Protein 3QP9 (pdb70)

CATH classification: 3.40.50.720

Secondary structure (DSSP, 8-state):
--GGGEEEEEEEEPPP----SEEEEEEEGGG-TTTHHHHHHHHHTT-EEEEEEE-TT--HHHHHHHHHHHHHHTTS--SEEEE-GGG--PBPTTS-TT-BHHHHHHHHHHHHHHHTT--SPEEEEEES----BTTB--S-HHHHHHHHHHHHHHHHSTTTEEEEEEE-SS--HHHHHHHHHHHTT-S--SEEEEETTEEEEEEEEE--------SS-TTSEEEESSTTSHHHHHHHHHHHHHT--EEEEEE-----HHHHHHHHHHT-EEEEEE--TTSHHHHHHHHHTS-TTS-EEEEEE-PPP-----TTT--HHHHHHHHIIIIIHHHHHHHHHHHT--PPEEEEEEEGGGTT--TT-HHHHHHHHHHHHHHTS--SS--EEEEEEEPPBTTSGGGSSHHHHHHHHTTBPPBPHHHHHHHHHHHHHHT-SEEEE--B-HHHHHHHHHSSS---TTTT-HHHHTT---/-TTEEEEEEEEPP----SEEEEEEEGGG-STTHHHHHHHHHTT-EEEEEEE-TT--HHHHHHHHHHHHHHTTS--SEEEE-GGG--SPPTTS-TT--HHHHHHHHHHHHHHHTT--SPEEEEEES---SBTTB--S-TTTHHHHHHHHHHHHHSGGGEEEEEEE-TT--HHHHHHHHHHHHT-S--SEEEEETTEEEEEEEEE-PPPSS-----SS-TTSEEEESSTTSHHHHHHHHHHHHTT--EEEEEE----HHHHHHHHT-EEEEEE--TTSHHHHHHHHHTS-TTS-EEEEEE-PPP---B-TTT--HHHHHHHHIIIIIHHHHHHHHHTT---EEEEEEEGGGTT--TTBHHHHHHHHHHHHHHTS--SS--EEEEEEEPPBTTSGGGSTTTTTHHHHTTBPPBPHHHHHHHHHHHHHTT-SEEEE--B-HHHHHHHHTSSS---TTTT-TTT-/-GGGGEEEEEEEEP----SEEEEEEEGGGTGGGHHHHHHHHTTT-EEEEEEE-TTS-HHHHHHHHHHHHHTTTS--SEEEE-GGG--PPPTTS-TT--HHHHHHHHHHHHHHHHT--SPEEEEEES---SBTTB--S-HHHHHHHHHHHHHHHHSTTTEEEEEEE-SS--HHHHHHHHHHHHTTTS-SEEEEETTEEEEEEEEE---------SS-TTSEEEES-TTSHHHHHHHHHHHHHT--EEEEEEPPP---HHHHHHHHHHT-EEEEEE--TTSHHHHHHHHHTS-SSS-EEEEEE-PPP---B-TTT--HHHHHHHHIIIIIHHHHHHHHHTT----PPEEEEEEEGGGTT--TTBHHHHHHHHHHHHHHTS--SS--EEEEEEEPPBTTSGGGSHHHHHHHHHHTB--B-HHHHHHHHHHHHHTT-SEEEE--B-HHHHHHHHSSSS---TTTT-TT-/--EEEEEEEE-----SEEEEEEETT--STTHHHHHHHHHTS-EEEEEEE-TT--HHHHHHHHHHHHHTT-S---EEEE-GGG--SBPTTS-TT-BHHHHHHHHHHHHHHHTT--SPEEEEEES---SSTTS--S-GGGHHHHHHHHHHHHHSGGGEEEEEEE-TT--HHHHHHHHHHHTT-S--SEEEEETTEEEEEEEEEPP--PPPPSS-TTSEEEESSTTSHHHHHHHHHHHHHT--EEEEEE------HHHHHHHHHHT-EEEEEE--TTSHHHHHHHHHTS-TTS-EEEEEE-PPP-----GGG--HHHHHHHHHHHHHHHHHHHHHHHHH---EEEEEEEGGGTT--TT-HHHHHHHHHHHHHHTS--SS--EEEEEEEPPBTTSSTTSHHHHHHHHHHTBPPBPHHHHHHHHHHHHHTT-SEEEE--B-HHHHHHHHSSSS---SSTT--

B-factor: mean 43.26, std 14.31, range [12.05, 93.63]

Sequence (1852 aa):
VQDSWRYRIDWKRLAVAGLSGRWLVVVPEDRSAEAAPVLAALSGAGADPVQLDVSPLGDRQRLAATLGEALAAAGGAVDGVLSLLAWDESAHPGHPAPFTRGTGATLTLVQALEDAGVAAPLWCVTHGAVSVGRADHVTSPAQAMVWGMGRVAALEHPERWGGLIDLPSDADRAALDRMTTVLAGGTGEDQVAVRASGLLARRLVRASLGTASPWWQADGTVLVTGAEEPAAAEAARRLARDGAGHLLLHTTPSGLAGLVAELADLGATATVVTCDLTDAEAAARLLAGVSDAHPLSAVLHLPPTVDSEPLAATDADALARVVTAKATAALHLDRLLREAARPPVLVLFSSVAAIWGGAGQGAYAAGTAFLDALAGQHRADGPTVTSVAWSPWEGSRVTEGATGERLRRLGLRPLAPATALTALDTALGHGDTAVTIADVDWSSFAPGFTTARPGTLLADLPEARRALDEDSWRYRIDWKRLAVGLSGRWLVVVPEDRSAEAAPVLAALSGAGADPVQLDVSPLGDRQRLAATLGEALAAAGGAVDGVLSLLAWDESAHPGHPAPFTRGTGATLTLVQALEDAGVAAPLWCVTHGAVSVGRADHVTSPAQAMVWGMGRVAALEHPERWGGLIDLPSDADRAALDRMTTVLAGGTGEDQVAVRASGLLARRLVRASLPAHGTASPWWQADGTVLVTGAEEPAAAEAARRLARDGAGHLLLHTTPSGLVAELADLGATATVVTCDLTDAEAAARLLAGVSDAHPLSAVLHLPPTVDSEPLAATDADALARVVTAKATAALHLDRLLREAPPVLVLFSSVAAIWGGAGQGAYAAGTAFLDALAGQHRADGPTVTSVAWSPWEGSRVTEGATGERLRRLGLRPLAPATALTALDTALGHGDTAVTIADVDWSSFAPGFTTARPGTLLADLPEARVQDSWRYRIDWKRLAGLSGRWLVVVPEDRSAEAAPVLAALSGAGADPVQLDVSPLGDRQRLAATLGEALAAAGGAVDGVLSLLAWDESAHPGHPAPFTRGTGATLTLVQALEDAGVAAPLWCVTHGAVSVGRADHVTSPAQAMVWGMGRVAALEHPERWGGLIDLPSDADRAALDRMTTVLAGGTGEDQVAVRASGLLARRLVRASLPGTASPWWQADGTVLVTGAEEPAAAEAARRLARDGAGHLLLHTTPSGGLAGLVAELADLGATATVVTCDLTDAEAAARLLAGVSDAHPLSAVLHLPPTVDSEPLAATDADALARVVTAKATAALHLDRLLREAGGRPPVLVLFSSVAAIWGGAGQGAYAAGTAFLDALAGQHRADGPTVTSVAWSPWEGSRVTEGATGERLRRLGLRPLAPATALTALDTALGHGDTAVTIADVDWSSFAPGFTTARPGTLLADLPEASWRYRIDWKRLAGLSGRWLVVVPEDRSAEAAPVLAALSGAGADPVQLDVSPLGDRQRLAATLGEALAAAGGAVDGVLSLLAWDESAHPGHPAPFTRGTGATLTLVQALEDAGVAAPLWCVTHGAVSVGRADHVTSPAQAMVWGMGRVAALEHPERWGGLIDLPSDADRAALDRMTTVLAGGTGEDQVAVRASGLLARRLVRASLGTASPWWQADGTVLVTGAEEPAAAEAARRLARDGAGHLLLHTTPSSGLAGLVAELADLGATATVVTCDLTDAEAAARLLAGVSDAHPLSAVLHLPPTVDSEPLAATDADALARVVTAKATAALHLDRLLREAAPPVLVLFSSVAAIWGGAGQGAYAAGTAFLDALAGQHRADGPTVTSVAWSPWEGSRVTEGATGERLRRLGLRPLAPATALTALDTALGHGDTAVTIADVDWSSFAPGFTTARPGTLLADLP

InterPro domains:
  IPR001227 Acyl transferase domain superfamily [G3DSA:3.40.366.10] (571-867)
  IPR001227 Acyl transferase domain superfamily [G3DSA:3.40.366.10] (2068-2364)
  IPR002364 Quinone oxidoreductase/zeta-crystallin, conserved site [PS01162] (3089-3110)
  IPR006162 Phosphopantetheine attachment site [PS00012] (1475-1490)
  IPR006162 Phosphopantetheine attachment site [PS00012] (3600-3615)
  IPR009081 Phosphopantetheine binding ACP domain [PF00550] (1450-1516)
  IPR009081 Phosphopantetheine binding ACP domain [PF00550] (3575-3641)
  IPR009081 Phosphopantetheine binding ACP domain [PS50075] (1445-1520)
  IPR009081 Phosphopantetheine binding ACP domain [PS50075] (3570-3645)
  IPR011032 GroES-like superfamily [SSF50129] (2974-3094)
  IPR013154 Alcohol dehydrogenase-like, N-terminal [PF08240] (2980-3059)
  IPR013968 Polyketide synthase-like, ketoreductase domain [PF08659] (1150-1343)
  IPR013968 Polyketide synthase-like, ketoreductase domain [PF08659] (3277-3458)
  IPR014030 Beta-ketoacyl synthase-like, N-terminal domain [PF00109] (36-286)
  IPR014030 Beta-ketoacyl synthase-like, N-terminal domain [PF00109] (1540-1790)
  IPR014031 Beta-ketoacyl synthase, C-terminal domain [PF02801] (294-412)
  IPR014031 Beta-ketoacyl synthase, C-terminal domain [PF02801] (1798-1915)
  IPR014043 Acyl transferase domain [PF00698] (572-881)
  IPR014043 Acyl transferase domain [PF00698] (2069-2376)
  IPR014043 Acyl transferase domain [SM00827] (573-864)

Foldseek 3Di:
DFLQQWKFKAWADADDDADEWEEEEEDAAVGPVPCVLLCVLNVVRYYHYDYDYDHLVDDLVVVLVSVLVVCVVRVNATAEYEYALLVQCDDDVVFDPPQGSSLQSLLSNLQSCVVNVHQHAYEYEAELCDANDDPAFRPRLLSLLVVLLLLQSCQVVVRHHLAYEYAYNVHDNVQSNLVRVSSVVVRQAHYWYGDPSGIIGMAMANDRDDFFADQFDQLAEEEFEQCCDPLRLLLLLVCLQVRRAHYEYEHEPVNDDVSQVVSVVSHYHYDYYYDDLLDLVVVLVSQVPGDPSHHYAEYHYDFDDDFFAASNPDHSVNLSVLLSRQASSVVSVFVVQLVPFCAHEYEHEAACCLVNRDGRCSSSNSNRSSLLSVLRHDRPGDDNYAYEHEYAAPPDDCCVCPVVVVCVQLFWDHHYSVSVSVSVSVCVRHVHSYIYRTRGQLLSNLCVSPVRHDHCRHVHYVSNVVSDDD/DQQWKFKAWAFDPDAAEWEEEEEAAQVCQVVCPLLVVLNVVRYYDYDYHHDHLPDALVVLLVSLLVVCVVSVNATAEYEYPLLVFQDPDVPFDPPAGSSLQSLLSNLQSCVVNVYQHAYEYEEELCDANDLPSFRPNVLSLLVQLLLLQSCAQPVRHHLAYEYEYPPHDSVLSNLVNVSVRPPSVARAWYRDPSGIIGIAMEGPDADPVLFFDAQFDLQAEEEQEQCVDVLSLVLLVVCLQVRRAHYEYEHEPVVSCVSSVVSHYHYDYYYDHLLPLVVVLVSQVPTDPSHHAAEYHYDFDDDFFAASNPDHSVNLSVLLSSQARSVVSNFVSCLVPAHEYEHEAACCLVNNHGRCSSSNSNSSSLLSVLRHDHPHDDLYAYEHEYAAPPDPCCDDPNPVVVVQLFFDHHHSVVVSVVVSVCVRSRHSYIYGTGGDLVRNLCSSPVPHDHCNHVPYVNVD/DLLQQWKDKAWAFDPADEFEEEEEDAQVCVVVCVLLCVLNVVRHYDYDYDHDHLLDALVVLLVVVLVVCVVRVNAGAYYEYALLVFQDCDVVFDPDAGSSLQSVLSNLQSCVSSVHQHAYEYEAEQCDANDLVRFRDRVLSLLVVLLLLQCCVQVVRRHLAYEYEYPVDDNVQSNLVNVSVRVPRLARAWYQDPSGIIGMAMEGDRFPAFFDAQFDQLAEEEFEQCVDPLRLLLLLVCLLVRRAHYEYEHEDPCDDPVSQVSSVVSHHHYDYDYDHLLDLVRVVVVQVPGDPRHHAAEYHYDFDDAFFAASNPDHSVNLSVLLSSQARSVVSNFVVQLPPVPARHEYEHEAACCLVNNDGRCSSNNSSRSSLLSVLRHDHPHDDNYAYEHEYAAPPDPCCDDPNVVVCVQLFWDHHHSVSVSVSVSVCVSGRHRYIYRTRGDCVRNVVVRCPPHHHCNHVPYPSD/DQWKDKAWAAADADEEEEEEEDEPVVVVPVVLLQCLLVVRPYHYDYDHDHLPDAQVVLLVSVLCVCVVRPNPGAAYEYPLLVQQDPDVPFDPPAGSSVQSLLSVLQSCVSNPRQHAYEYEEELCDANDQVRARPRLLSLLCVLLLLQSCVQNVRRHAAYEYEHPVHDNVQSNLVNVSVRVPRQARYWYGDPVGIIGIAMAGDDDADFADQFDQLAEEEFEQCVDVLSLLLLLVCLQVRRAHYEYEHEPVDDCVVSQVVSVVSRHHYYYDYDHLLPLVVLLVVQVPGDPRHHHAEYHYDFDDADFDASNPDHPVNLSVLLSRQASSVVSVFVSVLVVFEHEYEAEAACSLVRNDGRCSSSNSSRSSLLSSLRHDHPRDHNYAYEHEYAAPPRPCCDPPSVVVCVQLFFDHHHSVVQSVVVSVCVSNSHSYMYGTGGPCVRNVVVSCDVHDHDRHVVPD

Structure (mmCIF, N/CA/C/O backbone):
data_3QP9
#
_entry.id   3QP9
#
_cell.length_a   79.636
_cell.length_b   150.088
_cell.length_c   86.868
_cell.angle_alpha   90.00
_cell.angle_beta   105.12
_cell.angle_gamma   90.00
#
_symmetry.space_group_name_H-M   'P 1 21 1'
#
loop_
_entity.id
_entity.type
_entity.pdbx_description
1 polymer 'Type I polyketide synthase PikAII'
2 water water
#
loop_
_atom_site.group_PDB
_atom_site.id
_atom_site.type_symbol
_atom_site.label_atom_id
_atom_site.label_alt_id
_atom_site.label_comp_id
_atom_site.label_asym_id
_atom_site.label_entity_id
_atom_site.label_seq_id
_atom_site.pdbx_PDB_ins_code
_atom_site.Cartn_x
_atom_site.Cartn_y
_atom_site.Cartn_z
_atom_site.occupancy
_atom_site.B_iso_or_equiv
_atom_site.auth_seq_id
_atom_site.auth_comp_id
_atom_site.auth_asym_id
_atom_site.auth_atom_id
_atom_site.pdbx_PDB_model_num
ATOM 1 N N . VAL A 1 24 ? 32.685 -11.304 20.244 1.00 59.40 3 VAL A N 1
ATOM 2 C CA . VAL A 1 24 ? 33.014 -10.374 21.355 1.00 58.51 3 VAL A CA 1
ATOM 3 C C . VAL A 1 24 ? 31.986 -10.707 22.407 1.00 57.50 3 VAL A C 1
ATOM 4 O O . VAL A 1 24 ? 32.252 -11.589 23.259 1.00 57.41 3 VAL A O 1
ATOM 8 N N . GLN A 1 25 ? 30.833 -10.019 22.293 1.00 54.64 4 GLN A N 1
ATOM 9 C CA . GLN A 1 25 ? 29.596 -10.159 23.076 1.00 51.93 4 GLN A CA 1
ATOM 10 C C . GLN A 1 25 ? 28.545 -9.118 22.600 1.00 49.83 4 GLN A C 1
ATOM 11 O O . GLN A 1 25 ? 27.361 -9.269 22.864 1.00 46.31 4 GLN A O 1
ATOM 17 N N . ASP A 1 26 ? 28.974 -8.065 21.905 1.00 47.66 5 ASP A N 1
ATOM 18 C CA . ASP A 1 26 ? 27.951 -7.300 21.223 1.00 47.08 5 ASP A CA 1
ATOM 19 C C . ASP A 1 26 ? 27.416 -8.114 20.034 1.00 43.51 5 ASP A C 1
ATOM 20 O O . ASP A 1 26 ? 26.362 -7.834 19.496 1.00 43.26 5 ASP A O 1
ATOM 25 N N . SER A 1 27 ? 28.121 -9.162 19.647 1.00 39.76 6 SER A N 1
ATOM 26 C CA . SER A 1 27 ? 27.590 -10.018 18.615 1.00 37.03 6 SER A CA 1
ATOM 27 C C . SER A 1 27 ? 26.806 -11.151 19.271 1.00 33.48 6 SER A C 1
ATOM 28 O O . SER A 1 27 ? 26.353 -12.029 18.591 1.00 32.44 6 SER A O 1
ATOM 31 N N . TRP A 1 28 ? 26.592 -11.111 20.587 1.00 31.60 7 TRP A N 1
ATOM 32 C CA . TRP A 1 28 ? 25.697 -12.105 21.234 1.00 29.85 7 TRP A CA 1
ATOM 33 C C . TRP A 1 28 ? 24.240 -11.603 21.395 1.00 27.96 7 TRP A C 1
ATOM 34 O O . TRP A 1 28 ? 23.435 -12.342 21.923 1.00 24.96 7 TRP A O 1
ATOM 45 N N . ARG A 1 29 ? 23.943 -10.337 21.041 1.00 25.55 8 ARG A N 1
ATOM 46 C CA . ARG A 1 29 ? 22.594 -9.808 21.252 1.00 25.14 8 ARG A CA 1
ATOM 47 C C . ARG A 1 29 ? 21.616 -10.074 20.124 1.00 24.81 8 ARG A C 1
ATOM 48 O O . ARG A 1 29 ? 21.897 -9.765 18.977 1.00 24.37 8 ARG A O 1
ATOM 56 N N . TYR A 1 30 ? 20.460 -10.733 20.444 1.00 25.69 9 TYR A N 1
ATOM 57 C CA . TYR A 1 30 ? 19.399 -11.052 19.465 1.00 21.51 9 TYR A CA 1
ATOM 58 C C . TYR A 1 30 ? 18.124 -10.603 20.035 1.00 20.65 9 TYR A C 1
ATOM 59 O O . TYR A 1 30 ? 18.047 -10.370 21.271 1.00 19.56 9 TYR A O 1
ATOM 68 N N . ARG A 1 31 ? 17.094 -10.482 19.205 1.00 20.87 10 ARG A N 1
ATOM 69 C CA . ARG A 1 31 ? 15.773 -10.247 19.825 1.00 21.85 10 ARG A CA 1
ATOM 70 C C . ARG A 1 31 ? 14.760 -10.791 18.922 1.00 21.35 10 ARG A C 1
ATOM 71 O O . ARG A 1 31 ? 15.032 -11.031 17.710 1.00 23.26 10 ARG A O 1
ATOM 79 N N . ILE A 1 32 ? 13.520 -10.839 19.386 1.00 22.76 11 ILE A N 1
ATOM 80 C CA . ILE A 1 32 ? 12.404 -11.317 18.544 1.00 23.97 11 ILE A CA 1
ATOM 81 C C . ILE A 1 32 ? 11.682 -10.187 17.814 1.00 25.63 11 ILE A C 1
ATOM 82 O O . ILE A 1 32 ? 11.308 -9.223 18.411 1.00 26.82 11 ILE A O 1
ATOM 87 N N . ASP A 1 33 ? 11.567 -10.261 16.487 1.00 24.71 12 ASP A N 1
ATOM 88 C CA . ASP A 1 33 ? 10.854 -9.168 15.768 1.00 29.02 12 ASP A CA 1
ATOM 89 C C . ASP A 1 33 ? 9.667 -9.841 15.074 1.00 26.27 12 ASP A C 1
ATOM 90 O O . ASP A 1 33 ? 9.658 -11.064 14.929 1.00 24.25 12 ASP A O 1
ATOM 95 N N . TRP A 1 34 ? 8.652 -9.072 14.716 1.00 24.85 13 TRP A N 1
ATOM 96 C CA . TRP A 1 34 ? 7.443 -9.584 14.059 1.00 26.56 13 TRP A CA 1
ATOM 97 C C . TRP A 1 34 ? 7.333 -8.936 12.712 1.00 27.89 13 TRP A C 1
ATOM 98 O O . TRP A 1 34 ? 7.200 -7.670 12.613 1.00 28.89 13 TRP A O 1
ATOM 109 N N . LYS A 1 35 ? 7.526 -9.714 11.655 1.00 28.92 14 LYS A N 1
ATOM 110 C CA . LYS A 1 35 ? 7.630 -9.156 10.300 1.00 29.44 14 LYS A CA 1
ATOM 111 C C . LYS A 1 35 ? 6.218 -9.070 9.692 1.00 30.01 14 LYS A C 1
ATOM 112 O O . LYS A 1 35 ? 5.535 -10.069 9.540 1.00 27.55 14 LYS A O 1
ATOM 118 N N . ARG A 1 36 ? 5.801 -7.869 9.309 1.00 28.85 15 ARG A N 1
ATOM 119 C CA . ARG A 1 36 ? 4.503 -7.719 8.600 1.00 32.67 15 ARG A CA 1
ATOM 120 C C . ARG A 1 36 ? 4.473 -8.504 7.276 1.00 33.51 15 ARG A C 1
ATOM 121 O O . ARG A 1 36 ? 5.387 -8.327 6.399 1.00 34.21 15 ARG A O 1
ATOM 129 N N . LEU A 1 37 ? 3.459 -9.342 7.061 1.00 34.57 16 LEU A N 1
ATOM 130 C CA . LEU A 1 37 ? 3.398 -10.143 5.834 1.00 35.69 16 LEU A CA 1
ATOM 131 C C . LEU A 1 37 ? 2.541 -9.432 4.744 1.00 39.38 16 LEU A C 1
ATOM 132 O O . LEU A 1 37 ? 1.465 -8.870 5.054 1.00 37.44 16 LEU A O 1
ATOM 137 N N . ALA A 1 38 ? 2.992 -9.518 3.481 1.00 42.65 17 ALA A N 1
ATOM 138 C CA . ALA A 1 38 ? 2.244 -8.965 2.333 1.00 46.58 17 ALA A CA 1
ATOM 139 C C . ALA A 1 38 ? 0.814 -9.521 2.233 1.00 48.97 17 ALA A C 1
ATOM 140 O O . ALA A 1 38 ? 0.594 -10.711 2.472 1.00 47.87 17 ALA A O 1
ATOM 142 N N . VAL A 1 39 ? -0.183 -8.692 1.904 1.00 53.75 18 VAL A N 1
ATOM 143 C CA . VAL A 1 39 ? -1.544 -9.265 1.626 1.00 56.84 18 VAL A CA 1
ATOM 144 C C . VAL A 1 39 ? -1.452 -10.286 0.483 1.00 58.02 18 VAL A C 1
ATOM 145 O O . VAL A 1 39 ? -0.683 -10.050 -0.464 1.00 59.79 18 VAL A O 1
ATOM 149 N N . ALA A 1 40 ? -2.152 -11.429 0.589 1.00 58.85 19 ALA A N 1
ATOM 150 C CA . ALA A 1 40 ? -2.063 -12.518 -0.448 1.00 59.38 19 ALA A CA 1
ATOM 151 C C . ALA A 1 40 ? -2.379 -12.111 -1.912 1.00 59.75 19 ALA A C 1
ATOM 152 O O . ALA A 1 40 ? -3.078 -11.115 -2.173 1.00 58.99 19 ALA A O 1
ATOM 154 N N . GLY A 1 47 ? -7.664 -21.151 -0.127 1.00 54.50 26 GLY A N 1
ATOM 155 C CA . GLY A 1 47 ? -8.820 -21.333 0.750 1.00 52.64 26 GLY A CA 1
ATOM 156 C C . GLY A 1 47 ? -8.701 -22.590 1.587 1.00 52.91 26 GLY A C 1
ATOM 157 O O . GLY A 1 47 ? -7.729 -23.366 1.443 1.00 52.79 26 GLY A O 1
ATOM 158 N N . LEU A 1 48 ? -9.717 -22.840 2.414 1.00 52.00 27 LEU A N 1
ATOM 159 C CA . LEU A 1 48 ? -9.742 -24.009 3.287 1.00 51.27 27 LEU A CA 1
ATOM 160 C C . LEU A 1 48 ? -10.687 -25.052 2.743 1.00 52.11 27 LEU A C 1
ATOM 161 O O . LEU A 1 48 ? -11.700 -24.673 2.154 1.00 51.22 27 LEU A O 1
ATOM 166 N N . SER A 1 49 ? -10.362 -26.348 2.923 1.00 51.34 28 SER A N 1
ATOM 167 C CA . SER A 1 49 ? -11.283 -27.427 2.589 1.00 51.65 28 SER A CA 1
ATOM 168 C C . SER A 1 49 ? -11.199 -28.602 3.544 1.00 52.09 28 SER A C 1
ATOM 169 O O . SER A 1 49 ? -10.259 -28.718 4.355 1.00 53.04 28 SER A O 1
ATOM 172 N N . GLY A 1 50 ? -12.192 -29.481 3.437 1.00 51.32 29 GLY A N 1
ATOM 173 C CA . GLY A 1 50 ? -12.235 -30.732 4.190 1.00 49.31 29 GLY A CA 1
ATOM 174 C C . GLY A 1 50 ? -12.632 -30.622 5.650 1.00 48.14 29 GLY A C 1
ATOM 175 O O . GLY A 1 50 ? -13.081 -29.569 6.120 1.00 48.43 29 GLY A O 1
ATOM 176 N N . ARG A 1 51 ? -12.411 -31.705 6.386 1.00 45.27 30 ARG A N 1
ATOM 177 C CA . ARG A 1 51 ? -12.841 -31.782 7.764 1.00 43.94 30 ARG A CA 1
ATOM 178 C C . ARG A 1 51 ? -11.756 -31.144 8.644 1.00 41.73 30 ARG A C 1
ATOM 179 O O . ARG A 1 51 ? -10.584 -31.590 8.580 1.00 40.97 30 ARG A O 1
ATOM 187 N N . TRP A 1 52 ? -12.172 -30.154 9.468 1.00 39.51 31 TRP A N 1
ATOM 188 C CA . TRP A 1 52 ? -11.336 -29.558 10.537 1.00 36.78 31 TRP A CA 1
ATOM 189 C C . TRP A 1 52 ? -11.894 -29.944 11.911 1.00 36.29 31 TRP A C 1
ATOM 190 O O . TRP A 1 52 ? -13.078 -29.706 12.215 1.00 39.39 31 TRP A O 1
ATOM 201 N N . LEU A 1 53 ? -11.088 -30.544 12.760 1.00 33.72 32 LEU A N 1
ATOM 202 C CA . LEU A 1 53 ? -11.555 -30.770 14.111 1.00 36.20 32 LEU A CA 1
ATOM 203 C C . LEU A 1 53 ? -11.197 -29.546 14.933 1.00 36.61 32 LEU A C 1
ATOM 204 O O . LEU A 1 53 ? -10.035 -29.081 14.889 1.00 36.54 32 LEU A O 1
ATOM 209 N N . VAL A 1 54 ? -12.164 -29.035 15.667 1.00 36.38 33 VAL A N 1
ATOM 210 C CA . VAL A 1 54 ? -11.918 -27.912 16.550 1.00 37.13 33 VAL A CA 1
ATOM 211 C C . VAL A 1 54 ? -12.030 -28.402 17.956 1.00 37.31 33 VAL A C 1
ATOM 212 O O . VAL A 1 54 ? -13.083 -28.833 18.380 1.00 40.45 33 VAL A O 1
ATOM 216 N N . VAL A 1 55 ? -10.906 -28.453 18.638 1.00 35.89 34 VAL A N 1
ATOM 217 C CA . VAL A 1 55 ? -10.892 -28.846 20.008 1.00 37.32 34 VAL A CA 1
ATOM 218 C C . VAL A 1 55 ? -11.069 -27.722 20.985 1.00 39.61 34 VAL A C 1
ATOM 219 O O . VAL A 1 55 ? -10.148 -26.964 21.166 1.00 37.98 34 VAL A O 1
ATOM 223 N N . VAL A 1 56 ? -12.221 -27.689 21.667 1.00 41.08 35 VAL A N 1
ATOM 224 C CA . VAL A 1 56 ? -12.650 -26.632 22.556 1.00 43.63 35 VAL A CA 1
ATOM 225 C C . VAL A 1 56 ? -12.708 -27.164 23.996 1.00 47.27 35 VAL A C 1
ATOM 226 O O . VAL A 1 56 ? -13.125 -28.309 24.232 1.00 48.28 35 VAL A O 1
ATOM 230 N N . PRO A 1 57 ? -12.261 -26.364 24.988 1.00 50.44 36 PRO A N 1
ATOM 231 C CA . PRO A 1 57 ? -12.471 -26.827 26.356 1.00 52.75 36 PRO A CA 1
ATOM 232 C C . PRO A 1 57 ? -13.982 -26.814 26.669 1.00 56.48 36 PRO A C 1
ATOM 233 O O . PRO A 1 57 ? -14.696 -25.902 26.237 1.00 55.38 36 PRO A O 1
ATOM 237 N N . GLU A 1 58 ? -14.438 -27.869 27.356 1.00 60.59 37 GLU A N 1
ATOM 238 C CA . GLU A 1 58 ? -15.869 -28.181 27.618 1.00 66.04 37 GLU A CA 1
ATOM 239 C C . GLU A 1 58 ? -16.821 -27.043 27.975 1.00 67.80 37 GLU A C 1
ATOM 240 O O . GLU A 1 58 ? -17.798 -26.804 27.272 1.00 68.50 37 GLU A O 1
ATOM 246 N N . ASP A 1 59 ? -16.549 -26.364 29.082 1.00 70.74 38 ASP A N 1
ATOM 247 C CA . ASP A 1 59 ? -17.451 -25.319 29.577 1.00 73.01 38 ASP A CA 1
ATOM 248 C C . ASP A 1 59 ? -17.276 -24.008 28.794 1.00 73.17 38 ASP A C 1
ATOM 249 O O . ASP A 1 59 ? -17.812 -22.948 29.178 1.00 74.18 38 ASP A O 1
ATOM 254 N N . ARG A 1 60 ? -16.578 -24.102 27.657 1.00 72.98 39 ARG A N 1
ATOM 255 C CA . ARG A 1 60 ? -16.297 -22.932 26.812 1.00 72.15 39 ARG A CA 1
ATOM 256 C C . ARG A 1 60 ? -16.898 -22.972 25.389 1.00 71.43 39 ARG A C 1
ATOM 257 O O . ARG A 1 60 ? -16.361 -22.337 24.475 1.00 70.74 39 ARG A O 1
ATOM 265 N N . SER A 1 61 ? -18.011 -23.696 25.232 1.00 70.42 40 SER A N 1
ATOM 266 C CA . SER A 1 61 ? -18.688 -23.954 23.947 1.00 69.67 40 SER A CA 1
ATOM 267 C C . SER A 1 61 ? -19.249 -22.734 23.246 1.00 68.66 40 SER A C 1
ATOM 268 O O . SER A 1 61 ? -19.162 -22.624 22.013 1.00 68.23 40 SER A O 1
ATOM 271 N N . ALA A 1 62 ? -19.884 -21.870 24.033 1.00 67.83 41 ALA A N 1
ATOM 272 C CA . ALA A 1 62 ? -20.172 -20.499 23.625 1.00 67.06 41 ALA A CA 1
ATOM 273 C C . ALA A 1 62 ? -19.145 -19.993 22.577 1.00 65.90 41 ALA A C 1
ATOM 274 O O . ALA A 1 62 ? -19.430 -19.952 21.377 1.00 64.69 41 ALA A O 1
ATOM 276 N N . GLU A 1 63 ? -17.955 -19.616 23.048 1.00 65.39 42 GLU A N 1
ATOM 277 C CA . GLU A 1 63 ? -16.862 -19.202 22.134 1.00 64.50 42 GLU A CA 1
ATOM 278 C C . GLU A 1 63 ? -16.403 -20.417 21.375 1.00 63.07 42 GLU A C 1
ATOM 279 O O . GLU A 1 63 ? -16.408 -21.523 21.896 1.00 63.85 42 GLU A O 1
ATOM 285 N N . ALA A 1 64 ? -16.048 -20.218 20.126 1.00 60.57 43 ALA A N 1
ATOM 286 C CA . ALA A 1 64 ? -15.869 -21.322 19.214 1.00 57.01 43 ALA A CA 1
ATOM 287 C C . ALA A 1 64 ? -16.948 -21.175 18.207 1.00 55.16 43 ALA A C 1
ATOM 288 O O . ALA A 1 64 ? -16.679 -21.355 17.036 1.00 54.24 43 ALA A O 1
ATOM 290 N N . ALA A 1 65 ? -18.148 -20.777 18.640 1.00 52.68 44 ALA A N 1
ATOM 291 C CA . ALA A 1 65 ? -19.215 -20.545 17.682 1.00 51.16 44 ALA A CA 1
ATOM 292 C C . ALA A 1 65 ? -18.706 -19.716 16.505 1.00 48.62 44 ALA A C 1
ATOM 293 O O . ALA A 1 65 ? -18.828 -20.153 15.367 1.00 47.13 44 ALA A O 1
ATOM 295 N N . PRO A 1 66 ? -18.112 -18.512 16.781 1.00 46.84 45 PRO A N 1
ATOM 296 C CA . PRO A 1 66 ? -17.638 -17.739 15.663 1.00 45.11 45 PRO A CA 1
ATOM 297 C C . PRO A 1 66 ? -16.320 -18.300 15.021 1.00 43.60 45 PRO A C 1
ATOM 298 O O . PRO A 1 66 ? -16.087 -18.100 13.812 1.00 42.04 45 PRO A O 1
ATOM 302 N N . VAL A 1 67 ? -15.485 -18.999 15.806 1.00 43.29 46 VAL A N 1
ATOM 303 C CA . VAL A 1 67 ? -14.441 -19.874 15.212 1.00 43.17 46 VAL A CA 1
ATOM 304 C C . VAL A 1 67 ? -15.006 -20.855 14.101 1.00 43.33 46 VAL A C 1
ATOM 305 O O . VAL A 1 67 ? -14.537 -20.830 12.960 1.00 42.48 46 VAL A O 1
ATOM 309 N N . LEU A 1 68 ? -16.024 -21.682 14.395 1.00 44.16 47 LEU A N 1
ATOM 310 C CA . LEU A 1 68 ? -16.541 -22.528 13.310 1.00 43.76 47 LEU A CA 1
ATOM 311 C C . LEU A 1 68 ? -17.179 -21.746 12.191 1.00 43.83 47 LEU A C 1
ATOM 312 O O . LEU A 1 68 ? -17.034 -22.119 11.013 1.00 42.20 47 LEU A O 1
ATOM 317 N N . ALA A 1 69 ? -17.844 -20.623 12.505 1.00 43.06 48 ALA A N 1
ATOM 318 C CA . ALA A 1 69 ? -18.399 -19.850 11.401 1.00 43.90 48 ALA A CA 1
ATOM 319 C C . ALA A 1 69 ? -17.278 -19.400 10.461 1.00 42.84 48 ALA A C 1
ATOM 320 O O . ALA A 1 69 ? -17.392 -19.557 9.246 1.00 43.64 48 ALA A O 1
ATOM 322 N N . ALA A 1 70 ? -16.163 -18.887 11.012 1.00 41.22 49 ALA A N 1
ATOM 323 C CA . ALA A 1 70 ? -15.052 -18.462 10.133 1.00 38.60 49 ALA A CA 1
ATOM 324 C C . ALA A 1 70 ? -14.465 -19.578 9.300 1.00 36.21 49 ALA A C 1
ATOM 325 O O . ALA A 1 70 ? -14.191 -19.392 8.104 1.00 34.27 49 ALA A O 1
ATOM 327 N N . LEU A 1 71 ? -14.284 -20.745 9.920 1.00 36.72 50 LEU A N 1
ATOM 328 C CA . LEU A 1 71 ? -13.765 -21.893 9.192 1.00 38.79 50 LEU A CA 1
ATOM 329 C C . LEU A 1 71 ? -14.762 -22.322 8.080 1.00 40.69 50 LEU A C 1
ATOM 330 O O . LEU A 1 71 ? -14.368 -22.577 6.926 1.00 41.15 50 LEU A O 1
ATOM 335 N N . SER A 1 72 ? -16.041 -22.411 8.451 1.00 41.84 51 SER A N 1
ATOM 336 C CA . SER A 1 72 ? -17.097 -22.728 7.490 1.00 44.79 51 SER A CA 1
ATOM 337 C C . SER A 1 72 ? -17.044 -21.712 6.367 1.00 45.36 51 SER A C 1
ATOM 338 O O . SER A 1 72 ? -16.896 -22.091 5.191 1.00 45.70 51 SER A O 1
ATOM 341 N N . GLY A 1 73 ? -17.121 -20.414 6.734 1.00 46.71 52 GLY A N 1
ATOM 342 C CA . GLY A 1 73 ? -17.105 -19.329 5.775 1.00 48.66 52 GLY A CA 1
ATOM 343 C C . GLY A 1 73 ? -15.845 -19.389 4.961 1.00 49.23 52 GLY A C 1
ATOM 344 O O . GLY A 1 73 ? -15.880 -19.060 3.797 1.00 51.19 52 GLY A O 1
ATOM 345 N N . ALA A 1 74 ? -14.732 -19.844 5.559 1.00 49.41 53 ALA A N 1
ATOM 346 C CA . ALA A 1 74 ? -13.491 -20.082 4.797 1.00 49.10 53 ALA A CA 1
ATOM 347 C C . ALA A 1 74 ? -13.535 -21.296 3.865 1.00 49.02 53 ALA A C 1
ATOM 348 O O . ALA A 1 74 ? -12.633 -21.488 3.049 1.00 48.43 53 ALA A O 1
ATOM 350 N N . GLY A 1 75 ? -14.574 -22.120 4.002 1.00 49.06 54 GLY A N 1
ATOM 351 C CA . GLY A 1 75 ? -14.772 -23.265 3.109 1.00 48.67 54 GLY A CA 1
ATOM 352 C C . GLY A 1 75 ? -14.296 -24.594 3.653 1.00 47.59 54 GLY A C 1
ATOM 353 O O . GLY A 1 75 ? -14.133 -25.528 2.884 1.00 47.77 54 GLY A O 1
ATOM 354 N N . ALA A 1 76 ? -14.086 -24.678 4.970 1.00 46.23 55 ALA A N 1
ATOM 355 C CA . ALA A 1 76 ? -13.810 -25.947 5.660 1.00 46.36 55 ALA A CA 1
ATOM 356 C C . ALA A 1 76 ? -15.144 -26.587 6.033 1.00 47.23 55 ALA A C 1
ATOM 357 O O . ALA A 1 76 ? -16.153 -25.919 5.982 1.00 47.34 55 ALA A O 1
ATOM 359 N N . ASP A 1 77 ? -15.132 -27.857 6.450 1.00 48.51 56 ASP A N 1
ATOM 360 C CA . ASP A 1 77 ? -16.279 -28.473 7.171 1.00 49.28 56 ASP A CA 1
ATOM 361 C C . ASP A 1 77 ? -15.866 -28.664 8.646 1.00 48.73 56 ASP A C 1
ATOM 362 O O . ASP A 1 77 ? -15.258 -29.664 8.982 1.00 48.83 56 ASP A O 1
ATOM 367 N N . PRO A 1 78 ? -16.149 -27.679 9.527 1.00 48.64 57 PRO A N 1
ATOM 368 C CA . PRO A 1 78 ? -15.654 -27.773 10.922 1.00 48.31 57 PRO A CA 1
ATOM 369 C C . PRO A 1 78 ? -16.471 -28.672 11.855 1.00 48.10 57 PRO A C 1
ATOM 370 O O . PRO A 1 78 ? -17.702 -28.566 11.936 1.00 47.52 57 PRO A O 1
ATOM 374 N N . VAL A 1 79 ? -15.776 -29.524 12.595 1.00 48.08 58 VAL A N 1
ATOM 375 C CA . VAL A 1 79 ? -16.427 -30.317 13.646 1.00 48.42 58 VAL A CA 1
ATOM 376 C C . VAL A 1 79 ? -15.898 -29.940 15.039 1.00 47.64 58 VAL A C 1
ATOM 377 O O . VAL A 1 79 ? -14.708 -30.137 15.346 1.00 47.23 58 VAL A O 1
ATOM 381 N N . GLN A 1 80 ? -16.768 -29.432 15.891 1.00 47.78 59 GLN A N 1
ATOM 382 C CA . GLN A 1 80 ? -16.381 -29.205 17.286 1.00 47.99 59 GLN A CA 1
ATOM 383 C C . GLN A 1 80 ? -16.293 -30.437 18.149 1.00 48.83 59 GLN A C 1
ATOM 384 O O . GLN A 1 80 ? -17.155 -31.329 18.105 1.00 48.45 59 GLN A O 1
ATOM 390 N N . LEU A 1 81 ? -15.238 -30.478 18.939 1.00 47.33 60 LEU A N 1
ATOM 391 C CA . LEU A 1 81 ? -14.977 -31.592 19.821 1.00 48.10 60 LEU A CA 1
ATOM 392 C C . LEU A 1 81 ? -14.724 -30.999 21.192 1.00 50.23 60 LEU A C 1
ATOM 393 O O . LEU A 1 81 ? -13.600 -30.535 21.491 1.00 48.93 60 LEU A O 1
ATOM 398 N N . ASP A 1 82 ? -15.780 -30.954 21.996 1.00 51.84 61 ASP A N 1
ATOM 399 C CA . ASP A 1 82 ? -15.685 -30.419 23.338 1.00 54.51 61 ASP A CA 1
ATOM 400 C C . ASP A 1 82 ? -14.994 -31.446 24.210 1.00 55.54 61 ASP A C 1
ATOM 401 O O . ASP A 1 82 ? -15.465 -32.567 24.322 1.00 55.94 61 ASP A O 1
ATOM 406 N N . VAL A 1 83 ? -13.899 -31.057 24.856 1.00 56.17 62 VAL A N 1
ATOM 407 C CA . VAL A 1 83 ? -13.245 -31.938 25.833 1.00 57.38 62 VAL A CA 1
ATOM 408 C C . VAL A 1 83 ? -13.163 -31.366 27.291 1.00 58.10 62 VAL A C 1
ATOM 409 O O . VAL A 1 83 ? -13.240 -30.137 27.497 1.00 56.94 62 VAL A O 1
ATOM 413 N N . SER A 1 84 ? -13.032 -32.262 28.280 1.00 59.34 63 SER A N 1
ATOM 414 C CA . SER A 1 84 ? -12.757 -31.892 29.675 1.00 61.59 63 SER A CA 1
ATOM 415 C C . SER A 1 84 ? -11.264 -31.616 29.767 1.00 62.30 63 SER A C 1
ATOM 416 O O . SER A 1 84 ? -10.461 -32.543 29.586 1.00 62.30 63 SER A O 1
ATOM 419 N N . PRO A 1 85 ? -10.868 -30.345 30.022 1.00 63.00 64 PRO A N 1
ATOM 420 C CA . PRO A 1 85 ? -9.415 -30.136 30.111 1.00 62.82 64 PRO A CA 1
ATOM 421 C C . PRO A 1 85 ? -8.705 -30.994 31.176 1.00 64.11 64 PRO A C 1
ATOM 422 O O . PRO A 1 85 ? -7.508 -31.276 31.030 1.00 63.74 64 PRO A O 1
ATOM 426 N N . LEU A 1 86 ? -9.443 -31.447 32.200 1.00 64.92 65 LEU A N 1
ATOM 427 C CA . LEU A 1 86 ? -8.863 -32.281 33.263 1.00 66.07 65 LEU A CA 1
ATOM 428 C C . LEU A 1 86 ? -8.689 -33.731 32.826 1.00 66.98 65 LEU A C 1
ATOM 429 O O . LEU A 1 86 ? -7.909 -34.492 33.430 1.00 67.22 65 LEU A O 1
ATOM 434 N N . GLY A 1 87 ? -9.403 -34.087 31.753 1.00 67.08 66 GLY A N 1
ATOM 435 C CA . GLY A 1 87 ? -9.476 -35.461 31.250 1.00 67.40 66 GLY A CA 1
ATOM 436 C C . GLY A 1 87 ? -8.162 -36.146 30.941 1.00 66.79 66 GLY A C 1
ATOM 437 O O . GLY A 1 87 ? -7.151 -35.499 30.668 1.00 67.40 66 GLY A O 1
ATOM 438 N N . ASP A 1 88 ? -8.208 -37.472 30.980 1.00 66.51 67 ASP A N 1
ATOM 439 C CA . ASP A 1 88 ? -7.093 -38.365 30.657 1.00 65.02 67 ASP A CA 1
ATOM 440 C C . ASP A 1 88 ? -6.702 -38.295 29.158 1.00 62.66 67 ASP A C 1
ATOM 441 O O . ASP A 1 88 ? -7.532 -37.977 28.283 1.00 61.55 67 ASP A O 1
ATOM 446 N N . ARG A 1 89 ? -5.446 -38.625 28.874 1.00 59.78 68 ARG A N 1
ATOM 447 C CA . ARG A 1 89 ? -4.992 -38.739 27.523 1.00 57.85 68 ARG A CA 1
ATOM 448 C C . ARG A 1 89 ? -5.811 -39.823 26.792 1.00 57.59 68 ARG A C 1
ATOM 449 O O . ARG A 1 89 ? -6.436 -39.559 25.755 1.00 55.67 68 ARG A O 1
ATOM 457 N N . GLN A 1 90 ? -5.902 -41.008 27.390 1.00 58.00 69 GLN A N 1
ATOM 458 C CA . GLN A 1 90 ? -6.677 -42.078 26.775 1.00 58.23 69 GLN A CA 1
ATOM 459 C C . GLN A 1 90 ? -8.118 -41.692 26.418 1.00 57.12 69 GLN A C 1
ATOM 460 O O . GLN A 1 90 ? -8.571 -42.023 25.327 1.00 56.50 69 GLN A O 1
ATOM 466 N N . ARG A 1 91 ? -8.810 -40.947 27.285 1.00 56.18 70 ARG A N 1
ATOM 467 C CA . ARG A 1 91 ? -10.152 -40.444 26.944 1.00 55.73 70 ARG A CA 1
ATOM 468 C C . ARG A 1 91 ? -10.143 -39.549 25.709 1.00 54.56 70 ARG A C 1
ATOM 469 O O . ARG A 1 91 ? -11.024 -39.671 24.851 1.00 53.57 70 ARG A O 1
ATOM 477 N N . LEU A 1 92 ? -9.141 -38.649 25.619 1.00 51.48 71 LEU A N 1
ATOM 478 C CA . LEU A 1 92 ? -9.061 -37.725 24.491 1.00 50.10 71 LEU A CA 1
ATOM 479 C C . LEU A 1 92 ? -8.742 -38.483 23.201 1.00 48.80 71 LEU A C 1
ATOM 480 O O . LEU A 1 92 ? -9.294 -38.158 22.171 1.00 47.60 71 LEU A O 1
ATOM 485 N N . ALA A 1 93 ? -7.822 -39.448 23.270 1.00 49.17 72 ALA A N 1
ATOM 486 C CA . ALA A 1 93 ? -7.467 -40.265 22.094 1.00 50.28 72 ALA A CA 1
ATOM 487 C C . ALA A 1 93 ? -8.693 -41.047 21.560 1.00 49.47 72 ALA A C 1
ATOM 488 O O . ALA A 1 93 ? -8.874 -41.179 20.350 1.00 50.03 72 ALA A O 1
ATOM 490 N N . ALA A 1 94 ? -9.536 -41.529 22.468 1.00 50.16 73 ALA A N 1
ATOM 491 C CA . ALA A 1 94 ? -10.784 -42.277 22.091 1.00 50.44 73 ALA A CA 1
ATOM 492 C C . ALA A 1 94 ? -11.678 -41.293 21.368 1.00 50.21 73 ALA A C 1
ATOM 493 O O . ALA A 1 94 ? -12.249 -41.576 20.328 1.00 49.54 73 ALA A O 1
ATOM 495 N N . THR A 1 95 ? -11.735 -40.078 21.914 1.00 49.41 74 THR A N 1
ATOM 496 C CA . THR A 1 95 ? -12.598 -39.051 21.377 1.00 49.21 74 THR A CA 1
ATOM 497 C C . THR A 1 95 ? -12.136 -38.691 19.985 1.00 48.32 74 THR A C 1
ATOM 498 O O . THR A 1 95 ? -12.958 -38.564 19.086 1.00 49.59 74 THR A O 1
ATOM 502 N N . LEU A 1 96 ? -10.829 -38.506 19.822 1.00 47.07 75 LEU A N 1
ATOM 503 C CA . LEU A 1 96 ? -10.225 -38.247 18.507 1.00 45.72 75 LEU A CA 1
ATOM 504 C C . LEU A 1 96 ? -10.380 -39.415 17.480 1.00 45.12 75 LEU A C 1
ATOM 505 O O . LEU A 1 96 ? -10.776 -39.177 16.337 1.00 44.15 75 LEU A O 1
ATOM 510 N N . GLY A 1 97 ? -10.006 -40.632 17.880 1.00 46.75 76 GLY A N 1
ATOM 511 C CA . GLY A 1 97 ? -10.204 -41.850 17.061 1.00 48.07 76 GLY A CA 1
ATOM 512 C C . GLY A 1 97 ? -11.658 -41.986 16.610 1.00 49.24 76 GLY A C 1
ATOM 513 O O . GLY A 1 97 ? -11.941 -42.262 15.417 1.00 50.40 76 GLY A O 1
ATOM 514 N N . GLU A 1 98 ? -12.602 -41.777 17.526 1.00 49.49 77 GLU A N 1
ATOM 515 C CA . GLU A 1 98 ? -14.023 -41.727 17.126 1.00 50.37 77 GLU A CA 1
ATOM 516 C C . GLU A 1 98 ? -14.312 -40.654 16.058 1.00 49.20 77 GLU A C 1
ATOM 517 O O . GLU A 1 98 ? -15.042 -40.888 15.078 1.00 47.93 77 GLU A O 1
ATOM 523 N N . ALA A 1 99 ? -13.712 -39.469 16.216 1.00 46.08 78 ALA A N 1
ATOM 524 C CA . ALA A 1 99 ? -13.967 -38.388 15.285 1.00 44.82 78 ALA A CA 1
ATOM 525 C C . ALA A 1 99 ? -13.314 -38.685 13.962 1.00 44.71 78 ALA A C 1
ATOM 526 O O . ALA A 1 99 ? -13.839 -38.285 12.932 1.00 44.85 78 ALA A O 1
ATOM 528 N N . LEU A 1 100 ? -12.158 -39.370 14.000 1.00 44.77 79 LEU A N 1
ATOM 529 C CA . LEU A 1 100 ? -11.391 -39.681 12.792 1.00 46.04 79 LEU A CA 1
ATOM 530 C C . LEU A 1 100 ? -12.077 -40.833 12.036 1.00 47.79 79 LEU A C 1
ATOM 531 O O . LEU A 1 100 ? -12.192 -40.771 10.796 1.00 47.56 79 LEU A O 1
ATOM 536 N N . ALA A 1 101 ? -12.554 -41.848 12.777 1.00 49.47 80 ALA A N 1
ATOM 537 C CA . ALA A 1 101 ? -13.426 -42.862 12.181 1.00 52.22 80 ALA A CA 1
ATOM 538 C C . ALA A 1 101 ? -14.613 -42.210 11.467 1.00 52.94 80 ALA A C 1
ATOM 539 O O . ALA A 1 101 ? -14.898 -42.567 10.332 1.00 53.66 80 ALA A O 1
ATOM 541 N N . ALA A 1 102 ? -15.244 -41.210 12.085 1.00 53.47 81 ALA A N 1
ATOM 542 C CA . ALA A 1 102 ? -16.422 -40.561 11.474 1.00 52.96 81 ALA A CA 1
ATOM 543 C C . ALA A 1 102 ? -16.135 -39.805 10.165 1.00 52.57 81 ALA A C 1
ATOM 544 O O . ALA A 1 102 ? -17.015 -39.701 9.299 1.00 51.88 81 ALA A O 1
ATOM 546 N N . ALA A 1 103 ? -14.905 -39.300 10.008 1.00 51.03 82 ALA A N 1
ATOM 547 C CA . ALA A 1 103 ? -14.495 -38.615 8.777 1.00 49.57 82 ALA A CA 1
ATOM 548 C C . ALA A 1 103 ? -14.020 -39.544 7.638 1.00 49.84 82 ALA A C 1
ATOM 549 O O . ALA A 1 103 ? -13.714 -39.062 6.534 1.00 49.36 82 ALA A O 1
ATOM 551 N N . GLY A 1 104 ? -13.947 -40.859 7.915 1.00 49.58 83 GLY A N 1
ATOM 552 C CA . GLY A 1 104 ? -13.504 -41.871 6.957 1.00 49.03 83 GLY A CA 1
ATOM 553 C C . GLY A 1 104 ? -12.016 -42.166 7.105 1.00 48.58 83 GLY A C 1
ATOM 554 O O . GLY A 1 104 ? -11.380 -42.697 6.193 1.00 49.15 83 GLY A O 1
ATOM 555 N N . GLY A 1 105 ? -11.434 -41.799 8.240 1.00 47.30 84 GLY A N 1
ATOM 556 C CA . GLY A 1 105 ? -10.015 -42.065 8.449 1.00 45.37 84 GLY A CA 1
ATOM 557 C C . GLY A 1 105 ? -9.016 -40.986 8.141 1.00 44.73 84 GLY A C 1
ATOM 558 O O . GLY A 1 105 ? -7.811 -41.222 8.304 1.00 43.93 84 GLY A O 1
ATOM 559 N N . ALA A 1 106 ? -9.518 -39.809 7.701 1.00 43.48 85 ALA A N 1
ATOM 560 C CA . ALA A 1 106 ? -8.693 -38.666 7.415 1.00 41.27 85 ALA A CA 1
ATOM 561 C C . ALA A 1 106 ? -9.411 -37.343 7.681 1.00 41.76 85 ALA A C 1
ATOM 562 O O . ALA A 1 106 ? -10.638 -37.210 7.593 1.00 39.78 85 ALA A O 1
ATOM 564 N N . VAL A 1 107 ? -8.590 -36.338 7.999 1.00 40.74 86 VAL A N 1
ATOM 565 C CA . VAL A 1 107 ? -9.099 -35.064 8.382 1.00 40.95 86 VAL A CA 1
ATOM 566 C C . VAL A 1 107 ? -8.021 -34.098 7.844 1.00 40.52 86 VAL A C 1
ATOM 567 O O . VAL A 1 107 ? -6.859 -34.521 7.556 1.00 38.83 86 VAL A O 1
ATOM 571 N N . ASP A 1 108 ? -8.409 -32.845 7.617 1.00 39.54 87 ASP A N 1
ATOM 572 C CA . ASP A 1 108 ? -7.513 -31.926 6.976 1.00 40.56 87 ASP A CA 1
ATOM 573 C C . ASP A 1 108 ? -6.720 -31.070 7.936 1.00 38.24 87 ASP A C 1
ATOM 574 O O . ASP A 1 108 ? -5.635 -30.644 7.570 1.00 38.39 87 ASP A O 1
ATOM 579 N N . GLY A 1 109 ? -7.224 -30.863 9.153 1.00 36.33 88 GLY A N 1
ATOM 580 C CA . GLY A 1 109 ? -6.438 -30.142 10.147 1.00 34.02 88 GLY A CA 1
ATOM 581 C C . GLY A 1 109 ? -7.063 -30.259 11.501 1.00 33.38 88 GLY A C 1
ATOM 582 O O . GLY A 1 109 ? -8.222 -30.689 11.642 1.00 34.42 88 GLY A O 1
ATOM 583 N N . VAL A 1 110 ? -6.319 -29.837 12.509 1.00 31.34 89 VAL A N 1
ATOM 584 C CA . VAL A 1 110 ? -6.776 -29.779 13.883 1.00 31.88 89 VAL A CA 1
ATOM 585 C C . VAL A 1 110 ? -6.381 -28.404 14.473 1.00 33.39 89 VAL A C 1
ATOM 586 O O . VAL A 1 110 ? -5.203 -28.021 14.406 1.00 31.95 89 VAL A O 1
ATOM 590 N N . LEU A 1 111 ? -7.388 -27.722 15.030 1.00 32.55 90 LEU A N 1
ATOM 591 C CA . LEU A 1 111 ? -7.334 -26.375 15.560 1.00 32.33 90 LEU A CA 1
ATOM 592 C C . LEU A 1 111 ? -7.641 -26.497 17.011 1.00 31.77 90 LEU A C 1
ATOM 593 O O . LEU A 1 111 ? -8.778 -26.782 17.378 1.00 34.00 90 LEU A O 1
ATOM 598 N N . SER A 1 112 ? -6.647 -26.314 17.844 1.00 29.99 91 SER A N 1
ATOM 599 C CA . SER A 1 112 ? -6.884 -26.383 19.304 1.00 30.08 91 SER A CA 1
ATOM 600 C C . SER A 1 112 ? -7.244 -25.036 19.874 1.00 31.33 91 SER A C 1
ATOM 601 O O . SER A 1 112 ? -6.436 -24.059 19.752 1.00 29.57 91 SER A O 1
ATOM 604 N N . LEU A 1 113 ? -8.429 -24.924 20.494 1.00 32.60 92 LEU A N 1
ATOM 605 C CA . LEU A 1 113 ? -8.686 -23.691 21.296 1.00 32.06 92 LEU A CA 1
ATOM 606 C C . LEU A 1 113 ? -8.367 -23.931 22.788 1.00 32.44 92 LEU A C 1
ATOM 607 O O . LEU A 1 113 ? -8.852 -23.172 23.636 1.00 33.30 92 LEU A O 1
ATOM 612 N N . LEU A 1 114 ? -7.629 -24.990 23.120 1.00 30.77 93 LEU A N 1
ATOM 613 C CA . LEU A 1 114 ? -7.473 -25.402 24.553 1.00 31.75 93 LEU A CA 1
ATOM 614 C C . LEU A 1 114 ? -6.751 -24.368 25.411 1.00 33.92 93 LEU A C 1
ATOM 615 O O . LEU A 1 114 ? -6.989 -24.288 26.605 1.00 34.55 93 LEU A O 1
ATOM 620 N N . ALA A 1 115 ? -5.888 -23.569 24.787 1.00 32.09 94 ALA A N 1
ATOM 621 C CA . ALA A 1 115 ? -5.128 -22.557 25.550 1.00 33.10 94 ALA A CA 1
ATOM 622 C C . ALA A 1 115 ? -6.050 -21.492 26.180 1.00 33.44 94 ALA A C 1
ATOM 623 O O . ALA A 1 115 ? -5.657 -20.846 27.169 1.00 34.33 94 ALA A O 1
ATOM 625 N N . TRP A 1 116 ? -7.275 -21.360 25.641 1.00 33.10 95 TRP A N 1
ATOM 626 C CA . TRP A 1 116 ? -8.203 -20.347 26.123 1.00 34.75 95 TRP A CA 1
ATOM 627 C C . TRP A 1 116 ? -8.687 -20.653 27.511 1.00 35.34 95 TRP A C 1
ATOM 628 O O . TRP A 1 116 ? -9.155 -19.750 28.185 1.00 34.80 95 TRP A O 1
ATOM 639 N N . ASP A 1 117 ? -8.509 -21.897 27.940 1.00 36.01 96 ASP A N 1
ATOM 640 C CA . ASP A 1 117 ? -8.831 -22.251 29.284 1.00 38.67 96 ASP A CA 1
ATOM 641 C C . ASP A 1 117 ? -7.735 -21.779 30.259 1.00 38.38 96 ASP A C 1
ATOM 642 O O . ASP A 1 117 ? -6.789 -22.490 30.565 1.00 37.31 96 ASP A O 1
ATOM 647 N N . GLU A 1 118 ? -7.970 -20.630 30.850 1.00 38.15 97 GLU A N 1
ATOM 648 C CA . GLU A 1 118 ? -7.048 -20.083 31.836 1.00 39.88 97 GLU A CA 1
ATOM 649 C C . GLU A 1 118 ? -7.306 -20.469 33.275 1.00 41.16 97 GLU A C 1
ATOM 650 O O . GLU A 1 118 ? -6.662 -19.941 34.200 1.00 41.49 97 GLU A O 1
ATOM 656 N N . SER A 1 119 ? -8.232 -21.385 33.481 1.00 41.78 98 SER A N 1
ATOM 657 C CA . SER A 1 119 ? -8.613 -21.770 34.834 1.00 42.94 98 SER A CA 1
ATOM 658 C C . SER A 1 119 ? -7.470 -22.439 35.564 1.00 41.57 98 SER A C 1
ATOM 659 O O . SER A 1 119 ? -6.644 -23.087 34.967 1.00 40.45 98 SER A O 1
ATOM 662 N N . ALA A 1 120 ? -7.456 -22.288 36.878 1.00 42.70 99 ALA A N 1
ATOM 663 C CA . ALA A 1 120 ? -6.552 -23.056 37.752 1.00 44.86 99 ALA A CA 1
ATOM 664 C C . ALA A 1 120 ? -6.710 -24.570 37.705 1.00 46.49 99 ALA A C 1
ATOM 665 O O . ALA A 1 120 ? -7.822 -25.122 37.651 1.00 46.82 99 ALA A O 1
ATOM 667 N N . HIS A 1 121 ? -5.582 -25.248 37.736 1.00 47.65 100 HIS A N 1
ATOM 668 C CA . HIS A 1 121 ? -5.601 -26.699 37.826 1.00 49.46 100 HIS A CA 1
ATOM 669 C C . HIS A 1 121 ? -5.450 -27.097 39.292 1.00 50.63 100 HIS A C 1
ATOM 670 O O . HIS A 1 121 ? -4.553 -26.595 39.978 1.00 50.52 100 HIS A O 1
ATOM 677 N N . PRO A 1 122 ? -6.310 -28.044 39.759 1.00 51.05 101 PRO A N 1
ATOM 678 C CA . PRO A 1 122 ? -6.396 -28.484 41.161 1.00 50.89 101 PRO A CA 1
ATOM 679 C C . PRO A 1 122 ? -5.050 -28.918 41.750 1.00 49.84 101 PRO A C 1
ATOM 680 O O . PRO A 1 122 ? -4.777 -28.698 42.926 1.00 50.35 101 PRO A O 1
ATOM 684 N N . GLY A 1 123 ? -4.195 -29.539 40.958 1.00 48.23 102 GLY A N 1
ATOM 685 C CA . GLY A 1 123 ? -2.969 -30.035 41.580 1.00 47.38 102 GLY A CA 1
ATOM 686 C C . GLY A 1 123 ? -1.845 -29.001 41.699 1.00 45.82 102 GLY A C 1
ATOM 687 O O . GLY A 1 123 ? -0.790 -29.334 42.195 1.00 44.91 102 GLY A O 1
ATOM 688 N N . HIS A 1 124 ? -2.057 -27.764 41.224 1.00 44.86 103 HIS A N 1
ATOM 689 C CA . HIS A 1 124 ? -0.893 -26.927 40.846 1.00 43.46 103 HIS A CA 1
ATOM 690 C C . HIS A 1 124 ? -1.122 -25.421 40.953 1.00 41.29 103 HIS A C 1
ATOM 691 O O . HIS A 1 124 ? -2.211 -24.965 40.690 1.00 41.07 103 HIS A O 1
ATOM 698 N N . PRO A 1 125 ? -0.099 -24.657 41.399 1.00 40.52 104 PRO A N 1
ATOM 699 C CA . PRO A 1 125 ? -0.270 -23.190 41.559 1.00 40.02 104 PRO A CA 1
ATOM 700 C C . PRO A 1 125 ? -0.275 -22.467 40.193 1.00 39.27 104 PRO A C 1
ATOM 701 O O . PRO A 1 125 ? 0.066 -23.084 39.184 1.00 39.25 104 PRO A O 1
ATOM 705 N N . ALA A 1 126 ? -0.665 -21.189 40.157 1.00 37.62 105 ALA A N 1
ATOM 706 C CA . ALA A 1 126 ? -0.488 -20.396 38.957 1.00 37.72 105 ALA A CA 1
ATOM 707 C C . ALA A 1 126 ? 1.059 -20.258 38.687 1.00 36.93 105 ALA A C 1
ATOM 708 O O . ALA A 1 126 ? 1.879 -20.249 39.649 1.00 35.80 105 ALA A O 1
ATOM 710 N N . PRO A 1 127 ? 1.472 -20.100 37.403 1.00 36.38 106 PRO A N 1
ATOM 711 C CA . PRO A 1 127 ? 0.633 -19.687 36.242 1.00 35.29 106 PRO A CA 1
ATOM 712 C C . PRO A 1 127 ? 0.197 -20.877 35.418 1.00 34.55 106 PRO A C 1
ATOM 713 O O . PRO A 1 127 ? -0.578 -20.718 34.478 1.00 33.31 106 PRO A O 1
ATOM 717 N N . PHE A 1 128 ? 0.673 -22.074 35.760 1.00 35.00 107 PHE A N 1
ATOM 718 C CA . PHE A 1 128 ? 0.157 -23.283 35.058 1.00 36.28 107 PHE A CA 1
ATOM 719 C C . PHE A 1 128 ? -1.370 -23.229 35.042 1.00 36.17 107 PHE A C 1
ATOM 720 O O . PHE A 1 128 ? -1.986 -22.938 36.085 1.00 36.76 107 PHE A O 1
ATOM 728 N N . THR A 1 129 ? -1.984 -23.409 33.866 1.00 35.57 108 THR A N 1
ATOM 729 C CA . THR A 1 129 ? -3.484 -23.429 33.749 1.00 36.73 108 THR A CA 1
ATOM 730 C C . THR A 1 129 ? -3.970 -24.755 33.188 1.00 35.63 108 THR A C 1
ATOM 731 O O . THR A 1 129 ? -3.154 -25.582 32.751 1.00 35.46 108 THR A O 1
ATOM 735 N N . ARG A 1 130 ? -5.286 -24.983 33.198 1.00 37.01 109 ARG A N 1
ATOM 736 C CA . ARG A 1 130 ? -5.798 -26.278 32.708 1.00 37.66 109 ARG A CA 1
ATOM 737 C C . ARG A 1 130 ? -5.520 -26.395 31.216 1.00 37.33 109 ARG A C 1
ATOM 738 O O . ARG A 1 130 ? -5.179 -27.460 30.706 1.00 36.00 109 ARG A O 1
ATOM 746 N N . GLY A 1 131 ? -5.649 -25.257 30.529 1.00 36.36 110 GLY A N 1
ATOM 747 C CA . GLY A 1 131 ? -5.280 -25.143 29.098 1.00 36.01 110 GLY A CA 1
ATOM 748 C C . GLY A 1 131 ? -3.846 -25.519 28.757 1.00 36.10 110 GLY A C 1
ATOM 749 O O . GLY A 1 131 ? -3.612 -26.068 27.690 1.00 36.02 110 GLY A O 1
ATOM 750 N N . THR A 1 132 ? -2.896 -25.201 29.642 1.00 35.03 111 THR A N 1
ATOM 751 C CA . THR A 1 132 ? -1.503 -25.623 29.490 1.00 35.54 111 THR A CA 1
ATOM 752 C C . THR A 1 132 ? -1.368 -27.181 29.451 1.00 35.81 111 THR A C 1
ATOM 753 O O . THR A 1 132 ? -0.704 -27.747 28.548 1.00 34.59 111 THR A O 1
ATOM 757 N N . GLY A 1 133 ? -1.933 -27.828 30.478 1.00 35.12 112 GLY A N 1
ATOM 758 C CA . GLY A 1 133 ? -1.955 -29.319 30.600 1.00 36.88 112 GLY A CA 1
ATOM 759 C C . GLY A 1 133 ? -2.683 -29.937 29.441 1.00 36.63 112 GLY A C 1
ATOM 760 O O . GLY A 1 133 ? -2.149 -30.806 28.774 1.00 38.98 112 GLY A O 1
ATOM 761 N N . ALA A 1 134 ? -3.911 -29.473 29.202 1.00 36.96 113 ALA A N 1
ATOM 762 C CA . ALA A 1 134 ? -4.788 -29.966 28.119 1.00 34.91 113 ALA A CA 1
ATOM 763 C C . ALA A 1 134 ? -4.124 -29.911 26.738 1.00 34.54 113 ALA A C 1
ATOM 764 O O . ALA A 1 134 ? -4.222 -30.850 25.967 1.00 35.46 113 ALA A O 1
ATOM 766 N N . THR A 1 135 ? -3.411 -28.823 26.435 1.00 32.73 114 THR A N 1
ATOM 767 C CA . THR A 1 135 ? -2.697 -28.726 25.146 1.00 30.96 114 THR A CA 1
ATOM 768 C C . THR A 1 135 ? -1.633 -29.793 25.023 1.00 31.49 114 THR A C 1
ATOM 769 O O . THR A 1 135 ? -1.457 -30.446 23.937 1.00 30.94 114 THR A O 1
ATOM 773 N N . LEU A 1 136 ? -0.896 -29.988 26.109 1.00 32.27 115 LEU A N 1
ATOM 774 C CA . LEU A 1 136 ? 0.113 -31.084 26.096 1.00 34.81 115 LEU A CA 1
ATOM 775 C C . LEU A 1 136 ? -0.574 -32.436 25.843 1.00 36.52 115 LEU A C 1
ATOM 776 O O . LEU A 1 136 ? -0.135 -33.303 25.025 1.00 35.52 115 LEU A O 1
ATOM 781 N N . THR A 1 137 ? -1.705 -32.590 26.512 1.00 37.38 116 THR A N 1
ATOM 782 C CA . THR A 1 137 ? -2.431 -33.868 26.418 1.00 38.18 116 THR A CA 1
ATOM 783 C C . THR A 1 137 ? -2.905 -34.127 25.009 1.00 37.89 116 THR A C 1
ATOM 784 O O . THR A 1 137 ? -2.906 -35.284 24.504 1.00 40.47 116 THR A O 1
ATOM 788 N N . LEU A 1 138 ? -3.288 -33.059 24.344 1.00 34.89 117 LEU A N 1
ATOM 789 C CA . LEU A 1 138 ? -3.774 -33.140 22.975 1.00 36.15 117 LEU A CA 1
ATOM 790 C C . LEU A 1 138 ? -2.681 -33.532 21.987 1.00 35.71 117 LEU A C 1
ATOM 791 O O . LEU A 1 138 ? -2.945 -34.320 21.104 1.00 36.42 117 LEU A O 1
ATOM 796 N N . VAL A 1 139 ? -1.455 -33.039 22.183 1.00 35.18 118 VAL A N 1
ATOM 797 C CA . VAL A 1 139 ? -0.314 -33.327 21.301 1.00 35.88 118 VAL A CA 1
ATOM 798 C C . VAL A 1 139 ? -0.016 -34.843 21.383 1.00 38.37 118 VAL A C 1
ATOM 799 O O . VAL A 1 139 ? 0.442 -35.480 20.404 1.00 38.65 118 VAL A O 1
ATOM 803 N N . GLN A 1 140 ? -0.213 -35.371 22.575 1.00 38.66 119 GLN A N 1
ATOM 804 C CA . GLN A 1 140 ? 0.123 -36.770 22.835 1.00 41.06 119 GLN A CA 1
ATOM 805 C C . GLN A 1 140 ? -0.966 -37.663 22.255 1.00 41.62 119 GLN A C 1
ATOM 806 O O . GLN A 1 140 ? -0.668 -38.640 21.574 1.00 44.69 119 GLN A O 1
ATOM 812 N N . ALA A 1 141 ? -2.217 -37.288 22.531 1.00 41.91 120 ALA A N 1
ATOM 813 C CA . ALA A 1 141 ? -3.419 -38.047 22.202 1.00 41.93 120 ALA A CA 1
ATOM 814 C C . ALA A 1 141 ? -3.701 -38.094 20.691 1.00 42.30 120 ALA A C 1
ATOM 815 O O . ALA A 1 141 ? -4.184 -39.107 20.179 1.00 40.61 120 ALA A O 1
ATOM 817 N N . LEU A 1 142 ? -3.418 -36.991 19.974 1.00 40.71 121 LEU A N 1
ATOM 818 C CA . LEU A 1 142 ? -3.411 -37.030 18.488 1.00 41.00 121 LEU A CA 1
ATOM 819 C C . LEU A 1 142 ? -2.584 -38.206 17.899 1.00 41.76 121 LEU A C 1
ATOM 820 O O . LEU A 1 142 ? -3.023 -38.905 16.983 1.00 42.51 121 LEU A O 1
ATOM 825 N N . GLU A 1 143 ? -1.383 -38.410 18.419 1.00 43.58 122 GLU A N 1
ATOM 826 C CA . GLU A 1 143 ? -0.544 -39.508 17.965 1.00 45.88 122 GLU A CA 1
ATOM 827 C C . GLU A 1 143 ? -1.150 -40.844 18.416 1.00 46.83 122 GLU A C 1
ATOM 828 O O . GLU A 1 143 ? -1.132 -41.773 17.635 1.00 48.32 122 GLU A O 1
ATOM 834 N N . ASP A 1 144 ? -1.734 -40.920 19.618 1.00 47.71 123 ASP A N 1
ATOM 835 C CA . ASP A 1 144 ? -2.380 -42.185 20.087 1.00 48.64 123 ASP A CA 1
ATOM 836 C C . ASP A 1 144 ? -3.572 -42.556 19.215 1.00 48.21 123 ASP A C 1
ATOM 837 O O . ASP A 1 144 ? -3.827 -43.733 19.005 1.00 47.38 123 ASP A O 1
ATOM 842 N N . ALA A 1 145 ? -4.337 -41.555 18.774 1.00 45.22 124 ALA A N 1
ATOM 843 C CA . ALA A 1 145 ? -5.425 -41.788 17.840 1.00 44.06 124 ALA A CA 1
ATOM 844 C C . ALA A 1 145 ? -5.049 -41.923 16.324 1.00 43.36 124 ALA A C 1
ATOM 845 O O . ALA A 1 145 ? -5.934 -42.133 15.476 1.00 42.40 124 ALA A O 1
ATOM 847 N N . GLY A 1 146 ? -3.763 -41.737 15.993 1.00 42.51 125 GLY A N 1
ATOM 848 C CA . GLY A 1 146 ? -3.278 -41.798 14.607 1.00 42.95 125 GLY A CA 1
ATOM 849 C C . GLY A 1 146 ? -3.769 -40.717 13.639 1.00 43.25 125 GLY A C 1
ATOM 850 O O . GLY A 1 146 ? -3.875 -40.971 12.435 1.00 41.94 125 GLY A O 1
ATOM 851 N N . VAL A 1 147 ? -4.060 -39.510 14.182 1.00 41.75 126 VAL A N 1
ATOM 852 C CA . VAL A 1 147 ? -4.438 -38.314 13.401 1.00 41.95 126 VAL A CA 1
ATOM 853 C C . VAL A 1 147 ? -3.163 -37.744 12.869 1.00 40.64 126 VAL A C 1
ATOM 854 O O . VAL A 1 147 ? -2.313 -37.312 13.641 1.00 41.13 126 VAL A O 1
ATOM 858 N N . ALA A 1 148 ? -3.042 -37.756 11.554 1.00 38.70 127 ALA A N 1
ATOM 859 C CA . ALA A 1 148 ? -1.811 -37.393 10.855 1.00 38.37 127 ALA A CA 1
ATOM 860 C C . ALA A 1 148 ? -1.871 -35.939 10.420 1.00 36.91 127 ALA A C 1
ATOM 861 O O . ALA A 1 148 ? -0.849 -35.372 10.102 1.00 36.64 127 ALA A O 1
ATOM 863 N N . ALA A 1 149 ? -3.062 -35.351 10.427 1.00 34.39 128 ALA A N 1
ATOM 864 C CA . ALA A 1 149 ? -3.295 -33.946 10.038 1.00 34.11 128 ALA A CA 1
ATOM 865 C C . ALA A 1 149 ? -2.532 -32.900 10.904 1.00 34.38 128 ALA A C 1
ATOM 866 O O . ALA A 1 149 ? -2.383 -33.109 12.116 1.00 35.17 128 ALA A O 1
ATOM 868 N N . PRO A 1 150 ? -2.146 -31.747 10.315 1.00 33.54 129 PRO A N 1
ATOM 869 C CA . PRO A 1 150 ? -1.409 -30.763 11.132 1.00 32.83 129 PRO A CA 1
ATOM 870 C C . PRO A 1 150 ? -2.239 -30.122 12.255 1.00 30.18 129 PRO A C 1
ATOM 871 O O . PRO A 1 150 ? -3.395 -29.695 12.031 1.00 30.61 129 PRO A O 1
ATOM 875 N N . LEU A 1 151 ? -1.628 -30.039 13.426 1.00 28.34 130 LEU A N 1
ATOM 876 C CA . LEU A 1 151 ? -2.225 -29.401 14.587 1.00 27.14 130 LEU A CA 1
ATOM 877 C C . LEU A 1 151 ? -1.917 -27.888 14.612 1.00 25.41 130 LEU A C 1
ATOM 878 O O . LEU A 1 151 ? -0.731 -27.500 14.665 1.00 26.38 130 LEU A O 1
ATOM 883 N N . TRP A 1 152 ? -2.933 -27.072 14.702 1.00 25.42 131 TRP A N 1
ATOM 884 C CA . TRP A 1 152 ? -2.657 -25.620 14.918 1.00 23.05 131 TRP A CA 1
ATOM 885 C C . TRP A 1 152 ? -3.181 -25.180 16.310 1.00 26.95 131 TRP A C 1
ATOM 886 O O . TRP A 1 152 ? -4.347 -25.476 16.650 1.00 27.55 131 TRP A O 1
ATOM 897 N N . CYS A 1 153 ? -2.365 -24.458 17.104 1.00 28.41 132 CYS A N 1
ATOM 898 C CA . CYS A 1 153 ? -2.816 -24.019 18.453 1.00 28.57 132 CYS A CA 1
ATOM 899 C C . CYS A 1 153 ? -3.029 -22.540 18.438 1.00 28.88 132 CYS A C 1
ATOM 900 O O . CYS A 1 153 ? -2.152 -21.808 18.072 1.00 27.78 132 CYS A O 1
ATOM 903 N N . VAL A 1 154 ? -4.222 -22.104 18.785 1.00 29.02 133 VAL A N 1
ATOM 904 C CA . VAL A 1 154 ? -4.564 -20.697 18.726 1.00 29.73 133 VAL A CA 1
ATOM 905 C C . VAL A 1 154 ? -4.585 -20.103 20.112 1.00 31.51 133 VAL A C 1
ATOM 906 O O . VAL A 1 154 ? -5.159 -20.705 21.041 1.00 33.75 133 VAL A O 1
ATOM 910 N N . THR A 1 155 ? -3.933 -18.921 20.295 1.00 30.24 134 THR A N 1
ATOM 911 C CA . THR A 1 155 ? -3.948 -18.241 21.560 1.00 28.99 134 THR A CA 1
ATOM 912 C C . THR A 1 155 ? -4.535 -16.852 21.323 1.00 29.95 134 THR A C 1
ATOM 913 O O . THR A 1 155 ? -4.793 -16.494 20.201 1.00 28.63 134 THR A O 1
ATOM 917 N N . HIS A 1 156 ? -4.778 -16.075 22.391 1.00 30.83 135 HIS A N 1
ATOM 918 C CA . HIS A 1 156 ? -5.138 -14.623 22.270 1.00 29.99 135 HIS A CA 1
ATOM 919 C C . HIS A 1 156 ? -4.394 -13.908 23.358 1.00 28.45 135 HIS A C 1
ATOM 920 O O . HIS A 1 156 ? -4.363 -14.377 24.487 1.00 28.79 135 HIS A O 1
ATOM 927 N N . GLY A 1 157 ? -3.773 -12.783 23.023 1.00 28.54 136 GLY A N 1
ATOM 928 C CA . GLY A 1 157 ? -3.012 -11.976 24.016 1.00 27.36 136 GLY A CA 1
ATOM 929 C C . GLY A 1 157 ? -1.679 -12.609 24.463 1.00 27.97 136 GLY A C 1
ATOM 930 O O . GLY A 1 157 ? -1.114 -12.185 25.447 1.00 29.34 136 GLY A O 1
ATOM 931 N N . ALA A 1 158 ? -1.211 -13.655 23.791 1.00 26.09 137 ALA A N 1
ATOM 932 C CA . ALA A 1 158 ? -0.002 -14.321 24.205 1.00 26.30 137 ALA A CA 1
ATOM 933 C C . ALA A 1 158 ? 1.372 -13.677 23.816 1.00 24.66 137 ALA A C 1
ATOM 934 O O . ALA A 1 158 ? 2.407 -13.995 24.446 1.00 23.38 137 ALA A O 1
ATOM 936 N N . VAL A 1 159 ? 1.413 -12.884 22.758 1.00 23.89 138 VAL A N 1
ATOM 937 C CA . VAL A 1 159 ? 2.699 -12.323 22.286 1.00 24.85 138 VAL A CA 1
ATOM 938 C C . VAL A 1 159 ? 2.457 -10.829 22.047 1.00 25.34 138 VAL A C 1
ATOM 939 O O . VAL A 1 159 ? 1.336 -10.401 21.817 1.00 28.29 138 VAL A O 1
ATOM 943 N N . SER A 1 160 ? 3.523 -10.090 22.079 1.00 25.23 139 SER A N 1
ATOM 944 C CA . SER A 1 160 ? 3.528 -8.639 21.746 1.00 27.60 139 SER A CA 1
ATOM 945 C C . SER A 1 160 ? 4.264 -8.413 20.408 1.00 26.03 139 SER A C 1
ATOM 946 O O . SER A 1 160 ? 5.421 -8.754 20.310 1.00 26.42 139 SER A O 1
ATOM 949 N N . VAL A 1 161 ? 3.638 -7.811 19.427 1.00 26.76 140 VAL A N 1
ATOM 950 C CA . VAL A 1 161 ? 4.272 -7.620 18.102 1.00 28.21 140 VAL A CA 1
ATOM 951 C C . VAL A 1 161 ? 5.064 -6.322 18.082 1.00 30.04 140 VAL A C 1
ATOM 952 O O . VAL A 1 161 ? 5.848 -6.002 17.137 1.00 31.24 140 VAL A O 1
ATOM 956 N N . GLY A 1 162 ? 4.870 -5.562 19.115 1.00 31.30 141 GLY A N 1
ATOM 957 C CA . GLY A 1 162 ? 5.657 -4.306 19.192 1.00 34.86 141 GLY A CA 1
ATOM 958 C C . GLY A 1 162 ? 5.169 -3.367 20.212 1.00 37.53 141 GLY A C 1
ATOM 959 O O . GLY A 1 162 ? 4.500 -3.769 21.180 1.00 35.95 141 GLY A O 1
ATOM 960 N N . ARG A 1 163 ? 5.506 -2.083 19.952 1.00 40.66 142 ARG A N 1
ATOM 961 C CA . ARG A 1 163 ? 5.360 -0.997 20.857 1.00 44.06 142 ARG A CA 1
ATOM 962 C C . ARG A 1 163 ? 4.013 -1.020 21.581 1.00 43.92 142 ARG A C 1
ATOM 963 O O . ARG A 1 163 ? 3.941 -1.106 22.812 1.00 46.48 142 ARG A O 1
ATOM 971 N N . ALA A 1 164 ? 2.940 -0.897 20.838 1.00 44.14 143 ALA A N 1
ATOM 972 C CA . ALA A 1 164 ? 1.698 -0.579 21.537 1.00 43.18 143 ALA A CA 1
ATOM 973 C C . ALA A 1 164 ? 0.891 -1.849 21.869 1.00 41.23 143 ALA A C 1
ATOM 974 O O . ALA A 1 164 ? -0.270 -1.796 22.308 1.00 41.97 143 ALA A O 1
ATOM 976 N N . ASP A 1 165 ? 1.509 -3.016 21.717 1.00 36.72 144 ASP A N 1
ATOM 977 C CA . ASP A 1 165 ? 0.690 -4.221 21.681 1.00 34.81 144 ASP A CA 1
ATOM 978 C C . ASP A 1 165 ? 1.107 -5.032 22.902 1.00 34.30 144 ASP A C 1
ATOM 979 O O . ASP A 1 165 ? 2.166 -5.661 22.865 1.00 35.53 144 ASP A O 1
ATOM 984 N N . HIS A 1 166 ? 0.371 -4.938 24.007 1.00 32.29 145 HIS A N 1
ATOM 985 C CA . HIS A 1 166 ? 0.764 -5.607 25.269 1.00 31.80 145 HIS A CA 1
ATOM 986 C C . HIS A 1 166 ? 0.326 -7.057 25.347 1.00 29.55 145 HIS A C 1
ATOM 987 O O . HIS A 1 166 ? -0.702 -7.403 24.833 1.00 29.12 145 HIS A O 1
ATOM 994 N N . VAL A 1 167 ? 1.145 -7.909 25.967 1.00 30.14 146 VAL A N 1
ATOM 995 C CA . VAL A 1 167 ? 0.743 -9.231 26.332 1.00 27.71 146 VAL A CA 1
ATOM 996 C C . VAL A 1 167 ? -0.340 -9.101 27.421 1.00 29.97 146 VAL A C 1
ATOM 997 O O . VAL A 1 167 ? -0.112 -8.415 28.386 1.00 28.21 146 VAL A O 1
ATOM 1001 N N . THR A 1 168 ? -1.492 -9.746 27.216 1.00 30.98 147 THR A N 1
ATOM 1002 C CA . THR A 1 168 ? -2.582 -9.767 28.200 1.00 32.64 147 THR A CA 1
ATOM 1003 C C . THR A 1 168 ? -2.696 -11.167 28.790 1.00 32.68 147 THR A C 1
ATOM 1004 O O . THR A 1 168 ? -3.245 -11.292 29.833 1.00 35.04 147 THR A O 1
ATOM 1008 N N . SER A 1 169 ? -2.126 -12.195 28.172 1.00 32.23 148 SER A N 1
ATOM 1009 C CA . SER A 1 169 ? -2.123 -13.575 28.774 1.00 32.79 148 SER A CA 1
ATOM 1010 C C . SER A 1 169 ? -0.775 -14.280 28.746 1.00 32.54 148 SER A C 1
ATOM 1011 O O . SER A 1 169 ? -0.484 -15.040 27.849 1.00 31.64 148 SER A O 1
ATOM 1014 N N . PRO A 1 170 ? 0.087 -13.986 29.726 1.00 32.19 149 PRO A N 1
ATOM 1015 C CA . PRO A 1 170 ? 1.381 -14.516 29.754 1.00 30.84 149 PRO A CA 1
ATOM 1016 C C . PRO A 1 170 ? 1.246 -16.021 29.917 1.00 30.56 149 PRO A C 1
ATOM 1017 O O . PRO A 1 170 ? 2.093 -16.787 29.411 1.00 27.53 149 PRO A O 1
ATOM 1021 N N . ALA A 1 171 ? 0.160 -16.479 30.542 1.00 28.14 150 ALA A N 1
ATOM 1022 C CA . ALA A 1 171 ? 0.030 -17.929 30.602 1.00 29.30 150 ALA A CA 1
ATOM 1023 C C . ALA A 1 171 ? -0.111 -18.602 29.250 1.00 27.49 150 ALA A C 1
ATOM 1024 O O . ALA A 1 171 ? 0.439 -19.701 29.051 1.00 27.29 150 ALA A O 1
ATOM 1026 N N . GLN A 1 172 ? -0.802 -17.969 28.309 1.00 28.44 151 GLN A N 1
ATOM 1027 C CA . GLN A 1 172 ? -0.935 -18.595 26.951 1.00 28.42 151 GLN A CA 1
ATOM 1028 C C . GLN A 1 172 ? 0.406 -18.612 26.194 1.00 28.45 151 GLN A C 1
ATOM 1029 O O . GLN A 1 172 ? 0.592 -19.429 25.312 1.00 26.45 151 GLN A O 1
ATOM 1035 N N . ALA A 1 173 ? 1.314 -17.659 26.473 1.00 27.45 152 ALA A N 1
ATOM 1036 C CA . ALA A 1 173 ? 2.678 -17.745 25.850 1.00 24.18 152 ALA A CA 1
ATOM 1037 C C . ALA A 1 173 ? 3.339 -19.070 26.193 1.00 26.50 152 ALA A C 1
ATOM 1038 O O . ALA A 1 173 ? 4.248 -19.425 25.486 1.00 24.68 152 ALA A O 1
ATOM 1040 N N . MET A 1 174 ? 2.922 -19.783 27.281 1.00 27.13 153 MET A N 1
ATOM 1041 C CA . MET A 1 174 ? 3.577 -21.109 27.626 1.00 28.11 153 MET A CA 1
ATOM 1042 C C . MET A 1 174 ? 3.233 -22.152 26.589 1.00 28.64 153 MET A C 1
ATOM 1043 O O . MET A 1 174 ? 4.023 -23.052 26.315 1.00 28.82 153 MET A O 1
ATOM 1048 N N . VAL A 1 175 ? 2.070 -22.031 25.963 1.00 28.00 154 VAL A N 1
ATOM 1049 C CA . VAL A 1 175 ? 1.789 -22.896 24.840 1.00 27.89 154 VAL A CA 1
ATOM 1050 C C . VAL A 1 175 ? 2.698 -22.635 23.632 1.00 26.40 154 VAL A C 1
ATOM 1051 O O . VAL A 1 175 ? 3.114 -23.565 22.924 1.00 26.08 154 VAL A O 1
ATOM 1055 N N . TRP A 1 176 ? 3.042 -21.387 23.410 1.00 22.70 155 TRP A N 1
ATOM 1056 C CA . TRP A 1 176 ? 4.019 -21.052 22.346 1.00 23.40 155 TRP A CA 1
ATOM 1057 C C . TRP A 1 176 ? 5.342 -21.679 22.684 1.00 23.50 155 TRP A C 1
ATOM 1058 O O . TRP A 1 176 ? 6.045 -22.227 21.801 1.00 24.61 155 TRP A O 1
ATOM 1069 N N . GLY A 1 177 ? 5.761 -21.582 23.934 1.00 24.50 156 GLY A N 1
ATOM 1070 C CA . GLY A 1 177 ? 7.094 -22.134 24.245 1.00 24.61 156 GLY A CA 1
ATOM 1071 C C . GLY A 1 177 ? 7.133 -23.635 23.996 1.00 26.46 156 GLY A C 1
ATOM 1072 O O . GLY A 1 177 ? 8.079 -24.186 23.390 1.00 26.50 156 GLY A O 1
ATOM 1073 N N . MET A 1 178 ? 6.096 -24.323 24.495 1.00 26.65 157 MET A N 1
ATOM 1074 C CA . MET A 1 178 ? 6.070 -25.780 24.333 1.00 27.66 157 MET A CA 1
ATOM 1075 C C . MET A 1 178 ? 5.858 -26.156 22.853 1.00 27.74 157 MET A C 1
ATOM 1076 O O . MET A 1 178 ? 6.468 -27.126 22.373 1.00 29.49 157 MET A O 1
ATOM 1081 N N . GLY A 1 179 ? 5.005 -25.383 22.173 1.00 26.15 158 GLY A N 1
ATOM 1082 C CA . GLY A 1 179 ? 4.679 -25.560 20.718 1.00 25.68 158 GLY A CA 1
ATOM 1083 C C . GLY A 1 179 ? 5.867 -25.534 19.800 1.00 25.93 158 GLY A C 1
ATOM 1084 O O . GLY A 1 179 ? 5.963 -26.351 18.862 1.00 27.67 158 GLY A O 1
ATOM 1085 N N . ARG A 1 180 ? 6.765 -24.572 19.960 1.00 23.39 159 ARG A N 1
ATOM 1086 C CA . ARG A 1 180 ? 8.006 -24.636 19.167 1.00 22.92 159 ARG A CA 1
ATOM 1087 C C . ARG A 1 180 ? 8.747 -25.919 19.363 1.00 24.09 159 ARG A C 1
ATOM 1088 O O . ARG A 1 180 ? 9.388 -26.409 18.432 1.00 24.84 159 ARG A O 1
ATOM 1096 N N . VAL A 1 181 ? 8.700 -26.454 20.568 1.00 26.01 160 VAL A N 1
ATOM 1097 C CA . VAL A 1 181 ? 9.384 -27.733 20.850 1.00 27.21 160 VAL A CA 1
ATOM 1098 C C . VAL A 1 181 ? 8.626 -28.911 20.153 1.00 29.32 160 VAL A C 1
ATOM 1099 O O . VAL A 1 181 ? 9.277 -29.765 19.474 1.00 30.90 160 VAL A O 1
ATOM 1103 N N . ALA A 1 182 ? 7.281 -28.882 20.217 1.00 29.36 161 ALA A N 1
ATOM 1104 C CA . ALA A 1 182 ? 6.459 -29.883 19.506 1.00 31.36 161 ALA A CA 1
ATOM 1105 C C . ALA A 1 182 ? 6.713 -29.883 17.985 1.00 30.98 161 ALA A C 1
ATOM 1106 O O . ALA A 1 182 ? 6.779 -30.957 17.363 1.00 32.73 161 ALA A O 1
ATOM 1108 N N . ALA A 1 183 ? 6.867 -28.707 17.405 1.00 30.02 162 ALA A N 1
ATOM 1109 C CA . ALA A 1 183 ? 7.362 -28.604 16.021 1.00 30.42 162 ALA A CA 1
ATOM 1110 C C . ALA A 1 183 ? 8.643 -29.376 15.706 1.00 30.57 162 ALA A C 1
ATOM 1111 O O . ALA A 1 183 ? 8.797 -29.908 14.565 1.00 30.53 162 ALA A O 1
ATOM 1113 N N . LEU A 1 184 ? 9.603 -29.355 16.628 1.00 30.74 163 LEU A N 1
ATOM 1114 C CA . LEU A 1 184 ? 10.909 -30.003 16.338 1.00 31.62 163 LEU A CA 1
ATOM 1115 C C . LEU A 1 184 ? 10.815 -31.473 16.614 1.00 34.02 163 LEU A C 1
ATOM 1116 O O . LEU A 1 184 ? 11.428 -32.286 15.908 1.00 34.22 163 LEU A O 1
ATOM 1121 N N . GLU A 1 185 ? 9.989 -31.822 17.599 1.00 33.77 164 GLU A N 1
ATOM 1122 C CA . GLU A 1 185 ? 9.803 -33.233 17.976 1.00 34.49 164 GLU A CA 1
ATOM 1123 C C . GLU A 1 185 ? 8.786 -34.017 17.137 1.00 34.69 164 GLU A C 1
ATOM 1124 O O . GLU A 1 185 ? 8.899 -35.248 16.986 1.00 33.92 164 GLU A O 1
ATOM 1130 N N . HIS A 1 186 ? 7.757 -33.352 16.626 1.00 33.25 165 HIS A N 1
ATOM 1131 C CA . HIS A 1 186 ? 6.764 -34.023 15.778 1.00 33.85 165 HIS A CA 1
ATOM 1132 C C . HIS A 1 186 ? 6.570 -33.227 14.481 1.00 33.03 165 HIS A C 1
ATOM 1133 O O . HIS A 1 186 ? 5.501 -32.644 14.214 1.00 32.49 165 HIS A O 1
ATOM 1140 N N . PRO A 1 187 ? 7.630 -33.107 13.708 1.00 32.28 166 PRO A N 1
ATOM 1141 C CA . PRO A 1 187 ? 7.536 -32.124 12.625 1.00 32.00 166 PRO A CA 1
ATOM 1142 C C . PRO A 1 187 ? 6.505 -32.463 11.522 1.00 33.50 166 PRO A C 1
ATOM 1143 O O . PRO A 1 187 ? 6.022 -31.593 10.866 1.00 32.60 166 PRO A O 1
ATOM 1147 N N . GLU A 1 188 ? 6.171 -33.752 11.331 1.00 33.69 167 GLU A N 1
ATOM 1148 C CA . GLU A 1 188 ? 5.249 -34.133 10.289 1.00 35.35 167 GLU A CA 1
ATOM 1149 C C . GLU A 1 188 ? 3.802 -33.788 10.666 1.00 35.30 167 GLU A C 1
ATOM 1150 O O . GLU A 1 188 ? 2.923 -33.749 9.819 1.00 35.14 167 GLU A O 1
ATOM 1156 N N . ARG A 1 189 ? 3.531 -33.589 11.957 1.00 34.51 168 ARG A N 1
ATOM 1157 C CA . ARG A 1 189 ? 2.136 -33.362 12.373 1.00 34.65 168 ARG A CA 1
ATOM 1158 C C . ARG A 1 189 ? 1.866 -32.042 13.110 1.00 31.94 168 ARG A C 1
ATOM 1159 O O . ARG A 1 189 ? 0.780 -31.803 13.563 1.00 30.24 168 ARG A O 1
ATOM 1167 N N . TRP A 1 190 ? 2.871 -31.175 13.172 1.00 33.39 169 TRP A N 1
ATOM 1168 C CA . TRP A 1 190 ? 2.731 -29.810 13.725 1.00 29.79 169 TRP A CA 1
ATOM 1169 C C . TRP A 1 190 ? 2.419 -28.755 12.639 1.00 29.89 169 TRP A C 1
ATOM 1170 O O . TRP A 1 190 ? 3.147 -28.607 11.648 1.00 27.45 169 TRP A O 1
ATOM 1181 N N . GLY A 1 191 ? 1.315 -28.045 12.816 1.00 27.52 170 GLY A N 1
ATOM 1182 C CA . GLY A 1 191 ? 0.915 -27.040 11.856 1.00 26.72 170 GLY A CA 1
ATOM 1183 C C . GLY A 1 191 ? 1.564 -25.760 12.347 1.00 25.24 170 GLY A C 1
ATOM 1184 O O . GLY A 1 191 ? 2.547 -25.274 11.757 1.00 24.39 170 GLY A O 1
ATOM 1185 N N . GLY A 1 192 ? 1.106 -25.255 13.452 1.00 23.12 171 GLY A N 1
ATOM 1186 C CA . GLY A 1 192 ? 1.704 -23.962 13.930 1.00 23.25 171 GLY A CA 1
ATOM 1187 C C . GLY A 1 192 ? 1.043 -23.306 15.078 1.00 24.65 171 GLY A C 1
ATOM 1188 O O . GLY A 1 192 ? 0.193 -23.874 15.686 1.00 25.26 171 GLY A O 1
ATOM 1189 N N . LEU A 1 193 ? 1.337 -21.990 15.254 1.00 24.70 172 LEU A N 1
ATOM 1190 C CA . LEU A 1 193 ? 0.855 -21.283 16.397 1.00 24.78 172 LEU A CA 1
ATOM 1191 C C . LEU A 1 193 ? 0.332 -20.016 15.857 1.00 23.77 172 LEU A C 1
ATOM 1192 O O . LEU A 1 193 ? 0.927 -19.458 14.952 1.00 24.94 172 LEU A O 1
ATOM 1197 N N . ILE A 1 194 ? -0.832 -19.593 16.328 1.00 23.47 173 ILE A N 1
ATOM 1198 C CA . ILE A 1 194 ? -1.436 -18.363 15.842 1.00 25.09 173 ILE A CA 1
ATOM 1199 C C . ILE A 1 194 ? -1.945 -17.604 17.014 1.00 26.62 173 ILE A C 1
ATOM 1200 O O . ILE A 1 194 ? -2.721 -18.151 17.762 1.00 25.12 173 ILE A O 1
ATOM 1205 N N . ASP A 1 195 ? -1.613 -16.299 17.141 1.00 26.52 174 ASP A N 1
ATOM 1206 C CA . ASP A 1 195 ? -2.142 -15.543 18.283 1.00 27.98 174 ASP A CA 1
ATOM 1207 C C . ASP A 1 195 ? -3.122 -14.476 17.792 1.00 29.68 174 ASP A C 1
ATOM 1208 O O . ASP A 1 195 ? -2.749 -13.655 16.969 1.00 28.92 174 ASP A O 1
ATOM 1213 N N . LEU A 1 196 ? -4.338 -14.492 18.329 1.00 29.76 175 LEU A N 1
ATOM 1214 C CA . LEU A 1 196 ? -5.427 -13.606 17.951 1.00 33.22 175 LEU A CA 1
ATOM 1215 C C . LEU A 1 196 ? -5.291 -12.429 18.843 1.00 34.47 175 LEU A C 1
ATOM 1216 O O . LEU A 1 196 ? -4.564 -12.510 19.812 1.00 33.74 175 LEU A O 1
ATOM 1221 N N . PRO A 1 197 ? -5.872 -11.291 18.448 1.00 38.73 176 PRO A N 1
ATOM 1222 C CA . PRO A 1 197 ? -5.753 -10.087 19.287 1.00 42.57 176 PRO A CA 1
ATOM 1223 C C . PRO A 1 197 ? -6.357 -10.383 20.676 1.00 47.09 176 PRO A C 1
ATOM 1224 O O . PRO A 1 197 ? -7.405 -11.077 20.731 1.00 48.30 176 PRO A O 1
ATOM 1228 N N . SER A 1 198 ? -5.781 -9.844 21.766 1.00 49.61 177 SER A N 1
ATOM 1229 C CA . SER A 1 198 ? -6.289 -10.169 23.145 1.00 52.39 177 SER A CA 1
ATOM 1230 C C . SER A 1 198 ? -7.804 -10.417 23.225 1.00 53.83 177 SER A C 1
ATOM 1231 O O . SER A 1 198 ? -8.229 -11.293 23.954 1.00 54.50 177 SER A O 1
ATOM 1234 N N . ASP A 1 199 ? -8.597 -9.649 22.475 1.00 55.95 178 ASP A N 1
ATOM 1235 C CA . ASP A 1 199 ? -10.057 -9.831 22.428 1.00 57.88 178 ASP A CA 1
ATOM 1236 C C . ASP A 1 199 ? -10.531 -10.579 21.207 1.00 57.34 178 ASP A C 1
ATOM 1237 O O . ASP A 1 199 ? -11.102 -11.676 21.326 1.00 58.90 178 ASP A O 1
ATOM 1242 N N . ALA A 1 200 ? -10.275 -10.016 20.033 1.00 56.84 179 ALA A N 1
ATOM 1243 C CA . ALA A 1 200 ? -10.287 -10.830 18.764 1.00 55.72 179 ALA A CA 1
ATOM 1244 C C . ALA A 1 200 ? -11.662 -10.947 18.096 1.00 54.71 179 ALA A C 1
ATOM 1245 O O . ALA A 1 200 ? -12.563 -11.586 18.641 1.00 54.69 179 ALA A O 1
ATOM 1247 N N . ASP A 1 201 ? -11.794 -10.309 16.929 1.00 52.95 180 ASP A N 1
ATOM 1248 C CA . ASP A 1 201 ? -13.070 -10.092 16.232 1.00 52.06 180 ASP A CA 1
ATOM 1249 C C . ASP A 1 201 ? -13.176 -10.869 14.943 1.00 50.95 180 ASP A C 1
ATOM 1250 O O . ASP A 1 201 ? -12.267 -11.617 14.632 1.00 52.05 180 ASP A O 1
ATOM 1255 N N . ARG A 1 202 ? -14.252 -10.697 14.158 1.00 49.73 181 ARG A N 1
ATOM 1256 C CA . ARG A 1 202 ? -14.456 -11.553 12.971 1.00 47.18 181 ARG A CA 1
ATOM 1257 C C . ARG A 1 202 ? -13.428 -11.403 11.848 1.00 45.91 181 ARG A C 1
ATOM 1258 O O . ARG A 1 202 ? -13.010 -12.407 11.267 1.00 44.37 181 ARG A O 1
ATOM 1266 N N . ALA A 1 203 ? -13.053 -10.166 11.514 1.00 43.27 182 ALA A N 1
ATOM 1267 C CA . ALA A 1 203 ? -11.924 -9.910 10.603 1.00 40.82 182 ALA A CA 1
ATOM 1268 C C . ALA A 1 203 ? -10.625 -10.607 11.057 1.00 37.24 182 ALA A C 1
ATOM 1269 O O . ALA A 1 203 ? -9.908 -11.115 10.231 1.00 37.28 182 ALA A O 1
ATOM 1271 N N . ALA A 1 204 ? -10.352 -10.682 12.353 1.00 35.71 183 ALA A N 1
ATOM 1272 C CA . ALA A 1 204 ? -9.189 -11.417 12.847 1.00 35.22 183 ALA A CA 1
ATOM 1273 C C . ALA A 1 204 ? -9.343 -12.979 12.605 1.00 36.76 183 ALA A C 1
ATOM 1274 O O . ALA A 1 204 ? -8.353 -13.670 12.281 1.00 36.33 183 ALA A O 1
ATOM 1276 N N . LEU A 1 205 ? -10.559 -13.531 12.743 1.00 35.92 184 LEU A N 1
ATOM 1277 C CA . LEU A 1 205 ? -10.712 -14.997 12.625 1.00 38.31 184 LEU A CA 1
ATOM 1278 C C . LEU A 1 205 ? -10.656 -15.389 11.140 1.00 38.26 184 LEU A C 1
ATOM 1279 O O . LEU A 1 205 ? -10.188 -16.443 10.798 1.00 39.61 184 LEU A O 1
ATOM 1284 N N . ASP A 1 206 ? -11.106 -14.477 10.272 1.00 38.19 185 ASP A N 1
ATOM 1285 C CA . ASP A 1 206 ? -10.907 -14.578 8.844 1.00 38.65 185 ASP A CA 1
ATOM 1286 C C . ASP A 1 206 ? -9.425 -14.629 8.447 1.00 37.36 185 ASP A C 1
ATOM 1287 O O . ASP A 1 206 ? -9.053 -15.451 7.612 1.00 36.35 185 ASP A O 1
ATOM 1292 N N . ARG A 1 207 ? -8.581 -13.755 9.014 1.00 35.28 186 ARG A N 1
ATOM 1293 C CA . ARG A 1 207 ? -7.163 -13.880 8.733 1.00 34.06 186 ARG A CA 1
ATOM 1294 C C . ARG A 1 207 ? -6.573 -15.143 9.297 1.00 32.83 186 ARG A C 1
ATOM 1295 O O . ARG A 1 207 ? -5.665 -15.718 8.676 1.00 32.66 186 ARG A O 1
ATOM 1303 N N . MET A 1 208 ? -6.988 -15.531 10.502 1.00 32.12 187 MET A N 1
ATOM 1304 C CA . MET A 1 208 ? -6.624 -16.897 10.995 1.00 33.72 187 MET A CA 1
ATOM 1305 C C . MET A 1 208 ? -6.767 -17.992 9.946 1.00 35.20 187 MET A C 1
ATOM 1306 O O . MET A 1 208 ? -5.801 -18.784 9.684 1.00 35.29 187 MET A O 1
ATOM 1311 N N . THR A 1 209 ? -7.931 -18.029 9.280 1.00 35.49 188 THR A N 1
ATOM 1312 C CA . THR A 1 209 ? -8.168 -19.053 8.239 1.00 35.36 188 THR A CA 1
ATOM 1313 C C . THR A 1 209 ? -7.221 -18.952 7.040 1.00 35.01 188 THR A C 1
ATOM 1314 O O . THR A 1 209 ? -6.841 -19.960 6.533 1.00 33.96 188 THR A O 1
ATOM 1318 N N . THR A 1 210 ? -6.739 -17.744 6.657 1.00 34.93 189 THR A N 1
ATOM 1319 C CA . THR A 1 210 ? -5.704 -17.664 5.618 1.00 34.07 189 THR A CA 1
ATOM 1320 C C . THR A 1 210 ? -4.426 -18.355 6.081 1.00 31.80 189 THR A C 1
ATOM 1321 O O . THR A 1 210 ? -3.712 -18.998 5.257 1.00 31.51 189 THR A O 1
ATOM 1325 N N . VAL A 1 211 ? -4.131 -18.261 7.379 1.00 28.92 190 VAL A N 1
ATOM 1326 C CA . VAL A 1 211 ? -2.930 -18.983 7.911 1.00 29.39 190 VAL A CA 1
ATOM 1327 C C . VAL A 1 211 ? -3.129 -20.512 7.896 1.00 28.53 190 VAL A C 1
ATOM 1328 O O . VAL A 1 211 ? -2.245 -21.275 7.425 1.00 29.45 190 VAL A O 1
ATOM 1332 N N . LEU A 1 212 ? -4.284 -20.970 8.344 1.00 28.94 191 LEU A N 1
ATOM 1333 C CA . LEU A 1 212 ? -4.552 -22.419 8.344 1.00 30.65 191 LEU A CA 1
ATOM 1334 C C . LEU A 1 212 ? -4.491 -23.019 6.957 1.00 33.15 191 LEU A C 1
ATOM 1335 O O . LEU A 1 212 ? -4.212 -24.230 6.795 1.00 30.28 191 LEU A O 1
ATOM 1340 N N . ALA A 1 213 ? -4.786 -22.208 5.942 1.00 35.63 192 ALA A N 1
ATOM 1341 C CA . ALA A 1 213 ? -4.772 -22.732 4.587 1.00 38.09 192 ALA A CA 1
ATOM 1342 C C . ALA A 1 213 ? -3.366 -23.124 4.082 1.00 40.48 192 ALA A C 1
ATOM 1343 O O . ALA A 1 213 ? -3.248 -23.765 3.055 1.00 39.89 192 ALA A O 1
ATOM 1345 N N . GLY A 1 214 ? -2.308 -22.725 4.809 1.00 40.14 193 GLY A N 1
ATOM 1346 C CA . GLY A 1 214 ? -0.955 -23.142 4.483 1.00 40.12 193 GLY A CA 1
ATOM 1347 C C . GLY A 1 214 ? -0.295 -22.354 3.383 1.00 41.51 193 GLY A C 1
ATOM 1348 O O . GLY A 1 214 ? 0.788 -22.700 2.977 1.00 45.59 193 GLY A O 1
ATOM 1349 N N . GLY A 1 215 ? -0.907 -21.263 2.942 1.00 41.63 194 GLY A N 1
ATOM 1350 C CA . GLY A 1 215 ? -0.369 -20.394 1.911 1.00 39.58 194 GLY A CA 1
ATOM 1351 C C . GLY A 1 215 ? 0.733 -19.428 2.435 1.00 40.24 194 GLY A C 1
ATOM 1352 O O . GLY A 1 215 ? 1.499 -18.865 1.609 1.00 38.05 194 GLY A O 1
ATOM 1353 N N . THR A 1 216 ? 0.847 -19.209 3.762 1.00 37.53 195 THR A N 1
ATOM 1354 C CA . THR A 1 216 ? 1.748 -18.111 4.175 1.00 37.09 195 THR A CA 1
ATOM 1355 C C . THR A 1 216 ? 3.202 -18.567 4.235 1.00 36.42 195 THR A C 1
ATOM 1356 O O . THR A 1 216 ? 4.102 -17.746 4.144 1.00 36.14 195 THR A O 1
ATOM 1360 N N . GLY A 1 217 ? 3.409 -19.867 4.332 1.00 34.93 196 GLY A N 1
ATOM 1361 C CA . GLY A 1 217 ? 4.749 -20.445 4.513 1.00 33.50 196 GLY A CA 1
ATOM 1362 C C . GLY A 1 217 ? 5.193 -20.186 5.954 1.00 33.34 196 GLY A C 1
ATOM 1363 O O . GLY A 1 217 ? 6.354 -20.412 6.288 1.00 34.79 196 GLY A O 1
ATOM 1364 N N . GLU A 1 218 ? 4.317 -19.686 6.821 1.00 29.44 197 GLU A N 1
ATOM 1365 C CA . GLU A 1 218 ? 4.782 -19.349 8.171 1.00 27.80 197 GLU A CA 1
ATOM 1366 C C . GLU A 1 218 ? 4.151 -20.302 9.206 1.00 27.96 197 GLU A C 1
ATOM 1367 O O . GLU A 1 218 ? 3.116 -20.915 8.962 1.00 30.26 197 GLU A O 1
ATOM 1373 N N . ASP A 1 219 ? 4.797 -20.521 10.333 1.00 26.61 198 ASP A N 1
ATOM 1374 C CA . ASP A 1 219 ? 4.179 -21.355 11.428 1.00 26.87 198 ASP A CA 1
ATOM 1375 C C . ASP A 1 219 ? 4.170 -20.681 12.788 1.00 22.70 198 ASP A C 1
ATOM 1376 O O . ASP A 1 219 ? 3.768 -21.258 13.740 1.00 23.83 198 ASP A O 1
ATOM 1381 N N . GLN A 1 220 ? 4.453 -19.345 12.873 1.00 24.58 199 GLN A N 1
ATOM 1382 C CA . GLN A 1 220 ? 4.443 -18.660 14.143 1.00 22.04 199 GLN A CA 1
ATOM 1383 C C . GLN A 1 220 ? 3.951 -17.311 13.765 1.00 23.27 199 GLN A C 1
ATOM 1384 O O . GLN A 1 220 ? 4.715 -16.428 13.394 1.00 20.98 199 GLN A O 1
ATOM 1390 N N . VAL A 1 221 ? 2.660 -17.147 13.891 1.00 23.24 200 VAL A N 1
ATOM 1391 C CA . VAL A 1 221 ? 1.947 -16.009 13.299 1.00 23.56 200 VAL A CA 1
ATOM 1392 C C . VAL A 1 221 ? 1.126 -15.287 14.323 1.00 22.17 200 VAL A C 1
ATOM 1393 O O . VAL A 1 221 ? 0.436 -15.890 15.129 1.00 23.79 200 VAL A O 1
ATOM 1397 N N . ALA A 1 222 ? 1.228 -13.929 14.302 1.00 23.26 201 ALA A N 1
ATOM 1398 C CA . ALA A 1 222 ? 0.322 -13.096 15.008 1.00 24.80 201 ALA A CA 1
ATOM 1399 C C . ALA A 1 222 ? -0.701 -12.412 14.044 1.00 24.68 201 ALA A C 1
ATOM 1400 O O . ALA A 1 222 ? -0.343 -12.040 12.942 1.00 23.81 201 ALA A O 1
ATOM 1402 N N . VAL A 1 223 ? -1.970 -12.282 14.479 1.00 24.09 202 VAL A N 1
ATOM 1403 C CA . VAL A 1 223 ? -3.092 -11.728 13.711 1.00 26.57 202 VAL A CA 1
ATOM 1404 C C . VAL A 1 223 ? -3.452 -10.433 14.412 1.00 27.74 202 VAL A C 1
ATOM 1405 O O . VAL A 1 223 ? -3.810 -10.430 15.637 1.00 28.88 202 VAL A O 1
ATOM 1409 N N . ARG A 1 224 ? -3.312 -9.318 13.697 1.00 29.37 203 ARG A N 1
ATOM 1410 C CA . ARG A 1 224 ? -3.525 -8.028 14.310 1.00 32.12 203 ARG A CA 1
ATOM 1411 C C . ARG A 1 224 ? -4.450 -7.230 13.416 1.00 35.50 203 ARG A C 1
ATOM 1412 O O . ARG A 1 224 ? -4.796 -7.635 12.290 1.00 35.49 203 ARG A O 1
ATOM 1420 N N . ALA A 1 225 ? -4.912 -6.111 13.946 1.00 38.64 204 ALA A N 1
ATOM 1421 C CA . ALA A 1 225 ? -5.758 -5.210 13.152 1.00 40.61 204 ALA A CA 1
ATOM 1422 C C . ALA A 1 225 ? -5.066 -4.845 11.825 1.00 40.04 204 ALA A C 1
ATOM 1423 O O . ALA A 1 225 ? -5.708 -4.668 10.815 1.00 41.53 204 ALA A O 1
ATOM 1425 N N . SER A 1 226 ? -3.749 -4.774 11.837 1.00 39.49 205 SER A N 1
ATOM 1426 C CA . SER A 1 226 ? -2.984 -4.464 10.604 1.00 39.67 205 SER A CA 1
ATOM 1427 C C . SER A 1 226 ? -2.908 -5.537 9.536 1.00 39.48 205 SER A C 1
ATOM 1428 O O . SER A 1 226 ? -2.744 -5.192 8.348 1.00 40.68 205 SER A O 1
ATOM 1431 N N . GLY A 1 227 ? -3.043 -6.827 9.919 1.00 35.22 206 GLY A N 1
ATOM 1432 C CA . GLY A 1 227 ? -2.852 -7.929 9.000 1.00 33.33 206 GLY A CA 1
ATOM 1433 C C . GLY A 1 227 ? -2.101 -9.064 9.727 1.00 31.37 206 GLY A C 1
ATOM 1434 O O . GLY A 1 227 ? -2.216 -9.207 10.949 1.00 32.07 206 GLY A O 1
ATOM 1435 N N . LEU A 1 228 ? -1.355 -9.867 8.975 1.00 30.55 207 LEU A N 1
ATOM 1436 C CA . LEU A 1 228 ? -0.546 -10.955 9.567 1.00 27.96 207 LEU A CA 1
ATOM 1437 C C . LEU A 1 228 ? 0.906 -10.536 9.806 1.00 26.56 207 LEU A C 1
ATOM 1438 O O . LEU A 1 228 ? 1.502 -9.748 8.972 1.00 28.22 207 LEU A O 1
ATOM 1443 N N . LEU A 1 229 ? 1.451 -10.973 10.941 1.00 26.03 208 LEU A N 1
ATOM 1444 C CA . LEU A 1 229 ? 2.869 -10.823 11.316 1.00 24.19 208 LEU A CA 1
ATOM 1445 C C . LEU A 1 229 ? 3.544 -12.178 11.646 1.00 23.43 208 LEU A C 1
ATOM 1446 O O . LEU A 1 229 ? 2.929 -13.030 12.237 1.00 23.59 208 LEU A O 1
ATOM 1451 N N . ALA A 1 230 ? 4.814 -12.359 11.268 1.00 22.97 209 ALA A N 1
ATOM 1452 C CA . ALA A 1 230 ? 5.479 -13.601 11.469 1.00 21.11 209 ALA A CA 1
ATOM 1453 C C . ALA A 1 230 ? 6.746 -13.409 12.286 1.00 22.72 209 ALA A C 1
ATOM 1454 O O . ALA A 1 230 ? 7.498 -12.406 12.151 1.00 26.12 209 ALA A O 1
ATOM 1456 N N . ARG A 1 231 ? 6.989 -14.379 13.133 1.00 22.76 210 ARG A N 1
ATOM 1457 C CA . ARG A 1 231 ? 8.068 -14.338 14.130 1.00 21.04 210 ARG A CA 1
ATOM 1458 C C . ARG A 1 231 ? 9.474 -14.569 13.565 1.00 19.91 210 ARG A C 1
ATOM 1459 O O . ARG A 1 231 ? 9.734 -15.546 12.773 1.00 24.33 210 ARG A O 1
ATOM 1467 N N . ARG A 1 232 ? 10.384 -13.717 13.969 1.00 20.65 211 ARG A N 1
ATOM 1468 C CA . ARG A 1 232 ? 11.770 -13.748 13.428 1.00 22.24 211 ARG A CA 1
ATOM 1469 C C . ARG A 1 232 ? 12.744 -13.508 14.568 1.00 23.90 211 ARG A C 1
ATOM 1470 O O . ARG A 1 232 ? 12.515 -12.594 15.363 1.00 24.35 211 ARG A O 1
ATOM 1478 N N . LEU A 1 233 ? 13.825 -14.267 14.656 1.00 23.53 212 LEU A N 1
ATOM 1479 C CA . LEU A 1 233 ? 14.983 -13.900 15.492 1.00 23.59 212 LEU A CA 1
ATOM 1480 C C . LEU A 1 233 ? 15.966 -13.084 14.691 1.00 24.44 212 LEU A C 1
ATOM 1481 O O . LEU A 1 233 ? 16.415 -13.512 13.642 1.00 25.11 212 LEU A O 1
ATOM 1486 N N . VAL A 1 234 ? 16.222 -11.846 15.106 1.00 24.17 213 VAL A N 1
ATOM 1487 C CA . VAL A 1 234 ? 17.141 -11.004 14.404 1.00 24.82 213 VAL A CA 1
ATOM 1488 C C . VAL A 1 234 ? 18.255 -10.483 15.327 1.00 25.19 213 VAL A C 1
ATOM 1489 O O . VAL A 1 234 ? 18.141 -10.474 16.568 1.00 24.52 213 VAL A O 1
ATOM 1493 N N . ARG A 1 235 ? 19.328 -9.955 14.743 1.00 27.10 214 ARG A N 1
ATOM 1494 C CA . ARG A 1 235 ? 20.349 -9.303 15.592 1.00 30.34 214 ARG A CA 1
ATOM 1495 C C . ARG A 1 235 ? 19.811 -8.042 16.196 1.00 30.47 214 ARG A C 1
ATOM 1496 O O . ARG A 1 235 ? 19.078 -7.265 15.555 1.00 29.37 214 ARG A O 1
ATOM 1504 N N . ALA A 1 236 ? 20.134 -7.851 17.446 1.00 32.47 215 ALA A N 1
ATOM 1505 C CA . ALA A 1 236 ? 19.788 -6.642 18.158 1.00 36.09 215 ALA A CA 1
ATOM 1506 C C . ALA A 1 236 ? 21.056 -5.858 18.488 1.00 38.34 215 ALA A C 1
ATOM 1507 O O . ALA A 1 236 ? 21.352 -5.619 19.645 1.00 37.58 215 ALA A O 1
ATOM 1509 N N . SER A 1 237 ? 21.852 -5.507 17.493 1.00 41.27 216 SER A N 1
ATOM 1510 C CA . SER A 1 237 ? 23.117 -4.841 17.812 1.00 47.48 216 SER A CA 1
ATOM 1511 C C . SER A 1 237 ? 22.932 -3.377 18.441 1.00 47.71 216 SER A C 1
ATOM 1512 O O . SER A 1 237 ? 21.821 -2.833 18.437 1.00 46.64 216 SER A O 1
ATOM 1515 N N . LEU A 1 238 ? 23.964 -2.827 19.097 1.00 50.47 217 LEU A N 1
ATOM 1516 C CA . LEU A 1 238 ? 23.880 -1.406 19.570 1.00 51.56 217 LEU A CA 1
ATOM 1517 C C . LEU A 1 238 ? 24.412 -0.432 18.531 1.00 53.01 217 LEU A C 1
ATOM 1518 O O . LEU A 1 238 ? 23.745 0.572 18.192 1.00 54.62 217 LEU A O 1
ATOM 1523 N N . GLY A 1 242 ? 24.916 4.813 22.400 1.00 67.25 221 GLY A N 1
ATOM 1524 C CA . GLY A 1 242 ? 25.952 4.735 23.435 1.00 67.29 221 GLY A CA 1
ATOM 1525 C C . GLY A 1 242 ? 25.593 5.521 24.699 1.00 67.22 221 GLY A C 1
ATOM 1526 O O . GLY A 1 242 ? 26.486 6.010 25.426 1.00 67.73 221 GLY A O 1
ATOM 1527 N N . THR A 1 243 ? 24.289 5.673 24.950 1.00 66.07 222 THR A N 1
ATOM 1528 C CA . THR A 1 243 ? 23.820 6.297 26.193 1.00 65.09 222 THR A CA 1
ATOM 1529 C C . THR A 1 243 ? 23.179 5.270 27.091 1.00 62.83 222 THR A C 1
ATOM 1530 O O . THR A 1 243 ? 22.029 4.858 26.865 1.00 63.91 222 THR A O 1
ATOM 1534 N N . ALA A 1 244 ? 23.927 4.866 28.111 1.00 59.78 223 ALA A N 1
ATOM 1535 C CA . ALA A 1 244 ? 23.393 3.941 29.105 1.00 56.57 223 ALA A CA 1
ATOM 1536 C C . ALA A 1 244 ? 22.613 4.741 30.164 1.00 54.64 223 ALA A C 1
ATOM 1537 O O . ALA A 1 244 ? 22.609 5.994 30.151 1.00 53.09 223 ALA A O 1
ATOM 1539 N N . SER A 1 245 ? 21.881 4.044 31.024 1.00 51.19 224 SER A N 1
ATOM 1540 C CA . SER A 1 245 ? 21.564 4.630 32.308 1.00 48.51 224 SER A CA 1
ATOM 1541 C C . SER A 1 245 ? 21.625 3.604 33.445 1.00 46.25 224 SER A C 1
ATOM 1542 O O . SER A 1 245 ? 21.545 2.365 33.192 1.00 42.88 224 SER A O 1
ATOM 1545 N N . PRO A 1 246 ? 21.833 4.110 34.680 1.00 42.73 225 PRO A N 1
ATOM 1546 C CA . PRO A 1 246 ? 21.932 3.217 35.830 1.00 39.80 225 PRO A CA 1
ATOM 1547 C C . PRO A 1 246 ? 20.653 2.437 36.032 1.00 36.80 225 PRO A C 1
ATOM 1548 O O . PRO A 1 246 ? 19.546 2.980 35.855 1.00 35.54 225 PRO A O 1
ATOM 1552 N N . TRP A 1 247 ? 20.808 1.161 36.384 1.00 32.20 226 TRP A N 1
ATOM 1553 C CA . TRP A 1 247 ? 19.705 0.322 36.607 1.00 31.14 226 TRP A CA 1
ATOM 1554 C C . TRP A 1 247 ? 19.626 -0.160 38.086 1.00 31.11 226 TRP A C 1
ATOM 1555 O O . TRP A 1 247 ? 18.773 -0.936 38.382 1.00 28.82 226 TRP A O 1
ATOM 1566 N N . TRP A 1 248 ? 20.559 0.279 38.947 1.00 29.97 227 TRP A N 1
ATOM 1567 C CA . TRP A 1 248 ? 20.538 0.000 40.388 1.00 29.68 227 TRP A CA 1
ATOM 1568 C C . TRP A 1 248 ? 21.109 1.270 41.054 1.00 31.43 227 TRP A C 1
ATOM 1569 O O . TRP A 1 248 ? 21.776 2.126 40.366 1.00 29.79 227 TRP A O 1
ATOM 1580 N N . GLN A 1 249 ? 20.715 1.483 42.323 1.00 29.55 228 GLN A N 1
ATOM 1581 C CA . GLN A 1 249 ? 21.275 2.637 43.060 1.00 32.65 228 GLN A CA 1
ATOM 1582 C C . GLN A 1 249 ? 22.243 2.124 44.158 1.00 29.27 228 GLN A C 1
ATOM 1583 O O . GLN A 1 249 ? 21.957 1.167 44.757 1.00 32.25 228 GLN A O 1
ATOM 1589 N N . ALA A 1 250 ? 23.417 2.712 44.335 1.00 31.09 229 ALA A N 1
ATOM 1590 C CA . ALA A 1 250 ? 24.398 2.265 45.378 1.00 29.73 229 ALA A CA 1
ATOM 1591 C C . ALA A 1 250 ? 23.791 2.219 46.814 1.00 30.67 229 ALA A C 1
ATOM 1592 O O . ALA A 1 250 ? 24.158 1.312 47.632 1.00 30.69 229 ALA A O 1
ATOM 1594 N N . ASP A 1 251 ? 22.887 3.150 47.113 1.00 29.54 230 ASP A N 1
ATOM 1595 C CA . ASP A 1 251 ? 22.206 3.157 48.444 1.00 30.34 230 ASP A CA 1
ATOM 1596 C C . ASP A 1 251 ? 21.053 2.193 48.523 1.00 31.29 230 ASP A C 1
ATOM 1597 O O . ASP A 1 251 ? 20.393 2.155 49.590 1.00 31.98 230 ASP A O 1
ATOM 1602 N N . GLY A 1 252 ? 20.717 1.476 47.420 1.00 28.39 231 GLY A N 1
ATOM 1603 C CA . GLY A 1 252 ? 19.478 0.666 47.451 1.00 28.64 231 GLY A CA 1
ATOM 1604 C C . GLY A 1 252 ? 19.982 -0.767 47.720 1.00 30.01 231 GLY A C 1
ATOM 1605 O O . GLY A 1 252 ? 21.232 -0.974 47.754 1.00 30.70 231 GLY A O 1
ATOM 1606 N N . THR A 1 253 ? 19.076 -1.695 47.990 1.00 26.58 232 THR A N 1
ATOM 1607 C CA . THR A 1 253 ? 19.442 -3.124 48.114 1.00 29.29 232 THR A CA 1
ATOM 1608 C C . THR A 1 253 ? 19.131 -3.798 46.811 1.00 28.08 232 THR A C 1
ATOM 1609 O O . THR A 1 253 ? 18.080 -3.546 46.252 1.00 30.21 232 THR A O 1
ATOM 1613 N N . VAL A 1 254 ? 19.964 -4.715 46.387 1.00 28.91 233 VAL A N 1
ATOM 1614 C CA . VAL A 1 254 ? 19.681 -5.436 45.171 1.00 27.31 233 VAL A CA 1
ATOM 1615 C C . VAL A 1 254 ? 19.544 -6.873 45.633 1.00 27.32 233 VAL A C 1
ATOM 1616 O O . VAL A 1 254 ? 20.396 -7.380 46.390 1.00 27.93 233 VAL A O 1
ATOM 1620 N N . LEU A 1 255 ? 18.430 -7.458 45.283 1.00 25.02 234 LEU A N 1
ATOM 1621 C CA . LEU A 1 255 ? 18.129 -8.858 45.606 1.00 25.11 234 LEU A CA 1
ATOM 1622 C C . LEU A 1 255 ? 18.634 -9.749 44.524 1.00 26.08 234 LEU A C 1
ATOM 1623 O O . LEU A 1 255 ? 18.357 -9.481 43.384 1.00 27.01 234 LEU A O 1
ATOM 1628 N N . VAL A 1 256 ? 19.341 -10.848 44.898 1.00 25.21 235 VAL A N 1
ATOM 1629 C CA . VAL A 1 256 ? 19.728 -11.846 43.991 1.00 26.49 235 VAL A CA 1
ATOM 1630 C C . VAL A 1 256 ? 19.185 -13.156 44.510 1.00 26.82 235 VAL A C 1
ATOM 1631 O O . VAL A 1 256 ? 19.471 -13.545 45.627 1.00 26.21 235 VAL A O 1
ATOM 1635 N N . THR A 1 257 ? 18.457 -13.860 43.652 1.00 28.84 236 THR A N 1
ATOM 1636 C CA . THR A 1 257 ? 17.886 -15.094 44.041 1.00 29.25 236 THR A CA 1
ATOM 1637 C C . THR A 1 257 ? 18.684 -16.231 43.480 1.00 30.41 236 THR A C 1
ATOM 1638 O O . THR A 1 257 ? 19.482 -16.087 42.514 1.00 31.62 236 THR A O 1
ATOM 1642 N N . GLY A 1 258 ? 18.433 -17.375 44.111 1.00 30.96 237 GLY A N 1
ATOM 1643 C CA . GLY A 1 258 ? 19.122 -18.626 43.897 1.00 34.25 237 GLY A CA 1
ATOM 1644 C C . GLY A 1 258 ? 20.598 -18.518 44.054 1.00 34.62 237 GLY A C 1
ATOM 1645 O O . GLY A 1 258 ? 21.349 -19.146 43.286 1.00 36.86 237 GLY A O 1
ATOM 1646 N N . ALA A 1 259 ? 21.013 -17.739 45.053 1.00 36.74 238 ALA A N 1
ATOM 1647 C CA . ALA A 1 259 ? 22.418 -17.426 45.368 1.00 37.16 238 ALA A CA 1
ATOM 1648 C C . ALA A 1 259 ? 23.319 -18.581 45.754 1.00 39.26 238 ALA A C 1
ATOM 1649 O O . ALA A 1 259 ? 24.554 -18.399 45.820 1.00 39.19 238 ALA A O 1
ATOM 1651 N N . GLU A 1 260 ? 22.747 -19.749 46.040 1.00 40.96 239 GLU A N 1
ATOM 1652 C CA . GLU A 1 260 ? 23.611 -20.919 46.226 1.00 43.21 239 GLU A CA 1
ATOM 1653 C C . GLU A 1 260 ? 24.253 -21.370 44.893 1.00 44.11 239 GLU A C 1
ATOM 1654 O O . GLU A 1 260 ? 25.179 -22.171 44.916 1.00 45.20 239 GLU A O 1
ATOM 1660 N N . GLU A 1 261 ? 23.734 -20.889 43.743 1.00 43.33 240 GLU A N 1
ATOM 1661 C CA . GLU A 1 261 ? 24.250 -21.283 42.394 1.00 43.24 240 GLU A CA 1
ATOM 1662 C C . GLU A 1 261 ? 25.364 -20.375 41.856 1.00 42.63 240 GLU A C 1
ATOM 1663 O O . GLU A 1 261 ? 25.394 -19.175 42.150 1.00 39.35 240 GLU A O 1
ATOM 1669 N N . PRO A 1 262 ? 26.278 -20.939 41.047 1.00 42.86 241 PRO A N 1
ATOM 1670 C CA . PRO A 1 262 ? 27.440 -20.117 40.597 1.00 41.61 241 PRO A CA 1
ATOM 1671 C C . PRO A 1 262 ? 27.089 -18.862 39.808 1.00 39.96 241 PRO A C 1
ATOM 1672 O O . PRO A 1 262 ? 27.759 -17.830 39.968 1.00 37.73 241 PRO A O 1
ATOM 1676 N N . ALA A 1 263 ? 26.068 -18.943 38.958 1.00 37.50 242 ALA A N 1
ATOM 1677 C CA . ALA A 1 263 ? 25.668 -17.747 38.182 1.00 36.40 242 ALA A CA 1
ATOM 1678 C C . ALA A 1 263 ? 25.310 -16.596 39.079 1.00 33.46 242 ALA A C 1
ATOM 1679 O O . ALA A 1 263 ? 25.655 -15.472 38.805 1.00 32.48 242 ALA A O 1
ATOM 1681 N N . ALA A 1 264 ? 24.649 -16.901 40.176 1.00 32.06 243 ALA A N 1
ATOM 1682 C CA . ALA A 1 264 ? 24.021 -15.932 41.017 1.00 30.40 243 ALA A CA 1
ATOM 1683 C C . ALA A 1 264 ? 25.055 -15.341 41.960 1.00 29.58 243 ALA A C 1
ATOM 1684 O O . ALA A 1 264 ? 25.091 -14.116 42.165 1.00 28.95 243 ALA A O 1
ATOM 1686 N N . ALA A 1 265 ? 25.925 -16.205 42.473 1.00 31.25 244 ALA A N 1
ATOM 1687 C CA . ALA A 1 265 ? 27.180 -15.734 43.124 1.00 31.66 244 ALA A CA 1
ATOM 1688 C C . ALA A 1 265 ? 28.060 -14.755 42.323 1.00 30.41 244 ALA A C 1
ATOM 1689 O O . ALA A 1 265 ? 28.502 -13.695 42.868 1.00 32.92 244 ALA A O 1
ATOM 1691 N N . GLU A 1 266 ? 28.381 -15.092 41.074 1.00 29.67 245 GLU A N 1
ATOM 1692 C CA . GLU A 1 266 ? 29.101 -14.163 40.206 1.00 29.20 245 GLU A CA 1
ATOM 1693 C C . GLU A 1 266 ? 28.397 -12.867 40.004 1.00 28.19 245 GLU A C 1
ATOM 1694 O O . GLU A 1 266 ? 29.052 -11.785 39.982 1.00 27.52 245 GLU A O 1
ATOM 1700 N N . ALA A 1 267 ? 27.064 -12.929 39.823 1.00 27.78 246 ALA A N 1
ATOM 1701 C CA . ALA A 1 267 ? 26.276 -11.676 39.663 1.00 28.04 246 ALA A CA 1
ATOM 1702 C C . ALA A 1 267 ? 26.382 -10.775 40.870 1.00 28.74 246 ALA A C 1
ATOM 1703 O O . ALA A 1 267 ? 26.569 -9.552 40.787 1.00 27.04 246 ALA A O 1
ATOM 1705 N N . ALA A 1 268 ? 26.251 -11.357 42.041 1.00 28.39 247 ALA A N 1
ATOM 1706 C CA . ALA A 1 268 ? 26.437 -10.594 43.268 1.00 28.25 247 ALA A CA 1
ATOM 1707 C C . ALA A 1 268 ? 27.870 -10.089 43.455 1.00 27.02 247 ALA A C 1
ATOM 1708 O O . ALA A 1 268 ? 28.043 -8.939 43.872 1.00 28.11 247 ALA A O 1
ATOM 1710 N N . ARG A 1 269 ? 28.891 -10.881 43.092 1.00 27.95 248 ARG A N 1
ATOM 1711 C CA . ARG A 1 269 ? 30.279 -10.394 43.104 1.00 29.87 248 ARG A CA 1
ATOM 1712 C C . ARG A 1 269 ? 30.414 -9.205 42.171 1.00 27.46 248 ARG A C 1
ATOM 1713 O O . ARG A 1 269 ? 31.035 -8.205 42.510 1.00 27.06 248 ARG A O 1
ATOM 1721 N N . ARG A 1 270 ? 29.829 -9.331 40.992 1.00 28.60 249 ARG A N 1
ATOM 1722 C CA . ARG A 1 270 ? 29.897 -8.226 40.037 1.00 28.97 249 ARG A CA 1
ATOM 1723 C C . ARG A 1 270 ? 29.220 -7.005 40.559 1.00 26.66 249 ARG A C 1
ATOM 1724 O O . ARG A 1 270 ? 29.718 -5.869 40.348 1.00 26.91 249 ARG A O 1
ATOM 1732 N N . LEU A 1 271 ? 28.032 -7.146 41.163 1.00 26.57 250 LEU A N 1
ATOM 1733 C CA . LEU A 1 271 ? 27.348 -5.934 41.691 1.00 25.96 250 LEU A CA 1
ATOM 1734 C C . LEU A 1 271 ? 28.193 -5.253 42.765 1.00 25.82 250 LEU A C 1
ATOM 1735 O O . LEU A 1 271 ? 28.410 -4.028 42.784 1.00 25.96 250 LEU A O 1
ATOM 1740 N N . ALA A 1 272 ? 28.792 -6.044 43.611 1.00 25.21 251 ALA A N 1
ATOM 1741 C CA . ALA A 1 272 ? 29.681 -5.434 44.642 1.00 26.83 251 ALA A CA 1
ATOM 1742 C C . ALA A 1 272 ? 30.855 -4.721 43.998 1.00 26.35 251 ALA A C 1
ATOM 1743 O O . ALA A 1 272 ? 31.162 -3.547 44.341 1.00 27.50 251 ALA A O 1
ATOM 1745 N N . ARG A 1 273 ? 31.493 -5.401 43.063 1.00 27.59 252 ARG A N 1
ATOM 1746 C CA . ARG A 1 273 ? 32.605 -4.777 42.381 1.00 29.52 252 ARG A CA 1
ATOM 1747 C C . ARG A 1 273 ? 32.210 -3.448 41.732 1.00 29.22 252 ARG A C 1
ATOM 1748 O O . ARG A 1 273 ? 32.964 -2.499 41.761 1.00 30.60 252 ARG A O 1
ATOM 1756 N N . ASP A 1 274 ? 31.028 -3.390 41.142 1.00 29.65 253 ASP A N 1
ATOM 1757 C CA . ASP A 1 274 ? 30.605 -2.251 40.377 1.00 31.13 253 ASP A CA 1
ATOM 1758 C C . ASP A 1 274 ? 30.138 -1.109 41.272 1.00 29.89 253 ASP A C 1
ATOM 1759 O O . ASP A 1 274 ? 29.912 0.010 40.834 1.00 29.20 253 ASP A O 1
ATOM 1764 N N . GLY A 1 275 ? 29.950 -1.384 42.555 1.00 32.14 254 GLY A N 1
ATOM 1765 C CA . GLY A 1 275 ? 29.675 -0.262 43.497 1.00 31.66 254 GLY A CA 1
ATOM 1766 C C . GLY A 1 275 ? 28.392 -0.461 44.293 1.00 32.32 254 GLY A C 1
ATOM 1767 O O . GLY A 1 275 ? 28.021 0.423 44.993 1.00 29.81 254 GLY A O 1
ATOM 1768 N N . ALA A 1 276 ? 27.705 -1.625 44.192 1.00 31.35 255 ALA A N 1
ATOM 1769 C CA . ALA A 1 276 ? 26.439 -1.768 44.934 1.00 31.48 255 ALA A CA 1
ATOM 1770 C C . ALA A 1 276 ? 26.775 -1.889 46.440 1.00 31.71 255 ALA A C 1
ATOM 1771 O O . ALA A 1 276 ? 27.570 -2.703 46.830 1.00 32.15 255 ALA A O 1
ATOM 1773 N N . GLY A 1 277 ? 26.166 -1.064 47.254 1.00 30.86 256 GLY A N 1
ATOM 1774 C CA . GLY A 1 277 ? 26.426 -1.073 48.695 1.00 30.57 256 GLY A CA 1
ATOM 1775 C C . GLY A 1 277 ? 25.649 -2.123 49.530 1.00 30.27 256 GLY A C 1
ATOM 1776 O O . GLY A 1 277 ? 26.012 -2.361 50.652 1.00 30.10 256 GLY A O 1
ATOM 1777 N N . HIS A 1 278 ? 24.559 -2.694 49.023 1.00 29.29 257 HIS A N 1
ATOM 1778 C CA . HIS A 1 278 ? 23.652 -3.517 49.852 1.00 30.14 257 HIS A CA 1
ATOM 1779 C C . HIS A 1 278 ? 23.039 -4.669 49.060 1.00 28.24 257 HIS A C 1
ATOM 1780 O O . HIS A 1 278 ? 22.340 -4.448 48.069 1.00 28.43 257 HIS A O 1
ATOM 1787 N N . LEU A 1 279 ? 23.294 -5.887 49.489 1.00 28.88 258 LEU A N 1
ATOM 1788 C CA . LEU A 1 279 ? 22.867 -7.039 48.749 1.00 28.69 258 LEU A CA 1
ATOM 1789 C C . LEU A 1 279 ? 22.001 -7.949 49.636 1.00 29.99 258 LEU A C 1
ATOM 1790 O O . LEU A 1 279 ? 22.293 -8.179 50.803 1.00 28.72 258 LEU A O 1
ATOM 1795 N N . LEU A 1 280 ? 20.926 -8.467 49.052 1.00 27.76 259 LEU A N 1
ATOM 1796 C CA . LEU A 1 280 ? 20.097 -9.390 49.766 1.00 28.63 259 LEU A CA 1
ATOM 1797 C C . LEU A 1 280 ? 20.174 -10.661 48.941 1.00 28.68 259 LEU A C 1
ATOM 1798 O O . LEU A 1 280 ? 19.872 -10.634 47.779 1.00 29.53 259 LEU A O 1
ATOM 1803 N N . LEU A 1 281 ? 20.601 -11.751 49.539 1.00 30.31 260 LEU A N 1
ATOM 1804 C CA . LEU A 1 281 ? 20.899 -12.958 48.793 1.00 30.26 260 LEU A CA 1
ATOM 1805 C C . LEU A 1 281 ? 19.894 -14.004 49.247 1.00 31.83 260 LEU A C 1
ATOM 1806 O O . LEU A 1 281 ? 19.874 -14.347 50.427 1.00 33.16 260 LEU A O 1
ATOM 1811 N N . HIS A 1 282 ? 19.088 -14.530 48.315 1.00 32.33 261 HIS A N 1
ATOM 1812 C CA . HIS A 1 282 ? 18.101 -15.584 48.648 1.00 33.53 261 HIS A CA 1
ATOM 1813 C C . HIS A 1 282 ? 18.678 -16.904 48.180 1.00 34.42 261 HIS A C 1
ATOM 1814 O O . HIS A 1 282 ? 19.352 -16.951 47.104 1.00 34.28 261 HIS A O 1
ATOM 1821 N N . THR A 1 283 ? 18.511 -17.940 49.007 1.00 36.01 262 THR A N 1
ATOM 1822 C CA . THR A 1 283 ? 18.829 -19.308 48.607 1.00 39.80 262 THR A CA 1
ATOM 1823 C C . THR A 1 283 ? 17.649 -20.233 48.718 1.00 42.00 262 THR A C 1
ATOM 1824 O O . THR A 1 283 ? 16.811 -20.107 49.601 1.00 40.87 262 THR A O 1
ATOM 1828 N N . THR A 1 284 ? 17.618 -21.169 47.792 1.00 45.34 263 THR A N 1
ATOM 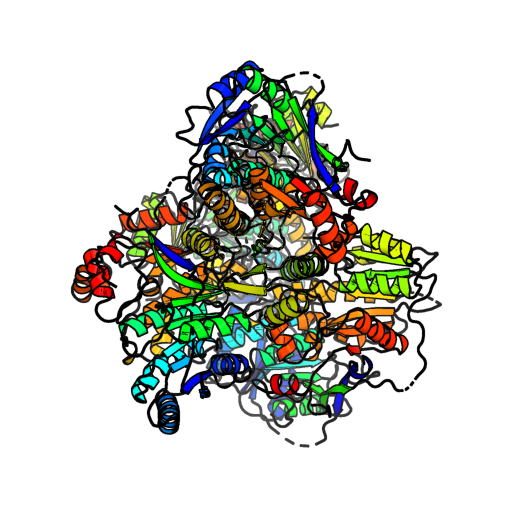1829 C CA . THR A 1 284 ? 16.514 -22.097 47.667 1.00 49.80 263 THR A CA 1
ATOM 1830 C C . THR A 1 284 ? 16.698 -23.132 48.741 1.00 52.31 263 THR A C 1
ATOM 1831 O O . THR A 1 284 ? 17.815 -23.632 48.923 1.00 52.86 263 THR A O 1
ATOM 1835 N N . PRO A 1 285 ? 15.623 -23.434 49.481 1.00 54.93 264 PRO A N 1
ATOM 1836 C CA . PRO A 1 285 ? 15.680 -24.348 50.648 1.00 57.51 264 PRO A CA 1
ATOM 1837 C C . PRO A 1 285 ? 16.374 -25.689 50.344 1.00 59.13 264 PRO A C 1
ATOM 1838 O O . PRO A 1 285 ? 16.108 -26.270 49.306 1.00 59.72 264 PRO A O 1
ATOM 1842 N N . SER A 1 286 ? 17.277 -26.136 51.222 1.00 60.87 265 SER A N 1
ATOM 1843 C CA . SER A 1 286 ? 18.085 -27.358 50.990 1.00 62.99 265 SER A CA 1
ATOM 1844 C C . SER A 1 286 ? 17.270 -28.654 50.919 1.00 63.27 265 SER A C 1
ATOM 1845 O O . SER A 1 286 ? 17.185 -29.251 49.849 1.00 63.85 265 SER A O 1
ATOM 1848 N N . GLY A 1 302 ? 25.961 -18.355 48.044 1.00 61.70 281 GLY A N 1
ATOM 1849 C CA . GLY A 1 302 ? 25.927 -19.452 49.018 1.00 60.64 281 GLY A CA 1
ATOM 1850 C C . GLY A 1 302 ? 25.757 -18.821 50.366 1.00 59.76 281 GLY A C 1
ATOM 1851 O O . GLY A 1 302 ? 24.791 -18.079 50.558 1.00 60.75 281 GLY A O 1
ATOM 1852 N N . LEU A 1 303 ? 26.751 -19.023 51.249 1.00 58.10 282 LEU A N 1
ATOM 1853 C CA . LEU A 1 303 ? 26.611 -18.708 52.665 1.00 55.55 282 LEU A CA 1
ATOM 1854 C C . LEU A 1 303 ? 27.777 -17.812 53.253 1.00 53.22 282 LEU A C 1
ATOM 1855 O O . LEU A 1 303 ? 28.177 -16.804 52.630 1.00 51.47 282 LEU A O 1
ATOM 1860 N N . ALA A 1 304 ? 28.282 -18.155 54.443 1.00 50.33 283 ALA A N 1
ATOM 1861 C CA . ALA A 1 304 ? 29.219 -17.292 55.196 1.00 48.02 283 ALA A CA 1
ATOM 1862 C C . ALA A 1 304 ? 30.426 -16.817 54.402 1.00 45.79 283 ALA A C 1
ATOM 1863 O O . ALA A 1 304 ? 30.732 -15.627 54.459 1.00 42.83 283 ALA A O 1
ATOM 1865 N N . GLY A 1 305 ? 31.108 -17.749 53.708 1.00 43.41 284 GLY A N 1
ATOM 1866 C CA . GLY A 1 305 ? 32.247 -17.412 52.818 1.00 41.49 284 GLY A CA 1
ATOM 1867 C C . GLY A 1 305 ? 31.925 -16.230 51.893 1.00 37.82 284 GLY A C 1
ATOM 1868 O O . GLY A 1 305 ? 32.631 -15.242 51.850 1.00 37.89 284 GLY A O 1
ATOM 1869 N N . LEU A 1 306 ? 30.805 -16.336 51.204 1.00 37.49 285 LEU A N 1
ATOM 1870 C CA . LEU A 1 306 ? 30.414 -15.396 50.173 1.00 34.70 285 LEU A CA 1
ATOM 1871 C C . LEU A 1 306 ? 30.130 -14.018 50.782 1.00 32.71 285 LEU A C 1
ATOM 1872 O O . LEU A 1 306 ? 30.584 -12.998 50.256 1.00 30.43 285 LEU A O 1
ATOM 1877 N N . VAL A 1 307 ? 29.410 -13.996 51.884 1.00 31.74 286 VAL A N 1
ATOM 1878 C CA . VAL A 1 307 ? 29.140 -12.741 52.632 1.00 32.32 286 VAL A CA 1
ATOM 1879 C C . VAL A 1 307 ? 30.407 -11.999 53.095 1.00 32.81 286 VAL A C 1
ATOM 1880 O O . VAL A 1 307 ? 30.507 -10.709 52.982 1.00 34.26 286 VAL A O 1
ATOM 1884 N N . ALA A 1 308 ? 31.358 -12.773 53.594 1.00 31.42 287 ALA A N 1
ATOM 1885 C CA . ALA A 1 308 ? 32.630 -12.182 54.037 1.00 32.68 287 ALA A CA 1
ATOM 1886 C C . ALA A 1 308 ? 33.363 -11.597 52.802 1.00 32.01 287 ALA A C 1
ATOM 1887 O O . ALA A 1 308 ? 33.828 -10.450 52.854 1.00 33.13 287 ALA A O 1
ATOM 1889 N N . GLU A 1 309 ? 33.322 -12.325 51.705 1.00 31.91 288 GLU A N 1
ATOM 1890 C CA . GLU A 1 309 ? 33.926 -11.942 50.399 1.00 31.15 288 GLU A CA 1
ATOM 1891 C C . GLU A 1 309 ? 33.290 -10.642 49.847 1.00 30.43 288 GLU A C 1
ATOM 1892 O O . GLU A 1 309 ? 33.997 -9.676 49.491 1.00 27.07 288 GLU A O 1
ATOM 1898 N N . LEU A 1 310 ? 31.960 -10.576 49.862 1.00 30.13 289 LEU A N 1
ATOM 1899 C CA . LEU A 1 310 ? 31.295 -9.429 49.321 1.00 29.54 289 LEU A CA 1
ATOM 1900 C C . LEU A 1 310 ? 31.556 -8.169 50.166 1.00 30.88 289 LEU A C 1
ATOM 1901 O O . LEU A 1 310 ? 31.565 -7.061 49.630 1.00 31.28 289 LEU A O 1
ATOM 1906 N N . ALA A 1 311 ? 31.727 -8.341 51.489 1.00 29.63 290 ALA A N 1
ATOM 1907 C CA . ALA A 1 311 ? 32.109 -7.239 52.383 1.00 30.51 290 ALA A CA 1
ATOM 1908 C C . ALA A 1 311 ? 33.485 -6.690 51.924 1.00 30.12 290 ALA A C 1
ATOM 1909 O O . ALA A 1 311 ? 33.613 -5.479 51.746 1.00 31.77 290 ALA A O 1
ATOM 1911 N N . ASP A 1 312 ? 34.473 -7.566 51.695 1.00 31.50 291 ASP A N 1
ATOM 1912 C CA . ASP A 1 312 ? 35.771 -7.112 51.106 1.00 33.03 291 ASP A CA 1
ATOM 1913 C C . ASP A 1 312 ? 35.640 -6.346 49.783 1.00 33.40 291 ASP A C 1
ATOM 1914 O O . ASP A 1 312 ? 36.459 -5.429 49.468 1.00 32.85 291 ASP A O 1
ATOM 1919 N N . LEU A 1 313 ? 34.626 -6.759 48.996 1.00 33.00 292 LEU A N 1
ATOM 1920 C CA . LEU A 1 313 ? 34.394 -6.166 47.659 1.00 31.17 292 LEU A CA 1
ATOM 1921 C C . LEU A 1 313 ? 33.596 -4.896 47.774 1.00 30.95 292 LEU A C 1
ATOM 1922 O O . LEU A 1 313 ? 33.419 -4.151 46.781 1.00 32.06 292 LEU A O 1
ATOM 1927 N N . GLY A 1 314 ? 33.043 -4.653 48.966 1.00 27.92 293 GLY A N 1
ATOM 1928 C CA . GLY A 1 314 ? 32.414 -3.364 49.216 1.00 26.90 293 GLY A CA 1
ATOM 1929 C C . GLY A 1 314 ? 30.921 -3.392 49.590 1.00 27.98 293 GLY A C 1
ATOM 1930 O O . GLY A 1 314 ? 30.279 -2.334 49.695 1.00 27.28 293 GLY A O 1
ATOM 1931 N N . ALA A 1 315 ? 30.310 -4.556 49.629 1.00 26.59 294 ALA A N 1
ATOM 1932 C CA . ALA A 1 315 ? 28.837 -4.554 49.906 1.00 27.13 294 ALA A CA 1
ATOM 1933 C C . ALA A 1 315 ? 28.508 -5.211 51.215 1.00 28.08 294 ALA A C 1
ATOM 1934 O O . ALA A 1 315 ? 29.120 -6.198 51.545 1.00 29.69 294 ALA A O 1
ATOM 1936 N N . THR A 1 316 ? 27.462 -4.768 51.891 1.00 29.31 295 THR A N 1
ATOM 1937 C CA . THR A 1 316 ? 27.020 -5.571 53.016 1.00 30.84 295 THR A CA 1
ATOM 1938 C C . THR A 1 316 ? 25.881 -6.398 52.495 1.00 30.89 295 THR A C 1
ATOM 1939 O O . THR A 1 316 ? 24.992 -5.877 51.841 1.00 31.36 295 THR A O 1
ATOM 1943 N N . ALA A 1 317 ? 26.059 -7.696 52.647 1.00 28.76 296 ALA A N 1
ATOM 1944 C CA . ALA A 1 317 ? 25.131 -8.693 52.135 1.00 31.20 296 ALA A CA 1
ATOM 1945 C C . ALA A 1 317 ? 24.585 -9.485 53.338 1.00 32.47 296 ALA A C 1
ATOM 1946 O O . ALA A 1 317 ? 25.284 -9.775 54.311 1.00 33.04 296 ALA A O 1
ATOM 1948 N N . THR A 1 318 ? 23.326 -9.820 53.224 1.00 32.62 297 THR A N 1
ATOM 1949 C CA . THR A 1 318 ? 22.698 -10.687 54.162 1.00 35.59 297 THR A CA 1
ATOM 1950 C C . THR A 1 318 ? 22.066 -11.844 53.383 1.00 35.61 297 THR A C 1
ATOM 1951 O O . THR A 1 318 ? 21.822 -11.729 52.180 1.00 33.09 297 THR A O 1
ATOM 1955 N N . VAL A 1 319 ? 21.858 -12.982 54.048 1.00 36.95 298 VAL A N 1
ATOM 1956 C CA . VAL A 1 319 ? 21.408 -14.185 53.335 1.00 38.33 298 VAL A CA 1
ATOM 1957 C C . VAL A 1 319 ? 20.095 -14.621 53.948 1.00 38.64 298 VAL A C 1
ATOM 1958 O O . VAL A 1 319 ? 20.026 -14.693 55.165 1.00 37.35 298 VAL A O 1
ATOM 1962 N N . VAL A 1 320 ? 19.072 -14.885 53.111 1.00 37.91 299 VAL A N 1
ATOM 1963 C CA . VAL A 1 320 ? 17.770 -15.352 53.583 1.00 38.68 299 VAL A CA 1
ATOM 1964 C C . VAL A 1 320 ? 17.356 -16.648 52.816 1.00 39.91 299 VAL A C 1
ATOM 1965 O O . VAL A 1 320 ? 17.749 -16.868 51.666 1.00 37.77 299 VAL A O 1
ATOM 1969 N N . THR A 1 321 ? 16.590 -17.514 53.464 1.00 40.70 300 THR A N 1
ATOM 1970 C CA . THR A 1 321 ? 16.213 -18.771 52.847 1.00 41.41 300 THR A CA 1
ATOM 1971 C C . THR A 1 321 ? 14.725 -19.014 52.978 1.00 41.87 300 THR A C 1
ATOM 1972 O O . THR A 1 321 ? 14.195 -19.057 54.073 1.00 41.95 300 THR A O 1
ATOM 1976 N N . CYS A 1 322 ? 14.056 -19.221 51.851 1.00 42.08 301 CYS A N 1
ATOM 1977 C CA . CYS A 1 322 ? 12.609 -19.539 51.825 1.00 41.85 301 CYS A CA 1
ATOM 1978 C C . CYS A 1 322 ? 12.175 -19.873 50.401 1.00 41.35 301 CYS A C 1
ATOM 1979 O O . CYS A 1 322 ? 12.943 -19.663 49.440 1.00 39.19 301 CYS A O 1
ATOM 1982 N N . ASP A 1 323 ? 10.979 -20.478 50.315 1.00 40.64 302 ASP A N 1
ATOM 1983 C CA . ASP A 1 323 ? 10.400 -20.965 49.093 1.00 39.68 302 ASP A CA 1
ATOM 1984 C C . ASP 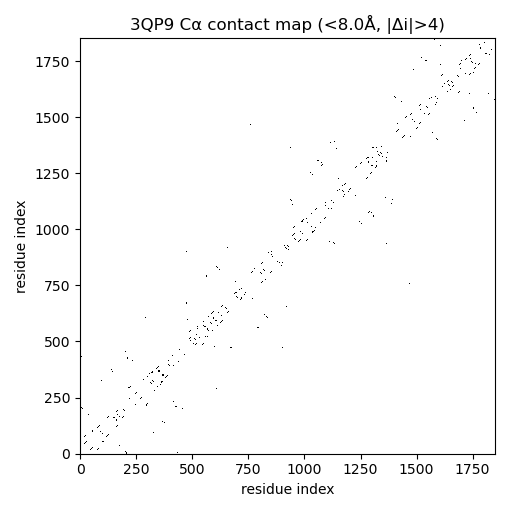A 1 323 ? 9.696 -19.791 48.423 1.00 38.61 302 ASP A C 1
ATOM 1985 O O . ASP A 1 323 ? 8.635 -19.357 48.843 1.00 37.73 302 ASP A O 1
ATOM 1990 N N . LEU A 1 324 ? 10.321 -19.246 47.382 1.00 36.82 303 LEU A N 1
ATOM 1991 C CA . LEU A 1 324 ? 9.726 -18.097 46.685 1.00 36.18 303 LEU A CA 1
ATOM 1992 C C . LEU A 1 324 ? 8.469 -18.509 45.861 1.00 36.02 303 LEU A C 1
ATOM 1993 O O . LEU A 1 324 ? 7.781 -17.650 45.387 1.00 34.13 303 LEU A O 1
ATOM 1998 N N . THR A 1 325 ? 8.174 -19.813 45.696 1.00 35.27 304 THR A N 1
ATOM 1999 C CA . THR A 1 325 ? 6.929 -20.237 45.029 1.00 35.63 304 THR A CA 1
ATOM 2000 C C . THR A 1 325 ? 5.754 -20.087 46.036 1.00 37.13 304 THR A C 1
ATOM 2001 O O . THR A 1 325 ? 4.585 -20.189 45.660 1.00 34.87 304 THR A O 1
ATOM 2005 N N . ASP A 1 326 ? 6.077 -19.747 47.288 1.00 36.60 305 ASP A N 1
ATOM 2006 C CA . ASP A 1 326 ? 5.054 -19.469 48.294 1.00 37.40 305 ASP A CA 1
ATOM 2007 C C . ASP A 1 326 ? 4.928 -17.947 48.423 1.00 35.76 305 ASP A C 1
ATOM 2008 O O . ASP A 1 326 ? 5.831 -17.268 48.972 1.00 37.10 305 ASP A O 1
ATOM 2013 N N . ALA A 1 327 ? 3.834 -17.390 47.936 1.00 34.42 306 ALA A N 1
ATOM 2014 C CA . ALA A 1 327 ? 3.673 -15.922 47.944 1.00 35.97 306 ALA A CA 1
ATOM 2015 C C . ALA A 1 327 ? 3.884 -15.211 49.322 1.00 36.04 306 ALA A C 1
ATOM 2016 O O . ALA A 1 327 ? 4.441 -14.129 49.374 1.00 36.30 306 ALA A O 1
ATOM 2018 N N . GLU A 1 328 ? 3.375 -15.793 50.408 1.00 37.04 307 GLU A N 1
ATOM 2019 C CA . GLU A 1 328 ? 3.600 -15.388 51.787 1.00 37.43 307 GLU A CA 1
ATOM 2020 C C . GLU A 1 328 ? 5.123 -15.237 52.092 1.00 37.52 307 GLU A C 1
ATOM 2021 O O . GLU A 1 328 ? 5.544 -14.235 52.682 1.00 37.33 307 GLU A O 1
ATOM 2027 N N . ALA A 1 329 ? 5.945 -16.183 51.641 1.00 36.31 308 ALA A N 1
ATOM 2028 C CA . ALA A 1 329 ? 7.366 -16.105 51.956 1.00 36.16 308 ALA A CA 1
ATOM 2029 C C . ALA A 1 329 ? 8.004 -15.008 51.099 1.00 35.45 308 ALA A C 1
ATOM 2030 O O . ALA A 1 329 ? 8.823 -14.229 51.602 1.00 35.16 308 ALA A O 1
ATOM 2032 N N . ALA A 1 330 ? 7.593 -14.921 49.825 1.00 33.83 309 ALA A N 1
ATOM 2033 C CA . ALA A 1 330 ? 8.105 -13.850 48.931 1.00 34.70 309 ALA A CA 1
ATOM 2034 C C . ALA A 1 330 ? 7.731 -12.483 49.498 1.00 33.69 309 ALA A C 1
ATOM 2035 O O . ALA A 1 330 ? 8.525 -11.575 49.517 1.00 33.27 309 ALA A O 1
ATOM 2037 N N . ALA A 1 331 ? 6.509 -12.374 50.026 1.00 34.86 310 ALA A N 1
ATOM 2038 C CA . ALA A 1 331 ? 6.050 -11.137 50.659 1.00 36.25 310 ALA A CA 1
ATOM 2039 C C . ALA A 1 331 ? 6.903 -10.766 51.896 1.00 37.13 310 ALA A C 1
ATOM 2040 O O . ALA A 1 331 ? 7.251 -9.600 52.071 1.00 36.25 310 ALA A O 1
ATOM 2042 N N . ARG A 1 332 ? 7.262 -11.784 52.682 1.00 38.23 311 ARG A N 1
ATOM 2043 C CA . ARG A 1 332 ? 8.141 -11.669 53.872 1.00 40.28 311 ARG A CA 1
ATOM 2044 C C . ARG A 1 332 ? 9.499 -11.154 53.465 1.00 39.26 311 ARG A C 1
ATOM 2045 O O . ARG A 1 332 ? 10.050 -10.257 54.122 1.00 39.75 311 ARG A O 1
ATOM 2053 N N . LEU A 1 333 ? 10.047 -11.770 52.416 1.00 38.63 312 LEU A N 1
ATOM 2054 C CA . LEU A 1 333 ? 11.364 -11.419 51.915 1.00 36.89 312 LEU A CA 1
ATOM 2055 C C . LEU A 1 333 ? 11.365 -9.947 51.640 1.00 38.34 312 LEU A C 1
ATOM 2056 O O . LEU A 1 333 ? 12.248 -9.226 52.173 1.00 36.19 312 LEU A O 1
ATOM 2061 N N . LEU A 1 334 ? 10.396 -9.494 50.836 1.00 36.84 313 LEU A N 1
ATOM 2062 C CA . LEU A 1 334 ? 10.382 -8.069 50.411 1.00 37.39 313 LEU A CA 1
ATOM 2063 C C . LEU A 1 334 ? 10.189 -7.109 51.540 1.00 37.91 313 LEU A C 1
ATOM 2064 O O . LEU A 1 334 ? 10.764 -6.007 51.526 1.00 37.48 313 LEU A O 1
ATOM 2069 N N . ALA A 1 335 ? 9.337 -7.485 52.498 1.00 39.14 314 ALA A N 1
ATOM 2070 C CA . ALA A 1 335 ? 9.026 -6.614 53.637 1.00 39.74 314 ALA A CA 1
ATOM 2071 C C . ALA A 1 335 ? 10.260 -6.447 54.538 1.00 39.62 314 ALA A C 1
ATOM 2072 O O . ALA A 1 335 ? 10.380 -5.447 55.227 1.00 38.27 314 ALA A O 1
ATOM 2074 N N . GLY A 1 336 ? 11.162 -7.438 54.497 1.00 37.99 315 GLY A N 1
ATOM 2075 C CA . GLY A 1 336 ? 12.406 -7.425 55.272 1.00 38.53 315 GLY A CA 1
ATOM 2076 C C . GLY A 1 336 ? 13.472 -6.428 54.792 1.00 38.65 315 GLY A C 1
ATOM 2077 O O . GLY A 1 336 ? 14.467 -6.191 55.503 1.00 38.22 315 GLY A O 1
ATOM 2078 N N . VAL A 1 337 ? 13.316 -5.883 53.581 1.00 35.91 316 VAL A N 1
ATOM 2079 C CA . VAL A 1 337 ? 14.295 -4.924 53.040 1.00 36.50 316 VAL A CA 1
ATOM 2080 C C . VAL A 1 337 ? 14.180 -3.626 53.892 1.00 35.85 316 VAL A C 1
ATOM 2081 O O . VAL A 1 337 ? 13.098 -3.123 54.211 1.00 35.47 316 VAL A O 1
ATOM 2085 N N . SER A 1 338 ? 15.340 -3.123 54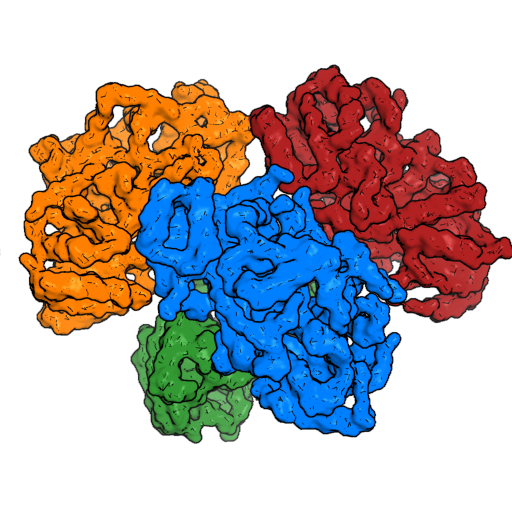.276 1.00 37.07 317 SER A N 1
ATOM 2086 C CA . SER A 1 338 ? 15.425 -1.970 55.108 1.00 36.82 317 SER A CA 1
ATOM 2087 C C . SER A 1 338 ? 14.874 -0.715 54.409 1.00 37.09 317 SER A C 1
ATOM 2088 O O . SER A 1 338 ? 15.140 -0.443 53.208 1.00 35.20 317 SER A O 1
ATOM 2091 N N . ASP A 1 339 ? 14.134 0.098 55.128 1.00 36.59 318 ASP A N 1
ATOM 2092 C CA . ASP A 1 339 ? 13.708 1.381 54.500 1.00 37.23 318 ASP A CA 1
ATOM 2093 C C . ASP A 1 339 ? 14.784 2.449 54.257 1.00 36.28 318 ASP A C 1
ATOM 2094 O O . ASP A 1 339 ? 14.573 3.382 53.484 1.00 35.53 318 ASP A O 1
ATOM 2099 N N . ALA A 1 340 ? 15.920 2.317 54.938 1.00 35.87 319 ALA A N 1
ATOM 2100 C CA . ALA A 1 340 ? 17.082 3.176 54.673 1.00 33.46 319 ALA A CA 1
ATOM 2101 C C . ALA A 1 340 ? 17.715 2.796 53.321 1.00 31.93 319 ALA A C 1
ATOM 2102 O O . ALA A 1 340 ? 18.407 3.613 52.744 1.00 31.31 319 ALA A O 1
ATOM 2104 N N . HIS A 1 341 ? 17.564 1.538 52.912 1.00 28.04 320 HIS A N 1
ATOM 2105 C CA . HIS A 1 341 ? 18.075 1.044 51.645 1.00 29.11 320 HIS A CA 1
ATOM 2106 C C . HIS A 1 341 ? 16.968 0.332 50.785 1.00 28.75 320 HIS A C 1
ATOM 2107 O O . HIS A 1 341 ? 16.974 -0.891 50.658 1.00 28.24 320 HIS A O 1
ATOM 2114 N N . PRO A 1 342 ? 16.051 1.108 50.218 1.00 29.75 321 PRO A N 1
ATOM 2115 C CA . PRO A 1 342 ? 14.900 0.332 49.640 1.00 30.75 321 PRO A CA 1
ATOM 2116 C C . PRO A 1 342 ? 15.308 -0.539 48.457 1.00 30.08 321 PRO A C 1
ATOM 2117 O O . PRO A 1 342 ? 16.340 -0.298 47.821 1.00 28.55 321 PRO A O 1
ATOM 2121 N N . LEU A 1 343 ? 14.462 -1.510 48.148 1.00 28.69 322 LEU A N 1
ATOM 2122 C CA . LEU A 1 343 ? 14.680 -2.338 46.986 1.00 32.61 322 LEU A CA 1
ATOM 2123 C C . LEU A 1 343 ? 14.914 -1.506 45.655 1.00 31.24 322 LEU A C 1
ATOM 2124 O O . LEU A 1 343 ? 14.082 -0.710 45.261 1.00 31.43 322 LEU A O 1
ATOM 2129 N N . SER A 1 344 ? 16.067 -1.714 45.016 1.00 31.24 323 SER A N 1
ATOM 2130 C CA . SER A 1 344 ? 16.509 -1.022 43.802 1.00 30.47 323 SER A CA 1
ATOM 2131 C C . SER A 1 344 ? 16.405 -1.975 42.572 1.00 29.42 323 SER A C 1
ATOM 2132 O O . SER A 1 344 ? 16.094 -1.539 41.459 1.00 29.72 323 SER A O 1
ATOM 2135 N N . ALA A 1 345 ? 16.723 -3.253 42.750 1.00 29.51 324 ALA A N 1
ATOM 2136 C CA . ALA A 1 345 ? 16.703 -4.163 41.637 1.00 26.30 324 ALA A CA 1
ATOM 2137 C C . ALA A 1 345 ? 16.629 -5.582 42.122 1.00 25.95 324 ALA A C 1
ATOM 2138 O O . ALA A 1 345 ? 17.125 -5.908 43.197 1.00 24.36 324 ALA A O 1
ATOM 2140 N N . VAL A 1 346 ? 16.033 -6.435 41.312 1.00 25.76 325 VAL A N 1
ATOM 2141 C CA . VAL A 1 346 ? 15.961 -7.859 41.609 1.00 27.33 325 VAL A CA 1
ATOM 2142 C C . VAL A 1 346 ? 16.572 -8.688 40.441 1.00 28.76 325 VAL A C 1
ATOM 2143 O O . VAL A 1 346 ? 16.194 -8.439 39.256 1.00 30.81 325 VAL A O 1
ATOM 2147 N N . LEU A 1 347 ? 17.517 -9.609 40.738 1.00 27.46 326 LEU A N 1
ATOM 2148 C CA . LEU A 1 347 ? 18.063 -10.509 39.783 1.00 28.72 326 LEU A CA 1
ATOM 2149 C C . LEU A 1 347 ? 17.504 -11.860 40.123 1.00 28.12 326 LEU A C 1
ATOM 2150 O O . LEU A 1 347 ? 17.879 -12.449 41.120 1.00 28.56 326 LEU A O 1
ATOM 2155 N N . HIS A 1 348 ? 16.547 -12.297 39.316 1.00 27.66 327 HIS A N 1
ATOM 2156 C CA . HIS A 1 348 ? 15.871 -13.556 39.600 1.00 29.43 327 HIS A CA 1
ATOM 2157 C C . HIS A 1 348 ? 16.389 -14.741 38.805 1.00 30.22 327 HIS A C 1
ATOM 2158 O O . HIS A 1 348 ? 16.192 -14.767 37.606 1.00 31.32 327 HIS A O 1
ATOM 2165 N N . LEU A 1 349 ? 17.009 -15.723 39.477 1.00 30.07 328 LEU A N 1
ATOM 2166 C CA . LEU A 1 349 ? 17.668 -16.851 38.806 1.00 32.82 328 LEU A CA 1
ATOM 2167 C C . LEU A 1 349 ? 16.998 -18.124 39.284 1.00 33.33 328 LEU A C 1
ATOM 2168 O O . LEU A 1 349 ? 17.436 -18.706 40.274 1.00 33.09 328 LEU A O 1
ATOM 2173 N N . PRO A 1 350 ? 15.883 -18.509 38.633 1.00 35.40 329 PRO A N 1
ATOM 2174 C CA . PRO A 1 350 ? 15.181 -19.706 39.066 1.00 36.29 329 PRO A CA 1
ATOM 2175 C C . PRO A 1 350 ? 15.978 -20.951 38.829 1.00 38.06 329 PRO A C 1
ATOM 2176 O O . PRO A 1 350 ? 16.848 -20.975 37.953 1.00 36.37 329 PRO A O 1
ATOM 2180 N N . PRO A 1 351 ? 15.682 -21.986 39.617 1.00 40.11 330 PRO A N 1
ATOM 2181 C CA . PRO A 1 351 ? 16.491 -23.205 39.551 1.00 40.92 330 PRO A CA 1
ATOM 2182 C C . PRO A 1 351 ? 16.438 -23.882 38.198 1.00 41.08 330 PRO A C 1
ATOM 2183 O O . PRO A 1 351 ? 15.476 -23.747 37.406 1.00 39.30 330 PRO A O 1
ATOM 2187 N N . THR A 1 352 ? 17.494 -24.602 37.905 1.00 43.11 331 THR A N 1
ATOM 2188 C CA . THR A 1 352 ? 17.497 -25.389 36.707 1.00 46.88 331 THR A CA 1
ATOM 2189 C C . THR A 1 352 ? 16.505 -26.562 36.901 1.00 47.43 331 THR A C 1
ATOM 2190 O O . THR A 1 352 ? 16.152 -26.926 38.012 1.00 47.82 331 THR A O 1
ATOM 2194 N N . VAL A 1 353 ? 15.962 -27.074 35.813 1.00 49.02 332 VAL A N 1
ATOM 2195 C CA . VAL A 1 353 ? 14.960 -28.140 35.875 1.00 50.49 332 VAL A CA 1
ATOM 2196 C C . VAL A 1 353 ? 15.401 -29.215 34.874 1.00 51.23 332 VAL A C 1
ATOM 2197 O O . VAL A 1 353 ? 16.137 -28.909 33.952 1.00 50.36 332 VAL A O 1
ATOM 2201 N N . ASP A 1 354 ? 14.963 -30.456 35.032 1.00 52.81 333 ASP A N 1
ATOM 2202 C CA . ASP A 1 354 ? 15.213 -31.463 33.982 1.00 54.73 333 ASP A CA 1
ATOM 2203 C C . ASP A 1 354 ? 14.125 -31.513 32.941 1.00 54.13 333 ASP A C 1
ATOM 2204 O O . ASP A 1 354 ? 12.953 -31.335 33.230 1.00 54.66 333 ASP A O 1
ATOM 2209 N N . SER A 1 355 ? 14.548 -31.779 31.723 1.00 54.47 334 SER A N 1
ATOM 2210 C CA . SER A 1 355 ? 13.655 -31.880 30.579 1.00 55.56 334 SER A CA 1
ATOM 2211 C C . SER A 1 355 ? 13.327 -33.351 30.174 1.00 54.57 334 SER A C 1
ATOM 2212 O O . SER A 1 355 ? 14.022 -34.287 30.580 1.00 56.75 334 SER A O 1
ATOM 2215 N N . GLU A 1 356 ? 12.243 -33.546 29.427 1.00 53.02 335 GLU A N 1
ATOM 2216 C CA . GLU A 1 356 ? 11.838 -34.849 28.879 1.00 51.30 335 GLU A CA 1
ATOM 2217 C C . GLU A 1 356 ? 11.242 -34.592 27.486 1.00 49.00 335 GLU A C 1
ATOM 2218 O O . GLU A 1 356 ? 10.658 -33.549 27.269 1.00 44.21 335 GLU A O 1
ATOM 2224 N N . PRO A 1 357 ? 11.317 -35.569 26.550 1.00 47.16 336 PRO A N 1
ATOM 2225 C CA . PRO A 1 357 ? 10.507 -35.356 25.338 1.00 45.60 336 PRO A CA 1
ATOM 2226 C C . PRO A 1 357 ? 9.005 -35.201 25.642 1.00 43.98 336 PRO A C 1
ATOM 2227 O O . PRO A 1 357 ? 8.504 -35.753 26.634 1.00 42.42 336 PRO A O 1
ATOM 2231 N N . LEU A 1 358 ? 8.269 -34.492 24.790 1.00 41.78 337 LEU A N 1
ATOM 2232 C CA . LEU A 1 358 ? 6.839 -34.289 25.085 1.00 41.72 337 LEU A CA 1
ATOM 2233 C C . LEU A 1 358 ? 6.070 -35.612 25.167 1.00 42.36 337 LEU A C 1
ATOM 2234 O O . LEU A 1 358 ? 5.211 -35.747 26.041 1.00 43.32 337 LEU A O 1
ATOM 2239 N N . ALA A 1 359 ? 6.382 -36.554 24.275 1.00 43.24 338 ALA A N 1
ATOM 2240 C CA . ALA A 1 359 ? 5.690 -37.874 24.236 1.00 45.32 338 ALA A CA 1
ATOM 2241 C C . ALA A 1 359 ? 5.819 -38.589 25.565 1.00 47.10 338 ALA A C 1
ATOM 2242 O O . ALA A 1 359 ? 4.914 -39.336 25.957 1.00 47.66 338 ALA A O 1
ATOM 2244 N N . ALA A 1 360 ? 6.922 -38.326 26.263 1.00 48.71 339 ALA A N 1
ATOM 2245 C CA . ALA A 1 360 ? 7.273 -39.093 27.467 1.00 51.11 339 ALA A CA 1
ATOM 2246 C C . ALA A 1 360 ? 6.866 -38.430 28.777 1.00 51.71 339 ALA A C 1
ATOM 2247 O O . ALA A 1 360 ? 6.787 -39.095 29.791 1.00 52.25 339 ALA A O 1
ATOM 2249 N N . THR A 1 361 ? 6.590 -37.120 28.757 1.00 52.14 340 THR A N 1
ATOM 2250 C CA . THR A 1 361 ? 6.131 -36.439 29.955 1.00 52.12 340 THR A CA 1
ATOM 2251 C C . THR A 1 361 ? 4.622 -36.541 30.124 1.00 52.22 340 THR A C 1
ATOM 2252 O O . THR A 1 361 ? 3.957 -37.269 29.400 1.00 52.58 340 THR A O 1
ATOM 2256 N N . ASP A 1 362 ? 4.104 -35.814 31.105 1.00 51.34 341 ASP A N 1
ATOM 2257 C CA . ASP A 1 362 ? 2.684 -35.771 31.398 1.00 51.94 341 ASP A CA 1
ATOM 2258 C C . ASP A 1 362 ? 2.371 -34.431 32.064 1.00 50.59 341 ASP A C 1
ATOM 2259 O O . ASP A 1 362 ? 3.299 -33.737 32.475 1.00 49.81 341 ASP A O 1
ATOM 2264 N N . ALA A 1 363 ? 1.083 -34.095 32.166 1.00 50.37 342 ALA A N 1
ATOM 2265 C CA . ALA A 1 363 ? 0.608 -32.797 32.614 1.00 51.11 342 ALA A CA 1
ATOM 2266 C C . ALA A 1 363 ? 1.084 -32.383 33.990 1.00 51.48 342 ALA A C 1
ATOM 2267 O O . ALA A 1 363 ? 1.263 -31.187 34.211 1.00 51.14 342 ALA A O 1
ATOM 2269 N N . ASP A 1 364 ? 1.318 -33.342 34.900 1.00 51.71 343 ASP A N 1
ATOM 2270 C CA . ASP A 1 364 ? 1.793 -32.984 36.247 1.00 51.72 343 ASP A CA 1
ATOM 2271 C C . ASP A 1 364 ? 3.306 -32.618 36.267 1.00 50.50 343 ASP A C 1
ATOM 2272 O O . ASP A 1 364 ? 3.731 -31.634 36.904 1.00 48.91 343 ASP A O 1
ATOM 2277 N N . ALA A 1 365 ? 4.106 -33.412 35.557 1.00 48.76 344 ALA A N 1
ATOM 2278 C CA . ALA A 1 365 ? 5.517 -33.125 35.341 1.00 46.65 344 ALA A CA 1
ATOM 2279 C C . ALA A 1 365 ? 5.741 -31.728 34.655 1.00 45.74 344 ALA A C 1
ATOM 2280 O O . ALA A 1 365 ? 6.583 -30.911 35.132 1.00 43.88 344 ALA A O 1
ATOM 2282 N N . LEU A 1 366 ? 4.969 -31.453 33.587 1.00 43.13 345 LEU A N 1
ATOM 2283 C CA . LEU A 1 366 ? 5.025 -30.159 32.899 1.00 42.95 345 LEU A CA 1
ATOM 2284 C C . LEU A 1 366 ? 4.752 -29.034 33.909 1.00 41.33 345 LEU A C 1
ATOM 2285 O O . LEU A 1 366 ? 5.527 -28.073 33.985 1.00 39.76 345 LEU A O 1
ATOM 2290 N N . ALA A 1 367 ? 3.646 -29.196 34.658 1.00 40.86 346 ALA A N 1
ATOM 2291 C CA . ALA A 1 367 ? 3.162 -28.250 35.659 1.00 40.57 346 ALA A CA 1
ATOM 2292 C C . ALA A 1 367 ? 4.193 -27.939 36.728 1.00 40.40 346 ALA A C 1
ATOM 2293 O O . ALA A 1 367 ? 4.413 -26.761 37.084 1.00 39.09 346 ALA A O 1
ATOM 2295 N N . ARG A 1 368 ? 4.861 -28.990 37.191 1.00 39.50 347 ARG A N 1
ATOM 2296 C CA . ARG A 1 368 ? 5.995 -28.844 38.124 1.00 39.83 347 ARG A CA 1
ATOM 2297 C C . ARG A 1 368 ? 7.132 -28.028 37.546 1.00 37.95 347 ARG A C 1
ATOM 2298 O O . ARG A 1 368 ? 7.804 -27.305 38.286 1.00 37.70 347 ARG A O 1
ATOM 2306 N N . VAL A 1 369 ? 7.411 -28.166 36.249 1.00 36.92 348 VAL A N 1
ATOM 2307 C CA . VAL A 1 369 ? 8.575 -27.497 35.703 1.00 36.50 348 VAL A CA 1
ATOM 2308 C C . VAL A 1 369 ? 8.182 -26.038 35.526 1.00 35.53 348 VAL A C 1
ATOM 2309 O O . VAL A 1 369 ? 9.016 -25.143 35.744 1.00 35.45 348 VAL A O 1
ATOM 2313 N N . VAL A 1 370 ? 6.916 -25.786 35.157 1.00 35.39 349 VAL A N 1
ATOM 2314 C CA . VAL A 1 370 ? 6.428 -24.398 35.028 1.00 34.42 349 VAL A CA 1
ATOM 2315 C C . VAL A 1 370 ? 6.536 -23.677 36.397 1.00 35.37 349 VAL A C 1
ATOM 2316 O O . VAL A 1 370 ? 6.939 -22.496 36.520 1.00 34.06 349 VAL A O 1
ATOM 2320 N N . THR A 1 371 ? 6.207 -24.430 37.457 1.00 36.66 350 THR A N 1
ATOM 2321 C CA . THR A 1 371 ? 6.210 -23.876 38.818 1.00 36.29 350 THR A CA 1
ATOM 2322 C C . THR A 1 371 ? 7.641 -23.477 39.191 1.00 36.20 350 THR A C 1
ATOM 2323 O O . THR A 1 371 ? 7.874 -22.344 39.591 1.00 34.09 350 THR A O 1
ATOM 2327 N N . ALA A 1 372 ? 8.600 -24.379 38.991 1.00 35.96 351 ALA A N 1
ATOM 2328 C CA . ALA A 1 372 ? 9.987 -24.069 39.323 1.00 35.15 351 ALA A CA 1
ATOM 2329 C C . ALA A 1 372 ? 10.561 -22.868 38.569 1.00 34.33 351 ALA A C 1
ATOM 2330 O O . ALA A 1 372 ? 11.478 -22.204 39.096 1.00 33.84 351 ALA A O 1
ATOM 2332 N N . LYS A 1 373 ? 10.087 -22.618 37.337 1.00 33.47 352 LYS A N 1
ATOM 2333 C CA . LYS A 1 373 ? 10.684 -21.562 36.513 1.00 31.48 352 LYS A CA 1
ATOM 2334 C C . LYS A 1 373 ? 9.922 -20.245 36.602 1.00 30.95 352 LYS A C 1
ATOM 2335 O O . LYS A 1 373 ? 10.498 -19.139 36.543 1.00 29.75 352 LYS A O 1
ATOM 2341 N N . ALA A 1 374 ? 8.638 -20.350 36.808 1.00 30.09 353 ALA A N 1
ATOM 2342 C CA . ALA A 1 374 ? 7.761 -19.170 36.693 1.00 30.89 353 ALA A CA 1
ATOM 2343 C C . ALA A 1 374 ? 6.953 -18.692 37.898 1.00 29.07 353 ALA A C 1
ATOM 2344 O O . ALA A 1 374 ? 6.558 -17.524 37.929 1.00 28.84 353 ALA A O 1
ATOM 2346 N N . THR A 1 375 ? 6.624 -19.542 38.845 1.00 28.99 354 THR A N 1
ATOM 2347 C CA . THR A 1 375 ? 5.705 -19.118 39.956 1.00 29.90 354 THR A CA 1
ATOM 2348 C C . THR A 1 375 ? 6.290 -18.025 40.876 1.00 30.12 354 THR A C 1
ATOM 2349 O O . THR A 1 375 ? 5.559 -17.045 41.311 1.00 29.53 354 THR A O 1
ATOM 2353 N N . ALA A 1 376 ? 7.556 -18.192 41.227 1.00 29.00 355 ALA A N 1
ATOM 2354 C CA . ALA A 1 376 ? 8.184 -17.118 42.022 1.00 30.34 355 ALA A CA 1
ATOM 2355 C C . ALA A 1 376 ? 8.203 -15.755 41.299 1.00 29.27 355 ALA A C 1
ATOM 2356 O O . ALA A 1 376 ? 8.025 -14.681 41.894 1.00 30.24 355 ALA A O 1
ATOM 2358 N N . ALA A 1 377 ? 8.427 -15.784 39.977 1.00 30.01 356 ALA A N 1
ATOM 2359 C CA . ALA A 1 377 ? 8.483 -14.587 39.189 1.00 28.37 356 ALA A CA 1
ATOM 2360 C C . ALA A 1 377 ? 7.108 -14.007 39.129 1.00 29.03 356 ALA A C 1
ATOM 2361 O O . ALA A 1 377 ? 6.970 -12.794 39.217 1.00 28.64 356 ALA A O 1
ATOM 2363 N N . LEU A 1 378 ? 6.102 -14.885 39.071 1.00 28.42 357 LEU A N 1
ATOM 2364 C CA . LEU A 1 378 ? 4.698 -14.433 39.130 1.00 30.60 357 LEU A CA 1
ATOM 2365 C C . LEU A 1 378 ? 4.436 -13.646 40.388 1.00 30.47 357 LEU A C 1
ATOM 2366 O O . LEU A 1 378 ? 3.916 -12.523 40.297 1.00 31.56 357 LEU A O 1
ATOM 2371 N N . HIS A 1 379 ? 4.871 -14.176 41.537 1.00 30.09 358 HIS A N 1
ATOM 2372 C CA . HIS A 1 379 ? 4.641 -13.505 42.796 1.00 29.90 358 HIS A CA 1
ATOM 2373 C C . HIS A 1 379 ? 5.452 -12.251 42.947 1.00 31.32 358 HIS A C 1
ATOM 2374 O O . HIS A 1 379 ? 4.942 -11.247 43.446 1.00 28.59 358 HIS A O 1
ATOM 2381 N N . LEU A 1 380 ? 6.721 -12.299 42.515 1.00 30.90 359 LEU A N 1
ATOM 2382 C CA . LEU A 1 380 ? 7.538 -11.103 42.646 1.00 32.36 359 LEU A CA 1
ATOM 2383 C C . LEU A 1 380 ? 6.931 -9.910 41.843 1.00 32.31 359 LEU A C 1
ATOM 2384 O O . LEU A 1 380 ? 6.938 -8.735 42.275 1.00 32.32 359 LEU A O 1
ATOM 2389 N N . ASP A 1 381 ? 6.502 -10.222 40.634 1.00 32.00 360 ASP A N 1
ATOM 2390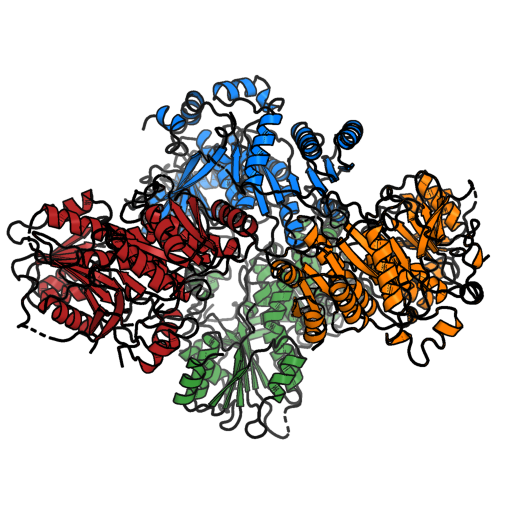 C CA . ASP A 1 381 ? 5.894 -9.220 39.755 1.00 33.14 360 ASP A CA 1
ATOM 2391 C C . ASP A 1 381 ? 4.616 -8.685 40.418 1.00 33.07 360 ASP A C 1
ATOM 2392 O O . ASP A 1 381 ? 4.418 -7.431 40.540 1.00 31.52 360 ASP A O 1
ATOM 2397 N N . ARG A 1 382 ? 3.744 -9.584 40.876 1.00 33.90 361 ARG A N 1
ATOM 2398 C CA . ARG A 1 382 ? 2.539 -9.121 41.616 1.00 36.01 361 ARG A CA 1
ATOM 2399 C C . ARG A 1 382 ? 2.803 -8.295 42.896 1.00 37.78 361 ARG A C 1
ATOM 2400 O O . ARG A 1 382 ? 2.311 -7.153 43.018 1.00 37.13 361 ARG A O 1
ATOM 2408 N N . LEU A 1 383 ? 3.572 -8.824 43.839 1.00 38.20 362 LEU A N 1
ATOM 2409 C CA . LEU A 1 383 ? 3.842 -8.044 45.087 1.00 39.40 362 LEU A CA 1
ATOM 2410 C C . LEU A 1 383 ? 4.569 -6.716 44.878 1.00 40.81 362 LEU A C 1
ATOM 2411 O O . LEU A 1 383 ? 4.317 -5.729 45.616 1.00 42.20 362 LEU A O 1
ATOM 2416 N N . LEU A 1 384 ? 5.478 -6.677 43.896 1.00 39.63 363 LEU A N 1
ATOM 2417 C CA . LEU A 1 384 ? 6.184 -5.435 43.541 1.00 40.33 363 LEU A CA 1
ATOM 2418 C C . LEU A 1 384 ? 5.269 -4.442 42.855 1.00 41.59 363 LEU A C 1
ATOM 2419 O O . LEU A 1 384 ? 5.466 -3.224 42.979 1.00 42.14 363 LEU A O 1
ATOM 2424 N N . ARG A 1 385 ? 4.319 -4.966 42.085 1.00 43.64 364 ARG A N 1
ATOM 2425 C CA . ARG A 1 385 ? 3.288 -4.165 41.425 1.00 46.08 364 ARG A CA 1
ATOM 2426 C C . ARG A 1 385 ? 2.457 -3.553 42.552 1.00 46.56 364 ARG A C 1
ATOM 2427 O O . ARG A 1 385 ? 2.249 -2.338 42.590 1.00 46.22 364 ARG A O 1
ATOM 2435 N N . GLU A 1 386 ? 2.029 -4.401 43.491 1.00 47.93 365 GLU A N 1
ATOM 2436 C CA . GLU A 1 386 ? 1.132 -4.027 44.592 1.00 50.66 365 GLU A CA 1
ATOM 2437 C C . GLU A 1 386 ? 1.778 -3.014 45.583 1.00 53.01 365 GLU A C 1
ATOM 2438 O O . GLU A 1 386 ? 1.079 -2.247 46.251 1.00 53.89 365 GLU A O 1
ATOM 2444 N N . ALA A 1 387 ? 3.113 -2.980 45.632 1.00 54.49 366 ALA A N 1
ATOM 2445 C CA . ALA A 1 387 ? 3.828 -2.007 46.425 1.00 56.52 366 ALA A CA 1
ATOM 2446 C C . ALA A 1 387 ? 4.030 -0.683 45.659 1.00 58.10 366 ALA A C 1
ATOM 2447 O O . ALA A 1 387 ? 4.765 0.167 46.109 1.00 58.07 366 ALA A O 1
ATOM 2449 N N . ALA A 1 388 ? 3.353 -0.486 44.529 1.00 59.95 367 ALA A N 1
ATOM 2450 C CA . ALA A 1 388 ? 3.608 0.752 43.761 1.00 61.37 367 ALA A CA 1
ATOM 2451 C C . ALA A 1 388 ? 2.478 1.765 43.895 1.00 61.97 367 ALA A C 1
ATOM 2452 O O . ALA A 1 388 ? 1.353 1.468 43.521 1.00 63.36 367 ALA A O 1
ATOM 2454 N N . ARG A 1 393 ? 10.389 5.098 43.259 1.00 50.10 372 ARG A N 1
ATOM 2455 C CA . ARG A 1 393 ? 11.040 4.594 42.024 1.00 49.13 372 ARG A CA 1
ATOM 2456 C C . ARG A 1 393 ? 10.735 3.112 41.782 1.00 47.01 372 ARG A C 1
ATOM 2457 O O . ARG A 1 393 ? 10.876 2.333 42.705 1.00 47.72 372 ARG A O 1
ATOM 2465 N N . PRO A 1 394 ? 10.335 2.719 40.533 1.00 45.79 373 PRO A N 1
ATOM 2466 C CA . PRO A 1 394 ? 10.143 1.267 40.316 1.00 43.88 373 PRO A CA 1
ATOM 2467 C C . PRO A 1 394 ? 11.454 0.497 40.438 1.00 40.87 373 PRO A C 1
ATOM 2468 O O . PRO A 1 394 ? 12.440 0.820 39.779 1.00 41.15 373 PRO A O 1
ATOM 2472 N N . PRO A 1 395 ? 11.474 -0.535 41.256 1.00 38.95 374 PRO A N 1
ATOM 2473 C CA . PRO A 1 395 ? 12.628 -1.412 41.190 1.00 36.69 374 PRO A CA 1
ATOM 2474 C C . PRO A 1 395 ? 12.653 -2.082 39.791 1.00 35.36 374 PRO A C 1
ATOM 2475 O O . PRO A 1 395 ? 11.601 -2.219 39.164 1.00 36.48 374 PRO A O 1
ATOM 2479 N N . VAL A 1 396 ? 13.836 -2.450 39.293 1.00 32.92 375 VAL A N 1
ATOM 2480 C CA . VAL A 1 396 ? 13.983 -3.267 38.107 1.00 31.92 375 VAL A CA 1
ATOM 2481 C C . VAL A 1 396 ? 13.898 -4.785 38.477 1.00 31.60 375 VAL A C 1
ATOM 2482 O O . VAL A 1 396 ? 14.634 -5.276 39.374 1.00 32.26 375 VAL A O 1
ATOM 2486 N N . LEU A 1 397 ? 13.080 -5.533 37.759 1.00 27.57 376 LEU A N 1
ATOM 2487 C CA . LEU A 1 397 ? 12.952 -6.941 37.962 1.00 28.46 376 LEU A CA 1
ATOM 2488 C C . LEU A 1 397 ? 13.490 -7.647 36.713 1.00 28.67 376 LEU A C 1
ATOM 2489 O O . LEU A 1 397 ? 12.915 -7.484 35.587 1.00 30.91 376 LEU A O 1
ATOM 2494 N N . VAL A 1 398 ? 14.610 -8.350 36.889 1.00 26.58 377 VAL A N 1
ATOM 2495 C CA . VAL A 1 398 ? 15.303 -8.963 35.862 1.00 25.87 377 VAL A CA 1
ATOM 2496 C C . VAL A 1 398 ? 15.125 -10.450 35.989 1.00 26.12 377 VAL A C 1
ATOM 2497 O O . VAL A 1 398 ? 15.549 -11.081 36.970 1.00 27.91 377 VAL A O 1
ATOM 2501 N N . LEU A 1 399 ? 14.447 -11.033 34.994 1.00 25.44 378 LEU A N 1
ATOM 2502 C CA . LEU A 1 399 ? 14.239 -12.509 34.887 1.00 26.24 378 LEU A CA 1
ATOM 2503 C C . LEU A 1 399 ? 15.243 -13.206 34.000 1.00 27.81 378 LEU A C 1
ATOM 2504 O O . LEU A 1 399 ? 15.516 -12.796 32.815 1.00 27.17 378 LEU A O 1
ATOM 2509 N N . PHE A 1 400 ? 15.814 -14.276 34.526 1.00 30.69 379 PHE A N 1
ATOM 2510 C CA . PHE A 1 400 ? 16.720 -15.125 33.745 1.00 30.14 379 PHE A CA 1
ATOM 2511 C C . PHE A 1 400 ? 15.898 -16.211 33.056 1.00 30.91 379 PHE A C 1
ATOM 2512 O O . PHE A 1 400 ? 15.441 -17.134 33.697 1.00 30.44 379 PHE A O 1
ATOM 2520 N N . SER A 1 401 ? 15.754 -16.066 31.722 1.00 30.45 380 SER A N 1
ATOM 2521 C CA . SER A 1 401 ? 15.063 -17.010 30.904 1.00 30.51 380 SER A CA 1
ATOM 2522 C C . SER A 1 401 ? 16.117 -17.750 30.066 1.00 28.69 380 SER A C 1
ATOM 2523 O O . SER A 1 401 ? 17.324 -17.758 30.393 1.00 27.70 380 SER A O 1
ATOM 2526 N N . SER A 1 402 ? 15.699 -18.334 28.958 1.00 29.20 381 SER A N 1
ATOM 2527 C CA . SER A 1 402 ? 16.556 -19.308 28.256 1.00 26.61 381 SER A CA 1
ATOM 2528 C C . SER A 1 402 ? 16.229 -19.293 26.777 1.00 26.76 381 SER A C 1
ATOM 2529 O O . SER A 1 402 ? 15.078 -19.126 26.411 1.00 25.35 381 SER A O 1
ATOM 2532 N N . VAL A 1 403 ? 17.236 -19.520 25.951 1.00 26.60 382 VAL A N 1
ATOM 2533 C CA . VAL A 1 403 ? 17.019 -19.726 24.541 1.00 29.01 382 VAL A CA 1
ATOM 2534 C C . VAL A 1 403 ? 15.982 -20.885 24.245 1.00 30.41 382 VAL A C 1
ATOM 2535 O O . VAL A 1 403 ? 15.506 -20.969 23.115 1.00 29.73 382 VAL A O 1
ATOM 2539 N N . ALA A 1 404 ? 15.629 -21.714 25.244 1.00 28.17 383 ALA A N 1
ATOM 2540 C CA . ALA A 1 404 ? 14.615 -22.825 25.044 1.00 28.38 383 ALA A CA 1
ATOM 2541 C C . ALA A 1 404 ? 13.253 -22.157 24.797 1.00 28.01 383 ALA A C 1
ATOM 2542 O O . ALA A 1 404 ? 12.455 -22.634 23.991 1.00 26.86 383 ALA A O 1
ATOM 2544 N N . ALA A 1 405 ? 13.075 -20.971 25.355 1.00 26.66 384 ALA A N 1
ATOM 2545 C CA . ALA A 1 405 ? 11.852 -20.257 25.155 1.00 27.47 384 ALA A CA 1
ATOM 2546 C C . ALA A 1 405 ? 11.830 -19.401 23.880 1.00 27.70 384 ALA A C 1
ATOM 2547 O O . ALA A 1 405 ? 10.768 -18.849 23.502 1.00 27.94 384 ALA A O 1
ATOM 2549 N N . ILE A 1 406 ? 12.992 -19.207 23.279 1.00 27.01 385 ILE A N 1
ATOM 2550 C CA . ILE A 1 406 ? 13.136 -18.322 22.109 1.00 27.51 385 ILE A CA 1
ATOM 2551 C C . ILE A 1 406 ? 12.987 -19.137 20.815 1.00 28.96 385 ILE A C 1
ATOM 2552 O O . ILE A 1 406 ? 12.074 -18.904 20.030 1.00 28.51 385 ILE A O 1
ATOM 2557 N N . TRP A 1 407 ? 13.806 -20.170 20.674 1.00 28.32 386 TRP A N 1
ATOM 2558 C CA . TRP A 1 407 ? 13.753 -20.981 19.499 1.00 31.59 386 TRP A CA 1
ATOM 2559 C C . TRP A 1 407 ? 13.347 -22.422 19.830 1.00 31.68 386 TRP A C 1
ATOM 2560 O O . TRP A 1 407 ? 12.789 -23.105 18.975 1.00 32.55 386 TRP A O 1
ATOM 2571 N N . GLY A 1 408 ? 13.572 -22.896 21.053 1.00 34.02 387 GLY A N 1
ATOM 2572 C CA . GLY A 1 408 ? 13.137 -24.311 21.367 1.00 34.23 387 GLY A CA 1
ATOM 2573 C C . GLY A 1 408 ? 14.247 -25.315 21.058 1.00 37.65 387 GLY A C 1
ATOM 2574 O O . GLY A 1 408 ? 15.177 -25.047 20.244 1.00 40.02 387 GLY A O 1
ATOM 2575 N N . GLY A 1 409 ? 14.130 -26.508 21.593 1.00 37.56 388 GLY A N 1
ATOM 2576 C CA . GLY A 1 409 ? 15.162 -27.522 21.422 1.00 37.49 388 GLY A CA 1
ATOM 2577 C C . GLY A 1 409 ? 14.456 -28.822 21.727 1.00 37.35 388 GLY A C 1
ATOM 2578 O O . GLY A 1 409 ? 13.530 -28.850 22.494 1.00 37.51 388 GLY A O 1
ATOM 2579 N N . ALA A 1 410 ? 14.857 -29.907 21.088 1.00 38.39 389 ALA A N 1
ATOM 2580 C CA . ALA A 1 410 ? 14.211 -31.183 21.393 1.00 37.14 389 ALA A CA 1
ATOM 2581 C C . ALA A 1 410 ? 14.521 -31.544 22.851 1.00 38.72 389 ALA A C 1
ATOM 2582 O O . ALA A 1 410 ? 15.664 -31.339 23.357 1.00 38.28 389 ALA A O 1
ATOM 2584 N N . GLY A 1 411 ? 13.505 -32.013 23.550 1.00 37.42 390 GLY A N 1
ATOM 2585 C CA . GLY A 1 411 ? 13.690 -32.389 24.925 1.00 40.10 390 GLY A CA 1
ATOM 2586 C C . GLY A 1 411 ? 13.454 -31.260 25.888 1.00 39.58 390 GLY A C 1
ATOM 2587 O O . GLY A 1 411 ? 13.422 -31.479 27.073 1.00 40.18 390 GLY A O 1
ATOM 2588 N N . GLN A 1 412 ? 13.209 -30.057 25.396 1.00 40.19 391 GLN A N 1
ATOM 2589 C CA . GLN A 1 412 ? 13.100 -28.917 26.327 1.00 39.34 391 GLN A CA 1
ATOM 2590 C C . GLN A 1 412 ? 11.712 -28.359 26.518 1.00 37.47 391 GLN A C 1
ATOM 2591 O O . GLN A 1 412 ? 11.553 -27.195 26.932 1.00 37.24 391 GLN A O 1
ATOM 2597 N N . GLY A 1 413 ? 10.702 -29.183 26.208 1.00 34.58 392 GLY A N 1
ATOM 2598 C CA . GLY A 1 413 ? 9.305 -28.736 26.118 1.00 34.09 392 GLY A CA 1
ATOM 2599 C C . GLY A 1 413 ? 8.819 -27.965 27.364 1.00 33.19 392 GLY A C 1
ATOM 2600 O O . GLY A 1 413 ? 8.281 -26.885 27.295 1.00 30.55 392 GLY A O 1
ATOM 2601 N N . ALA A 1 414 ? 8.920 -28.637 28.495 1.00 33.63 393 ALA A N 1
ATOM 2602 C CA . ALA A 1 414 ? 8.551 -28.085 29.784 1.00 33.22 393 ALA A CA 1
ATOM 2603 C C . ALA A 1 414 ? 9.380 -26.861 30.135 1.00 32.76 393 ALA A C 1
ATOM 2604 O O . ALA A 1 414 ? 8.873 -25.899 30.680 1.00 30.74 393 ALA A O 1
ATOM 2606 N N . TYR A 1 415 ? 10.692 -26.955 29.927 1.00 32.85 394 TYR A N 1
ATOM 2607 C CA . TYR A 1 415 ? 11.632 -25.823 30.220 1.00 33.05 394 TYR A CA 1
ATOM 2608 C C . TYR A 1 415 ? 11.232 -24.589 29.409 1.00 30.66 394 TYR A C 1
ATOM 2609 O O . TYR A 1 415 ? 11.123 -23.509 29.950 1.00 30.32 394 TYR A O 1
ATOM 2618 N N . ALA A 1 416 ? 10.879 -24.776 28.125 1.00 30.98 395 ALA A N 1
ATOM 2619 C CA . ALA A 1 416 ? 10.392 -23.705 27.261 1.00 28.38 395 ALA A CA 1
ATOM 2620 C C . ALA A 1 416 ? 9.035 -23.098 27.661 1.00 28.70 395 ALA A C 1
ATOM 2621 O O . ALA A 1 416 ? 8.860 -21.867 27.665 1.00 28.09 395 ALA A O 1
ATOM 2623 N N . ALA A 1 417 ? 8.064 -23.942 28.010 1.00 28.79 396 ALA A N 1
ATOM 2624 C CA . ALA A 1 417 ? 6.826 -23.434 28.588 1.00 28.64 396 ALA A CA 1
ATOM 2625 C C . ALA A 1 417 ? 7.065 -22.453 29.754 1.00 27.98 396 ALA A C 1
ATOM 2626 O O . ALA A 1 417 ? 6.517 -21.344 29.759 1.00 27.50 396 ALA A O 1
ATOM 2628 N N . GLY A 1 418 ? 7.857 -22.875 30.764 1.00 29.06 397 GLY A N 1
ATOM 2629 C CA . GLY A 1 418 ? 7.981 -22.075 31.999 1.00 24.45 397 GLY A CA 1
ATOM 2630 C C . GLY A 1 418 ? 8.734 -20.764 31.727 1.00 24.99 397 GLY A C 1
ATOM 2631 O O . GLY A 1 418 ? 8.401 -19.724 32.223 1.00 23.69 397 GLY A O 1
ATOM 2632 N N . THR A 1 419 ? 9.773 -20.866 30.903 1.00 25.38 398 THR A N 1
ATOM 2633 C CA . THR A 1 419 ? 10.686 -19.792 30.633 1.00 29.23 398 THR A CA 1
ATOM 2634 C C . THR A 1 419 ? 9.972 -18.847 29.649 1.00 28.97 398 THR A C 1
ATOM 2635 O O . THR A 1 419 ? 10.148 -17.598 29.718 1.00 26.96 398 THR A O 1
ATOM 2639 N N . ALA A 1 420 ? 9.111 -19.399 28.778 1.00 26.61 399 ALA A N 1
ATOM 2640 C CA . ALA A 1 420 ? 8.313 -18.440 27.933 1.00 25.68 399 ALA A CA 1
ATOM 2641 C C . ALA A 1 420 ? 7.387 -17.595 28.745 1.00 25.27 399 ALA A C 1
ATOM 2642 O O . ALA A 1 420 ? 6.976 -16.504 28.309 1.00 23.26 399 ALA A O 1
ATOM 2644 N N . PHE A 1 421 ? 7.071 -18.044 29.967 1.00 26.47 400 PHE A N 1
ATOM 2645 C CA . PHE A 1 421 ? 6.173 -17.216 30.787 1.00 23.79 400 PHE A CA 1
ATOM 2646 C C . PHE A 1 421 ? 6.925 -15.999 31.235 1.00 24.40 400 PHE A C 1
ATOM 2647 O O . PHE A 1 421 ? 6.306 -14.845 31.312 1.00 24.41 400 PHE A O 1
ATOM 2655 N N . LEU A 1 422 ? 8.239 -16.182 31.535 1.00 22.67 401 LEU A N 1
ATOM 2656 C CA . LEU A 1 422 ? 9.134 -15.000 31.903 1.00 25.68 401 LEU A CA 1
ATOM 2657 C C . LEU A 1 422 ? 9.221 -13.959 30.829 1.00 25.88 401 LEU A C 1
ATOM 2658 O O . LEU A 1 422 ? 9.122 -12.687 31.084 1.00 26.96 401 LEU A O 1
ATOM 2663 N N . ASP A 1 423 ? 9.453 -14.425 29.587 1.00 26.58 402 ASP A N 1
ATOM 2664 C CA . ASP A 1 423 ? 9.582 -13.534 28.438 1.00 26.36 402 ASP A CA 1
ATOM 2665 C C . ASP A 1 423 ? 8.242 -12.821 28.216 1.00 27.44 402 ASP A C 1
ATOM 2666 O O . ASP A 1 423 ? 8.191 -11.627 27.951 1.00 28.19 402 ASP A O 1
ATOM 2671 N N . ALA A 1 424 ? 7.136 -13.500 28.442 1.00 27.12 403 ALA A N 1
ATOM 2672 C CA . ALA A 1 424 ? 5.843 -12.792 28.331 1.00 28.02 403 ALA A CA 1
ATOM 2673 C C . ALA A 1 424 ? 5.533 -11.767 29.378 1.00 28.17 403 ALA A C 1
ATOM 2674 O O . ALA A 1 424 ? 4.808 -10.822 29.085 1.00 28.53 403 ALA A O 1
ATOM 2676 N N . LEU A 1 425 ? 5.895 -12.033 30.642 1.00 28.24 404 LEU A N 1
ATOM 2677 C CA . LEU A 1 425 ? 5.796 -11.005 31.720 1.00 29.50 404 LEU A CA 1
ATOM 2678 C C . LEU A 1 425 ? 6.459 -9.750 31.241 1.00 29.95 404 LEU A C 1
ATOM 2679 O O . LEU A 1 425 ? 5.940 -8.661 31.452 1.00 31.49 404 LEU A O 1
ATOM 2684 N N . ALA A 1 426 ? 7.617 -9.860 30.570 1.00 29.31 405 ALA A N 1
ATOM 2685 C CA . ALA A 1 426 ? 8.302 -8.669 30.096 1.00 28.30 405 ALA A CA 1
ATOM 2686 C C . ALA A 1 426 ? 7.539 -7.856 29.035 1.00 29.17 405 ALA A C 1
ATOM 2687 O O . ALA A 1 426 ? 7.790 -6.650 28.838 1.00 30.97 405 ALA A O 1
ATOM 2689 N N . GLY A 1 427 ? 6.623 -8.492 28.336 1.00 27.87 406 GLY A N 1
ATOM 2690 C CA . GLY A 1 427 ? 5.854 -7.826 27.329 1.00 29.66 406 GLY A CA 1
ATOM 2691 C C . GLY A 1 427 ? 4.495 -7.244 27.764 1.00 29.32 406 GLY A C 1
ATOM 2692 O O . GLY A 1 427 ? 3.773 -6.748 26.904 1.00 29.97 406 GLY A O 1
ATOM 2693 N N . GLN A 1 428 ? 4.144 -7.357 29.047 1.00 30.99 407 GLN A N 1
ATOM 2694 C CA . GLN A 1 428 ? 2.896 -6.875 29.670 1.00 34.74 407 GLN A CA 1
ATOM 2695 C C . GLN A 1 428 ? 3.046 -5.384 29.998 1.00 37.07 407 GLN A C 1
ATOM 2696 O O . GLN A 1 428 ? 4.161 -4.952 30.301 1.00 38.70 407 GLN A O 1
ATOM 2702 N N . HIS A 1 429 ? 1.976 -4.598 29.946 1.00 39.09 408 HIS A N 1
ATOM 2703 C CA . HIS A 1 429 ? 2.083 -3.186 30.316 1.00 43.04 408 HIS A CA 1
ATOM 2704 C C . HIS A 1 429 ? 2.172 -3.064 31.851 1.00 44.71 408 HIS A C 1
ATOM 2705 O O . HIS A 1 429 ? 1.432 -3.733 32.608 1.00 44.51 408 HIS A O 1
ATOM 2712 N N . ARG A 1 430 ? 3.031 -2.193 32.340 1.00 46.47 409 ARG A N 1
ATOM 2713 C CA . ARG A 1 430 ? 2.975 -1.917 33.786 1.00 47.87 409 ARG A CA 1
ATOM 2714 C C . ARG A 1 430 ? 2.952 -0.469 34.030 1.00 49.87 409 ARG A C 1
ATOM 2715 O O . ARG A 1 430 ? 4.004 0.175 33.907 1.00 48.99 409 ARG A O 1
ATOM 2723 N N . ALA A 1 431 ? 1.763 0.009 34.438 1.00 51.15 410 ALA A N 1
ATOM 2724 C CA . ALA A 1 431 ? 1.474 1.421 34.667 1.00 52.49 410 ALA A CA 1
ATOM 2725 C C . ALA A 1 431 ? 2.439 2.047 35.653 1.00 52.83 410 ALA A C 1
ATOM 2726 O O . ALA A 1 431 ? 2.834 3.211 35.493 1.00 53.01 410 ALA A O 1
ATOM 2728 N N . ASP A 1 432 ? 2.825 1.305 36.683 1.00 52.72 411 ASP A N 1
ATOM 2729 C CA . ASP A 1 432 ? 3.674 1.951 37.706 1.00 52.74 411 ASP A CA 1
ATOM 2730 C C . ASP A 1 432 ? 5.007 1.256 37.991 1.00 51.52 411 ASP A C 1
ATOM 2731 O O . ASP A 1 432 ? 5.773 1.705 38.850 1.00 51.71 411 ASP A O 1
ATOM 2736 N N . GLY A 1 433 ? 5.305 0.191 37.257 1.00 49.75 412 GLY A N 1
ATOM 2737 C CA . GLY A 1 433 ? 6.475 -0.637 37.588 1.00 47.60 412 GLY A CA 1
ATOM 2738 C C . GLY A 1 433 ? 5.949 -1.934 38.170 1.00 46.18 412 GLY A C 1
ATOM 2739 O O . GLY A 1 433 ? 4.733 -2.121 38.183 1.00 48.26 412 GLY A O 1
ATOM 2740 N N . PRO A 1 434 ? 6.837 -2.871 38.560 1.00 43.24 413 PRO A N 1
ATOM 2741 C CA . PRO A 1 434 ? 8.283 -2.786 38.324 1.00 40.59 413 PRO A CA 1
ATOM 2742 C C . PRO A 1 434 ? 8.567 -2.816 36.810 1.00 39.91 413 PRO A C 1
ATOM 2743 O O . PRO A 1 434 ? 7.749 -3.319 36.008 1.00 39.09 413 PRO A O 1
ATOM 2747 N N . THR A 1 435 ? 9.737 -2.360 36.399 1.00 37.94 414 THR A N 1
ATOM 2748 C CA . THR A 1 435 ? 10.092 -2.451 35.012 1.00 36.39 414 THR A CA 1
ATOM 2749 C C . THR A 1 435 ? 10.708 -3.835 34.861 1.00 33.79 414 THR A C 1
ATOM 2750 O O . THR A 1 435 ? 11.780 -4.107 35.424 1.00 33.24 414 THR A O 1
ATOM 2754 N N . VAL A 1 436 ? 10.066 -4.708 34.106 1.00 31.87 415 VAL A N 1
ATOM 2755 C CA . VAL A 1 436 ? 10.558 -6.117 33.969 1.00 30.31 415 VAL A CA 1
ATOM 2756 C C . VAL A 1 436 ? 11.422 -6.291 32.731 1.00 30.12 415 VAL A C 1
ATOM 2757 O O . VAL A 1 436 ? 11.038 -5.812 31.637 1.00 30.65 415 VAL A O 1
ATOM 2761 N N . THR A 1 437 ? 12.596 -6.928 32.862 1.00 28.20 416 THR A N 1
ATOM 2762 C CA . THR A 1 437 ? 13.402 -7.271 31.688 1.00 26.61 416 THR A CA 1
ATOM 2763 C C . THR A 1 437 ? 13.483 -8.768 31.756 1.00 27.72 416 THR A C 1
ATOM 2764 O O . THR A 1 437 ? 13.689 -9.285 32.864 1.00 28.85 416 THR A O 1
ATOM 2768 N N . SER A 1 438 ? 13.253 -9.477 30.629 1.00 25.47 417 SER A N 1
ATOM 2769 C CA . SER A 1 438 ? 13.576 -10.882 30.584 1.00 25.35 417 SER A CA 1
ATOM 2770 C C . SER A 1 438 ? 14.815 -11.072 29.678 1.00 24.92 417 SER A C 1
ATOM 2771 O O . SER A 1 438 ? 14.834 -10.701 28.453 1.00 25.75 417 SER A O 1
ATOM 2774 N N . VAL A 1 439 ? 15.847 -11.671 30.222 1.00 24.40 418 VAL A N 1
ATOM 2775 C CA . VAL A 1 439 ? 16.974 -12.002 29.344 1.00 25.82 418 VAL A CA 1
ATOM 2776 C C . VAL A 1 439 ? 17.031 -13.519 29.039 1.00 25.51 418 VAL A C 1
ATOM 2777 O O . VAL A 1 439 ? 17.144 -14.368 29.949 1.00 27.25 418 VAL A O 1
ATOM 2781 N N . ALA A 1 440 ? 16.970 -13.891 27.755 1.00 24.44 419 ALA A N 1
ATOM 2782 C CA . ALA A 1 440 ? 16.954 -15.338 27.415 1.00 25.57 419 ALA A CA 1
ATOM 2783 C C . ALA A 1 440 ? 18.381 -15.742 27.112 1.00 26.36 419 ALA A C 1
ATOM 2784 O O . ALA A 1 440 ? 18.912 -15.381 26.118 1.00 27.49 419 ALA A O 1
ATOM 2786 N N . TRP A 1 441 ? 18.977 -16.588 27.929 1.00 27.63 420 TRP A N 1
ATOM 2787 C CA . TRP A 1 441 ? 20.386 -16.931 27.833 1.00 27.11 420 TRP A CA 1
ATOM 2788 C C . TRP A 1 441 ? 20.612 -18.275 27.210 1.00 29.47 420 TRP A C 1
ATOM 2789 O O . TRP A 1 441 ? 19.797 -19.214 27.335 1.00 28.36 420 TRP A O 1
ATOM 2800 N N . SER A 1 442 ? 21.732 -18.384 26.510 1.00 27.77 421 SER A N 1
ATOM 2801 C CA . SER A 1 442 ? 22.219 -19.676 26.183 1.00 29.02 421 SER A CA 1
ATOM 2802 C C . SER A 1 442 ? 23.006 -20.152 27.383 1.00 28.79 421 SER A C 1
ATOM 2803 O O . SER A 1 442 ? 23.356 -19.350 28.225 1.00 28.88 421 SER A O 1
ATOM 2806 N N . PRO A 1 443 ? 23.291 -21.474 27.485 1.00 30.28 422 PRO A N 1
ATOM 2807 C CA . PRO A 1 443 ? 23.950 -21.916 28.734 1.00 30.08 422 PRO A CA 1
ATOM 2808 C C . PRO A 1 443 ? 25.303 -21.311 29.048 1.00 30.88 422 PRO A C 1
ATOM 2809 O O . PRO A 1 443 ? 26.150 -21.164 28.176 1.00 32.37 422 PRO A O 1
ATOM 2813 N N . TRP A 1 444 ? 25.539 -21.076 30.335 1.00 31.78 423 TRP A N 1
ATOM 2814 C CA . TRP A 1 444 ? 26.809 -20.548 30.852 1.00 32.68 423 TRP A CA 1
ATOM 2815 C C . TRP A 1 444 ? 27.798 -21.674 31.138 1.00 34.28 423 TRP A C 1
ATOM 2816 O O . TRP A 1 444 ? 27.399 -22.761 31.563 1.00 32.48 423 TRP A O 1
ATOM 2827 N N . GLU A 1 445 ? 29.070 -21.380 30.924 1.00 37.01 424 GLU A N 1
ATOM 2828 C CA . GLU A 1 445 ? 30.157 -22.278 31.357 1.00 39.86 424 GLU A CA 1
ATOM 2829 C C 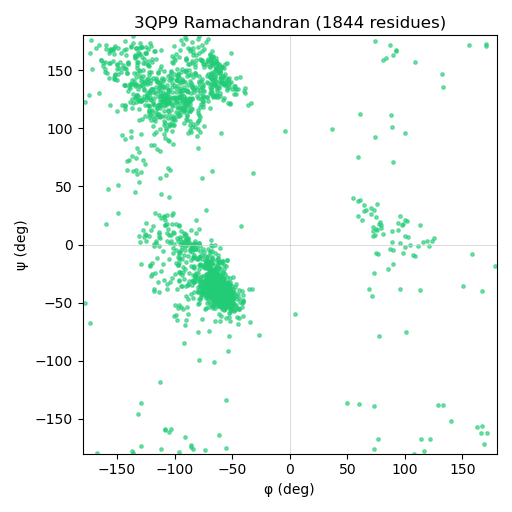. GLU A 1 445 ? 29.920 -22.814 32.746 1.00 42.00 424 GLU A C 1
ATOM 2830 O O . GLU A 1 445 ? 29.402 -22.111 33.635 1.00 42.54 424 GLU A O 1
ATOM 2836 N N . GLY A 1 446 ? 30.326 -24.065 32.926 1.00 44.66 425 GLY A N 1
ATOM 2837 C CA . GLY A 1 446 ? 30.234 -24.704 34.206 1.00 48.18 425 GLY A CA 1
ATOM 2838 C C . GLY A 1 446 ? 28.860 -25.313 34.427 1.00 49.46 425 GLY A C 1
ATOM 2839 O O . GLY A 1 446 ? 28.729 -26.200 35.269 1.00 50.05 425 GLY A O 1
ATOM 2840 N N . SER A 1 447 ? 27.827 -24.856 33.705 1.00 48.42 426 SER A N 1
ATOM 2841 C CA . SER A 1 447 ? 26.488 -25.332 34.024 1.00 49.22 426 SER A CA 1
ATOM 2842 C C . SER A 1 447 ? 26.269 -26.749 33.497 1.00 49.90 426 SER A C 1
ATOM 2843 O O . SER A 1 447 ? 26.968 -27.194 32.561 1.00 49.78 426 SER A O 1
ATOM 2846 N N . ARG A 1 448 ? 25.298 -27.451 34.096 1.00 50.95 427 ARG A N 1
ATOM 2847 C CA . ARG A 1 448 ? 25.098 -28.904 33.887 1.00 52.33 427 ARG A CA 1
ATOM 2848 C C . ARG A 1 448 ? 25.039 -29.318 32.404 1.00 52.14 427 ARG A C 1
ATOM 2849 O O . ARG A 1 448 ? 25.764 -30.218 32.000 1.00 52.75 427 ARG A O 1
ATOM 2857 N N . VAL A 1 449 ? 24.202 -28.652 31.596 1.00 50.54 428 VAL A N 1
ATOM 2858 C CA . VAL A 1 449 ? 24.071 -28.974 30.165 1.00 50.47 428 VAL A CA 1
ATOM 2859 C C . VAL A 1 449 ? 25.348 -28.792 29.367 1.00 49.44 428 VAL A C 1
ATOM 2860 O O . VAL A 1 449 ? 25.427 -29.234 28.243 1.00 49.73 428 VAL A O 1
ATOM 2864 N N . THR A 1 450 ? 26.328 -28.101 29.908 1.00 48.72 429 THR A N 1
ATOM 2865 C CA . THR A 1 450 ? 27.543 -27.943 29.162 1.00 49.75 429 THR A CA 1
ATOM 2866 C C . THR A 1 450 ? 28.451 -29.170 29.406 1.00 51.97 429 THR A C 1
ATOM 2867 O O . THR A 1 450 ? 29.505 -29.245 28.820 1.00 52.46 429 THR A O 1
ATOM 2871 N N . GLU A 1 451 ? 27.981 -30.101 30.249 1.00 54.58 430 GLU A N 1
ATOM 2872 C CA . GLU A 1 451 ? 28.624 -31.414 30.675 1.00 58.40 430 GLU A CA 1
ATOM 2873 C C . GLU A 1 451 ? 29.326 -32.321 29.667 1.00 59.35 430 GLU A C 1
ATOM 2874 O O . GLU A 1 451 ? 29.512 -33.539 29.936 1.00 60.27 430 GLU A O 1
ATOM 2880 N N . GLY A 1 452 ? 29.648 -31.806 28.490 1.00 59.81 431 GLY A N 1
ATOM 2881 C CA . GLY A 1 452 ? 30.221 -32.675 27.484 1.00 60.60 431 GLY A CA 1
ATOM 2882 C C . GLY A 1 452 ? 29.315 -33.746 26.874 1.00 60.63 431 GLY A C 1
ATOM 2883 O O . GLY A 1 452 ? 29.470 -34.003 25.700 1.00 61.89 431 GLY A O 1
ATOM 2884 N N . ALA A 1 453 ? 28.420 -34.423 27.601 1.00 60.77 432 ALA A N 1
ATOM 2885 C CA . ALA A 1 453 ? 27.518 -35.382 26.884 1.00 60.89 432 ALA A CA 1
ATOM 2886 C C . ALA A 1 453 ? 26.479 -34.631 25.989 1.00 60.33 432 ALA A C 1
ATOM 2887 O O . ALA A 1 453 ? 26.574 -34.590 24.730 1.00 59.43 432 ALA A O 1
ATOM 2889 N N . THR A 1 454 ? 25.488 -34.052 26.672 1.00 59.06 433 THR A N 1
ATOM 2890 C CA . THR A 1 454 ? 24.579 -33.060 26.092 1.00 57.55 433 THR A CA 1
ATOM 2891 C C . THR A 1 454 ? 25.397 -31.788 25.749 1.00 55.66 433 THR A C 1
ATOM 2892 O O . THR A 1 454 ? 25.087 -31.087 24.793 1.00 56.21 433 THR A O 1
ATOM 2896 N N . GLY A 1 455 ? 26.450 -31.522 26.520 1.00 53.87 434 GLY A N 1
ATOM 2897 C CA . GLY A 1 455 ? 27.380 -30.432 26.261 1.00 52.66 434 GLY A CA 1
ATOM 2898 C C . GLY A 1 455 ? 28.037 -30.512 24.907 1.00 52.53 434 GLY A C 1
ATOM 2899 O O . GLY A 1 455 ? 28.071 -29.529 24.176 1.00 51.18 434 GLY A O 1
ATOM 2900 N N . GLU A 1 456 ? 28.547 -31.693 24.554 1.00 52.29 435 GLU A N 1
ATOM 2901 C CA . GLU A 1 456 ? 29.173 -31.887 23.240 1.00 52.94 435 GLU A CA 1
ATOM 2902 C C . GLU A 1 456 ? 28.151 -31.694 22.115 1.00 50.95 435 GLU A C 1
ATOM 2903 O O . GLU A 1 456 ? 28.496 -31.107 21.071 1.00 49.69 435 GLU A O 1
ATOM 2909 N N . ARG A 1 457 ? 26.913 -32.166 22.347 1.00 49.10 436 ARG A N 1
ATOM 2910 C CA . ARG A 1 457 ? 25.820 -31.963 21.410 1.00 48.90 436 ARG A CA 1
ATOM 2911 C C . ARG A 1 457 ? 25.590 -30.434 21.143 1.00 46.25 436 ARG A C 1
ATOM 2912 O O . ARG A 1 457 ? 25.542 -30.004 19.984 1.00 44.83 436 ARG A O 1
ATOM 2920 N N . LEU A 1 458 ? 25.527 -29.661 22.216 1.00 44.63 437 LEU A N 1
ATOM 2921 C CA . LEU A 1 458 ? 25.310 -28.186 22.135 1.00 43.74 437 LEU A CA 1
ATOM 2922 C C . LEU A 1 458 ? 26.438 -27.553 21.361 1.00 43.28 437 LEU A C 1
ATOM 2923 O O . LEU A 1 458 ? 26.254 -26.709 20.481 1.00 40.62 437 LEU A O 1
ATOM 2928 N N . ARG A 1 459 ? 27.646 -27.981 21.685 1.00 44.29 438 ARG A N 1
ATOM 2929 C CA . ARG A 1 459 ? 28.807 -27.406 21.023 1.00 46.16 438 ARG A CA 1
ATOM 2930 C C . ARG A 1 459 ? 28.805 -27.704 19.540 1.00 46.78 438 ARG A C 1
ATOM 2931 O O . ARG A 1 459 ? 29.134 -26.831 18.739 1.00 46.16 438 ARG A O 1
ATOM 2939 N N . ARG A 1 460 ? 28.375 -28.910 19.179 1.00 46.12 439 ARG A N 1
ATOM 2940 C CA . ARG A 1 460 ? 28.358 -29.305 17.800 1.00 48.46 439 ARG A CA 1
ATOM 2941 C C . ARG A 1 460 ? 27.253 -28.595 17.021 1.00 46.78 439 ARG A C 1
ATOM 2942 O O . ARG A 1 460 ? 27.387 -28.412 15.816 1.00 47.49 439 ARG A O 1
ATOM 2950 N N . LEU A 1 461 ? 26.135 -28.294 17.689 1.00 45.76 440 LEU A N 1
ATOM 2951 C CA . LEU A 1 461 ? 25.134 -27.334 17.205 1.00 44.91 440 LEU A CA 1
ATOM 2952 C C . LEU A 1 461 ? 25.622 -25.870 17.182 1.00 42.84 440 LEU A C 1
ATOM 2953 O O . LEU A 1 461 ? 24.874 -24.974 16.866 1.00 41.72 440 LEU A O 1
ATOM 2958 N N . GLY A 1 462 ? 26.881 -25.647 17.509 1.00 41.21 441 GLY A N 1
ATOM 2959 C CA . GLY A 1 462 ? 27.442 -24.304 17.478 1.00 39.12 441 GLY A CA 1
ATOM 2960 C C . GLY A 1 462 ? 27.101 -23.387 18.657 1.00 37.29 441 GLY A C 1
ATOM 2961 O O . GLY A 1 462 ? 27.257 -22.199 18.532 1.00 38.01 441 GLY A O 1
ATOM 2962 N N . LEU A 1 463 ? 26.679 -23.933 19.787 1.00 34.82 442 LEU A N 1
ATOM 2963 C CA . LEU A 1 463 ? 26.417 -23.141 21.002 1.00 35.26 442 LEU A CA 1
ATOM 2964 C C . LEU A 1 463 ? 27.638 -23.239 21.929 1.00 36.25 442 LEU A C 1
ATOM 2965 O O . LEU A 1 463 ? 27.942 -24.367 22.428 1.00 38.93 442 LEU A O 1
ATOM 2970 N N . ARG A 1 464 ? 28.359 -22.128 22.080 1.00 34.73 443 ARG A N 1
ATOM 2971 C CA . ARG A 1 464 ? 29.591 -22.064 22.889 1.00 36.01 443 ARG A CA 1
ATOM 2972 C C . ARG A 1 464 ? 29.226 -21.552 24.286 1.00 33.97 443 ARG A C 1
ATOM 2973 O O . ARG A 1 464 ? 28.737 -20.422 24.390 1.00 32.70 443 ARG A O 1
ATOM 2981 N N . PRO A 1 465 ? 29.460 -22.351 25.364 1.00 33.94 444 PRO A N 1
ATOM 2982 C CA . PRO A 1 465 ? 29.084 -21.853 26.699 1.00 31.43 444 PRO A CA 1
ATOM 2983 C C . PRO A 1 465 ? 29.657 -20.491 27.007 1.00 32.05 444 PRO A C 1
ATOM 2984 O O . PRO A 1 465 ? 30.807 -20.183 26.610 1.00 31.54 444 PRO A O 1
ATOM 2988 N N . LEU A 1 466 ? 28.809 -19.677 27.649 1.00 30.63 445 LEU A N 1
ATOM 2989 C CA . LEU A 1 466 ? 29.138 -18.274 27.951 1.00 30.61 445 LEU A CA 1
ATOM 2990 C C . LEU A 1 466 ? 30.101 -18.175 29.112 1.00 29.80 445 LEU A C 1
ATOM 2991 O O . LEU A 1 466 ? 29.787 -18.631 30.216 1.00 31.09 445 LEU A O 1
ATOM 2996 N N . ALA A 1 467 ? 31.219 -17.471 28.917 1.00 31.50 446 ALA A N 1
ATOM 2997 C CA . ALA A 1 467 ? 32.014 -17.127 30.149 1.00 32.78 446 ALA A CA 1
ATOM 2998 C C . ALA A 1 467 ? 31.181 -16.168 31.044 1.00 31.76 446 ALA A C 1
ATOM 2999 O O . ALA A 1 467 ? 30.501 -15.277 30.545 1.00 30.87 446 ALA A O 1
ATOM 3001 N N . PRO A 1 468 ? 31.201 -16.424 32.360 1.00 33.49 447 PRO A N 1
ATOM 3002 C CA . PRO A 1 468 ? 30.368 -15.751 33.348 1.00 32.25 447 PRO A CA 1
ATOM 3003 C C . PRO A 1 468 ? 30.652 -14.255 33.335 1.00 31.58 447 PRO A C 1
ATOM 3004 O O . PRO A 1 468 ? 29.717 -13.461 33.263 1.00 31.00 447 PRO A O 1
ATOM 3008 N N . ALA A 1 469 ? 31.919 -13.893 33.304 1.00 30.09 448 ALA A N 1
ATOM 3009 C CA . ALA A 1 469 ? 32.314 -12.494 33.242 1.00 31.28 448 ALA A CA 1
ATOM 3010 C C . ALA A 1 469 ? 31.754 -11.726 32.029 1.00 31.12 448 ALA A C 1
ATOM 3011 O O . ALA A 1 469 ? 31.268 -10.572 32.167 1.00 31.44 448 ALA A O 1
ATOM 3013 N N . THR A 1 470 ? 31.973 -12.297 30.834 1.00 30.38 449 THR A N 1
ATOM 3014 C CA . THR A 1 470 ? 31.435 -11.781 29.594 1.00 30.03 449 THR A CA 1
ATOM 3015 C C . THR A 1 470 ? 29.902 -11.704 29.591 1.00 29.85 449 THR A C 1
ATOM 3016 O O . THR A 1 470 ? 29.358 -10.662 29.207 1.00 28.99 449 THR A O 1
ATOM 3020 N N . ALA A 1 471 ? 29.246 -12.759 30.064 1.00 28.31 450 ALA A N 1
ATOM 3021 C CA . ALA A 1 471 ? 27.785 -12.809 30.140 1.00 29.10 450 ALA A CA 1
ATOM 3022 C C . ALA A 1 471 ? 27.300 -11.676 31.046 1.00 28.51 450 ALA A C 1
ATOM 3023 O O . ALA A 1 471 ? 26.309 -10.995 30.751 1.00 28.56 450 ALA A O 1
ATOM 3025 N N . LEU A 1 472 ? 27.968 -11.465 32.180 1.00 27.46 451 LEU A N 1
ATOM 3026 C CA . LEU A 1 472 ? 27.442 -10.459 33.105 1.00 26.26 451 LEU A CA 1
ATOM 3027 C C . LEU A 1 472 ? 27.670 -9.080 32.517 1.00 26.06 451 LEU A C 1
ATOM 3028 O O . LEU A 1 472 ? 26.893 -8.195 32.757 1.00 25.38 451 LEU A O 1
ATOM 3033 N N . THR A 1 473 ? 28.742 -8.881 31.750 1.00 24.84 452 THR A N 1
ATOM 3034 C CA . THR A 1 473 ? 28.926 -7.592 31.081 1.00 26.67 452 THR A CA 1
ATOM 3035 C C . THR A 1 473 ? 27.807 -7.409 30.035 1.00 25.82 452 THR A C 1
ATOM 3036 O O . THR A 1 473 ? 27.277 -6.334 29.899 1.00 24.25 452 THR A O 1
ATOM 3040 N N . ALA A 1 474 ? 27.431 -8.484 29.333 1.00 25.85 453 ALA A N 1
ATOM 3041 C CA . ALA A 1 474 ? 26.356 -8.385 28.345 1.00 25.75 453 ALA A CA 1
ATOM 3042 C C . ALA A 1 474 ? 25.051 -8.036 29.052 1.00 26.10 453 ALA A C 1
ATOM 3043 O O . ALA A 1 474 ? 24.271 -7.225 28.571 1.00 26.30 453 ALA A O 1
ATOM 3045 N N . LEU A 1 475 ? 24.859 -8.587 30.252 1.00 25.66 454 LEU A N 1
ATOM 3046 C CA . LEU A 1 475 ? 23.636 -8.306 31.042 1.00 25.26 454 LEU A CA 1
ATOM 3047 C C . LEU A 1 475 ? 23.595 -6.827 31.399 1.00 26.81 454 LEU A C 1
ATOM 3048 O O . LEU A 1 475 ? 22.585 -6.143 31.213 1.00 25.16 454 LEU A O 1
ATOM 3053 N N . ASP A 1 476 ? 24.718 -6.318 31.933 1.00 26.64 455 ASP A N 1
ATOM 3054 C CA . ASP A 1 476 ? 24.789 -4.906 32.291 1.00 27.69 455 ASP A CA 1
ATOM 3055 C C . ASP A 1 476 ? 24.512 -3.956 31.073 1.00 26.71 455 ASP A C 1
ATOM 3056 O O . ASP A 1 476 ? 23.826 -2.911 31.246 1.00 27.27 455 ASP A O 1
ATOM 3061 N N . THR A 1 477 ? 25.150 -4.228 29.917 1.00 27.16 456 THR A N 1
ATOM 3062 C CA . THR A 1 477 ? 24.905 -3.425 28.708 1.00 29.37 456 THR A CA 1
ATOM 3063 C C . THR A 1 477 ? 23.393 -3.399 28.395 1.00 28.22 456 THR A C 1
ATOM 3064 O O . THR A 1 477 ? 22.816 -2.294 28.199 1.00 26.29 456 THR A O 1
ATOM 3068 N N . ALA A 1 478 ? 22.730 -4.568 28.428 1.00 25.90 457 ALA A N 1
ATOM 3069 C CA . ALA A 1 478 ? 21.313 -4.619 28.125 1.00 26.98 457 ALA A CA 1
ATOM 3070 C C . ALA A 1 478 ? 20.486 -3.846 29.094 1.00 26.97 457 ALA A C 1
ATOM 3071 O O . ALA A 1 478 ? 19.564 -3.140 28.650 1.00 28.43 457 ALA A O 1
ATOM 3073 N N . LEU A 1 479 ? 20.749 -3.982 30.415 1.00 25.93 458 LEU A N 1
ATOM 3074 C CA . LEU A 1 479 ? 19.837 -3.359 31.429 1.00 26.82 458 LEU A CA 1
ATOM 3075 C C . LEU A 1 479 ? 20.112 -1.880 31.283 1.00 28.87 458 LEU A C 1
ATOM 3076 O O . LEU A 1 479 ? 19.243 -1.043 31.409 1.00 27.57 458 LEU A O 1
ATOM 3081 N N . GLY A 1 480 ? 21.379 -1.578 31.001 1.00 28.77 459 GLY A N 1
ATOM 3082 C CA . GLY A 1 480 ? 21.814 -0.171 30.969 1.00 32.34 459 GLY A CA 1
ATOM 3083 C C . GLY A 1 480 ? 21.228 0.527 29.733 1.00 35.40 459 GLY A C 1
ATOM 3084 O O . GLY A 1 480 ? 21.003 1.766 29.721 1.00 34.02 459 GLY A O 1
ATOM 3085 N N . HIS A 1 481 ? 20.991 -0.254 28.682 1.00 34.59 460 HIS A N 1
ATOM 3086 C CA . HIS A 1 481 ? 20.439 0.303 27.495 1.00 37.28 460 HIS A CA 1
ATOM 3087 C C . HIS A 1 481 ? 18.912 0.335 27.400 1.00 36.50 460 HIS A C 1
ATOM 3088 O O . HIS A 1 481 ? 18.378 0.911 26.486 1.00 38.23 460 HIS A O 1
ATOM 3095 N N . GLY A 1 482 ? 18.239 -0.134 28.454 1.00 34.94 461 GLY A N 1
ATOM 3096 C CA . GLY A 1 482 ? 16.802 -0.073 28.582 1.00 32.41 461 GLY A CA 1
ATOM 3097 C C . GLY A 1 482 ? 16.119 -1.298 27.981 1.00 33.00 461 GLY A C 1
ATOM 3098 O O . GLY A 1 482 ? 14.938 -1.278 27.804 1.00 32.64 461 GLY A O 1
ATOM 3099 N N . ASP A 1 483 ? 16.858 -2.357 27.634 1.00 31.72 462 ASP A N 1
ATOM 3100 C CA . ASP A 1 483 ? 16.239 -3.579 27.105 1.00 30.76 462 ASP A CA 1
ATOM 3101 C C . ASP A 1 483 ? 15.235 -4.171 28.073 1.00 30.45 462 ASP A C 1
ATOM 3102 O O . ASP A 1 483 ? 15.509 -4.271 29.313 1.00 29.33 462 ASP A O 1
ATOM 3107 N N . THR A 1 484 ? 14.124 -4.620 27.501 1.00 30.06 463 THR A N 1
ATOM 3108 C CA . THR A 1 484 ? 13.023 -5.276 28.182 1.00 31.80 463 THR A CA 1
ATOM 3109 C C . THR A 1 484 ? 12.974 -6.769 27.810 1.00 29.59 463 THR A C 1
ATOM 3110 O O . THR A 1 484 ? 12.641 -7.585 28.640 1.00 29.20 463 THR A O 1
ATOM 3114 N N . ALA A 1 485 ? 13.400 -7.157 26.605 1.00 28.73 464 ALA A N 1
ATOM 3115 C CA . ALA A 1 485 ? 13.383 -8.568 26.213 1.00 31.19 464 ALA A CA 1
ATOM 3116 C C . ALA A 1 485 ? 14.567 -8.632 25.242 1.00 31.84 464 ALA A C 1
ATOM 3117 O O . ALA A 1 485 ? 14.575 -7.906 24.233 1.00 33.94 464 ALA A O 1
ATOM 3119 N N . VAL A 1 486 ? 15.615 -9.378 25.583 1.00 29.03 465 VAL A N 1
ATOM 3120 C CA . VAL A 1 486 ? 16.757 -9.536 24.681 1.00 25.44 465 VAL A CA 1
ATOM 3121 C C . VAL A 1 486 ? 17.242 -11.008 24.817 1.00 25.72 465 VAL A C 1
ATOM 3122 O O . VAL A 1 486 ? 17.045 -11.611 25.839 1.00 25.41 465 VAL A O 1
ATOM 3126 N N . THR A 1 487 ? 17.827 -11.580 23.783 1.00 25.32 466 THR A N 1
ATOM 3127 C CA . THR A 1 487 ? 18.469 -12.924 23.866 1.00 24.53 466 THR A CA 1
ATOM 3128 C C . THR A 1 487 ? 20.011 -12.717 23.858 1.00 25.51 466 THR A C 1
ATOM 3129 O O . THR A 1 487 ? 20.533 -12.067 22.985 1.00 25.16 466 THR A O 1
ATOM 3133 N N . ILE A 1 488 ? 20.729 -13.376 24.775 1.00 25.16 467 ILE A N 1
ATOM 3134 C CA . ILE A 1 488 ? 22.170 -13.257 24.779 1.00 24.31 467 ILE A CA 1
ATOM 3135 C C . ILE A 1 488 ? 22.671 -14.688 24.562 1.00 25.05 467 ILE A C 1
ATOM 3136 O O . ILE A 1 488 ? 22.519 -15.519 25.419 1.00 25.01 467 ILE A O 1
ATOM 3141 N N . ALA A 1 489 ? 23.342 -14.914 23.453 1.00 25.06 468 ALA A N 1
ATOM 3142 C CA . ALA A 1 489 ? 23.788 -16.250 23.126 1.00 26.39 468 ALA A CA 1
ATOM 3143 C C . ALA A 1 489 ? 24.998 -16.190 22.155 1.00 26.68 468 ALA A C 1
ATOM 3144 O O . ALA A 1 489 ? 25.107 -15.257 21.348 1.00 26.43 468 ALA A O 1
ATOM 3146 N N . ASP A 1 490 ? 25.954 -17.110 22.312 1.00 26.99 469 ASP A N 1
ATOM 3147 C CA . ASP A 1 490 ? 27.139 -17.159 21.478 1.00 28.62 469 ASP A CA 1
ATOM 3148 C C . ASP A 1 490 ? 26.865 -18.326 20.547 1.00 29.69 469 ASP A C 1
ATOM 3149 O O . ASP A 1 490 ? 26.973 -19.485 20.973 1.00 28.37 469 ASP A O 1
ATOM 3154 N N . VAL A 1 491 ? 26.494 -18.015 19.296 1.00 29.57 470 VAL A N 1
ATOM 3155 C CA . VAL A 1 491 ? 25.990 -18.975 18.345 1.00 31.24 470 VAL A CA 1
ATOM 3156 C C . VAL A 1 491 ? 26.865 -18.903 17.066 1.00 32.95 470 VAL A C 1
ATOM 3157 O O . VAL A 1 491 ? 27.100 -17.809 16.526 1.00 32.82 470 VAL A O 1
ATOM 3161 N N . ASP A 1 492 ? 27.430 -20.037 16.647 1.00 32.83 471 ASP A N 1
ATOM 3162 C CA . ASP A 1 492 ? 27.961 -20.192 15.286 1.00 34.38 471 ASP A CA 1
ATOM 3163 C C . ASP A 1 492 ? 26.774 -20.652 14.425 1.00 33.19 471 ASP A C 1
ATOM 3164 O O . ASP A 1 492 ? 26.454 -21.828 14.386 1.00 31.64 471 ASP A O 1
ATOM 3169 N N . TRP A 1 493 ? 26.165 -19.699 13.722 1.00 31.95 472 TRP A N 1
ATOM 3170 C CA . TRP A 1 493 ? 24.998 -19.959 12.888 1.00 33.41 472 TRP A CA 1
ATOM 3171 C C . TRP A 1 493 ? 25.233 -20.946 11.736 1.00 35.62 472 TRP A C 1
ATOM 3172 O O . TRP A 1 493 ? 24.317 -21.611 11.322 1.00 35.22 472 TRP A O 1
ATOM 3183 N N . SER A 1 494 ? 26.475 -21.017 11.231 1.00 37.34 473 SER A N 1
ATOM 3184 C CA . SER A 1 494 ? 26.803 -21.954 10.175 1.00 38.78 473 SER A CA 1
ATOM 3185 C C . SER A 1 494 ? 26.607 -23.439 10.668 1.00 38.14 473 SER A C 1
ATOM 3186 O O . SER A 1 494 ? 26.331 -24.330 9.845 1.00 38.79 473 SER A O 1
ATOM 3189 N N . SER A 1 495 ? 26.691 -23.689 11.991 1.00 35.56 474 SER A N 1
ATOM 3190 C CA . SER A 1 495 ? 26.401 -25.023 12.559 1.00 36.01 474 SER A CA 1
ATOM 3191 C C . SER A 1 495 ? 25.002 -25.083 13.082 1.00 34.16 474 SER A C 1
ATOM 3192 O O . SER A 1 495 ? 24.310 -26.067 12.899 1.00 31.90 474 SER A O 1
ATOM 3195 N N . PHE A 1 496 ? 24.557 -23.985 13.691 1.00 33.32 475 PHE A N 1
ATOM 3196 C CA . PHE A 1 496 ? 23.248 -23.999 14.296 1.00 31.57 475 PHE A CA 1
ATOM 3197 C C . PHE A 1 496 ? 22.072 -24.092 13.330 1.00 31.24 475 PHE A C 1
ATOM 3198 O O . PHE A 1 496 ? 21.154 -24.846 13.578 1.00 31.48 475 PHE A O 1
ATOM 3206 N N . ALA A 1 497 ? 22.036 -23.227 12.316 1.00 31.80 476 ALA A N 1
ATOM 3207 C CA . ALA A 1 497 ? 20.892 -23.148 11.414 1.00 30.86 476 ALA A CA 1
ATOM 3208 C C . ALA A 1 497 ? 20.676 -24.466 10.646 1.00 32.65 476 ALA A C 1
ATOM 3209 O O . ALA A 1 497 ? 19.549 -24.913 10.575 1.00 31.12 476 ALA A O 1
ATOM 3211 N N . PRO A 1 498 ? 21.738 -25.122 10.133 1.00 32.10 477 PRO A N 1
ATOM 3212 C CA . PRO A 1 498 ? 21.425 -26.480 9.540 1.00 34.43 477 PRO A CA 1
ATOM 3213 C C . PRO A 1 498 ? 20.932 -27.484 10.612 1.00 35.27 477 PRO A C 1
ATOM 3214 O O . PRO A 1 498 ? 19.953 -28.221 10.343 1.00 33.72 477 PRO A O 1
ATOM 3218 N N . GLY A 1 499 ? 21.570 -27.493 11.797 1.00 35.64 478 GLY A N 1
ATOM 3219 C CA . GLY A 1 499 ? 21.177 -28.446 12.868 1.00 37.64 478 GLY A CA 1
ATOM 3220 C C . GLY A 1 499 ? 19.723 -28.196 13.332 1.00 37.03 478 GLY A C 1
ATOM 3221 O O . GLY A 1 499 ? 18.975 -29.139 13.596 1.00 36.16 478 GLY A O 1
ATOM 3222 N N . PHE A 1 500 ? 19.326 -26.926 13.394 1.00 34.29 479 PHE A N 1
ATOM 3223 C CA . PHE A 1 500 ? 17.954 -26.540 13.809 1.00 33.96 479 PHE A CA 1
ATOM 3224 C C . PHE A 1 500 ? 16.882 -26.935 12.756 1.00 32.49 479 PHE A C 1
ATOM 3225 O O . PHE A 1 500 ? 15.726 -27.085 13.063 1.00 32.26 479 PHE A O 1
ATOM 3233 N N . THR A 1 501 ? 17.249 -26.950 11.488 1.00 32.95 480 THR A N 1
ATOM 3234 C CA . THR A 1 501 ? 16.231 -27.185 10.444 1.00 34.44 480 THR A CA 1
ATOM 3235 C C . THR A 1 501 ? 16.319 -28.558 9.823 1.00 36.70 480 THR A C 1
ATOM 3236 O O . THR A 1 501 ? 15.613 -28.816 8.839 1.00 37.86 480 THR A O 1
ATOM 3240 N N . THR A 1 502 ? 17.137 -29.422 10.427 1.00 38.42 481 THR A N 1
ATOM 3241 C CA . THR A 1 502 ? 17.381 -30.761 9.862 1.00 41.97 481 THR A CA 1
ATOM 3242 C C . THR A 1 502 ? 16.076 -31.567 9.828 1.00 40.48 481 THR A C 1
ATOM 3243 O O . THR A 1 502 ? 15.803 -32.221 8.833 1.00 41.89 481 THR A O 1
ATOM 3247 N N . ALA A 1 503 ? 15.270 -31.497 10.878 1.00 38.91 482 ALA A N 1
ATOM 3248 C CA . ALA A 1 503 ? 13.995 -32.224 10.910 1.00 39.80 482 ALA A CA 1
ATOM 3249 C C . ALA A 1 503 ? 12.774 -31.411 10.504 1.00 38.52 482 ALA A C 1
ATOM 3250 O O . ALA A 1 503 ? 11.811 -31.934 9.932 1.00 36.38 482 ALA A O 1
ATOM 3252 N N . ARG A 1 504 ? 12.819 -30.117 10.793 1.00 34.88 483 ARG A N 1
ATOM 3253 C CA . ARG A 1 504 ? 11.653 -29.306 10.612 1.00 33.93 483 ARG A CA 1
ATOM 3254 C C . ARG A 1 504 ? 12.076 -28.060 9.828 1.00 33.48 483 ARG A C 1
ATOM 3255 O O . ARG A 1 504 ? 12.861 -27.307 10.326 1.00 31.34 483 ARG A O 1
ATOM 3263 N N . PRO A 1 505 ? 11.552 -27.858 8.596 1.00 34.03 484 PRO A N 1
ATOM 3264 C CA . PRO A 1 505 ? 11.785 -26.506 7.958 1.00 33.55 484 PRO A CA 1
ATOM 3265 C C . PRO A 1 505 ? 11.124 -25.383 8.753 1.00 31.07 484 PRO A C 1
ATOM 3266 O O . PRO A 1 505 ? 10.115 -25.598 9.409 1.00 30.76 484 PRO A O 1
ATOM 3270 N N . GLY A 1 506 ? 11.681 -24.177 8.694 1.00 28.64 485 GLY A N 1
ATOM 3271 C CA . GLY A 1 506 ? 10.988 -23.061 9.294 1.00 27.15 485 GLY A CA 1
ATOM 3272 C C . GLY A 1 506 ? 11.614 -21.793 8.861 1.00 26.51 485 GLY A C 1
ATOM 3273 O O . GLY A 1 506 ? 12.609 -21.771 8.092 1.00 27.32 485 GLY A O 1
ATOM 3274 N N . THR A 1 507 ? 11.062 -20.722 9.370 1.00 26.17 486 THR A N 1
ATOM 3275 C CA . THR A 1 507 ? 11.436 -19.401 8.834 1.00 25.34 486 THR A CA 1
ATOM 3276 C C . THR A 1 507 ? 11.884 -18.462 9.941 1.00 23.82 486 THR A C 1
ATOM 3277 O O . THR A 1 507 ? 12.161 -17.239 9.720 1.00 23.92 486 THR A O 1
ATOM 3281 N N . LEU A 1 508 ? 12.003 -18.961 11.163 1.00 25.62 487 LEU A N 1
ATOM 3282 C CA . LEU A 1 508 ? 12.431 -18.140 12.294 1.00 24.64 487 LEU A CA 1
ATOM 3283 C C . LEU A 1 508 ? 13.785 -17.436 12.074 1.00 26.47 487 LEU A C 1
ATOM 3284 O O . LEU A 1 508 ? 14.023 -16.313 12.540 1.00 24.81 487 LEU A O 1
ATOM 3289 N N . LEU A 1 509 ? 14.691 -18.087 11.363 1.00 25.99 488 LEU A N 1
ATOM 3290 C CA . LEU A 1 509 ? 16.024 -17.506 11.146 1.00 25.17 488 LEU A CA 1
ATOM 3291 C C . LEU A 1 509 ? 16.160 -16.887 9.725 1.00 24.32 488 LEU A C 1
ATOM 3292 O O . LEU A 1 509 ? 17.263 -16.633 9.293 1.00 24.83 488 LEU A O 1
ATOM 3297 N N . ALA A 1 510 ? 15.060 -16.621 9.026 1.00 25.52 489 ALA A N 1
ATOM 3298 C CA . ALA A 1 510 ? 15.086 -16.168 7.623 1.00 24.83 489 ALA A CA 1
ATOM 3299 C C . ALA A 1 510 ? 15.712 -14.810 7.491 1.00 24.17 489 ALA A C 1
ATOM 3300 O O . ALA A 1 510 ? 16.230 -14.479 6.438 1.00 21.95 489 ALA A O 1
ATOM 3302 N N . ASP A 1 511 ? 15.641 -14.033 8.561 1.00 23.41 490 ASP A N 1
ATOM 3303 C CA . ASP A 1 511 ? 16.046 -12.635 8.484 1.00 25.92 490 ASP A CA 1
ATOM 3304 C C . ASP A 1 511 ? 17.349 -12.388 9.334 1.00 24.94 490 ASP A C 1
ATOM 3305 O O . ASP A 1 511 ? 17.664 -11.303 9.811 1.00 25.15 490 ASP A O 1
ATOM 3310 N N . LEU A 1 512 ? 18.098 -13.443 9.565 1.00 24.88 491 LEU A N 1
ATOM 3311 C CA . LEU A 1 512 ? 19.337 -13.327 10.261 1.00 24.76 491 LEU A CA 1
ATOM 3312 C C . LEU A 1 512 ? 20.469 -13.798 9.330 1.00 24.43 491 LEU A C 1
ATOM 3313 O O . LEU A 1 512 ? 20.653 -14.999 9.132 1.00 26.33 491 LEU A O 1
ATOM 3318 N N . PRO A 1 513 ? 21.226 -12.855 8.725 1.00 26.21 492 PRO A N 1
ATOM 3319 C CA . PRO A 1 513 ? 22.224 -13.222 7.662 1.00 27.18 492 PRO A CA 1
ATOM 3320 C C . PRO A 1 513 ? 23.106 -14.476 7.829 1.00 29.56 492 PRO A C 1
ATOM 3321 O O . PRO A 1 513 ? 23.119 -15.306 6.931 1.00 27.68 492 PRO A O 1
ATOM 3325 N N . GLU A 1 514 ? 23.824 -14.610 8.947 1.00 29.39 493 GLU A N 1
ATOM 3326 C CA . GLU A 1 514 ? 24.717 -15.762 9.134 1.00 33.32 493 GLU A CA 1
ATOM 3327 C C . GLU A 1 514 ? 23.901 -17.060 9.153 1.00 32.21 493 GLU A C 1
ATOM 3328 O O . GLU A 1 514 ? 24.398 -18.146 8.815 1.00 34.82 493 GLU A O 1
ATOM 3334 N N . ALA A 1 515 ? 22.641 -16.993 9.599 1.00 29.41 494 ALA A N 1
ATOM 3335 C CA . ALA A 1 515 ? 21.876 -18.217 9.614 1.00 26.37 494 ALA A CA 1
ATOM 3336 C C . ALA A 1 515 ? 21.247 -18.496 8.257 1.00 28.65 494 ALA A C 1
ATOM 3337 O O . ALA A 1 515 ? 21.369 -19.602 7.729 1.00 27.14 494 ALA A O 1
ATOM 3339 N N . ARG A 1 516 ? 20.638 -17.477 7.635 1.00 27.50 495 ARG A N 1
ATOM 3340 C CA . ARG A 1 516 ? 19.959 -17.659 6.321 1.00 28.63 495 ARG A CA 1
ATOM 3341 C C . ARG A 1 516 ? 20.976 -18.086 5.251 1.00 29.56 495 ARG A C 1
ATOM 3342 O O . ARG A 1 516 ? 20.664 -18.906 4.374 1.00 29.95 495 ARG A O 1
ATOM 3350 N N . ARG A 1 517 ? 22.208 -17.618 5.367 1.00 30.30 496 ARG A N 1
ATOM 3351 C CA . ARG A 1 517 ? 23.184 -17.990 4.300 1.00 32.41 496 ARG A CA 1
ATOM 3352 C C . ARG A 1 517 ? 23.613 -19.458 4.414 1.00 33.79 496 ARG A C 1
ATOM 3353 O O . ARG A 1 517 ? 24.230 -20.029 3.489 1.00 33.04 496 ARG A O 1
ATOM 3361 N N . ALA A 1 518 ? 23.330 -20.051 5.575 1.00 33.27 497 ALA A N 1
ATOM 3362 C CA . ALA A 1 518 ? 23.631 -21.494 5.821 1.00 34.14 497 ALA A CA 1
ATOM 3363 C C . ALA A 1 518 ? 22.444 -22.355 5.454 1.00 34.86 497 ALA A C 1
ATOM 3364 O O . ALA A 1 518 ? 22.450 -23.624 5.584 1.00 35.23 497 ALA A O 1
ATOM 3366 N N . LEU A 1 519 ? 21.418 -21.684 4.980 1.00 34.84 498 LEU A N 1
ATOM 3367 C CA . LEU A 1 519 ? 20.182 -22.354 4.550 1.00 36.22 498 LEU A CA 1
ATOM 3368 C C . LEU A 1 519 ? 19.818 -22.199 3.030 1.00 37.55 498 LEU A C 1
ATOM 3369 O O . LEU A 1 519 ? 20.412 -21.351 2.277 1.00 35.80 498 LEU A O 1
ATOM 3374 N N . ASP A 1 520 ? 18.856 -23.036 2.610 1.00 39.00 499 ASP A N 1
ATOM 3375 C CA . ASP A 1 520 ? 18.208 -23.068 1.279 1.00 42.29 499 ASP A CA 1
ATOM 3376 C C . ASP A 1 520 ? 16.658 -22.902 1.474 1.00 42.45 499 ASP A C 1
ATOM 3377 O O . ASP A 1 520 ? 16.104 -23.277 2.520 1.00 41.78 499 ASP A O 1
ATOM 3382 N N . GLU A 1 521 ? 15.964 -22.391 0.459 1.00 43.81 500 GLU A N 1
ATOM 3383 C CA . GLU A 1 521 ? 14.500 -22.543 0.365 1.00 45.72 500 GLU A CA 1
ATOM 3384 C C . GLU A 1 521 ? 14.071 -23.904 -0.229 1.00 46.80 500 GLU A C 1
ATOM 3385 O O . GLU A 1 521 ? 14.926 -24.665 -0.718 1.00 46.20 500 GLU A O 1
ATOM 3391 N N . ASP B 1 26 ? 28.902 29.417 70.533 1.00 50.70 5 ASP B N 1
ATOM 3392 C CA . ASP B 1 26 ? 29.375 28.003 70.530 1.00 51.07 5 ASP B CA 1
ATOM 3393 C C . ASP B 1 26 ? 29.049 27.230 71.838 1.00 49.25 5 ASP B C 1
ATOM 3394 O O . ASP B 1 26 ? 29.180 25.983 71.914 1.00 47.71 5 ASP B O 1
ATOM 3399 N N . SER B 1 27 ? 28.579 27.975 72.836 1.00 45.41 6 SER B N 1
ATOM 3400 C CA . SER B 1 27 ? 28.049 27.379 74.062 1.00 43.82 6 SER B CA 1
ATOM 3401 C C . SER B 1 27 ? 26.605 26.836 73.873 1.00 39.82 6 SER B C 1
ATOM 3402 O O . SER B 1 27 ? 26.024 26.340 74.817 1.00 41.54 6 SER B O 1
ATOM 3405 N N . TRP B 1 28 ? 26.068 26.963 72.656 1.00 36.91 7 TRP B N 1
ATOM 3406 C CA . TRP B 1 28 ? 24.740 26.514 72.278 1.00 34.68 7 TRP B CA 1
ATOM 3407 C C . TRP B 1 28 ? 24.753 25.081 71.604 1.00 31.90 7 TRP B C 1
ATOM 3408 O O . TRP B 1 28 ? 23.732 24.566 71.274 1.00 29.74 7 TRP B O 1
ATOM 3419 N N . ARG B 1 29 ? 25.923 24.528 71.354 1.00 30.78 8 ARG B N 1
ATOM 3420 C CA . ARG B 1 29 ? 26.025 23.222 70.631 1.00 28.19 8 ARG B CA 1
ATOM 3421 C C . ARG B 1 29 ? 26.018 22.019 71.575 1.00 26.58 8 ARG B C 1
ATOM 3422 O O . ARG B 1 29 ? 26.894 21.874 72.442 1.00 26.26 8 ARG B O 1
ATOM 3430 N N . TYR B 1 30 ? 25.119 21.066 71.338 1.00 26.70 9 TYR B N 1
ATOM 3431 C CA . TYR B 1 30 ? 25.101 19.855 72.121 1.00 25.52 9 TYR B CA 1
ATOM 3432 C C . TYR B 1 30 ? 24.951 18.714 71.157 1.00 24.94 9 TYR B C 1
ATOM 3433 O O . TYR B 1 30 ? 24.579 18.910 69.993 1.00 24.88 9 TYR B O 1
ATOM 3442 N N . ARG B 1 31 ? 25.245 17.516 71.613 1.00 24.95 10 ARG B N 1
ATOM 3443 C CA . ARG B 1 31 ? 25.024 16.386 70.736 1.00 24.60 10 ARG B CA 1
ATOM 3444 C C . ARG B 1 31 ? 24.622 15.209 71.592 1.00 25.10 10 ARG B C 1
ATOM 3445 O O . ARG B 1 31 ? 24.820 15.211 72.800 1.00 26.36 10 ARG B O 1
ATOM 3453 N N . ILE B 1 32 ? 24.087 14.183 70.958 1.00 25.81 11 ILE B N 1
ATOM 3454 C CA . ILE B 1 32 ? 23.806 12.926 71.664 1.00 25.00 11 ILE B CA 1
ATOM 3455 C C . ILE B 1 32 ? 25.032 12.014 71.537 1.00 27.31 11 ILE B C 1
ATOM 3456 O O . ILE B 1 32 ? 25.442 11.722 70.427 1.00 27.25 11 ILE B O 1
ATOM 3461 N N . ASP B 1 33 ? 25.643 11.591 72.655 1.00 26.86 12 ASP B N 1
ATOM 3462 C CA . ASP B 1 33 ? 26.620 10.485 72.672 1.00 28.68 12 ASP B CA 1
ATOM 3463 C C . ASP B 1 33 ? 26.082 9.282 73.399 1.00 28.10 12 ASP B C 1
ATOM 3464 O O . ASP B 1 33 ? 25.141 9.365 74.180 1.00 29.46 12 ASP B O 1
ATOM 3469 N N . TRP B 1 34 ? 26.756 8.162 73.245 1.00 26.35 13 TRP B N 1
ATOM 3470 C CA . TRP B 1 34 ? 26.287 6.931 73.865 1.00 25.88 13 TRP B CA 1
ATOM 3471 C C . TRP B 1 34 ? 27.352 6.454 74.821 1.00 27.08 13 TRP B C 1
ATOM 3472 O O . TRP B 1 34 ? 28.521 6.210 74.432 1.00 29.44 13 TRP B O 1
ATOM 3483 N N . LYS B 1 35 ? 26.972 6.332 76.087 1.00 27.18 14 LYS B N 1
ATOM 3484 C CA . LYS B 1 35 ? 27.940 5.996 77.120 1.00 26.93 14 LYS B CA 1
ATOM 3485 C C . LYS B 1 35 ? 27.920 4.438 77.292 1.00 26.74 14 LYS B C 1
ATOM 3486 O O . LYS B 1 35 ? 26.911 3.846 77.668 1.00 25.87 14 LYS B O 1
ATOM 3492 N N . ARG B 1 36 ? 29.018 3.783 77.023 1.00 27.95 15 ARG B N 1
ATOM 3493 C CA . ARG B 1 36 ? 29.069 2.314 77.170 1.00 30.59 15 ARG B CA 1
ATOM 3494 C C . ARG B 1 36 ? 29.120 2.006 78.669 1.00 31.97 15 ARG B C 1
ATOM 3495 O O . ARG B 1 36 ? 29.909 2.623 79.416 1.00 32.88 15 ARG B O 1
ATOM 3503 N N . LEU B 1 37 ? 28.205 1.153 79.120 1.00 31.85 16 LEU B N 1
ATOM 3504 C CA . LEU B 1 37 ? 28.046 0.848 80.522 1.00 34.49 16 LEU B CA 1
ATOM 3505 C C . LEU B 1 37 ? 29.043 -0.211 81.008 1.00 37.71 16 LEU B C 1
ATOM 3506 O O . LEU B 1 37 ? 29.414 -1.108 80.261 1.00 37.52 16 LEU B O 1
ATOM 3511 N N . ALA B 1 38 ? 29.470 -0.117 82.261 1.00 42.06 17 ALA B N 1
ATOM 3512 C CA . ALA B 1 38 ? 30.431 -1.127 82.782 1.00 46.68 17 ALA B CA 1
ATOM 3513 C C . ALA B 1 38 ? 29.677 -2.451 82.894 1.00 48.12 17 ALA B C 1
ATOM 3514 O O . ALA B 1 38 ? 28.494 -2.430 83.234 1.00 48.85 17 ALA B O 1
ATOM 3516 N N . VAL B 1 39 ? 30.375 -3.561 82.611 1.00 50.84 18 VAL B N 1
ATOM 3517 C CA . VAL B 1 39 ? 29.860 -4.949 82.512 1.00 52.56 18 VAL B CA 1
ATOM 3518 C C . VAL B 1 39 ? 29.599 -5.654 83.880 1.00 53.65 18 VAL B C 1
ATOM 3519 O O . VAL B 1 39 ? 28.662 -5.297 84.614 1.00 53.06 18 VAL B O 1
ATOM 3523 N N . GLY B 1 47 ? 18.321 -10.027 88.411 1.00 51.68 26 GLY B N 1
ATOM 3524 C CA . GLY B 1 47 ? 17.723 -10.824 87.306 1.00 49.77 26 GLY B CA 1
ATOM 3525 C C . GLY B 1 47 ? 16.229 -10.590 87.089 1.00 48.94 26 GLY B C 1
ATOM 3526 O O . GLY B 1 47 ? 15.588 -9.805 87.790 1.00 49.77 26 GLY B O 1
ATOM 3527 N N . LEU B 1 48 ? 15.656 -11.324 86.148 1.00 47.15 27 LEU B N 1
ATOM 3528 C CA . LEU B 1 48 ? 14.276 -11.148 85.774 1.00 45.12 27 LEU B CA 1
ATOM 3529 C C . LEU B 1 48 ? 13.318 -12.144 86.466 1.00 45.81 27 LEU B C 1
ATOM 3530 O O . LEU B 1 48 ? 13.713 -13.274 86.710 1.00 47.52 27 LEU B O 1
ATOM 3535 N N . SER B 1 49 ? 12.088 -11.732 86.803 1.00 45.01 28 SER B N 1
ATOM 3536 C CA . SER B 1 49 ? 11.053 -12.606 87.392 1.00 45.87 28 SER B CA 1
ATOM 3537 C C . SER B 1 49 ? 9.595 -12.134 87.165 1.00 44.22 28 SER B C 1
ATOM 3538 O O . SER B 1 49 ? 9.339 -11.004 86.768 1.00 44.47 28 SER B O 1
ATOM 3541 N N . GLY B 1 50 ? 8.651 -13.009 87.460 1.00 43.36 29 GLY B N 1
ATOM 3542 C CA . GLY B 1 50 ? 7.228 -12.703 87.306 1.00 40.97 29 GLY B CA 1
ATOM 3543 C C . GLY B 1 50 ? 6.748 -12.671 85.832 1.00 38.16 29 GLY B C 1
ATOM 3544 O O . GLY B 1 50 ? 7.534 -12.936 84.891 1.00 37.38 29 GLY B O 1
ATOM 3545 N N . ARG B 1 51 ? 5.483 -12.321 85.667 1.00 34.42 30 ARG B N 1
ATOM 3546 C CA . ARG B 1 51 ? 4.772 -12.338 84.394 1.00 32.14 30 ARG B CA 1
ATOM 3547 C C . ARG B 1 51 ? 5.178 -11.190 83.503 1.00 28.73 30 ARG B C 1
ATOM 3548 O O . ARG B 1 51 ? 5.003 -10.045 83.871 1.00 29.79 30 ARG B O 1
ATOM 3556 N N . TRP B 1 52 ? 5.729 -11.488 82.338 1.00 28.74 31 TRP B N 1
ATOM 3557 C CA . TRP B 1 52 ? 6.059 -10.456 81.371 1.00 26.49 31 TRP B CA 1
ATOM 3558 C C . TRP B 1 52 ? 5.049 -10.631 80.274 1.00 26.23 31 TRP B C 1
ATOM 3559 O O . TRP B 1 52 ? 4.832 -11.751 79.806 1.00 28.22 31 TRP B O 1
ATOM 3570 N N . LEU B 1 53 ? 4.397 -9.542 79.885 1.00 23.86 32 LEU B N 1
ATOM 3571 C CA . LEU B 1 53 ? 3.499 -9.601 78.686 1.00 24.67 32 LEU B CA 1
ATOM 3572 C C . LEU B 1 53 ? 4.309 -9.102 77.483 1.00 24.28 32 LEU B C 1
ATOM 3573 O O . LEU B 1 53 ? 4.839 -7.984 77.503 1.00 25.65 32 LEU B O 1
ATOM 3578 N N . VAL B 1 54 ? 4.355 -9.878 76.416 1.00 24.47 33 VAL B N 1
ATOM 3579 C CA . VAL B 1 54 ? 5.216 -9.478 75.261 1.00 23.83 33 VAL B CA 1
ATOM 3580 C C . VAL B 1 54 ? 4.241 -9.228 74.129 1.00 23.02 33 VAL B C 1
ATOM 3581 O O . VAL B 1 54 ? 3.586 -10.186 73.710 1.00 25.84 33 VAL B O 1
ATOM 3585 N N . VAL B 1 55 ? 4.086 -7.977 73.680 1.00 21.27 34 VAL B N 1
ATOM 3586 C CA . VAL B 1 55 ? 2.991 -7.633 72.742 1.00 22.60 34 VAL B CA 1
ATOM 3587 C C . VAL B 1 55 ? 3.674 -7.611 71.381 1.00 23.68 34 VAL B C 1
ATOM 3588 O O . VAL B 1 55 ? 4.658 -6.876 71.222 1.00 24.99 34 VAL B O 1
ATOM 3592 N N . VAL B 1 56 ? 3.147 -8.363 70.423 1.00 25.26 35 VAL B N 1
ATOM 3593 C CA . VAL B 1 56 ? 3.814 -8.645 69.133 1.00 28.15 35 VAL B CA 1
ATOM 3594 C C . VAL B 1 56 ? 2.824 -8.486 68.016 1.00 29.30 35 VAL B C 1
ATOM 3595 O O . VAL B 1 56 ? 1.599 -8.878 68.162 1.00 30.64 35 VAL B O 1
ATOM 3599 N N . PRO B 1 57 ? 3.279 -7.915 66.898 1.00 29.40 36 PRO B N 1
ATOM 3600 C CA . PRO B 1 57 ? 2.397 -7.946 65.727 1.00 30.50 36 PRO B CA 1
ATOM 3601 C C . PRO B 1 57 ? 2.097 -9.392 65.327 1.00 33.36 36 PRO B C 1
ATOM 3602 O O . PRO B 1 57 ? 2.973 -10.240 65.240 1.00 34.34 36 PRO B O 1
ATOM 3606 N N . GLU B 1 58 ? 0.819 -9.701 65.128 1.00 37.15 37 GLU B N 1
ATOM 3607 C CA . GLU B 1 58 ? 0.455 -11.100 64.950 1.00 38.99 37 GLU B CA 1
ATOM 3608 C C . GLU B 1 58 ? 1.201 -11.790 63.805 1.00 40.87 37 GLU B C 1
ATOM 3609 O O . GLU B 1 58 ? 1.517 -12.999 63.930 1.00 41.82 37 GLU B O 1
ATOM 3615 N N . ASP B 1 59 ? 1.478 -11.089 62.706 1.00 42.50 38 ASP B N 1
ATOM 3616 C CA . ASP B 1 59 ? 2.112 -11.776 61.571 1.00 44.31 38 ASP B CA 1
ATOM 3617 C C . ASP B 1 59 ? 3.630 -11.937 61.716 1.00 43.62 38 ASP B C 1
ATOM 3618 O O . ASP B 1 59 ? 4.313 -12.552 60.852 1.00 43.24 38 ASP B O 1
ATOM 3623 N N . ARG B 1 60 ? 4.148 -11.443 62.844 1.00 40.37 39 ARG B N 1
ATOM 3624 C CA . ARG B 1 60 ? 5.535 -11.651 63.195 1.00 38.87 39 ARG B CA 1
ATOM 3625 C C . ARG B 1 60 ? 5.661 -12.514 64.412 1.00 37.87 39 ARG B C 1
ATOM 3626 O O . ARG B 1 60 ? 6.667 -12.442 65.129 1.00 36.63 39 ARG B O 1
ATOM 3634 N N . SER B 1 61 ? 4.657 -13.336 64.658 1.00 38.60 40 SER B N 1
ATOM 3635 C CA . SER B 1 61 ? 4.571 -14.061 65.906 1.00 39.03 40 SER B CA 1
ATOM 3636 C C . SER B 1 61 ? 5.823 -14.882 66.097 1.00 40.13 40 SER B C 1
ATOM 3637 O O . SER B 1 61 ? 6.379 -14.932 67.205 1.00 38.65 40 SER B O 1
ATOM 3640 N N . ALA B 1 62 ? 6.285 -15.513 65.022 1.00 41.88 41 ALA B N 1
ATOM 3641 C CA . ALA B 1 62 ? 7.334 -16.501 65.177 1.00 43.16 41 ALA B CA 1
ATOM 3642 C C . ALA B 1 62 ? 8.728 -15.861 65.415 1.00 43.26 41 ALA B C 1
ATOM 3643 O O . ALA B 1 62 ? 9.519 -16.429 66.155 1.00 42.31 41 ALA B O 1
ATOM 3645 N N . GLU B 1 63 ? 9.028 -14.676 64.849 1.00 43.60 42 GLU B N 1
ATOM 3646 C CA . GLU B 1 63 ? 10.211 -13.927 65.287 1.00 45.18 42 GLU B CA 1
ATOM 3647 C C . GLU B 1 63 ? 9.777 -13.470 66.664 1.00 43.35 42 GLU B C 1
ATOM 3648 O O . GLU B 1 63 ? 8.648 -13.500 66.972 1.00 45.55 42 GLU B O 1
ATOM 3654 N N . ALA B 1 64 ? 10.611 -13.131 67.588 1.00 42.66 43 ALA B N 1
ATOM 3655 C CA . ALA B 1 64 ? 9.929 -13.094 68.956 1.00 39.97 43 ALA B CA 1
ATOM 3656 C C . ALA B 1 64 ? 10.101 -14.326 69.703 1.00 37.57 43 ALA B C 1
ATOM 3657 O O . ALA B 1 64 ? 10.219 -14.210 70.894 1.00 37.97 43 ALA B O 1
ATOM 3659 N N . ALA B 1 65 ? 10.062 -15.524 69.069 1.00 37.70 44 ALA B N 1
ATOM 3660 C CA . ALA B 1 65 ? 10.282 -16.742 69.890 1.00 36.32 44 ALA B CA 1
ATOM 3661 C C . ALA B 1 65 ? 11.620 -16.621 70.575 1.00 35.78 44 ALA B C 1
ATOM 3662 O O . ALA B 1 65 ? 11.696 -16.995 71.765 1.00 34.74 44 ALA B O 1
ATOM 3664 N N . PRO B 1 66 ? 12.666 -16.099 69.852 1.00 35.81 45 PRO B N 1
ATOM 3665 C CA . PRO B 1 66 ? 14.032 -15.983 70.540 1.00 35.25 45 PRO B CA 1
ATOM 3666 C C . PRO B 1 66 ? 13.972 -14.959 71.695 1.00 35.51 45 PRO B C 1
ATOM 3667 O O . PRO B 1 66 ? 14.661 -15.113 72.722 1.00 33.27 45 PRO B O 1
ATOM 3671 N N . VAL B 1 67 ? 13.130 -13.922 71.529 1.00 35.18 46 VAL B N 1
ATOM 3672 C CA . VAL B 1 67 ? 12.876 -12.946 72.619 1.00 33.28 46 VAL B CA 1
ATOM 3673 C C . VAL B 1 67 ? 12.249 -13.612 73.820 1.00 33.47 46 VAL B C 1
ATOM 3674 O O . VAL B 1 67 ? 12.694 -13.409 74.956 1.00 32.48 46 VAL B O 1
ATOM 3678 N N . LEU B 1 68 ? 11.194 -14.403 73.593 1.00 32.77 47 LEU B N 1
ATOM 3679 C CA . LEU B 1 68 ? 10.566 -15.140 74.681 1.00 33.76 47 LEU B CA 1
ATOM 3680 C C . LEU B 1 68 ? 11.549 -16.089 75.354 1.00 33.67 47 LEU B C 1
ATOM 3681 O O . LEU B 1 68 ? 11.635 -16.125 76.598 1.00 33.11 47 LEU B O 1
ATOM 3686 N N . ALA B 1 69 ? 12.313 -16.820 74.547 1.00 34.05 48 ALA B N 1
ATOM 3687 C CA . ALA B 1 69 ? 13.289 -17.772 75.114 1.00 35.93 48 ALA B CA 1
ATOM 3688 C C . ALA B 1 69 ? 14.331 -17.058 75.992 1.00 36.44 48 ALA B C 1
ATOM 3689 O O . ALA B 1 69 ? 14.727 -17.586 77.025 1.00 38.74 48 ALA B O 1
ATOM 3691 N N . ALA B 1 70 ? 14.693 -15.823 75.644 1.00 33.61 49 ALA B N 1
ATOM 3692 C CA . ALA B 1 70 ? 15.669 -15.109 76.452 1.00 34.34 49 ALA B CA 1
ATOM 3693 C C . ALA B 1 70 ? 15.082 -14.574 77.734 1.00 33.09 49 ALA B C 1
ATOM 3694 O O . ALA B 1 70 ? 15.766 -14.634 78.770 1.00 32.54 49 ALA B O 1
ATOM 3696 N N . LEU B 1 71 ? 13.814 -14.099 77.699 1.00 31.75 50 LEU B N 1
ATOM 3697 C CA . LEU B 1 71 ? 13.130 -13.671 78.930 1.00 31.71 50 LEU B CA 1
ATOM 3698 C C . LEU B 1 71 ? 13.011 -14.842 79.889 1.00 33.27 50 LEU B C 1
ATOM 3699 O O . LEU B 1 71 ? 13.367 -14.719 81.090 1.00 34.04 50 LEU B O 1
ATOM 3704 N N . SER B 1 72 ? 12.569 -15.985 79.365 1.00 33.77 51 SER B N 1
ATOM 3705 C CA . SER B 1 72 ? 12.532 -17.216 80.200 1.00 37.27 51 SER B CA 1
ATOM 3706 C C . SER B 1 72 ? 13.903 -17.639 80.678 1.00 39.00 51 SER B C 1
ATOM 3707 O O . SER B 1 72 ? 14.046 -18.031 81.845 1.00 40.30 51 SER B O 1
ATOM 3710 N N . GLY B 1 73 ? 14.904 -17.578 79.790 1.00 39.65 52 GLY B N 1
ATOM 3711 C CA . GLY B 1 73 ? 16.284 -17.857 80.212 1.00 42.08 52 GLY B CA 1
ATOM 3712 C C . GLY B 1 73 ? 16.766 -16.976 81.373 1.00 42.12 52 GLY B C 1
ATOM 3713 O O . GLY B 1 73 ? 17.467 -17.431 82.251 1.00 42.95 52 GLY B O 1
ATOM 3714 N N . ALA B 1 74 ? 16.376 -15.715 81.390 1.00 41.19 53 ALA B N 1
ATOM 3715 C CA . ALA B 1 74 ? 16.689 -14.789 82.488 1.00 40.96 53 ALA B CA 1
ATOM 3716 C C . ALA B 1 74 ? 15.841 -15.039 83.758 1.00 42.00 53 ALA B C 1
ATOM 3717 O O . ALA B 1 74 ? 16.024 -14.377 84.767 1.00 44.60 53 ALA B O 1
ATOM 3719 N N . GLY B 1 75 ? 14.902 -15.964 83.717 1.00 42.00 54 GLY B N 1
ATOM 3720 C CA . GLY B 1 75 ? 14.048 -16.185 84.878 1.00 40.50 54 GLY B CA 1
ATOM 3721 C C . GLY B 1 75 ? 12.601 -15.743 84.793 1.00 40.67 54 GLY B C 1
ATOM 3722 O O . GLY B 1 75 ? 11.800 -16.027 85.721 1.00 40.86 54 GLY B O 1
ATOM 3723 N N . ALA B 1 76 ? 12.228 -14.989 83.750 1.00 38.13 55 ALA B N 1
ATOM 3724 C CA . ALA B 1 76 ? 10.815 -14.567 83.693 1.00 37.41 55 ALA B CA 1
ATOM 3725 C C . ALA B 1 76 ? 9.843 -15.674 83.257 1.00 36.55 55 ALA B C 1
ATOM 3726 O O . ALA B 1 76 ? 10.236 -16.766 82.816 1.00 34.62 55 ALA B O 1
ATOM 3728 N N . ASP B 1 77 ? 8.556 -15.395 83.469 1.00 36.26 56 ASP B N 1
ATOM 3729 C CA . ASP B 1 77 ? 7.436 -16.231 83.014 1.00 35.82 56 ASP B CA 1
ATOM 3730 C C . ASP B 1 77 ? 6.664 -15.422 81.912 1.00 34.17 56 ASP B C 1
ATOM 3731 O O . ASP B 1 77 ? 5.658 -14.737 82.200 1.00 33.99 56 ASP B O 1
ATOM 3736 N N . PRO B 1 78 ? 7.165 -15.422 80.652 1.00 32.24 57 PRO B N 1
ATOM 3737 C CA . PRO B 1 78 ? 6.553 -14.541 79.647 1.00 31.12 57 PRO B CA 1
ATOM 3738 C C . PRO B 1 78 ? 5.300 -15.140 79.033 1.00 30.62 57 PRO B C 1
ATOM 3739 O O . PRO B 1 78 ? 5.084 -16.337 79.074 1.00 31.56 57 PRO B O 1
ATOM 3743 N N . VAL B 1 79 ? 4.427 -14.262 78.593 1.00 30.30 58 VAL B N 1
ATOM 3744 C CA . VAL B 1 79 ? 3.235 -14.600 77.799 1.00 30.05 58 VAL B CA 1
ATOM 3745 C C . VAL B 1 79 ? 3.261 -13.754 76.552 1.00 28.74 58 VAL B C 1
ATOM 3746 O O . VAL B 1 79 ? 3.535 -12.510 76.615 1.00 25.34 58 VAL B O 1
ATOM 3750 N N . GLN B 1 80 ? 3.129 -14.419 75.414 1.00 27.36 59 GLN B N 1
ATOM 3751 C CA . GLN B 1 80 ? 3.104 -13.711 74.154 1.00 29.39 59 GLN B CA 1
ATOM 3752 C C . GLN B 1 80 ? 1.693 -13.354 73.781 1.00 30.66 59 GLN B C 1
ATOM 3753 O O . GLN B 1 80 ? 0.803 -14.251 73.755 1.00 30.08 59 GLN B O 1
ATOM 3759 N N . LEU B 1 81 ? 1.457 -12.051 73.583 1.00 26.98 60 LEU B N 1
ATOM 3760 C CA . LEU B 1 81 ? 0.133 -11.613 73.116 1.00 29.91 60 LEU B CA 1
ATOM 3761 C C . LEU B 1 81 ? 0.297 -11.142 71.659 1.00 29.96 60 LEU B C 1
ATOM 3762 O O . LEU B 1 81 ? 0.859 -10.059 71.415 1.00 26.60 60 LEU B O 1
ATOM 3767 N N . ASP B 1 82 ? -0.204 -11.966 70.700 1.00 31.11 61 ASP B N 1
ATOM 3768 C CA . ASP B 1 82 ? -0.126 -11.622 69.260 1.00 31.89 61 ASP B CA 1
ATOM 3769 C C . ASP B 1 82 ? -1.349 -10.811 68.896 1.00 33.03 61 ASP B C 1
ATOM 3770 O O . ASP B 1 82 ? -2.489 -11.242 69.037 1.00 30.83 61 ASP B O 1
ATOM 3775 N N . VAL B 1 83 ? -1.087 -9.632 68.380 1.00 33.02 62 VAL B N 1
ATOM 3776 C CA . VAL B 1 83 ? -2.051 -8.570 68.231 1.00 33.93 62 VAL B CA 1
ATOM 3777 C C . VAL B 1 83 ? -1.943 -8.003 66.797 1.00 34.82 62 VAL B C 1
ATOM 3778 O O . VAL B 1 83 ? -0.870 -8.082 66.128 1.00 35.28 62 VAL B O 1
ATOM 3782 N N . SER B 1 84 ? -3.066 -7.472 66.307 1.00 34.87 63 SER B N 1
ATOM 3783 C CA . SER B 1 84 ? -3.148 -6.925 64.973 1.00 35.07 63 SER B CA 1
ATOM 3784 C C . SER B 1 84 ? -2.677 -5.467 65.118 1.00 33.94 63 SER B C 1
ATOM 3785 O O . SER B 1 84 ? -3.169 -4.727 65.993 1.00 35.04 63 SER B O 1
ATOM 3788 N N . PRO B 1 85 ? -1.683 -5.065 64.340 1.00 32.27 64 PRO B N 1
ATOM 3789 C CA . PRO B 1 85 ? -1.308 -3.640 64.542 1.00 32.35 64 PRO B CA 1
ATOM 3790 C C . PRO B 1 85 ? -2.401 -2.634 64.057 1.00 32.44 64 PRO B C 1
ATOM 3791 O O . PRO B 1 85 ? -2.411 -1.508 64.491 1.00 33.03 64 PRO B O 1
ATOM 3795 N N . LEU B 1 86 ? -3.285 -3.036 63.167 1.00 36.14 65 LEU B N 1
ATOM 3796 C CA . LEU B 1 86 ? -4.478 -2.233 62.777 1.00 37.14 65 LEU B CA 1
ATOM 3797 C C . LEU B 1 86 ? -5.679 -2.372 63.774 1.00 39.72 65 LEU B C 1
ATOM 3798 O O . LEU B 1 86 ? -6.707 -1.693 63.591 1.00 40.50 65 LEU B O 1
ATOM 3803 N N . GLY B 1 87 ? -5.549 -3.236 64.793 1.00 39.44 66 GLY B N 1
ATOM 3804 C CA . GLY B 1 87 ? -6.647 -3.497 65.779 1.00 39.74 66 GLY B CA 1
ATOM 3805 C C . GLY B 1 87 ? -7.021 -2.224 66.534 1.00 40.88 66 GLY B C 1
ATOM 3806 O O . GLY B 1 87 ? -6.189 -1.343 66.747 1.00 40.77 66 GLY B O 1
ATOM 3807 N N . ASP B 1 88 ? -8.274 -2.102 66.964 1.00 41.79 67 ASP B N 1
ATOM 3808 C CA . ASP B 1 88 ? -8.688 -0.885 67.648 1.00 41.81 67 ASP B CA 1
ATOM 3809 C C . ASP B 1 88 ? -8.214 -0.918 69.096 1.00 39.32 67 ASP B C 1
ATOM 3810 O O . ASP B 1 88 ? -7.896 -1.966 69.626 1.00 38.46 67 ASP B O 1
ATOM 3815 N N . ARG B 1 89 ? -8.240 0.235 69.730 1.00 35.71 68 ARG B N 1
ATOM 3816 C CA . ARG B 1 89 ? -7.853 0.341 71.112 1.00 35.81 68 ARG B CA 1
ATOM 3817 C C . ARG B 1 89 ? -8.760 -0.447 72.151 1.00 35.47 68 ARG B C 1
ATOM 3818 O O . ARG B 1 89 ? -8.258 -0.847 73.201 1.00 33.65 68 ARG B O 1
ATOM 3826 N N . GLN B 1 90 ? -10.065 -0.624 71.866 1.00 34.79 69 GLN B N 1
ATOM 3827 C CA . GLN B 1 90 ? -10.948 -1.299 72.820 1.00 35.85 69 GLN B CA 1
ATOM 3828 C C . GLN B 1 90 ? -10.691 -2.810 72.806 1.00 35.87 69 GLN B C 1
ATOM 3829 O O . GLN B 1 90 ? -10.764 -3.515 73.837 1.00 33.67 69 GLN B O 1
ATOM 3835 N N . ARG B 1 91 ? -10.394 -3.311 71.608 1.00 35.56 70 ARG B N 1
ATOM 3836 C CA . ARG B 1 91 ? -10.015 -4.710 71.427 1.00 35.18 70 ARG B CA 1
ATOM 3837 C C . ARG B 1 91 ? -8.714 -4.932 72.186 1.00 33.96 70 ARG B C 1
ATOM 3838 O O . ARG B 1 91 ? -8.554 -5.985 72.839 1.00 31.96 70 ARG B O 1
ATOM 3846 N N . LEU B 1 92 ? -7.735 -4.049 71.978 1.00 33.87 71 LEU B N 1
ATOM 3847 C CA . LEU B 1 92 ? -6.389 -4.197 72.650 1.00 33.33 71 LEU B CA 1
ATOM 3848 C C . LEU B 1 92 ? -6.510 -4.179 74.205 1.00 32.70 71 LEU B C 1
ATOM 3849 O O . LEU B 1 92 ? -5.939 -5.012 74.877 1.00 29.19 71 LEU B O 1
ATOM 3854 N N . ALA B 1 93 ? -7.237 -3.203 74.732 1.00 30.95 72 ALA B N 1
ATOM 3855 C CA . ALA B 1 93 ? -7.554 -3.089 76.138 1.00 32.25 72 ALA B CA 1
ATOM 3856 C C . ALA B 1 93 ? -8.151 -4.423 76.643 1.00 32.06 72 ALA B C 1
ATOM 3857 O O . ALA B 1 93 ? -7.818 -4.872 77.753 1.00 31.35 72 ALA B O 1
ATOM 3859 N N . ALA B 1 94 ? -9.066 -5.023 75.867 1.00 31.91 73 ALA B N 1
ATOM 3860 C CA . ALA B 1 94 ? -9.698 -6.282 76.309 1.00 33.16 73 ALA B CA 1
ATOM 3861 C C . ALA B 1 94 ? -8.707 -7.427 76.371 1.00 32.53 73 ALA B C 1
ATOM 3862 O O . ALA B 1 94 ? -8.729 -8.230 77.314 1.00 29.74 73 ALA B O 1
ATOM 3864 N N . THR B 1 95 ? -7.805 -7.514 75.353 1.00 32.47 74 THR B N 1
ATOM 3865 C CA . THR B 1 95 ? -6.812 -8.545 75.413 1.00 32.68 74 THR B CA 1
ATOM 3866 C C . THR B 1 95 ? -5.851 -8.355 76.598 1.00 28.78 74 THR B C 1
ATOM 3867 O O . THR B 1 95 ? -5.451 -9.333 77.231 1.00 29.45 74 THR B O 1
ATOM 3871 N N . LEU B 1 96 ? -5.443 -7.125 76.852 1.00 28.66 75 LEU B N 1
ATOM 3872 C CA . LEU B 1 96 ? -4.572 -6.786 77.994 1.00 28.15 75 LEU B CA 1
ATOM 3873 C C . LEU B 1 96 ? -5.284 -7.065 79.349 1.00 30.13 75 LEU B C 1
ATOM 3874 O O . LEU B 1 96 ? -4.660 -7.642 80.230 1.00 29.98 75 LEU B O 1
ATOM 3879 N N . GLY B 1 97 ? -6.576 -6.717 79.448 1.00 29.62 76 GLY B N 1
ATOM 3880 C CA . GLY B 1 97 ? -7.390 -6.940 80.668 1.00 30.01 76 GLY B CA 1
ATOM 3881 C C . GLY B 1 97 ? -7.469 -8.422 80.951 1.00 30.32 76 GLY B C 1
ATOM 3882 O O . GLY B 1 97 ? -7.379 -8.914 82.093 1.00 31.79 76 GLY B O 1
ATOM 3883 N N . GLU B 1 98 ? -7.594 -9.180 79.888 1.00 31.22 77 GLU B N 1
ATOM 3884 C CA . GLU B 1 98 ? -7.740 -10.590 80.063 1.00 32.47 77 GLU B CA 1
ATOM 3885 C C . GLU B 1 98 ? -6.387 -11.165 80.531 1.00 30.33 77 GLU B C 1
ATOM 3886 O O . GLU B 1 98 ? -6.346 -12.038 81.419 1.00 27.86 77 GLU B O 1
ATOM 3892 N N . ALA B 1 99 ? -5.267 -10.688 79.942 1.00 28.71 78 ALA B N 1
ATOM 3893 C CA . ALA B 1 99 ? -3.973 -11.194 80.419 1.00 27.40 78 ALA B CA 1
ATOM 3894 C C . ALA B 1 99 ? -3.636 -10.800 81.883 1.00 27.09 78 ALA B C 1
ATOM 3895 O O . ALA B 1 99 ? -3.070 -11.597 82.695 1.00 25.15 78 ALA B O 1
ATOM 3897 N N . LEU B 1 100 ? -3.983 -9.585 82.228 1.00 26.75 79 LEU B N 1
ATOM 3898 C CA . LEU B 1 100 ? -3.784 -9.073 83.542 1.00 28.75 79 LEU B CA 1
ATOM 3899 C C . LEU B 1 100 ? -4.613 -9.896 84.524 1.00 29.52 79 LEU B C 1
ATOM 3900 O O . LEU B 1 100 ? -4.071 -10.349 85.531 1.00 30.35 79 LEU B O 1
ATOM 3905 N N . ALA B 1 101 ? -5.894 -10.129 84.230 1.00 26.77 80 ALA B N 1
ATOM 3906 C CA . ALA B 1 101 ? -6.719 -10.935 85.183 1.00 30.14 80 ALA B CA 1
ATOM 3907 C C . ALA B 1 101 ? -6.118 -12.355 85.302 1.00 29.33 80 ALA B C 1
ATOM 3908 O O . ALA B 1 101 ? -6.077 -12.923 86.374 1.00 31.62 80 ALA B O 1
ATOM 3910 N N . ALA B 1 102 ? -5.629 -12.918 84.206 1.00 29.40 81 ALA B N 1
ATOM 3911 C CA . ALA B 1 102 ? -5.047 -14.292 84.203 1.00 29.98 81 ALA B CA 1
ATOM 3912 C C . ALA B 1 102 ? -3.720 -14.409 84.932 1.00 29.62 81 ALA B C 1
ATOM 3913 O O . ALA B 1 102 ? -3.363 -15.520 85.344 1.00 29.36 81 ALA B O 1
ATOM 3915 N N . ALA B 1 103 ? -3.011 -13.293 85.118 1.00 27.51 82 ALA B N 1
ATOM 3916 C CA . ALA B 1 103 ? -1.766 -13.260 85.869 1.00 27.44 82 ALA B CA 1
ATOM 3917 C C . ALA B 1 103 ? -2.055 -13.001 87.348 1.00 27.35 82 ALA B C 1
ATOM 3918 O O . ALA B 1 103 ? -1.138 -12.920 88.156 1.00 27.34 82 ALA B O 1
ATOM 3920 N N . GLY B 1 104 ? -3.338 -12.895 87.702 1.00 28.65 83 GLY B N 1
ATOM 3921 C CA . GLY B 1 104 ? -3.739 -12.613 89.098 1.00 27.90 83 GLY B CA 1
ATOM 3922 C C . GLY B 1 104 ? -3.962 -11.146 89.440 1.00 28.32 83 GLY B C 1
ATOM 3923 O O . GLY B 1 104 ? -4.053 -10.778 90.605 1.00 27.98 83 GLY B O 1
ATOM 3924 N N . GLY B 1 105 ? -4.033 -10.292 88.430 1.00 28.75 84 GLY B N 1
ATOM 3925 C CA . GLY B 1 105 ? -4.326 -8.914 88.714 1.00 30.34 84 GLY B CA 1
ATOM 3926 C C . GLY B 1 105 ? -3.184 -7.927 88.581 1.00 29.52 84 GLY B C 1
ATOM 3927 O O . GLY B 1 105 ? -3.409 -6.700 88.686 1.00 30.10 84 GLY B O 1
ATOM 3928 N N . ALA B 1 106 ? -1.965 -8.430 88.395 1.00 30.37 85 ALA B N 1
ATOM 3929 C CA . ALA B 1 106 ? -0.808 -7.551 88.234 1.00 29.58 85 ALA B CA 1
ATOM 3930 C C . ALA B 1 106 ? 0.140 -8.327 87.341 1.00 29.22 85 ALA B C 1
ATOM 3931 O O . ALA B 1 106 ? 0.162 -9.597 87.339 1.00 27.38 85 ALA B O 1
ATOM 3933 N N . VAL B 1 107 ? 0.981 -7.612 86.639 1.00 26.04 86 VAL B N 1
ATOM 3934 C CA . VAL B 1 107 ? 2.087 -8.260 85.989 1.00 26.80 86 VAL B CA 1
ATOM 3935 C C . VAL B 1 107 ? 3.371 -7.530 86.309 1.00 27.18 86 VAL B C 1
ATOM 3936 O O . VAL B 1 107 ? 3.360 -6.432 86.908 1.00 29.06 86 VAL B O 1
ATOM 3940 N N . ASP B 1 108 ? 4.491 -8.074 85.889 1.00 28.22 87 ASP B N 1
ATOM 3941 C CA . ASP B 1 108 ? 5.784 -7.481 86.289 1.00 29.79 87 ASP B CA 1
ATOM 3942 C C . ASP B 1 108 ? 6.360 -6.500 85.243 1.00 29.05 87 ASP B C 1
ATOM 3943 O O . ASP B 1 108 ? 7.157 -5.595 85.577 1.00 29.79 87 ASP B O 1
ATOM 3948 N N . GLY B 1 109 ? 5.945 -6.664 83.985 1.00 29.41 88 GLY B N 1
ATOM 3949 C CA . GLY B 1 109 ? 6.527 -5.895 82.862 1.00 27.91 88 GLY B CA 1
ATOM 3950 C C . GLY B 1 109 ? 5.767 -6.092 81.574 1.00 26.41 88 GLY B C 1
ATOM 3951 O O . GLY B 1 109 ? 5.118 -7.120 81.376 1.00 25.99 88 GLY B O 1
ATOM 3952 N N . VAL B 1 110 ? 5.784 -5.072 80.698 1.00 22.98 89 VAL B N 1
ATOM 3953 C CA . VAL B 1 110 ? 5.236 -5.278 79.363 1.00 22.23 89 VAL B CA 1
ATOM 3954 C C . VAL B 1 110 ? 6.413 -4.982 78.423 1.00 19.67 89 VAL B C 1
ATOM 3955 O O . VAL B 1 110 ? 7.109 -3.959 78.625 1.00 22.97 89 VAL B O 1
ATOM 3959 N N . LEU B 1 111 ? 6.628 -5.856 77.443 1.00 19.92 90 LEU B N 1
ATOM 3960 C CA . LEU B 1 111 ? 7.625 -5.606 76.423 1.00 21.26 90 LEU B CA 1
ATOM 3961 C C . LEU B 1 111 ? 6.888 -5.577 75.101 1.00 23.02 90 LEU B C 1
ATOM 3962 O O . LEU B 1 111 ? 6.304 -6.608 74.621 1.00 23.36 90 LEU B O 1
ATOM 3967 N N . SER B 1 112 ? 6.882 -4.391 74.474 1.00 20.24 91 SER B N 1
ATOM 3968 C CA . SER B 1 112 ? 6.353 -4.242 73.087 1.00 21.50 91 SER B CA 1
ATOM 3969 C C . SER B 1 112 ? 7.411 -4.433 72.020 1.00 22.99 91 SER B C 1
ATOM 3970 O O . SER B 1 112 ? 8.436 -3.727 71.987 1.00 22.81 91 SER B O 1
ATOM 3973 N N . LEU B 1 113 ? 7.131 -5.350 71.092 1.00 21.84 92 LEU B N 1
ATOM 3974 C CA . LEU B 1 113 ? 7.792 -5.432 69.815 1.00 21.63 92 LEU B CA 1
ATOM 3975 C C . LEU B 1 113 ? 6.970 -4.768 68.677 1.00 22.80 92 LEU B C 1
ATOM 3976 O O . LEU B 1 113 ? 7.274 -5.043 67.448 1.00 23.07 92 LEU B O 1
ATOM 3981 N N . LEU B 1 114 ? 5.977 -3.912 68.999 1.00 21.52 93 LEU B N 1
ATOM 3982 C CA . LEU B 1 114 ? 5.090 -3.393 67.930 1.00 21.83 93 LEU B CA 1
ATOM 3983 C C . LEU B 1 114 ? 5.877 -2.588 66.850 1.00 25.29 93 LEU B C 1
ATOM 3984 O O . LEU B 1 114 ? 5.523 -2.599 65.646 1.00 24.74 93 LEU B O 1
ATOM 3989 N N . ALA B 1 115 ? 6.974 -1.969 67.280 1.00 23.14 94 ALA B N 1
ATOM 3990 C CA . ALA B 1 115 ? 7.794 -1.110 66.381 1.00 24.78 94 ALA B CA 1
ATOM 3991 C C . ALA B 1 115 ? 8.331 -1.912 65.255 1.00 22.38 94 ALA B C 1
ATOM 3992 O O . ALA B 1 115 ? 8.695 -1.340 64.232 1.00 24.03 94 ALA B O 1
ATOM 3994 N N . TRP B 1 116 ? 8.404 -3.247 65.383 1.00 22.76 95 TRP B N 1
ATOM 3995 C CA . TRP B 1 116 ? 9.029 -3.996 64.355 1.00 23.58 95 TRP B CA 1
ATOM 3996 C C . TRP B 1 116 ? 8.190 -4.012 63.118 1.00 25.77 95 TRP B C 1
ATOM 3997 O O . TRP B 1 116 ? 8.698 -4.371 62.047 1.00 23.48 95 TRP B O 1
ATOM 4008 N N . ASP B 1 117 ? 6.888 -3.750 63.267 1.00 25.68 96 ASP B N 1
ATOM 4009 C CA . ASP B 1 117 ? 6.016 -3.586 62.085 1.00 27.37 96 ASP B CA 1
ATOM 4010 C C . ASP B 1 117 ? 6.256 -2.272 61.422 1.00 26.86 96 ASP B C 1
ATOM 4011 O O . ASP B 1 117 ? 5.763 -1.276 61.831 1.00 27.21 96 ASP B O 1
ATOM 4016 N N . GLU B 1 118 ? 7.000 -2.310 60.316 1.00 27.09 97 GLU B N 1
ATOM 4017 C CA . GLU B 1 118 ? 7.328 -1.134 59.586 1.00 26.82 97 GLU B CA 1
ATOM 4018 C C . GLU B 1 118 ? 6.527 -1.011 58.308 1.00 28.73 97 GLU B C 1
ATOM 4019 O O . GLU B 1 118 ? 6.801 -0.175 57.535 1.00 30.32 97 GLU B O 1
ATOM 4025 N N . SER B 1 119 ? 5.537 -1.868 58.079 1.00 28.63 98 SER B N 1
ATOM 4026 C CA . SER B 1 119 ? 4.657 -1.769 56.908 1.00 29.38 98 SER B CA 1
ATOM 4027 C C . SER B 1 119 ? 3.785 -0.501 56.920 1.00 28.09 98 SER B C 1
ATOM 4028 O O . SER B 1 119 ? 3.535 0.091 57.980 1.00 27.33 98 SER B O 1
ATOM 4031 N N . ALA B 1 120 ? 3.355 -0.096 55.719 1.00 29.68 99 ALA B N 1
ATOM 4032 C CA . ALA B 1 120 ? 2.546 1.106 55.515 1.00 31.01 99 ALA B CA 1
ATOM 4033 C C . ALA B 1 120 ? 1.175 0.921 56.156 1.00 31.61 99 ALA B C 1
ATOM 4034 O O . ALA B 1 120 ? 0.630 -0.177 56.168 1.00 28.49 99 ALA B O 1
ATOM 4036 N N . HIS B 1 121 ? 0.649 2.004 56.730 1.00 31.15 100 HIS B N 1
ATOM 4037 C CA . HIS B 1 121 ? -0.681 2.018 57.225 1.00 34.67 100 HIS B CA 1
ATOM 4038 C C . HIS B 1 121 ? -1.624 2.462 56.089 1.00 35.38 100 HIS B C 1
ATOM 4039 O O . HIS B 1 121 ? -1.380 3.487 55.441 1.00 34.11 100 HIS B O 1
ATOM 4046 N N . PRO B 1 122 ? -2.721 1.726 55.885 1.00 36.06 101 PRO B N 1
ATOM 4047 C CA . PRO B 1 122 ? -3.586 2.101 54.738 1.00 36.62 101 PRO B CA 1
ATOM 4048 C C . PRO B 1 122 ? -4.065 3.531 54.695 1.00 35.64 101 PRO B C 1
ATOM 4049 O O . PRO B 1 122 ? -4.287 3.992 53.613 1.00 38.35 101 PRO B O 1
ATOM 4053 N N . GLY B 1 123 ? -4.218 4.237 55.813 1.00 34.51 102 GLY B N 1
ATOM 4054 C CA . GLY B 1 123 ? -4.715 5.637 55.800 1.00 33.75 102 GLY B CA 1
ATOM 4055 C C . GLY B 1 123 ? -3.707 6.788 55.722 1.00 35.56 102 GLY B C 1
ATOM 4056 O O . GLY B 1 123 ? -4.101 7.975 55.850 1.00 35.82 102 GLY B O 1
ATOM 4057 N N . HIS B 1 124 ? -2.419 6.483 55.463 1.00 34.29 103 HIS B N 1
ATOM 4058 C CA . HIS B 1 124 ? -1.354 7.521 55.573 1.00 33.31 103 HIS B CA 1
ATOM 4059 C C . HIS B 1 124 ? -0.084 7.200 54.783 1.00 31.25 103 HIS B C 1
ATOM 4060 O O . HIS B 1 124 ? 0.262 6.046 54.636 1.00 29.40 103 HIS B O 1
ATOM 4067 N N . PRO B 1 125 ? 0.570 8.229 54.289 1.00 31.72 104 PRO B N 1
ATOM 4068 C CA . PRO B 1 125 ? 1.806 7.988 53.540 1.00 32.09 104 PRO B CA 1
ATOM 4069 C C . PRO B 1 125 ? 3.000 7.568 54.497 1.00 31.56 104 PRO B C 1
ATOM 4070 O O . PRO B 1 125 ? 2.898 7.631 55.698 1.00 30.30 104 PRO B O 1
ATOM 4074 N N . ALA B 1 126 ? 4.122 7.209 53.915 1.00 31.69 105 ALA B N 1
ATOM 4075 C CA . ALA B 1 126 ? 5.340 6.944 54.668 1.00 31.10 105 ALA B CA 1
ATOM 4076 C C . ALA B 1 126 ? 5.844 8.336 55.143 1.00 29.53 105 ALA B C 1
ATOM 4077 O O . ALA B 1 126 ? 5.522 9.328 54.533 1.00 30.99 105 ALA B O 1
ATOM 4079 N N . PRO B 1 127 ? 6.630 8.420 56.247 1.00 26.73 106 PRO B N 1
ATOM 4080 C CA . PRO B 1 127 ? 7.223 7.261 56.940 1.00 26.50 106 PRO B CA 1
ATOM 4081 C C . PRO B 1 127 ? 6.410 6.639 58.091 1.00 26.50 106 PRO B C 1
ATOM 4082 O O . PRO B 1 127 ? 6.873 5.663 58.735 1.00 26.87 106 PRO B O 1
ATOM 4086 N N . PHE B 1 128 ? 5.214 7.148 58.345 1.00 26.56 107 PHE B N 1
ATOM 4087 C CA . PHE B 1 128 ? 4.366 6.575 59.416 1.00 25.33 107 PHE B CA 1
ATOM 4088 C C . PHE B 1 128 ? 4.214 5.143 59.122 1.00 24.38 107 PHE B C 1
ATOM 4089 O O . PHE B 1 128 ? 4.076 4.803 57.961 1.00 24.58 107 PHE B O 1
ATOM 4097 N N . THR B 1 129 ? 4.288 4.273 60.139 1.00 23.42 108 THR B N 1
ATOM 4098 C CA . THR B 1 129 ? 4.081 2.849 59.912 1.00 21.81 108 THR B CA 1
ATOM 4099 C C . THR B 1 129 ? 2.943 2.319 60.804 1.00 23.09 108 THR B C 1
ATOM 4100 O O . THR B 1 129 ? 2.636 2.945 61.837 1.00 23.79 108 THR B O 1
ATOM 4104 N N . ARG B 1 130 ? 2.485 1.104 60.523 1.00 24.15 109 ARG B N 1
ATOM 4105 C CA . ARG B 1 130 ? 1.457 0.453 61.385 1.00 25.07 109 ARG B CA 1
ATOM 4106 C C . ARG B 1 130 ? 1.998 0.384 62.842 1.00 24.64 109 ARG B C 1
ATOM 4107 O O . ARG B 1 130 ? 1.291 0.622 63.834 1.00 25.40 109 ARG B O 1
ATOM 4115 N N . GLY B 1 131 ? 3.283 0.090 62.953 1.00 26.81 110 GLY B N 1
ATOM 4116 C CA . GLY B 1 131 ? 3.925 0.000 64.249 1.00 25.11 110 GLY B CA 1
ATOM 4117 C C . GLY B 1 131 ? 3.960 1.260 65.040 1.00 25.69 110 GLY B C 1
ATOM 4118 O O . GLY B 1 131 ? 3.811 1.174 66.303 1.00 27.87 110 GLY B O 1
ATOM 4119 N N . THR B 1 132 ? 4.077 2.388 64.347 1.00 25.28 111 THR B N 1
ATOM 4120 C CA . THR B 1 132 ? 4.115 3.730 64.943 1.00 25.05 111 THR B CA 1
ATOM 4121 C C . THR B 1 132 ? 2.756 4.014 65.682 1.00 26.47 111 THR B C 1
ATOM 4122 O O . THR B 1 132 ? 2.722 4.344 66.895 1.00 25.03 111 THR B O 1
ATOM 4126 N N . GLY B 1 133 ? 1.657 3.831 64.931 1.00 27.35 112 GLY B N 1
ATOM 4127 C CA . GLY B 1 133 ? 0.272 3.881 65.487 1.00 27.05 112 GLY B CA 1
ATOM 4128 C C . GLY B 1 133 ? -0.019 2.875 66.570 1.00 25.36 112 GLY B C 1
ATOM 4129 O O . GLY B 1 133 ? -0.513 3.255 67.593 1.00 28.07 112 GLY B O 1
ATOM 4130 N N . ALA B 1 134 ? 0.303 1.612 66.371 1.00 25.58 113 ALA B N 1
ATOM 4131 C CA . ALA B 1 134 ? -0.040 0.591 67.314 1.00 25.30 113 ALA B CA 1
ATOM 4132 C C . ALA B 1 134 ? 0.650 0.885 68.650 1.00 27.02 113 ALA B C 1
ATOM 4133 O O . ALA B 1 134 ? 0.162 0.477 69.702 1.00 25.26 113 ALA B O 1
ATOM 4135 N N . THR B 1 135 ? 1.860 1.460 68.622 1.00 24.19 114 THR B N 1
ATOM 4136 C CA . THR B 1 135 ? 2.579 1.703 69.887 1.00 24.64 114 THR B CA 1
ATOM 4137 C C . THR B 1 135 ? 1.826 2.744 70.715 1.00 25.44 114 THR B C 1
ATOM 4138 O O . THR B 1 135 ? 1.676 2.628 71.948 1.00 26.11 114 THR B O 1
ATOM 4142 N N . LEU B 1 136 ? 1.378 3.818 70.056 1.00 26.88 115 LEU B N 1
ATOM 4143 C CA . LEU B 1 136 ? 0.511 4.759 70.769 1.00 26.89 115 LEU B CA 1
ATOM 4144 C C . LEU B 1 136 ? -0.783 4.080 71.281 1.00 28.87 115 LEU B C 1
ATOM 4145 O O . LEU B 1 136 ? -1.168 4.215 72.472 1.00 28.08 115 LEU B O 1
ATOM 4150 N N . THR B 1 137 ? -1.417 3.284 70.434 1.00 29.45 116 THR B N 1
ATOM 4151 C CA . THR B 1 137 ? -2.555 2.538 70.890 1.00 30.03 116 THR B CA 1
ATOM 4152 C C . THR B 1 137 ? -2.302 1.704 72.177 1.00 29.81 116 THR B C 1
ATOM 4153 O O . THR B 1 137 ? -3.162 1.623 73.052 1.00 27.14 116 THR B O 1
ATOM 4157 N N . LEU B 1 138 ? -1.109 1.104 72.266 1.00 28.57 117 LEU B N 1
ATOM 4158 C CA . LEU B 1 138 ? -0.765 0.238 73.354 1.00 25.81 117 LEU B CA 1
ATOM 4159 C C . LEU B 1 138 ? -0.517 1.113 74.552 1.00 26.98 117 LEU B C 1
ATOM 4160 O O . LEU B 1 138 ? -0.997 0.786 75.658 1.00 28.09 117 LEU B O 1
ATOM 4165 N N . VAL B 1 139 ? 0.143 2.257 74.394 1.00 27.27 118 VAL B N 1
ATOM 4166 C CA . VAL B 1 139 ? 0.356 3.117 75.553 1.00 28.17 118 VAL B CA 1
ATOM 4167 C C . VAL B 1 139 ? -1.055 3.504 76.133 1.00 29.95 118 VAL B C 1
ATOM 4168 O O . VAL B 1 139 ? -1.215 3.499 77.343 1.00 30.04 118 VAL B O 1
ATOM 4172 N N . GLN B 1 140 ? -2.037 3.827 75.288 1.00 29.52 119 GLN B N 1
ATOM 4173 C CA . GLN B 1 140 ? -3.417 4.152 75.740 1.00 30.87 119 GLN B CA 1
ATOM 4174 C C . GLN B 1 140 ? -4.189 2.944 76.348 1.00 31.44 119 GLN B C 1
ATOM 4175 O O . GLN B 1 140 ? -4.855 3.056 77.407 1.00 31.30 119 GLN B O 1
ATOM 4181 N N . ALA B 1 141 ? -4.106 1.816 75.665 1.00 30.04 120 ALA B N 1
ATOM 4182 C CA . ALA B 1 141 ? -4.833 0.607 76.099 1.00 28.76 120 ALA B CA 1
ATOM 4183 C C . ALA B 1 141 ? -4.380 0.035 77.436 1.00 28.50 120 ALA B C 1
ATOM 4184 O O . ALA B 1 141 ? -5.194 -0.572 78.140 1.00 27.96 120 ALA B O 1
ATOM 4186 N N . LEU B 1 142 ? -3.103 0.206 77.776 1.00 27.29 121 LEU B N 1
ATOM 4187 C CA . LEU B 1 142 ? -2.560 -0.314 78.999 1.00 26.95 121 LEU B CA 1
ATOM 4188 C C . LEU B 1 142 ? -3.205 0.375 80.165 1.00 30.46 121 LEU B C 1
ATOM 4189 O O . LEU B 1 142 ? -3.515 -0.237 81.208 1.00 30.32 121 LEU B O 1
ATOM 4194 N N . GLU B 1 143 ? -3.438 1.675 79.988 1.00 29.55 122 GLU B N 1
ATOM 4195 C CA . GLU B 1 143 ? -4.141 2.404 81.009 1.00 33.87 122 GLU B CA 1
ATOM 4196 C C . GLU B 1 143 ? -5.635 2.059 80.994 1.00 32.42 122 GLU B C 1
ATOM 4197 O O . GLU B 1 143 ? -6.216 1.876 82.064 1.00 32.39 122 GLU B O 1
ATOM 4203 N N . ASP B 1 144 ? -6.251 1.934 79.813 1.00 32.72 123 ASP B N 1
ATOM 4204 C CA . ASP B 1 144 ? -7.666 1.448 79.771 1.00 35.44 123 ASP B CA 1
ATOM 4205 C C . ASP B 1 144 ? -7.829 0.143 80.544 1.00 35.90 123 ASP B C 1
ATOM 4206 O O . ASP B 1 144 ? -8.872 -0.084 81.176 1.00 35.84 123 ASP B O 1
ATOM 4211 N N . ALA B 1 145 ? -6.802 -0.723 80.506 1.00 33.15 124 ALA B N 1
ATOM 4212 C CA . ALA B 1 145 ? -6.918 -2.036 81.146 1.00 33.03 124 ALA B CA 1
ATOM 4213 C C . ALA B 1 145 ? -6.447 -2.087 82.605 1.00 32.71 124 ALA B C 1
ATOM 4214 O O . ALA B 1 145 ? -6.535 -3.115 83.262 1.00 30.94 124 ALA B O 1
ATOM 4216 N N . GLY B 1 146 ? -5.966 -0.964 83.112 1.00 33.21 125 GLY B N 1
ATOM 4217 C CA . GLY B 1 146 ? -5.438 -0.917 84.465 1.00 32.66 125 GLY B CA 1
ATOM 4218 C C . GLY B 1 146 ? -4.114 -1.663 84.642 1.00 32.38 125 GLY B C 1
ATOM 4219 O O . GLY B 1 146 ? -3.832 -2.215 85.727 1.00 29.90 125 GLY B O 1
ATOM 4220 N N . VAL B 1 147 ? -3.280 -1.698 83.605 1.00 29.92 126 VAL B N 1
ATOM 4221 C CA . VAL B 1 147 ? -2.000 -2.392 83.811 1.00 31.47 126 VAL B CA 1
ATOM 4222 C C . VAL B 1 147 ? -0.986 -1.351 84.363 1.00 32.63 126 VAL B C 1
ATOM 4223 O O . VAL B 1 147 ? -0.633 -0.374 83.662 1.00 33.61 126 VAL B O 1
ATOM 4227 N N . ALA B 1 148 ? -0.483 -1.609 85.561 1.00 31.05 127 ALA B N 1
ATOM 4228 C CA . ALA B 1 148 ? 0.461 -0.751 86.243 1.00 32.38 127 ALA B CA 1
ATOM 4229 C C . ALA B 1 148 ? 1.908 -0.984 85.825 1.00 31.52 127 ALA B C 1
ATOM 4230 O O . ALA B 1 148 ? 2.773 -0.105 86.006 1.00 30.38 127 ALA B O 1
ATOM 4232 N N . ALA B 1 149 ? 2.231 -2.187 85.367 1.00 29.18 128 ALA B N 1
ATOM 4233 C CA . ALA B 1 149 ? 3.685 -2.551 85.195 1.00 28.94 128 ALA B CA 1
ATOM 4234 C C . ALA B 1 149 ? 4.396 -1.658 84.134 1.00 28.15 128 ALA B C 1
ATOM 4235 O O . ALA B 1 149 ? 3.732 -1.131 83.247 1.00 29.07 128 ALA B O 1
ATOM 4237 N N . PRO B 1 150 ? 5.716 -1.528 84.209 1.00 27.19 129 PRO B N 1
ATOM 4238 C CA . PRO B 1 150 ? 6.452 -0.671 83.284 1.00 27.97 129 PRO B CA 1
ATOM 4239 C C . PRO B 1 150 ? 6.419 -1.149 81.843 1.00 25.60 129 PRO B C 1
ATOM 4240 O O . PRO B 1 150 ? 6.521 -2.345 81.615 1.00 27.51 129 PRO B O 1
ATOM 4244 N N . LEU B 1 151 ? 6.266 -0.229 80.893 1.00 25.56 130 LEU B N 1
ATOM 4245 C CA . LEU B 1 151 ? 6.273 -0.519 79.498 1.00 24.42 130 LEU B CA 1
ATOM 4246 C C . LEU B 1 151 ? 7.644 -0.297 78.931 1.00 23.01 130 LEU B C 1
ATOM 4247 O O . LEU B 1 151 ? 8.154 0.775 79.037 1.00 27.55 130 LEU B O 1
ATOM 4252 N N . TRP B 1 152 ? 8.179 -1.311 78.264 1.00 22.69 131 TRP B N 1
ATOM 4253 C CA . TRP B 1 152 ? 9.438 -1.233 77.531 1.00 21.93 131 TRP B CA 1
ATOM 4254 C C . TRP B 1 152 ? 9.186 -1.466 76.053 1.00 22.53 131 TRP B C 1
ATOM 4255 O O . TRP B 1 152 ? 8.615 -2.526 75.658 1.00 21.92 131 TRP B O 1
ATOM 4266 N N . CYS B 1 153 ? 9.733 -0.571 75.224 1.00 22.65 132 CYS B N 1
ATOM 4267 C CA . CYS B 1 153 ? 9.542 -0.616 73.754 1.00 23.00 132 CYS B CA 1
ATOM 4268 C C . CYS B 1 153 ? 10.869 -0.938 73.136 1.00 23.76 132 CYS B C 1
ATOM 4269 O O . CYS B 1 153 ? 11.874 -0.252 73.425 1.00 23.98 132 CYS B O 1
ATOM 4272 N N . VAL B 1 154 ? 10.922 -2.088 72.405 1.00 23.49 133 VAL B N 1
ATOM 4273 C CA . VAL B 1 154 ? 12.164 -2.580 71.750 1.00 23.91 133 VAL B CA 1
ATOM 4274 C C . VAL B 1 154 ? 12.166 -2.210 70.289 1.00 23.92 133 VAL B C 1
ATOM 4275 O O . VAL B 1 154 ? 11.156 -2.359 69.565 1.00 22.27 133 VAL B O 1
ATOM 4279 N N . THR B 1 155 ? 13.307 -1.699 69.811 1.00 21.79 134 THR B N 1
ATOM 4280 C CA . THR B 1 155 ? 13.430 -1.399 68.418 1.00 20.00 134 THR B CA 1
ATOM 4281 C C . THR B 1 155 ? 14.687 -2.058 67.906 1.00 20.92 134 THR B C 1
ATOM 4282 O O . THR B 1 155 ? 15.489 -2.696 68.685 1.00 20.57 134 THR B O 1
ATOM 4286 N N . HIS B 1 156 ? 14.797 -2.031 66.584 1.00 20.89 135 HIS B N 1
ATOM 4287 C CA . HIS B 1 156 ? 16.107 -2.317 65.900 1.00 22.87 135 HIS B CA 1
ATOM 4288 C C . HIS B 1 156 ? 16.394 -1.262 64.817 1.00 24.58 135 HIS B C 1
ATOM 4289 O O . HIS B 1 156 ? 15.450 -0.724 64.150 1.00 25.91 135 HIS B O 1
ATOM 4296 N N . GLY B 1 157 ? 17.687 -0.899 64.661 1.00 22.94 136 GLY B N 1
ATOM 4297 C CA . GLY B 1 157 ? 18.173 -0.056 63.607 1.00 21.34 136 GLY B CA 1
ATOM 4298 C C . GLY B 1 157 ? 17.738 1.352 63.839 1.00 21.12 136 GLY B C 1
ATOM 4299 O O . GLY B 1 157 ? 17.786 2.125 62.901 1.00 21.64 136 GLY B O 1
ATOM 4300 N N . ALA B 1 158 ? 17.268 1.742 65.060 1.00 19.71 137 ALA B N 1
ATOM 4301 C CA . ALA B 1 158 ? 16.614 3.046 65.194 1.00 17.23 137 ALA B CA 1
ATOM 4302 C C . ALA B 1 158 ? 17.515 4.138 65.589 1.00 19.05 137 ALA B C 1
ATOM 4303 O O . ALA B 1 158 ? 17.150 5.321 65.385 1.00 19.69 137 ALA B O 1
ATOM 4305 N N . VAL B 1 159 ? 18.680 3.802 66.150 1.00 19.97 138 VAL B N 1
ATOM 4306 C CA . VAL B 1 159 ? 19.614 4.839 66.640 1.00 18.57 138 VAL B CA 1
ATOM 4307 C C . VAL B 1 159 ? 20.985 4.521 66.135 1.00 18.50 138 VAL B C 1
ATOM 4308 O O . VAL B 1 159 ? 21.305 3.336 65.874 1.00 18.50 138 VAL B O 1
ATOM 4312 N N . SER B 1 160 ? 21.793 5.548 66.023 1.00 18.20 139 SER B N 1
ATOM 4313 C CA . SER B 1 160 ? 23.273 5.396 65.757 1.00 19.99 139 SER B CA 1
ATOM 4314 C C . SER B 1 160 ? 24.116 5.720 66.995 1.00 20.36 139 SER B C 1
ATOM 4315 O O . SER B 1 160 ? 23.970 6.771 67.584 1.00 19.27 139 SER B O 1
ATOM 4318 N N . VAL B 1 161 ? 24.964 4.795 67.391 1.00 21.66 140 VAL B N 1
ATOM 4319 C CA . VAL B 1 161 ? 25.864 5.031 68.539 1.00 25.45 140 VAL B CA 1
ATOM 4320 C C . VAL B 1 161 ? 27.189 5.643 68.164 1.00 25.51 140 VAL B C 1
ATOM 4321 O O . VAL B 1 161 ? 28.040 5.907 69.057 1.00 27.81 140 VAL B O 1
ATOM 4325 N N . GLY B 1 162 ? 27.364 5.965 66.882 1.00 28.25 141 GLY B N 1
ATOM 4326 C CA . GLY B 1 162 ? 28.633 6.651 66.361 1.00 26.53 141 GLY B CA 1
ATOM 4327 C C . GLY B 1 162 ? 28.635 6.684 64.825 1.00 28.56 141 GLY B C 1
ATOM 4328 O O . GLY B 1 162 ? 27.795 6.023 64.188 1.00 27.95 141 GLY B O 1
ATOM 4329 N N . ARG B 1 163 ? 29.564 7.404 64.175 1.00 26.97 142 ARG B N 1
ATOM 4330 C CA . ARG B 1 163 ? 29.383 7.641 62.757 1.00 28.06 142 ARG B CA 1
ATOM 4331 C C . ARG B 1 163 ? 29.334 6.372 61.963 1.00 26.33 142 ARG B C 1
ATOM 4332 O O . ARG B 1 163 ? 28.846 6.407 60.841 1.00 25.97 142 ARG B O 1
ATOM 4340 N N . ALA B 1 164 ? 29.921 5.277 62.484 1.00 27.26 143 ALA B N 1
ATOM 4341 C CA . ALA B 1 164 ? 30.029 4.014 61.733 1.00 26.95 143 ALA B CA 1
ATOM 4342 C C . ALA B 1 164 ? 28.860 3.082 62.039 1.00 27.15 143 ALA B C 1
ATOM 4343 O O . ALA B 1 164 ? 28.791 1.959 61.488 1.00 25.30 143 ALA B O 1
ATOM 4345 N N . ASP B 1 165 ? 27.928 3.495 62.901 1.00 25.04 144 ASP B N 1
ATOM 4346 C CA . ASP B 1 165 ? 26.841 2.527 63.306 1.00 25.99 144 ASP B CA 1
ATOM 4347 C C . ASP B 1 165 ? 25.643 3.182 62.682 1.00 24.78 144 ASP B C 1
ATOM 4348 O O . ASP B 1 165 ? 25.142 4.166 63.198 1.00 27.55 144 ASP B O 1
ATOM 4353 N N . HIS B 1 166 ? 25.232 2.696 61.522 1.00 26.75 145 HIS B N 1
ATOM 4354 C CA . HIS B 1 166 ? 24.290 3.485 60.702 1.00 26.77 145 HIS B CA 1
ATOM 4355 C C . HIS B 1 166 ? 22.796 3.194 61.045 1.00 24.70 145 HIS B C 1
ATOM 4356 O O . HIS B 1 166 ? 22.460 2.121 61.389 1.00 21.83 145 HIS B O 1
ATOM 4363 N N . VAL B 1 167 ? 21.945 4.228 61.124 1.00 22.77 146 VAL B N 1
ATOM 4364 C CA . VAL B 1 167 ? 20.498 4.003 61.212 1.00 23.26 146 VAL B CA 1
ATOM 4365 C C . VAL B 1 167 ? 19.953 3.199 60.021 1.00 25.27 146 VAL B C 1
ATOM 4366 O O . VAL B 1 167 ? 20.287 3.477 58.834 1.00 22.46 146 VAL B O 1
ATOM 4370 N N . THR B 1 168 ? 19.277 2.078 60.303 1.00 24.74 147 THR B N 1
ATOM 4371 C CA . THR B 1 168 ? 18.748 1.337 59.151 1.00 27.06 147 THR B CA 1
ATOM 4372 C C . THR B 1 168 ? 17.188 1.299 59.257 1.00 28.08 147 THR B C 1
ATOM 4373 O O . THR B 1 168 ? 16.520 0.779 58.362 1.00 29.94 147 THR B O 1
ATOM 4377 N N . SER B 1 169 ? 16.613 1.888 60.338 1.00 28.82 148 SER B N 1
ATOM 4378 C CA . SER B 1 169 ? 15.129 1.874 60.557 1.00 28.27 148 SER B CA 1
ATOM 4379 C C . SER B 1 169 ? 14.754 3.216 61.116 1.00 26.73 148 SER B C 1
ATOM 4380 O O . SER B 1 169 ? 14.383 3.352 62.291 1.00 27.30 148 SER B O 1
ATOM 4383 N N . PRO B 1 170 ? 14.805 4.230 60.286 1.00 26.87 149 PRO B N 1
ATOM 4384 C CA . PRO B 1 170 ? 14.561 5.530 60.824 1.00 26.63 149 PRO B CA 1
ATOM 4385 C C . PRO B 1 170 ? 13.110 5.659 61.271 1.00 24.06 149 PRO B C 1
ATOM 4386 O O . PRO B 1 170 ? 12.796 6.434 62.167 1.00 24.94 149 PRO B O 1
ATOM 4390 N N . ALA B 1 171 ? 12.194 4.848 60.737 1.00 22.67 150 ALA B N 1
ATOM 4391 C CA . ALA B 1 171 ? 10.802 4.915 61.249 1.00 22.40 150 ALA B CA 1
ATOM 4392 C C . ALA B 1 171 ? 10.732 4.490 62.680 1.00 19.01 150 ALA B C 1
ATOM 4393 O O . ALA B 1 171 ? 9.909 4.990 63.414 1.00 20.66 150 ALA B O 1
ATOM 4395 N N . GLN B 1 172 ? 11.528 3.483 63.106 1.00 22.75 151 GLN B N 1
ATOM 4396 C CA . GLN B 1 172 ? 11.459 3.059 64.542 1.00 21.75 151 GLN B CA 1
ATOM 4397 C C . GLN B 1 172 ? 11.999 4.103 65.486 1.00 22.31 151 GLN B C 1
ATOM 4398 O O . GLN B 1 172 ? 11.614 4.149 66.665 1.00 21.68 151 GLN B O 1
ATOM 4404 N N . ALA B 1 173 ? 12.882 4.953 64.996 1.00 21.72 152 ALA B N 1
ATOM 4405 C CA . ALA B 1 173 ? 13.257 6.159 65.779 1.00 24.24 152 ALA B CA 1
ATOM 4406 C C . ALA B 1 173 ? 12.053 6.987 66.251 1.00 23.29 152 ALA B C 1
ATOM 4407 O O . ALA B 1 173 ? 12.148 7.776 67.266 1.00 20.82 152 ALA B O 1
ATOM 4409 N N . MET B 1 174 ? 10.978 6.945 65.500 1.00 23.19 153 MET B N 1
ATOM 4410 C CA . MET B 1 174 ? 9.776 7.700 65.925 1.00 22.19 153 MET B CA 1
ATOM 4411 C C . MET B 1 174 ? 9.175 7.201 67.227 1.00 23.59 153 MET B C 1
ATOM 4412 O O . MET B 1 174 ? 8.664 7.984 68.004 1.00 23.86 153 MET B O 1
ATOM 4417 N N . VAL B 1 175 ? 9.320 5.918 67.508 1.00 19.93 154 VAL B N 1
ATOM 4418 C CA . VAL B 1 175 ? 8.878 5.350 68.804 1.00 21.82 154 VAL B CA 1
ATOM 4419 C C . VAL B 1 175 ? 9.773 5.889 69.953 1.00 22.07 154 VAL B C 1
ATOM 4420 O O . VAL B 1 175 ? 9.316 6.069 71.101 1.00 20.91 154 VAL B O 1
ATOM 4424 N N . TRP B 1 176 ? 11.046 6.145 69.658 1.00 19.45 155 TRP B N 1
ATOM 4425 C CA . TRP B 1 176 ? 11.994 6.707 70.660 1.00 20.09 155 TRP B CA 1
ATOM 4426 C C . TRP B 1 176 ? 11.502 8.131 70.912 1.00 21.43 155 TRP B C 1
ATOM 4427 O O . TRP B 1 176 ? 11.505 8.651 72.101 1.00 23.40 155 TRP B O 1
ATOM 4438 N N . GLY B 1 177 ? 11.112 8.828 69.851 1.00 24.16 156 GLY B N 1
ATOM 4439 C CA . GLY B 1 177 ? 10.678 10.299 70.014 1.00 23.12 156 GLY B CA 1
ATOM 4440 C C . GLY B 1 177 ? 9.412 10.393 70.921 1.00 26.05 156 GLY B C 1
ATOM 4441 O O . GLY B 1 177 ? 9.371 11.210 71.878 1.00 26.20 156 GLY B O 1
ATOM 4442 N N . MET B 1 178 ? 8.384 9.590 70.617 1.00 25.24 157 MET B N 1
ATOM 4443 C CA . MET B 1 178 ? 7.129 9.544 71.398 1.00 28.70 157 MET B CA 1
ATOM 4444 C C . MET B 1 178 ? 7.428 8.970 72.793 1.00 27.31 157 MET B C 1
ATOM 4445 O O . MET B 1 178 ? 6.978 9.436 73.814 1.00 30.49 157 MET B O 1
ATOM 4450 N N . GLY B 1 179 ? 8.070 7.823 72.840 1.00 27.14 158 GLY B N 1
ATOM 4451 C CA . GLY B 1 179 ? 8.560 7.271 74.074 1.00 25.61 158 GLY B CA 1
ATOM 4452 C C . GLY B 1 179 ? 9.210 8.202 75.115 1.00 26.86 158 GLY B C 1
ATOM 4453 O O . GLY B 1 179 ? 8.857 8.086 76.297 1.00 25.91 158 GLY B O 1
ATOM 4454 N N . ARG B 1 180 ? 10.174 9.058 74.718 1.00 25.13 159 ARG B N 1
ATOM 4455 C CA . ARG B 1 180 ? 10.679 10.060 75.679 1.00 26.78 159 ARG B CA 1
ATOM 4456 C C . ARG B 1 180 ? 9.545 10.891 76.269 1.00 27.98 159 ARG B C 1
ATOM 4457 O O . ARG B 1 180 ? 9.541 11.201 77.517 1.00 28.67 159 ARG B O 1
ATOM 4465 N N . VAL B 1 181 ? 8.529 11.160 75.443 1.00 29.29 160 VAL B N 1
ATOM 4466 C CA . VAL B 1 181 ? 7.393 12.003 75.904 1.00 30.59 160 VAL B CA 1
ATOM 4467 C C . VAL B 1 181 ? 6.428 11.189 76.874 1.00 31.32 160 VAL B C 1
ATOM 4468 O O . VAL B 1 181 ? 5.839 11.711 77.859 1.00 32.78 160 VAL B O 1
ATOM 4472 N N . ALA B 1 182 ? 6.229 9.918 76.546 1.00 28.83 161 ALA B N 1
ATOM 4473 C CA . ALA B 1 182 ? 5.527 8.957 77.379 1.00 29.74 161 ALA B CA 1
ATOM 4474 C C . ALA B 1 182 ? 6.099 8.887 78.757 1.00 30.02 161 ALA B C 1
ATOM 4475 O O . ALA B 1 182 ? 5.306 8.849 79.657 1.00 31.55 161 ALA B O 1
ATOM 4477 N N . ALA B 1 183 ? 7.425 8.955 78.894 1.00 29.87 162 ALA B N 1
ATOM 4478 C CA . ALA B 1 183 ? 8.089 8.900 80.172 1.00 31.25 162 ALA B CA 1
ATOM 4479 C C . ALA B 1 183 ? 7.773 10.124 80.981 1.00 34.02 162 ALA B C 1
ATOM 4480 O O . ALA B 1 183 ? 7.738 10.033 82.202 1.00 34.38 162 ALA B O 1
ATOM 4482 N N . LEU B 1 184 ? 7.590 11.268 80.312 1.00 33.64 163 LEU B N 1
ATOM 4483 C CA . LEU B 1 184 ? 7.249 12.462 81.011 1.00 34.89 163 LEU B CA 1
ATOM 4484 C C . LEU B 1 184 ? 5.782 12.521 81.462 1.00 37.23 163 LEU B C 1
ATOM 4485 O O . LEU B 1 184 ? 5.509 12.970 82.595 1.00 37.44 163 LEU B O 1
ATOM 4490 N N . GLU B 1 185 ? 4.871 12.065 80.586 1.00 36.00 164 GLU B N 1
ATOM 4491 C CA . GLU B 1 185 ? 3.437 12.096 80.790 1.00 36.64 164 GLU B CA 1
ATOM 4492 C C . GLU B 1 185 ? 2.927 10.949 81.635 1.00 37.22 164 GLU B C 1
ATOM 4493 O O . GLU B 1 185 ? 1.847 11.036 82.232 1.00 37.46 164 GLU B O 1
ATOM 4499 N N . HIS B 1 186 ? 3.646 9.828 81.615 1.00 34.19 165 HIS B N 1
ATOM 4500 C CA . HIS B 1 186 ? 3.222 8.662 82.350 1.00 34.44 165 HIS B CA 1
ATOM 4501 C C . HIS B 1 186 ? 4.360 8.107 83.118 1.00 33.72 165 HIS B C 1
ATOM 4502 O O . HIS B 1 186 ? 4.653 6.982 82.935 1.00 32.22 165 HIS B O 1
ATOM 4509 N N . PRO B 1 187 ? 4.965 8.874 84.053 1.00 36.24 166 PRO B N 1
ATOM 4510 C CA . PRO B 1 187 ? 6.251 8.339 84.588 1.00 36.93 166 PRO B CA 1
ATOM 4511 C C . PRO B 1 187 ? 6.198 7.010 85.387 1.00 38.29 166 PRO B C 1
ATOM 4512 O O . PRO B 1 187 ? 7.163 6.181 85.347 1.00 38.36 166 PRO B O 1
ATOM 4516 N N . GLU B 1 188 ? 5.099 6.782 86.077 1.00 37.86 167 GLU B N 1
ATOM 4517 C CA . GLU B 1 188 ? 4.924 5.603 86.874 1.00 38.68 167 GLU B CA 1
ATOM 4518 C C . GLU B 1 188 ? 4.802 4.299 86.076 1.00 37.54 167 GLU B C 1
ATOM 4519 O O . GLU B 1 188 ? 4.956 3.227 86.660 1.00 36.90 167 GLU B O 1
ATOM 4525 N N . ARG B 1 189 ? 4.425 4.348 84.788 1.00 34.75 168 ARG B N 1
ATOM 4526 C CA . ARG B 1 189 ? 4.199 3.057 84.076 1.00 33.55 168 ARG B CA 1
ATOM 4527 C C . ARG B 1 189 ? 5.047 2.947 82.767 1.00 31.56 168 ARG B C 1
ATOM 4528 O O . ARG B 1 189 ? 4.758 2.141 81.934 1.00 31.20 168 ARG B O 1
ATOM 4536 N N . TRP B 1 190 ? 6.102 3.759 82.625 1.00 31.24 169 TRP B N 1
ATOM 4537 C CA . TRP B 1 190 ? 6.971 3.730 81.397 1.00 29.63 169 TRP B CA 1
ATOM 4538 C C . TRP B 1 190 ? 8.308 3.140 81.837 1.00 28.96 169 TRP B C 1
ATOM 4539 O O . TRP B 1 190 ? 8.819 3.538 82.855 1.00 30.26 169 TRP B O 1
ATOM 4550 N N . GLY B 1 191 ? 8.771 2.082 81.175 1.00 30.43 170 GLY B N 1
ATOM 4551 C CA . GLY B 1 191 ? 10.009 1.368 81.579 1.00 26.65 170 GLY B CA 1
ATOM 4552 C C . GLY B 1 191 ? 11.095 2.085 80.800 1.00 27.70 170 GLY B C 1
ATOM 4553 O O . GLY B 1 191 ? 11.985 2.735 81.383 1.00 27.60 170 GLY B O 1
ATOM 4554 N N . GLY B 1 192 ? 11.037 1.977 79.473 1.00 25.23 171 GLY B N 1
ATOM 4555 C CA . GLY B 1 192 ? 12.030 2.666 78.658 1.00 24.54 171 GLY B CA 1
ATOM 4556 C C . GLY B 1 192 ? 12.111 2.134 77.242 1.00 23.55 171 GLY B C 1
ATOM 4557 O O . GLY B 1 192 ? 11.204 1.435 76.730 1.00 23.40 171 GLY B O 1
ATOM 4558 N N . LEU B 1 193 ? 13.279 2.381 76.635 1.00 22.75 172 LEU B N 1
ATOM 4559 C CA . LEU B 1 193 ? 13.513 2.159 75.228 1.00 21.06 172 LEU B CA 1
ATOM 4560 C C . LEU B 1 193 ? 14.838 1.386 75.119 1.00 23.13 172 LEU B C 1
ATOM 4561 O O . LEU B 1 193 ? 15.850 1.680 75.829 1.00 20.81 172 LEU B O 1
ATOM 4566 N N . ILE B 1 194 ? 14.810 0.336 74.289 1.00 21.18 173 ILE B N 1
ATOM 4567 C CA . ILE B 1 194 ? 15.977 -0.430 73.994 1.00 22.64 173 ILE B CA 1
ATOM 4568 C C . ILE B 1 194 ? 16.132 -0.733 72.495 1.00 22.17 173 ILE B C 1
ATOM 4569 O O . ILE B 1 194 ? 15.228 -1.328 71.853 1.00 24.66 173 ILE B O 1
ATOM 4574 N N . ASP B 1 195 ? 17.277 -0.404 71.921 1.00 20.54 174 ASP B N 1
ATOM 4575 C CA . ASP B 1 195 ? 17.471 -0.732 70.516 1.00 21.23 174 ASP B CA 1
ATOM 4576 C C . ASP B 1 195 ? 18.393 -1.880 70.400 1.00 21.21 174 ASP B C 1
ATOM 4577 O O . ASP B 1 195 ? 19.607 -1.821 70.833 1.00 24.34 174 ASP B O 1
ATOM 4582 N N . LEU B 1 196 ? 17.942 -2.906 69.722 1.00 23.38 175 LEU B N 1
ATOM 4583 C CA . LEU B 1 196 ? 18.792 -4.073 69.465 1.00 25.18 175 LEU B CA 1
ATOM 4584 C C . LEU B 1 196 ? 19.490 -3.989 68.094 1.00 28.69 175 LEU B C 1
ATOM 4585 O O . LEU B 1 196 ? 19.115 -3.151 67.272 1.00 29.70 175 LEU B O 1
ATOM 4590 N N . PRO B 1 197 ? 20.491 -4.852 67.845 1.00 29.11 176 PRO B N 1
ATOM 4591 C CA . PRO B 1 197 ? 21.003 -5.083 66.460 1.00 32.39 176 PRO B CA 1
ATOM 4592 C C . PRO B 1 197 ? 19.873 -5.723 65.605 1.00 34.35 176 PRO B C 1
ATOM 4593 O O . PRO B 1 197 ? 19.092 -6.477 66.113 1.00 31.76 176 PRO B O 1
ATOM 4597 N N . SER B 1 198 ? 19.805 -5.387 64.307 1.00 37.70 177 SER B N 1
ATOM 4598 C CA . SER B 1 198 ? 18.866 -6.043 63.386 1.00 40.52 177 SER B CA 1
ATOM 4599 C C . SER B 1 198 ? 18.906 -7.552 63.526 1.00 43.00 177 SER B C 1
ATOM 4600 O O . SER B 1 198 ? 17.865 -8.204 63.718 1.00 42.24 177 SER B O 1
ATOM 4603 N N . ASP B 1 199 ? 20.097 -8.125 63.436 1.00 42.83 178 ASP B N 1
ATOM 4604 C CA . ASP B 1 199 ? 20.108 -9.547 63.677 1.00 45.59 178 ASP B CA 1
ATOM 4605 C C . ASP B 1 199 ? 20.658 -9.939 65.056 1.00 44.57 178 ASP B C 1
ATOM 4606 O O . ASP B 1 199 ? 21.699 -10.609 65.160 1.00 45.07 178 ASP B O 1
ATOM 4611 N N . ALA B 1 200 ? 19.934 -9.513 66.103 1.00 40.86 179 ALA B N 1
ATOM 4612 C CA . ALA B 1 200 ? 20.369 -9.737 67.506 1.00 39.36 179 ALA B CA 1
ATOM 4613 C C . ALA B 1 200 ? 20.632 -11.207 67.722 1.00 40.04 179 ALA B C 1
ATOM 4614 O O . ALA B 1 200 ? 19.775 -12.010 67.347 1.00 37.85 179 ALA B O 1
ATOM 4616 N N . ASP B 1 201 ? 21.773 -11.537 68.344 1.00 38.18 180 ASP B N 1
ATOM 4617 C CA . ASP B 1 201 ? 22.096 -12.932 68.698 1.00 39.22 180 ASP B CA 1
ATOM 4618 C C . ASP B 1 201 ? 21.656 -13.162 70.131 1.00 39.04 180 ASP B C 1
ATOM 4619 O O . ASP B 1 201 ? 21.170 -12.218 70.772 1.00 37.21 180 ASP B O 1
ATOM 4624 N N . ARG B 1 202 ? 21.769 -14.401 70.648 1.00 38.23 181 ARG B N 1
ATOM 4625 C CA . ARG B 1 202 ? 21.325 -14.576 72.020 1.00 38.65 181 ARG B CA 1
ATOM 4626 C C . ARG B 1 202 ? 22.139 -13.709 73.023 1.00 37.23 181 ARG B C 1
ATOM 4627 O O . ARG B 1 202 ? 21.615 -13.360 74.043 1.00 36.74 181 ARG B O 1
ATOM 4635 N N . ALA B 1 203 ? 23.411 -13.442 72.791 1.00 34.59 182 ALA B N 1
ATOM 4636 C CA . ALA B 1 203 ? 24.074 -12.569 73.733 1.00 33.77 182 ALA B CA 1
ATOM 4637 C C . ALA B 1 203 ? 23.487 -11.127 73.761 1.00 32.97 182 ALA B C 1
ATOM 4638 O O . ALA B 1 203 ? 23.440 -10.523 74.862 1.00 32.76 182 ALA B O 1
ATOM 4640 N N . ALA B 1 204 ? 23.040 -10.580 72.615 1.00 29.04 183 ALA B N 1
ATOM 4641 C CA . ALA B 1 204 ? 22.453 -9.211 72.645 1.00 28.48 183 ALA B CA 1
ATOM 4642 C C . ALA B 1 204 ? 21.097 -9.284 73.395 1.00 27.75 183 ALA B C 1
ATOM 4643 O O . ALA B 1 204 ? 20.759 -8.412 74.213 1.00 26.28 183 ALA B O 1
ATOM 4645 N N . LEU B 1 205 ? 20.321 -10.334 73.137 1.00 28.40 184 LEU B N 1
ATOM 4646 C CA . LEU B 1 205 ? 19.049 -10.521 73.913 1.00 31.16 184 LEU B CA 1
ATOM 4647 C C . LEU B 1 205 ? 19.272 -10.641 75.418 1.00 31.84 184 LEU B C 1
ATOM 4648 O O . LEU B 1 205 ? 18.516 -10.073 76.193 1.00 32.54 184 LEU B O 1
ATOM 4653 N N . ASP B 1 206 ? 20.318 -11.357 75.843 1.00 33.55 185 ASP B N 1
ATOM 4654 C CA . ASP B 1 206 ? 20.613 -11.444 77.303 1.00 34.03 185 ASP B CA 1
ATOM 4655 C C . ASP B 1 206 ? 20.920 -10.040 77.855 1.00 33.01 185 ASP B C 1
ATOM 4656 O O . ASP B 1 206 ? 20.510 -9.696 78.944 1.00 34.49 185 ASP B O 1
ATOM 4661 N N . ARG B 1 207 ? 21.701 -9.227 77.136 1.00 30.97 186 ARG B N 1
ATOM 4662 C CA . ARG B 1 207 ? 21.946 -7.822 77.585 1.00 30.83 186 ARG B CA 1
ATOM 4663 C C . ARG B 1 207 ? 20.624 -7.033 77.677 1.00 29.36 186 ARG B C 1
ATOM 4664 O O . ARG B 1 207 ? 20.426 -6.303 78.596 1.00 29.21 186 ARG B O 1
ATOM 4672 N N . MET B 1 208 ? 19.710 -7.229 76.730 1.00 29.50 187 MET B N 1
ATOM 4673 C CA . MET B 1 208 ? 18.372 -6.598 76.846 1.00 27.79 187 MET B CA 1
ATOM 4674 C C . MET B 1 208 ? 17.703 -7.018 78.164 1.00 28.48 187 MET B C 1
ATOM 4675 O O . MET B 1 208 ? 17.131 -6.174 78.878 1.00 28.65 187 MET B O 1
ATOM 4680 N N . THR B 1 209 ? 17.706 -8.327 78.510 1.00 28.09 188 THR B N 1
ATOM 4681 C CA . THR B 1 209 ? 17.104 -8.703 79.766 1.00 30.02 188 THR B CA 1
ATOM 4682 C C . THR B 1 209 ? 17.770 -8.103 80.980 1.00 31.58 188 THR B C 1
ATOM 4683 O O . THR B 1 209 ? 17.081 -7.903 81.954 1.00 32.13 188 THR B O 1
ATOM 4687 N N . THR B 1 210 ? 19.091 -7.831 80.945 1.00 30.25 189 THR B N 1
ATOM 4688 C CA . THR B 1 210 ? 19.713 -7.096 82.030 1.00 32.52 189 THR B CA 1
ATOM 4689 C C . THR B 1 210 ? 19.075 -5.686 82.207 1.00 30.81 189 THR B C 1
ATOM 4690 O O . THR B 1 210 ? 18.797 -5.210 83.324 1.00 33.23 189 THR B O 1
ATOM 4694 N N . VAL B 1 211 ? 18.737 -5.047 81.098 1.00 29.83 190 VAL B N 1
ATOM 4695 C CA . VAL B 1 211 ? 18.151 -3.683 81.197 1.00 28.97 190 VAL B CA 1
ATOM 4696 C C . VAL B 1 211 ? 16.683 -3.853 81.773 1.00 30.19 190 VAL B C 1
ATOM 4697 O O . VAL B 1 211 ? 16.197 -3.050 82.591 1.00 29.62 190 VAL B O 1
ATOM 4701 N N . LEU B 1 212 ? 16.008 -4.919 81.344 1.00 30.00 191 LEU B N 1
ATOM 4702 C CA . LEU B 1 212 ? 14.589 -5.152 81.761 1.00 30.52 191 LEU B CA 1
ATOM 4703 C C . LEU B 1 212 ? 14.510 -5.463 83.265 1.00 32.76 191 LEU B C 1
ATOM 4704 O O . LEU B 1 212 ? 13.530 -5.171 83.891 1.00 32.47 191 LEU B O 1
ATOM 4709 N N . ALA B 1 213 ? 15.602 -5.987 83.834 1.00 34.15 192 ALA B N 1
ATOM 4710 C CA . ALA B 1 213 ? 15.699 -6.321 85.241 1.00 37.43 192 ALA B CA 1
ATOM 4711 C C . ALA B 1 213 ? 15.642 -5.083 86.101 1.00 39.74 192 ALA B C 1
ATOM 4712 O O . ALA B 1 213 ? 15.143 -5.128 87.236 1.00 42.29 192 ALA B O 1
ATOM 4714 N N . GLY B 1 214 ? 16.115 -3.962 85.581 1.00 41.00 193 GLY B N 1
ATOM 4715 C CA . GLY B 1 214 ? 15.737 -2.676 86.169 1.00 41.88 193 GLY B CA 1
ATOM 4716 C C . GLY B 1 214 ? 16.859 -2.127 87.006 1.00 42.84 193 GLY B C 1
ATOM 4717 O O . GLY B 1 214 ? 16.678 -1.104 87.613 1.00 46.47 193 GLY B O 1
ATOM 4718 N N . GLY B 1 215 ? 18.017 -2.767 86.988 1.00 42.32 194 GLY B N 1
ATOM 4719 C CA . GLY B 1 215 ? 19.128 -2.415 87.850 1.00 43.26 194 GLY B CA 1
ATOM 4720 C C . GLY B 1 215 ? 20.209 -1.503 87.285 1.00 43.55 194 GLY B C 1
ATOM 4721 O O . GLY B 1 215 ? 21.108 -1.079 88.011 1.00 44.58 194 GLY B O 1
ATOM 4722 N N . THR B 1 216 ? 20.141 -1.226 85.987 1.00 41.85 195 THR B N 1
ATOM 4723 C CA . THR B 1 216 ? 21.125 -0.352 85.325 1.00 39.91 195 THR B CA 1
ATOM 4724 C C . THR B 1 216 ? 20.815 1.093 85.638 1.00 39.29 195 THR B C 1
ATOM 4725 O O . THR B 1 216 ? 21.697 1.929 85.644 1.00 40.58 195 THR B O 1
ATOM 4729 N N . GLY B 1 217 ? 19.546 1.384 85.893 1.00 39.01 196 GLY B N 1
ATOM 4730 C CA . GLY B 1 217 ? 19.071 2.744 86.124 1.00 37.86 196 GLY B CA 1
ATOM 4731 C C . GLY B 1 217 ? 18.986 3.559 84.854 1.00 36.46 196 GLY B C 1
ATOM 4732 O O . GLY B 1 217 ? 18.847 4.795 84.905 1.00 38.75 196 GLY B O 1
ATOM 4733 N N . GLU B 1 218 ? 19.078 2.900 83.700 1.00 33.99 197 GLU B N 1
ATOM 4734 C CA . GLU B 1 218 ? 18.965 3.629 82.418 1.00 31.10 197 GLU B CA 1
ATOM 4735 C C . GLU B 1 218 ? 17.652 3.273 81.757 1.00 29.70 197 GLU B C 1
ATOM 4736 O O . GLU B 1 218 ? 17.193 2.169 81.916 1.00 28.62 197 GLU B O 1
ATOM 4742 N N . ASP B 1 219 ? 17.073 4.191 81.000 1.00 28.25 198 ASP B N 1
ATOM 4743 C CA . ASP B 1 219 ? 15.800 3.939 80.282 1.00 26.63 198 ASP B CA 1
ATOM 4744 C C . ASP B 1 219 ? 15.929 4.209 78.792 1.00 24.78 198 ASP B C 1
ATOM 4745 O O . ASP B 1 219 ? 14.928 4.185 78.103 1.00 22.71 198 ASP B O 1
ATOM 4750 N N . GLN B 1 220 ? 17.151 4.462 78.268 1.00 24.86 199 GLN B N 1
ATOM 4751 C CA . GLN B 1 220 ? 17.318 4.771 76.809 1.00 23.71 199 GLN B CA 1
ATOM 4752 C C . GLN B 1 220 ? 18.602 4.130 76.388 1.00 24.60 199 GLN B C 1
ATOM 4753 O O . GLN B 1 220 ? 19.702 4.733 76.556 1.00 25.53 199 GLN B O 1
ATOM 4759 N N . VAL B 1 221 ? 18.519 2.873 75.919 1.00 23.71 200 VAL B N 1
ATOM 4760 C CA . VAL B 1 221 ? 19.672 2.007 75.831 1.00 24.70 200 VAL B CA 1
ATOM 4761 C C . VAL B 1 221 ? 19.808 1.395 74.461 1.00 24.91 200 VAL B C 1
ATOM 4762 O O . VAL B 1 221 ? 18.812 0.937 73.857 1.00 22.90 200 VAL B O 1
ATOM 4766 N N . ALA B 1 222 ? 21.049 1.359 73.961 1.00 23.75 201 ALA B N 1
ATOM 4767 C CA . ALA B 1 222 ? 21.332 0.520 72.771 1.00 22.18 201 ALA B CA 1
ATOM 4768 C C . ALA B 1 222 ? 22.178 -0.660 73.108 1.00 23.63 201 ALA B C 1
ATOM 4769 O O . ALA B 1 222 ? 23.180 -0.538 73.892 1.00 25.36 201 ALA B O 1
ATOM 4771 N N . VAL B 1 223 ? 21.859 -1.768 72.496 1.00 22.68 202 VAL B N 1
ATOM 4772 C CA . VAL B 1 223 ? 22.581 -2.994 72.645 1.00 21.85 202 VAL B CA 1
ATOM 4773 C C . VAL B 1 223 ? 23.381 -3.212 71.339 1.00 23.14 202 VAL B C 1
ATOM 4774 O O . VAL B 1 223 ? 22.796 -3.228 70.226 1.00 25.30 202 VAL B O 1
ATOM 4778 N N . ARG B 1 224 ? 24.687 -3.310 71.491 1.00 22.74 203 ARG B N 1
ATOM 4779 C CA . ARG B 1 224 ? 25.629 -3.440 70.326 1.00 24.18 203 ARG B CA 1
ATOM 4780 C C . ARG B 1 224 ? 26.693 -4.490 70.571 1.00 26.63 203 ARG B C 1
ATOM 4781 O O . ARG B 1 224 ? 26.781 -5.117 71.663 1.00 26.69 203 ARG B O 1
ATOM 4789 N N . ALA B 1 225 ? 27.572 -4.711 69.606 1.00 26.60 204 ALA B N 1
ATOM 4790 C CA . ALA B 1 225 ? 28.600 -5.719 69.895 1.00 30.00 204 ALA B CA 1
ATOM 4791 C C . ALA B 1 225 ? 29.543 -5.222 71.035 1.00 29.82 204 ALA B C 1
ATOM 4792 O O . ALA B 1 225 ? 30.068 -6.022 71.850 1.00 27.95 204 ALA B O 1
ATOM 4794 N N . SER B 1 226 ? 29.683 -3.899 71.169 1.00 27.92 205 SER B N 1
ATOM 4795 C CA . SER B 1 226 ? 30.491 -3.419 72.270 1.00 27.92 205 SER B CA 1
ATOM 4796 C C . SER B 1 226 ? 29.889 -3.634 73.659 1.00 29.55 205 SER B C 1
ATOM 4797 O O . SER B 1 226 ? 30.579 -3.416 74.660 1.00 29.34 205 SER B O 1
ATOM 4800 N N . GLY B 1 227 ? 28.584 -3.914 73.757 1.00 29.38 206 GLY B N 1
ATOM 4801 C CA . GLY B 1 227 ? 27.982 -4.021 75.098 1.00 29.93 206 GLY B CA 1
ATOM 4802 C C . GLY B 1 227 ? 26.703 -3.262 75.171 1.00 28.91 206 GLY B C 1
ATOM 4803 O O . GLY B 1 227 ? 25.870 -3.347 74.237 1.00 30.06 206 GLY B O 1
ATOM 4804 N N . LEU B 1 228 ? 26.501 -2.554 76.263 1.00 27.61 207 LEU B N 1
ATOM 4805 C CA . LEU B 1 228 ? 25.227 -1.826 76.447 1.00 28.47 207 LEU B CA 1
ATOM 4806 C C . LEU B 1 228 ? 25.677 -0.387 76.445 1.00 26.72 207 LEU B C 1
ATOM 4807 O O . LEU B 1 228 ? 26.679 -0.077 77.052 1.00 25.79 207 LEU B O 1
ATOM 4812 N N . LEU B 1 229 ? 24.916 0.480 75.807 1.00 23.32 208 LEU B N 1
ATOM 4813 C CA . LEU B 1 229 ? 25.244 1.886 75.863 1.00 22.45 208 LEU B CA 1
ATOM 4814 C C . LEU B 1 229 ? 24.045 2.680 76.172 1.00 24.00 208 LEU B C 1
ATOM 4815 O O . LEU B 1 229 ? 22.923 2.338 75.737 1.00 24.56 208 LEU B O 1
ATOM 4820 N N . ALA B 1 230 ? 24.225 3.806 76.898 1.00 23.91 209 ALA B N 1
ATOM 4821 C CA . ALA B 1 230 ? 23.061 4.613 77.286 1.00 24.72 209 ALA B CA 1
ATOM 4822 C C . ALA B 1 230 ? 23.195 6.006 76.776 1.00 25.57 209 ALA B C 1
ATOM 4823 O O . ALA B 1 230 ? 24.330 6.499 76.678 1.00 24.63 209 ALA B O 1
ATOM 4825 N N . ARG B 1 231 ? 22.035 6.615 76.469 1.00 23.85 210 ARG B N 1
ATOM 4826 C CA . ARG B 1 231 ? 21.985 7.860 75.709 1.00 25.57 210 ARG B CA 1
ATOM 4827 C C . ARG B 1 231 ? 22.312 9.056 76.631 1.00 25.65 210 ARG B C 1
ATOM 4828 O O . ARG B 1 231 ? 21.856 9.106 77.798 1.00 24.24 210 ARG B O 1
ATOM 4836 N N . ARG B 1 232 ? 23.147 9.978 76.150 1.00 26.18 211 ARG B N 1
ATOM 4837 C CA . ARG B 1 232 ? 23.636 11.118 76.957 1.00 26.66 211 ARG B CA 1
ATOM 4838 C C . ARG B 1 232 ? 23.635 12.368 76.099 1.00 26.25 211 ARG B C 1
ATOM 4839 O O . ARG B 1 232 ? 24.003 12.306 74.886 1.00 26.55 211 ARG B O 1
ATOM 4847 N N . LEU B 1 233 ? 23.192 13.501 76.677 1.00 26.00 212 LEU B N 1
ATOM 4848 C CA . LEU B 1 233 ? 23.308 14.799 76.020 1.00 26.96 212 LEU B CA 1
ATOM 4849 C C . LEU B 1 233 ? 24.640 15.435 76.481 1.00 26.16 212 LEU B C 1
ATOM 4850 O O . LEU B 1 233 ? 24.867 15.586 77.695 1.00 28.29 212 LEU B O 1
ATOM 4855 N N . VAL B 1 234 ? 25.517 15.783 75.565 1.00 28.06 213 VAL B N 1
ATOM 4856 C CA . VAL B 1 234 ? 26.886 16.271 75.955 1.00 27.61 213 VAL B CA 1
ATOM 4857 C C . VAL B 1 234 ? 27.202 17.499 75.167 1.00 29.57 213 VAL B C 1
ATOM 4858 O O . VAL B 1 234 ? 26.513 17.776 74.158 1.00 27.01 213 VAL B O 1
ATOM 4862 N N . ARG B 1 235 ? 28.286 18.227 75.529 1.00 29.59 214 ARG B N 1
ATOM 4863 C CA . ARG B 1 235 ? 28.680 19.381 74.666 1.00 31.67 214 ARG B CA 1
ATOM 4864 C C . ARG B 1 235 ? 29.202 18.929 73.326 1.00 30.18 214 ARG B C 1
ATOM 4865 O O . ARG B 1 235 ? 29.838 17.896 73.246 1.00 31.59 214 ARG B O 1
ATOM 4873 N N . ALA B 1 236 ? 28.897 19.679 72.279 1.00 30.26 215 ALA B N 1
ATOM 4874 C CA . ALA B 1 236 ? 29.369 19.319 70.926 1.00 32.52 215 ALA B CA 1
ATOM 4875 C C . ALA B 1 236 ? 30.490 20.234 70.493 1.00 32.69 215 ALA B C 1
ATOM 4876 O O . ALA B 1 236 ? 30.335 21.037 69.564 1.00 32.51 215 ALA B O 1
ATOM 4878 N N . SER B 1 237 ? 31.633 20.139 71.206 1.00 37.17 216 SER B N 1
ATOM 4879 C CA . SER B 1 237 ? 32.772 21.103 71.030 1.00 40.45 216 SER B CA 1
ATOM 4880 C C . SER B 1 237 ? 33.409 20.874 69.641 1.00 41.32 216 SER B C 1
ATOM 4881 O O . SER B 1 237 ? 33.394 19.790 69.128 1.00 41.00 216 SER B O 1
ATOM 4884 N N . LEU B 1 238 ? 33.853 21.921 68.984 1.00 43.55 217 LEU B N 1
ATOM 4885 C CA . LEU B 1 238 ? 34.439 21.760 67.640 1.00 45.83 217 LEU B CA 1
ATOM 4886 C C . LEU B 1 238 ? 35.997 21.617 67.774 1.00 45.43 217 LEU B C 1
ATOM 4887 O O . LEU B 1 238 ? 36.579 22.417 68.490 1.00 45.45 217 LEU B O 1
ATOM 4892 N N . PRO B 1 239 ? 36.629 20.577 67.153 1.00 45.06 218 PRO B N 1
ATOM 4893 C CA . PRO B 1 239 ? 38.085 20.321 67.084 1.00 47.01 218 PRO B CA 1
ATOM 4894 C C . PRO B 1 239 ? 38.777 21.593 66.694 1.00 47.37 218 PRO B C 1
ATOM 4895 O O . PRO B 1 239 ? 38.291 22.279 65.799 1.00 43.84 218 PRO B O 1
ATOM 4899 N N . ALA B 1 240 ? 39.863 21.951 67.375 1.00 50.01 219 ALA B N 1
ATOM 4900 C CA . ALA B 1 240 ? 40.266 23.400 67.323 1.00 52.92 219 ALA B CA 1
ATOM 4901 C C . ALA B 1 240 ? 40.666 23.814 65.901 1.00 55.25 219 ALA B C 1
ATOM 4902 O O . ALA B 1 240 ? 40.301 24.903 65.425 1.00 56.12 219 ALA B O 1
ATOM 4904 N N . HIS B 1 241 ? 41.361 22.922 65.199 1.00 58.21 220 HIS B N 1
ATOM 4905 C CA . HIS B 1 241 ? 41.578 23.091 63.769 1.00 61.21 220 HIS B CA 1
ATOM 4906 C C . HIS B 1 241 ? 40.260 23.307 63.003 1.00 61.46 220 HIS B C 1
ATOM 4907 O O . HIS B 1 241 ? 39.794 24.453 62.846 1.00 63.84 220 HIS B O 1
ATOM 4914 N N . GLY B 1 242 ? 39.670 22.218 62.525 1.00 61.09 221 GLY B N 1
ATOM 4915 C CA . GLY B 1 242 ? 38.370 22.219 61.893 1.00 60.41 221 GLY B CA 1
ATOM 4916 C C . GLY B 1 242 ? 38.524 22.737 60.492 1.00 60.08 221 GLY B C 1
ATOM 4917 O O . GLY B 1 242 ? 38.597 21.965 59.527 1.00 60.90 221 GLY B O 1
ATOM 4918 N N . THR B 1 243 ? 38.621 24.060 60.419 1.00 58.78 222 THR B N 1
ATOM 4919 C CA . THR B 1 243 ? 38.515 24.847 59.179 1.00 57.93 222 THR B CA 1
ATOM 4920 C C . THR B 1 243 ? 37.141 24.652 58.527 1.00 56.18 222 THR B C 1
ATOM 4921 O O . THR B 1 243 ? 36.769 23.549 58.095 1.00 55.83 222 THR B O 1
ATOM 4925 N N . ALA B 1 244 ? 36.370 25.731 58.535 1.00 55.49 223 ALA B N 1
ATOM 4926 C CA . ALA B 1 244 ? 35.103 25.790 57.854 1.00 54.00 223 ALA B CA 1
ATOM 4927 C C . ALA B 1 244 ? 35.324 25.452 56.379 1.00 54.07 223 ALA B C 1
ATOM 4928 O O . ALA B 1 244 ? 36.444 25.565 55.847 1.00 55.17 223 ALA B O 1
ATOM 4930 N N . SER B 1 245 ? 34.281 24.964 55.734 1.00 51.96 224 SER B N 1
ATOM 4931 C CA . SER B 1 245 ? 34.253 24.971 54.305 1.00 51.12 224 SER B CA 1
ATOM 4932 C C . SER B 1 245 ? 32.841 25.322 53.846 1.00 49.78 224 SER B C 1
ATOM 4933 O O . SER B 1 245 ? 31.904 25.156 54.605 1.00 48.84 224 SER B O 1
ATOM 4936 N N . PRO B 1 246 ? 32.697 25.833 52.613 1.00 48.65 225 PRO B N 1
ATOM 4937 C CA . PRO B 1 246 ? 31.395 26.365 52.164 1.00 47.38 225 PRO B CA 1
ATOM 4938 C C . PRO B 1 246 ? 30.320 25.261 52.027 1.00 45.16 225 PRO B C 1
ATOM 4939 O O . PRO B 1 246 ? 30.639 24.162 51.601 1.00 45.12 225 PRO B O 1
ATOM 4943 N N . TRP B 1 247 ? 29.078 25.541 52.376 1.00 43.33 226 TRP B N 1
ATOM 4944 C CA . TRP B 1 247 ? 28.012 24.531 52.190 1.00 42.87 226 TRP B CA 1
ATOM 4945 C C . TRP B 1 247 ? 26.998 25.003 51.136 1.00 42.83 226 TRP B C 1
ATOM 4946 O O . TRP B 1 247 ? 25.922 24.418 50.936 1.00 41.93 226 TRP B O 1
ATOM 4957 N N . TRP B 1 248 ? 27.339 26.100 50.459 1.00 42.69 227 TRP B N 1
ATOM 4958 C CA . TRP B 1 248 ? 26.593 26.502 49.274 1.00 44.75 227 TRP B CA 1
ATOM 4959 C C . TRP B 1 248 ? 27.576 27.241 48.350 1.00 45.97 227 TRP B C 1
ATOM 4960 O O . TRP B 1 248 ? 28.605 27.741 48.815 1.00 44.48 227 TRP B O 1
ATOM 4971 N N . GLN B 1 249 ? 27.272 27.238 47.062 1.00 48.72 228 GLN B N 1
ATOM 4972 C CA . GLN B 1 249 ? 28.029 28.040 46.079 1.00 52.00 228 GLN B CA 1
ATOM 4973 C C . GLN B 1 249 ? 27.182 29.196 45.578 1.00 52.66 228 GLN B C 1
ATOM 4974 O O . GLN B 1 249 ? 25.992 29.036 45.260 1.00 52.00 228 GLN B O 1
ATOM 4980 N N . ALA B 1 250 ? 27.793 30.384 45.509 1.00 54.27 229 ALA B N 1
ATOM 4981 C CA . ALA B 1 250 ? 27.038 31.595 45.148 1.00 55.00 229 ALA B CA 1
ATOM 4982 C C . ALA B 1 250 ? 26.383 31.454 43.770 1.00 56.01 229 ALA B C 1
ATOM 4983 O O . ALA B 1 250 ? 25.276 31.981 43.541 1.00 56.08 229 ALA B O 1
ATOM 4985 N N . ASP B 1 251 ? 27.027 30.684 42.886 1.00 56.10 230 ASP B N 1
ATOM 4986 C CA . ASP B 1 251 ? 26.467 30.473 41.546 1.00 57.44 230 ASP B CA 1
ATOM 4987 C C . ASP B 1 251 ? 25.187 29.654 41.538 1.00 56.27 230 ASP B C 1
ATOM 4988 O O . ASP B 1 251 ? 24.358 29.794 40.624 1.00 57.41 230 ASP B O 1
ATOM 4993 N N . GLY B 1 252 ? 25.024 28.804 42.554 1.00 54.78 231 GLY B N 1
ATOM 4994 C CA . GLY B 1 252 ? 23.942 27.803 42.570 1.00 51.78 231 GLY B CA 1
ATOM 4995 C C . GLY B 1 252 ? 22.626 28.297 43.114 1.00 50.54 231 GLY B C 1
ATOM 4996 O O . GLY B 1 252 ? 22.488 29.480 43.417 1.00 50.02 231 GLY B O 1
ATOM 4997 N N . THR B 1 253 ? 21.660 27.377 43.252 1.00 48.13 232 THR B N 1
ATOM 4998 C CA . THR B 1 253 ? 20.404 27.705 43.873 1.00 46.91 232 THR B CA 1
ATOM 4999 C C . THR B 1 253 ? 20.351 27.101 45.271 1.00 45.05 232 THR B C 1
ATOM 5000 O O . THR B 1 253 ? 20.747 25.954 45.492 1.00 43.66 232 THR B O 1
ATOM 5004 N N . VAL B 1 254 ? 19.922 27.929 46.211 1.00 43.87 233 VAL B N 1
ATOM 5005 C CA . VAL B 1 254 ? 19.517 27.451 47.518 1.00 42.05 233 VAL B CA 1
ATOM 5006 C C . VAL B 1 254 ? 17.992 27.471 47.577 1.00 41.47 233 VAL B C 1
ATOM 5007 O O . VAL B 1 254 ? 17.356 28.486 47.350 1.00 40.20 233 VAL B O 1
ATOM 5011 N N . LEU B 1 255 ? 17.427 26.320 47.937 1.00 40.26 234 LEU B N 1
ATOM 5012 C CA . LEU B 1 255 ? 16.008 26.186 48.246 1.00 39.27 234 LEU B CA 1
ATOM 5013 C C . LEU B 1 255 ? 15.759 26.279 49.769 1.00 39.35 234 LEU B C 1
ATOM 5014 O O . LEU B 1 255 ? 16.415 25.584 50.526 1.00 38.63 234 LEU B O 1
ATOM 5019 N N . VAL B 1 256 ? 14.854 27.163 50.185 1.00 38.95 235 VAL B N 1
ATOM 5020 C CA . VAL B 1 256 ? 14.344 27.289 51.527 1.00 38.31 235 VAL B CA 1
ATOM 5021 C C . VAL B 1 256 ? 12.827 26.959 51.506 1.00 40.37 235 VAL B C 1
ATOM 5022 O O . VAL B 1 256 ? 11.991 27.742 50.957 1.00 40.63 235 VAL B O 1
ATOM 5026 N N . THR B 1 257 ? 12.434 25.857 52.161 1.00 38.54 236 THR B N 1
ATOM 5027 C CA . THR B 1 257 ? 11.009 25.532 52.253 1.00 38.73 236 THR B CA 1
ATOM 5028 C C . THR B 1 257 ? 10.321 26.194 53.430 1.00 39.08 236 THR B C 1
ATOM 5029 O O . THR B 1 257 ? 10.990 26.688 54.354 1.00 39.01 236 THR B O 1
ATOM 5033 N N . GLY B 1 258 ? 8.978 26.178 53.414 1.00 39.73 237 GLY B N 1
ATOM 5034 C CA . GLY B 1 258 ? 8.166 26.749 54.484 1.00 40.63 237 GLY B CA 1
ATOM 5035 C C . GLY B 1 258 ? 8.480 28.248 54.634 1.00 43.08 237 GLY B C 1
ATOM 5036 O O . GLY B 1 258 ? 8.507 28.791 55.725 1.00 43.18 237 GLY B O 1
ATOM 5037 N N . ALA B 1 259 ? 8.714 28.911 53.526 1.00 44.95 238 ALA B N 1
ATOM 5038 C CA . ALA B 1 259 ? 9.175 30.313 53.558 1.00 47.14 238 ALA B CA 1
ATOM 5039 C C . ALA B 1 259 ? 8.124 31.354 54.013 1.00 48.28 238 ALA B C 1
ATOM 5040 O O . ALA B 1 259 ? 8.462 32.530 54.123 1.00 49.15 238 ALA B O 1
ATOM 5042 N N . GLU B 1 260 ? 6.881 30.922 54.256 1.00 49.19 239 GLU B N 1
ATOM 5043 C CA . GLU B 1 260 ? 5.834 31.765 54.885 1.00 51.39 239 GLU B CA 1
ATOM 5044 C C . GLU B 1 260 ? 6.012 32.003 56.399 1.00 51.54 239 GLU B C 1
ATOM 5045 O O . GLU B 1 260 ? 5.439 32.929 56.947 1.00 53.07 239 GLU B O 1
ATOM 5051 N N . GLU B 1 261 ? 6.806 31.155 57.069 1.00 52.00 240 GLU B N 1
ATOM 5052 C CA . GLU B 1 261 ? 7.130 31.312 58.508 1.00 51.85 240 GLU B CA 1
ATOM 5053 C C . GLU B 1 261 ? 8.353 32.201 58.723 1.00 51.06 240 GLU B C 1
ATOM 5054 O O . GLU B 1 261 ? 9.272 32.192 57.893 1.00 50.44 240 GLU B O 1
ATOM 5060 N N . PRO B 1 262 ? 8.418 32.917 59.863 1.00 51.15 241 PRO B N 1
ATOM 5061 C CA . PRO B 1 262 ? 9.493 33.904 59.951 1.00 50.99 241 PRO B CA 1
ATOM 5062 C C . PRO B 1 262 ? 10.882 33.265 59.903 1.00 49.56 241 PRO B C 1
ATOM 5063 O O . PRO B 1 262 ? 11.795 33.848 59.318 1.00 49.16 241 PRO B O 1
ATOM 5067 N N . ALA B 1 263 ? 11.027 32.054 60.470 1.00 47.72 242 ALA B N 1
ATOM 5068 C CA . ALA B 1 263 ? 12.344 31.407 60.529 1.00 45.84 242 ALA B CA 1
ATOM 5069 C C . ALA B 1 263 ? 12.923 31.169 59.144 1.00 43.79 242 ALA B C 1
ATOM 5070 O O . ALA B 1 263 ? 14.091 31.420 58.896 1.00 43.93 242 ALA B O 1
ATOM 5072 N N . ALA B 1 264 ? 12.075 30.781 58.220 1.00 42.68 243 ALA B N 1
ATOM 5073 C CA . ALA B 1 264 ? 12.498 30.522 56.865 1.00 42.08 243 ALA B CA 1
ATOM 5074 C C . ALA B 1 264 ? 12.799 31.874 56.153 1.00 43.04 243 ALA B C 1
ATOM 5075 O O . ALA B 1 264 ? 13.802 31.999 55.407 1.00 41.33 243 ALA B O 1
ATOM 5077 N N . ALA B 1 265 ? 11.918 32.850 56.380 1.00 42.95 244 ALA B N 1
ATOM 5078 C CA . ALA B 1 265 ? 12.166 34.223 55.908 1.00 45.32 244 ALA B CA 1
ATOM 5079 C C . ALA B 1 265 ? 13.588 34.658 56.296 1.00 45.62 244 ALA B C 1
ATOM 5080 O O . ALA B 1 265 ? 14.410 34.930 55.423 1.00 46.38 244 ALA B O 1
ATOM 5082 N N . GLU B 1 266 ? 13.920 34.617 57.585 1.00 45.86 245 GLU B N 1
ATOM 5083 C CA . GLU B 1 266 ? 15.250 35.042 58.012 1.00 45.12 245 GLU B CA 1
ATOM 5084 C C . GLU B 1 266 ? 16.388 34.215 57.409 1.00 43.44 245 GLU B C 1
ATOM 5085 O O . GLU B 1 266 ? 17.412 34.771 57.033 1.00 44.88 245 GLU B O 1
ATOM 5091 N N . ALA B 1 267 ? 16.209 32.911 57.208 1.00 41.46 246 ALA B N 1
ATOM 5092 C CA . ALA B 1 267 ? 17.306 32.112 56.689 1.00 39.56 246 ALA B CA 1
ATOM 5093 C C . ALA B 1 267 ? 17.631 32.561 55.279 1.00 39.86 246 ALA B C 1
ATOM 5094 O O . ALA B 1 267 ? 18.821 32.640 54.907 1.00 38.27 246 ALA B O 1
ATOM 5096 N N . ALA B 1 268 ? 16.567 32.772 54.510 1.00 39.87 247 ALA B N 1
ATOM 5097 C CA . ALA B 1 268 ? 16.595 33.295 53.168 1.00 42.30 247 ALA B CA 1
ATOM 5098 C C . ALA B 1 268 ? 17.333 34.659 53.161 1.00 43.75 247 ALA B C 1
ATOM 5099 O O . ALA B 1 268 ? 18.265 34.841 52.362 1.00 43.95 247 ALA B O 1
ATOM 5101 N N . ARG B 1 269 ? 16.935 35.567 54.058 1.00 45.30 248 ARG B N 1
ATOM 5102 C CA . ARG B 1 269 ? 17.673 36.844 54.283 1.00 46.52 248 ARG B CA 1
ATOM 5103 C C . ARG B 1 269 ? 19.144 36.672 54.560 1.00 45.95 248 ARG B C 1
ATOM 5104 O O . ARG B 1 269 ? 19.990 37.329 53.926 1.00 47.67 248 ARG B O 1
ATOM 5112 N N . ARG B 1 270 ? 19.476 35.823 55.520 1.00 44.54 249 ARG B N 1
ATOM 5113 C CA . ARG B 1 270 ? 20.886 35.643 55.863 1.00 42.17 249 ARG B CA 1
ATOM 5114 C C . ARG B 1 270 ? 21.646 35.145 54.647 1.00 41.73 249 ARG B C 1
ATOM 5115 O O . ARG B 1 270 ? 22.739 35.637 54.367 1.00 39.21 249 ARG B O 1
ATOM 5123 N N . LEU B 1 271 ? 21.076 34.163 53.924 1.00 41.06 250 LEU B N 1
ATOM 5124 C CA . LEU B 1 271 ? 21.704 33.657 52.697 1.00 40.82 250 LEU B CA 1
ATOM 5125 C C . LEU B 1 271 ? 21.994 34.834 51.725 1.00 43.35 250 LEU B C 1
ATOM 5126 O O . LEU B 1 271 ? 23.111 34.947 51.198 1.00 42.48 250 LEU B O 1
ATOM 5131 N N . ALA B 1 272 ? 20.987 35.677 51.507 1.00 43.61 251 ALA B N 1
ATOM 5132 C CA . ALA B 1 272 ? 21.125 36.833 50.616 1.00 46.73 251 ALA B CA 1
ATOM 5133 C C . ALA B 1 272 ? 22.276 37.732 51.147 1.00 47.57 251 ALA B C 1
ATOM 5134 O O . ALA B 1 272 ? 23.282 38.000 50.440 1.00 46.60 251 ALA B O 1
ATOM 5136 N N . ARG B 1 273 ? 22.161 38.098 52.416 1.00 48.96 252 ARG B N 1
ATOM 5137 C CA . ARG B 1 273 ? 23.221 38.859 53.111 1.00 50.94 252 ARG B CA 1
ATOM 5138 C C . ARG B 1 273 ? 24.625 38.311 52.834 1.00 50.70 252 ARG B C 1
ATOM 5139 O O . ARG B 1 273 ? 25.556 39.069 52.570 1.00 51.13 252 ARG B O 1
ATOM 5147 N N . ASP B 1 274 ? 24.770 36.986 52.850 1.00 49.72 253 ASP B N 1
ATOM 5148 C CA . ASP B 1 274 ? 26.069 36.364 52.734 1.00 48.68 253 ASP B CA 1
ATOM 5149 C C . ASP B 1 274 ? 26.540 36.213 51.285 1.00 47.87 253 ASP B C 1
ATOM 5150 O O . ASP B 1 274 ? 27.581 35.619 51.033 1.00 46.68 253 ASP B O 1
ATOM 5155 N N . GLY B 1 275 ? 25.747 36.683 50.332 1.00 47.77 254 GLY B N 1
ATOM 5156 C CA . GLY B 1 275 ? 26.167 36.660 48.928 1.00 48.52 254 GLY B CA 1
ATOM 5157 C C . GLY B 1 275 ? 25.692 35.476 48.107 1.00 48.71 254 GLY B C 1
ATOM 5158 O O . GLY B 1 275 ? 26.318 35.117 47.115 1.00 48.91 254 GLY B O 1
ATOM 5159 N N . ALA B 1 276 ? 24.582 34.858 48.516 1.00 47.70 255 ALA B N 1
ATOM 5160 C CA . ALA B 1 276 ? 23.952 33.845 47.683 1.00 49.11 255 ALA B CA 1
ATOM 5161 C C . ALA B 1 276 ? 23.235 34.526 46.519 1.00 49.53 255 ALA B C 1
ATOM 5162 O O . ALA B 1 276 ? 22.495 35.476 46.731 1.00 50.06 255 ALA B O 1
ATOM 5164 N N . GLY B 1 277 ? 23.434 34.042 45.297 1.00 50.40 256 GLY B N 1
ATOM 5165 C CA . GLY B 1 277 ? 22.783 34.678 44.143 1.00 51.81 256 GLY B CA 1
ATOM 5166 C C . GLY B 1 277 ? 21.326 34.320 43.814 1.00 53.29 256 GLY B C 1
ATOM 5167 O O . GLY B 1 277 ? 20.570 35.149 43.229 1.00 54.79 256 GLY B O 1
ATOM 5168 N N . HIS B 1 278 ? 20.950 33.082 44.137 1.00 52.09 257 HIS B N 1
ATOM 5169 C CA . HIS B 1 278 ? 19.738 32.430 43.619 1.00 52.31 257 HIS B CA 1
ATOM 5170 C C . HIS B 1 278 ? 19.067 31.546 44.678 1.00 50.90 257 HIS B C 1
ATOM 5171 O O . HIS B 1 278 ? 19.671 30.586 45.155 1.00 48.67 257 HIS B O 1
ATOM 5178 N N . LEU B 1 279 ? 17.824 31.910 44.988 1.00 50.59 258 LEU B N 1
ATOM 5179 C CA . LEU B 1 279 ? 17.040 31.397 46.109 1.00 50.46 258 LEU B CA 1
ATOM 5180 C C . LEU B 1 279 ? 15.680 30.960 45.623 1.00 50.80 258 LEU B C 1
ATOM 5181 O O . LEU B 1 279 ? 14.923 31.715 44.981 1.00 52.36 258 LEU B O 1
ATOM 5186 N N . LEU B 1 280 ? 15.372 29.720 45.908 1.00 48.91 259 LEU B N 1
ATOM 5187 C CA . LEU B 1 280 ? 14.096 29.192 45.576 1.00 47.36 259 LEU B CA 1
ATOM 5188 C C . LEU B 1 280 ? 13.362 29.062 46.880 1.00 46.53 259 LEU B C 1
ATOM 5189 O O . LEU B 1 280 ? 13.857 28.422 47.782 1.00 45.01 259 LEU B O 1
ATOM 5194 N N . LEU B 1 281 ? 12.216 29.728 46.972 1.00 46.53 260 LEU B N 1
ATOM 5195 C CA . LEU B 1 281 ? 11.401 29.824 48.168 1.00 45.86 260 LEU B CA 1
ATOM 5196 C C . LEU B 1 281 ? 10.114 29.089 47.906 1.00 46.06 260 LEU B C 1
ATOM 5197 O O . LEU B 1 281 ? 9.291 29.533 47.096 1.00 44.85 260 LEU B O 1
ATOM 5202 N N . HIS B 1 282 ? 9.975 27.949 48.595 1.00 46.56 261 HIS B N 1
ATOM 5203 C CA . HIS B 1 282 ? 8.753 27.178 48.622 1.00 46.84 261 HIS B CA 1
ATOM 5204 C C . HIS B 1 282 ? 7.918 27.628 49.821 1.00 47.65 261 HIS B C 1
ATOM 5205 O O . HIS B 1 282 ? 8.481 27.941 50.868 1.00 45.99 261 HIS B O 1
ATOM 5212 N N . THR B 1 283 ? 6.584 27.712 49.642 1.00 49.42 262 THR B N 1
ATOM 5213 C CA . THR B 1 283 ? 5.633 27.982 50.732 1.00 51.86 262 THR B CA 1
ATOM 5214 C C . THR B 1 283 ? 4.601 26.845 50.790 1.00 52.95 262 THR B C 1
ATOM 5215 O O . THR B 1 283 ? 4.105 26.371 49.750 1.00 51.64 262 THR B O 1
ATOM 5219 N N . THR B 1 284 ? 4.255 26.436 52.001 1.00 55.15 263 THR B N 1
ATOM 5220 C CA . THR B 1 284 ? 3.257 25.387 52.138 1.00 58.51 263 THR B CA 1
ATOM 5221 C C . THR B 1 284 ? 1.829 25.968 51.882 1.00 60.52 263 THR B C 1
ATOM 5222 O O . THR B 1 284 ? 1.567 27.119 52.192 1.00 61.14 263 THR B O 1
ATOM 5226 N N . PRO B 1 285 ? 0.945 25.199 51.232 1.00 62.49 264 PRO B N 1
ATOM 5227 C CA . PRO B 1 285 ? -0.473 25.549 51.060 1.00 64.94 264 PRO B CA 1
ATOM 5228 C C . PRO B 1 285 ? -1.226 25.839 52.365 1.00 66.92 264 PRO B C 1
ATOM 5229 O O . PRO B 1 285 ? -0.621 25.881 53.445 1.00 67.35 264 PRO B O 1
ATOM 5233 N N . SER B 1 286 ? -2.538 26.056 52.229 1.00 69.27 265 SER B N 1
ATOM 5234 C CA . SER B 1 286 ? -3.493 26.302 53.331 1.00 70.97 265 SER B CA 1
ATOM 5235 C C . SER B 1 286 ? -4.883 26.336 52.731 1.00 71.70 265 SER B C 1
ATOM 5236 O O . SER B 1 286 ? -5.073 26.929 51.665 1.00 72.12 265 SER B O 1
ATOM 5239 N N . GLY B 1 305 ? 7.591 40.906 47.900 1.00 62.71 284 GLY B N 1
ATOM 5240 C CA . GLY B 1 305 ? 7.724 41.650 49.141 1.00 63.89 284 GLY B CA 1
ATOM 5241 C C . GLY B 1 305 ? 9.018 41.280 49.832 1.00 63.75 284 GLY B C 1
ATOM 5242 O O . GLY B 1 305 ? 10.006 42.042 49.820 1.00 63.61 284 GLY B O 1
ATOM 5243 N N . LEU B 1 306 ? 9.010 40.091 50.440 1.00 63.08 285 LEU B N 1
ATOM 5244 C CA . LEU B 1 306 ? 10.237 39.465 50.926 1.00 62.42 285 LEU B CA 1
ATOM 5245 C C . LEU B 1 306 ? 11.233 39.308 49.743 1.00 61.36 285 LEU B C 1
ATOM 5246 O O . LEU B 1 306 ? 12.450 39.518 49.890 1.00 60.29 285 LEU B O 1
ATOM 5251 N N . VAL B 1 307 ? 10.686 38.974 48.575 1.00 61.43 286 VAL B N 1
ATOM 5252 C CA . VAL B 1 307 ? 11.416 38.998 47.303 1.00 62.38 286 VAL B CA 1
ATOM 5253 C C . VAL B 1 307 ? 12.171 40.341 47.025 1.00 63.17 286 VAL B C 1
ATOM 5254 O O . VAL B 1 307 ? 13.302 40.330 46.481 1.00 62.64 286 VAL B O 1
ATOM 5258 N N . ALA B 1 308 ? 11.529 41.463 47.395 1.00 63.96 287 ALA B N 1
ATOM 5259 C CA . ALA B 1 308 ? 12.132 42.812 47.368 1.00 64.73 287 ALA B CA 1
ATOM 5260 C C . ALA B 1 308 ? 13.324 43.016 48.324 1.00 64.49 287 ALA B C 1
ATOM 5261 O O . ALA B 1 308 ? 14.332 43.615 47.929 1.00 64.23 287 ALA B O 1
ATOM 5263 N N . GLU B 1 309 ? 13.212 42.541 49.570 1.00 64.00 288 GLU B N 1
ATOM 5264 C CA . GLU B 1 309 ? 14.364 42.574 50.499 1.00 63.84 288 GLU B CA 1
ATOM 5265 C C . GLU B 1 309 ? 15.586 41.826 49.935 1.00 62.14 288 GLU B C 1
ATOM 5266 O O . GLU B 1 309 ? 16.711 42.312 50.029 1.00 62.12 288 GLU B O 1
ATOM 5272 N N . LEU B 1 310 ? 15.339 40.639 49.368 1.00 60.16 289 LEU B N 1
ATOM 5273 C CA . LEU B 1 310 ? 16.390 39.753 48.884 1.00 57.97 289 LEU B CA 1
ATOM 5274 C C . LEU B 1 310 ? 17.110 40.290 47.641 1.00 57.55 289 LEU B C 1
ATOM 5275 O O . LEU B 1 310 ? 18.341 40.191 47.553 1.00 55.63 289 LEU B O 1
ATOM 5280 N N . ALA B 1 311 ? 16.335 40.808 46.674 1.00 58.38 290 ALA B N 1
ATOM 5281 C CA . ALA B 1 311 ? 16.906 41.511 45.493 1.00 58.70 290 ALA B CA 1
ATOM 5282 C C . ALA B 1 311 ? 17.839 42.662 45.932 1.00 58.65 290 ALA B C 1
ATOM 5283 O O . ALA B 1 311 ? 18.985 42.734 45.480 1.00 57.91 290 ALA B O 1
ATOM 5285 N N . ASP B 1 312 ? 17.364 43.488 46.872 1.00 59.65 291 ASP B N 1
ATOM 5286 C CA . ASP B 1 312 ? 18.176 44.567 47.465 1.00 60.58 291 ASP B CA 1
ATOM 5287 C C . ASP B 1 312 ? 19.434 44.041 48.136 1.00 59.38 291 ASP B C 1
ATOM 5288 O O . ASP B 1 312 ? 20.423 44.750 48.207 1.00 58.46 291 ASP B O 1
ATOM 5293 N N . LEU B 1 313 ? 19.394 42.796 48.628 1.00 58.03 292 LEU B N 1
ATOM 5294 C CA . LEU B 1 313 ? 20.581 42.185 49.247 1.00 56.62 292 LEU B CA 1
ATOM 5295 C C . LEU B 1 313 ? 21.530 41.554 48.253 1.00 55.81 292 LEU B C 1
ATOM 5296 O O . LEU B 1 313 ? 22.710 41.338 48.569 1.00 54.40 292 LEU B O 1
ATOM 5301 N N . GLY B 1 314 ? 21.014 41.283 47.059 1.00 55.32 293 GLY B N 1
ATOM 5302 C CA . GLY B 1 314 ? 21.840 40.789 45.973 1.00 56.51 293 GLY B CA 1
ATOM 5303 C C . GLY B 1 314 ? 21.359 39.467 45.391 1.00 57.00 293 GLY B C 1
ATOM 5304 O O . GLY B 1 314 ? 22.005 38.890 44.521 1.00 56.80 293 GLY B O 1
ATOM 5305 N N . ALA B 1 315 ? 20.237 38.968 45.889 1.00 57.38 294 ALA B N 1
ATOM 5306 C CA . ALA B 1 315 ? 19.807 37.643 45.512 1.00 58.46 294 ALA B CA 1
ATOM 5307 C C . ALA B 1 315 ? 18.517 37.653 44.697 1.00 58.96 294 ALA B C 1
ATOM 5308 O O . ALA B 1 315 ? 17.554 38.331 45.047 1.00 59.65 294 ALA B O 1
ATOM 5310 N N . THR B 1 316 ? 18.483 36.891 43.615 1.00 59.47 295 THR B N 1
ATOM 5311 C CA . THR B 1 316 ? 17.237 36.807 42.864 1.00 60.84 295 THR B CA 1
ATOM 5312 C C . THR B 1 316 ? 16.433 35.553 43.310 1.00 60.55 295 THR B C 1
ATOM 5313 O O . THR B 1 316 ? 16.852 34.408 43.084 1.00 60.11 295 THR B O 1
ATOM 5317 N N . ALA B 1 317 ? 15.307 35.795 43.978 1.00 60.85 296 ALA B N 1
ATOM 5318 C CA . ALA B 1 317 ? 14.452 34.736 44.504 1.00 61.04 296 ALA B CA 1
ATOM 5319 C C . ALA B 1 317 ? 13.232 34.482 43.604 1.00 62.42 296 ALA B C 1
ATOM 5320 O O . ALA B 1 317 ? 12.716 35.409 42.979 1.00 63.04 296 ALA B O 1
ATOM 5322 N N . THR B 1 318 ? 12.799 33.217 43.553 1.00 62.13 297 THR B N 1
ATOM 5323 C CA . THR B 1 318 ? 11.584 32.776 42.900 1.00 62.83 297 THR B CA 1
ATOM 5324 C C . THR B 1 318 ? 10.704 32.109 43.980 1.00 62.45 297 THR B C 1
ATOM 5325 O O . THR B 1 318 ? 11.225 31.517 44.932 1.00 61.73 297 THR B O 1
ATOM 5329 N N . VAL B 1 319 ? 9.381 32.200 43.835 1.00 61.81 298 VAL B N 1
ATOM 5330 C CA . VAL B 1 319 ? 8.466 31.723 44.851 1.00 61.01 298 VAL B CA 1
ATOM 5331 C C . VAL B 1 319 ? 7.544 30.668 44.246 1.00 61.21 298 VAL B C 1
ATOM 5332 O O . VAL B 1 319 ? 6.876 30.913 43.233 1.00 61.49 298 VAL B O 1
ATOM 5336 N N . VAL B 1 320 ? 7.511 29.487 44.869 1.00 60.33 299 VAL B N 1
ATOM 5337 C CA . VAL B 1 320 ? 6.669 28.379 44.398 1.00 60.07 299 VAL B CA 1
ATOM 5338 C C . VAL B 1 320 ? 5.807 27.854 45.545 1.00 59.49 299 VAL B C 1
ATOM 5339 O O . VAL B 1 320 ? 6.119 28.067 46.705 1.00 58.95 299 VAL B O 1
ATOM 5343 N N . THR B 1 321 ? 4.694 27.220 45.195 1.00 59.39 300 THR B N 1
ATOM 5344 C CA . THR B 1 321 ? 3.722 26.713 46.150 1.00 59.72 300 THR B CA 1
ATOM 5345 C C . THR B 1 321 ? 3.286 25.321 45.705 1.00 59.25 300 THR B C 1
ATOM 5346 O O . THR B 1 321 ? 2.843 25.117 44.563 1.00 59.68 300 THR B O 1
ATOM 5350 N N . CYS B 1 322 ? 3.431 24.376 46.629 1.00 58.22 301 CYS B N 1
ATOM 5351 C CA . CYS B 1 322 ? 2.930 23.018 46.485 1.00 57.08 301 CYS B CA 1
ATOM 5352 C C . CYS B 1 322 ? 3.112 22.231 47.812 1.00 55.01 301 CYS B C 1
ATOM 5353 O O . CYS B 1 322 ? 3.685 22.738 48.811 1.00 52.62 301 CYS B O 1
ATOM 5356 N N . ASP B 1 323 ? 2.605 20.999 47.791 1.00 53.24 302 ASP B N 1
ATOM 5357 C CA . ASP B 1 323 ? 2.585 20.145 48.940 1.00 51.64 302 ASP B CA 1
ATOM 5358 C C . ASP B 1 323 ? 3.727 19.165 48.793 1.00 49.42 302 ASP B C 1
ATOM 5359 O O . ASP B 1 323 ? 3.641 18.201 48.034 1.00 49.16 302 ASP B O 1
ATOM 5364 N N . LEU B 1 324 ? 4.804 19.430 49.529 1.00 46.36 303 LEU B N 1
ATOM 5365 C CA . LEU B 1 324 ? 6.015 18.616 49.462 1.00 43.02 303 LEU B CA 1
ATOM 5366 C C . LEU B 1 324 ? 5.857 17.182 49.951 1.00 42.08 303 LEU B C 1
ATOM 5367 O O . LEU B 1 324 ? 6.754 16.377 49.776 1.00 41.05 303 LEU B O 1
ATOM 5372 N N . THR B 1 325 ? 4.705 16.856 50.517 1.00 41.01 304 THR B N 1
ATOM 5373 C CA . THR B 1 325 ? 4.417 15.481 51.015 1.00 41.05 304 THR B CA 1
ATOM 5374 C C . THR B 1 325 ? 3.940 14.591 49.883 1.00 40.76 304 THR B C 1
ATOM 5375 O O . THR B 1 325 ? 3.879 13.379 50.010 1.00 40.88 304 THR B O 1
ATOM 5379 N N . ASP B 1 326 ? 3.656 15.240 48.763 1.00 42.48 305 ASP B N 1
ATOM 5380 C CA . ASP B 1 326 ? 3.320 14.603 47.503 1.00 44.10 305 ASP B CA 1
ATOM 5381 C C . ASP B 1 326 ? 4.631 14.453 46.776 1.00 42.84 305 ASP B C 1
ATOM 5382 O O . ASP B 1 326 ? 5.254 15.438 46.395 1.00 43.03 305 ASP B O 1
ATOM 5387 N N . ALA B 1 327 ? 5.055 13.218 46.579 1.00 43.57 306 ALA B N 1
ATOM 5388 C CA . ALA B 1 327 ? 6.365 12.987 46.014 1.00 45.17 306 ALA B CA 1
ATOM 5389 C C . ALA B 1 327 ? 6.434 13.467 44.550 1.00 46.54 306 ALA B C 1
ATOM 5390 O O . ALA B 1 327 ? 7.534 13.833 44.048 1.00 45.34 306 ALA B O 1
ATOM 5392 N N . GLU B 1 328 ? 5.268 13.483 43.881 1.00 47.39 307 GLU B N 1
ATOM 5393 C CA . GLU B 1 328 ? 5.186 14.012 42.496 1.00 49.82 307 GLU B CA 1
ATOM 5394 C C . GLU B 1 328 ? 5.464 15.537 42.425 1.00 49.09 307 GLU B C 1
ATOM 5395 O O . GLU B 1 328 ? 6.156 15.980 41.522 1.00 50.89 307 GLU B O 1
ATOM 5401 N N . ALA B 1 329 ? 4.841 16.318 43.317 1.00 47.77 308 ALA B N 1
ATOM 5402 C CA . ALA B 1 329 ? 5.135 17.740 43.512 1.00 47.27 308 ALA B CA 1
ATOM 5403 C C . ALA B 1 329 ? 6.621 17.984 43.823 1.00 45.32 308 ALA B C 1
ATOM 5404 O O . ALA B 1 329 ? 7.241 18.905 43.273 1.00 44.89 308 ALA B O 1
ATOM 5406 N N . ALA B 1 330 ? 7.174 17.169 44.717 1.00 44.01 309 ALA B N 1
ATOM 5407 C CA . ALA B 1 330 ? 8.554 17.381 45.209 1.00 44.14 309 ALA B CA 1
ATOM 5408 C C . ALA B 1 330 ? 9.516 17.246 44.050 1.00 43.98 309 ALA B C 1
ATOM 5409 O O . ALA B 1 330 ? 10.418 18.082 43.886 1.00 43.33 309 ALA B O 1
ATOM 5411 N N . ALA B 1 331 ? 9.275 16.219 43.231 1.00 44.69 310 ALA B N 1
ATOM 5412 C CA . ALA B 1 331 ? 9.993 16.004 41.968 1.00 46.24 310 ALA B CA 1
ATOM 5413 C C . ALA B 1 331 ? 9.922 17.188 40.977 1.00 47.29 310 ALA B C 1
ATOM 5414 O O . ALA B 1 331 ? 10.942 17.565 40.395 1.00 47.44 310 ALA B O 1
ATOM 5416 N N . ARG B 1 332 ? 8.725 17.759 40.805 1.00 48.71 311 ARG B N 1
ATOM 5417 C CA . ARG B 1 332 ? 8.530 18.940 39.958 1.00 50.24 311 ARG B CA 1
ATOM 5418 C C . ARG B 1 332 ? 9.286 20.184 40.482 1.00 50.32 311 ARG B C 1
ATOM 5419 O O . ARG B 1 332 ? 9.970 20.859 39.703 1.00 50.51 311 ARG B O 1
ATOM 5427 N N . LEU B 1 333 ? 9.179 20.474 41.788 1.00 49.68 312 LEU B N 1
ATOM 5428 C CA . LEU B 1 333 ? 9.911 21.599 42.401 1.00 49.68 312 LEU B CA 1
ATOM 5429 C C . LEU B 1 333 ? 11.405 21.480 42.101 1.00 49.54 312 LEU B C 1
ATOM 5430 O O . LEU B 1 333 ? 12.033 22.432 41.642 1.00 50.09 312 LEU B O 1
ATOM 5435 N N . LEU B 1 334 ? 11.980 20.297 42.315 1.00 49.76 313 LEU B N 1
ATOM 5436 C CA . LEU B 1 334 ? 13.397 20.131 42.056 1.00 50.19 313 LEU B CA 1
ATOM 5437 C C . LEU B 1 334 ? 13.722 20.269 40.557 1.00 51.77 313 LEU B C 1
ATOM 5438 O O . LEU B 1 334 ? 14.766 20.809 40.212 1.00 51.15 313 LEU B O 1
ATOM 5443 N N . ALA B 1 335 ? 12.824 19.786 39.683 1.00 53.16 314 ALA B N 1
ATOM 5444 C CA . ALA B 1 335 ? 13.000 19.865 38.208 1.00 53.87 314 ALA B CA 1
ATOM 5445 C C . ALA B 1 335 ? 12.878 21.303 37.725 1.00 54.37 314 ALA B C 1
ATOM 5446 O O . ALA B 1 335 ? 13.434 21.661 36.677 1.00 54.65 314 ALA B O 1
ATOM 5448 N N . GLY B 1 336 ? 12.153 22.116 38.498 1.00 54.94 315 GLY B N 1
ATOM 5449 C CA . GLY B 1 336 ? 11.989 23.556 38.241 1.00 56.21 315 GLY B CA 1
ATOM 5450 C C . GLY B 1 336 ? 13.201 24.410 38.556 1.00 57.11 315 GLY B C 1
ATOM 5451 O O . GLY B 1 336 ? 13.243 25.590 38.192 1.00 57.75 315 GLY B O 1
ATOM 5452 N N . VAL B 1 337 ? 14.208 23.830 39.221 1.00 56.67 316 VAL B N 1
ATOM 5453 C CA . VAL B 1 337 ? 15.451 24.562 39.493 1.00 57.02 316 VAL B CA 1
ATOM 5454 C C . VAL B 1 337 ? 16.196 24.769 38.171 1.00 57.89 316 VAL B C 1
ATOM 5455 O O . VAL B 1 337 ? 16.403 23.830 37.373 1.00 56.95 316 VAL B O 1
ATOM 5459 N N . SER B 1 338 ? 16.596 26.014 37.955 1.00 59.42 317 SER B N 1
ATOM 5460 C CA . SER B 1 338 ? 17.323 26.420 36.733 1.00 61.48 317 SER B CA 1
ATOM 5461 C C . SER B 1 338 ? 18.585 25.590 36.492 1.00 61.40 317 SER B C 1
ATOM 5462 O O . SER B 1 338 ? 19.332 25.331 37.415 1.00 61.69 317 SER B O 1
ATOM 5465 N N . ASP B 1 339 ? 18.829 25.187 35.248 1.00 62.72 318 ASP B N 1
ATOM 5466 C CA . ASP B 1 339 ? 20.036 24.427 34.916 1.00 62.69 318 ASP B CA 1
ATOM 5467 C C . ASP B 1 339 ? 21.306 25.262 34.988 1.00 61.77 318 ASP B C 1
ATOM 5468 O O . ASP B 1 339 ? 22.381 24.723 35.206 1.00 61.02 318 ASP B O 1
ATOM 5473 N N . ALA B 1 340 ? 21.165 26.572 34.791 1.00 61.00 319 ALA B N 1
ATOM 5474 C CA . ALA B 1 340 ? 22.295 27.510 34.861 1.00 60.61 319 ALA B CA 1
ATOM 5475 C C . ALA B 1 340 ? 22.736 27.734 36.315 1.00 59.66 319 ALA B C 1
ATOM 5476 O O . ALA B 1 340 ? 23.861 28.174 36.573 1.00 58.84 319 ALA B O 1
ATOM 5478 N N . HIS B 1 341 ? 21.834 27.404 37.245 1.00 58.16 320 HIS B N 1
ATOM 5479 C CA . HIS B 1 341 ? 22.069 27.509 38.687 1.00 57.07 320 HIS B CA 1
ATOM 5480 C C . HIS B 1 341 ? 21.537 26.271 39.443 1.00 56.12 320 HIS B C 1
ATOM 5481 O O . HIS B 1 341 ? 20.495 26.355 40.118 1.00 54.52 320 HIS B O 1
ATOM 5488 N N . PRO B 1 342 ? 22.273 25.144 39.368 1.00 55.41 321 PRO B N 1
ATOM 5489 C CA . PRO B 1 342 ? 21.826 23.884 39.956 1.00 55.29 321 PRO B CA 1
ATOM 5490 C C . PRO B 1 342 ? 21.773 23.908 41.499 1.00 53.57 321 PRO B C 1
ATOM 5491 O O . PRO B 1 342 ? 22.608 24.536 42.157 1.00 53.30 321 PRO B O 1
ATOM 5495 N N . LEU B 1 343 ? 20.767 23.254 42.057 1.00 50.97 322 LEU B N 1
ATOM 5496 C CA . LEU B 1 343 ? 20.722 23.067 43.503 1.00 48.97 322 LEU B CA 1
ATOM 5497 C C . LEU B 1 343 ? 22.067 22.899 44.209 1.00 46.52 322 LEU B C 1
ATOM 5498 O O . LEU B 1 343 ? 22.819 21.931 43.984 1.00 45.42 322 LEU B O 1
ATOM 5503 N N . SER B 1 344 ? 22.307 23.801 45.147 1.00 44.35 323 SER B N 1
ATOM 5504 C CA . SER B 1 344 ? 23.508 23.755 45.940 1.00 43.10 323 SER B CA 1
ATOM 5505 C C . SER B 1 344 ? 23.223 23.288 47.381 1.00 42.14 323 SER B C 1
ATOM 5506 O O . SER B 1 344 ? 24.069 22.655 48.012 1.00 43.12 323 SER B O 1
ATOM 5509 N N . ALA B 1 345 ? 22.060 23.649 47.908 1.00 40.66 324 ALA B N 1
ATOM 5510 C CA . ALA B 1 345 ? 21.682 23.290 49.283 1.00 38.23 324 ALA B CA 1
ATOM 5511 C C . ALA B 1 345 ? 20.203 23.468 49.476 1.00 38.08 324 ALA B C 1
ATOM 5512 O O . ALA B 1 345 ? 19.553 24.221 48.752 1.00 36.80 324 ALA B O 1
ATOM 5514 N N . VAL B 1 346 ? 19.664 22.777 50.491 1.00 36.98 325 VAL B N 1
ATOM 5515 C CA . VAL B 1 346 ? 18.237 22.852 50.798 1.00 35.51 325 VAL B CA 1
ATOM 5516 C C . VAL B 1 346 ? 18.126 23.111 52.303 1.00 36.62 325 VAL B C 1
ATOM 5517 O O . VAL B 1 346 ? 18.661 22.316 53.129 1.00 36.48 325 VAL B O 1
ATOM 5521 N N . LEU B 1 347 ? 17.449 24.193 52.677 1.00 35.04 326 LEU B N 1
ATOM 5522 C CA . LEU B 1 347 ? 17.089 24.393 54.093 1.00 35.49 326 LEU B CA 1
ATOM 5523 C C . LEU B 1 347 ? 15.609 24.035 54.236 1.00 36.11 326 LEU B C 1
ATOM 5524 O O . LEU B 1 347 ? 14.749 24.783 53.784 1.00 35.42 326 LEU B O 1
ATOM 5529 N N . HIS B 1 348 ? 15.343 22.862 54.831 1.00 35.37 327 HIS B N 1
ATOM 5530 C CA . HIS B 1 348 ? 13.975 22.389 54.976 1.00 35.83 327 HIS B CA 1
ATOM 5531 C C . HIS B 1 348 ? 13.399 22.713 56.369 1.00 37.53 327 HIS B C 1
ATOM 5532 O O . HIS B 1 348 ? 13.899 22.203 57.365 1.00 35.24 327 HIS B O 1
ATOM 5539 N N . LEU B 1 349 ? 12.389 23.598 56.396 1.00 37.75 328 LEU B N 1
ATOM 5540 C CA . LEU B 1 349 ? 11.716 24.037 57.616 1.00 40.57 328 LEU B CA 1
ATOM 5541 C C . LEU B 1 349 ? 10.267 23.573 57.563 1.00 40.95 328 LEU B C 1
ATOM 5542 O O . LEU B 1 349 ? 9.408 24.361 57.199 1.00 41.22 328 LEU B O 1
ATOM 5547 N N . PRO B 1 350 ? 9.994 22.300 57.920 1.00 41.77 329 PRO B N 1
ATOM 5548 C CA . PRO B 1 350 ? 8.613 21.859 57.905 1.00 43.96 329 PRO B CA 1
ATOM 5549 C C . PRO B 1 350 ? 7.70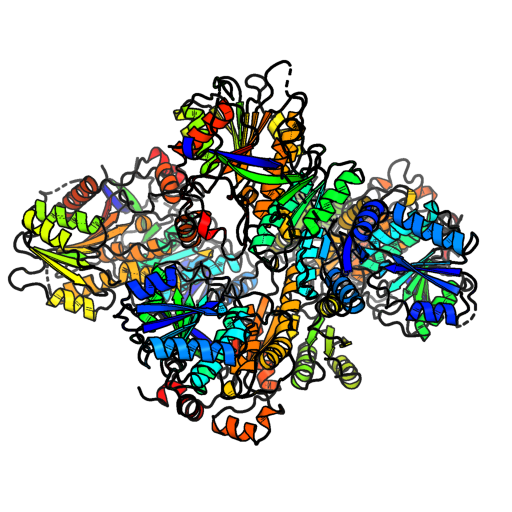8 22.668 58.847 1.00 45.71 329 PRO B C 1
ATOM 5550 O O . PRO B 1 350 ? 8.148 23.161 59.880 1.00 45.39 329 PRO B O 1
ATOM 5554 N N . PRO B 1 351 ? 6.426 22.742 58.515 1.00 47.86 330 PRO B N 1
ATOM 5555 C CA . PRO B 1 351 ? 5.549 23.644 59.237 1.00 50.01 330 PRO B CA 1
ATOM 5556 C C . PRO B 1 351 ? 5.305 23.215 60.694 1.00 51.12 330 PRO B C 1
ATOM 5557 O O . PRO B 1 351 ? 5.563 22.072 61.100 1.00 51.39 330 PRO B O 1
ATOM 5561 N N . THR B 1 352 ? 4.864 24.187 61.466 1.00 52.24 331 THR B N 1
ATOM 5562 C CA . THR B 1 352 ? 4.524 24.050 62.864 1.00 52.49 331 THR B CA 1
ATOM 5563 C C . THR B 1 352 ? 3.287 23.135 63.029 1.00 52.01 331 THR B C 1
ATOM 5564 O O . THR B 1 352 ? 2.435 23.082 62.155 1.00 52.64 331 THR B O 1
ATOM 5568 N N . VAL B 1 353 ? 3.227 22.366 64.110 1.00 50.65 332 VAL B N 1
ATOM 5569 C CA . VAL B 1 353 ? 2.084 21.474 64.360 1.00 50.69 332 VAL B CA 1
ATOM 5570 C C . VAL B 1 353 ? 1.609 21.636 65.778 1.00 50.79 332 VAL B C 1
ATOM 5571 O O . VAL B 1 353 ? 2.355 22.115 66.628 1.00 48.39 332 VAL B O 1
ATOM 5575 N N . ASP B 1 354 ? 0.391 21.179 66.048 1.00 51.99 333 ASP B N 1
ATOM 5576 C CA . ASP B 1 354 ? -0.148 21.305 67.404 1.00 54.32 333 ASP B CA 1
ATOM 5577 C C . ASP B 1 354 ? 0.227 20.217 68.410 1.00 54.25 333 ASP B C 1
ATOM 5578 O O . ASP B 1 354 ? 0.195 19.034 68.069 1.00 54.90 333 ASP B O 1
ATOM 5583 N N . SER B 1 355 ? 0.580 20.645 69.632 1.00 53.99 334 SER B N 1
ATOM 5584 C CA . SER B 1 355 ? 0.787 19.761 70.831 1.00 53.43 334 SER B CA 1
ATOM 5585 C C . SER B 1 355 ? -0.485 19.084 71.349 1.00 52.46 334 SER B C 1
ATOM 5586 O O . SER B 1 355 ? -1.578 19.637 71.255 1.00 53.48 334 SER B O 1
ATOM 5589 N N . GLU B 1 356 ? -0.351 17.886 71.914 1.00 50.89 335 GLU B N 1
ATOM 5590 C CA . GLU B 1 356 ? -1.464 17.193 72.530 1.00 49.18 335 GLU B CA 1
ATOM 5591 C C . GLU B 1 356 ? -0.951 16.041 73.398 1.00 46.33 335 GLU B C 1
ATOM 5592 O O . GLU B 1 356 ? -0.086 15.249 72.937 1.00 42.26 335 GLU B O 1
ATOM 5598 N N . PRO B 1 357 ? -1.441 15.961 74.658 1.00 44.01 336 PRO B N 1
ATOM 5599 C CA . PRO B 1 357 ? -1.007 14.804 75.499 1.00 41.96 336 PRO B CA 1
ATOM 5600 C C . PRO B 1 357 ? -1.312 13.509 74.774 1.00 39.32 336 PRO B C 1
ATOM 5601 O O . PRO B 1 357 ? -2.323 13.435 74.056 1.00 37.98 336 PRO B O 1
ATOM 5605 N N . LEU B 1 358 ? -0.411 12.521 74.920 1.00 37.36 337 LEU B N 1
ATOM 5606 C CA . LEU B 1 358 ? -0.603 11.179 74.366 1.00 34.82 337 LEU B CA 1
ATOM 5607 C C . LEU B 1 358 ? -2.002 10.546 74.718 1.00 35.10 337 LEU B C 1
ATOM 5608 O O . LEU B 1 358 ? -2.661 9.926 73.897 1.00 35.00 337 LEU B O 1
ATOM 5613 N N . ALA B 1 359 ? -2.408 10.675 75.961 1.00 34.80 338 ALA B N 1
ATOM 5614 C CA . ALA B 1 359 ? -3.692 10.123 76.432 1.00 37.65 338 ALA B CA 1
ATOM 5615 C C . ALA B 1 359 ? -4.912 10.705 75.676 1.00 39.30 338 ALA B C 1
ATOM 5616 O O . ALA B 1 359 ? -5.918 10.040 75.527 1.00 39.40 338 ALA B O 1
ATOM 5618 N N . ALA B 1 360 ? -4.792 11.942 75.179 1.00 41.96 339 ALA B N 1
ATOM 5619 C CA . ALA B 1 360 ? -5.917 12.598 74.486 1.00 42.80 339 ALA B CA 1
ATOM 5620 C C . ALA B 1 360 ? -5.858 12.492 72.963 1.00 44.01 339 ALA B C 1
ATOM 5621 O O . ALA B 1 360 ? -6.895 12.656 72.300 1.00 45.07 339 ALA B O 1
ATOM 5623 N N . THR B 1 361 ? -4.691 12.178 72.383 1.00 43.86 340 THR B N 1
ATOM 5624 C CA . THR B 1 361 ? -4.629 12.060 70.914 1.00 43.95 340 THR B CA 1
ATOM 5625 C C . THR B 1 361 ? -5.067 10.692 70.452 1.00 43.06 340 THR B C 1
ATOM 5626 O O . THR B 1 361 ? -5.528 9.888 71.233 1.00 42.55 340 THR B O 1
ATOM 5630 N N . ASP B 1 362 ? -4.974 10.459 69.156 1.00 42.66 341 ASP B N 1
ATOM 5631 C CA . ASP B 1 362 ? -5.250 9.161 68.549 1.00 43.02 341 ASP B CA 1
ATOM 5632 C C . ASP B 1 362 ? -4.248 8.929 67.380 1.00 41.11 341 ASP B C 1
ATOM 5633 O O . ASP B 1 362 ? -3.468 9.837 67.024 1.00 39.92 341 ASP B O 1
ATOM 5638 N N . ALA B 1 363 ? -4.293 7.741 66.788 1.00 39.25 342 ALA B N 1
ATOM 5639 C CA . ALA B 1 363 ? -3.233 7.290 65.889 1.00 39.51 342 ALA B CA 1
ATOM 5640 C C . ALA B 1 363 ? -3.247 8.133 64.635 1.00 40.31 342 ALA B C 1
ATOM 5641 O O . ALA B 1 363 ? -2.176 8.381 63.967 1.00 38.41 342 ALA B O 1
ATOM 5643 N N . ASP B 1 364 ? -4.458 8.599 64.303 1.00 40.24 343 ASP B N 1
ATOM 5644 C CA . ASP B 1 364 ? -4.618 9.297 63.072 1.00 41.33 343 ASP B CA 1
ATOM 5645 C C . ASP B 1 364 ? -4.058 10.681 63.277 1.00 40.66 343 ASP B C 1
ATOM 5646 O O . ASP B 1 364 ? -3.293 11.137 62.449 1.00 41.76 343 ASP B O 1
ATOM 5651 N N . ALA B 1 365 ? -4.388 11.334 64.387 1.00 39.49 344 ALA B N 1
ATOM 5652 C CA . ALA B 1 365 ? -3.813 12.643 64.675 1.00 38.65 344 ALA B CA 1
ATOM 5653 C C . ALA B 1 365 ? -2.275 12.566 64.701 1.00 37.40 344 ALA B C 1
ATOM 5654 O O . ALA B 1 365 ? -1.632 13.394 64.089 1.00 35.60 344 ALA B O 1
ATOM 5656 N N . LEU B 1 366 ? -1.699 11.508 65.301 1.00 35.01 345 LEU B N 1
ATOM 5657 C CA . LEU B 1 366 ? -0.222 11.364 65.362 1.00 33.78 345 LEU B CA 1
ATOM 5658 C C . LEU B 1 366 ? 0.413 11.208 63.974 1.00 33.22 345 LEU B C 1
ATOM 5659 O O . LEU B 1 366 ? 1.399 11.873 63.640 1.00 32.22 345 LEU B O 1
ATOM 5664 N N . ALA B 1 367 ? -0.165 10.307 63.177 1.00 32.61 346 ALA B N 1
ATOM 5665 C CA . ALA B 1 367 ? 0.173 10.082 61.761 1.00 32.25 346 ALA B CA 1
ATOM 5666 C C . ALA B 1 367 ? 0.228 11.355 60.933 1.00 32.68 346 ALA B C 1
ATOM 5667 O O . ALA B 1 367 ? 1.145 11.576 60.153 1.00 31.40 346 ALA B O 1
ATOM 5669 N N . ARG B 1 368 ? -0.789 12.192 61.110 1.00 34.61 347 ARG B N 1
ATOM 5670 C CA . ARG B 1 368 ? -0.817 13.468 60.443 1.00 35.92 347 ARG B CA 1
ATOM 5671 C C . ARG B 1 368 ? 0.314 14.340 60.818 1.00 35.70 347 ARG B C 1
ATOM 5672 O O . ARG B 1 368 ? 0.837 15.035 59.908 1.00 37.01 347 ARG B O 1
ATOM 5680 N N . VAL B 1 369 ? 0.665 14.392 62.107 1.00 33.58 348 VAL B N 1
ATOM 5681 C CA . VAL B 1 369 ? 1.795 15.246 62.517 1.00 34.42 348 VAL B CA 1
ATOM 5682 C C . VAL B 1 369 ? 3.084 14.679 61.949 1.00 32.49 348 VAL B C 1
ATOM 5683 O O . VAL B 1 369 ? 3.993 15.436 61.543 1.00 31.28 348 VAL B O 1
ATOM 5687 N N . VAL B 1 370 ? 3.194 13.343 61.947 1.00 30.58 349 VAL B N 1
ATOM 5688 C CA . VAL B 1 370 ? 4.403 12.799 61.413 1.00 30.35 349 VAL B CA 1
ATOM 5689 C C . VAL B 1 370 ? 4.578 13.209 59.952 1.00 29.03 349 VAL B C 1
ATOM 5690 O O . VAL B 1 370 ? 5.664 13.521 59.501 1.00 29.77 349 VAL B O 1
ATOM 5694 N N . THR B 1 371 ? 3.475 13.153 59.206 1.00 29.85 350 THR B N 1
ATOM 5695 C CA . THR B 1 371 ? 3.472 13.428 57.805 1.00 30.16 350 THR B CA 1
ATOM 5696 C C . THR B 1 371 ? 3.890 14.893 57.624 1.00 31.11 350 THR B C 1
ATOM 5697 O O . THR B 1 371 ? 4.754 15.198 56.794 1.00 28.76 350 THR B O 1
ATOM 5701 N N . ALA B 1 372 ? 3.310 15.781 58.434 1.00 31.23 351 ALA B N 1
ATOM 5702 C CA . ALA B 1 372 ? 3.611 17.202 58.324 1.00 32.25 351 ALA B CA 1
ATOM 5703 C C . ALA B 1 372 ? 5.075 17.534 58.618 1.00 31.76 351 ALA B C 1
ATOM 5704 O O . ALA B 1 372 ? 5.583 18.500 58.063 1.00 34.29 351 ALA B O 1
ATOM 5706 N N . LYS B 1 373 ? 5.711 16.781 59.518 1.00 31.27 352 LYS B N 1
ATOM 5707 C CA . LYS B 1 373 ? 7.137 16.930 59.854 1.00 30.89 352 LYS B CA 1
ATOM 5708 C C . LYS B 1 373 ? 8.165 16.148 59.028 1.00 31.23 352 LYS B C 1
ATOM 5709 O O . LYS B 1 373 ? 9.260 16.621 58.851 1.00 29.83 352 LYS B O 1
ATOM 5715 N N . ALA B 1 374 ? 7.820 14.924 58.584 1.00 29.47 353 ALA B N 1
ATOM 5716 C CA . ALA B 1 374 ? 8.790 13.957 58.086 1.00 30.74 353 ALA B CA 1
ATOM 5717 C C . ALA B 1 374 ? 8.643 13.613 56.575 1.00 31.08 353 ALA B C 1
ATOM 5718 O O . ALA B 1 374 ? 9.649 13.289 55.946 1.00 29.81 353 ALA B O 1
ATOM 5720 N N . THR B 1 375 ? 7.437 13.626 56.007 1.00 29.25 354 THR B N 1
ATOM 5721 C CA . THR B 1 375 ? 7.278 13.025 54.649 1.00 31.64 354 THR B CA 1
ATOM 5722 C C . THR B 1 375 ? 7.999 13.779 53.503 1.00 31.38 354 THR B C 1
ATOM 5723 O O . THR B 1 375 ? 8.611 13.173 52.640 1.00 31.00 354 THR B O 1
ATOM 5727 N N . ALA B 1 376 ? 7.942 15.110 53.511 1.00 31.14 355 ALA B N 1
ATOM 5728 C CA . ALA B 1 376 ? 8.692 15.871 52.526 1.00 30.64 355 ALA B CA 1
ATOM 5729 C C . ALA B 1 376 ? 10.228 15.645 52.674 1.00 31.35 355 ALA B C 1
ATOM 5730 O O . ALA B 1 376 ? 10.933 15.520 51.680 1.00 32.36 355 ALA B O 1
ATOM 5732 N N . ALA B 1 377 ? 10.731 15.583 53.902 1.00 31.03 356 ALA B N 1
ATOM 5733 C CA . ALA B 1 377 ? 12.156 15.289 54.120 1.00 31.23 356 ALA B CA 1
ATOM 5734 C C . ALA B 1 377 ? 12.542 13.986 53.547 1.00 31.55 356 ALA B C 1
ATOM 5735 O O . ALA B 1 377 ? 13.618 13.863 52.917 1.00 32.50 356 ALA B O 1
ATOM 5737 N N . LEU B 1 378 ? 11.637 13.014 53.698 1.00 33.11 357 LEU B N 1
ATOM 5738 C CA . LEU B 1 378 ? 11.860 11.708 53.117 1.00 32.64 357 LEU B CA 1
ATOM 5739 C C . LEU B 1 378 ? 11.958 11.796 51.621 1.00 33.75 357 LEU B C 1
ATOM 5740 O O . LEU B 1 378 ? 12.877 11.201 51.017 1.00 32.36 357 LEU B O 1
ATOM 5745 N N . HIS B 1 379 ? 11.022 12.547 51.023 1.00 33.53 358 HIS B N 1
ATOM 5746 C CA . HIS B 1 379 ? 11.010 12.697 49.572 1.00 35.46 358 HIS B CA 1
ATOM 5747 C C . HIS B 1 379 ? 12.265 13.422 49.057 1.00 34.97 358 HIS B C 1
ATOM 5748 O O . HIS B 1 379 ? 12.858 12.981 48.058 1.00 34.87 358 HIS B O 1
ATOM 5755 N N . LEU B 1 380 ? 12.611 14.553 49.695 1.00 33.95 359 LEU B N 1
ATOM 5756 C CA . LEU B 1 380 ? 13.755 15.341 49.227 1.00 35.31 359 LEU B CA 1
ATOM 5757 C C . LEU B 1 380 ? 15.010 14.503 49.220 1.00 36.01 359 LEU B C 1
ATOM 5758 O O . LEU B 1 380 ? 15.782 14.540 48.272 1.00 35.71 359 LEU B O 1
ATOM 5763 N N . ASP B 1 381 ? 15.199 13.752 50.305 1.00 36.10 360 ASP B N 1
ATOM 5764 C CA . ASP B 1 381 ? 16.369 12.923 50.534 1.00 35.87 360 ASP B CA 1
ATOM 5765 C C . ASP B 1 381 ? 16.419 11.919 49.410 1.00 37.06 360 ASP B C 1
ATOM 5766 O O . ASP B 1 381 ? 17.443 11.801 48.771 1.00 36.71 360 ASP B O 1
ATOM 5771 N N . ARG B 1 382 ? 15.309 11.248 49.119 1.00 35.75 361 ARG B N 1
ATOM 5772 C CA . ARG B 1 382 ? 15.375 10.227 48.057 1.00 37.90 361 ARG B CA 1
ATOM 5773 C C . ARG B 1 382 ? 15.602 10.826 46.671 1.00 37.84 361 ARG B C 1
ATOM 5774 O O . ARG B 1 382 ? 16.365 10.268 45.842 1.00 37.27 361 ARG B O 1
ATOM 5782 N N . LEU B 1 383 ? 14.967 11.974 46.440 1.00 36.96 362 LEU B N 1
ATOM 5783 C CA . LEU B 1 383 ? 15.127 12.637 45.150 1.00 39.23 362 LEU B CA 1
ATOM 5784 C C . LEU B 1 383 ? 16.532 13.146 44.885 1.00 38.43 362 LEU B C 1
ATOM 5785 O O . LEU B 1 383 ? 16.890 13.343 43.767 1.00 36.68 362 LEU B O 1
ATOM 5790 N N . LEU B 1 384 ? 17.302 13.381 45.938 1.00 39.45 363 LEU B N 1
ATOM 5791 C CA . LEU B 1 384 ? 18.627 13.957 45.797 1.00 39.73 363 LEU B CA 1
ATOM 5792 C C . LEU B 1 384 ? 19.733 12.918 45.755 1.00 39.77 363 LEU B C 1
ATOM 5793 O O . LEU B 1 384 ? 20.912 13.249 45.560 1.00 37.41 363 LEU B O 1
ATOM 5798 N N . ARG B 1 385 ? 19.407 11.649 45.974 1.00 41.40 364 ARG B N 1
ATOM 5799 C CA . ARG B 1 385 ? 20.511 10.623 45.925 1.00 45.18 364 ARG B CA 1
ATOM 5800 C C . ARG B 1 385 ? 21.403 10.551 44.613 1.00 49.21 364 ARG B C 1
ATOM 5801 O O . ARG B 1 385 ? 22.521 10.017 44.622 1.00 50.28 364 ARG B O 1
ATOM 5809 N N . GLU B 1 386 ? 20.934 11.101 43.506 1.00 52.89 365 GLU B N 1
ATOM 5810 C CA . GLU B 1 386 ? 21.672 10.942 42.228 1.00 55.67 365 GLU B CA 1
ATOM 5811 C C . GLU B 1 386 ? 22.456 12.181 41.798 1.00 56.20 365 GLU B C 1
ATOM 5812 O O . GLU B 1 386 ? 23.151 12.146 40.780 1.00 57.29 365 GLU B O 1
ATOM 5818 N N . ALA B 1 387 ? 22.423 13.244 42.616 1.00 56.74 366 ALA B N 1
ATOM 5819 C CA . ALA B 1 387 ? 22.882 14.605 42.192 1.00 57.13 366 ALA B CA 1
ATOM 5820 C C . ALA B 1 387 ? 24.393 14.848 41.864 1.00 58.43 366 ALA B C 1
ATOM 5821 O O . ALA B 1 387 ? 25.334 14.336 42.526 1.00 57.94 366 ALA B O 1
ATOM 5823 N N . PRO B 1 394 ? 27.598 17.234 45.540 1.00 45.77 373 PRO B N 1
ATOM 5824 C CA . PRO B 1 394 ? 26.395 16.778 46.307 1.00 44.61 373 PRO B CA 1
ATOM 5825 C C . PRO B 1 394 ? 25.761 17.943 47.083 1.00 41.24 373 PRO B C 1
ATOM 5826 O O . PRO B 1 394 ? 26.397 18.487 47.925 1.00 39.48 373 PRO B O 1
ATOM 5830 N N . PRO B 1 395 ? 24.514 18.273 46.826 1.00 39.45 374 PRO B N 1
ATOM 5831 C CA . PRO B 1 395 ? 23.953 19.353 47.606 1.00 39.45 374 PRO B CA 1
ATOM 5832 C C . PRO B 1 395 ? 23.769 18.990 49.106 1.00 39.38 374 PRO B C 1
ATOM 5833 O O . PRO B 1 395 ? 23.760 17.810 49.498 1.00 40.99 374 PRO B O 1
ATOM 5837 N N . VAL B 1 396 ? 23.659 20.005 49.937 1.00 38.09 375 VAL B N 1
ATOM 5838 C CA . VAL B 1 396 ? 23.495 19.833 51.354 1.00 37.05 375 VAL B CA 1
ATOM 5839 C C . VAL B 1 396 ? 21.969 19.801 51.663 1.00 36.54 375 VAL B C 1
ATOM 5840 O O . VAL B 1 396 ? 21.223 20.657 51.211 1.00 38.85 375 VAL B O 1
ATOM 5844 N N . LEU B 1 397 ? 21.501 18.851 52.462 1.00 33.59 376 LEU B N 1
ATOM 5845 C CA . LEU B 1 397 ? 20.087 18.807 52.823 1.00 31.61 376 LEU B CA 1
ATOM 5846 C C . LEU B 1 397 ? 20.016 19.064 54.342 1.00 31.15 376 LEU B C 1
ATOM 5847 O O . LEU B 1 397 ? 20.513 18.241 55.102 1.00 31.13 376 LEU B O 1
ATOM 5852 N N . VAL B 1 398 ? 19.475 20.214 54.760 1.00 29.43 377 VAL B N 1
ATOM 5853 C CA . VAL B 1 398 ? 19.517 20.616 56.167 1.00 28.53 377 VAL B CA 1
ATOM 5854 C C . VAL B 1 398 ? 18.097 20.420 56.720 1.00 29.09 377 VAL B C 1
ATOM 5855 O O . VAL B 1 398 ? 17.155 20.982 56.203 1.00 31.02 377 VAL B O 1
ATOM 5859 N N . LEU B 1 399 ? 17.926 19.645 57.775 1.00 29.76 378 LEU B N 1
ATOM 5860 C CA . LEU B 1 399 ? 16.592 19.401 58.293 1.00 30.26 378 LEU B CA 1
ATOM 5861 C C . LEU B 1 399 ? 16.491 20.170 59.573 1.00 31.51 378 LEU B C 1
ATOM 5862 O O . LEU B 1 399 ? 17.321 19.923 60.451 1.00 31.85 378 LEU B O 1
ATOM 5867 N N . PHE B 1 400 ? 15.516 21.081 59.680 1.00 31.45 379 PHE B N 1
ATOM 5868 C CA . PHE B 1 400 ? 15.185 21.721 60.932 1.00 34.59 379 PHE B CA 1
ATOM 5869 C C . PHE B 1 400 ? 14.317 20.852 61.847 1.00 33.41 379 PHE B C 1
ATOM 5870 O O . PHE B 1 400 ? 13.101 20.687 61.629 1.00 34.34 379 PHE B O 1
ATOM 5878 N N . SER B 1 401 ? 14.940 20.323 62.893 1.00 33.61 380 SER B N 1
ATOM 5879 C CA . SER B 1 401 ? 14.282 19.407 63.821 1.00 33.04 380 SER B CA 1
ATOM 5880 C C . SER B 1 401 ? 14.094 20.202 65.079 1.00 33.40 380 SER B C 1
ATOM 5881 O O . SER B 1 401 ? 14.095 21.478 65.047 1.00 34.19 380 SER B O 1
ATOM 5884 N N . SER B 1 402 ? 13.902 19.520 66.194 1.00 31.52 381 SER B N 1
ATOM 5885 C CA . SER B 1 402 ? 13.506 20.294 67.373 1.00 31.45 381 SER B CA 1
ATOM 5886 C C . SER B 1 402 ? 14.034 19.578 68.570 1.00 31.42 381 SER B C 1
ATOM 5887 O O . SER B 1 402 ? 14.152 18.375 68.540 1.00 29.36 381 SER B O 1
ATOM 5890 N N . VAL B 1 403 ? 14.343 20.299 69.647 1.00 31.12 382 VAL B N 1
ATOM 5891 C CA . VAL B 1 403 ? 14.731 19.632 70.869 1.00 30.67 382 VAL B CA 1
ATOM 5892 C C . VAL B 1 403 ? 13.628 18.708 71.456 1.00 31.73 382 VAL B C 1
ATOM 5893 O O . VAL B 1 403 ? 13.935 17.918 72.359 1.00 32.15 382 VAL B O 1
ATOM 5897 N N . ALA B 1 404 ? 12.376 18.850 71.012 1.00 30.02 383 ALA B N 1
ATOM 5898 C CA . ALA B 1 404 ? 11.275 17.853 71.309 1.00 31.04 383 ALA B CA 1
ATOM 5899 C C . ALA B 1 404 ? 11.690 16.403 71.028 1.00 30.97 383 ALA B C 1
ATOM 5900 O O . ALA B 1 404 ? 11.369 15.523 71.775 1.00 30.21 383 ALA B O 1
ATOM 5902 N N . ALA B 1 405 ? 12.448 16.192 69.967 1.00 30.97 384 ALA B N 1
ATOM 5903 C CA . ALA B 1 405 ? 12.956 14.876 69.576 1.00 31.28 384 ALA B CA 1
ATOM 5904 C C . ALA B 1 405 ? 14.270 14.514 70.299 1.00 29.59 384 ALA B C 1
ATOM 5905 O O . ALA B 1 405 ? 14.775 13.317 70.196 1.00 28.54 384 ALA B O 1
ATOM 5907 N N . ILE B 1 406 ? 14.807 15.489 71.049 1.00 28.36 385 ILE B N 1
ATOM 5908 C CA . ILE B 1 406 ? 16.038 15.255 71.816 1.00 30.28 385 ILE B CA 1
ATOM 5909 C C . ILE B 1 406 ? 15.777 14.887 73.267 1.00 32.13 385 ILE B C 1
ATOM 5910 O O . ILE B 1 406 ? 16.240 13.835 73.726 1.00 33.40 385 ILE B O 1
ATOM 5915 N N . TRP B 1 407 ? 14.982 15.704 73.964 1.00 33.86 386 TRP B N 1
ATOM 5916 C CA . TRP B 1 407 ? 14.635 15.372 75.377 1.00 36.73 386 TRP B CA 1
ATOM 5917 C C . TRP B 1 407 ? 13.171 15.249 75.609 1.00 39.11 386 TRP B C 1
ATOM 5918 O O . TRP B 1 407 ? 12.746 14.617 76.594 1.00 42.55 386 TRP B O 1
ATOM 5929 N N . GLY B 1 408 ? 12.372 15.796 74.702 1.00 39.02 387 GLY B N 1
ATOM 5930 C CA . GLY B 1 408 ? 10.916 15.621 74.753 1.00 39.41 387 GLY B CA 1
ATOM 5931 C C . GLY B 1 408 ? 10.296 16.626 75.699 1.00 40.93 387 GLY B C 1
ATOM 5932 O O . GLY B 1 408 ? 10.977 17.124 76.561 1.00 41.75 387 GLY B O 1
ATOM 5933 N N . GLY B 1 409 ? 9.001 16.877 75.580 1.00 41.12 388 GLY B N 1
ATOM 5934 C CA . GLY B 1 409 ? 8.324 17.608 76.645 1.00 38.92 388 GLY B CA 1
ATOM 5935 C C . GLY B 1 409 ? 6.866 17.284 76.655 1.00 38.22 388 GLY B C 1
ATOM 5936 O O . GLY B 1 409 ? 6.337 16.727 75.666 1.00 34.21 388 GLY B O 1
ATOM 5937 N N . ALA B 1 410 ? 6.182 17.680 77.752 1.00 38.22 389 ALA B N 1
ATOM 5938 C CA . ALA B 1 410 ? 4.771 17.391 77.915 1.00 38.63 389 ALA B CA 1
ATOM 5939 C C . ALA B 1 410 ? 3.975 17.866 76.691 1.00 38.86 389 ALA B C 1
ATOM 5940 O O . ALA B 1 410 ? 4.199 18.947 76.199 1.00 40.30 389 ALA B O 1
ATOM 5942 N N . GLY B 1 411 ? 3.056 17.058 76.195 1.00 38.60 390 GLY B N 1
ATOM 5943 C CA . GLY B 1 411 ? 2.219 17.434 75.053 1.00 39.31 390 GLY B CA 1
ATOM 5944 C C . GLY B 1 411 ? 2.871 17.370 73.659 1.00 38.16 390 GLY B C 1
ATOM 5945 O O . GLY B 1 411 ? 2.199 17.584 72.686 1.00 39.47 390 GLY B O 1
ATOM 5946 N N . GLN B 1 412 ? 4.180 17.142 73.537 1.00 36.18 391 GLN B N 1
ATOM 5947 C CA . GLN B 1 412 ? 4.816 17.205 72.232 1.00 33.78 391 GLN B CA 1
ATOM 5948 C C . GLN B 1 412 ? 5.049 15.795 71.647 1.00 32.28 391 GLN B C 1
ATOM 5949 O O . GLN B 1 412 ? 6.006 15.594 70.870 1.00 29.72 391 GLN B O 1
ATOM 5955 N N . GLY B 1 413 ? 4.212 14.846 72.048 1.00 29.65 392 GLY B N 1
ATOM 5956 C CA . GLY B 1 413 ? 4.351 13.420 71.636 1.00 29.93 392 GLY B CA 1
ATOM 5957 C C . GLY B 1 413 ? 4.490 13.208 70.150 1.00 29.74 392 GLY B C 1
ATOM 5958 O O . GLY B 1 413 ? 5.477 12.552 69.641 1.00 29.11 392 GLY B O 1
ATOM 5959 N N . ALA B 1 414 ? 3.519 13.705 69.404 1.00 26.37 393 ALA B N 1
ATOM 5960 C CA . ALA B 1 414 ? 3.568 13.542 67.940 1.00 28.30 393 ALA B CA 1
ATOM 5961 C C . ALA B 1 414 ? 4.674 14.388 67.312 1.00 29.62 393 ALA B C 1
ATOM 5962 O O . ALA B 1 414 ? 5.254 14.025 66.262 1.00 31.00 393 ALA B O 1
ATOM 5964 N N . TYR B 1 415 ? 4.851 15.581 67.883 1.00 30.09 394 TYR B N 1
ATOM 5965 C CA . TYR B 1 415 ? 5.887 16.513 67.434 1.00 31.52 394 TYR B CA 1
ATOM 5966 C C . TYR B 1 415 ? 7.240 15.769 67.551 1.00 28.76 394 TYR B C 1
ATOM 5967 O O . TYR B 1 415 ? 8.003 15.702 66.559 1.00 27.85 394 TYR B O 1
ATOM 5976 N N . ALA B 1 416 ? 7.556 15.277 68.754 1.00 28.98 395 ALA B N 1
ATOM 5977 C CA . ALA B 1 416 ? 8.762 14.448 68.980 1.00 28.84 395 ALA B CA 1
ATOM 5978 C C . ALA B 1 416 ? 8.909 13.277 67.984 1.00 28.26 395 ALA B C 1
ATOM 5979 O O . ALA B 1 416 ? 10.012 13.012 67.498 1.00 27.58 395 ALA B O 1
ATOM 5981 N N . ALA B 1 417 ? 7.809 12.549 67.716 1.00 28.39 396 ALA B N 1
ATOM 5982 C CA . ALA B 1 417 ? 7.831 11.359 66.895 1.00 28.39 396 ALA B CA 1
ATOM 5983 C C . ALA B 1 417 ? 8.271 11.790 65.480 1.00 30.68 396 ALA B C 1
ATOM 5984 O O . ALA B 1 417 ? 9.232 11.223 64.898 1.00 29.41 396 ALA B O 1
ATOM 5986 N N . GLY B 1 418 ? 7.643 12.845 64.921 1.00 27.25 397 GLY B N 1
ATOM 5987 C CA . GLY B 1 418 ? 8.000 13.141 63.559 1.00 27.84 397 GLY B CA 1
ATOM 5988 C C . GLY B 1 418 ? 9.388 13.800 63.468 1.00 27.96 397 GLY B C 1
ATOM 5989 O O . GLY B 1 418 ? 10.105 13.575 62.553 1.00 26.53 397 GLY B O 1
ATOM 5990 N N . THR B 1 419 ? 9.785 14.565 64.482 1.00 25.83 398 THR B N 1
ATOM 5991 C CA . THR B 1 419 ? 11.028 15.283 64.415 1.00 28.55 398 THR B CA 1
ATOM 5992 C C . THR B 1 419 ? 12.192 14.295 64.705 1.00 27.58 398 THR B C 1
ATOM 5993 O O . THR B 1 419 ? 13.301 14.556 64.264 1.00 25.67 398 THR B O 1
ATOM 5997 N N . ALA B 1 420 ? 11.901 13.145 65.381 1.00 25.68 399 ALA B N 1
ATOM 5998 C CA . ALA B 1 420 ? 12.921 12.139 65.678 1.00 24.55 399 ALA B CA 1
ATOM 5999 C C . ALA B 1 420 ? 13.253 11.448 64.328 1.00 23.26 399 ALA B C 1
ATOM 6000 O O . ALA B 1 420 ? 14.391 11.043 64.068 1.00 22.85 399 ALA B O 1
ATOM 6002 N N . PHE B 1 421 ? 12.296 11.449 63.406 1.00 22.53 400 PHE B N 1
ATOM 6003 C CA . PHE B 1 421 ? 12.536 10.916 62.068 1.00 23.00 400 PHE B CA 1
ATOM 6004 C C . PHE B 1 421 ? 13.563 11.692 61.334 1.00 23.72 400 PHE B C 1
ATOM 6005 O O . PHE B 1 421 ? 14.376 11.126 60.659 1.00 23.18 400 PHE B O 1
ATOM 6013 N N . LEU B 1 422 ? 13.554 13.019 61.450 1.00 21.39 401 LEU B N 1
ATOM 6014 C CA . LEU B 1 422 ? 14.604 13.822 60.814 1.00 22.65 401 LEU B CA 1
ATOM 6015 C C . LEU B 1 422 ? 16.023 13.496 61.318 1.00 23.71 401 LEU B C 1
ATOM 6016 O O . LEU B 1 422 ? 16.982 13.394 60.572 1.00 21.76 401 LEU B O 1
ATOM 6021 N N . ASP B 1 423 ? 16.169 13.369 62.637 1.00 26.36 402 ASP B N 1
ATOM 6022 C CA . ASP B 1 423 ? 17.452 13.099 63.236 1.00 25.41 402 ASP B CA 1
ATOM 6023 C C . ASP B 1 423 ? 17.887 11.742 62.846 1.00 26.34 402 ASP B C 1
ATOM 6024 O O . ASP B 1 423 ? 19.069 11.552 62.615 1.00 26.75 402 ASP B O 1
ATOM 6029 N N . ALA B 1 424 ? 16.939 10.815 62.689 1.00 23.51 403 ALA B N 1
ATOM 6030 C CA . ALA B 1 424 ? 17.338 9.466 62.292 1.00 26.38 403 ALA B CA 1
ATOM 6031 C C . ALA B 1 424 ? 17.748 9.417 60.789 1.00 27.05 403 ALA B C 1
ATOM 6032 O O . ALA B 1 424 ? 18.702 8.720 60.412 1.00 27.59 403 ALA B O 1
ATOM 6034 N N . LEU B 1 425 ? 17.080 10.176 59.946 1.00 27.57 404 LEU B N 1
ATOM 6035 C CA . LEU B 1 425 ? 17.520 10.316 58.545 1.00 28.18 404 LEU B CA 1
ATOM 6036 C C . LEU B 1 425 ? 18.984 10.757 58.395 1.00 27.40 404 LEU B C 1
ATOM 6037 O O . LEU B 1 425 ? 19.689 10.311 57.494 1.00 27.87 404 LEU B O 1
ATOM 6042 N N . ALA B 1 426 ? 19.429 11.658 59.286 1.00 26.39 405 ALA B N 1
ATOM 6043 C CA . ALA B 1 426 ? 20.811 12.085 59.407 1.00 28.54 405 ALA B CA 1
ATOM 6044 C C . ALA B 1 426 ? 21.809 11.046 59.788 1.00 28.30 405 ALA B C 1
ATOM 6045 O O . ALA B 1 426 ? 22.918 11.110 59.282 1.00 25.00 405 ALA B O 1
ATOM 6047 N N . GLY B 1 427 ? 21.372 9.998 60.495 1.00 26.41 406 GLY B N 1
ATOM 6048 C CA . GLY B 1 427 ? 22.219 8.819 60.798 1.00 26.18 406 GLY B CA 1
ATOM 6049 C C . GLY B 1 427 ? 22.261 7.672 59.779 1.00 26.51 406 GLY B C 1
ATOM 6050 O O . GLY B 1 427 ? 22.918 6.634 60.039 1.00 26.43 406 GLY B O 1
ATOM 6051 N N . GLN B 1 428 ? 21.578 7.776 58.621 1.00 24.86 407 GLN B N 1
ATOM 6052 C CA . GLN B 1 428 ? 21.601 6.638 57.650 1.00 23.06 407 GLN B CA 1
ATOM 6053 C C . GLN B 1 428 ? 22.860 6.815 56.796 1.00 23.90 407 GLN B C 1
ATOM 6054 O O . GLN B 1 428 ? 23.409 7.929 56.744 1.00 24.03 407 GLN B O 1
ATOM 6060 N N . HIS B 1 429 ? 23.336 5.705 56.236 1.00 24.45 408 HIS B N 1
ATOM 6061 C CA . HIS B 1 429 ? 24.571 5.695 55.379 1.00 26.81 408 HIS B CA 1
ATOM 6062 C C . HIS B 1 429 ? 24.160 6.103 53.972 1.00 26.11 408 HIS B C 1
ATOM 6063 O O . HIS B 1 429 ? 23.114 5.646 53.488 1.00 27.27 408 HIS B O 1
ATOM 6070 N N . ARG B 1 430 ? 24.922 7.013 53.361 1.00 28.24 409 ARG B N 1
ATOM 6071 C CA . ARG B 1 430 ? 24.650 7.471 51.973 1.00 29.00 409 ARG B CA 1
ATOM 6072 C C . ARG B 1 430 ? 25.947 7.328 51.189 1.00 31.31 409 ARG B C 1
ATOM 6073 O O . ARG B 1 430 ? 26.986 7.778 51.662 1.00 32.57 409 ARG B O 1
ATOM 6081 N N . ALA B 1 431 ? 25.944 6.613 50.075 1.00 32.29 410 ALA B N 1
ATOM 6082 C CA . ALA B 1 431 ? 27.228 6.509 49.324 1.00 37.33 410 ALA B CA 1
ATOM 6083 C C . ALA B 1 431 ? 27.695 7.829 48.767 1.00 38.73 410 ALA B C 1
ATOM 6084 O O . ALA B 1 431 ? 28.896 8.065 48.721 1.00 39.74 410 ALA B O 1
ATOM 6086 N N . ASP B 1 432 ? 26.788 8.655 48.254 1.00 39.10 411 ASP B N 1
ATOM 6087 C CA . ASP B 1 432 ? 27.229 9.848 47.497 1.00 41.83 411 ASP B CA 1
ATOM 6088 C C . ASP B 1 432 ? 26.246 10.999 47.623 1.00 41.04 411 ASP B C 1
ATOM 6089 O O . ASP B 1 432 ? 25.781 11.502 46.611 1.00 42.02 411 ASP B O 1
ATOM 6094 N N . GLY B 1 433 ? 25.866 11.361 48.841 1.00 39.32 412 GLY B N 1
ATOM 6095 C CA . GLY B 1 433 ? 25.005 12.526 49.040 1.00 38.91 412 GLY B CA 1
ATOM 6096 C C . GLY B 1 433 ? 23.514 12.172 48.944 1.00 37.97 412 GLY B C 1
ATOM 6097 O O . GLY B 1 433 ? 23.183 11.039 48.565 1.00 37.43 412 GLY B O 1
ATOM 6098 N N . PRO B 1 434 ? 22.634 13.123 49.278 1.00 36.75 413 PRO B N 1
ATOM 6099 C CA . PRO B 1 434 ? 23.073 14.475 49.762 1.00 37.96 413 PRO B CA 1
ATOM 6100 C C . PRO B 1 434 ? 23.759 14.443 51.140 1.00 37.49 413 PRO B C 1
ATOM 6101 O O . PRO B 1 434 ? 23.696 13.454 51.857 1.00 35.25 413 PRO B O 1
ATOM 6105 N N . THR B 1 435 ? 24.419 15.539 51.513 1.00 38.36 414 THR B N 1
ATOM 6106 C CA . THR B 1 435 ? 25.019 15.584 52.801 1.00 37.96 414 THR B CA 1
ATOM 6107 C C . THR B 1 435 ? 23.939 16.066 53.765 1.00 37.38 414 THR B C 1
ATOM 6108 O O . THR B 1 435 ? 23.625 17.279 53.844 1.00 38.54 414 THR B O 1
ATOM 6112 N N . VAL B 1 436 ? 23.388 15.122 54.512 1.00 33.57 415 VAL B N 1
ATOM 6113 C CA . VAL B 1 436 ? 22.255 15.426 55.434 1.00 32.31 415 VAL B CA 1
ATOM 6114 C C . VAL B 1 436 ? 22.726 15.868 56.782 1.00 31.82 415 VAL B C 1
ATOM 6115 O O . VAL B 1 436 ? 23.506 15.162 57.400 1.00 32.87 415 VAL B O 1
ATOM 6119 N N . THR B 1 437 ? 22.269 17.040 57.210 1.00 30.98 416 THR B N 1
ATOM 6120 C CA . THR B 1 437 ? 22.405 17.506 58.588 1.00 30.85 416 THR B CA 1
ATOM 6121 C C . THR B 1 437 ? 21.045 17.709 59.203 1.00 30.33 416 THR B C 1
ATOM 6122 O O . THR B 1 437 ? 20.201 18.379 58.614 1.00 29.36 416 THR B O 1
ATOM 6126 N N . SER B 1 438 ? 20.852 17.175 60.402 1.00 26.88 417 SER B N 1
ATOM 6127 C CA . SER B 1 438 ? 19.654 17.462 61.190 1.00 29.73 417 SER B CA 1
ATOM 6128 C C . SER B 1 438 ? 20.054 18.332 62.354 1.00 29.82 417 SER B C 1
ATOM 6129 O O . SER B 1 438 ? 20.915 17.938 63.175 1.00 30.03 417 SER B O 1
ATOM 6132 N N . VAL B 1 439 ? 19.470 19.520 62.375 1.00 28.50 418 VAL B N 1
ATOM 6133 C CA . VAL B 1 439 ? 19.683 20.426 63.486 1.00 27.50 418 VAL B CA 1
ATOM 6134 C C . VAL B 1 439 ? 18.399 20.509 64.360 1.00 25.35 418 VAL B C 1
ATOM 6135 O O . VAL B 1 439 ? 17.302 20.919 63.924 1.00 27.09 418 VAL B O 1
ATOM 6139 N N . ALA B 1 440 ? 18.562 20.137 65.638 1.00 27.35 419 ALA B N 1
ATOM 6140 C CA . ALA B 1 440 ? 17.467 20.113 66.597 1.00 29.31 419 ALA B CA 1
ATOM 6141 C C . ALA B 1 440 ? 17.521 21.447 67.375 1.00 30.43 419 ALA B C 1
ATOM 6142 O O . ALA B 1 440 ? 18.409 21.662 68.184 1.00 32.01 419 ALA B O 1
ATOM 6144 N N . TRP B 1 441 ? 16.535 22.304 67.132 1.00 31.10 420 TRP B N 1
ATOM 6145 C CA . TRP B 1 441 ? 16.515 23.673 67.638 1.00 32.16 420 TRP B CA 1
ATOM 6146 C C . TRP B 1 441 ? 15.697 23.805 68.895 1.00 34.95 420 TRP B C 1
ATOM 6147 O O . TRP B 1 441 ? 14.702 23.092 69.049 1.00 34.12 420 TRP B O 1
ATOM 6158 N N . SER B 1 442 ? 16.102 24.711 69.791 1.00 35.89 421 SER B N 1
ATOM 6159 C CA . SER B 1 442 ? 15.142 25.267 70.730 1.00 37.27 421 SER B CA 1
ATOM 6160 C C . SER B 1 442 ? 14.432 26.382 69.991 1.00 37.56 421 SER B C 1
ATOM 6161 O O . SER B 1 442 ? 14.965 26.885 69.007 1.00 37.64 421 SER B O 1
ATOM 6164 N N . PRO B 1 443 ? 13.212 26.709 70.415 1.00 37.93 422 PRO B N 1
ATOM 6165 C CA . PRO B 1 443 ? 12.385 27.712 69.728 1.00 39.11 422 PRO B CA 1
ATOM 6166 C C . PRO B 1 443 ? 13.081 29.063 69.621 1.00 38.71 422 PRO B C 1
ATOM 6167 O O . PRO B 1 443 ? 13.763 29.485 70.543 1.00 38.35 422 PRO B O 1
ATOM 6171 N N . TRP B 1 444 ? 12.937 29.678 68.470 1.00 39.13 423 TRP B N 1
ATOM 6172 C CA . TRP B 1 444 ? 13.563 30.954 68.224 1.00 41.42 423 TRP B CA 1
ATOM 6173 C C . TRP B 1 444 ? 12.615 32.065 68.696 1.00 43.61 423 TRP B C 1
ATOM 6174 O O . TRP B 1 444 ? 11.408 31.876 68.701 1.00 43.35 423 TRP B O 1
ATOM 6185 N N . GLU B 1 445 ? 13.191 33.230 69.025 1.00 47.01 424 GLU B N 1
ATOM 6186 C CA . GLU B 1 445 ? 12.450 34.497 69.139 1.00 49.27 424 GLU B CA 1
ATOM 6187 C C . GLU B 1 445 ? 11.479 34.727 67.980 1.00 51.18 424 GLU B C 1
ATOM 6188 O O . GLU B 1 445 ? 11.860 34.568 66.808 1.00 50.51 424 GLU B O 1
ATOM 6194 N N . GLY B 1 446 ? 10.255 35.140 68.294 1.00 54.01 425 GLY B N 1
ATOM 6195 C CA . GLY B 1 446 ? 9.271 35.465 67.260 1.00 57.00 425 GLY B CA 1
ATOM 6196 C C . GLY B 1 446 ? 8.384 34.325 66.777 1.00 58.79 425 GLY B C 1
ATOM 6197 O O . GLY B 1 446 ? 7.364 34.557 66.133 1.00 59.70 425 GLY B O 1
ATOM 6198 N N . SER B 1 447 ? 8.767 33.079 67.060 1.00 59.36 426 SER B N 1
ATOM 6199 C CA . SER B 1 447 ? 7.901 31.936 66.744 1.00 59.66 426 SER B CA 1
ATOM 6200 C C . SER B 1 447 ? 6.726 31.953 67.731 1.00 60.81 426 SER B C 1
ATOM 6201 O O . SER B 1 447 ? 6.844 32.553 68.828 1.00 60.74 426 SER B O 1
ATOM 6204 N N . ARG B 1 448 ? 5.602 31.323 67.378 1.00 61.24 427 ARG B N 1
ATOM 6205 C CA . ARG B 1 448 ? 4.434 31.476 68.249 1.00 63.06 427 ARG B CA 1
ATOM 6206 C C . ARG B 1 448 ? 4.590 30.921 69.665 1.00 62.53 427 ARG B C 1
ATOM 6207 O O . ARG B 1 448 ? 4.003 31.446 70.596 1.00 62.82 427 ARG B O 1
ATOM 6215 N N . VAL B 1 449 ? 5.424 29.894 69.829 1.00 62.05 428 VAL B N 1
ATOM 6216 C CA . VAL B 1 449 ? 5.595 29.231 71.134 1.00 61.63 428 VAL B CA 1
ATOM 6217 C C . VAL B 1 449 ? 6.309 30.121 72.166 1.00 62.08 428 VAL B C 1
ATOM 6218 O O . VAL B 1 449 ? 6.078 29.977 73.355 1.00 61.45 428 VAL B O 1
ATOM 6222 N N . THR B 1 450 ? 7.176 31.027 71.703 1.00 62.95 429 THR B N 1
ATOM 6223 C CA . THR B 1 450 ? 7.952 31.898 72.616 1.00 64.24 429 THR B CA 1
ATOM 6224 C C . THR B 1 450 ? 7.192 33.115 73.091 1.00 65.95 429 THR B C 1
ATOM 6225 O O . THR B 1 450 ? 7.704 33.888 73.911 1.00 66.91 429 THR B O 1
ATOM 6229 N N . GLU B 1 451 ? 5.982 33.279 72.569 1.00 66.96 430 GLU B N 1
ATOM 6230 C CA . GLU B 1 451 ? 5.148 34.440 72.854 1.00 68.66 430 GLU B CA 1
ATOM 6231 C C . GLU B 1 451 ? 4.043 34.092 73.855 1.00 69.13 430 GLU B C 1
ATOM 6232 O O . GLU B 1 451 ? 3.497 32.994 73.839 1.00 67.72 430 GLU B O 1
ATOM 6238 N N . GLY B 1 452 ? 3.754 35.038 74.747 1.00 70.82 431 GLY B N 1
ATOM 6239 C CA . GLY B 1 452 ? 2.672 34.892 75.711 1.00 71.78 431 GLY B CA 1
ATOM 6240 C C . GLY B 1 452 ? 3.010 33.906 76.815 1.00 71.70 431 GLY B C 1
ATOM 6241 O O . GLY B 1 452 ? 4.145 33.885 77.304 1.00 71.27 431 GLY B O 1
ATOM 6242 N N . ALA B 1 453 ? 2.018 33.083 77.174 1.00 71.88 432 ALA B N 1
ATOM 6243 C CA . ALA B 1 453 ? 2.058 32.142 78.312 1.00 72.02 432 ALA B CA 1
ATOM 6244 C C . ALA B 1 453 ? 2.911 30.871 78.120 1.00 71.62 432 ALA B C 1
ATOM 6245 O O . ALA B 1 453 ? 3.491 30.365 79.113 1.00 71.40 432 ALA B O 1
ATOM 6247 N N . THR B 1 454 ? 2.965 30.367 76.867 1.00 71.11 433 THR B N 1
ATOM 6248 C CA . THR B 1 454 ? 3.724 29.153 76.478 1.00 70.62 433 THR B CA 1
ATOM 6249 C C . THR B 1 454 ? 5.238 29.330 76.576 1.00 69.78 433 THR B C 1
ATOM 6250 O O . THR B 1 454 ? 5.956 29.220 75.584 1.00 69.94 433 THR B O 1
ATOM 6254 N N . GLY B 1 455 ? 5.730 29.564 77.780 1.00 69.46 434 GLY B N 1
ATOM 6255 C CA . GLY B 1 455 ? 7.064 30.132 77.943 1.00 68.69 434 GLY B CA 1
ATOM 6256 C C . GLY B 1 455 ? 7.044 31.595 77.581 1.00 67.82 434 GLY B C 1
ATOM 6257 O O . GLY B 1 455 ? 7.206 31.920 76.413 1.00 68.59 434 GLY B O 1
ATOM 6258 N N . GLU B 1 456 ? 6.845 32.505 78.529 1.00 67.63 435 GLU B N 1
ATOM 6259 C CA . GLU B 1 456 ? 6.880 32.334 79.990 1.00 66.87 435 GLU B CA 1
ATOM 6260 C C . GLU B 1 456 ? 7.263 31.025 80.661 1.00 66.16 435 GLU B C 1
ATOM 6261 O O . GLU B 1 456 ? 8.194 30.979 81.474 1.00 65.01 435 GLU B O 1
ATOM 6267 N N . ARG B 1 457 ? 6.499 29.982 80.370 1.00 65.89 436 ARG B N 1
ATOM 6268 C CA . ARG B 1 457 ? 6.783 28.651 80.880 1.00 66.35 436 ARG B CA 1
ATOM 6269 C C . ARG B 1 457 ? 8.161 28.102 80.399 1.00 65.18 436 ARG B C 1
ATOM 6270 O O . ARG B 1 457 ? 8.955 27.612 81.213 1.00 64.63 436 ARG B O 1
ATOM 6278 N N . LEU B 1 458 ? 8.458 28.198 79.102 1.00 64.44 437 LEU B N 1
ATOM 6279 C CA . LEU B 1 458 ? 9.766 27.734 78.666 1.00 64.59 437 LEU B CA 1
ATOM 6280 C C . LEU B 1 458 ? 10.953 28.599 79.145 1.00 64.70 437 LEU B C 1
ATOM 6281 O O . LEU B 1 458 ? 12.023 28.043 79.424 1.00 64.10 437 LEU B O 1
ATOM 6286 N N . ARG B 1 459 ? 10.763 29.915 79.312 1.00 65.50 438 ARG B N 1
ATOM 6287 C CA . ARG B 1 459 ? 11.782 30.763 79.981 1.00 66.26 438 ARG B CA 1
ATOM 6288 C C . ARG B 1 459 ? 11.930 30.338 81.437 1.00 66.26 438 ARG B C 1
ATOM 6289 O O . ARG B 1 459 ? 13.055 30.238 81.940 1.00 66.01 438 ARG B O 1
ATOM 6297 N N . ARG B 1 460 ? 10.804 30.068 82.099 1.00 66.12 439 ARG B N 1
ATOM 6298 C CA . ARG B 1 460 ? 10.817 29.522 83.463 1.00 66.61 439 ARG B CA 1
ATOM 6299 C C . ARG B 1 460 ? 11.699 28.264 83.525 1.00 65.38 439 ARG B C 1
ATOM 6300 O O . ARG B 1 460 ? 12.698 28.232 84.240 1.00 65.59 439 ARG B O 1
ATOM 6308 N N . LEU B 1 461 ? 11.296 27.242 82.768 1.00 64.10 440 LEU B N 1
ATOM 6309 C CA . LEU B 1 461 ? 12.007 25.966 82.627 1.00 62.24 440 LEU B CA 1
ATOM 6310 C C . LEU B 1 461 ? 13.489 26.055 82.197 1.00 59.82 440 LEU B C 1
ATOM 6311 O O . LEU B 1 461 ? 14.197 25.061 82.273 1.00 60.14 440 LEU B O 1
ATOM 6316 N N . GLY B 1 462 ? 13.950 27.216 81.726 1.00 57.30 441 GLY B N 1
ATOM 6317 C CA . GLY B 1 462 ? 15.372 27.432 81.433 1.00 53.73 441 GLY B CA 1
ATOM 6318 C C . GLY B 1 462 ? 15.740 27.594 79.967 1.00 51.11 441 GLY B C 1
ATOM 6319 O O . GLY B 1 462 ? 16.889 27.791 79.639 1.00 51.56 441 GLY B O 1
ATOM 6320 N N . LEU B 1 463 ? 14.777 27.499 79.068 1.00 49.65 442 LEU B N 1
ATOM 6321 C CA . LEU B 1 463 ? 15.066 27.745 77.660 1.00 48.46 442 LEU B CA 1
ATOM 6322 C C . LEU B 1 463 ? 14.894 29.217 77.269 1.00 48.62 442 LEU B C 1
ATOM 6323 O O . LEU B 1 463 ? 13.786 29.725 77.237 1.00 49.67 442 LEU B O 1
ATOM 6328 N N . ARG B 1 464 ? 15.996 29.874 76.963 1.00 47.53 443 ARG B N 1
ATOM 6329 C CA . ARG B 1 464 ? 15.961 31.258 76.502 1.00 48.27 443 ARG B CA 1
ATOM 6330 C C . ARG B 1 464 ? 15.765 31.272 74.987 1.00 46.78 443 ARG B C 1
ATOM 6331 O O . ARG B 1 464 ? 16.549 30.663 74.266 1.00 44.48 443 ARG B O 1
ATOM 6339 N N . PRO B 1 465 ? 14.730 31.979 74.498 1.00 46.69 444 PRO B N 1
ATOM 6340 C CA . PRO B 1 465 ? 14.536 31.970 73.058 1.00 45.90 444 PRO B CA 1
ATOM 6341 C C . PRO B 1 465 ? 15.783 32.440 72.301 1.00 45.46 444 PRO B C 1
ATOM 6342 O O . PRO B 1 465 ? 16.506 33.340 72.779 1.00 44.56 444 PRO B O 1
ATOM 6346 N N . LEU B 1 466 ? 15.996 31.855 71.120 1.00 43.60 445 LEU B N 1
ATOM 6347 C CA . LEU B 1 466 ? 17.177 32.085 70.313 1.00 42.48 445 LEU B CA 1
ATOM 6348 C C . LEU B 1 466 ? 17.032 33.302 69.395 1.00 43.36 445 LEU B C 1
ATOM 6349 O O . LEU B 1 466 ? 16.131 33.322 68.558 1.00 42.48 445 LEU B O 1
ATOM 6354 N N . ALA B 1 467 ? 17.919 34.294 69.533 1.00 43.34 446 ALA B N 1
ATOM 6355 C CA . ALA B 1 467 ? 17.927 35.374 68.558 1.00 44.46 446 ALA B CA 1
ATOM 6356 C C . ALA B 1 467 ? 18.128 34.802 67.135 1.00 43.43 446 ALA B C 1
ATOM 6357 O O . ALA B 1 467 ? 19.064 34.047 66.890 1.00 43.71 446 ALA B O 1
ATOM 6359 N N . PRO B 1 468 ? 17.241 35.132 66.183 1.00 44.03 447 PRO B N 1
ATOM 6360 C CA . PRO B 1 468 ? 17.421 34.474 64.875 1.00 43.23 447 PRO B CA 1
ATOM 6361 C C . PRO B 1 468 ? 18.779 34.720 64.200 1.00 43.16 447 PRO B C 1
ATOM 6362 O O . PRO B 1 468 ? 19.316 33.837 63.488 1.00 41.11 447 PRO B O 1
ATOM 6366 N N . ALA B 1 469 ? 19.312 35.925 64.416 1.00 42.21 448 ALA B N 1
ATOM 6367 C CA . ALA B 1 469 ? 20.610 36.294 63.883 1.00 42.22 448 ALA B CA 1
ATOM 6368 C C . ALA B 1 469 ? 21.693 35.353 64.430 1.00 39.78 448 ALA B C 1
ATOM 6369 O O . ALA B 1 469 ? 22.570 34.874 63.695 1.00 38.71 448 ALA B O 1
ATOM 6371 N N . THR B 1 470 ? 21.642 35.121 65.730 1.00 38.45 449 THR B N 1
ATOM 6372 C CA . THR B 1 470 ? 22.660 34.295 66.351 1.00 39.10 449 THR B CA 1
ATOM 6373 C C . THR B 1 470 ? 22.477 32.799 65.963 1.00 36.79 449 THR B C 1
ATOM 6374 O O . THR B 1 470 ? 23.442 32.102 65.669 1.00 34.72 449 THR B O 1
ATOM 6378 N N . ALA B 1 471 ? 21.222 32.358 65.952 1.00 36.91 450 ALA B N 1
ATOM 6379 C CA . ALA B 1 471 ? 20.844 30.961 65.553 1.00 35.62 450 ALA B CA 1
ATOM 6380 C C . ALA B 1 471 ? 21.437 30.613 64.180 1.00 35.45 450 ALA B C 1
ATOM 6381 O O . ALA B 1 471 ? 22.101 29.563 63.995 1.00 35.73 450 ALA B O 1
ATOM 6383 N N . LEU B 1 472 ? 21.289 31.542 63.236 1.00 36.08 451 LEU B N 1
ATOM 6384 C CA . LEU B 1 472 ? 21.751 31.348 61.848 1.00 36.76 451 LEU B CA 1
ATOM 6385 C C . LEU B 1 472 ? 23.273 31.375 61.719 1.00 35.74 451 LEU B C 1
ATOM 6386 O O . LEU B 1 472 ? 23.815 30.706 60.836 1.00 36.20 451 LEU B O 1
ATOM 6391 N N . THR B 1 473 ? 23.964 32.180 62.556 1.00 35.20 452 THR B N 1
ATOM 6392 C CA . THR B 1 473 ? 25.444 32.093 62.633 1.00 34.90 452 THR B CA 1
ATOM 6393 C C . THR B 1 473 ? 25.789 30.709 63.158 1.00 34.88 452 THR B C 1
ATOM 6394 O O . THR B 1 473 ? 26.761 30.137 62.716 1.00 33.02 452 THR B O 1
ATOM 6398 N N . ALA B 1 474 ? 25.009 30.217 64.126 1.00 33.15 453 ALA B N 1
ATOM 6399 C CA . ALA B 1 474 ? 25.329 28.909 64.720 1.00 33.85 453 ALA B CA 1
ATOM 6400 C C . ALA B 1 474 ? 25.067 27.845 63.668 1.00 32.90 453 ALA B C 1
ATOM 6401 O O . ALA B 1 474 ? 25.819 26.898 63.565 1.00 35.59 453 ALA B O 1
ATOM 6403 N N . LEU B 1 475 ? 24.042 28.007 62.841 1.00 33.67 454 LEU B N 1
ATOM 6404 C CA . LEU B 1 475 ? 23.792 27.048 61.727 1.00 34.15 454 LEU B CA 1
ATOM 6405 C C . LEU B 1 475 ? 24.950 27.047 60.730 1.00 34.64 454 LEU B C 1
ATOM 6406 O O . LEU B 1 475 ? 25.465 25.985 60.234 1.00 34.26 454 LEU B O 1
ATOM 6411 N N . ASP B 1 476 ? 25.436 28.237 60.459 1.00 34.12 455 ASP B N 1
ATOM 6412 C CA . ASP B 1 476 ? 26.455 28.353 59.425 1.00 35.33 455 ASP B CA 1
ATOM 6413 C C . ASP B 1 476 ? 27.703 27.648 59.880 1.00 34.79 455 ASP B C 1
ATOM 6414 O O . ASP B 1 476 ? 28.356 26.989 59.099 1.00 35.56 455 ASP B O 1
ATOM 6419 N N . THR B 1 477 ? 28.015 27.754 61.163 1.00 36.57 456 THR B N 1
ATOM 6420 C CA . THR B 1 477 ? 29.195 27.130 61.774 1.00 37.23 456 THR B CA 1
ATOM 6421 C C . THR B 1 477 ? 29.090 25.565 61.760 1.00 37.46 456 THR B C 1
ATOM 6422 O O . THR B 1 477 ? 29.989 24.859 61.313 1.00 37.94 456 THR B O 1
ATOM 6426 N N . ALA B 1 478 ? 27.954 25.045 62.190 1.00 35.72 457 ALA B N 1
ATOM 6427 C CA . ALA B 1 478 ? 27.647 23.616 62.082 1.00 34.37 457 ALA B CA 1
ATOM 6428 C C . ALA B 1 478 ? 27.770 23.036 60.676 1.00 33.90 457 ALA B C 1
ATOM 6429 O O . ALA B 1 478 ? 28.325 21.908 60.484 1.00 34.62 457 ALA B O 1
ATOM 6431 N N . LEU B 1 479 ? 27.173 23.723 59.708 1.00 31.51 458 LEU B N 1
ATOM 6432 C CA . LEU B 1 479 ? 27.130 23.221 58.351 1.00 33.26 458 LEU B CA 1
ATOM 6433 C C . LEU B 1 479 ? 28.564 23.368 57.821 1.00 35.94 458 LEU B C 1
ATOM 6434 O O . LEU B 1 479 ? 29.053 22.463 57.165 1.00 36.15 458 LEU B O 1
ATOM 6439 N N . GLY B 1 480 ? 29.238 24.461 58.229 1.00 36.34 459 GLY B N 1
ATOM 6440 C CA . GLY B 1 480 ? 30.646 24.712 57.853 1.00 39.20 459 GLY B CA 1
ATOM 6441 C C . GLY B 1 480 ? 31.612 23.614 58.304 1.00 39.58 459 GLY B C 1
ATOM 6442 O O . GLY B 1 480 ? 32.618 23.323 57.628 1.00 41.41 459 GLY B O 1
ATOM 6443 N N . HIS B 1 481 ? 31.347 23.007 59.454 1.00 39.70 460 HIS B N 1
ATOM 6444 C CA . HIS B 1 481 ? 32.226 21.956 59.937 1.00 39.07 460 HIS B CA 1
ATOM 6445 C C . HIS B 1 481 ? 31.653 20.557 59.818 1.00 38.68 460 HIS B C 1
ATOM 6446 O O . HIS B 1 481 ? 32.134 19.645 60.489 1.00 38.76 460 HIS B O 1
ATOM 6453 N N . GLY B 1 482 ? 30.634 20.382 58.992 1.00 36.90 461 GLY B N 1
ATOM 6454 C CA . GLY B 1 482 ? 30.150 19.047 58.671 1.00 36.47 461 GLY B CA 1
ATOM 6455 C C . GLY B 1 482 ? 29.429 18.268 59.766 1.00 35.07 461 GLY B C 1
ATOM 6456 O O . GLY B 1 482 ? 29.404 17.030 59.739 1.00 35.14 461 GLY B O 1
ATOM 6457 N N . ASP B 1 483 ? 28.825 18.968 60.719 1.00 34.23 462 ASP B N 1
ATOM 6458 C CA . ASP B 1 483 ? 27.893 18.305 61.643 1.00 35.05 462 ASP B CA 1
ATOM 6459 C C . ASP B 1 483 ? 26.900 17.394 60.894 1.00 35.20 462 ASP B C 1
ATOM 6460 O O . ASP B 1 483 ? 26.474 17.743 59.801 1.00 37.26 462 ASP B O 1
ATOM 6465 N N . THR B 1 484 ? 26.558 16.265 61.489 1.00 34.63 463 THR B N 1
ATOM 6466 C CA . THR B 1 484 ? 25.591 15.304 60.949 1.00 34.15 463 THR B CA 1
ATOM 6467 C C . THR B 1 484 ? 24.341 15.615 61.705 1.00 32.79 463 THR B C 1
ATOM 6468 O O . THR B 1 484 ? 23.279 15.842 61.137 1.00 29.83 463 THR B O 1
ATOM 6472 N N . ALA B 1 485 ? 24.489 15.630 63.028 1.00 34.06 464 ALA B N 1
ATOM 6473 C CA . ALA B 1 485 ? 23.356 15.748 63.938 1.00 34.09 464 ALA B CA 1
ATOM 6474 C C . ALA B 1 485 ? 23.793 16.609 65.132 1.00 35.82 464 ALA B C 1
ATOM 6475 O O . ALA B 1 485 ? 24.736 16.218 65.916 1.00 38.21 464 ALA B O 1
ATOM 6477 N N . VAL B 1 486 ? 23.161 17.767 65.292 1.00 32.41 465 VAL B N 1
ATOM 6478 C CA . VAL B 1 486 ? 23.581 18.671 66.368 1.00 30.67 465 VAL B CA 1
ATOM 6479 C C . VAL B 1 486 ? 22.348 19.311 66.983 1.00 28.39 465 VAL B C 1
ATOM 6480 O O . VAL B 1 486 ? 21.400 19.531 66.300 1.00 31.70 465 VAL B O 1
ATOM 6484 N N . THR B 1 487 ? 22.396 19.590 68.279 1.00 28.16 466 THR B N 1
ATOM 6485 C CA . THR B 1 487 ? 21.341 20.321 68.980 1.00 29.75 466 THR B CA 1
ATOM 6486 C C . THR B 1 487 ? 21.880 21.754 69.242 1.00 30.25 466 THR B C 1
ATOM 6487 O O . THR B 1 487 ? 23.009 21.932 69.710 1.00 30.50 466 THR B O 1
ATOM 6491 N N . ILE B 1 488 ? 21.070 22.733 68.886 1.00 30.30 467 ILE B N 1
ATOM 6492 C CA . ILE B 1 488 ? 21.435 24.119 69.129 1.00 29.46 467 ILE B CA 1
ATOM 6493 C C . ILE B 1 488 ? 20.373 24.751 69.990 1.00 32.16 467 ILE B C 1
ATOM 6494 O O . ILE B 1 488 ? 19.250 24.920 69.540 1.00 33.16 467 ILE B O 1
ATOM 6499 N N . ALA B 1 489 ? 20.758 25.071 71.238 1.00 32.44 468 ALA B N 1
ATOM 6500 C CA . ALA B 1 489 ? 19.839 25.517 72.296 1.00 34.06 468 ALA B CA 1
ATOM 6501 C C . ALA B 1 489 ? 20.559 26.415 73.289 1.00 35.01 468 ALA B C 1
ATOM 6502 O O . ALA B 1 489 ? 21.753 26.172 73.630 1.00 35.19 468 ALA B O 1
ATOM 6504 N N . ASP B 1 490 ? 19.846 27.433 73.747 1.00 35.43 469 ASP B N 1
ATOM 6505 C CA . ASP B 1 490 ? 20.291 28.294 74.846 1.00 37.94 469 ASP B CA 1
ATOM 6506 C C . ASP B 1 490 ? 19.601 27.913 76.111 1.00 39.46 469 ASP B C 1
ATOM 6507 O O . ASP B 1 490 ? 18.360 28.090 76.262 1.00 40.38 469 ASP B O 1
ATOM 6512 N N . VAL B 1 491 ? 20.382 27.316 77.011 1.00 40.60 470 VAL B N 1
ATOM 6513 C CA . VAL B 1 491 ? 19.794 26.630 78.133 1.00 41.89 470 VAL B CA 1
ATOM 6514 C C . VAL B 1 491 ? 20.395 27.066 79.430 1.00 44.08 470 VAL B C 1
ATOM 6515 O O . VAL B 1 491 ? 21.597 26.903 79.658 1.00 43.61 470 VAL B O 1
ATOM 6519 N N . ASP B 1 492 ? 19.522 27.533 80.308 1.00 45.58 471 ASP B N 1
ATOM 6520 C CA . ASP B 1 492 ? 19.882 27.745 81.693 1.00 47.95 471 ASP B CA 1
ATOM 6521 C C . ASP B 1 492 ? 19.823 26.398 82.464 1.00 46.63 471 ASP B C 1
ATOM 6522 O O . ASP B 1 492 ? 18.744 25.990 82.947 1.00 46.51 471 ASP B O 1
ATOM 6527 N N . TRP B 1 493 ? 20.968 25.709 82.558 1.00 46.77 472 TRP B N 1
ATOM 6528 C CA . TRP B 1 493 ? 20.970 24.351 83.104 1.00 46.45 472 TRP B CA 1
ATOM 6529 C C . TRP B 1 493 ? 20.535 24.349 84.563 1.00 48.39 472 TRP B C 1
ATOM 6530 O O . TRP B 1 493 ? 19.872 23.416 84.990 1.00 47.70 472 TRP B O 1
ATOM 6541 N N . SER B 1 494 ? 20.855 25.421 85.298 1.00 49.36 473 SER B N 1
ATOM 6542 C CA . SER B 1 494 ? 20.529 25.483 86.735 1.00 51.27 473 SER B CA 1
ATOM 6543 C C . SER B 1 494 ? 19.041 25.345 86.975 1.00 50.79 473 SER B C 1
ATOM 6544 O O . SER B 1 494 ? 18.628 24.848 88.024 1.00 51.21 473 SER B O 1
ATOM 6547 N N . SER B 1 495 ? 18.236 25.749 85.997 1.00 50.68 474 SER B N 1
ATOM 6548 C CA . SER B 1 495 ? 16.788 25.558 86.124 1.00 51.97 474 SER B CA 1
ATOM 6549 C C . SER B 1 495 ? 16.172 24.523 85.133 1.00 51.34 474 SER B C 1
ATOM 6550 O O . SER B 1 495 ? 15.091 23.982 85.390 1.00 50.45 474 SER B O 1
ATOM 6553 N N . PHE B 1 496 ? 16.848 24.262 84.006 1.00 50.82 475 PHE B N 1
ATOM 6554 C CA . PHE B 1 496 ? 16.380 23.217 83.084 1.00 50.81 475 PHE B CA 1
ATOM 6555 C C . PHE B 1 496 ? 16.591 21.805 83.690 1.00 49.70 475 PHE B C 1
ATOM 6556 O O . PHE B 1 496 ? 15.676 21.012 83.709 1.00 49.33 475 PHE B O 1
ATOM 6564 N N . ALA B 1 497 ? 17.772 21.543 84.234 1.00 50.47 476 ALA B N 1
ATOM 6565 C CA . ALA B 1 497 ? 18.115 20.211 84.727 1.00 50.78 476 ALA B CA 1
ATOM 6566 C C . ALA B 1 497 ? 17.223 19.665 85.848 1.00 52.93 476 ALA B C 1
ATOM 6567 O O . ALA B 1 497 ? 16.835 18.528 85.746 1.00 51.57 476 ALA B O 1
ATOM 6569 N N . PRO B 1 498 ? 16.955 20.445 86.931 1.00 54.73 477 PRO B N 1
ATOM 6570 C CA . PRO B 1 498 ? 16.085 19.894 87.978 1.00 56.58 477 PRO B CA 1
ATOM 6571 C C . PRO B 1 498 ? 14.672 19.840 87.447 1.00 57.91 477 PRO B C 1
ATOM 6572 O O . PRO B 1 498 ? 14.050 18.780 87.520 1.00 57.90 477 PRO B O 1
ATOM 6576 N N . GLY B 1 499 ? 14.194 20.965 86.890 1.00 59.19 478 GLY B N 1
ATOM 6577 C CA . GLY B 1 499 ? 12.891 21.039 86.226 1.00 60.47 478 GLY B CA 1
ATOM 6578 C C . GLY B 1 499 ? 12.666 19.784 85.396 1.00 61.15 478 GLY B C 1
ATOM 6579 O O . GLY B 1 499 ? 11.582 19.175 85.426 1.00 61.57 478 GLY B O 1
ATOM 6580 N N . PHE B 1 500 ? 13.709 19.378 84.683 1.00 61.06 479 PHE B N 1
ATOM 6581 C CA . PHE B 1 500 ? 13.652 18.199 83.813 1.00 61.33 479 PHE B CA 1
ATOM 6582 C C . PHE B 1 500 ? 13.353 16.869 84.549 1.00 61.14 479 PHE B C 1
ATOM 6583 O O . PHE B 1 500 ? 12.511 16.093 84.107 1.00 61.37 479 PHE B O 1
ATOM 6591 N N . THR B 1 501 ? 14.008 16.641 85.681 1.00 62.26 480 THR B N 1
ATOM 6592 C CA . THR B 1 501 ? 13.868 15.384 86.444 1.00 62.99 480 THR B CA 1
ATOM 6593 C C . THR B 1 501 ? 13.032 15.401 87.757 1.00 63.85 480 THR B C 1
ATOM 6594 O O . THR B 1 501 ? 13.385 14.734 88.768 1.00 63.70 480 THR B O 1
ATOM 6598 N N . THR B 1 502 ? 11.903 16.114 87.706 1.00 64.00 481 THR B N 1
ATOM 6599 C CA . THR B 1 502 ? 11.048 16.298 88.874 1.00 64.92 481 THR B CA 1
ATOM 6600 C C . THR B 1 502 ? 10.347 15.005 89.264 1.00 64.20 481 THR B C 1
ATOM 6601 O O . THR B 1 502 ? 10.433 14.566 90.410 1.00 64.09 481 THR B O 1
ATOM 6605 N N . ALA B 1 503 ? 9.654 14.411 88.301 1.00 63.08 482 ALA B N 1
ATOM 6606 C CA . ALA B 1 503 ? 8.964 13.146 88.508 1.00 62.10 482 ALA B CA 1
ATOM 6607 C C . ALA B 1 503 ? 9.909 12.069 88.157 1.00 60.62 482 ALA B C 1
ATOM 6608 O O . ALA B 1 503 ? 10.053 11.046 88.827 1.00 60.96 482 ALA B O 1
ATOM 6610 N N . ARG B 1 504 ? 10.565 12.312 87.050 1.00 58.63 483 ARG B N 1
ATOM 6611 C CA . ARG B 1 504 ? 11.121 11.242 86.352 1.00 55.67 483 ARG B CA 1
ATOM 6612 C C . ARG B 1 504 ? 12.610 11.283 86.608 1.00 54.51 483 ARG B C 1
ATOM 6613 O O . ARG B 1 504 ? 13.292 12.108 86.027 1.00 55.15 483 ARG B O 1
ATOM 6621 N N . PRO B 1 505 ? 13.123 10.432 87.503 1.00 52.77 484 PRO B N 1
ATOM 6622 C CA . PRO B 1 505 ? 14.577 10.366 87.479 1.00 52.21 484 PRO B CA 1
ATOM 6623 C C . PRO B 1 505 ? 14.966 9.920 86.070 1.00 49.59 484 PRO B C 1
ATOM 6624 O O . PRO B 1 505 ? 14.267 9.077 85.477 1.00 49.90 484 PRO B O 1
ATOM 6628 N N . GLY B 1 506 ? 16.012 10.507 85.531 1.00 46.40 485 GLY B N 1
ATOM 6629 C CA . GLY B 1 506 ? 16.478 10.194 84.180 1.00 42.60 485 GLY B CA 1
ATOM 6630 C C . GLY B 1 506 ? 17.975 10.493 84.167 1.00 40.96 485 GLY B C 1
ATOM 6631 O O . GLY B 1 506 ? 18.560 11.093 85.123 1.00 38.33 485 GLY B O 1
ATOM 6632 N N . THR B 1 507 ? 18.619 10.057 83.107 1.00 38.10 486 THR B N 1
ATOM 6633 C CA . THR B 1 507 ? 20.067 10.120 83.119 1.00 37.50 486 THR B CA 1
ATOM 6634 C C . THR B 1 507 ? 20.590 10.751 81.871 1.00 35.80 486 THR B C 1
ATOM 6635 O O . THR B 1 507 ? 21.811 10.787 81.683 1.00 35.19 486 THR B O 1
ATOM 6639 N N . LEU B 1 508 ? 19.691 11.277 81.031 1.00 33.50 487 LEU B N 1
ATOM 6640 C CA . LEU B 1 508 ? 20.118 11.937 79.803 1.00 32.05 487 LEU B CA 1
ATOM 6641 C C . LEU B 1 508 ? 21.156 13.001 80.112 1.00 34.47 487 LEU B C 1
ATOM 6642 O O . LEU B 1 508 ? 22.143 13.171 79.339 1.00 32.88 487 LEU B O 1
ATOM 6647 N N . LEU B 1 509 ? 20.955 13.705 81.238 1.00 34.27 488 LEU B N 1
ATOM 6648 C CA . LEU B 1 509 ? 21.793 14.827 81.583 1.00 35.26 488 LEU B CA 1
ATOM 6649 C C . LEU B 1 509 ? 22.958 14.496 82.543 1.00 35.47 488 LEU B C 1
ATOM 6650 O O . LEU B 1 509 ? 23.754 15.385 82.923 1.00 35.77 488 LEU B O 1
ATOM 6655 N N . ALA B 1 510 ? 23.097 13.219 82.842 1.00 35.80 489 ALA B N 1
ATOM 6656 C CA . ALA B 1 510 ? 23.938 12.714 83.905 1.00 38.39 489 ALA B CA 1
ATOM 6657 C C . ALA B 1 510 ? 25.407 13.064 83.749 1.00 39.72 489 ALA B C 1
ATOM 6658 O O . ALA B 1 510 ? 26.125 13.099 84.730 1.00 40.33 489 ALA B O 1
ATOM 6660 N N . ASP B 1 511 ? 25.846 13.269 82.507 1.00 39.11 490 ASP B N 1
ATOM 6661 C CA . ASP B 1 511 ? 27.256 13.399 82.171 1.00 40.73 490 ASP B CA 1
ATOM 6662 C C . ASP B 1 511 ? 27.571 14.799 81.719 1.00 40.54 490 ASP B C 1
ATOM 6663 O O . ASP B 1 511 ? 28.683 15.075 81.327 1.00 41.67 490 ASP B O 1
ATOM 6668 N N . LEU B 1 512 ? 26.598 15.692 81.812 1.00 40.85 491 LEU B N 1
ATOM 6669 C CA . LEU B 1 512 ? 26.799 17.056 81.406 1.00 40.77 491 LEU B CA 1
ATOM 6670 C C . LEU B 1 512 ? 27.273 17.900 82.606 1.00 42.57 491 LEU B C 1
ATOM 6671 O O . LEU B 1 512 ? 26.568 18.019 83.602 1.00 42.52 491 LEU B O 1
ATOM 6676 N N . PRO B 1 513 ? 28.511 18.458 82.545 1.00 44.41 492 PRO B N 1
ATOM 6677 C CA . PRO B 1 513 ? 29.020 19.084 83.780 1.00 46.71 492 PRO B CA 1
ATOM 6678 C C . PRO B 1 513 ? 28.088 20.077 84.446 1.00 47.80 492 PRO B C 1
ATOM 6679 O O . PRO B 1 513 ? 27.954 20.012 85.645 1.00 48.78 492 PRO B O 1
ATOM 6683 N N . GLU B 1 514 ? 27.456 20.948 83.673 1.00 49.93 493 GLU B N 1
ATOM 6684 C CA . GLU B 1 514 ? 26.608 22.034 84.211 1.00 52.77 493 GLU B CA 1
ATOM 6685 C C . GLU B 1 514 ? 25.267 21.575 84.792 1.00 53.21 493 GLU B C 1
ATOM 6686 O O . GLU B 1 514 ? 24.711 22.260 85.649 1.00 54.18 493 GLU B O 1
ATOM 6692 N N . ALA B 1 515 ? 24.739 20.432 84.329 1.00 52.16 494 ALA B N 1
ATOM 6693 C CA . ALA B 1 515 ? 23.546 19.816 84.915 1.00 52.90 494 ALA B CA 1
ATOM 6694 C C . ALA B 1 515 ? 23.895 19.043 86.197 1.00 53.79 494 ALA B C 1
ATOM 6695 O O . ALA B 1 515 ? 23.066 18.866 87.106 1.00 54.11 494 ALA B O 1
ATOM 6697 N N . ARG B 1 516 ? 25.125 18.558 86.230 1.00 54.70 495 ARG B N 1
ATOM 6698 C CA . ARG B 1 516 ? 25.709 17.922 87.387 1.00 56.60 495 ARG B CA 1
ATOM 6699 C C . ARG B 1 516 ? 26.462 19.033 88.172 1.00 57.78 495 ARG B C 1
ATOM 6700 O O . ARG B 1 516 ? 25.879 20.029 88.630 1.00 58.25 495 ARG B O 1
ATOM 6708 N N . VAL C 1 24 ? -41.100 1.030 20.569 1.00 55.44 3 VAL C N 1
ATOM 6709 C CA . VAL C 1 24 ? -40.128 -0.110 20.581 1.00 55.70 3 VAL C CA 1
ATOM 6710 C C . VAL C 1 24 ? -39.476 -0.235 21.936 1.00 54.55 3 VAL C C 1
ATOM 6711 O O . VAL C 1 24 ? -39.171 -1.345 22.385 1.00 54.60 3 VAL C O 1
ATOM 6715 N N . GLN C 1 25 ? -39.273 0.915 22.576 1.00 53.44 4 GLN C N 1
ATOM 6716 C CA . GLN C 1 25 ? -38.685 0.991 23.906 1.00 51.75 4 GLN C CA 1
ATOM 6717 C C . GLN C 1 25 ? -39.563 0.442 25.036 1.00 50.32 4 GLN C C 1
ATOM 6718 O O . GLN C 1 25 ? -39.045 0.122 26.088 1.00 48.86 4 GLN C O 1
ATOM 6724 N N . ASP C 1 26 ? -40.876 0.308 24.834 1.00 49.35 5 ASP C N 1
ATOM 6725 C CA . ASP C 1 26 ? -41.714 -0.467 25.808 1.00 48.50 5 ASP C CA 1
ATOM 6726 C C . ASP C 1 26 ? -41.327 -1.944 26.009 1.00 45.41 5 ASP C C 1
ATOM 6727 O O . ASP C 1 26 ? -41.491 -2.498 27.094 1.00 42.90 5 ASP C O 1
ATOM 6732 N N . SER C 1 27 ? -40.762 -2.563 24.980 1.00 42.30 6 SER C N 1
ATOM 6733 C CA . SER C 1 27 ? -40.203 -3.887 25.128 1.00 40.12 6 SER C CA 1
ATOM 6734 C C . SER C 1 27 ? -38.780 -3.806 25.700 1.00 36.73 6 SER C C 1
ATOM 6735 O O . SER C 1 27 ? -38.180 -4.798 25.879 1.00 38.45 6 SER C O 1
ATOM 6738 N N . TRP C 1 28 ? -38.245 -2.635 25.990 1.00 33.49 7 TRP C N 1
ATOM 6739 C CA . TRP C 1 28 ? -36.942 -2.538 26.676 1.00 32.79 7 TRP C CA 1
ATOM 6740 C C . TRP C 1 28 ? -37.019 -2.598 28.206 1.00 30.95 7 TRP C C 1
ATOM 6741 O O . TRP C 1 28 ? -35.964 -2.590 28.892 1.00 30.62 7 TRP C O 1
ATOM 6752 N N . ARG C 1 29 ? -38.239 -2.661 28.735 1.00 30.72 8 ARG C N 1
ATOM 6753 C CA . ARG C 1 29 ? -38.456 -2.523 30.196 1.00 31.51 8 ARG C CA 1
ATOM 6754 C C . ARG C 1 29 ? -38.445 -3.822 30.914 1.00 30.39 8 ARG C C 1
ATOM 6755 O O . ARG C 1 29 ? -39.244 -4.653 30.595 1.00 29.00 8 ARG C O 1
ATOM 6763 N N . TYR C 1 30 ? -37.516 -3.968 31.881 1.00 29.04 9 TYR C N 1
ATOM 6764 C CA . TYR C 1 30 ? -37.393 -5.145 32.745 1.00 29.76 9 TYR C CA 1
ATOM 6765 C C . TYR C 1 30 ? -37.201 -4.734 34.203 1.00 26.70 9 TYR C C 1
ATOM 6766 O O . TYR C 1 30 ? -36.897 -3.587 34.491 1.00 26.13 9 TYR C O 1
ATOM 6775 N N . ARG C 1 31 ? -37.440 -5.663 35.110 1.00 26.39 10 ARG C N 1
ATOM 6776 C CA . ARG C 1 31 ? -37.229 -5.382 36.552 1.00 28.41 10 ARG C CA 1
ATOM 6777 C C . ARG C 1 31 ? -36.967 -6.693 37.210 1.00 28.35 10 ARG C C 1
ATOM 6778 O O . ARG C 1 31 ? -37.139 -7.760 36.647 1.00 28.94 10 ARG C O 1
ATOM 6786 N N . ILE C 1 32 ? -36.520 -6.597 38.440 1.00 28.94 11 ILE C N 1
ATOM 6787 C CA . ILE C 1 32 ? -36.224 -7.747 39.211 1.00 30.78 11 ILE C CA 1
ATOM 6788 C C . ILE C 1 32 ? -37.440 -8.017 40.050 1.00 31.43 11 ILE C C 1
ATOM 6789 O O . ILE C 1 32 ? -37.860 -7.164 40.800 1.00 30.51 11 ILE C O 1
ATOM 6794 N N . ASP C 1 33 ? -37.941 -9.229 39.979 1.00 30.63 12 ASP C N 1
ATOM 6795 C CA . ASP C 1 33 ? -38.971 -9.708 40.877 1.00 33.08 12 ASP C CA 1
ATOM 6796 C C . ASP C 1 33 ? -38.388 -10.855 41.706 1.00 32.72 12 ASP C C 1
ATOM 6797 O O . ASP C 1 33 ? -37.315 -11.404 41.388 1.00 33.27 12 ASP C O 1
ATOM 6802 N N . TRP C 1 34 ? -39.025 -11.136 42.844 1.00 32.21 13 TRP C N 1
ATOM 6803 C CA . TRP C 1 34 ? -38.620 -12.242 43.724 1.00 32.20 13 TRP C CA 1
ATOM 6804 C C . TRP C 1 34 ? -39.761 -13.225 43.647 1.00 33.28 13 TRP C C 1
ATOM 6805 O O . TRP C 1 34 ? -40.901 -12.874 43.932 1.00 35.82 13 TRP C O 1
ATOM 6816 N N . LYS C 1 35 ? -39.452 -14.444 43.201 1.00 34.41 14 LYS C N 1
ATOM 6817 C CA . LYS C 1 35 ? -40.381 -15.568 43.173 1.00 35.85 14 LYS C CA 1
ATOM 6818 C C . LYS C 1 35 ? -40.327 -16.443 44.438 1.00 34.82 14 LYS C C 1
ATOM 6819 O O . LYS C 1 35 ? -39.310 -17.047 44.728 1.00 33.60 14 LYS C O 1
ATOM 6825 N N . ARG C 1 36 ? -41.453 -16.537 45.144 1.00 35.88 15 ARG C N 1
ATOM 6826 C CA . ARG C 1 36 ? -41.523 -17.257 46.401 1.00 40.09 15 ARG C CA 1
ATOM 6827 C C . ARG C 1 36 ? -41.658 -18.745 46.068 1.00 40.88 15 ARG C C 1
ATOM 6828 O O . ARG C 1 36 ? -42.537 -19.121 45.275 1.00 38.97 15 ARG C O 1
ATOM 6836 N N . LEU C 1 37 ? -40.783 -19.550 46.672 1.00 42.60 16 LEU C N 1
ATOM 6837 C CA . LEU C 1 37 ? -40.592 -20.944 46.304 1.00 45.60 16 LEU C CA 1
ATOM 6838 C C . LEU C 1 37 ? -41.641 -21.804 47.067 1.00 47.39 16 LEU C C 1
ATOM 6839 O O . LEU C 1 37 ? -42.013 -21.482 48.182 1.00 46.45 16 LEU C O 1
ATOM 6844 N N . ALA C 1 38 ? -42.123 -22.897 46.454 1.00 50.88 17 ALA C N 1
ATOM 6845 C CA . ALA C 1 38 ? -43.021 -23.859 47.130 1.00 51.79 17 ALA C CA 1
ATOM 6846 C C . ALA C 1 38 ? -42.435 -24.309 48.447 1.00 52.15 17 ALA C C 1
ATOM 6847 O O . ALA C 1 38 ? -41.227 -24.445 48.540 1.00 53.31 17 ALA C O 1
ATOM 6849 N N . GLY C 1 47 ? -30.311 -32.451 53.504 1.00 63.05 26 GLY C N 1
ATOM 6850 C CA . GLY C 1 47 ? -29.668 -31.707 54.586 1.00 63.64 26 GLY C CA 1
ATOM 6851 C C . GLY C 1 47 ? -28.171 -31.571 54.353 1.00 63.67 26 GLY C C 1
ATOM 6852 O O . GLY C 1 47 ? -27.645 -31.948 53.292 1.00 64.40 26 GLY C O 1
ATOM 6853 N N . LEU C 1 48 ? -27.468 -31.034 55.336 1.00 63.67 27 LEU C N 1
ATOM 6854 C CA . LEU C 1 48 ? -26.024 -30.820 55.179 1.00 63.73 27 LEU C CA 1
ATOM 6855 C C . LEU C 1 48 ? -25.217 -31.986 55.786 1.00 65.13 27 LEU C C 1
ATOM 6856 O O . LEU C 1 48 ? -25.736 -32.772 56.588 1.00 65.63 27 LEU C O 1
ATOM 6861 N N . SER C 1 49 ? -23.959 -32.093 55.366 1.00 65.68 28 SER C N 1
ATOM 6862 C CA . SER C 1 49 ? -22.994 -33.026 55.915 1.00 67.24 28 SER C CA 1
ATOM 6863 C C . SER C 1 49 ? -21.613 -32.484 55.548 1.00 67.38 28 SER C C 1
ATOM 6864 O O . SER C 1 49 ? -21.496 -31.518 54.759 1.00 66.79 28 SER C O 1
ATOM 6867 N N . GLY C 1 50 ? -20.579 -33.113 56.107 1.00 67.23 29 GLY C N 1
ATOM 6868 C CA . GLY C 1 50 ? -19.187 -32.716 55.875 1.00 66.46 29 GLY C CA 1
ATOM 6869 C C . GLY C 1 50 ? -18.850 -31.443 56.621 1.00 65.00 29 GLY C C 1
ATOM 6870 O O . GLY C 1 50 ? -19.740 -30.825 57.226 1.00 64.93 29 GLY C O 1
ATOM 6871 N N . ARG C 1 51 ? -17.582 -31.040 56.557 1.00 63.74 30 ARG C N 1
ATOM 6872 C CA . ARG C 1 51 ? -17.143 -29.800 57.193 1.00 62.56 30 ARG C CA 1
ATOM 6873 C C . ARG C 1 51 ? -17.507 -28.557 56.344 1.00 59.97 30 ARG C C 1
ATOM 6874 O O . ARG C 1 51 ? -17.421 -28.578 55.119 1.00 59.02 30 ARG C O 1
ATOM 6882 N N . TRP C 1 52 ? -17.912 -27.497 57.032 1.00 57.44 31 TRP C N 1
ATOM 6883 C CA . TRP C 1 52 ? -18.292 -26.241 56.426 1.00 54.78 31 TRP C CA 1
ATOM 6884 C C . TRP C 1 52 ? -17.408 -25.204 57.024 1.00 53.78 31 TRP C C 1
ATOM 6885 O O . TRP C 1 52 ? -17.453 -24.991 58.235 1.00 54.30 31 TRP C O 1
ATOM 6896 N N . LEU C 1 53 ? -16.553 -24.586 56.218 1.00 52.40 32 LEU C N 1
ATOM 6897 C CA . LEU C 1 53 ? -15.732 -23.504 56.755 1.00 51.82 32 LEU C CA 1
ATOM 6898 C C . LEU C 1 53 ? -16.601 -22.268 56.846 1.00 51.25 32 LEU C C 1
ATOM 6899 O O . LEU C 1 53 ? -17.274 -21.930 55.861 1.00 50.90 32 LEU C O 1
ATOM 6904 N N . VAL C 1 54 ? -16.610 -21.598 58.004 1.00 50.76 33 VAL C N 1
ATOM 6905 C CA . VAL C 1 54 ? -17.464 -20.424 58.191 1.00 48.65 33 VAL C CA 1
ATOM 6906 C C . VAL C 1 54 ? -16.571 -19.256 58.437 1.00 48.84 33 VAL C C 1
ATOM 6907 O O . VAL C 1 54 ? -15.940 -19.160 59.482 1.00 50.23 33 VAL C O 1
ATOM 6911 N N . VAL C 1 55 ? -16.452 -18.389 57.442 1.00 48.42 34 VAL C N 1
ATOM 6912 C CA . VAL C 1 55 ? -15.502 -17.290 57.521 1.00 47.20 34 VAL C CA 1
ATOM 6913 C C . VAL C 1 55 ? -16.198 -16.085 58.110 1.00 47.37 34 VAL C C 1
ATOM 6914 O O . VAL C 1 55 ? -17.121 -15.532 57.531 1.00 46.08 34 VAL C O 1
ATOM 6918 N N . VAL C 1 56 ? -15.741 -15.677 59.270 1.00 48.24 35 VAL C N 1
ATOM 6919 C CA . VAL C 1 56 ? -16.393 -14.658 60.048 1.00 48.63 35 VAL C CA 1
ATOM 6920 C C . VAL C 1 56 ? -15.396 -13.571 60.355 1.00 49.62 35 VAL C C 1
ATOM 6921 O O . VAL C 1 56 ? -14.238 -13.847 60.656 1.00 51.94 35 VAL C O 1
ATOM 6925 N N . PRO C 1 57 ? -15.830 -12.319 60.277 1.00 49.85 36 PRO C N 1
ATOM 6926 C CA . PRO C 1 57 ? -14.944 -11.291 60.726 1.00 51.51 36 PRO C CA 1
ATOM 6927 C C . PRO C 1 57 ? -14.654 -11.529 62.209 1.00 53.52 36 PRO C C 1
ATOM 6928 O O . PRO C 1 57 ? -15.460 -12.123 62.905 1.00 52.81 36 PRO C O 1
ATOM 6932 N N . GLU C 1 58 ? -13.510 -11.034 62.673 1.00 55.54 37 GLU C N 1
ATOM 6933 C CA . GLU C 1 58 ? -12.961 -11.413 63.941 1.00 57.31 37 GLU C CA 1
ATOM 6934 C C . GLU C 1 58 ? -13.738 -10.878 65.123 1.00 57.59 37 GLU C C 1
ATOM 6935 O O . GLU C 1 58 ? -13.907 -11.583 66.126 1.00 57.11 37 GLU C O 1
ATOM 6941 N N . ASP C 1 59 ? -14.206 -9.642 64.986 1.00 57.97 38 ASP C N 1
ATOM 6942 C CA . ASP C 1 59 ? -14.847 -8.938 66.076 1.00 59.71 38 ASP C CA 1
ATOM 6943 C C . ASP C 1 59 ? -16.305 -9.285 66.134 1.00 58.71 38 ASP C C 1
ATOM 6944 O O . ASP C 1 59 ? -17.058 -8.715 66.950 1.00 60.09 38 ASP C O 1
ATOM 6949 N N . ARG C 1 60 ? -16.737 -10.147 65.213 1.00 57.50 39 ARG C N 1
ATOM 6950 C CA . ARG C 1 60 ? -18.153 -10.531 65.130 1.00 55.60 39 ARG C CA 1
ATOM 6951 C C . ARG C 1 60 ? -18.304 -12.051 65.353 1.00 54.77 39 ARG C C 1
ATOM 6952 O O . ARG C 1 60 ? -19.362 -12.666 65.065 1.00 51.94 39 ARG C O 1
ATOM 6960 N N . SER C 1 61 ? -17.213 -12.623 65.893 1.00 53.61 40 SER C N 1
ATOM 6961 C CA . SER C 1 61 ? -17.145 -14.021 66.283 1.00 53.68 40 SER C CA 1
ATOM 6962 C C . SER C 1 61 ? -18.440 -14.486 66.981 1.00 53.13 40 SER C C 1
ATOM 6963 O O . SER C 1 61 ? -19.028 -15.495 66.584 1.00 52.16 40 SER C O 1
ATOM 6966 N N . ALA C 1 62 ? -18.886 -13.729 67.986 1.00 53.26 41 ALA C N 1
ATOM 6967 C CA . ALA C 1 62 ? -19.997 -14.149 68.826 1.00 54.34 41 ALA C CA 1
ATOM 6968 C C . ALA C 1 62 ? -21.297 -14.237 68.029 1.00 54.26 41 ALA C C 1
ATOM 6969 O O . ALA C 1 62 ? -22.026 -15.229 68.135 1.00 53.65 41 ALA C O 1
ATOM 6971 N N . GLU C 1 63 ? -21.569 -13.206 67.230 1.00 54.36 42 GLU C N 1
ATOM 6972 C CA . GLU C 1 63 ? -22.739 -13.193 66.349 1.00 55.06 42 GLU C CA 1
ATOM 6973 C C . GLU C 1 63 ? -22.797 -14.350 65.334 1.00 54.74 42 GLU C C 1
ATOM 6974 O O . GLU C 1 63 ? -23.818 -14.567 64.719 1.00 54.83 42 GLU C O 1
ATOM 6980 N N . ALA C 1 64 ? -21.699 -15.071 65.132 1.00 55.16 43 ALA C N 1
ATOM 6981 C CA . ALA C 1 64 ? -21.738 -16.249 64.261 1.00 54.87 43 ALA C CA 1
ATOM 6982 C C . ALA C 1 64 ? -22.360 -17.453 64.938 1.00 54.58 43 ALA C C 1
ATOM 6983 O O . ALA C 1 64 ? -22.601 -18.467 64.286 1.00 53.85 43 ALA C O 1
ATOM 6985 N N . ALA C 1 65 ? -22.590 -17.335 66.249 1.00 54.47 44 ALA C N 1
ATOM 6986 C CA . ALA C 1 65 ? -23.122 -18.436 67.044 1.00 54.75 44 ALA C CA 1
ATOM 6987 C C . ALA C 1 65 ? -24.405 -19.053 66.505 1.00 53.39 44 ALA C C 1
ATOM 6988 O O . ALA C 1 65 ? -24.392 -20.240 66.223 1.00 54.09 44 ALA C O 1
ATOM 6990 N N . PRO C 1 66 ? -25.511 -18.269 66.355 1.00 52.68 45 PRO C N 1
ATOM 6991 C CA . PRO C 1 66 ? -26.754 -18.906 65.822 1.00 51.77 45 PRO C CA 1
ATOM 6992 C C . PRO C 1 66 ? -26.601 -19.595 64.447 1.00 51.37 45 PRO C C 1
ATOM 6993 O O . PRO C 1 66 ? -27.334 -20.517 64.160 1.00 51.49 45 PRO C O 1
ATOM 6997 N N . VAL C 1 67 ? -25.675 -19.117 63.604 1.00 51.30 46 VAL C N 1
ATOM 6998 C CA . VAL C 1 67 ? -25.470 -19.649 62.260 1.00 49.68 46 VAL C CA 1
ATOM 6999 C C . VAL C 1 67 ? -24.788 -21.028 62.371 1.00 50.69 46 VAL C C 1
ATOM 7000 O O . VAL C 1 67 ? -25.184 -22.002 61.729 1.00 49.04 46 VAL C O 1
ATOM 7004 N N . LEU C 1 68 ? -23.759 -21.096 63.211 1.00 51.19 47 LEU C N 1
ATOM 7005 C CA . LEU C 1 68 ? -23.121 -22.365 63.532 1.00 53.06 47 LEU C CA 1
ATOM 7006 C C . LEU C 1 68 ? -24.169 -23.344 64.043 1.00 52.35 47 LEU C C 1
ATOM 7007 O O . LEU C 1 68 ? -24.246 -24.471 63.558 1.00 52.45 47 LEU C O 1
ATOM 7012 N N . ALA C 1 69 ? -25.019 -22.885 64.965 1.00 53.08 48 ALA C N 1
ATOM 7013 C CA . ALA C 1 69 ? -26.040 -23.759 65.581 1.00 52.52 48 ALA C CA 1
ATOM 7014 C C . ALA C 1 69 ? -26.972 -24.328 64.527 1.00 52.35 48 ALA C C 1
ATOM 7015 O O . ALA C 1 69 ? -27.194 -25.541 64.461 1.00 52.69 48 ALA C O 1
ATOM 7017 N N . ALA C 1 70 ? -27.476 -23.438 63.663 1.00 52.16 49 ALA C N 1
ATOM 7018 C CA . ALA C 1 70 ? -28.266 -23.799 62.471 1.00 51.15 49 ALA C CA 1
ATOM 7019 C C . ALA C 1 70 ? -27.586 -24.830 61.568 1.00 50.93 49 ALA C C 1
ATOM 7020 O O . ALA C 1 70 ? -28.194 -25.800 61.140 1.00 49.46 49 ALA C O 1
ATOM 7022 N N . LEU C 1 71 ? -26.328 -24.555 61.228 1.00 52.02 50 LEU C N 1
ATOM 7023 C CA . LEU C 1 71 ? -25.543 -25.424 60.372 1.00 53.66 50 LEU C CA 1
ATOM 7024 C C . LEU C 1 71 ? -25.406 -26.836 60.979 1.00 55.88 50 LEU C C 1
ATOM 7025 O O . LEU C 1 71 ? -25.656 -27.838 60.319 1.00 57.28 50 LEU C O 1
ATOM 7030 N N . SER C 1 72 ? -24.974 -26.914 62.231 1.00 57.56 51 SER C N 1
ATOM 7031 C CA . SER C 1 72 ? -24.786 -28.216 62.895 1.00 59.82 51 SER C CA 1
ATOM 7032 C C . SER C 1 72 ? -26.144 -28.915 63.064 1.00 59.70 51 SER C C 1
ATOM 7033 O O . SER C 1 72 ? -26.251 -30.121 62.889 1.00 60.56 51 SER C O 1
ATOM 7036 N N . GLY C 1 73 ? -27.176 -28.133 63.341 1.00 59.63 52 GLY C N 1
ATOM 7037 C CA . GLY C 1 73 ? -28.553 -28.654 63.458 1.00 60.25 52 GLY C CA 1
ATOM 7038 C C . GLY C 1 73 ? -29.158 -29.120 62.137 1.00 60.21 52 GLY C C 1
ATOM 7039 O O . GLY C 1 73 ? -30.253 -29.692 62.094 1.00 59.68 52 GLY C O 1
ATOM 7040 N N . ALA C 1 74 ? -28.447 -28.867 61.044 1.00 60.12 53 ALA C N 1
ATOM 7041 C CA . ALA C 1 74 ? -28.888 -29.382 59.750 1.00 60.51 53 ALA C CA 1
ATOM 7042 C C . ALA C 1 74 ? -28.094 -30.635 59.352 1.00 61.12 53 ALA C C 1
ATOM 7043 O O . ALA C 1 74 ? -28.353 -31.229 58.297 1.00 61.37 53 ALA C O 1
ATOM 7045 N N . GLY C 1 75 ? -27.112 -31.007 60.185 1.00 61.38 54 GLY C N 1
ATOM 7046 C CA . GLY C 1 75 ? -26.257 -32.145 59.903 1.00 61.70 54 GLY C CA 1
ATOM 7047 C C . GLY C 1 75 ? -24.863 -31.799 59.423 1.00 62.61 54 GLY C C 1
ATOM 7048 O O . GLY C 1 75 ? -24.069 -32.694 59.138 1.00 63.22 54 GLY C O 1
ATOM 7049 N N . ALA C 1 76 ? -24.546 -30.514 59.300 1.00 61.53 55 ALA C N 1
ATOM 7050 C CA . ALA C 1 76 ? -23.163 -30.128 59.017 1.00 61.80 55 ALA C CA 1
ATOM 7051 C C . ALA C 1 76 ? -22.274 -30.356 60.232 1.00 61.91 55 ALA C C 1
ATOM 7052 O O . ALA C 1 76 ? -22.753 -30.743 61.290 1.00 62.24 55 ALA C O 1
ATOM 7054 N N . ASP C 1 77 ? -20.983 -30.087 60.043 1.00 61.96 56 ASP C N 1
ATOM 7055 C CA . ASP C 1 77 ? -19.944 -30.116 61.050 1.00 61.96 56 ASP C CA 1
ATOM 7056 C C . ASP C 1 77 ? -19.241 -28.760 60.819 1.00 61.33 56 ASP C C 1
ATOM 7057 O O . ASP C 1 77 ? -18.227 -28.671 60.114 1.00 61.57 56 ASP C O 1
ATOM 7062 N N . PRO C 1 78 ? -19.834 -27.666 61.344 1.00 60.50 57 PRO C N 1
ATOM 7063 C CA . PRO C 1 78 ? -19.224 -26.364 61.025 1.00 59.67 57 PRO C CA 1
ATOM 7064 C C . PRO C 1 78 ? -17.944 -26.108 61.793 1.00 59.64 57 PRO C C 1
ATOM 7065 O O . PRO C 1 78 ? -17.738 -26.674 62.853 1.00 58.96 57 PRO C O 1
ATOM 7069 N N . VAL C 1 79 ? -17.092 -25.266 61.230 1.00 59.26 58 VAL C N 1
ATOM 7070 C CA . VAL C 1 79 ? -15.902 -24.776 61.908 1.00 60.02 58 VAL C CA 1
ATOM 7071 C C . VAL C 1 79 ? -15.776 -23.306 61.583 1.00 59.41 58 VAL C C 1
ATOM 7072 O O . VAL C 1 79 ? -15.997 -22.876 60.436 1.00 59.50 58 VAL C O 1
ATOM 7076 N N . GLN C 1 80 ? -15.432 -22.540 62.593 1.00 58.41 59 GLN C N 1
ATOM 7077 C CA . GLN C 1 80 ? -15.351 -21.139 62.426 1.00 58.14 59 GLN C CA 1
ATOM 7078 C C . GLN C 1 80 ? -13.915 -20.794 62.052 1.00 58.22 59 GLN C C 1
ATOM 7079 O O . GLN C 1 80 ? -12.972 -21.412 62.544 1.00 58.61 59 GLN C O 1
ATOM 7085 N N . LEU C 1 81 ? -13.769 -19.849 61.147 1.00 56.01 60 LEU C N 1
ATOM 7086 C CA . LEU C 1 81 ? -12.501 -19.196 60.960 1.00 56.04 60 LEU C CA 1
ATOM 7087 C C . LEU C 1 81 ? -12.750 -17.730 61.227 1.00 56.28 60 LEU C C 1
ATOM 7088 O O . LEU C 1 81 ? -13.427 -17.039 60.438 1.00 55.42 60 LEU C O 1
ATOM 7093 N N . ASP C 1 82 ? -12.269 -17.258 62.367 1.00 56.85 61 ASP C N 1
ATOM 7094 C CA . ASP C 1 82 ? -12.250 -15.838 62.603 1.00 57.31 61 ASP C CA 1
ATOM 7095 C C . ASP C 1 82 ? -11.014 -15.307 61.835 1.00 58.20 61 ASP C C 1
ATOM 7096 O O . ASP C 1 82 ? -9.881 -15.789 62.006 1.00 58.33 61 ASP C O 1
ATOM 7101 N N . VAL C 1 83 ? -11.268 -14.321 60.985 1.00 57.39 62 VAL C N 1
ATOM 7102 C CA . VAL C 1 83 ? -10.315 -13.824 60.011 1.00 57.17 62 VAL C CA 1
ATOM 7103 C C . VAL C 1 83 ? -10.304 -12.319 60.195 1.00 56.55 62 VAL C C 1
ATOM 7104 O O . VAL C 1 83 ? -11.302 -11.759 60.609 1.00 57.75 62 VAL C O 1
ATOM 7108 N N . SER C 1 84 ? -9.194 -11.640 59.949 1.00 57.31 63 SER C N 1
ATOM 7109 C CA . SER C 1 84 ? -9.189 -10.167 59.994 1.00 57.33 63 SER C CA 1
ATOM 7110 C C . SER C 1 84 ? -9.617 -9.558 58.626 1.00 57.16 63 SER C C 1
ATOM 7111 O O . SER C 1 84 ? -9.043 -9.877 57.559 1.00 57.15 63 SER C O 1
ATOM 7114 N N . PRO C 1 85 ? -10.646 -8.709 58.631 1.00 56.62 64 PRO C N 1
ATOM 7115 C CA . PRO C 1 85 ? -11.051 -8.279 57.264 1.00 56.45 64 PRO C CA 1
ATOM 7116 C C . PRO C 1 85 ? -10.090 -7.263 56.603 1.00 55.95 64 PRO C C 1
ATOM 7117 O O . PRO C 1 85 ? -10.303 -6.884 55.461 1.00 55.60 64 PRO C O 1
ATOM 7121 N N . LEU C 1 86 ? -9.101 -6.789 57.357 1.00 56.76 65 LEU C N 1
ATOM 7122 C CA . LEU C 1 86 ? -8.084 -5.892 56.833 1.00 57.22 65 LEU C CA 1
ATOM 7123 C C . LEU C 1 86 ? -6.807 -6.659 56.556 1.00 58.49 65 LEU C C 1
ATOM 7124 O O . LEU C 1 86 ? -5.848 -6.105 55.979 1.00 58.44 65 LEU C O 1
ATOM 7129 N N . GLY C 1 87 ? -6.778 -7.930 56.971 1.00 58.08 66 GLY C N 1
ATOM 7130 C CA . GLY C 1 87 ? -5.618 -8.796 56.709 1.00 58.31 66 GLY C CA 1
ATOM 7131 C C . GLY C 1 87 ? -5.474 -9.117 55.225 1.00 57.32 66 GLY C C 1
ATOM 7132 O O . GLY C 1 87 ? -6.457 -9.088 54.479 1.00 56.06 66 GLY C O 1
ATOM 7133 N N . ASP C 1 88 ? -4.257 -9.449 54.790 1.00 57.09 67 ASP C N 1
ATOM 7134 C CA . ASP C 1 88 ? -3.993 -9.613 53.342 1.00 56.07 67 ASP C CA 1
ATOM 7135 C C . ASP C 1 88 ? -4.349 -11.007 52.824 1.00 54.54 67 ASP C C 1
ATOM 7136 O O . ASP C 1 88 ? -4.652 -11.922 53.576 1.00 54.16 67 ASP C O 1
ATOM 7141 N N . ARG C 1 89 ? -4.242 -11.151 51.523 1.00 53.63 68 ARG C N 1
ATOM 7142 C CA . ARG C 1 89 ? -4.648 -12.326 50.811 1.00 53.42 68 ARG C CA 1
ATOM 7143 C C . ARG C 1 89 ? -3.757 -13.509 51.146 1.00 54.55 68 ARG C C 1
ATOM 7144 O O . ARG C 1 89 ? -4.241 -14.643 51.214 1.00 54.66 68 ARG C O 1
ATOM 7152 N N . GLN C 1 90 ? -2.444 -13.248 51.277 1.00 54.83 69 GLN C N 1
ATOM 7153 C CA . GLN C 1 90 ? -1.476 -14.322 51.531 1.00 55.86 69 GLN C CA 1
ATOM 7154 C C . GLN C 1 90 ? -1.830 -14.986 52.850 1.00 56.33 69 GLN C C 1
ATOM 7155 O O . GLN C 1 90 ? -1.945 -16.204 52.928 1.00 57.37 69 GLN C O 1
ATOM 7161 N N . ARG C 1 91 ? -2.049 -14.184 53.879 1.00 56.73 70 ARG C N 1
ATOM 7162 C CA . ARG C 1 91 ? -2.277 -14.776 55.184 1.00 57.24 70 ARG C CA 1
ATOM 7163 C C . ARG C 1 91 ? -3.639 -15.469 55.248 1.00 55.67 70 ARG C C 1
ATOM 7164 O O . ARG C 1 91 ? -3.764 -16.473 55.951 1.00 54.95 70 ARG C O 1
ATOM 7172 N N . LEU C 1 92 ? -4.638 -14.947 54.510 1.00 54.10 71 LEU C N 1
ATOM 7173 C CA . LEU C 1 92 ? -5.933 -15.667 54.366 1.00 52.16 71 LEU C CA 1
ATOM 7174 C C . LEU C 1 92 ? -5.737 -17.001 53.652 1.00 51.49 71 LEU C C 1
ATOM 7175 O O . LEU C 1 92 ? -6.348 -17.997 54.026 1.00 49.60 71 LEU C O 1
ATOM 7180 N N . ALA C 1 93 ? -4.892 -16.992 52.613 1.00 51.58 72 ALA C N 1
ATOM 7181 C CA . ALA C 1 93 ? -4.562 -18.190 51.817 1.00 52.75 72 ALA C CA 1
ATOM 7182 C C . ALA C 1 93 ? -3.945 -19.255 52.724 1.00 53.25 72 ALA C C 1
ATOM 7183 O O . ALA C 1 93 ? -4.261 -20.449 52.614 1.00 52.95 72 ALA C O 1
ATOM 7185 N N . ALA C 1 94 ? -3.112 -18.786 53.647 1.00 54.14 73 ALA C N 1
ATOM 7186 C CA . ALA C 1 94 ? -2.427 -19.662 54.593 1.00 56.25 73 ALA C CA 1
ATOM 7187 C C . ALA C 1 94 ? -3.434 -20.353 55.520 1.00 56.63 73 ALA C C 1
ATOM 7188 O O . ALA C 1 94 ? -3.379 -21.585 55.662 1.00 56.86 73 ALA C O 1
ATOM 7190 N N . THR C 1 95 ? -4.365 -19.573 56.099 1.00 56.57 74 THR C N 1
ATOM 7191 C CA . THR C 1 95 ? -5.311 -20.120 57.113 1.00 57.05 74 THR C CA 1
ATOM 7192 C C . THR C 1 95 ? -6.411 -21.010 56.538 1.00 55.81 74 THR C C 1
ATOM 7193 O O . THR C 1 95 ? -7.022 -21.801 57.252 1.00 54.71 74 THR C O 1
ATOM 7197 N N . LEU C 1 96 ? -6.633 -20.878 55.238 1.00 55.24 75 LEU C N 1
ATOM 7198 C CA . LEU C 1 96 ? -7.648 -21.644 54.551 1.00 54.59 75 LEU C CA 1
ATOM 7199 C C . LEU C 1 96 ? -7.049 -22.988 54.146 1.00 55.15 75 LEU C C 1
ATOM 7200 O O . LEU C 1 96 ? -7.693 -24.043 54.296 1.00 54.38 75 LEU C O 1
ATOM 7205 N N . GLY C 1 97 ? -5.805 -22.935 53.646 1.00 55.05 76 GLY C N 1
ATOM 7206 C CA . GLY C 1 97 ? -5.037 -24.135 53.356 1.00 56.59 76 GLY C CA 1
ATOM 7207 C C . GLY C 1 97 ? -4.910 -25.032 54.587 1.00 57.54 76 GLY C C 1
ATOM 7208 O O . GLY C 1 97 ? -4.904 -26.257 54.450 1.00 57.63 76 GLY C O 1
ATOM 7209 N N . GLU C 1 98 ? -4.822 -24.404 55.768 1.00 57.86 77 GLU C N 1
ATOM 7210 C CA . GLU C 1 98 ? -4.588 -25.082 57.043 1.00 60.29 77 GLU C CA 1
ATOM 7211 C C . GLU C 1 98 ? -5.852 -25.697 57.587 1.00 59.57 77 GLU C C 1
ATOM 7212 O O . GLU C 1 98 ? -5.845 -26.791 58.133 1.00 59.25 77 GLU C O 1
ATOM 7218 N N . ALA C 1 99 ? -6.946 -24.962 57.418 1.00 59.52 78 ALA C N 1
ATOM 7219 C CA . ALA C 1 99 ? -8.268 -25.444 57.785 1.00 58.86 78 ALA C CA 1
ATOM 7220 C C . ALA C 1 99 ? -8.627 -26.625 56.887 1.00 58.35 78 ALA C C 1
ATOM 7221 O O . ALA C 1 99 ? -9.215 -27.576 57.346 1.00 57.97 78 ALA C O 1
ATOM 7223 N N . LEU C 1 100 ? -8.225 -26.564 55.620 1.00 57.88 79 LEU C N 1
ATOM 7224 C CA . LEU C 1 100 ? -8.466 -27.644 54.669 1.00 58.65 79 LEU C CA 1
ATOM 7225 C C . LEU C 1 100 ? -7.630 -28.896 55.025 1.00 60.33 79 LEU C C 1
ATOM 7226 O O . LEU C 1 100 ? -8.155 -30.035 55.025 1.00 60.06 79 LEU C O 1
ATOM 7231 N N . ALA C 1 101 ? -6.347 -28.681 55.328 1.00 61.08 80 ALA C N 1
ATOM 7232 C CA . ALA C 1 101 ? -5.460 -29.786 55.763 1.00 63.02 80 ALA C CA 1
ATOM 7233 C C . ALA C 1 101 ? -6.122 -30.532 56.923 1.00 63.32 80 ALA C C 1
ATOM 7234 O O . ALA C 1 101 ? -6.309 -31.731 56.850 1.00 63.94 80 ALA C O 1
ATOM 7236 N N . ALA C 1 102 ? -6.532 -29.777 57.944 1.00 64.11 81 ALA C N 1
ATOM 7237 C CA . ALA C 1 102 ? -7.219 -30.281 59.141 1.00 64.49 81 ALA C CA 1
ATOM 7238 C C . ALA C 1 102 ? -8.514 -31.037 58.839 1.00 64.75 81 ALA C C 1
ATOM 7239 O O . ALA C 1 102 ? -9.015 -31.790 59.668 1.00 65.05 81 ALA C O 1
ATOM 7241 N N . ALA C 1 103 ? -9.037 -30.842 57.641 1.00 64.51 82 ALA C N 1
ATOM 7242 C CA . ALA C 1 103 ? -10.285 -31.464 57.202 1.00 65.50 82 ALA C CA 1
ATOM 7243 C C . ALA C 1 103 ? -10.039 -32.731 56.406 1.00 66.17 82 ALA C C 1
ATOM 7244 O O . ALA C 1 103 ? -10.956 -33.505 56.160 1.00 66.59 82 ALA C O 1
ATOM 7246 N N . GLY C 1 104 ? -8.787 -32.939 56.014 1.00 67.36 83 GLY C N 1
ATOM 7247 C CA . GLY C 1 104 ? -8.414 -34.111 55.218 1.00 68.41 83 GLY C CA 1
ATOM 7248 C C . GLY C 1 104 ? -8.318 -33.881 53.718 1.00 68.30 83 GLY C C 1
ATOM 7249 O O . GLY C 1 104 ? -8.334 -34.838 52.933 1.00 68.42 83 GLY C O 1
ATOM 7250 N N . GLY C 1 105 ? -8.235 -32.606 53.329 1.00 67.89 84 GLY C N 1
ATOM 7251 C CA . GLY C 1 105 ? -8.035 -32.211 51.931 1.00 67.22 84 GLY C CA 1
ATOM 7252 C C . GLY C 1 105 ? -9.301 -31.808 51.192 1.00 66.03 84 GLY C C 1
ATOM 7253 O O . GLY C 1 105 ? -9.248 -31.335 50.047 1.00 65.42 84 GLY C O 1
ATOM 7254 N N . ALA C 1 106 ? -10.443 -31.995 51.846 1.00 65.36 85 ALA C N 1
ATOM 7255 C CA . ALA C 1 106 ? -11.728 -31.716 51.228 1.00 64.38 85 ALA C CA 1
ATOM 7256 C C . ALA C 1 106 ? -12.658 -31.168 52.291 1.00 63.57 85 ALA C C 1
ATOM 7257 O O . ALA C 1 106 ? -12.669 -31.643 53.432 1.00 62.60 85 ALA C O 1
ATOM 7259 N N . VAL C 1 107 ? -13.404 -30.135 51.899 1.00 61.98 86 VAL C N 1
ATOM 7260 C CA . VAL C 1 107 ? -14.401 -29.498 52.732 1.00 60.68 86 VAL C CA 1
ATOM 7261 C C . VAL C 1 107 ? -15.675 -29.510 51.884 1.00 60.04 86 VAL C C 1
ATOM 7262 O O . VAL C 1 107 ? -15.597 -29.659 50.657 1.00 60.24 86 VAL C O 1
ATOM 7266 N N . ASP C 1 108 ? -16.832 -29.376 52.526 1.00 58.87 87 ASP C N 1
ATOM 7267 C CA . ASP C 1 108 ? -18.112 -29.513 51.832 1.00 58.24 87 ASP C CA 1
ATOM 7268 C C . ASP C 1 108 ? -18.706 -28.183 51.329 1.00 56.01 87 ASP C C 1
ATOM 7269 O O . ASP C 1 108 ? -19.351 -28.154 50.284 1.00 55.25 87 ASP C O 1
ATOM 7274 N N . GLY C 1 109 ? -18.504 -27.113 52.102 1.00 54.52 88 GLY C N 1
ATOM 7275 C CA . GLY C 1 109 ? -18.991 -25.751 51.765 1.00 52.07 88 GLY C CA 1
ATOM 7276 C C . GLY C 1 109 ? -18.164 -24.675 52.461 1.00 50.51 88 GLY C C 1
ATOM 7277 O O . GLY C 1 109 ? -17.525 -24.964 53.478 1.00 50.65 88 GLY C O 1
ATOM 7278 N N . VAL C 1 110 ? -18.138 -23.461 51.912 1.00 46.39 89 VAL C N 1
ATOM 7279 C CA . VAL C 1 110 ? -17.573 -22.322 52.631 1.00 44.19 89 VAL C CA 1
ATOM 7280 C C . VAL C 1 110 ? -18.659 -21.290 52.667 1.00 43.38 89 VAL C C 1
ATOM 7281 O O . VAL C 1 110 ? -19.196 -20.922 51.615 1.00 42.85 89 VAL C O 1
ATOM 7285 N N . LEU C 1 111 ? -18.958 -20.824 53.871 1.00 42.54 90 LEU C N 1
ATOM 7286 C CA . LEU C 1 111 ? -20.018 -19.879 54.126 1.00 41.93 90 LEU C CA 1
ATOM 7287 C C . LEU C 1 111 ? -19.394 -18.597 54.613 1.00 41.42 90 LEU C C 1
ATOM 7288 O O . LEU C 1 111 ? -18.696 -18.607 55.659 1.00 42.59 90 LEU C O 1
ATOM 7293 N N . SER C 1 112 ? -19.616 -17.503 53.892 1.00 38.35 91 SER C N 1
ATOM 7294 C CA . SER C 1 112 ? -18.977 -16.229 54.260 1.00 39.17 91 SER C CA 1
ATOM 7295 C C . SER C 1 112 ? -19.881 -15.152 54.801 1.00 39.01 91 SER C C 1
ATOM 7296 O O . SER C 1 112 ? -20.875 -14.775 54.127 1.00 39.42 91 SER C O 1
ATOM 7299 N N . LEU C 1 113 ? -19.524 -14.667 56.001 1.00 37.17 92 LEU C N 1
ATOM 7300 C CA . LEU C 1 113 ? -20.269 -13.676 56.744 1.00 37.16 92 LEU C CA 1
ATOM 7301 C C . LEU C 1 113 ? -19.466 -12.394 56.693 1.00 38.21 92 LEU C C 1
ATOM 7302 O O . LEU C 1 113 ? -19.678 -11.460 57.481 1.00 35.92 92 LEU C O 1
ATOM 7307 N N . LEU C 1 114 ? -18.520 -12.350 55.757 1.00 36.30 93 LEU C N 1
ATOM 7308 C CA . LEU C 1 114 ? -17.587 -11.247 55.772 1.00 37.97 93 LEU C CA 1
ATOM 7309 C C . LEU C 1 114 ? -18.346 -10.014 55.388 1.00 35.09 93 LEU C C 1
ATOM 7310 O O . LEU C 1 114 ? -18.003 -8.940 55.830 1.00 35.61 93 LEU C O 1
ATOM 7315 N N . ALA C 1 115 ? -19.382 -10.169 54.580 1.00 35.69 94 ALA C N 1
ATOM 7316 C CA . ALA C 1 115 ? -20.252 -9.024 54.220 1.00 35.39 94 ALA C CA 1
ATOM 7317 C C . ALA C 1 115 ? -20.894 -8.258 55.450 1.00 35.99 94 ALA C C 1
ATOM 7318 O O . ALA C 1 115 ? -21.155 -7.047 55.426 1.00 34.31 94 ALA C O 1
ATOM 7320 N N . TRP C 1 116 ? -21.048 -8.959 56.563 1.00 38.11 95 TRP C N 1
ATOM 7321 C CA . TRP C 1 116 ? -21.621 -8.335 57.781 1.00 37.74 95 TRP C CA 1
ATOM 7322 C C . TRP C 1 116 ? -20.726 -7.262 58.292 1.00 39.60 95 TRP C C 1
ATOM 7323 O O . TRP C 1 116 ? -21.174 -6.416 59.041 1.00 38.41 95 TRP C O 1
ATOM 7334 N N . ASP C 1 117 ? -19.461 -7.255 57.856 1.00 39.79 96 ASP C N 1
ATOM 7335 C CA . ASP C 1 117 ? -18.613 -6.143 58.251 1.00 41.38 96 ASP C CA 1
ATOM 7336 C C . ASP C 1 117 ? -18.692 -4.892 57.384 1.00 40.44 96 ASP C C 1
ATOM 7337 O O . ASP C 1 117 ? -18.051 -4.760 56.336 1.00 37.77 96 ASP C O 1
ATOM 7342 N N . GLU C 1 118 ? -19.439 -3.942 57.938 1.00 39.48 97 GLU C N 1
ATOM 7343 C CA . GLU C 1 118 ? -19.795 -2.689 57.289 1.00 38.16 97 GLU C CA 1
ATOM 7344 C C . GLU C 1 118 ? -18.974 -1.505 57.750 1.00 39.20 97 GLU C C 1
ATOM 7345 O O . GLU C 1 118 ? -19.298 -0.412 57.378 1.00 38.57 97 GLU C O 1
ATOM 7351 N N . SER C 1 119 ? -17.866 -1.705 58.519 1.00 41.18 98 SER C N 1
ATOM 7352 C CA . SER C 1 119 ? -17.067 -0.565 58.973 1.00 41.82 98 SER C CA 1
ATOM 7353 C C . SER C 1 119 ? -16.240 -0.009 57.798 1.00 41.03 98 SER C C 1
ATOM 7354 O O . SER C 1 119 ? -15.980 -0.702 56.860 1.00 38.28 98 SER C O 1
ATOM 7357 N N . ALA C 1 120 ? -15.937 1.282 57.873 1.00 42.57 99 ALA C N 1
ATOM 7358 C CA . ALA C 1 120 ? -15.088 1.987 56.933 1.00 44.46 99 ALA C CA 1
ATOM 7359 C C . ALA C 1 120 ? -13.699 1.358 56.841 1.00 45.24 99 ALA C C 1
ATOM 7360 O O . ALA C 1 120 ? -13.123 0.870 57.834 1.00 46.71 99 ALA C O 1
ATOM 7362 N N . HIS C 1 121 ? -13.160 1.391 55.636 1.00 45.40 100 HIS C N 1
ATOM 7363 C CA . HIS C 1 121 ? -11.813 0.965 55.369 1.00 44.77 100 HIS C CA 1
ATOM 7364 C C . HIS C 1 121 ? -10.966 2.218 55.500 1.00 45.58 100 HIS C C 1
ATOM 7365 O O . HIS C 1 121 ? -11.321 3.322 55.017 1.00 45.09 100 HIS C O 1
ATOM 7372 N N . PRO C 1 122 ? -9.823 2.072 56.191 1.00 46.25 101 PRO C N 1
ATOM 7373 C CA . PRO C 1 122 ? -9.046 3.327 56.382 1.00 47.05 101 PRO C CA 1
ATOM 7374 C C . PRO C 1 122 ? -8.504 3.994 55.069 1.00 45.47 101 PRO C C 1
ATOM 7375 O O . PRO C 1 122 ? -8.435 5.228 54.972 1.00 46.14 101 PRO C O 1
ATOM 7379 N N . GLY C 1 123 ? -8.285 3.229 54.017 1.00 44.45 102 GLY C N 1
ATOM 7380 C CA . GLY C 1 123 ? -7.787 3.823 52.792 1.00 41.83 102 GLY C CA 1
ATOM 7381 C C . GLY C 1 123 ? -8.858 4.336 51.825 1.00 42.21 102 GLY C C 1
ATOM 7382 O O . GLY C 1 123 ? -8.567 4.731 50.749 1.00 38.79 102 GLY C O 1
ATOM 7383 N N . HIS C 1 124 ? -10.130 4.300 52.191 1.00 41.24 103 HIS C N 1
ATOM 7384 C CA . HIS C 1 124 ? -11.147 4.565 51.179 1.00 41.18 103 HIS C CA 1
ATOM 7385 C C . HIS C 1 124 ? -12.386 5.138 51.784 1.00 40.87 103 HIS C C 1
ATOM 7386 O O . HIS C 1 124 ? -12.703 4.717 52.897 1.00 38.88 103 HIS C O 1
ATOM 7393 N N . PRO C 1 125 ? -13.100 6.063 51.047 1.00 40.01 104 PRO C N 1
ATOM 7394 C CA . PRO C 1 125 ? -14.369 6.593 51.597 1.00 39.07 104 PRO C CA 1
ATOM 7395 C C . PRO C 1 125 ? -15.532 5.561 51.465 1.00 37.00 104 PRO C C 1
ATOM 7396 O O . PRO C 1 125 ? -15.354 4.442 50.925 1.00 34.59 104 PRO C O 1
ATOM 7400 N N . ALA C 1 126 ? -16.654 5.909 52.092 1.00 36.85 105 ALA C N 1
ATOM 7401 C CA . ALA C 1 126 ? -17.908 5.153 51.952 1.00 35.78 105 ALA C CA 1
ATOM 7402 C C . ALA C 1 126 ? -18.299 5.261 50.471 1.00 34.85 105 ALA C C 1
ATOM 7403 O O . ALA C 1 126 ? -18.077 6.297 49.854 1.00 35.39 105 ALA C O 1
ATOM 7405 N N . PRO C 1 127 ? -18.967 4.233 49.936 1.00 34.08 106 PRO C N 1
ATOM 7406 C CA . PRO C 1 127 ? -19.626 3.218 50.753 1.00 32.66 106 PRO C CA 1
ATOM 7407 C C . PRO C 1 127 ? -18.894 1.910 50.744 1.00 32.69 106 PRO C C 1
ATOM 7408 O O . PRO C 1 127 ? -19.339 0.935 51.327 1.00 32.08 106 PRO C O 1
ATOM 7412 N N . PHE C 1 128 ? -17.746 1.864 50.073 1.00 31.75 107 PHE C N 1
ATOM 7413 C CA . PHE C 1 128 ? -16.920 0.692 50.213 1.00 32.81 107 PHE C CA 1
ATOM 7414 C C . PHE C 1 128 ? -16.649 0.388 51.695 1.00 32.61 107 PHE C C 1
ATOM 7415 O O . PHE C 1 128 ? -16.525 1.310 52.482 1.00 33.82 107 PHE C O 1
ATOM 7423 N N . THR C 1 129 ? -16.597 -0.887 52.082 1.00 31.82 108 THR C N 1
ATOM 7424 C CA . THR C 1 129 ? -16.482 -1.202 53.484 1.00 34.99 108 THR C CA 1
ATOM 7425 C C . THR C 1 129 ? -15.415 -2.264 53.649 1.00 35.61 108 THR C C 1
ATOM 7426 O O . THR C 1 129 ? -15.165 -3.041 52.737 1.00 35.51 108 THR C O 1
ATOM 7430 N N . ARG C 1 130 ? -14.918 -2.398 54.861 1.00 35.93 109 ARG C N 1
ATOM 7431 C CA . ARG C 1 130 ? -14.018 -3.519 55.064 1.00 39.21 109 ARG C CA 1
ATOM 7432 C C . ARG C 1 130 ? -14.573 -4.854 54.544 1.00 37.53 109 ARG C C 1
ATOM 7433 O O . ARG C 1 130 ? -13.821 -5.586 53.989 1.00 38.54 109 ARG C O 1
ATOM 7441 N N . GLY C 1 131 ? -15.858 -5.197 54.702 1.00 37.65 110 GLY C N 1
ATOM 7442 C CA . GLY C 1 131 ? -16.290 -6.563 54.250 1.00 36.58 110 GLY C CA 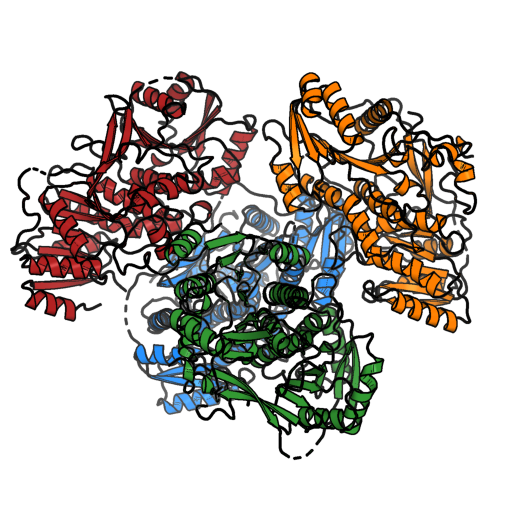1
ATOM 7443 C C . GLY C 1 131 ? -16.438 -6.699 52.710 1.00 37.52 110 GLY C C 1
ATOM 7444 O O . GLY C 1 131 ? -16.457 -7.799 52.165 1.00 36.87 110 GLY C O 1
ATOM 7445 N N . THR C 1 132 ? -16.529 -5.587 52.006 1.00 36.67 111 THR C N 1
ATOM 7446 C CA . THR C 1 132 ? -16.556 -5.622 50.555 1.00 37.17 111 THR C CA 1
ATOM 7447 C C . THR C 1 132 ? -15.214 -6.111 50.071 1.00 38.03 111 THR C C 1
ATOM 7448 O O . THR C 1 132 ? -15.167 -7.077 49.334 1.00 38.67 111 THR C O 1
ATOM 7452 N N . GLY C 1 133 ? -14.151 -5.428 50.507 1.00 39.43 112 GLY C N 1
ATOM 7453 C CA . GLY C 1 133 ? -12.764 -5.786 50.161 1.00 39.88 112 GLY C CA 1
ATOM 7454 C C . GLY C 1 133 ? -12.427 -7.194 50.645 1.00 40.27 112 GLY C C 1
ATOM 7455 O O . GLY C 1 133 ? -11.885 -8.002 49.888 1.00 42.13 112 GLY C O 1
ATOM 7456 N N . ALA C 1 134 ? -12.844 -7.500 51.865 1.00 39.71 113 ALA C N 1
ATOM 7457 C CA . ALA C 1 134 ? -12.568 -8.783 52.492 1.00 41.61 113 ALA C CA 1
ATOM 7458 C C . ALA C 1 134 ? -13.164 -9.889 51.682 1.00 40.25 113 ALA C C 1
ATOM 7459 O O . ALA C 1 134 ? -12.585 -10.939 51.548 1.00 40.95 113 ALA C O 1
ATOM 7461 N N . THR C 1 135 ? -14.328 -9.631 51.100 1.00 40.51 114 THR C N 1
ATOM 7462 C CA . THR C 1 135 ? -15.033 -10.654 50.333 1.00 39.49 114 THR C CA 1
ATOM 7463 C C . THR C 1 135 ? -14.260 -11.047 49.028 1.00 39.27 114 THR C C 1
ATOM 7464 O O . THR C 1 135 ? -14.179 -12.222 48.656 1.00 39.64 114 THR C O 1
ATOM 7468 N N . LEU C 1 136 ? -13.806 -10.050 48.286 1.00 39.72 115 LEU C N 1
ATOM 7469 C CA . LEU C 1 136 ? -12.967 -10.317 47.108 1.00 39.92 115 LEU C CA 1
ATOM 7470 C C . LEU C 1 136 ? -11.669 -11.023 47.539 1.00 40.33 115 LEU C C 1
ATOM 7471 O O . LEU C 1 136 ? -11.205 -11.961 46.875 1.00 41.83 115 LEU C O 1
ATOM 7476 N N . THR C 1 137 ? -11.067 -10.547 48.628 1.00 40.90 116 THR C N 1
ATOM 7477 C CA . THR C 1 137 ? -9.772 -11.118 49.079 1.00 41.03 116 THR C CA 1
ATOM 7478 C C . THR C 1 137 ? -9.962 -12.606 49.403 1.00 42.11 116 THR C C 1
ATOM 7479 O O . THR C 1 137 ? -9.114 -13.430 49.071 1.00 42.42 116 THR C O 1
ATOM 7483 N N . LEU C 1 138 ? -11.119 -12.942 49.995 1.00 41.43 117 LEU C N 1
ATOM 7484 C CA . LEU C 1 138 ? -11.545 -14.350 50.193 1.00 41.52 117 LEU C CA 1
ATOM 7485 C C . LEU C 1 138 ? -11.633 -15.130 48.939 1.00 41.48 117 LEU C C 1
ATOM 7486 O O . LEU C 1 138 ? -11.081 -16.226 48.877 1.00 40.94 117 LEU C O 1
ATOM 7491 N N . VAL C 1 139 ? -12.369 -14.576 47.963 1.00 41.29 118 VAL C N 1
ATOM 7492 C CA . VAL C 1 139 ? -12.541 -15.202 46.692 1.00 42.21 118 VAL C CA 1
ATOM 7493 C C . VAL C 1 139 ? -11.164 -15.623 46.117 1.00 43.85 118 VAL C C 1
ATOM 7494 O O . VAL C 1 139 ? -10.991 -16.732 45.630 1.00 42.87 118 VAL C O 1
ATOM 7498 N N . GLN C 1 140 ? -10.190 -14.719 46.251 1.00 44.96 119 GLN C N 1
ATOM 7499 C CA . GLN C 1 140 ? -8.855 -14.890 45.700 1.00 46.17 119 GLN C CA 1
ATOM 7500 C C . GLN C 1 140 ? -8.074 -15.926 46.488 1.00 47.26 119 GLN C C 1
ATOM 7501 O O . GLN C 1 140 ? -7.427 -16.800 45.887 1.00 48.89 119 GLN C O 1
ATOM 7507 N N . ALA C 1 141 ? -8.152 -15.856 47.827 1.00 47.23 120 ALA C N 1
ATOM 7508 C CA . ALA C 1 141 ? -7.429 -16.795 48.703 1.00 47.52 120 ALA C CA 1
ATOM 7509 C C . ALA C 1 141 ? -7.897 -18.276 48.598 1.00 47.82 120 ALA C C 1
ATOM 7510 O O . ALA C 1 141 ? -7.079 -19.176 48.755 1.00 47.30 120 ALA C O 1
ATOM 7512 N N . LEU C 1 142 ? -9.189 -18.512 48.299 1.00 46.41 121 LEU C N 1
ATOM 7513 C CA . LEU C 1 142 ? -9.730 -19.872 48.145 1.00 47.11 121 LEU C CA 1
ATOM 7514 C C . LEU C 1 142 ? -9.120 -20.546 46.939 1.00 48.86 121 LEU C C 1
ATOM 7515 O O . LEU C 1 142 ? -8.841 -21.735 46.994 1.00 49.53 121 LEU C O 1
ATOM 7520 N N . GLU C 1 143 ? -8.927 -19.776 45.857 1.00 49.03 122 GLU C N 1
ATOM 7521 C CA . GLU C 1 143 ? -8.078 -20.204 44.742 1.00 50.66 122 GLU C CA 1
ATOM 7522 C C . GLU C 1 143 ? -6.620 -20.472 45.141 1.00 50.92 122 GLU C C 1
ATOM 7523 O O . GLU C 1 143 ? -6.118 -21.523 44.841 1.00 52.16 122 GLU C O 1
ATOM 7529 N N . ASP C 1 144 ? -5.963 -19.541 45.827 1.00 51.66 123 ASP C N 1
ATOM 7530 C CA . ASP C 1 144 ? -4.592 -19.777 46.325 1.00 53.37 123 ASP C CA 1
ATOM 7531 C C . ASP C 1 144 ? -4.433 -21.093 47.097 1.00 54.52 123 ASP C C 1
ATOM 7532 O O . ASP C 1 144 ? -3.472 -21.818 46.853 1.00 55.36 123 ASP C O 1
ATOM 7537 N N . ALA C 1 145 ? -5.357 -21.373 48.030 1.00 54.47 124 ALA C N 1
ATOM 7538 C CA . ALA C 1 145 ? -5.318 -22.552 48.917 1.00 55.20 124 ALA C CA 1
ATOM 7539 C C . ALA C 1 145 ? -5.781 -23.855 48.232 1.00 55.51 124 ALA C C 1
ATOM 7540 O O . ALA C 1 145 ? -5.525 -24.977 48.721 1.00 56.39 124 ALA C O 1
ATOM 7542 N N . GLY C 1 146 ? -6.460 -23.697 47.106 1.00 54.35 125 GLY C N 1
ATOM 7543 C CA . GLY C 1 146 ? -6.926 -24.818 46.327 1.00 53.70 125 GLY C CA 1
ATOM 7544 C C . GLY C 1 146 ? -8.121 -25.424 47.017 1.00 53.71 125 GLY C C 1
ATOM 7545 O O . GLY C 1 146 ? -8.303 -26.648 46.984 1.00 53.08 125 GLY C O 1
ATOM 7546 N N . VAL C 1 147 ? -8.934 -24.562 47.643 1.00 51.95 126 VAL C N 1
ATOM 7547 C CA . VAL C 1 147 ? -10.181 -24.998 48.262 1.00 51.94 126 VAL C CA 1
ATOM 7548 C C . VAL C 1 147 ? -11.190 -24.943 47.147 1.00 51.82 126 VAL C C 1
ATOM 7549 O O . VAL C 1 147 ? -11.470 -23.855 46.604 1.00 52.18 126 VAL C O 1
ATOM 7553 N N . ALA C 1 148 ? -11.689 -26.122 46.783 1.00 52.22 127 ALA C N 1
ATOM 7554 C CA . ALA C 1 148 ? -12.618 -26.297 45.646 1.00 52.49 127 ALA C CA 1
ATOM 7555 C C . ALA C 1 148 ? -14.080 -26.202 46.041 1.00 51.25 127 ALA C C 1
ATOM 7556 O O . ALA C 1 148 ? -14.946 -25.966 45.201 1.00 51.26 127 ALA C O 1
ATOM 7558 N N . ALA C 1 149 ? -14.367 -26.410 47.312 1.00 49.76 128 ALA C N 1
ATOM 7559 C CA . ALA C 1 149 ? -15.753 -26.401 47.781 1.00 48.66 128 ALA C CA 1
ATOM 7560 C C . ALA C 1 149 ? -16.519 -25.063 47.457 1.00 47.13 128 ALA C C 1
ATOM 7561 O O . ALA C 1 149 ? -15.869 -24.011 47.362 1.00 45.36 128 ALA C O 1
ATOM 7563 N N . PRO C 1 150 ? -17.887 -25.129 47.286 1.00 46.12 129 PRO C N 1
ATOM 7564 C CA . PRO C 1 150 ? -18.717 -23.950 46.894 1.00 45.88 129 PRO C CA 1
ATOM 7565 C C . PRO C 1 150 ? -18.703 -22.805 47.925 1.00 45.13 129 PRO C C 1
ATOM 7566 O O . PRO C 1 150 ? -18.815 -23.086 49.120 1.00 46.83 129 PRO C O 1
ATOM 7570 N N . LEU C 1 151 ? -18.560 -21.540 47.477 1.00 43.11 130 LEU C N 1
ATOM 7571 C CA . LEU C 1 151 ? -18.570 -20.390 48.399 1.00 41.07 130 LEU C CA 1
ATOM 7572 C C . LEU C 1 151 ? -19.921 -19.729 48.429 1.00 39.09 130 LEU C C 1
ATOM 7573 O O . LEU C 1 151 ? -20.418 -19.295 47.408 1.00 38.78 130 LEU C O 1
ATOM 7578 N N . TRP C 1 152 ? -20.512 -19.602 49.602 1.00 39.42 131 TRP C N 1
ATOM 7579 C CA . TRP C 1 152 ? -21.779 -18.849 49.701 1.00 39.34 131 TRP C CA 1
ATOM 7580 C C . TRP C 1 152 ? -21.482 -17.612 50.491 1.00 38.59 131 TRP C C 1
ATOM 7581 O O . TRP C 1 152 ? -20.882 -17.712 51.564 1.00 40.39 131 TRP C O 1
ATOM 7592 N N . CYS C 1 153 ? -21.900 -16.460 50.003 1.00 37.37 132 CYS C N 1
ATOM 7593 C CA . CYS C 1 153 ? -21.877 -15.260 50.787 1.00 38.59 132 CYS C CA 1
ATOM 7594 C C . CYS C 1 153 ? -23.251 -14.920 51.352 1.00 37.07 132 CYS C C 1
ATOM 7595 O O . CYS C 1 153 ? -24.181 -14.841 50.612 1.00 37.27 132 CYS C O 1
ATOM 7598 N N . VAL C 1 154 ? -23.344 -14.715 52.660 1.00 37.22 133 VAL C N 1
ATOM 7599 C CA . VAL C 1 154 ? -24.603 -14.390 53.357 1.00 37.05 133 VAL C CA 1
ATOM 7600 C C . VAL C 1 154 ? -24.643 -12.944 53.611 1.00 35.56 133 VAL C C 1
ATOM 7601 O O . VAL C 1 154 ? -23.617 -12.370 53.969 1.00 36.04 133 VAL C O 1
ATOM 7605 N N . THR C 1 155 ? -25.822 -12.325 53.379 1.00 34.31 134 THR C N 1
ATOM 7606 C CA . THR C 1 155 ? -25.986 -10.914 53.681 1.00 33.52 134 THR C CA 1
ATOM 7607 C C . THR C 1 155 ? -27.247 -10.742 54.532 1.00 33.08 134 THR C C 1
ATOM 7608 O O . THR C 1 155 ? -28.012 -11.666 54.660 1.00 31.59 134 THR C O 1
ATOM 7612 N N . HIS C 1 156 ? -27.447 -9.536 55.076 1.00 32.37 135 HIS C N 1
ATOM 7613 C CA . HIS C 1 156 ? -28.746 -9.165 55.659 1.00 32.40 135 HIS C CA 1
ATOM 7614 C C . HIS C 1 156 ? -29.057 -7.766 55.174 1.00 31.28 135 HIS C C 1
ATOM 7615 O O . HIS C 1 156 ? -28.168 -6.911 55.084 1.00 34.34 135 HIS C O 1
ATOM 7622 N N . GLY C 1 157 ? -30.301 -7.525 54.803 1.00 30.07 136 GLY C N 1
ATOM 7623 C CA . GLY C 1 157 ? -30.665 -6.187 54.398 1.00 27.32 136 GLY C CA 1
ATOM 7624 C C . GLY C 1 157 ? -30.196 -5.774 53.019 1.00 26.72 136 GLY C C 1
ATOM 7625 O O . GLY C 1 157 ? -30.269 -4.602 52.695 1.00 26.40 136 GLY C O 1
ATOM 7626 N N . ALA C 1 158 ? -29.718 -6.702 52.191 1.00 26.60 137 ALA C N 1
ATOM 7627 C CA . ALA C 1 158 ? -29.003 -6.268 50.966 1.00 27.23 137 ALA C CA 1
ATOM 7628 C C . ALA C 1 158 ? -29.948 -6.042 49.790 1.00 27.83 137 ALA C C 1
ATOM 7629 O O . ALA C 1 158 ? -29.640 -5.268 48.878 1.00 28.99 137 ALA C O 1
ATOM 7631 N N . VAL C 1 159 ? -31.097 -6.682 49.806 1.00 25.07 138 VAL C N 1
ATOM 7632 C CA . VAL C 1 159 ? -31.990 -6.566 48.618 1.00 27.45 138 VAL C CA 1
ATOM 7633 C C . VAL C 1 159 ? -33.389 -6.303 49.113 1.00 26.26 138 VAL C C 1
ATOM 7634 O O . VAL C 1 159 ? -33.712 -6.593 50.297 1.00 27.30 138 VAL C O 1
ATOM 7638 N N . SER C 1 160 ? -34.223 -5.789 48.218 1.00 26.73 139 SER C N 1
ATOM 7639 C CA . SER C 1 160 ? -35.648 -5.552 48.514 1.00 26.34 139 SER C CA 1
ATOM 7640 C C . SER C 1 160 ? -36.513 -6.526 47.728 1.00 26.59 139 SER C C 1
ATOM 7641 O O . SER C 1 160 ? -36.396 -6.624 46.490 1.00 25.35 139 SER C O 1
ATOM 7644 N N . VAL C 1 161 ? -37.365 -7.280 48.423 1.00 25.42 140 VAL C N 1
ATOM 7645 C CA . VAL C 1 161 ? -38.275 -8.194 47.718 1.00 27.52 140 VAL C CA 1
ATOM 7646 C C . VAL C 1 161 ? -39.628 -7.643 47.352 1.00 25.01 140 VAL C C 1
ATOM 7647 O O . VAL C 1 161 ? -40.447 -8.325 46.771 1.00 24.97 140 VAL C O 1
ATOM 7651 N N . GLY C 1 162 ? -39.795 -6.372 47.530 1.00 23.96 141 GLY C N 1
ATOM 7652 C CA . GLY C 1 162 ? -41.015 -5.708 47.132 1.00 26.59 141 GLY C CA 1
ATOM 7653 C C . GLY C 1 162 ? -40.966 -4.326 47.695 1.00 24.71 141 GLY C C 1
ATOM 7654 O O . GLY C 1 162 ? -40.132 -4.076 48.523 1.00 27.03 141 GLY C O 1
ATOM 7655 N N . ARG C 1 163 ? -41.912 -3.440 47.352 1.00 25.89 142 ARG C N 1
ATOM 7656 C CA . ARG C 1 163 ? -41.770 -1.989 47.747 1.00 27.50 142 ARG C CA 1
ATOM 7657 C C . ARG C 1 163 ? -41.843 -1.697 49.251 1.00 28.44 142 ARG C C 1
ATOM 7658 O O . ARG C 1 163 ? -41.373 -0.612 49.704 1.00 27.12 142 ARG C O 1
ATOM 7666 N N . ALA C 1 164 ? -42.426 -2.606 50.014 1.00 24.83 143 ALA C N 1
ATOM 7667 C CA . ALA C 1 164 ? -42.545 -2.430 51.501 1.00 26.46 143 ALA C CA 1
ATOM 7668 C C . ALA C 1 164 ? -41.397 -3.201 52.242 1.00 26.60 143 ALA C C 1
ATOM 7669 O O . ALA C 1 164 ? -41.283 -3.167 53.489 1.00 26.68 143 ALA C O 1
ATOM 7671 N N . ASP C 1 165 ? -40.487 -3.823 51.487 1.00 26.43 144 ASP C N 1
ATOM 7672 C CA . ASP C 1 165 ? -39.381 -4.570 52.100 1.00 26.60 144 ASP C CA 1
ATOM 7673 C C . ASP C 1 165 ? -38.137 -3.795 51.841 1.00 27.44 144 ASP C C 1
ATOM 7674 O O . ASP C 1 165 ? -37.614 -3.833 50.707 1.00 27.69 144 ASP C O 1
ATOM 7679 N N . HIS C 1 166 ? -37.696 -2.945 52.790 1.00 26.12 145 HIS C N 1
ATOM 7680 C CA . HIS C 1 166 ? -36.779 -1.914 52.304 1.00 28.13 145 HIS C CA 1
ATOM 7681 C C . HIS C 1 166 ? -35.323 -2.362 52.459 1.00 25.47 145 HIS C C 1
ATOM 7682 O O . HIS C 1 166 ? -34.985 -3.227 53.314 1.00 25.26 145 HIS C O 1
ATOM 7689 N N . VAL C 1 167 ? -34.470 -1.859 51.563 1.00 25.00 146 VAL C N 1
ATOM 7690 C CA . VAL C 1 167 ? -33.021 -2.129 51.732 1.00 23.90 146 VAL C CA 1
ATOM 7691 C C . VAL C 1 167 ? -32.495 -1.374 52.983 1.00 25.03 146 VAL C C 1
ATOM 7692 O O . VAL C 1 167 ? -32.722 -0.127 53.171 1.00 24.45 146 VAL C O 1
ATOM 7696 N N . THR C 1 168 ? -31.801 -2.103 53.838 1.00 25.50 147 THR C N 1
ATOM 7697 C CA . THR C 1 168 ? -31.201 -1.533 55.015 1.00 27.95 147 THR C CA 1
ATOM 7698 C C . THR C 1 168 ? -29.640 -1.596 54.990 1.00 30.72 147 THR C C 1
ATOM 7699 O O . THR C 1 168 ? -28.949 -0.947 55.802 1.00 32.31 147 THR C O 1
ATOM 7703 N N . SER C 1 169 ? -29.091 -2.364 54.043 1.00 30.62 148 SER C N 1
ATOM 7704 C CA . SER C 1 169 ? -27.668 -2.533 54.002 1.00 32.86 148 SER C CA 1
ATOM 7705 C C . SER C 1 169 ? -27.238 -2.487 52.492 1.00 31.21 148 SER C C 1
ATOM 7706 O O . SER C 1 169 ? -26.895 -3.494 51.873 1.00 31.47 148 SER C O 1
ATOM 7709 N N . PRO C 1 170 ? -27.270 -1.319 51.906 1.00 30.80 149 PRO C N 1
ATOM 7710 C CA . PRO C 1 170 ? -27.007 -1.236 50.509 1.00 30.12 149 PRO C CA 1
ATOM 7711 C C . PRO C 1 170 ? -25.482 -1.541 50.215 1.00 30.17 149 PRO C C 1
ATOM 7712 O O . PRO C 1 170 ? -25.153 -1.965 49.144 1.00 29.48 149 PRO C O 1
ATOM 7716 N N . ALA C 1 171 ? -24.591 -1.338 51.167 1.00 29.30 150 ALA C N 1
ATOM 7717 C CA . ALA C 1 171 ? -23.204 -1.629 50.890 1.00 30.06 150 ALA C CA 1
ATOM 7718 C C . ALA C 1 171 ? -23.123 -3.142 50.747 1.00 30.48 150 ALA C C 1
ATOM 7719 O O . ALA C 1 171 ? -22.322 -3.659 49.963 1.00 31.70 150 ALA C O 1
ATOM 7721 N N . GLN C 1 172 ? -23.938 -3.891 51.495 1.00 29.19 151 GLN C N 1
ATOM 7722 C CA . GLN C 1 172 ? -23.922 -5.356 51.254 1.00 29.77 151 GLN C CA 1
ATOM 7723 C C . GLN C 1 172 ? -24.412 -5.769 49.878 1.00 29.82 151 GLN C C 1
ATOM 7724 O O . GLN C 1 172 ? -24.052 -6.857 49.369 1.00 30.43 151 GLN C O 1
ATOM 7730 N N . ALA C 1 173 ? -25.204 -4.910 49.221 1.00 27.03 152 ALA C N 1
ATOM 7731 C CA . ALA C 1 173 ? -25.677 -5.278 47.907 1.00 29.24 152 ALA C CA 1
ATOM 7732 C C . ALA C 1 173 ? -24.426 -5.295 46.968 1.00 29.29 152 ALA C C 1
ATOM 7733 O O . ALA C 1 173 ? -24.488 -5.885 45.921 1.00 30.11 152 ALA C O 1
ATOM 7735 N N . MET C 1 174 ? -23.353 -4.614 47.341 1.00 30.36 153 MET C N 1
ATOM 7736 C CA . MET C 1 174 ? -22.141 -4.628 46.518 1.00 30.30 153 MET C CA 1
ATOM 7737 C C . MET C 1 174 ? -21.596 -6.045 46.389 1.00 33.05 153 MET C C 1
ATOM 7738 O O . MET C 1 174 ? -21.049 -6.441 45.303 1.00 35.90 153 MET C O 1
ATOM 7743 N N . VAL C 1 175 ? -21.741 -6.815 47.453 1.00 32.52 154 VAL C N 1
ATOM 7744 C CA . VAL C 1 175 ? -21.423 -8.251 47.457 1.00 32.20 154 VAL C CA 1
ATOM 7745 C C . VAL C 1 175 ? -22.219 -9.047 46.464 1.00 32.76 154 VAL C C 1
ATOM 7746 O O . VAL C 1 175 ? -21.656 -10.009 45.862 1.00 33.70 154 VAL C O 1
ATOM 7750 N N . TRP C 1 176 ? -23.518 -8.724 46.293 1.00 31.08 155 TRP C N 1
ATOM 7751 C CA . TRP C 1 176 ? -24.340 -9.374 45.258 1.00 31.45 155 TRP C CA 1
ATOM 7752 C C . TRP C 1 176 ? -23.843 -9.002 43.875 1.00 30.33 155 TRP C C 1
ATOM 7753 O O . TRP C 1 176 ? -23.799 -9.834 43.030 1.00 30.70 155 TRP C O 1
ATOM 7764 N N . GLY C 1 177 ? -23.628 -7.709 43.615 1.00 31.01 156 GLY C N 1
ATOM 7765 C CA . GLY C 1 177 ? -23.096 -7.324 42.308 1.00 33.31 156 GLY C CA 1
ATOM 7766 C C . GLY C 1 177 ? -21.815 -8.115 41.943 1.00 34.31 156 GLY C C 1
ATOM 7767 O O . GLY C 1 177 ? -21.753 -8.698 40.886 1.00 36.68 156 GLY C O 1
ATOM 7768 N N . MET C 1 178 ? -20.858 -8.236 42.846 1.00 35.01 157 MET C N 1
ATOM 7769 C CA . MET C 1 178 ? -19.577 -8.752 42.453 1.00 37.13 157 MET C CA 1
ATOM 7770 C C . MET C 1 178 ? -19.735 -10.256 42.436 1.00 37.19 157 MET C C 1
ATOM 7771 O O . MET C 1 178 ? -19.047 -10.946 41.726 1.00 37.36 157 MET C O 1
ATOM 7776 N N . GLY C 1 179 ? -20.651 -10.736 43.263 1.00 37.11 158 GLY C N 1
ATOM 7777 C CA . GLY C 1 179 ? -20.841 -12.173 43.435 1.00 36.44 158 GLY C CA 1
ATOM 7778 C C . GLY C 1 179 ? -21.429 -12.748 42.192 1.00 37.14 158 GLY C C 1
ATOM 7779 O O . GLY C 1 179 ? -21.100 -13.900 41.795 1.00 37.27 158 GLY C O 1
ATOM 7780 N N . ARG C 1 180 ? -22.363 -12.015 41.578 1.00 36.82 159 ARG C N 1
ATOM 7781 C CA . ARG C 1 180 ? -22.878 -12.515 40.302 1.00 36.04 159 ARG C CA 1
ATOM 7782 C C . ARG C 1 180 ? -21.716 -12.636 39.279 1.00 36.30 159 ARG C C 1
ATOM 7783 O O . ARG C 1 180 ? -21.682 -13.565 38.521 1.00 36.47 159 ARG C O 1
ATOM 7791 N N . VAL C 1 181 ? -20.736 -11.724 39.294 1.00 38.03 160 VAL C N 1
ATOM 7792 C CA . VAL C 1 181 ? -19.532 -11.835 38.421 1.00 38.03 160 VAL C CA 1
ATOM 7793 C C . VAL C 1 181 ? -18.623 -13.019 38.774 1.00 40.85 160 VAL C C 1
ATOM 7794 O O . VAL C 1 181 ? -18.129 -13.751 37.885 1.00 41.19 160 VAL C O 1
ATOM 7798 N N . ALA C 1 182 ? -18.400 -13.207 40.069 1.00 40.88 161 ALA C N 1
ATOM 7799 C CA . ALA C 1 182 ? -17.689 -14.361 40.568 1.00 41.97 161 ALA C CA 1
ATOM 7800 C C . ALA C 1 182 ? -18.345 -15.636 40.103 1.00 42.13 161 ALA C C 1
ATOM 7801 O O . ALA C 1 182 ? -17.629 -16.580 39.785 1.00 41.40 161 ALA C O 1
ATOM 7803 N N . ALA C 1 183 ? -19.680 -15.668 40.005 1.00 42.30 162 ALA C N 1
ATOM 7804 C CA . ALA C 1 183 ? -20.331 -16.916 39.541 1.00 43.56 162 ALA C CA 1
ATOM 7805 C C . ALA C 1 183 ? -20.022 -17.170 38.051 1.00 44.73 162 ALA C C 1
ATOM 7806 O O . ALA C 1 183 ? -19.961 -18.325 37.608 1.00 46.00 162 ALA C O 1
ATOM 7808 N N . LEU C 1 184 ? -19.794 -16.121 37.280 1.00 44.93 163 LEU C N 1
ATOM 7809 C CA . LEU C 1 184 ? -19.448 -16.354 35.860 1.00 46.66 163 LEU C CA 1
ATOM 7810 C C . LEU C 1 184 ? -17.932 -16.660 35.641 1.00 47.58 163 LEU C C 1
ATOM 7811 O O . LEU C 1 184 ? -17.557 -17.442 34.749 1.00 48.21 163 LEU C O 1
ATOM 7816 N N . GLU C 1 185 ? -17.083 -16.057 36.474 1.00 46.93 164 GLU C N 1
ATOM 7817 C CA . GLU C 1 185 ? -15.654 -16.182 36.376 1.00 47.64 164 GLU C CA 1
ATOM 7818 C C . GLU C 1 185 ? -15.127 -17.414 37.074 1.00 49.30 164 GLU C C 1
ATOM 7819 O O . GLU C 1 185 ? -14.109 -17.957 36.661 1.00 49.14 164 GLU C O 1
ATOM 7825 N N . HIS C 1 186 ? -15.789 -17.834 38.155 1.00 49.13 165 HIS C N 1
ATOM 7826 C CA . HIS C 1 186 ? -15.352 -19.022 38.938 1.00 50.51 165 HIS C CA 1
ATOM 7827 C C . HIS C 1 186 ? -16.513 -19.975 39.199 1.00 50.46 165 HIS C C 1
ATOM 7828 O O . HIS C 1 186 ? -16.774 -20.316 40.336 1.00 50.25 165 HIS C O 1
ATOM 7835 N N . PRO C 1 187 ? -17.196 -20.387 38.113 1.00 51.05 166 PRO C N 1
ATOM 7836 C CA . PRO C 1 187 ? -18.454 -21.133 38.135 1.00 52.28 166 PRO C CA 1
ATOM 7837 C C . PRO C 1 187 ? -18.514 -22.432 38.932 1.00 52.95 166 PRO C C 1
ATOM 7838 O O . PRO C 1 187 ? -19.570 -22.757 39.420 1.00 54.14 166 PRO C O 1
ATOM 7842 N N . GLU C 1 188 ? -17.415 -23.179 39.022 1.00 54.67 167 GLU C N 1
ATOM 7843 C CA . GLU C 1 188 ? -17.396 -24.465 39.739 1.00 55.17 167 GLU C CA 1
ATOM 7844 C C . GLU C 1 188 ? -17.279 -24.304 41.256 1.00 54.13 167 GLU C C 1
ATOM 7845 O O . GLU C 1 188 ? -17.821 -25.120 42.009 1.00 54.41 167 GLU C O 1
ATOM 7851 N N . ARG C 1 189 ? -16.595 -23.241 41.692 1.00 52.17 168 ARG C N 1
ATOM 7852 C CA . ARG C 1 189 ? -16.358 -23.008 43.111 1.00 50.05 168 ARG C CA 1
ATOM 7853 C C . ARG C 1 189 ? -17.266 -21.912 43.710 1.00 48.21 168 ARG C C 1
ATOM 7854 O O . ARG C 1 189 ? -17.071 -21.523 44.863 1.00 47.90 168 ARG C O 1
ATOM 7862 N N . TRP C 1 190 ? -18.253 -21.425 42.934 1.00 46.57 169 TRP C N 1
ATOM 7863 C CA . TRP C 1 190 ? -19.232 -20.422 43.470 1.00 44.01 169 TRP C CA 1
ATOM 7864 C C . TRP C 1 190 ? -20.524 -21.085 43.813 1.00 42.18 169 TRP C C 1
ATOM 7865 O O . TRP C 1 190 ? -21.149 -21.636 42.933 1.00 42.50 169 TRP C O 1
ATOM 7876 N N . GLY C 1 191 ? -20.954 -21.031 45.076 1.00 40.95 170 GLY C N 1
ATOM 7877 C CA . GLY C 1 191 ? -22.260 -21.627 45.440 1.00 39.50 170 GLY C CA 1
ATOM 7878 C C . GLY C 1 191 ? -23.420 -20.634 45.264 1.00 39.26 170 GLY C C 1
ATOM 7879 O O . GLY C 1 191 ? -24.349 -20.871 44.471 1.00 39.63 170 GLY C O 1
ATOM 7880 N N . GLY C 1 192 ? -23.356 -19.512 45.977 1.00 36.47 171 GLY C N 1
ATOM 7881 C CA . GLY C 1 192 ? -24.338 -18.422 45.756 1.00 36.88 171 GLY C CA 1
ATOM 7882 C C . GLY C 1 192 ? -24.398 -17.317 46.813 1.00 36.04 171 GLY C C 1
ATOM 7883 O O . GLY C 1 192 ? -23.440 -17.091 47.621 1.00 35.57 171 GLY C O 1
ATOM 7884 N N . LEU C 1 193 ? -25.518 -16.581 46.785 1.00 35.71 172 LEU C N 1
ATOM 7885 C CA . LEU C 1 193 ? -25.760 -15.423 47.634 1.00 34.24 172 LEU C CA 1
ATOM 7886 C C . LEU C 1 193 ? -27.124 -15.637 48.343 1.00 35.14 172 LEU C C 1
ATOM 7887 O O . LEU C 1 193 ? -28.080 -16.042 47.711 1.00 37.72 172 LEU C O 1
ATOM 7892 N N . ILE C 1 194 ? -27.213 -15.351 49.628 1.00 33.92 173 ILE C N 1
ATOM 7893 C CA . ILE C 1 194 ? -28.434 -15.602 50.379 1.00 34.63 173 ILE C CA 1
ATOM 7894 C C . ILE C 1 194 ? -28.644 -14.375 51.306 1.00 34.60 173 ILE C C 1
ATOM 7895 O O . ILE C 1 194 ? -27.744 -14.063 52.115 1.00 37.34 173 ILE C O 1
ATOM 7900 N N . ASP C 1 195 ? -29.789 -13.688 51.208 1.00 35.07 174 ASP C N 1
ATOM 7901 C CA . ASP C 1 195 ? -29.936 -12.472 52.026 1.00 32.44 174 ASP C CA 1
ATOM 7902 C C . ASP C 1 195 ? -30.945 -12.823 53.106 1.00 34.65 174 ASP C C 1
ATOM 7903 O O . ASP C 1 195 ? -32.062 -13.243 52.797 1.00 31.95 174 ASP C O 1
ATOM 7908 N N . LEU C 1 196 ? -30.547 -12.608 54.356 1.00 36.50 175 LEU C N 1
ATOM 7909 C CA . LEU C 1 196 ? -31.403 -12.897 55.528 1.00 39.05 175 LEU C CA 1
ATOM 7910 C C . LEU C 1 196 ? -32.116 -11.650 56.120 1.00 39.62 175 LEU C C 1
ATOM 7911 O O . LEU C 1 196 ? -31.662 -10.544 55.901 1.00 39.10 175 LEU C O 1
ATOM 7916 N N . PRO C 1 197 ? -33.217 -11.836 56.884 1.00 40.80 176 PRO C N 1
ATOM 7917 C CA . PRO C 1 197 ? -33.689 -10.673 57.677 1.00 42.58 176 PRO C CA 1
ATOM 7918 C C . PRO C 1 197 ? -32.644 -10.197 58.681 1.00 45.18 176 PRO C C 1
ATOM 7919 O O . PRO C 1 197 ? -31.839 -10.983 59.161 1.00 43.89 176 PRO C O 1
ATOM 7923 N N . SER C 1 198 ? -32.654 -8.897 58.946 1.00 47.98 177 SER C N 1
ATOM 7924 C CA . SER C 1 198 ? -31.765 -8.258 59.911 1.00 51.58 177 SER C CA 1
ATOM 7925 C C . SER C 1 198 ? -31.685 -9.045 61.204 1.00 53.34 177 SER C C 1
ATOM 7926 O O . SER C 1 198 ? -30.578 -9.399 61.643 1.00 54.02 177 SER C O 1
ATOM 7929 N N . ASP C 1 199 ? -32.838 -9.325 61.820 1.00 54.59 178 ASP C N 1
ATOM 7930 C CA . ASP C 1 199 ? -32.762 -9.994 63.131 1.00 58.36 178 ASP C CA 1
ATOM 7931 C C . ASP C 1 199 ? -32.578 -11.503 63.047 1.00 58.46 178 ASP C C 1
ATOM 7932 O O . ASP C 1 199 ? -31.969 -12.092 63.947 1.00 61.48 178 ASP C O 1
ATOM 7937 N N . ALA C 1 200 ? -33.039 -12.094 61.940 1.00 57.30 179 ALA C N 1
ATOM 7938 C CA . ALA C 1 200 ? -33.050 -13.550 61.672 1.00 55.14 179 ALA C CA 1
ATOM 7939 C C . ALA C 1 200 ? -33.343 -14.399 62.906 1.00 54.29 179 ALA C C 1
ATOM 7940 O O . ALA C 1 200 ? -32.444 -14.648 63.709 1.00 52.61 179 ALA C O 1
ATOM 7942 N N . ASP C 1 201 ? -34.591 -14.851 63.050 1.00 52.16 180 ASP C N 1
ATOM 7943 C CA . ASP C 1 201 ? -34.867 -15.876 64.028 1.00 52.42 180 ASP C CA 1
ATOM 7944 C C . ASP C 1 201 ? -34.431 -17.214 63.448 1.00 52.84 180 ASP C C 1
ATOM 7945 O O . ASP C 1 201 ? -33.928 -17.293 62.292 1.00 50.92 180 ASP C O 1
ATOM 7950 N N . ARG C 1 202 ? -34.612 -18.269 64.240 1.00 52.40 181 ARG C N 1
ATOM 7951 C CA . ARG C 1 202 ? -34.062 -19.572 63.864 1.00 53.28 181 ARG C CA 1
ATOM 7952 C C . ARG C 1 202 ? -34.799 -20.216 62.682 1.00 51.69 181 ARG C C 1
ATOM 7953 O O . ARG C 1 202 ? -34.182 -20.922 61.908 1.00 52.85 181 ARG C O 1
ATOM 7961 N N . ALA C 1 203 ? -36.082 -19.937 62.508 1.00 50.06 182 ALA C N 1
ATOM 7962 C CA . ALA C 1 203 ? -36.782 -20.440 61.318 1.00 49.00 182 ALA C CA 1
ATOM 7963 C C . ALA C 1 203 ? -36.134 -19.897 60.027 1.00 48.01 182 ALA C C 1
ATOM 7964 O O . ALA C 1 203 ? -35.952 -20.648 59.046 1.00 48.29 182 ALA C O 1
ATOM 7966 N N . ALA C 1 204 ? -35.737 -18.619 60.061 1.00 45.35 183 ALA C N 1
ATOM 7967 C CA . ALA C 1 204 ? -35.044 -17.960 58.930 1.00 44.62 183 ALA C CA 1
ATOM 7968 C C . ALA C 1 204 ? -33.669 -18.607 58.624 1.00 45.06 183 ALA C C 1
ATOM 7969 O O . ALA C 1 204 ? -33.270 -18.766 57.474 1.00 45.54 183 ALA C O 1
ATOM 7971 N N . LEU C 1 205 ? -32.950 -18.983 59.655 1.00 45.14 184 LEU C N 1
ATOM 7972 C CA . LEU C 1 205 ? -31.651 -19.627 59.451 1.00 46.57 184 LEU C CA 1
ATOM 7973 C C . LEU C 1 205 ? -31.793 -21.064 58.941 1.00 46.57 184 LEU C C 1
ATOM 7974 O O . LEU C 1 205 ? -30.949 -21.549 58.195 1.00 46.52 184 LEU C O 1
ATOM 7979 N N . ASP C 1 206 ? -32.884 -21.713 59.316 1.00 46.36 185 ASP C N 1
ATOM 7980 C CA . ASP C 1 206 ? -33.146 -23.069 58.833 1.00 48.78 185 ASP C CA 1
ATOM 7981 C C . ASP C 1 206 ? -33.390 -23.008 57.328 1.00 48.46 185 ASP C C 1
ATOM 7982 O O . ASP C 1 206 ? -32.777 -23.765 56.574 1.00 49.08 185 ASP C O 1
ATOM 7987 N N . ARG C 1 207 ? -34.209 -22.041 56.879 1.00 48.03 186 ARG C N 1
ATOM 7988 C CA . ARG C 1 207 ? -34.417 -21.868 55.462 1.00 47.60 186 ARG C CA 1
ATOM 7989 C C . ARG C 1 207 ? -33.060 -21.604 54.759 1.00 47.85 186 ARG C C 1
ATOM 7990 O O . ARG C 1 207 ? -32.805 -22.119 53.674 1.00 48.85 186 ARG C O 1
ATOM 7998 N N . MET C 1 208 ? -32.171 -20.846 55.390 1.00 46.98 187 MET C N 1
ATOM 7999 C CA . MET C 1 208 ? -30.808 -20.690 54.863 1.00 47.18 187 MET C CA 1
ATOM 8000 C C . MET C 1 208 ? -30.154 -22.066 54.615 1.00 48.07 187 MET C C 1
ATOM 8001 O O . MET C 1 208 ? -29.641 -22.360 53.518 1.00 47.27 187 MET C O 1
ATOM 8006 N N . THR C 1 209 ? -30.205 -22.926 55.627 1.00 49.34 188 THR C N 1
ATOM 8007 C CA . THR C 1 209 ? -29.561 -24.247 55.518 1.00 50.02 188 THR C CA 1
ATOM 8008 C C . THR C 1 209 ? -30.032 -25.032 54.278 1.00 51.01 188 THR C C 1
ATOM 8009 O O . THR C 1 209 ? -29.199 -25.625 53.586 1.00 51.61 188 THR C O 1
ATOM 8013 N N . THR C 1 210 ? -31.349 -25.011 54.006 1.00 51.90 189 THR C N 1
ATOM 8014 C CA . THR C 1 210 ? -31.986 -25.577 52.786 1.00 53.51 189 THR C CA 1
ATOM 8015 C C . THR C 1 210 ? -31.381 -25.146 51.430 1.00 52.73 189 THR C C 1
ATOM 8016 O O . THR C 1 210 ? -31.097 -25.960 50.554 1.00 54.64 189 THR C O 1
ATOM 8020 N N . VAL C 1 211 ? -31.202 -23.860 51.247 1.00 50.79 190 VAL C N 1
ATOM 8021 C CA . VAL C 1 211 ? -30.450 -23.391 50.097 1.00 49.29 190 VAL C CA 1
ATOM 8022 C C . VAL C 1 211 ? -29.021 -23.973 50.092 1.00 48.33 190 VAL C C 1
ATOM 8023 O O . VAL C 1 211 ? -28.554 -24.453 49.068 1.00 47.74 190 VAL C O 1
ATOM 8027 N N . LEU C 1 212 ? -28.348 -23.974 51.241 1.00 48.20 191 LEU C N 1
ATOM 8028 C CA . LEU C 1 212 ? -26.954 -24.440 51.291 1.00 48.82 191 LEU C CA 1
ATOM 8029 C C . LEU C 1 212 ? -26.843 -25.924 50.923 1.00 50.14 191 LEU C C 1
ATOM 8030 O O . LEU C 1 212 ? -25.815 -26.383 50.413 1.00 49.19 191 LEU C O 1
ATOM 8035 N N . ALA C 1 213 ? -27.950 -26.641 51.120 1.00 51.18 192 ALA C N 1
ATOM 8036 C CA . ALA C 1 213 ? -28.056 -28.072 50.844 1.00 53.20 192 ALA C CA 1
ATOM 8037 C C . ALA C 1 213 ? -27.891 -28.396 49.371 1.00 54.74 192 ALA C C 1
ATOM 8038 O O . ALA C 1 213 ? -27.436 -29.489 49.006 1.00 55.66 192 ALA C O 1
ATOM 8040 N N . GLY C 1 214 ? -28.309 -27.451 48.536 1.00 55.54 193 GLY C N 1
ATOM 8041 C CA . GLY C 1 214 ? -28.271 -27.596 47.086 1.00 56.32 193 GLY C CA 1
ATOM 8042 C C . GLY C 1 214 ? -29.590 -27.976 46.454 1.00 56.01 193 GLY C C 1
ATOM 8043 O O . GLY C 1 214 ? -29.679 -28.071 45.238 1.00 57.05 193 GLY C O 1
ATOM 8044 N N . GLY C 1 215 ? -30.623 -28.181 47.256 1.00 56.21 194 GLY C N 1
ATOM 8045 C CA . GLY C 1 215 ? -31.862 -28.737 46.732 1.00 55.75 194 GLY C CA 1
ATOM 8046 C C . GLY C 1 215 ? -32.792 -27.782 45.978 1.00 56.21 194 GLY C C 1
ATOM 8047 O O . GLY C 1 215 ? -33.762 -28.242 45.344 1.00 56.35 194 GLY C O 1
ATOM 8048 N N . THR C 1 216 ? -32.526 -26.465 46.042 1.00 54.41 195 THR C N 1
ATOM 8049 C CA . THR C 1 216 ? -33.474 -25.454 45.511 1.00 52.82 195 THR C CA 1
ATOM 8050 C C . THR C 1 216 ? -33.276 -25.062 44.048 1.00 52.16 195 THR C C 1
ATOM 8051 O O . THR C 1 216 ? -34.157 -24.435 43.467 1.00 51.92 195 THR C O 1
ATOM 8055 N N . GLY C 1 217 ? -32.127 -25.411 43.471 1.00 51.03 196 GLY C N 1
ATOM 8056 C CA . GLY C 1 217 ? -31.779 -24.973 42.107 1.00 51.13 196 GLY C CA 1
ATOM 8057 C C . GLY C 1 217 ? -31.349 -23.493 42.029 1.00 49.07 196 GLY C C 1
ATOM 8058 O O . GLY C 1 217 ? -30.801 -23.037 41.014 1.00 49.61 196 GLY C O 1
ATOM 8059 N N . GLU C 1 218 ? -31.494 -22.788 43.158 1.00 47.27 197 GLU C N 1
ATOM 8060 C CA . GLU C 1 218 ? -31.293 -21.336 43.241 1.00 43.10 197 GLU C CA 1
ATOM 8061 C C . GLU C 1 218 ? -29.920 -20.919 43.763 1.00 42.56 197 GLU C C 1
ATOM 8062 O O . GLU C 1 218 ? -29.375 -21.529 44.661 1.00 41.50 197 GLU C O 1
ATOM 8068 N N . ASP C 1 219 ? -29.336 -19.861 43.199 1.00 40.71 198 ASP C N 1
ATOM 8069 C CA . ASP C 1 219 ? -28.047 -19.356 43.755 1.00 39.68 198 ASP C CA 1
ATOM 8070 C C . ASP C 1 219 ? -28.166 -17.866 44.095 1.00 36.69 198 ASP C C 1
ATOM 8071 O O . ASP C 1 219 ? -27.139 -17.233 44.347 1.00 35.82 198 ASP C O 1
ATOM 8076 N N . GLN C 1 220 ? -29.394 -17.317 44.023 1.00 36.47 199 GLN C N 1
ATOM 8077 C CA . GLN C 1 220 ? -29.673 -15.895 44.398 1.00 35.44 199 GLN C CA 1
ATOM 8078 C C . GLN C 1 220 ? -30.973 -15.857 45.179 1.00 35.41 199 GLN C C 1
ATOM 8079 O O . GLN C 1 220 ? -32.046 -15.820 44.563 1.00 37.71 199 GLN C O 1
ATOM 8085 N N . VAL C 1 221 ? -30.892 -15.833 46.521 1.00 35.35 200 VAL C N 1
ATOM 8086 C CA . VAL C 1 221 ? -32.082 -16.113 47.375 1.00 34.26 200 VAL C CA 1
ATOM 8087 C C . VAL C 1 221 ? -32.243 -15.171 48.581 1.00 33.37 200 VAL C C 1
ATOM 8088 O O . VAL C 1 221 ? -31.253 -14.795 49.246 1.00 32.01 200 VAL C O 1
ATOM 8092 N N . ALA C 1 222 ? -33.494 -14.754 48.817 1.00 32.23 201 ALA C N 1
ATOM 8093 C CA . ALA C 1 222 ? -33.809 -13.910 49.976 1.00 32.44 201 ALA C CA 1
ATOM 8094 C C . ALA C 1 222 ? -34.670 -14.753 50.907 1.00 32.79 201 ALA C C 1
ATOM 8095 O O . ALA C 1 222 ? -35.571 -15.418 50.425 1.00 31.64 201 ALA C O 1
ATOM 8097 N N . VAL C 1 223 ? -34.415 -14.677 52.228 1.00 34.43 202 VAL C N 1
ATOM 8098 C CA . VAL C 1 223 ? -35.217 -15.384 53.272 1.00 34.60 202 VAL C CA 1
ATOM 8099 C C . VAL C 1 223 ? -36.036 -14.270 54.002 1.00 34.46 202 VAL C C 1
ATOM 8100 O O . VAL C 1 223 ? -35.461 -13.284 54.491 1.00 33.58 202 VAL C O 1
ATOM 8104 N N . ARG C 1 224 ? -37.361 -14.395 54.021 1.00 34.50 203 ARG C N 1
ATOM 8105 C CA . ARG C 1 224 ? -38.215 -13.359 54.553 1.00 33.87 203 ARG C CA 1
ATOM 8106 C C . ARG C 1 224 ? -39.276 -14.017 55.402 1.00 34.96 203 ARG C C 1
ATOM 8107 O O . ARG C 1 224 ? -39.372 -15.262 55.432 1.00 34.89 203 ARG C O 1
ATOM 8115 N N . ALA C 1 225 ? -40.080 -13.210 56.082 1.00 36.05 204 ALA C N 1
ATOM 8116 C CA . ALA C 1 225 ? -41.199 -13.784 56.846 1.00 38.10 204 ALA C CA 1
ATOM 8117 C C . ALA C 1 225 ? -42.082 -14.692 55.935 1.00 39.71 204 ALA C C 1
ATOM 8118 O O . ALA C 1 225 ? -42.584 -15.723 56.391 1.00 40.68 204 ALA C O 1
ATOM 8120 N N . SER C 1 226 ? -42.222 -14.338 54.648 1.00 38.42 205 SER C N 1
ATOM 8121 C CA . SER C 1 226 ? -43.014 -15.118 53.686 1.00 37.58 205 SER C CA 1
ATOM 8122 C C . SER C 1 226 ? -42.391 -16.484 53.240 1.00 38.78 205 SER C C 1
ATOM 8123 O O . SER C 1 226 ? -43.121 -17.299 52.683 1.00 39.03 205 SER C O 1
ATOM 8126 N N . GLY C 1 227 ? -41.079 -16.703 53.453 1.00 36.77 206 GLY C N 1
ATOM 8127 C CA . GLY C 1 227 ? -40.385 -17.954 53.090 1.00 38.28 206 GLY C CA 1
ATOM 8128 C C . GLY C 1 227 ? -39.115 -17.759 52.263 1.00 39.51 206 GLY C C 1
ATOM 8129 O O . GLY C 1 227 ? -38.297 -16.872 52.525 1.00 40.86 206 GLY C O 1
ATOM 8130 N N . LEU C 1 228 ? -38.908 -18.584 51.257 1.00 39.15 207 LEU C N 1
ATOM 8131 C CA . LEU C 1 228 ? -37.728 -18.357 50.420 1.00 38.08 207 LEU C CA 1
ATOM 8132 C C . LEU C 1 228 ? -38.144 -17.738 49.159 1.00 37.03 207 LEU C C 1
ATOM 8133 O O . LEU C 1 228 ? -39.202 -18.067 48.664 1.00 36.31 207 LEU C O 1
ATOM 8138 N N . LEU C 1 229 ? -37.256 -16.919 48.597 1.00 35.64 208 LEU C N 1
ATOM 8139 C CA . LEU C 1 229 ? -37.557 -16.191 47.373 1.00 34.94 208 LEU C CA 1
ATOM 8140 C C . LEU C 1 229 ? -36.335 -16.101 46.490 1.00 33.49 208 LEU C C 1
ATOM 8141 O O . LEU C 1 229 ? -35.267 -15.799 46.927 1.00 34.18 208 LEU C O 1
ATOM 8146 N N . ALA C 1 230 ? -36.564 -16.322 45.213 1.00 33.03 209 ALA C N 1
ATOM 8147 C CA . ALA C 1 230 ? -35.520 -16.471 44.287 1.00 32.12 209 ALA C CA 1
ATOM 8148 C C . ALA C 1 230 ? -35.596 -15.316 43.262 1.00 31.43 209 ALA C C 1
ATOM 8149 O O . ALA C 1 230 ? -36.649 -14.932 42.801 1.00 33.07 209 ALA C O 1
ATOM 8151 N N . ARG C 1 231 ? -34.453 -14.737 42.965 1.00 32.22 210 ARG C N 1
ATOM 8152 C CA . ARG C 1 231 ? -34.311 -13.583 42.072 1.00 33.73 210 ARG C CA 1
ATOM 8153 C C . ARG C 1 231 ? -34.647 -13.888 40.595 1.00 32.70 210 ARG C C 1
ATOM 8154 O O . ARG C 1 231 ? -34.248 -14.939 40.058 1.00 33.51 210 ARG C O 1
ATOM 8162 N N . ARG C 1 232 ? -35.467 -13.033 40.003 1.00 33.17 211 ARG C N 1
ATOM 8163 C CA . ARG C 1 232 ? -35.968 -13.183 38.615 1.00 34.21 211 ARG C CA 1
ATOM 8164 C C . ARG C 1 232 ? -35.952 -11.894 37.862 1.00 34.18 211 ARG C C 1
ATOM 8165 O O . ARG C 1 232 ? -36.386 -10.817 38.393 1.00 32.50 211 ARG C O 1
ATOM 8173 N N . LEU C 1 233 ? -35.587 -11.988 36.571 1.00 34.10 212 LEU C N 1
ATOM 8174 C CA . LEU C 1 233 ? -35.718 -10.828 35.699 1.00 32.90 212 LEU C CA 1
ATOM 8175 C C . LEU C 1 233 ? -37.034 -10.981 34.915 1.00 32.53 212 LEU C C 1
ATOM 8176 O O . LEU C 1 233 ? -37.274 -12.002 34.320 1.00 34.50 212 LEU C O 1
ATOM 8181 N N . VAL C 1 234 ? -37.889 -9.995 34.951 1.00 32.25 213 VAL C N 1
ATOM 8182 C CA . VAL C 1 234 ? -39.188 -10.122 34.242 1.00 31.93 213 VAL C CA 1
ATOM 8183 C C . VAL C 1 234 ? -39.494 -8.851 33.553 1.00 31.29 213 VAL C C 1
ATOM 8184 O O . VAL C 1 234 ? -38.833 -7.830 33.748 1.00 31.43 213 VAL C O 1
ATOM 8188 N N . ARG C 1 235 ? -40.523 -8.866 32.717 1.00 32.78 214 ARG C N 1
ATOM 8189 C CA . ARG C 1 235 ? -40.870 -7.669 31.992 1.00 34.28 214 ARG C CA 1
ATOM 8190 C C . ARG C 1 235 ? -41.492 -6.634 32.904 1.00 34.90 214 ARG C C 1
ATOM 8191 O O . ARG C 1 235 ? -42.194 -6.979 33.851 1.00 34.22 214 ARG C O 1
ATOM 8199 N N . ALA C 1 236 ? -41.209 -5.375 32.622 1.00 33.05 215 ALA C N 1
ATOM 8200 C CA . ALA C 1 236 ? -41.731 -4.297 33.516 1.00 33.19 215 ALA C CA 1
ATOM 8201 C C . ALA C 1 236 ? -42.872 -3.481 32.887 1.00 31.98 215 ALA C C 1
ATOM 8202 O O . ALA C 1 236 ? -42.778 -2.244 32.688 1.00 30.90 215 ALA C O 1
ATOM 8204 N N . SER C 1 237 ? -43.986 -4.179 32.543 1.00 34.47 216 SER C N 1
ATOM 8205 C CA . SER C 1 237 ? -45.083 -3.503 31.807 1.00 37.80 216 SER C CA 1
ATOM 8206 C C . SER C 1 237 ? -45.677 -2.410 32.703 1.00 36.56 216 SER C C 1
ATOM 8207 O O . SER C 1 237 ? -45.757 -2.570 33.875 1.00 37.02 216 SER C O 1
ATOM 8210 N N . LEU C 1 238 ? -46.012 -1.277 32.141 1.00 38.35 217 LEU C N 1
ATOM 8211 C CA . LEU C 1 238 ? -46.553 -0.196 32.941 1.00 38.84 217 LEU C CA 1
ATOM 8212 C C . LEU C 1 238 ? -48.067 -0.376 32.986 1.00 39.35 217 LEU C C 1
ATOM 8213 O O . LEU C 1 238 ? -48.656 -0.585 31.970 1.00 37.93 217 LEU C O 1
ATOM 8218 N N . PRO C 1 239 ? -48.677 -0.286 34.179 1.00 39.29 218 PRO C N 1
ATOM 8219 C CA . PRO C 1 239 ? -50.098 -0.568 34.287 1.00 41.56 218 PRO C CA 1
ATOM 8220 C C . PRO C 1 239 ? -51.035 0.542 33.765 1.00 40.81 218 PRO C C 1
ATOM 8221 O O . PRO C 1 239 ? -52.053 0.158 33.170 1.00 40.58 218 PRO C O 1
ATOM 8225 N N . GLY C 1 242 ? -52.086 4.321 34.473 1.00 56.83 221 GLY C N 1
ATOM 8226 C CA . GLY C 1 242 ? -51.265 5.164 35.346 1.00 57.32 221 GLY C CA 1
ATOM 8227 C C . GLY C 1 242 ? -51.059 6.475 34.633 1.00 57.54 221 GLY C C 1
ATOM 8228 O O . GLY C 1 242 ? -50.983 6.487 33.391 1.00 58.39 221 GLY C O 1
ATOM 8229 N N . THR C 1 243 ? -50.977 7.591 35.368 1.00 57.16 222 THR C N 1
ATOM 8230 C CA . THR C 1 243 ? -50.734 8.886 34.693 1.00 56.40 222 THR C CA 1
ATOM 8231 C C . THR C 1 243 ? -49.293 9.266 34.860 1.00 54.97 222 THR C C 1
ATOM 8232 O O . THR C 1 243 ? -48.768 9.250 35.973 1.00 54.18 222 THR C O 1
ATOM 8236 N N . ALA C 1 244 ? -48.691 9.628 33.730 1.00 54.28 223 ALA C N 1
ATOM 8237 C CA . ALA C 1 244 ? -47.392 10.246 33.665 1.00 53.08 223 ALA C CA 1
ATOM 8238 C C . ALA C 1 244 ? -47.448 11.595 34.400 1.00 53.15 223 ALA C C 1
ATOM 8239 O O . ALA C 1 244 ? -48.343 12.413 34.162 1.00 52.70 223 ALA C O 1
ATOM 8241 N N . SER C 1 245 ? -46.521 11.771 35.342 1.00 52.25 224 SER C N 1
ATOM 8242 C CA . SER C 1 245 ? -46.372 13.014 36.091 1.00 51.60 224 SER C CA 1
ATOM 8243 C C . SER C 1 245 ? -45.020 13.629 35.757 1.00 50.11 224 SER C C 1
ATOM 8244 O O . SER C 1 245 ? -44.029 12.903 35.571 1.00 50.01 224 SER C O 1
ATOM 8247 N N . PRO C 1 246 ? -44.971 14.968 35.629 1.00 48.93 225 PRO C N 1
ATOM 8248 C CA . PRO C 1 246 ? -43.668 15.572 35.278 1.00 47.76 225 PRO C CA 1
ATOM 8249 C C . PRO C 1 246 ? -42.629 15.258 36.341 1.00 45.75 225 PRO C C 1
ATOM 8250 O O . PRO C 1 246 ? -42.974 15.129 37.528 1.00 45.37 225 PRO C O 1
ATOM 8254 N N . TRP C 1 247 ? -41.369 15.168 35.936 1.00 43.11 226 TRP C N 1
ATOM 8255 C CA . TRP C 1 247 ? -40.337 14.851 36.889 1.00 42.21 226 TRP C CA 1
ATOM 8256 C C . TRP C 1 247 ? -39.308 15.918 37.049 1.00 43.38 226 TRP C C 1
ATOM 8257 O O . TRP C 1 247 ? -38.394 15.780 37.830 1.00 41.98 226 TRP C O 1
ATOM 8268 N N . TRP C 1 248 ? -39.496 17.008 36.306 1.00 45.10 227 TRP C N 1
ATOM 8269 C CA . TRP C 1 248 ? -38.750 18.254 36.509 1.00 46.96 227 TRP C CA 1
ATOM 8270 C C . TRP C 1 248 ? -39.716 19.430 36.277 1.00 48.62 227 TRP C C 1
ATOM 8271 O O . TRP C 1 248 ? -40.830 19.247 35.785 1.00 48.19 227 TRP C O 1
ATOM 8282 N N . GLN C 1 249 ? -39.291 20.630 36.644 1.00 49.73 228 GLN C N 1
ATOM 8283 C CA . GLN C 1 249 ? -40.174 21.764 36.530 1.00 53.25 228 GLN C CA 1
ATOM 8284 C C . GLN C 1 249 ? -39.477 22.869 35.790 1.00 53.34 228 GLN C C 1
ATOM 8285 O O . GLN C 1 249 ? -38.274 23.084 35.992 1.00 51.89 228 GLN C O 1
ATOM 8291 N N . ALA C 1 250 ? -40.264 23.536 34.943 1.00 55.34 229 ALA C N 1
ATOM 8292 C CA . ALA C 1 250 ? -39.824 24.550 33.938 1.00 57.40 229 ALA C CA 1
ATOM 8293 C C . ALA C 1 250 ? -38.868 25.633 34.442 1.00 58.39 229 ALA C C 1
ATOM 8294 O O . ALA C 1 250 ? -37.865 25.948 33.786 1.00 58.72 229 ALA C O 1
ATOM 8296 N N . ASP C 1 251 ? -39.192 26.167 35.617 1.00 59.16 230 ASP C N 1
ATOM 8297 C CA . ASP C 1 251 ? -38.464 27.274 36.231 1.00 60.73 230 ASP C CA 1
ATOM 8298 C C . ASP C 1 251 ? -37.467 26.750 37.282 1.00 59.69 230 ASP C C 1
ATOM 8299 O O . ASP C 1 251 ? -36.822 27.531 37.965 1.00 59.85 230 ASP C O 1
ATOM 8304 N N . GLY C 1 252 ? -37.325 25.429 37.395 1.00 56.98 231 GLY C N 1
ATOM 8305 C CA . GLY C 1 252 ? -36.377 24.877 38.337 1.00 55.55 231 GLY C CA 1
ATOM 8306 C C . GLY C 1 252 ? -35.068 24.639 37.640 1.00 54.79 231 GLY C C 1
ATOM 8307 O O . GLY C 1 252 ? -34.970 24.821 36.420 1.00 56.54 231 GLY C O 1
ATOM 8308 N N . THR C 1 253 ? -34.037 24.269 38.398 1.00 52.92 232 THR C N 1
ATOM 8309 C CA . THR C 1 253 ? -32.766 23.861 37.789 1.00 51.28 232 THR C CA 1
ATOM 8310 C C . THR C 1 253 ? -32.670 22.332 37.723 1.00 48.74 232 THR C C 1
ATOM 8311 O O . THR C 1 253 ? -33.122 21.646 38.620 1.00 49.33 232 THR C O 1
ATOM 8315 N N . VAL C 1 254 ? -32.124 21.796 36.652 1.00 46.94 233 VAL C N 1
ATOM 8316 C CA . VAL C 1 254 ? -31.858 20.365 36.582 1.00 45.29 233 VAL C CA 1
ATOM 8317 C C . VAL C 1 254 ? -30.369 20.225 36.517 1.00 45.11 233 VAL C C 1
ATOM 8318 O O . VAL C 1 254 ? -29.735 20.858 35.682 1.00 43.94 233 VAL C O 1
ATOM 8322 N N . LEU C 1 255 ? -29.821 19.398 37.410 1.00 44.75 234 LEU C N 1
ATOM 8323 C CA . LEU C 1 255 ? -28.393 19.109 37.455 1.00 44.53 234 LEU C CA 1
ATOM 8324 C C . LEU C 1 255 ? -28.027 17.863 36.645 1.00 44.39 234 LEU C C 1
ATOM 8325 O O . LEU C 1 255 ? -28.675 16.816 36.720 1.00 42.88 234 LEU C O 1
ATOM 8330 N N . VAL C 1 256 ? -26.991 17.964 35.828 1.00 44.53 235 VAL C N 1
ATOM 8331 C CA . VAL C 1 256 ? -26.556 16.785 35.078 1.00 44.03 235 VAL C CA 1
ATOM 8332 C C . VAL C 1 256 ? -25.083 16.627 35.345 1.00 45.17 235 VAL C C 1
ATOM 8333 O O . VAL C 1 256 ? -24.347 17.580 35.100 1.00 47.63 235 VAL C O 1
ATOM 8337 N N . THR C 1 257 ? -24.639 15.459 35.826 1.00 45.19 236 THR C N 1
ATOM 8338 C CA . THR C 1 257 ? -23.219 15.227 36.22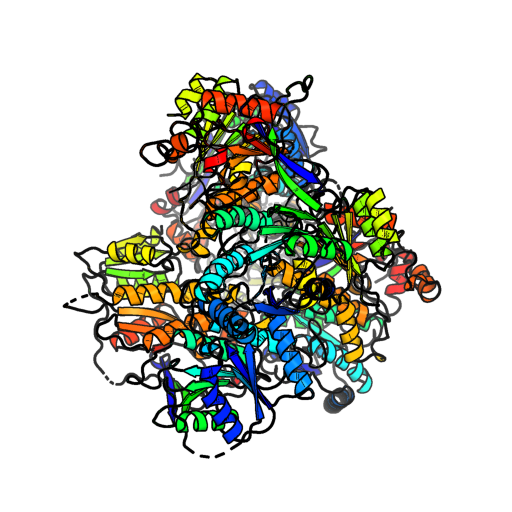3 1.00 45.43 236 THR C CA 1
ATOM 8339 C C . THR C 1 257 ? -22.454 14.434 35.152 1.00 46.67 236 THR C C 1
ATOM 8340 O O . THR C 1 257 ? -23.055 13.689 34.373 1.00 46.30 236 THR C O 1
ATOM 8344 N N . GLY C 1 258 ? -21.132 14.554 35.142 1.00 47.33 237 GLY C N 1
ATOM 8345 C CA . GLY C 1 258 ? -20.304 13.867 34.124 1.00 47.42 237 GLY C CA 1
ATOM 8346 C C . GLY C 1 258 ? -20.693 14.350 32.749 1.00 47.39 237 GLY C C 1
ATOM 8347 O O . GLY C 1 258 ? -20.741 13.582 31.822 1.00 47.87 237 GLY C O 1
ATOM 8348 N N . ALA C 1 259 ? -20.981 15.645 32.641 1.00 48.57 238 ALA C N 1
ATOM 8349 C CA . ALA C 1 259 ? -21.429 16.257 31.423 1.00 48.82 238 ALA C CA 1
ATOM 8350 C C . ALA C 1 259 ? -20.375 16.300 30.283 1.00 50.81 238 ALA C C 1
ATOM 8351 O O . ALA C 1 259 ? -20.691 16.773 29.181 1.00 50.94 238 ALA C O 1
ATOM 8353 N N . GLU C 1 260 ? -19.153 15.803 30.541 1.00 51.92 239 GLU C N 1
ATOM 8354 C CA . GLU C 1 260 ? -18.108 15.656 29.503 1.00 52.47 239 GLU C CA 1
ATOM 8355 C C . GLU C 1 260 ? -18.302 14.355 28.733 1.00 53.01 239 GLU C C 1
ATOM 8356 O O . GLU C 1 260 ? -17.659 14.143 27.692 1.00 53.39 239 GLU C O 1
ATOM 8362 N N . GLU C 1 261 ? -19.187 13.486 29.230 1.00 51.60 240 GLU C N 1
ATOM 8363 C CA . GLU C 1 261 ? -19.477 12.265 28.505 1.00 51.89 240 GLU C CA 1
ATOM 8364 C C . GLU C 1 261 ? -20.635 12.450 27.525 1.00 50.74 240 GLU C C 1
ATOM 8365 O O . GLU C 1 261 ? -21.531 13.237 27.780 1.00 51.24 240 GLU C O 1
ATOM 8371 N N . PRO C 1 262 ? -20.622 11.712 26.384 1.00 49.66 241 PRO C N 1
ATOM 8372 C CA . PRO C 1 262 ? -21.694 11.768 25.368 1.00 47.91 241 PRO C CA 1
ATOM 8373 C C . PRO C 1 262 ? -23.119 11.519 25.887 1.00 45.08 241 PRO C C 1
ATOM 8374 O O . PRO C 1 262 ? -24.040 12.252 25.518 1.00 43.79 241 PRO C O 1
ATOM 8378 N N . ALA C 1 263 ? -23.303 10.453 26.661 1.00 43.54 242 ALA C N 1
ATOM 8379 C CA . ALA C 1 263 ? -24.644 10.163 27.280 1.00 42.74 242 ALA C CA 1
ATOM 8380 C C . ALA C 1 263 ? -25.168 11.372 28.036 1.00 41.35 242 ALA C C 1
ATOM 8381 O O . ALA C 1 263 ? -26.302 11.768 27.841 1.00 42.23 242 ALA C O 1
ATOM 8383 N N . ALA C 1 264 ? -24.331 11.968 28.879 1.00 40.64 243 ALA C N 1
ATOM 8384 C CA . ALA C 1 264 ? -24.714 13.120 29.713 1.00 39.91 243 ALA C CA 1
ATOM 8385 C C . ALA C 1 264 ? -25.043 14.404 28.939 1.00 41.35 243 ALA C C 1
ATOM 8386 O O . ALA C 1 264 ? -26.043 15.070 29.188 1.00 40.99 243 ALA C O 1
ATOM 8388 N N . ALA C 1 265 ? -24.186 14.750 27.977 1.00 41.91 244 ALA C N 1
ATOM 8389 C CA . ALA C 1 265 ? -24.495 15.768 26.988 1.00 42.87 244 ALA C CA 1
ATOM 8390 C C . ALA C 1 265 ? -25.849 15.583 26.283 1.00 41.74 244 ALA C C 1
ATOM 8391 O O . ALA C 1 265 ? -26.609 16.522 26.123 1.00 43.40 244 ALA C O 1
ATOM 8393 N N . GLU C 1 266 ? -26.147 14.380 25.851 1.00 43.29 245 GLU C N 1
ATOM 8394 C CA . GLU C 1 266 ? -27.374 14.127 25.133 1.00 43.64 245 GLU C CA 1
ATOM 8395 C C . GLU C 1 266 ? -28.597 14.234 26.068 1.00 42.58 245 GLU C C 1
ATOM 8396 O O . GLU C 1 266 ? -29.662 14.642 25.630 1.00 40.60 245 GLU C O 1
ATOM 8402 N N . ALA C 1 267 ? -28.431 13.836 27.340 1.00 41.07 246 ALA C N 1
ATOM 8403 C CA . ALA C 1 267 ? -29.491 14.019 28.347 1.00 39.63 246 ALA C CA 1
ATOM 8404 C C . ALA C 1 267 ? -29.798 15.495 28.426 1.00 39.31 246 ALA C C 1
ATOM 8405 O O . ALA C 1 267 ? -30.934 15.893 28.328 1.00 39.36 246 ALA C O 1
ATOM 8407 N N . ALA C 1 268 ? -28.759 16.317 28.587 1.00 40.18 247 ALA C N 1
ATOM 8408 C CA . ALA C 1 268 ? -28.969 17.788 28.712 1.00 41.38 247 ALA C CA 1
ATOM 8409 C C . ALA C 1 268 ? -29.623 18.403 27.467 1.00 42.06 247 ALA C C 1
ATOM 8410 O O . ALA C 1 268 ? -30.527 19.247 27.599 1.00 42.05 247 ALA C O 1
ATOM 8412 N N . ARG C 1 269 ? -29.152 17.976 26.278 1.00 43.47 248 ARG C N 1
ATOM 8413 C CA . ARG C 1 269 ? -29.731 18.427 25.001 1.00 44.36 248 ARG C CA 1
ATOM 8414 C C . ARG C 1 269 ? -31.199 18.073 25.005 1.00 43.79 248 ARG C C 1
ATOM 8415 O O . ARG C 1 269 ? -32.007 18.883 24.611 1.00 42.99 248 ARG C O 1
ATOM 8423 N N . ARG C 1 270 ? -31.542 16.861 25.478 1.00 43.20 249 ARG C N 1
ATOM 8424 C CA . ARG C 1 270 ? -32.944 16.423 25.428 1.00 42.30 249 ARG C CA 1
ATOM 8425 C C . ARG C 1 270 ? -33.735 17.265 26.406 1.00 42.56 249 ARG C C 1
ATOM 8426 O O . ARG C 1 270 ? -34.785 17.777 26.059 1.00 43.46 249 ARG C O 1
ATOM 8434 N N . LEU C 1 271 ? -33.179 17.494 27.597 1.00 43.46 250 LEU C N 1
ATOM 8435 C CA . LEU C 1 271 ? -33.803 18.375 28.603 1.00 44.15 250 LEU C CA 1
ATOM 8436 C C . LEU C 1 271 ? -34.086 19.762 28.013 1.00 45.18 250 LEU C C 1
ATOM 8437 O O . LEU C 1 271 ? -35.187 20.311 28.153 1.00 45.93 250 LEU C O 1
ATOM 8442 N N . ALA C 1 272 ? -33.096 20.310 27.325 1.00 46.12 251 ALA C N 1
ATOM 8443 C CA . ALA C 1 272 ? -33.306 21.601 26.667 1.00 48.23 251 ALA C CA 1
ATOM 8444 C C . ALA C 1 272 ? -34.464 21.512 25.658 1.00 49.47 251 ALA C C 1
ATOM 8445 O O . ALA C 1 272 ? -35.378 22.333 25.698 1.00 49.79 251 ALA C O 1
ATOM 8447 N N . ARG C 1 273 ? -34.436 20.505 24.779 1.00 50.80 252 ARG C N 1
ATOM 8448 C CA . ARG C 1 273 ? -35.462 20.339 23.741 1.00 52.34 252 ARG C CA 1
ATOM 8449 C C . ARG C 1 273 ? -36.838 20.291 24.393 1.00 51.88 252 ARG C C 1
ATOM 8450 O O . ARG C 1 273 ? -37.722 21.040 24.038 1.00 51.75 252 ARG C O 1
ATOM 8458 N N . ASP C 1 274 ? -36.971 19.451 25.410 1.00 51.48 253 ASP C N 1
ATOM 8459 C CA . ASP C 1 274 ? -38.207 19.250 26.192 1.00 52.10 253 ASP C CA 1
ATOM 8460 C C . ASP C 1 274 ? -38.744 20.483 26.900 1.00 52.17 253 ASP C C 1
ATOM 8461 O O . ASP C 1 274 ? -39.879 20.474 27.391 1.00 51.82 253 ASP C O 1
ATOM 8466 N N . GLY C 1 275 ? -37.892 21.499 27.002 1.00 53.70 254 GLY C N 1
ATOM 8467 C CA . GLY C 1 275 ? -38.247 22.813 27.565 1.00 56.19 254 GLY C CA 1
ATOM 8468 C C . GLY C 1 275 ? -37.831 23.073 29.008 1.00 56.34 254 GLY C C 1
ATOM 8469 O O . GLY C 1 275 ? -38.409 23.912 29.677 1.00 56.90 254 GLY C O 1
ATOM 8470 N N . ALA C 1 276 ? -36.847 22.338 29.509 1.00 57.39 255 ALA C N 1
ATOM 8471 C CA . ALA C 1 276 ? -36.249 22.694 30.797 1.00 58.14 255 ALA C CA 1
ATOM 8472 C C . ALA C 1 276 ? -35.471 23.981 30.622 1.00 58.81 255 ALA C C 1
ATOM 8473 O O . ALA C 1 276 ? -34.753 24.149 29.646 1.00 60.40 255 ALA C O 1
ATOM 8475 N N . GLY C 1 277 ? -35.624 24.895 31.565 1.00 59.30 256 GLY C N 1
ATOM 8476 C CA . GLY C 1 277 ? -35.083 26.231 31.400 1.00 58.55 256 GLY C CA 1
ATOM 8477 C C . GLY C 1 277 ? -33.676 26.326 31.917 1.00 58.23 256 GLY C C 1
ATOM 8478 O O . GLY C 1 277 ? -32.770 26.761 31.215 1.00 59.03 256 GLY C O 1
ATOM 8479 N N . HIS C 1 278 ? -33.502 25.928 33.164 1.00 57.03 257 HIS C N 1
ATOM 8480 C CA . HIS C 1 278 ? -32.244 26.148 33.861 1.00 56.18 257 HIS C CA 1
ATOM 8481 C C . HIS C 1 278 ? -31.518 24.814 34.087 1.00 54.02 257 HIS C C 1
ATOM 8482 O O . HIS C 1 278 ? -32.107 23.866 34.612 1.00 52.66 257 HIS C O 1
ATOM 8489 N N . LEU C 1 279 ? -30.257 24.768 33.668 1.00 52.83 258 LEU C N 1
ATOM 8490 C CA . LEU C 1 279 ? -29.440 23.549 33.656 1.00 51.02 258 LEU C CA 1
ATOM 8491 C C . LEU C 1 279 ? -28.052 23.755 34.253 1.00 51.74 258 LEU C C 1
ATOM 8492 O O . LEU C 1 279 ? -27.353 24.707 33.863 1.00 52.36 258 LEU C O 1
ATOM 8497 N N . LEU C 1 280 ? -27.656 22.896 35.207 1.00 50.31 259 LEU C N 1
ATOM 8498 C CA . LEU C 1 280 ? -26.337 22.955 35.843 1.00 50.35 259 LEU C CA 1
ATOM 8499 C C . LEU C 1 280 ? -25.573 21.740 35.425 1.00 50.68 259 LEU C C 1
ATOM 8500 O O . LEU C 1 280 ? -26.073 20.613 35.595 1.00 49.43 259 LEU C O 1
ATOM 8505 N N . LEU C 1 281 ? -24.363 21.955 34.911 1.00 49.66 260 LEU C N 1
ATOM 8506 C CA . LEU C 1 281 ? -23.611 20.867 34.326 1.00 49.55 260 LEU C CA 1
ATOM 8507 C C . LEU C 1 281 ? -22.317 20.732 35.090 1.00 49.34 260 LEU C C 1
ATOM 8508 O O . LEU C 1 281 ? -21.571 21.697 35.263 1.00 50.51 260 LEU C O 1
ATOM 8513 N N . HIS C 1 282 ? -22.078 19.540 35.598 1.00 48.42 261 HIS C N 1
ATOM 8514 C CA . HIS C 1 282 ? -20.883 19.272 36.353 1.00 48.61 261 HIS C CA 1
ATOM 8515 C C . HIS C 1 282 ? -20.072 18.442 35.417 1.00 50.46 261 HIS C C 1
ATOM 8516 O O . HIS C 1 282 ? -20.601 17.563 34.743 1.00 50.01 261 HIS C O 1
ATOM 8523 N N . THR C 1 283 ? -18.781 18.733 35.362 1.00 52.95 262 THR C N 1
ATOM 8524 C CA . THR C 1 283 ? -17.845 17.848 34.716 1.00 55.21 262 THR C CA 1
ATOM 8525 C C . THR C 1 283 ? -16.915 17.249 35.750 1.00 57.57 262 THR C C 1
ATOM 8526 O O . THR C 1 283 ? -16.625 17.874 36.787 1.00 58.19 262 THR C O 1
ATOM 8530 N N . THR C 1 284 ? -16.430 16.042 35.470 1.00 59.90 263 THR C N 1
ATOM 8531 C CA . THR C 1 284 ? -15.505 15.380 36.368 1.00 62.98 263 THR C CA 1
ATOM 8532 C C . THR C 1 284 ? -14.159 16.106 36.292 1.00 65.86 263 THR C C 1
ATOM 8533 O O . THR C 1 284 ? -13.752 16.525 35.211 1.00 66.70 263 THR C O 1
ATOM 8537 N N . PRO C 1 285 ? -13.479 16.311 37.441 1.00 68.40 264 PRO C N 1
ATOM 8538 C CA . PRO C 1 285 ? -12.133 16.859 37.240 1.00 70.25 264 PRO C CA 1
ATOM 8539 C C . PRO C 1 285 ? -11.250 15.813 36.546 1.00 72.08 264 PRO C C 1
ATOM 8540 O O . PRO C 1 285 ? -11.388 14.595 36.806 1.00 71.87 264 PRO C O 1
ATOM 8544 N N . SER C 1 286 ? -10.395 16.278 35.632 1.00 74.37 265 SER C N 1
ATOM 8545 C CA . SER C 1 286 ? -9.498 15.389 34.889 1.00 76.40 265 SER C CA 1
ATOM 8546 C C . SER C 1 286 ? -8.228 15.026 35.695 1.00 77.82 265 SER C C 1
ATOM 8547 O O . SER C 1 286 ? -7.721 15.836 36.482 1.00 78.12 265 SER C O 1
ATOM 8550 N N . GLY C 1 287 ? -7.745 13.795 35.504 1.00 78.78 266 GLY C N 1
ATOM 8551 C CA . GLY C 1 287 ? -6.600 13.282 36.256 1.00 79.98 266 GLY C CA 1
ATOM 8552 C C . GLY C 1 287 ? -5.308 13.779 35.633 1.00 81.14 266 GLY C C 1
ATOM 8553 O O . GLY C 1 287 ? -5.293 14.168 34.458 1.00 81.29 266 GLY C O 1
ATOM 8554 N N . GLY C 1 302 ? -14.834 23.020 30.995 1.00 75.58 281 GLY C N 1
ATOM 8555 C CA . GLY C 1 302 ? -15.433 24.223 30.419 1.00 75.71 281 GLY C CA 1
ATOM 8556 C C . GLY C 1 302 ? -15.799 23.924 28.987 1.00 75.52 281 GLY C C 1
ATOM 8557 O O . GLY C 1 302 ? -14.924 24.000 28.091 1.00 76.44 281 GLY C O 1
ATOM 8558 N N . LEU C 1 303 ? -17.074 23.553 28.776 1.00 74.24 282 LEU C N 1
ATOM 8559 C CA . LEU C 1 303 ? -17.599 23.142 27.452 1.00 72.95 282 LEU C CA 1
ATOM 8560 C C . LEU C 1 303 ? -18.463 24.209 26.810 1.00 72.38 282 LEU C C 1
ATOM 8561 O O . LEU C 1 303 ? -19.698 24.217 26.981 1.00 71.62 282 LEU C O 1
ATOM 8566 N N . ALA C 1 304 ? -17.803 25.090 26.054 1.00 71.49 283 ALA C N 1
ATOM 8567 C CA . ALA C 1 304 ? -18.444 26.232 25.394 1.00 70.25 283 ALA C CA 1
ATOM 8568 C C . ALA C 1 304 ? -19.520 25.811 24.393 1.00 68.62 283 ALA C C 1
ATOM 8569 O O . ALA C 1 304 ? -20.643 26.334 24.420 1.00 67.92 283 ALA C O 1
ATOM 8571 N N . GLY C 1 305 ? -19.163 24.865 23.518 1.00 67.35 284 GLY C N 1
ATOM 8572 C CA . GLY C 1 305 ? -20.051 24.402 22.439 1.00 66.14 284 GLY C CA 1
ATOM 8573 C C . GLY C 1 305 ? -21.382 23.881 22.964 1.00 64.42 284 GLY C C 1
ATOM 8574 O O . GLY C 1 305 ? -22.444 24.166 22.407 1.00 63.66 284 GLY C O 1
ATOM 8575 N N . LEU C 1 306 ? -21.304 23.144 24.071 1.00 63.41 285 LEU C N 1
ATOM 8576 C CA . LEU C 1 306 ? -22.468 22.565 24.729 1.00 61.18 285 LEU C CA 1
ATOM 8577 C C . LEU C 1 306 ? -23.369 23.680 25.274 1.00 60.99 285 LEU C C 1
ATOM 8578 O O . LEU C 1 306 ? -24.554 23.726 24.925 1.00 60.40 285 LEU C O 1
ATOM 8583 N N . VAL C 1 307 ? -22.815 24.585 26.087 1.00 60.95 286 VAL C N 1
ATOM 8584 C CA . VAL C 1 307 ? -23.596 25.722 26.620 1.00 61.86 286 VAL C CA 1
ATOM 8585 C C . VAL C 1 307 ? -24.299 26.493 25.507 1.00 63.05 286 VAL C C 1
ATOM 8586 O O . VAL C 1 307 ? -25.533 26.643 25.540 1.00 62.79 286 VAL C O 1
ATOM 8590 N N . ALA C 1 308 ? -23.513 26.953 24.516 1.00 64.34 287 ALA C N 1
ATOM 8591 C CA . ALA C 1 308 ? -24.027 27.567 23.284 1.00 64.81 287 ALA C CA 1
ATOM 8592 C C . ALA C 1 308 ? -25.096 26.719 22.585 1.00 65.07 287 ALA C C 1
ATOM 8593 O O . ALA C 1 308 ? -26.211 27.217 22.295 1.00 64.76 287 ALA C O 1
ATOM 8595 N N . GLU C 1 309 ? -24.773 25.448 22.330 1.00 64.96 288 GLU C N 1
ATOM 8596 C CA . GLU C 1 309 ? -25.783 24.490 21.851 1.00 65.56 288 GLU C CA 1
ATOM 8597 C C . GLU C 1 309 ? -27.057 24.551 22.696 1.00 65.16 288 GLU C C 1
ATOM 8598 O O . GLU C 1 309 ? -28.160 24.697 22.158 1.00 64.63 288 GLU C O 1
ATOM 8604 N N . LEU C 1 310 ? -26.894 24.457 24.017 1.00 65.34 289 LEU C N 1
ATOM 8605 C CA . LEU C 1 310 ? -28.048 24.423 24.916 1.00 65.87 289 LEU C CA 1
ATOM 8606 C C . LEU C 1 310 ? -28.776 25.742 24.907 1.00 67.10 289 LEU C C 1
ATOM 8607 O O . LEU C 1 310 ? -30.008 25.750 24.951 1.00 67.86 289 LEU C O 1
ATOM 8612 N N . ALA C 1 311 ? -28.026 26.848 24.834 1.00 68.11 290 ALA C N 1
ATOM 8613 C CA . ALA C 1 311 ? -28.605 28.195 24.699 1.00 68.73 290 ALA C CA 1
ATOM 8614 C C . ALA C 1 311 ? -29.567 28.302 23.523 1.00 68.81 290 ALA C C 1
ATOM 8615 O O . ALA C 1 311 ? -30.664 28.812 23.678 1.00 68.59 290 ALA C O 1
ATOM 8617 N N . ASP C 1 312 ? -29.130 27.825 22.357 1.00 69.67 291 ASP C N 1
ATOM 8618 C CA . ASP C 1 312 ? -29.931 27.817 21.108 1.00 70.15 291 ASP C CA 1
ATOM 8619 C C . ASP C 1 312 ? -31.226 27.024 21.222 1.00 69.46 291 ASP C C 1
ATOM 8620 O O . ASP C 1 312 ? -32.249 27.423 20.656 1.00 69.06 291 ASP C O 1
ATOM 8625 N N . LEU C 1 313 ? -31.167 25.898 21.942 1.00 68.52 292 LEU C N 1
ATOM 8626 C CA . LEU C 1 313 ? -32.349 25.070 22.203 1.00 67.68 292 LEU C CA 1
ATOM 8627 C C . LEU C 1 313 ? -33.290 25.733 23.220 1.00 67.82 292 LEU C C 1
ATOM 8628 O O . LEU C 1 313 ? -34.436 25.348 23.338 1.00 67.78 292 LEU C O 1
ATOM 8633 N N . GLY C 1 314 ? -32.809 26.747 23.937 1.00 68.69 293 GLY C N 1
ATOM 8634 C CA . GLY C 1 314 ? -33.683 27.600 24.754 1.00 68.87 293 GLY C CA 1
ATOM 8635 C C . GLY C 1 314 ? -33.353 27.573 26.232 1.00 68.74 293 GLY C C 1
ATOM 8636 O O . GLY C 1 314 ? -34.041 28.203 27.037 1.00 69.05 293 GLY C O 1
ATOM 8637 N N . ALA C 1 315 ? -32.294 26.853 26.588 1.00 68.21 294 ALA C N 1
ATOM 8638 C CA . ALA C 1 315 ? -31.964 26.602 27.990 1.00 67.86 294 ALA C CA 1
ATOM 8639 C C . ALA C 1 315 ? -30.706 27.329 28.413 1.00 67.74 294 ALA C C 1
ATOM 8640 O O . ALA C 1 315 ? -29.775 27.438 27.633 1.00 67.54 294 ALA C O 1
ATOM 8642 N N . THR C 1 316 ? -30.690 27.825 29.649 1.00 67.75 295 THR C N 1
ATOM 8643 C CA . THR C 1 316 ? -29.530 28.534 30.185 1.00 68.28 295 THR C CA 1
ATOM 8644 C C . THR C 1 316 ? -28.721 27.562 31.022 1.00 67.23 295 THR C C 1
ATOM 8645 O O . THR C 1 316 ? -29.225 26.975 31.983 1.00 66.73 295 THR C O 1
ATOM 8649 N N . ALA C 1 317 ? -27.465 27.396 30.648 1.00 66.86 296 ALA C N 1
ATOM 8650 C CA . ALA C 1 317 ? -26.642 26.378 31.259 1.00 66.21 296 ALA C CA 1
ATOM 8651 C C . ALA C 1 317 ? -25.332 26.931 31.776 1.00 66.65 296 ALA C C 1
ATOM 8652 O O . ALA C 1 317 ? -24.733 27.830 31.184 1.00 66.63 296 ALA C O 1
ATOM 8654 N N . THR C 1 318 ? -24.893 26.353 32.884 1.00 66.29 297 THR C N 1
ATOM 8655 C CA . THR C 1 318 ? -23.743 26.812 33.633 1.00 65.98 297 THR C CA 1
ATOM 8656 C C . THR C 1 318 ? -22.872 25.579 33.873 1.00 65.15 297 THR C C 1
ATOM 8657 O O . THR C 1 318 ? -23.406 24.487 34.027 1.00 64.32 297 THR C O 1
ATOM 8661 N N . VAL C 1 319 ? -21.544 25.756 33.871 1.00 64.91 298 VAL C N 1
ATOM 8662 C CA . VAL C 1 319 ? -20.581 24.648 34.064 1.00 63.71 298 VAL C CA 1
ATOM 8663 C C . VAL C 1 319 ? -19.752 24.813 35.343 1.00 64.02 298 VAL C C 1
ATOM 8664 O O . VAL C 1 319 ? -19.369 25.929 35.711 1.00 64.67 298 VAL C O 1
ATOM 8668 N N . VAL C 1 320 ? -19.509 23.694 36.022 1.00 63.19 299 VAL C N 1
ATOM 8669 C CA . VAL C 1 320 ? -18.788 23.653 37.299 1.00 63.36 299 VAL C CA 1
ATOM 8670 C C . VAL C 1 320 ? -17.981 22.344 37.365 1.00 62.85 299 VAL C C 1
ATOM 8671 O O . VAL C 1 320 ? -18.389 21.335 36.797 1.00 62.68 299 VAL C O 1
ATOM 8675 N N . THR C 1 321 ? -16.841 22.364 38.037 1.00 62.54 300 THR C N 1
ATOM 8676 C CA . THR C 1 321 ? -15.943 21.215 38.095 1.00 62.62 300 THR C CA 1
ATOM 8677 C C . THR C 1 321 ? -15.475 21.068 39.536 1.00 62.59 300 THR C C 1
ATOM 8678 O O . THR C 1 321 ? -14.894 21.996 40.118 1.00 64.09 300 THR C O 1
ATOM 8682 N N . CYS C 1 322 ? -15.750 19.907 40.113 1.00 61.49 301 CYS C N 1
ATOM 8683 C CA . CYS C 1 322 ? -15.324 19.556 41.469 1.00 60.26 301 CYS C CA 1
ATOM 8684 C C . CYS C 1 322 ? -15.476 18.064 41.619 1.00 57.77 301 CYS C C 1
ATOM 8685 O O . CYS C 1 322 ? -16.191 17.413 40.847 1.00 56.70 301 CYS C O 1
ATOM 8688 N N . ASP C 1 323 ? -14.760 17.524 42.582 1.00 56.63 302 ASP C N 1
ATOM 8689 C CA . ASP C 1 323 ? -14.798 16.117 42.900 1.00 55.18 302 ASP C CA 1
ATOM 8690 C C . ASP C 1 323 ? -16.052 15.834 43.754 1.00 53.59 302 ASP C C 1
ATOM 8691 O O . ASP C 1 323 ? -16.036 16.088 44.968 1.00 54.13 302 ASP C O 1
ATOM 8696 N N . LEU C 1 324 ? -17.134 15.335 43.140 1.00 51.12 303 LEU C N 1
ATOM 8697 C CA . LEU C 1 324 ? -18.390 15.050 43.899 1.00 48.13 303 LEU C CA 1
ATOM 8698 C C . LEU C 1 324 ? -18.244 13.916 44.886 1.00 47.32 303 LEU C C 1
ATOM 8699 O O . LEU C 1 324 ? -19.159 13.694 45.696 1.00 47.43 303 LEU C O 1
ATOM 8704 N N . THR C 1 325 ? -17.142 13.172 44.816 1.00 46.51 304 THR C N 1
ATOM 8705 C CA . THR C 1 325 ? -16.904 12.115 45.784 1.00 47.48 304 THR C CA 1
ATOM 8706 C C . THR C 1 325 ? -16.378 12.733 47.096 1.00 49.49 304 THR C C 1
ATOM 8707 O O . THR C 1 325 ? -16.045 12.013 48.049 1.00 49.32 304 THR C O 1
ATOM 8711 N N . ASP C 1 326 ? -16.288 14.070 47.079 1.00 50.04 305 ASP C N 1
ATOM 8712 C CA . ASP C 1 326 ? -15.944 14.898 48.198 1.00 51.52 305 ASP C CA 1
ATOM 8713 C C . ASP C 1 326 ? -17.245 15.553 48.670 1.00 49.36 305 ASP C C 1
ATOM 8714 O O . ASP C 1 326 ? -17.846 16.399 47.958 1.00 48.88 305 ASP C O 1
ATOM 8719 N N . ALA C 1 327 ? -17.672 15.148 49.862 1.00 48.87 306 ALA C N 1
ATOM 8720 C CA . ALA C 1 327 ? -18.968 15.543 50.393 1.00 47.86 306 ALA C CA 1
ATOM 8721 C C . ALA C 1 327 ? -19.073 17.033 50.538 1.00 48.35 306 ALA C C 1
ATOM 8722 O O . ALA C 1 327 ? -20.102 17.595 50.252 1.00 47.29 306 ALA C O 1
ATOM 8724 N N . GLU C 1 328 ? -18.005 17.723 50.939 1.00 49.74 307 GLU C N 1
ATOM 8725 C CA . GLU C 1 328 ? -18.208 19.149 51.090 1.00 50.76 307 GLU C CA 1
ATOM 8726 C C . GLU C 1 328 ? -18.268 19.763 49.687 1.00 49.92 307 GLU C C 1
ATOM 8727 O O . GLU C 1 328 ? -19.015 20.718 49.457 1.00 49.94 307 GLU C O 1
ATOM 8733 N N . ALA C 1 329 ? -17.517 19.198 48.737 1.00 49.23 308 ALA C N 1
ATOM 8734 C CA . ALA C 1 329 ? -17.548 19.725 47.352 1.00 49.35 308 ALA C CA 1
ATOM 8735 C C . ALA C 1 329 ? -18.958 19.502 46.763 1.00 48.13 308 ALA C C 1
ATOM 8736 O O . ALA C 1 329 ? -19.577 20.387 46.160 1.00 47.39 308 ALA C O 1
ATOM 8738 N N . ALA C 1 330 ? -19.499 18.343 47.047 1.00 48.76 309 ALA C N 1
ATOM 8739 C CA . ALA C 1 330 ? -20.891 18.086 46.704 1.00 48.29 309 ALA C CA 1
ATOM 8740 C C . ALA C 1 330 ? -21.835 19.124 47.326 1.00 49.83 309 ALA C C 1
ATOM 8741 O O . ALA C 1 330 ? -22.790 19.555 46.683 1.00 48.98 309 ALA C O 1
ATOM 8743 N N . ALA C 1 331 ? -21.543 19.583 48.548 1.00 50.48 310 ALA C N 1
ATOM 8744 C CA . ALA C 1 331 ? -22.461 20.510 49.200 1.00 52.15 310 ALA C CA 1
ATOM 8745 C C . ALA C 1 331 ? -22.341 21.861 48.557 1.00 52.85 310 ALA C C 1
ATOM 8746 O O . ALA C 1 331 ? -23.334 22.571 48.372 1.00 53.74 310 ALA C O 1
ATOM 8748 N N . ARG C 1 332 ? -21.111 22.209 48.210 1.00 53.48 311 ARG C N 1
ATOM 8749 C CA . ARG C 1 332 ? -20.835 23.484 47.577 1.00 54.62 311 ARG C CA 1
ATOM 8750 C C . ARG C 1 332 ? -21.586 23.657 46.249 1.00 53.96 311 ARG C C 1
ATOM 8751 O O . ARG C 1 332 ? -22.203 24.702 46.046 1.00 55.33 311 ARG C O 1
ATOM 8759 N N . LEU C 1 333 ? -21.569 22.625 45.393 1.00 52.06 312 LEU C N 1
ATOM 8760 C CA . LEU C 1 333 ? -22.364 22.563 44.174 1.00 50.40 312 LEU C CA 1
ATOM 8761 C C . LEU C 1 333 ? -23.868 22.806 44.441 1.00 50.06 312 LEU C C 1
ATOM 8762 O O . LEU C 1 333 ? -24.515 23.655 43.823 1.00 48.32 312 LEU C O 1
ATOM 8767 N N . LEU C 1 334 ? -24.433 22.063 45.377 1.00 50.12 313 LEU C N 1
ATOM 8768 C CA . LEU C 1 334 ? -25.854 22.251 45.653 1.00 50.63 313 LEU C CA 1
ATOM 8769 C C . LEU C 1 334 ? -26.167 23.641 46.192 1.00 52.14 313 LEU C C 1
ATOM 8770 O O . LEU C 1 334 ? -27.216 24.180 45.852 1.00 52.24 313 LEU C O 1
ATOM 8775 N N . ALA C 1 335 ? -25.262 24.222 46.993 1.00 54.02 314 ALA C N 1
ATOM 8776 C CA . ALA C 1 335 ? -25.466 25.581 47.514 1.00 56.00 314 ALA C CA 1
ATOM 8777 C C . ALA C 1 335 ? -25.445 26.612 46.365 1.00 57.44 314 ALA C C 1
ATOM 8778 O O . ALA C 1 335 ? -26.200 27.597 46.383 1.00 57.65 314 ALA C O 1
ATOM 8780 N N . GLY C 1 336 ? -24.611 26.340 45.355 1.00 58.09 315 GLY C N 1
ATOM 8781 C CA . GLY C 1 336 ? -24.474 27.184 44.164 1.00 59.70 315 GLY C CA 1
ATOM 8782 C C . GLY C 1 336 ? -25.695 27.375 43.269 1.00 59.97 315 GLY C C 1
ATOM 8783 O O . GLY C 1 336 ? -25.671 28.202 42.368 1.00 61.11 315 GLY C O 1
ATOM 8784 N N . VAL C 1 337 ? -26.754 26.614 43.518 1.00 59.80 316 VAL C N 1
ATOM 8785 C CA . VAL C 1 337 ? -28.002 26.690 42.770 1.00 59.84 316 VAL C CA 1
ATOM 8786 C C . VAL C 1 337 ? -28.746 27.925 43.270 1.00 61.55 316 VAL C C 1
ATOM 8787 O O . VAL C 1 337 ? -28.738 28.204 44.466 1.00 62.18 316 VAL C O 1
ATOM 8791 N N . SER C 1 338 ? -29.383 28.654 42.358 1.00 62.82 317 SER C N 1
ATOM 8792 C CA . SER C 1 338 ? -30.094 29.893 42.682 1.00 64.34 317 SER C CA 1
ATOM 8793 C C . SER C 1 338 ? -31.322 29.625 43.534 1.00 64.54 317 SER C C 1
ATOM 8794 O O . SER C 1 338 ? -31.862 28.520 43.509 1.00 63.80 317 SER C O 1
ATOM 8797 N N . ASP C 1 339 ? -31.760 30.644 44.275 1.00 65.65 318 ASP C N 1
ATOM 8798 C CA . ASP C 1 339 ? -33.030 30.586 45.029 1.00 66.20 318 ASP C CA 1
ATOM 8799 C C . ASP C 1 339 ? -34.220 30.767 44.073 1.00 65.99 318 ASP C C 1
ATOM 8800 O O . ASP C 1 339 ? -35.328 30.273 44.344 1.00 65.62 318 ASP C O 1
ATOM 8805 N N . ALA C 1 340 ? -33.973 31.469 42.958 1.00 65.95 319 ALA C N 1
ATOM 8806 C CA . ALA C 1 340 ? -34.999 31.752 41.937 1.00 65.89 319 ALA C CA 1
ATOM 8807 C C . ALA C 1 340 ? -35.416 30.491 41.150 1.00 64.60 319 ALA C C 1
ATOM 8808 O O . ALA C 1 340 ? -36.560 30.356 40.700 1.00 64.36 319 ALA C O 1
ATOM 8810 N N . HIS C 1 341 ? -34.464 29.580 41.008 1.00 63.54 320 HIS C N 1
ATOM 8811 C CA . HIS C 1 341 ? -34.623 28.369 40.223 1.00 62.45 320 HIS C CA 1
ATOM 8812 C C . HIS C 1 341 ? -34.097 27.176 41.047 1.00 60.63 320 HIS C C 1
ATOM 8813 O O . HIS C 1 341 ? -32.992 26.670 40.789 1.00 60.41 320 HIS C O 1
ATOM 8820 N N . PRO C 1 342 ? -34.874 26.747 42.064 1.00 59.48 321 PRO C N 1
ATOM 8821 C CA . PRO C 1 342 ? -34.390 25.699 42.972 1.00 57.99 321 PRO C CA 1
ATOM 8822 C C . PRO C 1 342 ? -34.331 24.297 42.304 1.00 56.22 321 PRO C C 1
ATOM 8823 O O . PRO C 1 342 ? -35.173 23.996 41.447 1.00 55.27 321 PRO C O 1
ATOM 8827 N N . LEU C 1 343 ? -33.343 23.475 42.705 1.00 54.96 322 LEU C N 1
ATOM 8828 C CA . LEU C 1 343 ? -33.184 22.086 42.248 1.00 52.02 322 LEU C CA 1
ATOM 8829 C C . LEU C 1 343 ? -34.493 21.316 42.097 1.00 50.33 322 LEU C C 1
ATOM 8830 O O . LEU C 1 343 ? -35.335 21.261 43.010 1.00 49.70 322 LEU C O 1
ATOM 8835 N N . SER C 1 344 ? -34.629 20.689 40.934 1.00 46.97 323 SER C N 1
ATOM 8836 C CA . SER C 1 344 ? -35.815 20.011 40.563 1.00 44.28 323 SER C CA 1
ATOM 8837 C C . SER C 1 344 ? -35.518 18.500 40.367 1.00 42.31 323 SER C C 1
ATOM 8838 O O . SER C 1 344 ? -36.345 17.655 40.734 1.00 40.60 323 SER C O 1
ATOM 8841 N N . ALA C 1 345 ? -34.350 18.191 39.789 1.00 38.56 324 ALA C N 1
ATOM 8842 C CA . ALA C 1 345 ? -33.950 16.843 39.455 1.00 38.35 324 ALA C CA 1
ATOM 8843 C C . ALA C 1 345 ? -32.480 16.824 39.244 1.00 37.71 324 ALA C C 1
ATOM 8844 O O . ALA C 1 345 ? -31.861 17.858 38.901 1.00 38.60 324 ALA C O 1
ATOM 8846 N N . VAL C 1 346 ? -31.918 15.642 39.417 1.00 36.48 325 VAL C N 1
ATOM 8847 C CA . VAL C 1 346 ? -30.514 15.414 39.198 1.00 36.94 325 VAL C CA 1
ATOM 8848 C C . VAL C 1 346 ? -30.402 14.197 38.332 1.00 36.97 325 VAL C C 1
ATOM 8849 O O . VAL C 1 346 ? -30.969 13.151 38.662 1.00 35.11 325 VAL C O 1
ATOM 8853 N N . LEU C 1 347 ? -29.685 14.304 37.218 1.00 36.83 326 LEU C N 1
ATOM 8854 C CA . LEU C 1 347 ? -29.323 13.127 36.466 1.00 37.69 326 LEU C CA 1
ATOM 8855 C C . LEU C 1 347 ? -27.844 12.886 36.727 1.00 38.19 326 LEU C C 1
ATOM 8856 O O . LEU C 1 347 ? -26.974 13.686 36.356 1.00 37.64 326 LEU C O 1
ATOM 8861 N N . HIS C 1 348 ? -27.569 11.769 37.361 1.00 38.23 327 HIS C N 1
ATOM 8862 C CA . HIS C 1 348 ? -26.217 11.470 37.804 1.00 37.84 327 HIS C CA 1
ATOM 8863 C C . HIS C 1 348 ? -25.605 10.362 36.973 1.00 37.87 327 HIS C C 1
ATOM 8864 O O . HIS C 1 348 ? -26.053 9.232 37.014 1.00 35.95 327 HIS C O 1
ATOM 8871 N N . LEU C 1 349 ? -24.604 10.705 36.162 1.00 39.17 328 LEU C N 1
ATOM 8872 C CA . LEU C 1 349 ? -23.941 9.717 35.293 1.00 40.87 328 LEU C CA 1
ATOM 8873 C C . LEU C 1 349 ? -22.492 9.639 35.701 1.00 42.29 328 LEU C C 1
ATOM 8874 O O . LEU C 1 349 ? -21.666 10.464 35.247 1.00 42.49 328 LEU C O 1
ATOM 8879 N N . PRO C 1 350 ? -22.182 8.654 36.567 1.00 43.40 329 PRO C N 1
ATOM 8880 C CA . PRO C 1 350 ? -20.863 8.567 37.134 1.00 44.09 329 PRO C CA 1
ATOM 8881 C C . PRO C 1 350 ? -19.911 8.048 36.046 1.00 45.82 329 PRO C C 1
ATOM 8882 O O . PRO C 1 350 ? -20.343 7.352 35.116 1.00 45.33 329 PRO C O 1
ATOM 8886 N N . PRO C 1 351 ? -18.620 8.363 36.172 1.00 47.56 330 PRO C N 1
ATOM 8887 C CA . PRO C 1 351 ? -17.634 8.034 35.111 1.00 49.44 330 PRO C CA 1
ATOM 8888 C C . PRO C 1 351 ? -17.563 6.522 34.839 1.00 50.76 330 PRO C C 1
ATOM 8889 O O . PRO C 1 351 ? -17.737 5.713 35.731 1.00 50.63 330 PRO C O 1
ATOM 8893 N N . THR C 1 352 ? -17.339 6.152 33.592 1.00 53.68 331 THR C N 1
ATOM 8894 C CA . THR C 1 352 ? -17.106 4.775 33.196 1.00 55.25 331 THR C CA 1
ATOM 8895 C C . THR C 1 352 ? -15.808 4.288 33.872 1.00 56.16 331 THR C C 1
ATOM 8896 O O . THR C 1 352 ? -14.925 5.105 34.174 1.00 56.64 331 THR C O 1
ATOM 8900 N N . VAL C 1 353 ? -15.693 2.984 34.138 1.00 55.89 332 VAL C N 1
ATOM 8901 C CA . VAL C 1 353 ? -14.577 2.471 34.921 1.00 56.26 332 VAL C CA 1
ATOM 8902 C C . VAL C 1 353 ? -13.950 1.296 34.213 1.00 57.85 332 VAL C C 1
ATOM 8903 O O . VAL C 1 353 ? -14.559 0.722 33.313 1.00 57.67 332 VAL C O 1
ATOM 8907 N N . ASP C 1 354 ? -12.738 0.923 34.619 1.00 59.54 333 ASP C N 1
ATOM 8908 C CA . ASP C 1 354 ? -12.063 -0.194 33.957 1.00 61.15 333 ASP C CA 1
ATOM 8909 C C . ASP C 1 354 ? -12.419 -1.594 34.489 1.00 61.15 333 ASP C C 1
ATOM 8910 O O . ASP C 1 354 ? -12.560 -1.820 35.685 1.00 61.51 333 ASP C O 1
ATOM 8915 N N . SER C 1 355 ? -12.602 -2.509 33.537 1.00 61.67 334 SER C N 1
ATOM 8916 C CA . SER C 1 355 ? -12.793 -3.948 33.807 1.00 61.44 334 SER C CA 1
ATOM 8917 C C . SER C 1 355 ? -11.476 -4.679 34.181 1.00 61.33 334 SER C C 1
ATOM 8918 O O . SER C 1 355 ? -10.432 -4.467 33.541 1.00 62.05 334 SER C O 1
ATOM 8921 N N . GLU C 1 356 ? -11.522 -5.528 35.210 1.00 59.79 335 GLU C N 1
ATOM 8922 C CA . GLU C 1 356 ? -10.465 -6.510 35.464 1.00 58.08 335 GLU C CA 1
ATOM 8923 C C . GLU C 1 356 ? -11.137 -7.793 35.975 1.00 56.68 335 GLU C C 1
ATOM 8924 O O . GLU C 1 356 ? -12.055 -7.710 36.824 1.00 54.22 335 GLU C O 1
ATOM 8930 N N . PRO C 1 357 ? -10.701 -8.987 35.486 1.00 55.14 336 PRO C N 1
ATOM 8931 C CA . PRO C 1 357 ? -11.219 -10.202 36.151 1.00 54.20 336 PRO C CA 1
ATOM 8932 C C . PRO C 1 357 ? -10.840 -10.196 37.634 1.00 52.56 336 PRO C C 1
ATOM 8933 O O . PRO C 1 357 ? -9.853 -9.546 38.029 1.00 52.09 336 PRO C O 1
ATOM 8937 N N . LEU C 1 358 ? -11.640 -10.877 38.450 1.00 51.91 337 LEU C N 1
ATOM 8938 C CA . LEU C 1 358 ? -11.508 -10.825 39.930 1.00 49.74 337 LEU C CA 1
ATOM 8939 C C . LEU C 1 358 ? -10.154 -11.373 40.364 1.00 49.60 337 LEU C C 1
ATOM 8940 O O . LEU C 1 358 ? -9.520 -10.874 41.307 1.00 48.75 337 LEU C O 1
ATOM 8945 N N . ALA C 1 359 ? -9.683 -12.375 39.636 1.00 49.38 338 ALA C N 1
ATOM 8946 C CA . ALA C 1 359 ? -8.407 -12.982 40.000 1.00 50.20 338 ALA C CA 1
ATOM 8947 C C . ALA C 1 359 ? -7.251 -11.989 39.751 1.00 50.03 338 ALA C C 1
ATOM 8948 O O . ALA C 1 359 ? -6.261 -12.082 40.437 1.00 50.18 338 ALA C O 1
ATOM 8950 N N . ALA C 1 360 ? -7.426 -11.023 38.830 1.00 49.88 339 ALA C N 1
ATOM 8951 C CA . ALA C 1 360 ? -6.385 -9.986 38.507 1.00 51.26 339 ALA C CA 1
ATOM 8952 C C . ALA C 1 360 ? -6.353 -8.747 39.388 1.00 51.03 339 ALA C C 1
ATOM 8953 O O . ALA C 1 360 ? -5.282 -8.234 39.624 1.00 51.29 339 ALA C O 1
ATOM 8955 N N . THR C 1 361 ? -7.505 -8.261 39.859 1.00 51.48 340 THR C N 1
ATOM 8956 C CA . THR C 1 361 ? -7.514 -7.060 40.713 1.00 51.77 340 THR C CA 1
ATOM 8957 C C . THR C 1 361 ? -7.026 -7.228 42.149 1.00 51.58 340 THR C C 1
ATOM 8958 O O . THR C 1 361 ? -6.543 -8.295 42.572 1.00 51.27 340 THR C O 1
ATOM 8962 N N . ASP C 1 362 ? -7.113 -6.136 42.893 1.00 50.36 341 ASP C N 1
ATOM 8963 C CA . ASP C 1 362 ? -6.985 -6.241 44.334 1.00 50.21 341 ASP C CA 1
ATOM 8964 C C . ASP C 1 362 ? -8.100 -5.423 44.956 1.00 49.22 341 ASP C C 1
ATOM 8965 O O . ASP C 1 362 ? -8.824 -4.687 44.250 1.00 47.79 341 ASP C O 1
ATOM 8970 N N . ALA C 1 363 ? -8.254 -5.602 46.266 1.00 48.23 342 ALA C N 1
ATOM 8971 C CA . ALA C 1 363 ? -9.290 -4.929 47.005 1.00 46.71 342 ALA C CA 1
ATOM 8972 C C . ALA C 1 363 ? -9.164 -3.402 46.829 1.00 46.49 342 ALA C C 1
ATOM 8973 O O . ALA C 1 363 ? -10.161 -2.717 46.800 1.00 44.72 342 ALA C O 1
ATOM 8975 N N . ASP C 1 364 ? -7.962 -2.855 46.681 1.00 46.35 343 ASP C N 1
ATOM 8976 C CA . ASP C 1 364 ? -7.885 -1.404 46.520 1.00 46.84 343 ASP C CA 1
ATOM 8977 C C . ASP C 1 364 ? -8.372 -0.935 45.121 1.00 46.66 343 ASP C C 1
ATOM 8978 O O . ASP C 1 364 ? -8.938 0.162 44.979 1.00 45.34 343 ASP C O 1
ATOM 8983 N N . ALA C 1 365 ? -8.120 -1.735 44.080 1.00 45.85 344 ALA C N 1
ATOM 8984 C CA . ALA C 1 365 ? -8.586 -1.335 42.739 1.00 45.93 344 ALA C CA 1
ATOM 8985 C C . ALA C 1 365 ? -10.137 -1.397 42.725 1.00 44.91 344 ALA C C 1
ATOM 8986 O O . ALA C 1 365 ? -10.775 -0.468 42.263 1.00 44.08 344 ALA C O 1
ATOM 8988 N N . LEU C 1 366 ? -10.700 -2.467 43.276 1.00 42.86 345 LEU C N 1
ATOM 8989 C CA . LEU C 1 366 ? -12.176 -2.576 43.465 1.00 42.12 345 LEU C CA 1
ATOM 8990 C C . LEU C 1 366 ? -12.769 -1.372 44.193 1.00 40.37 345 LEU C C 1
ATOM 8991 O O . LEU C 1 366 ? -13.872 -0.940 43.875 1.00 38.95 345 LEU C O 1
ATOM 8996 N N . ALA C 1 367 ? -12.048 -0.834 45.178 1.00 40.09 346 ALA C N 1
ATOM 8997 C CA . ALA C 1 367 ? -12.618 0.204 46.081 1.00 38.45 346 ALA C CA 1
ATOM 8998 C C . ALA C 1 367 ? -12.657 1.525 45.312 1.00 38.98 346 ALA C C 1
ATOM 8999 O O . ALA C 1 367 ? -13.589 2.303 45.380 1.00 36.55 346 ALA C O 1
ATOM 9001 N N . ARG C 1 368 ? -11.585 1.763 44.530 1.00 39.56 347 ARG C N 1
ATOM 9002 C CA . ARG C 1 368 ? -11.529 2.902 43.613 1.00 39.42 347 ARG C CA 1
ATOM 9003 C C . ARG C 1 368 ? -12.705 2.884 42.622 1.00 38.84 347 ARG C C 1
ATOM 9004 O O . ARG C 1 368 ? -13.245 3.944 42.301 1.00 37.71 347 ARG C O 1
ATOM 9012 N N . VAL C 1 369 ? -13.115 1.709 42.119 1.00 35.76 348 VAL C N 1
ATOM 9013 C CA . VAL C 1 369 ? -14.245 1.716 41.148 1.00 37.24 348 VAL C CA 1
ATOM 9014 C C . VAL C 1 369 ? -15.601 1.929 41.886 1.00 36.14 348 VAL C C 1
ATOM 9015 O O . VAL C 1 369 ? -16.448 2.704 41.448 1.00 35.00 348 VAL C O 1
ATOM 9019 N N . VAL C 1 370 ? -15.756 1.239 43.017 1.00 36.51 349 VAL C N 1
ATOM 9020 C CA . VAL C 1 370 ? -16.917 1.431 43.911 1.00 35.12 349 VAL C CA 1
ATOM 9021 C C . VAL C 1 370 ? -16.996 2.918 44.184 1.00 36.27 349 VAL C C 1
ATOM 9022 O O . VAL C 1 370 ? -18.049 3.551 44.006 1.00 34.35 349 VAL C O 1
ATOM 9026 N N . THR C 1 371 ? -15.862 3.530 44.529 1.00 35.63 350 THR C N 1
ATOM 9027 C CA . THR C 1 371 ? -15.882 4.985 44.782 1.00 35.18 350 THR C CA 1
ATOM 9028 C C . THR C 1 371 ? -16.297 5.913 43.574 1.00 35.03 350 THR C C 1
ATOM 9029 O O . THR C 1 371 ? -17.139 6.818 43.728 1.00 34.05 350 THR C O 1
ATOM 9033 N N . ALA C 1 372 ? -15.637 5.762 42.418 1.00 34.42 351 ALA C N 1
ATOM 9034 C CA . ALA C 1 372 ? -16.031 6.442 41.176 1.00 35.30 351 ALA C CA 1
ATOM 9035 C C . ALA C 1 372 ? -17.493 6.270 40.770 1.00 34.39 351 ALA C C 1
ATOM 9036 O O . ALA C 1 372 ? -18.023 7.178 40.167 1.00 31.10 351 ALA C O 1
ATOM 9038 N N . LYS C 1 373 ? -18.073 5.080 41.062 1.00 34.50 352 LYS C N 1
ATOM 9039 C CA . LYS C 1 373 ? -19.415 4.710 40.666 1.00 35.60 352 LYS C CA 1
ATOM 9040 C C . LYS C 1 373 ? -20.461 5.127 41.745 1.00 36.65 352 LYS C C 1
ATOM 9041 O O . LYS C 1 373 ? -21.588 5.503 41.424 1.00 35.88 352 LYS C O 1
ATOM 9047 N N . ALA C 1 374 ? -20.086 5.051 43.013 1.00 35.05 353 ALA C N 1
ATOM 9048 C CA . ALA C 1 374 ? -21.111 5.073 44.094 1.00 36.21 353 ALA C CA 1
ATOM 9049 C C . ALA C 1 374 ? -20.988 6.202 45.096 1.00 37.37 353 ALA C C 1
ATOM 9050 O O . ALA C 1 374 ? -22.006 6.578 45.766 1.00 37.18 353 ALA C O 1
ATOM 9052 N N . THR C 1 375 ? -19.773 6.706 45.288 1.00 35.00 354 THR C N 1
ATOM 9053 C CA . THR C 1 375 ? -19.591 7.689 46.368 1.00 36.11 354 THR C CA 1
ATOM 9054 C C . THR C 1 375 ? -20.358 8.962 46.241 1.00 35.09 354 THR C C 1
ATOM 9055 O O . THR C 1 375 ? -21.036 9.382 47.185 1.00 36.01 354 THR C O 1
ATOM 9059 N N . ALA C 1 376 ? -20.250 9.583 45.084 1.00 34.64 355 ALA C N 1
ATOM 9060 C CA . ALA C 1 376 ? -20.975 10.779 44.800 1.00 33.75 355 ALA C CA 1
ATOM 9061 C C . ALA C 1 376 ? -22.525 10.532 44.931 1.00 33.92 355 ALA C C 1
ATOM 9062 O O . ALA C 1 376 ? -23.242 11.352 45.396 1.00 33.08 355 ALA C O 1
ATOM 9064 N N . ALA C 1 377 ? -23.011 9.384 44.562 1.00 32.84 356 ALA C N 1
ATOM 9065 C CA . ALA C 1 377 ? -24.452 9.144 44.657 1.00 34.26 356 ALA C CA 1
ATOM 9066 C C . ALA C 1 377 ? -24.874 9.141 46.109 1.00 33.55 356 ALA C C 1
ATOM 9067 O O . ALA C 1 377 ? -25.938 9.653 46.415 1.00 32.89 356 ALA C O 1
ATOM 9069 N N . LEU C 1 378 ? -24.057 8.502 46.963 1.00 33.05 357 LEU C N 1
ATOM 9070 C CA . LEU C 1 378 ? -24.302 8.473 48.391 1.00 33.20 357 LEU C CA 1
ATOM 9071 C C . LEU C 1 378 ? -24.400 9.893 48.953 1.00 33.29 357 LEU C C 1
ATOM 9072 O O . LEU C 1 378 ? -25.357 10.217 49.698 1.00 31.91 357 LEU C O 1
ATOM 9077 N N . HIS C 1 379 ? -23.410 10.737 48.629 1.00 35.10 358 HIS C N 1
ATOM 9078 C CA . HIS C 1 379 ? -23.428 12.151 49.050 1.00 35.86 358 HIS C CA 1
ATOM 9079 C C . HIS C 1 379 ? -24.633 12.921 48.533 1.00 36.82 358 HIS C C 1
ATOM 9080 O O . HIS C 1 379 ? -25.232 13.678 49.301 1.00 38.71 358 HIS C O 1
ATOM 9087 N N . LEU C 1 380 ? -24.953 12.757 47.251 1.00 35.08 359 LEU C N 1
ATOM 9088 C CA . LEU C 1 380 ? -26.058 13.484 46.637 1.00 34.89 359 LEU C CA 1
ATOM 9089 C C . LEU C 1 380 ? -27.368 13.105 47.390 1.00 36.34 359 LEU C C 1
ATOM 9090 O O . LEU C 1 380 ? -28.123 14.008 47.794 1.00 35.49 359 LEU C O 1
ATOM 9095 N N . ASP C 1 381 ? -27.630 11.802 47.518 1.00 34.85 360 ASP C N 1
ATOM 9096 C CA . ASP C 1 381 ? -28.768 11.302 48.353 1.00 34.42 360 ASP C CA 1
ATOM 9097 C C . ASP C 1 381 ? -28.836 12.032 49.702 1.00 35.91 360 ASP C C 1
ATOM 9098 O O . ASP C 1 381 ? -29.898 12.546 50.068 1.00 35.78 360 ASP C O 1
ATOM 9103 N N . ARG C 1 382 ? -27.731 12.004 50.447 1.00 35.78 361 ARG C N 1
ATOM 9104 C CA . ARG C 1 382 ? -27.770 12.486 51.868 1.00 38.00 361 ARG C CA 1
ATOM 9105 C C . ARG C 1 382 ? -28.030 13.943 51.901 1.00 37.98 361 ARG C C 1
ATOM 9106 O O . ARG C 1 382 ? -28.842 14.409 52.682 1.00 38.71 361 ARG C O 1
ATOM 9114 N N . LEU C 1 383 ? -27.407 14.673 50.980 1.00 38.93 362 LEU C N 1
ATOM 9115 C CA . LEU C 1 383 ? -27.626 16.102 50.932 1.00 39.16 362 LEU C CA 1
ATOM 9116 C C . LEU C 1 383 ? -29.030 16.419 50.454 1.00 39.88 362 LEU C C 1
ATOM 9117 O O . LEU C 1 383 ? -29.553 17.457 50.756 1.00 41.51 362 LEU C O 1
ATOM 9122 N N . LEU C 1 384 ? -29.697 15.514 49.747 1.00 39.37 363 LEU C N 1
ATOM 9123 C CA . LEU C 1 384 ? -30.995 15.913 49.260 1.00 39.90 363 LEU C CA 1
ATOM 9124 C C . LEU C 1 384 ? -32.100 15.653 50.297 1.00 41.31 363 LEU C C 1
ATOM 9125 O O . LEU C 1 384 ? -33.236 16.068 50.090 1.00 40.91 363 LEU C O 1
ATOM 9130 N N . ARG C 1 385 ? -31.766 15.010 51.417 1.00 43.19 364 ARG C N 1
ATOM 9131 C CA . ARG C 1 385 ? -32.821 14.588 52.389 1.00 45.32 364 ARG C CA 1
ATOM 9132 C C . ARG C 1 385 ? -33.717 15.677 53.003 1.00 48.20 364 ARG C C 1
ATOM 9133 O O . ARG C 1 385 ? -34.798 15.357 53.498 1.00 48.94 364 ARG C O 1
ATOM 9141 N N . GLU C 1 386 ? -33.318 16.950 52.907 1.00 51.29 365 GLU C N 1
ATOM 9142 C CA . GLU C 1 386 ? -34.065 18.104 53.509 1.00 53.89 365 GLU C CA 1
ATOM 9143 C C . GLU C 1 386 ? -34.767 19.055 52.532 1.00 54.96 365 GLU C C 1
ATOM 9144 O O . GLU C 1 386 ? -35.514 19.951 52.956 1.00 55.49 365 GLU C O 1
ATOM 9150 N N . ALA C 1 387 ? -34.558 18.830 51.232 1.00 56.50 366 ALA C N 1
ATOM 9151 C CA . ALA C 1 387 ? -35.177 19.630 50.156 1.00 58.08 366 ALA C CA 1
ATOM 9152 C C . ALA C 1 387 ? -36.727 19.605 50.165 1.00 59.10 366 ALA C C 1
ATOM 9153 O O . ALA C 1 387 ? -37.364 20.672 50.026 1.00 61.07 366 ALA C O 1
ATOM 9155 N N . GLY C 1 391 ? -41.671 23.265 52.447 1.00 71.34 370 GLY C N 1
ATOM 9156 C CA . GLY C 1 391 ? -42.580 22.328 51.782 1.00 71.20 370 GLY C CA 1
ATOM 9157 C C . GLY C 1 391 ? -42.701 22.516 50.271 1.00 71.26 370 GLY C C 1
ATOM 9158 O O . GLY C 1 391 ? -42.423 23.602 49.733 1.00 72.12 370 GLY C O 1
ATOM 9159 N N . GLY C 1 392 ? -43.138 21.471 49.574 1.00 69.80 371 GLY C N 1
ATOM 9160 C CA . GLY C 1 392 ? -43.061 21.492 48.123 1.00 68.92 371 GLY C CA 1
ATOM 9161 C C . GLY C 1 392 ? -41.995 20.543 47.562 1.00 67.47 371 GLY C C 1
ATOM 9162 O O . GLY C 1 392 ? -40.994 20.228 48.229 1.00 67.33 371 GLY C O 1
ATOM 9163 N N . ARG C 1 393 ? -42.209 20.172 46.296 1.00 65.65 372 ARG C N 1
ATOM 9164 C CA . ARG C 1 393 ? -41.696 18.958 45.633 1.00 63.33 372 ARG C CA 1
ATOM 9165 C C . ARG C 1 393 ? -40.288 18.413 45.967 1.00 60.39 372 ARG C C 1
ATOM 9166 O O . ARG C 1 393 ? -39.283 19.103 45.734 1.00 59.48 372 ARG C O 1
ATOM 9174 N N . PRO C 1 394 ? -40.210 17.139 46.471 1.00 57.31 373 PRO C N 1
ATOM 9175 C CA . PRO C 1 394 ? -38.859 16.555 46.626 1.00 54.07 373 PRO C CA 1
ATOM 9176 C C . PRO C 1 394 ? -38.182 16.415 45.236 1.00 50.01 373 PRO C C 1
ATOM 9177 O O . PRO C 1 394 ? -38.827 15.964 44.303 1.00 48.49 373 PRO C O 1
ATOM 9181 N N . PRO C 1 395 ? -36.904 16.827 45.106 1.00 46.53 374 PRO C N 1
ATOM 9182 C CA . PRO C 1 395 ? -36.234 16.659 43.833 1.00 44.22 374 PRO C CA 1
ATOM 9183 C C . PRO C 1 395 ? -36.100 15.164 43.495 1.00 41.95 374 PRO C C 1
ATOM 9184 O O . PRO C 1 395 ? -36.123 14.318 44.391 1.00 39.72 374 PRO C O 1
ATOM 9188 N N . VAL C 1 396 ? -35.931 14.865 42.215 1.00 39.57 375 VAL C N 1
ATOM 9189 C CA . VAL C 1 396 ? -35.860 13.513 41.748 1.00 38.91 375 VAL C CA 1
ATOM 9190 C C . VAL C 1 396 ? -34.359 13.188 41.556 1.00 38.17 375 VAL C C 1
ATOM 9191 O O . VAL C 1 396 ? -33.660 13.898 40.867 1.00 42.09 375 VAL C O 1
ATOM 9195 N N . LEU C 1 397 ? -33.836 12.166 42.194 1.00 36.79 376 LEU C N 1
ATOM 9196 C CA . LEU C 1 397 ? -32.415 11.804 42.004 1.00 33.46 376 LEU C CA 1
ATOM 9197 C C . LEU C 1 397 ? -32.314 10.551 41.072 1.00 33.99 376 LEU C C 1
ATOM 9198 O O . LEU C 1 397 ? -32.816 9.459 41.387 1.00 31.71 376 LEU C O 1
ATOM 9203 N N . VAL C 1 398 ? -31.719 10.700 39.888 1.00 31.60 377 VAL C N 1
ATOM 9204 C CA . VAL C 1 398 ? -31.741 9.606 38.936 1.00 31.18 377 VAL C CA 1
ATOM 9205 C C . VAL C 1 398 ? -30.334 9.057 38.841 1.00 32.34 377 VAL C C 1
ATOM 9206 O O . VAL C 1 398 ? -29.390 9.801 38.468 1.00 32.05 377 VAL C O 1
ATOM 9210 N N . LEU C 1 399 ? -30.199 7.771 39.159 1.00 30.80 378 LEU C N 1
ATOM 9211 C CA . LEU C 1 399 ? -28.899 7.103 39.103 1.00 32.83 378 LEU C CA 1
ATOM 9212 C C . LEU C 1 399 ? -28.770 6.228 37.858 1.00 33.13 378 LEU C C 1
ATOM 9213 O O . LEU C 1 399 ? -29.596 5.328 37.604 1.00 30.92 378 LEU C O 1
ATOM 9218 N N . PHE C 1 400 ? -27.751 6.548 37.062 1.00 33.21 379 PHE C N 1
ATOM 9219 C CA . PHE C 1 400 ? -27.442 5.746 35.889 1.00 34.86 379 PHE C CA 1
ATOM 9220 C C . PHE C 1 400 ? -26.634 4.545 36.281 1.00 34.18 379 PHE C C 1
ATOM 9221 O O . PHE C 1 400 ? -25.419 4.599 36.564 1.00 35.91 379 PHE C O 1
ATOM 9229 N N . SER C 1 401 ? -27.312 3.426 36.365 1.00 33.74 380 SER C N 1
ATOM 9230 C CA . SER C 1 401 ? -26.668 2.207 36.705 1.00 32.57 380 SER C CA 1
ATOM 9231 C C . SER C 1 401 ? -26.498 1.379 35.430 1.00 32.75 380 SER C C 1
ATOM 9232 O O . SER C 1 401 ? -26.539 1.928 34.332 1.00 31.16 380 SER C O 1
ATOM 9235 N N . SER C 1 402 ? -26.319 0.070 35.565 1.00 32.12 381 SER C N 1
ATOM 9236 C CA . SER C 1 402 ? -25.794 -0.679 34.443 1.00 32.81 381 SER C CA 1
ATOM 9237 C C . SER C 1 402 ? -26.324 -2.083 34.587 1.00 30.40 381 SER C C 1
ATOM 9238 O O . SER C 1 402 ? -26.457 -2.574 35.681 1.00 31.98 381 SER C O 1
ATOM 9241 N N . VAL C 1 403 ? -26.636 -2.737 33.498 1.00 30.57 382 VAL C N 1
ATOM 9242 C CA . VAL C 1 403 ? -26.993 -4.168 33.601 1.00 27.86 382 VAL C CA 1
ATOM 9243 C C . VAL C 1 403 ? -25.853 -5.037 34.143 1.00 30.13 382 VAL C C 1
ATOM 9244 O O . VAL C 1 403 ? -26.075 -6.171 34.431 1.00 28.44 382 VAL C O 1
ATOM 9248 N N . ALA C 1 404 ? -24.602 -4.544 34.247 1.00 32.15 383 ALA C N 1
ATOM 9249 C CA . ALA C 1 404 ? -23.561 -5.290 35.001 1.00 32.84 383 ALA C CA 1
ATOM 9250 C C . ALA C 1 404 ? -24.035 -5.649 36.434 1.00 33.65 383 ALA C C 1
ATOM 9251 O O . ALA C 1 404 ? -23.790 -6.755 36.959 1.00 35.23 383 ALA C O 1
ATOM 9253 N N . ALA C 1 405 ? -24.716 -4.698 37.068 1.00 33.66 384 ALA C N 1
ATOM 9254 C CA . ALA C 1 405 ? -25.307 -4.914 38.419 1.00 32.74 384 ALA C CA 1
ATOM 9255 C C . ALA C 1 405 ? -26.525 -5.842 38.395 1.00 31.86 384 ALA C C 1
ATOM 9256 O O . ALA C 1 405 ? -27.062 -6.204 39.444 1.00 30.97 384 ALA C O 1
ATOM 9258 N N . ILE C 1 406 ? -27.062 -6.109 37.201 1.00 33.23 385 ILE C N 1
ATOM 9259 C CA . ILE C 1 406 ? -28.331 -6.832 37.099 1.00 34.38 385 ILE C CA 1
ATOM 9260 C C . ILE C 1 406 ? -28.072 -8.294 36.801 1.00 37.49 385 ILE C C 1
ATOM 9261 O O . ILE C 1 406 ? -28.465 -9.144 37.589 1.00 37.96 385 ILE C O 1
ATOM 9266 N N . TRP C 1 407 ? -27.420 -8.593 35.660 1.00 38.86 386 TRP C N 1
ATOM 9267 C CA . TRP C 1 407 ? -27.033 -9.965 35.386 1.00 40.66 386 TRP C CA 1
ATOM 9268 C C . TRP C 1 407 ? -25.574 -10.205 35.604 1.00 41.54 386 TRP C C 1
ATOM 9269 O O . TRP C 1 407 ? -25.215 -11.288 36.000 1.00 42.73 386 TRP C O 1
ATOM 9280 N N . GLY C 1 408 ? -24.741 -9.190 35.352 1.00 43.54 387 GLY C N 1
ATOM 9281 C CA . GLY C 1 408 ? -23.277 -9.312 35.523 1.00 44.76 387 GLY C CA 1
ATOM 9282 C C . GLY C 1 408 ? -22.565 -9.732 34.235 1.00 45.77 387 GLY C C 1
ATOM 9283 O O . GLY C 1 408 ? -23.206 -10.181 33.292 1.00 44.98 387 GLY C O 1
ATOM 9284 N N . GLY C 1 409 ? -21.229 -9.606 34.208 1.00 46.19 388 GLY C N 1
ATOM 9285 C CA . GLY C 1 409 ? -20.436 -10.135 33.078 1.00 45.04 388 GLY C CA 1
ATOM 9286 C C . GLY C 1 409 ? -18.974 -10.328 33.395 1.00 45.80 388 GLY C C 1
ATOM 9287 O O . GLY C 1 409 ? -18.430 -9.662 34.305 1.00 45.48 388 GLY C O 1
ATOM 9288 N N . ALA C 1 410 ? -18.339 -11.222 32.608 1.00 43.68 389 ALA C N 1
ATOM 9289 C CA . ALA C 1 410 ? -16.947 -11.530 32.740 1.00 43.73 389 ALA C CA 1
ATOM 9290 C C . ALA C 1 410 ? -16.110 -10.272 32.724 1.00 42.66 389 ALA C C 1
ATOM 9291 O O . ALA C 1 410 ? -16.192 -9.453 31.804 1.00 41.32 389 ALA C O 1
ATOM 9293 N N . GLY C 1 411 ? -15.377 -10.076 33.799 1.00 41.35 390 GLY C N 1
ATOM 9294 C CA . GLY C 1 411 ? -14.475 -8.947 33.909 1.00 43.07 390 GLY C CA 1
ATOM 9295 C C . GLY C 1 411 ? -15.080 -7.676 34.475 1.00 42.28 390 GLY C C 1
ATOM 9296 O O . GLY C 1 411 ? -14.398 -6.705 34.605 1.00 44.15 390 GLY C O 1
ATOM 9297 N N . GLN C 1 412 ? -16.341 -7.699 34.860 1.00 42.34 391 GLN C N 1
ATOM 9298 C CA . GLN C 1 412 ? -17.039 -6.485 35.323 1.00 42.52 391 GLN C CA 1
ATOM 9299 C C . GLN C 1 412 ? -17.271 -6.457 36.845 1.00 41.16 391 GLN C C 1
ATOM 9300 O O . GLN C 1 412 ? -18.225 -5.826 37.296 1.00 40.68 391 GLN C O 1
ATOM 9306 N N . GLY C 1 413 ? -16.438 -7.156 37.618 1.00 38.80 392 GLY C N 1
ATOM 9307 C CA . GLY C 1 413 ? -16.616 -7.305 39.070 1.00 38.95 392 GLY C CA 1
ATOM 9308 C C . GLY C 1 413 ? -16.711 -6.010 39.839 1.00 38.47 392 GLY C C 1
ATOM 9309 O O . GLY C 1 413 ? -17.709 -5.740 40.487 1.00 38.50 392 GLY C O 1
ATOM 9310 N N . ALA C 1 414 ? -15.637 -5.228 39.808 1.00 38.03 393 ALA C N 1
ATOM 9311 C CA . ALA C 1 414 ? -15.648 -3.892 40.358 1.00 37.14 393 ALA C CA 1
ATOM 9312 C C . ALA C 1 414 ? -16.866 -3.066 39.854 1.00 36.34 393 ALA C C 1
ATOM 9313 O O . ALA C 1 414 ? -17.599 -2.551 40.678 1.00 34.60 393 ALA C O 1
ATOM 9315 N N . TYR C 1 415 ? -17.103 -3.044 38.542 1.00 34.34 394 TYR C N 1
ATOM 9316 C CA . TYR C 1 415 ? -18.176 -2.282 37.887 1.00 35.15 394 TYR C CA 1
ATOM 9317 C C . TYR C 1 415 ? -19.581 -2.659 38.440 1.00 34.25 394 TYR C C 1
ATOM 9318 O O . TYR C 1 415 ? -20.402 -1.780 38.775 1.00 31.87 394 TYR C O 1
ATOM 9327 N N . ALA C 1 416 ? -19.811 -3.965 38.566 1.00 33.83 395 ALA C N 1
ATOM 9328 C CA . ALA C 1 416 ? -21.053 -4.516 39.049 1.00 33.28 395 ALA C CA 1
ATOM 9329 C C . ALA C 1 416 ? -21.269 -4.180 40.555 1.00 33.18 395 ALA C C 1
ATOM 9330 O O . ALA C 1 416 ? -22.379 -3.816 41.004 1.00 33.40 395 ALA C O 1
ATOM 9332 N N . ALA C 1 417 ? -20.192 -4.225 41.305 1.00 32.16 396 ALA C N 1
ATOM 9333 C CA . ALA C 1 417 ? -20.281 -3.934 42.730 1.00 32.82 396 ALA C CA 1
ATOM 9334 C C . ALA C 1 417 ? -20.705 -2.484 42.982 1.00 33.11 396 ALA C C 1
ATOM 9335 O O . ALA C 1 417 ? -21.657 -2.221 43.782 1.00 32.60 396 ALA C O 1
ATOM 9337 N N . GLY C 1 418 ? -20.054 -1.555 42.307 1.00 32.47 397 GLY C N 1
ATOM 9338 C CA . GLY C 1 418 ? -20.356 -0.114 42.472 1.00 30.25 397 GLY C CA 1
ATOM 9339 C C . GLY C 1 418 ? -21.768 0.211 41.960 1.00 32.10 397 GLY C C 1
ATOM 9340 O O . GLY C 1 418 ? -22.471 1.120 42.452 1.00 32.07 397 GLY C O 1
ATOM 9341 N N . THR C 1 419 ? -22.150 -0.488 40.921 1.00 29.96 398 THR C N 1
ATOM 9342 C CA . THR C 1 419 ? -23.399 -0.204 40.215 1.00 31.77 398 THR C CA 1
ATOM 9343 C C . THR C 1 419 ? -24.525 -0.835 41.034 1.00 30.37 398 THR C C 1
ATOM 9344 O O . THR C 1 419 ? -25.589 -0.223 41.174 1.00 29.71 398 THR C O 1
ATOM 9348 N N . ALA C 1 420 ? -24.270 -2.008 41.633 1.00 29.57 399 ALA C N 1
ATOM 9349 C CA . ALA C 1 420 ? -25.278 -2.622 42.507 1.00 28.61 399 ALA C CA 1
ATOM 9350 C C . ALA C 1 420 ? -25.632 -1.808 43.759 1.00 30.74 399 ALA C C 1
ATOM 9351 O O . ALA C 1 420 ? -26.772 -1.881 44.279 1.00 31.78 399 ALA C O 1
ATOM 9353 N N . PHE C 1 421 ? -24.682 -1.016 44.241 1.00 29.88 400 PHE C N 1
ATOM 9354 C CA . PHE C 1 421 ? -24.967 -0.057 45.268 1.00 29.94 400 PHE C CA 1
ATOM 9355 C C . PHE C 1 421 ? -25.990 0.980 44.878 1.00 29.57 400 PHE C C 1
ATOM 9356 O O . PHE C 1 421 ? -26.881 1.302 45.690 1.00 30.75 400 PHE C O 1
ATOM 9364 N N . LEU C 1 422 ? -25.916 1.481 43.658 1.00 29.82 401 LEU C N 1
ATOM 9365 C CA . LEU C 1 422 ? -26.917 2.409 43.108 1.00 29.79 401 LEU C CA 1
ATOM 9366 C C . LEU C 1 422 ? -28.335 1.832 43.110 1.00 30.53 401 LEU C C 1
ATOM 9367 O O . LEU C 1 422 ? -29.302 2.517 43.529 1.00 27.95 401 LEU C O 1
ATOM 9372 N N . ASP C 1 423 ? -28.483 0.581 42.639 1.00 30.88 402 ASP C N 1
ATOM 9373 C CA . ASP C 1 423 ? -29.780 -0.050 42.632 1.00 32.06 402 ASP C CA 1
ATOM 9374 C C . ASP C 1 423 ? -30.294 -0.205 44.061 1.00 32.05 402 ASP C C 1
ATOM 9375 O O . ASP C 1 423 ? -31.501 -0.143 44.331 1.00 32.18 402 ASP C O 1
ATOM 9380 N N . ALA C 1 424 ? -29.375 -0.486 44.957 1.00 31.41 403 ALA C N 1
ATOM 9381 C CA . ALA C 1 424 ? -29.751 -0.696 46.330 1.00 31.75 403 ALA C CA 1
ATOM 9382 C C . ALA C 1 424 ? -30.165 0.603 46.958 1.00 31.32 403 ALA C C 1
ATOM 9383 O O . ALA C 1 424 ? -31.003 0.582 47.805 1.00 29.66 403 ALA C O 1
ATOM 9385 N N . LEU C 1 425 ? -29.544 1.719 46.591 1.00 30.50 404 LEU C N 1
ATOM 9386 C CA . LEU C 1 425 ? -29.950 2.982 47.157 1.00 31.12 404 LEU C CA 1
ATOM 9387 C C . LEU C 1 425 ? -31.425 3.235 46.931 1.00 31.05 404 LEU C C 1
ATOM 9388 O O . LEU C 1 425 ? -32.124 3.819 47.796 1.00 31.39 404 LEU C O 1
ATOM 9393 N N . ALA C 1 426 ? -31.878 2.854 45.741 1.00 29.15 405 ALA C N 1
ATOM 9394 C CA . ALA C 1 426 ? -33.264 3.072 45.327 1.00 29.76 405 ALA C CA 1
ATOM 9395 C C . ALA C 1 426 ? -34.296 2.267 46.087 1.00 28.63 405 ALA C C 1
ATOM 9396 O O . ALA C 1 426 ? -35.462 2.706 46.199 1.00 31.00 405 ALA C O 1
ATOM 9398 N N . GLY C 1 427 ? -33.892 1.090 46.612 1.00 29.65 406 GLY C N 1
ATOM 9399 C CA . GLY C 1 427 ? -34.672 0.302 47.566 1.00 26.44 406 GLY C CA 1
ATOM 9400 C C . GLY C 1 427 ? -34.741 0.739 49.020 1.00 24.95 406 GLY C C 1
ATOM 9401 O O . GLY C 1 427 ? -35.421 0.059 49.778 1.00 26.29 406 GLY C O 1
ATOM 9402 N N . GLN C 1 428 ? -33.951 1.728 49.483 1.00 25.33 407 GLN C N 1
ATOM 9403 C CA . GLN C 1 428 ? -33.998 2.290 50.891 1.00 24.02 407 GLN C CA 1
ATOM 9404 C C . GLN C 1 428 ? -35.328 3.077 51.108 1.00 23.87 407 GLN C C 1
ATOM 9405 O O . GLN C 1 428 ? -35.895 3.710 50.159 1.00 23.39 407 GLN C O 1
ATOM 9411 N N . HIS C 1 429 ? -35.765 3.127 52.358 1.00 26.19 408 HIS C N 1
ATOM 9412 C CA . HIS C 1 429 ? -36.907 3.977 52.689 1.00 25.53 408 HIS C CA 1
ATOM 9413 C C . HIS C 1 429 ? -36.476 5.411 52.963 1.00 26.13 408 HIS C C 1
ATOM 9414 O O . HIS C 1 429 ? -35.429 5.649 53.643 1.00 24.79 408 HIS C O 1
ATOM 9421 N N . ARG C 1 430 ? -37.247 6.361 52.393 1.00 24.40 409 ARG C N 1
ATOM 9422 C CA . ARG C 1 430 ? -36.992 7.795 52.643 1.00 27.91 409 ARG C CA 1
ATOM 9423 C C . ARG C 1 430 ? -38.336 8.405 52.942 1.00 29.71 409 ARG C C 1
ATOM 9424 O O . ARG C 1 430 ? -39.311 8.151 52.195 1.00 30.33 409 ARG C O 1
ATOM 9432 N N . ALA C 1 431 ? -38.410 9.109 54.073 1.00 33.01 410 ALA C N 1
ATOM 9433 C CA . ALA C 1 431 ? -39.694 9.700 54.555 1.00 33.18 410 ALA C CA 1
ATOM 9434 C C . ALA C 1 431 ? -40.162 10.801 53.673 1.00 34.41 410 ALA C C 1
ATOM 9435 O O . ALA C 1 431 ? -41.349 10.979 53.505 1.00 35.39 410 ALA C O 1
ATOM 9437 N N . ASP C 1 432 ? -39.231 11.527 53.060 1.00 37.40 411 ASP C N 1
ATOM 9438 C CA . ASP C 1 432 ? -39.578 12.753 52.324 1.00 38.96 411 ASP C CA 1
ATOM 9439 C C . ASP C 1 432 ? -38.529 13.137 51.270 1.00 38.94 411 ASP C C 1
ATOM 9440 O O . ASP C 1 432 ? -38.029 14.291 51.196 1.00 39.57 411 ASP C O 1
ATOM 9445 N N . GLY C 1 433 ? -38.123 12.187 50.468 1.00 38.37 412 GLY C N 1
ATOM 9446 C CA . GLY C 1 433 ? -37.185 12.585 49.421 1.00 36.66 412 GLY C CA 1
ATOM 9447 C C . GLY C 1 433 ? -35.707 12.465 49.746 1.00 34.83 412 GLY C C 1
ATOM 9448 O O . GLY C 1 433 ? -35.353 12.200 50.879 1.00 32.96 412 GLY C O 1
ATOM 9449 N N . PRO C 1 434 ? -34.836 12.582 48.713 1.00 35.40 413 PRO C N 1
ATOM 9450 C CA . PRO C 1 434 ? -35.358 12.708 47.357 1.00 35.34 413 PRO C CA 1
ATOM 9451 C C . PRO C 1 434 ? -36.016 11.390 46.857 1.00 34.49 413 PRO C C 1
ATOM 9452 O O . PRO C 1 434 ? -35.810 10.323 47.427 1.00 34.95 413 PRO C O 1
ATOM 9456 N N . THR C 1 435 ? -36.801 11.493 45.791 1.00 36.47 414 THR C N 1
ATOM 9457 C CA . THR C 1 435 ? -37.363 10.361 45.092 1.00 35.77 414 THR C CA 1
ATOM 9458 C C . THR C 1 435 ? -36.268 9.756 44.187 1.00 36.07 414 THR C C 1
ATOM 9459 O O . THR C 1 435 ? -35.911 10.337 43.164 1.00 38.67 414 THR C O 1
ATOM 9463 N N . VAL C 1 436 ? -35.739 8.590 44.550 1.00 34.41 415 VAL C N 1
ATOM 9464 C CA . VAL C 1 436 ? -34.583 7.994 43.853 1.00 33.07 415 VAL C CA 1
ATOM 9465 C C . VAL C 1 436 ? -35.016 6.918 42.819 1.00 32.29 415 VAL C C 1
ATOM 9466 O O . VAL C 1 436 ? -35.962 6.145 43.037 1.00 30.27 415 VAL C O 1
ATOM 9470 N N . THR C 1 437 ? -34.397 6.960 41.645 1.00 30.89 416 THR C N 1
ATOM 9471 C CA . THR C 1 437 ? -34.719 6.025 40.603 1.00 30.82 416 THR C CA 1
ATOM 9472 C C . THR C 1 437 ? -33.361 5.559 40.108 1.00 30.64 416 THR C C 1
ATOM 9473 O O . THR C 1 437 ? -32.524 6.378 39.746 1.00 31.93 416 THR C O 1
ATOM 9477 N N . SER C 1 438 ? -33.124 4.259 40.148 1.00 28.69 417 SER C N 1
ATOM 9478 C CA . SER C 1 438 ? -31.924 3.723 39.533 1.00 30.17 417 SER C CA 1
ATOM 9479 C C . SER C 1 438 ? -32.275 3.004 38.205 1.00 30.74 417 SER C C 1
ATOM 9480 O O . SER C 1 438 ? -33.148 2.110 38.172 1.00 29.39 417 SER C O 1
ATOM 9483 N N . VAL C 1 439 ? -31.599 3.370 37.101 1.00 29.39 418 VAL C N 1
ATOM 9484 C CA . VAL C 1 439 ? -31.950 2.730 35.850 1.00 28.16 418 VAL C CA 1
ATOM 9485 C C . VAL C 1 439 ? -30.727 2.010 35.428 1.00 29.17 418 VAL C C 1
ATOM 9486 O O . VAL C 1 439 ? -29.635 2.627 35.303 1.00 29.10 418 VAL C O 1
ATOM 9490 N N . ALA C 1 440 ? -30.875 0.698 35.299 1.00 28.66 419 ALA C N 1
ATOM 9491 C CA . ALA C 1 440 ? -29.777 -0.113 34.883 1.00 30.70 419 ALA C CA 1
ATOM 9492 C C . ALA C 1 440 ? -29.816 -0.184 33.350 1.00 30.75 419 ALA C C 1
ATOM 9493 O O . ALA C 1 440 ? -30.665 -0.847 32.766 1.00 31.33 419 ALA C O 1
ATOM 9495 N N . TRP C 1 441 ? -28.891 0.506 32.699 1.00 32.47 420 TRP C N 1
ATOM 9496 C CA . TRP C 1 441 ? -28.845 0.531 31.240 1.00 31.72 420 TRP C CA 1
ATOM 9497 C C . TRP C 1 441 ? -27.920 -0.492 30.618 1.00 34.12 420 TRP C C 1
ATOM 9498 O O . TRP C 1 441 ? -26.802 -0.730 31.169 1.00 32.64 420 TRP C O 1
ATOM 9509 N N . SER C 1 442 ? -28.367 -1.124 29.509 1.00 35.13 421 SER C N 1
ATOM 9510 C CA . SER C 1 442 ? -27.371 -1.684 28.550 1.00 35.56 421 SER C CA 1
ATOM 9511 C C . SER C 1 442 ? -26.596 -0.580 27.815 1.00 36.74 421 SER C C 1
ATOM 9512 O O . SER C 1 442 ? -26.991 0.594 27.836 1.00 37.40 421 SER C O 1
ATOM 9515 N N . PRO C 1 443 ? -25.438 -0.914 27.190 1.00 36.96 422 PRO C N 1
ATOM 9516 C CA . PRO C 1 443 ? -24.639 0.223 26.625 1.00 36.76 422 PRO C CA 1
ATOM 9517 C C . PRO C 1 443 ? -25.375 1.000 25.556 1.00 36.76 422 PRO C C 1
ATOM 9518 O O . PRO C 1 443 ? -26.225 0.464 24.829 1.00 34.83 422 PRO C O 1
ATOM 9522 N N . TRP C 1 444 ? -25.091 2.295 25.506 1.00 39.30 423 TRP C N 1
ATOM 9523 C CA . TRP C 1 444 ? -25.677 3.144 24.504 1.00 41.56 423 TRP C CA 1
ATOM 9524 C C . TRP C 1 444 ? -24.736 3.135 23.296 1.00 45.00 423 TRP C C 1
ATOM 9525 O O . TRP C 1 444 ? -23.505 3.044 23.463 1.00 43.16 423 TRP C O 1
ATOM 9536 N N . GLU C 1 445 ? -25.342 3.310 22.116 1.00 47.78 424 GLU C N 1
ATOM 9537 C CA . GLU C 1 445 ? -24.604 3.586 20.891 1.00 51.74 424 GLU C CA 1
ATOM 9538 C C . GLU C 1 445 ? -23.609 4.679 21.127 1.00 53.44 424 GLU C C 1
ATOM 9539 O O . GLU C 1 445 ? -23.926 5.680 21.746 1.00 53.13 424 GLU C O 1
ATOM 9545 N N . GLY C 1 446 ? -22.403 4.480 20.600 1.00 56.77 425 GLY C N 1
ATOM 9546 C CA . GLY C 1 446 ? -21.324 5.448 20.756 1.00 59.39 425 GLY C CA 1
ATOM 9547 C C . GLY C 1 446 ? -20.644 5.417 22.127 1.00 61.21 425 GLY C C 1
ATOM 9548 O O . GLY C 1 446 ? -19.974 6.390 22.497 1.00 62.31 425 GLY C O 1
ATOM 9549 N N . SER C 1 447 ? -20.804 4.334 22.900 1.00 61.44 426 SER C N 1
ATOM 9550 C CA . SER C 1 447 ? -20.023 4.189 24.128 1.00 62.16 426 SER C CA 1
ATOM 9551 C C . SER C 1 447 ? -18.810 3.325 23.835 1.00 63.67 426 SER C C 1
ATOM 9552 O O . SER C 1 447 ? -18.925 2.355 23.075 1.00 63.77 426 SER C O 1
ATOM 9555 N N . ARG C 1 448 ? -17.685 3.648 24.491 1.00 65.32 427 ARG C N 1
ATOM 9556 C CA . ARG C 1 448 ? -16.408 2.905 24.378 1.00 67.14 427 ARG C CA 1
ATOM 9557 C C . ARG C 1 448 ? -16.671 1.423 24.223 1.00 66.95 427 ARG C C 1
ATOM 9558 O O . ARG C 1 448 ? -16.019 0.754 23.439 1.00 67.59 427 ARG C O 1
ATOM 9566 N N . VAL C 1 449 ? -17.675 0.946 24.950 1.00 66.79 428 VAL C N 1
ATOM 9567 C CA . VAL C 1 449 ? -17.995 -0.477 25.085 1.00 66.52 428 VAL C CA 1
ATOM 9568 C C . VAL C 1 449 ? -18.608 -1.107 23.821 1.00 66.96 428 VAL C C 1
ATOM 9569 O O . VAL C 1 449 ? -18.448 -2.339 23.587 1.00 66.93 428 VAL C O 1
ATOM 9573 N N . THR C 1 450 ? -19.342 -0.311 23.032 1.00 66.35 429 THR C N 1
ATOM 9574 C CA . THR C 1 450 ? -19.985 -0.892 21.836 1.00 67.66 429 THR C CA 1
ATOM 9575 C C . THR C 1 450 ? -19.029 -1.105 20.644 1.00 69.40 429 THR C C 1
ATOM 9576 O O . THR C 1 450 ? -19.441 -1.627 19.596 1.00 69.62 429 THR C O 1
ATOM 9580 N N . GLU C 1 451 ? -17.762 -0.718 20.832 1.00 70.39 430 GLU C N 1
ATOM 9581 C CA . GLU C 1 451 ? -16.785 -0.591 19.743 1.00 72.06 430 GLU C CA 1
ATOM 9582 C C . GLU C 1 451 ? -15.853 -1.800 19.594 1.00 72.73 430 GLU C C 1
ATOM 9583 O O . GLU C 1 451 ? -15.567 -2.511 20.571 1.00 72.83 430 GLU C O 1
ATOM 9589 N N . GLY C 1 452 ? -15.403 -2.038 18.357 1.00 73.88 431 GLY C N 1
ATOM 9590 C CA . GLY C 1 452 ? -14.503 -3.156 18.047 1.00 74.05 431 GLY C CA 1
ATOM 9591 C C . GLY C 1 452 ? -14.955 -4.509 18.578 1.00 74.11 431 GLY C C 1
ATOM 9592 O O . GLY C 1 452 ? -16.137 -4.863 18.511 1.00 74.04 431 GLY C O 1
ATOM 9593 N N . ALA C 1 453 ? -14.003 -5.252 19.135 1.00 74.50 432 ALA C N 1
ATOM 9594 C CA . ALA C 1 453 ? -14.215 -6.645 19.524 1.00 74.02 432 ALA C CA 1
ATOM 9595 C C . ALA C 1 453 ? -15.322 -6.820 20.570 1.00 73.33 432 ALA C C 1
ATOM 9596 O O . ALA C 1 453 ? -16.363 -7.413 20.255 1.00 73.60 432 ALA C O 1
ATOM 9598 N N . THR C 1 454 ? -15.118 -6.293 21.785 1.00 72.00 433 THR C N 1
ATOM 9599 C CA . THR C 1 454 ? -16.173 -6.295 22.821 1.00 70.52 433 THR C CA 1
ATOM 9600 C C . THR C 1 454 ? -17.551 -5.885 22.269 1.00 69.14 433 THR C C 1
ATOM 9601 O O . THR C 1 454 ? -18.580 -6.449 22.667 1.00 68.61 433 THR C O 1
ATOM 9605 N N . GLY C 1 455 ? -17.545 -4.899 21.375 1.00 67.53 434 GLY C N 1
ATOM 9606 C CA . GLY C 1 455 ? -18.757 -4.414 20.737 1.00 66.80 434 GLY C CA 1
ATOM 9607 C C . GLY C 1 455 ? -19.373 -5.515 19.917 1.00 66.49 434 GLY C C 1
ATOM 9608 O O . GLY C 1 455 ? -20.534 -5.832 20.059 1.00 65.28 434 GLY C O 1
ATOM 9609 N N . GLU C 1 456 ? -18.559 -6.134 19.076 1.00 67.94 435 GLU C N 1
ATOM 9610 C CA . GLU C 1 456 ? -19.018 -7.215 18.220 1.00 68.35 435 GLU C CA 1
ATOM 9611 C C . GLU C 1 456 ? -19.523 -8.418 19.035 1.00 68.42 435 GLU C C 1
ATOM 9612 O O . GLU C 1 456 ? -20.411 -9.149 18.571 1.00 68.73 435 GLU C O 1
ATOM 9618 N N . ARG C 1 457 ? -18.949 -8.606 20.234 1.00 67.43 436 ARG C N 1
ATOM 9619 C CA . ARG C 1 457 ? -19.305 -9.690 21.168 1.00 67.52 436 ARG C CA 1
ATOM 9620 C C . ARG C 1 457 ? -20.636 -9.466 21.920 1.00 66.69 436 ARG C C 1
ATOM 9621 O O . ARG C 1 457 ? -21.398 -10.419 22.132 1.00 66.68 436 ARG C O 1
ATOM 9629 N N . LEU C 1 458 ? -20.885 -8.224 22.350 1.00 66.09 437 LEU C N 1
ATOM 9630 C CA . LEU C 1 458 ? -22.221 -7.813 22.781 1.00 64.94 437 LEU C CA 1
ATOM 9631 C C . LEU C 1 458 ? -23.295 -8.102 21.707 1.00 65.59 437 LEU C C 1
ATOM 9632 O O . LEU C 1 458 ? -24.280 -8.778 21.999 1.00 64.74 437 LEU C O 1
ATOM 9637 N N . ARG C 1 459 ? -23.094 -7.638 20.465 1.00 66.43 438 ARG C N 1
ATOM 9638 C CA . ARG C 1 459 ? -24.109 -7.826 19.396 1.00 67.48 438 ARG C CA 1
ATOM 9639 C C . ARG C 1 459 ? -24.368 -9.294 19.202 1.00 67.86 438 ARG C C 1
ATOM 9640 O O . ARG C 1 459 ? -25.474 -9.682 18.852 1.00 68.19 438 ARG C O 1
ATOM 9648 N N . ARG C 1 460 ? -23.329 -10.092 19.447 1.00 68.08 439 ARG C N 1
ATOM 9649 C CA . ARG C 1 460 ? -23.355 -11.545 19.328 1.00 68.87 439 ARG C CA 1
ATOM 9650 C C . ARG C 1 460 ? -24.148 -12.168 20.461 1.00 67.81 439 ARG C C 1
ATOM 9651 O O . ARG C 1 460 ? -25.077 -12.953 20.206 1.00 68.01 439 ARG C O 1
ATOM 9659 N N . LEU C 1 461 ? -23.759 -11.838 21.701 1.00 65.79 440 LEU C N 1
ATOM 9660 C CA . LEU C 1 461 ? -24.526 -12.257 22.878 1.00 64.45 440 LEU C CA 1
ATOM 9661 C C . LEU C 1 461 ? -25.933 -11.652 22.954 1.00 62.25 440 LEU C C 1
ATOM 9662 O O . LEU C 1 461 ? -26.658 -11.911 23.901 1.00 62.35 440 LEU C O 1
ATOM 9667 N N . GLY C 1 462 ? -26.291 -10.830 21.968 1.00 59.66 441 GLY C N 1
ATOM 9668 C CA . GLY C 1 462 ? -27.668 -10.415 21.756 1.00 57.50 441 GLY C CA 1
ATOM 9669 C C . GLY C 1 462 ? -28.095 -9.044 22.271 1.00 54.93 441 GLY C C 1
ATOM 9670 O O . GLY C 1 462 ? -29.266 -8.750 22.231 1.00 55.44 441 GLY C O 1
ATOM 9671 N N . LEU C 1 463 ? -27.158 -8.231 22.752 1.00 52.81 442 LEU C N 1
ATOM 9672 C CA . LEU C 1 463 ? -27.436 -6.858 23.227 1.00 51.68 442 LEU C CA 1
ATOM 9673 C C . LEU C 1 463 ? -27.282 -5.770 22.139 1.00 51.38 442 LEU C C 1
ATOM 9674 O O . LEU C 1 463 ? -26.173 -5.540 21.636 1.00 51.83 442 LEU C O 1
ATOM 9679 N N . ARG C 1 464 ? -28.368 -5.089 21.772 1.00 50.53 443 ARG C N 1
ATOM 9680 C CA . ARG C 1 464 ? -28.243 -4.025 20.753 1.00 50.76 443 ARG C CA 1
ATOM 9681 C C . ARG C 1 464 ? -27.994 -2.689 21.389 1.00 47.90 443 ARG C C 1
ATOM 9682 O O . ARG C 1 464 ? -28.852 -2.185 22.068 1.00 46.36 443 ARG C O 1
ATOM 9690 N N . PRO C 1 465 ? -26.830 -2.095 21.126 1.00 47.14 444 PRO C N 1
ATOM 9691 C CA . PRO C 1 465 ? -26.597 -0.723 21.585 1.00 45.03 444 PRO C CA 1
ATOM 9692 C C . PRO C 1 465 ? -27.866 0.151 21.438 1.00 44.08 444 PRO C C 1
ATOM 9693 O O . PRO C 1 465 ? -28.562 0.111 20.387 1.00 42.88 444 PRO C O 1
ATOM 9697 N N . LEU C 1 466 ? -28.176 0.919 22.487 1.00 41.52 445 LEU C N 1
ATOM 9698 C CA . LEU C 1 466 ? -29.395 1.700 22.528 1.00 39.61 445 LEU C CA 1
ATOM 9699 C C . LEU C 1 466 ? -29.121 2.964 21.803 1.00 39.18 445 LEU C C 1
ATOM 9700 O O . LEU C 1 466 ? -28.119 3.589 22.058 1.00 39.57 445 LEU C O 1
ATOM 9705 N N . ALA C 1 467 ? -30.024 3.370 20.923 1.00 39.99 446 ALA C N 1
ATOM 9706 C CA . ALA C 1 467 ? -29.993 4.747 20.357 1.00 40.76 446 ALA C CA 1
ATOM 9707 C C . ALA C 1 467 ? -30.220 5.795 21.478 1.00 41.07 446 ALA C C 1
ATOM 9708 O O . ALA C 1 467 ? -31.162 5.666 22.247 1.00 40.49 446 ALA C O 1
ATOM 9710 N N . PRO C 1 468 ? -29.342 6.819 21.581 1.00 40.65 447 PRO C N 1
ATOM 9711 C CA . PRO C 1 468 ? -29.463 7.807 22.652 1.00 40.39 447 PRO C CA 1
ATOM 9712 C C . PRO C 1 468 ? -30.808 8.505 22.710 1.00 40.45 447 PRO C C 1
ATOM 9713 O O . PRO C 1 468 ? -31.302 8.731 23.816 1.00 38.98 447 PRO C O 1
ATOM 9717 N N . ALA C 1 469 ? -31.442 8.741 21.556 1.00 40.13 448 ALA C N 1
ATOM 9718 C CA . ALA C 1 469 ? -32.789 9.343 21.521 1.00 41.12 448 ALA C CA 1
ATOM 9719 C C . ALA C 1 469 ? -33.889 8.432 22.084 1.00 40.46 448 ALA C C 1
ATOM 9720 O O . ALA C 1 469 ? -34.771 8.868 22.809 1.00 40.99 448 ALA C O 1
ATOM 9722 N N . THR C 1 470 ? -33.839 7.164 21.726 1.00 39.93 449 THR C N 1
ATOM 9723 C CA . THR C 1 470 ? -34.814 6.218 22.194 1.00 38.69 449 THR C CA 1
ATOM 9724 C C . THR C 1 470 ? -34.629 5.903 23.692 1.00 37.66 449 THR C C 1
ATOM 9725 O O . THR C 1 470 ? -35.640 5.745 24.414 1.00 36.40 449 THR C O 1
ATOM 9729 N N . ALA C 1 471 ? -33.366 5.782 24.129 1.00 36.09 450 ALA C N 1
ATOM 9730 C CA . ALA C 1 471 ? -33.043 5.615 25.568 1.00 35.59 450 ALA C CA 1
ATOM 9731 C C . ALA C 1 471 ? -33.546 6.750 26.427 1.00 35.00 450 ALA C C 1
ATOM 9732 O O . ALA C 1 471 ? -34.079 6.495 27.538 1.00 32.28 450 ALA C O 1
ATOM 9734 N N . LEU C 1 472 ? -33.359 7.985 25.945 1.00 34.65 451 LEU C N 1
ATOM 9735 C CA . LEU C 1 472 ? -33.902 9.132 26.680 1.00 35.73 451 LEU C CA 1
ATOM 9736 C C . LEU C 1 472 ? -35.395 9.180 26.747 1.00 35.11 451 LEU C C 1
ATOM 9737 O O . LEU C 1 472 ? -35.951 9.519 27.809 1.00 34.58 451 LEU C O 1
ATOM 9742 N N . THR C 1 473 ? -36.066 8.782 25.679 1.00 33.48 452 THR C N 1
ATOM 9743 C CA . THR C 1 473 ? -37.494 8.676 25.720 1.00 35.05 452 THR C CA 1
ATOM 9744 C C . THR C 1 473 ? -37.964 7.622 26.745 1.00 34.96 452 THR C C 1
ATOM 9745 O O . THR C 1 473 ? -38.951 7.850 27.445 1.00 34.76 452 THR C O 1
ATOM 9749 N N . ALA C 1 474 ? -37.306 6.464 26.743 1.00 34.51 453 ALA C N 1
ATOM 9750 C CA . ALA C 1 474 ? -37.557 5.391 27.727 1.00 33.21 453 ALA C CA 1
ATOM 9751 C C . ALA C 1 474 ? -37.201 5.854 29.156 1.00 32.56 453 ALA C C 1
ATOM 9752 O O . ALA C 1 474 ? -37.949 5.604 30.089 1.00 32.95 453 ALA C O 1
ATOM 9754 N N . LEU C 1 475 ? -36.106 6.597 29.330 1.00 32.64 454 LEU C N 1
ATOM 9755 C CA . LEU C 1 475 ? -35.860 7.228 30.637 1.00 32.20 454 LEU C CA 1
ATOM 9756 C C . LEU C 1 475 ? -37.064 8.086 31.068 1.00 34.92 454 LEU C C 1
ATOM 9757 O O . LEU C 1 475 ? -37.544 7.993 32.231 1.00 32.94 454 LEU C O 1
ATOM 9762 N N . ASP C 1 476 ? -37.524 8.976 30.164 1.00 34.83 455 ASP C N 1
ATOM 9763 C CA . ASP C 1 476 ? -38.608 9.908 30.484 1.00 36.90 455 ASP C CA 1
ATOM 9764 C C . ASP C 1 476 ? -39.893 9.172 30.930 1.00 36.49 455 ASP C C 1
ATOM 9765 O O . ASP C 1 476 ? -40.511 9.548 31.934 1.00 36.93 455 ASP C O 1
ATOM 9770 N N . THR C 1 477 ? -40.274 8.129 30.192 1.00 36.57 456 THR C N 1
ATOM 9771 C CA . THR C 1 477 ? -41.421 7.253 30.542 1.00 36.74 456 THR C CA 1
ATOM 9772 C C . THR C 1 477 ? -41.249 6.610 31.938 1.00 35.77 456 THR C C 1
ATOM 9773 O O . THR C 1 477 ? -42.211 6.611 32.773 1.00 35.95 456 THR C O 1
ATOM 9777 N N . ALA C 1 478 ? -40.032 6.129 32.240 1.00 34.66 457 ALA C N 1
ATOM 9778 C CA . ALA C 1 478 ? -39.759 5.496 33.533 1.00 31.62 457 ALA C CA 1
ATOM 9779 C C . ALA C 1 478 ? -39.927 6.525 34.645 1.00 32.50 457 ALA C C 1
ATOM 9780 O O . ALA C 1 478 ? -40.540 6.248 35.697 1.00 31.89 457 ALA C O 1
ATOM 9782 N N . LEU C 1 479 ? -39.372 7.730 34.471 1.00 32.23 458 LEU C N 1
ATOM 9783 C CA . LEU C 1 479 ? -39.416 8.658 35.559 1.00 32.94 458 LEU C CA 1
ATOM 9784 C C . LEU C 1 479 ? -40.807 9.259 35.706 1.00 33.53 458 LEU C C 1
ATOM 9785 O O . LEU C 1 479 ? -41.192 9.600 36.804 1.00 34.72 458 LEU C O 1
ATOM 9790 N N . GLY C 1 480 ? -41.495 9.402 34.591 1.00 34.61 459 GLY C N 1
ATOM 9791 C CA . GLY C 1 480 ? -42.870 9.921 34.509 1.00 35.83 459 GLY C CA 1
ATOM 9792 C C . GLY C 1 480 ? -43.838 9.026 35.223 1.00 37.35 459 GLY C C 1
ATOM 9793 O O . GLY C 1 480 ? -44.814 9.492 35.791 1.00 37.82 459 GLY C O 1
ATOM 9794 N N . HIS C 1 481 ? -43.561 7.715 35.202 1.00 34.77 460 HIS C N 1
ATOM 9795 C CA . HIS C 1 481 ? -44.406 6.798 35.854 1.00 36.04 460 HIS C CA 1
ATOM 9796 C C . HIS C 1 481 ? -43.956 6.298 37.206 1.00 35.53 460 HIS C C 1
ATOM 9797 O O . HIS C 1 481 ? -44.526 5.350 37.708 1.00 35.02 460 HIS C O 1
ATOM 9804 N N . GLY C 1 482 ? -42.921 6.892 37.759 1.00 34.38 461 GLY C N 1
ATOM 9805 C CA . GLY C 1 482 ? -42.466 6.604 39.140 1.00 33.67 461 GLY C CA 1
ATOM 9806 C C . GLY C 1 482 ? -41.763 5.293 39.408 1.00 34.22 461 GLY C C 1
ATOM 9807 O O . GLY C 1 482 ? -41.776 4.781 40.572 1.00 32.75 461 GLY C O 1
ATOM 9808 N N . ASP C 1 483 ? -41.057 4.776 38.391 1.00 33.46 462 ASP C N 1
ATOM 9809 C CA . ASP C 1 483 ? -40.138 3.681 38.647 1.00 34.72 462 ASP C CA 1
ATOM 9810 C C . ASP C 1 483 ? -39.154 3.979 39.745 1.00 33.69 462 ASP C C 1
ATOM 9811 O O . ASP C 1 483 ? -38.631 5.090 39.886 1.00 32.21 462 ASP C O 1
ATOM 9816 N N . THR C 1 484 ? -38.903 2.927 40.507 1.00 32.33 463 THR C N 1
ATOM 9817 C CA . THR C 1 484 ? -37.903 2.948 41.526 1.00 35.79 463 THR C CA 1
ATOM 9818 C C . THR C 1 484 ? -36.587 2.336 41.030 1.00 34.39 463 THR C C 1
ATOM 9819 O O . THR C 1 484 ? -35.556 2.924 41.259 1.00 33.86 463 THR C O 1
ATOM 9823 N N . ALA C 1 485 ? -36.639 1.097 40.529 1.00 34.77 464 ALA C N 1
ATOM 9824 C CA . ALA C 1 485 ? -35.488 0.347 39.955 1.00 35.11 464 ALA C CA 1
ATOM 9825 C C . ALA C 1 485 ? -36.024 -0.342 38.667 1.00 34.66 464 ALA C C 1
ATOM 9826 O O . ALA C 1 485 ? -37.030 -1.099 38.708 1.00 37.10 464 ALA C O 1
ATOM 9828 N N . VAL C 1 486 ? -35.457 0.033 37.516 1.00 31.27 465 VAL C N 1
ATOM 9829 C CA . VAL C 1 486 ? -35.906 -0.508 36.264 1.00 30.10 465 VAL C CA 1
ATOM 9830 C C . VAL C 1 486 ? -34.653 -0.718 35.435 1.00 28.68 465 VAL C C 1
ATOM 9831 O O . VAL C 1 486 ? -33.622 0.007 35.606 1.00 26.69 465 VAL C O 1
ATOM 9835 N N . THR C 1 487 ? -34.716 -1.745 34.605 1.00 29.22 466 THR C N 1
ATOM 9836 C CA . THR C 1 487 ? -33.585 -2.094 33.721 1.00 27.50 466 THR C CA 1
ATOM 9837 C C . THR C 1 487 ? -34.074 -1.758 32.335 1.00 28.84 466 THR C C 1
ATOM 9838 O O . THR C 1 487 ? -35.184 -2.170 31.946 1.00 27.22 466 THR C O 1
ATOM 9842 N N . ILE C 1 488 ? -33.278 -1.037 31.564 1.00 28.90 467 ILE C N 1
ATOM 9843 C CA . ILE C 1 488 ? -33.659 -0.650 30.189 1.00 30.51 467 ILE C CA 1
ATOM 9844 C C . ILE C 1 488 ? -32.587 -1.197 29.249 1.00 31.36 467 ILE C C 1
ATOM 9845 O O . ILE C 1 488 ? -31.471 -0.727 29.270 1.00 28.87 467 ILE C O 1
ATOM 9850 N N . ALA C 1 489 ? -32.968 -2.215 28.470 1.00 33.25 468 ALA C N 1
ATOM 9851 C CA . ALA C 1 489 ? -32.066 -2.982 27.640 1.00 35.72 468 ALA C CA 1
ATOM 9852 C C . ALA C 1 489 ? -32.772 -3.529 26.375 1.00 37.02 468 ALA C C 1
ATOM 9853 O O . ALA C 1 489 ? -33.935 -3.887 26.403 1.00 37.15 468 ALA C O 1
ATOM 9855 N N . ASP C 1 490 ? -32.061 -3.513 25.260 1.00 37.71 469 ASP C N 1
ATOM 9856 C CA . ASP C 1 490 ? -32.586 -3.997 23.997 1.00 40.00 469 ASP C CA 1
ATOM 9857 C C . ASP C 1 490 ? -31.961 -5.366 23.851 1.00 41.44 469 ASP C C 1
ATOM 9858 O O . ASP C 1 490 ? -30.733 -5.484 23.542 1.00 40.82 469 ASP C O 1
ATOM 9863 N N . VAL C 1 491 ? -32.762 -6.393 24.131 1.00 41.89 470 VAL C N 1
ATOM 9864 C CA . VAL C 1 491 ? -32.207 -7.757 24.274 1.00 42.92 470 VAL C CA 1
ATOM 9865 C C . VAL C 1 491 ? -32.854 -8.725 23.271 1.00 44.37 470 VAL C C 1
ATOM 9866 O O . VAL C 1 491 ? -34.096 -8.747 23.115 1.00 44.32 470 VAL C O 1
ATOM 9870 N N . ASP C 1 492 ? -31.993 -9.459 22.562 1.00 45.18 471 ASP C N 1
ATOM 9871 C CA . ASP C 1 492 ? -32.418 -10.511 21.654 1.00 46.43 471 ASP C CA 1
ATOM 9872 C C . ASP C 1 492 ? -32.147 -11.804 22.433 1.00 45.96 471 ASP C C 1
ATOM 9873 O O . ASP C 1 492 ? -30.991 -12.306 22.539 1.00 44.17 471 ASP C O 1
ATOM 9878 N N . TRP C 1 493 ? -33.245 -12.264 23.020 1.00 46.03 472 TRP C N 1
ATOM 9879 C CA . TRP C 1 493 ? -33.282 -13.302 24.017 1.00 47.97 472 TRP C CA 1
ATOM 9880 C C . TRP C 1 493 ? -32.895 -14.651 23.438 1.00 49.81 472 TRP C C 1
ATOM 9881 O O . TRP C 1 493 ? -32.235 -15.428 24.106 1.00 48.67 472 TRP C O 1
ATOM 9892 N N . SER C 1 494 ? -33.310 -14.895 22.192 1.00 52.47 473 SER C N 1
ATOM 9893 C CA . SER C 1 494 ? -32.920 -16.085 21.427 1.00 56.25 473 SER C CA 1
ATOM 9894 C C . SER C 1 494 ? -31.496 -15.949 20.916 1.00 57.54 473 SER C C 1
ATOM 9895 O O . SER C 1 494 ? -31.266 -16.024 19.672 1.00 60.40 473 SER C O 1
ATOM 9898 N N . SER C 1 495 ? -30.571 -15.746 21.857 1.00 57.50 474 SER C N 1
ATOM 9899 C CA . SER C 1 495 ? -29.120 -15.569 21.687 1.00 56.64 474 SER C CA 1
ATOM 9900 C C . SER C 1 495 ? -28.453 -15.043 22.994 1.00 55.58 474 SER C C 1
ATOM 9901 O O . SER C 1 495 ? -27.373 -15.509 23.361 1.00 55.70 474 SER C O 1
ATOM 9904 N N . PHE C 1 496 ? -29.099 -14.108 23.702 1.00 53.32 475 PHE C N 1
ATOM 9905 C CA . PHE C 1 496 ? -28.627 -13.716 25.042 1.00 51.24 475 PHE C CA 1
ATOM 9906 C C . PHE C 1 496 ? -28.831 -14.836 26.067 1.00 50.15 475 PHE C C 1
ATOM 9907 O O . PHE C 1 496 ? -27.948 -15.083 26.870 1.00 49.63 475 PHE C O 1
ATOM 9915 N N . ALA C 1 497 ? -29.995 -15.486 26.024 1.00 49.31 476 ALA C N 1
ATOM 9916 C CA . ALA C 1 497 ? -30.391 -16.474 27.015 1.00 50.73 476 ALA C CA 1
ATOM 9917 C C . ALA C 1 497 ? -29.583 -17.761 27.009 1.00 53.14 476 ALA C C 1
ATOM 9918 O O . ALA C 1 497 ? -29.157 -18.172 28.068 1.00 52.69 476 ALA C O 1
ATOM 9920 N N . PRO C 1 498 ? -29.446 -18.436 25.828 1.00 55.94 477 PRO C N 1
ATOM 9921 C CA . PRO C 1 498 ? -28.458 -19.508 25.619 1.00 58.33 477 PRO C CA 1
ATOM 9922 C C . PRO C 1 498 ? -27.015 -19.098 25.947 1.00 59.70 477 PRO C C 1
ATOM 9923 O O . PRO C 1 498 ? -26.252 -19.895 26.522 1.00 61.01 477 PRO C O 1
ATOM 9927 N N . GLY C 1 499 ? -26.634 -17.873 25.603 1.00 60.41 478 GLY C N 1
ATOM 9928 C CA . GLY C 1 499 ? -25.268 -17.427 25.877 1.00 62.18 478 GLY C CA 1
ATOM 9929 C C . GLY C 1 499 ? -25.043 -17.319 27.372 1.00 62.48 478 GLY C C 1
ATOM 9930 O O . GLY C 1 499 ? -23.903 -17.359 27.867 1.00 62.19 478 GLY C O 1
ATOM 9931 N N . PHE C 1 500 ? -26.161 -17.187 28.082 1.00 63.06 479 PHE C N 1
ATOM 9932 C CA . PHE C 1 500 ? -26.165 -16.922 29.516 1.00 63.22 479 PHE C CA 1
ATOM 9933 C C . PHE C 1 500 ? -26.247 -18.206 30.364 1.00 64.21 479 PHE C C 1
ATOM 9934 O O . PHE C 1 500 ? -25.727 -18.211 31.454 1.00 64.40 479 PHE C O 1
ATOM 9942 N N . THR C 1 501 ? -26.822 -19.303 29.845 1.00 66.48 480 THR C N 1
ATOM 9943 C CA . THR C 1 501 ? -26.977 -20.550 30.633 1.00 67.79 480 THR C CA 1
ATOM 9944 C C . THR C 1 501 ? -25.954 -21.654 30.306 1.00 69.54 480 THR C C 1
ATOM 9945 O O . THR C 1 501 ? -26.236 -22.850 30.518 1.00 70.04 480 THR C O 1
ATOM 9949 N N . THR C 1 502 ? -24.775 -21.283 29.800 1.00 70.34 481 THR C N 1
ATOM 9950 C CA . THR C 1 502 ? -23.812 -22.306 29.310 1.00 71.30 481 THR C CA 1
ATOM 9951 C C . THR C 1 502 ? -22.806 -22.762 30.381 1.00 70.97 481 THR C C 1
ATOM 9952 O O . THR C 1 502 ? -23.049 -23.758 31.078 1.00 71.14 481 THR C O 1
ATOM 9956 N N . ALA C 1 503 ? -21.711 -22.022 30.541 1.00 70.68 482 ALA C N 1
ATOM 9957 C CA . ALA C 1 503 ? -20.678 -22.386 31.521 1.00 69.82 482 ALA C CA 1
ATOM 9958 C C . ALA C 1 503 ? -21.235 -22.365 32.939 1.00 68.57 482 ALA C C 1
ATOM 9959 O O . ALA C 1 503 ? -20.742 -23.072 33.823 1.00 68.64 482 ALA C O 1
ATOM 9961 N N . ARG C 1 504 ? -22.274 -21.552 33.144 1.00 67.15 483 ARG C N 1
ATOM 9962 C CA . ARG C 1 504 ? -22.928 -21.421 34.455 1.00 65.47 483 ARG C CA 1
ATOM 9963 C C . ARG C 1 504 ? -24.479 -21.611 34.347 1.00 63.93 483 ARG C C 1
ATOM 9964 O O . ARG C 1 504 ? -25.159 -20.756 33.774 1.00 63.45 483 ARG C O 1
ATOM 9972 N N . PRO C 1 505 ? -25.018 -22.768 34.843 1.00 62.64 484 PRO C N 1
ATOM 9973 C CA . PRO C 1 505 ? -26.481 -23.079 34.995 1.00 60.94 484 PRO C CA 1
ATOM 9974 C C . PRO C 1 505 ? -27.228 -22.159 35.981 1.00 58.36 484 PRO C C 1
ATOM 9975 O O . PRO C 1 505 ? -26.806 -22.012 37.121 1.00 58.13 484 PRO C O 1
ATOM 9979 N N . GLY C 1 506 ? -28.339 -21.577 35.562 1.00 55.66 485 GLY C N 1
ATOM 9980 C CA . GLY C 1 506 ? -28.880 -20.428 36.292 1.00 52.04 485 GLY C CA 1
ATOM 9981 C C . GLY C 1 506 ? -30.371 -20.239 36.081 1.00 49.99 485 GLY C C 1
ATOM 9982 O O . GLY C 1 506 ? -30.980 -20.839 35.172 1.00 50.00 485 GLY C O 1
ATOM 9983 N N . THR C 1 507 ? -30.971 -19.403 36.923 1.00 46.47 486 THR C N 1
ATOM 9984 C CA . THR C 1 507 ? -32.446 -19.314 36.953 1.00 42.92 486 THR C CA 1
ATOM 9985 C C . THR C 1 507 ? -32.968 -17.896 36.876 1.00 40.48 486 THR C C 1
ATOM 9986 O O . THR C 1 507 ? -34.167 -17.706 36.890 1.00 41.01 486 THR C O 1
ATOM 9990 N N . LEU C 1 508 ? -32.088 -16.909 36.740 1.00 38.05 487 LEU C N 1
ATOM 9991 C CA . LEU C 1 508 ? -32.547 -15.517 36.678 1.00 36.29 487 LEU C CA 1
ATOM 9992 C C . LEU C 1 508 ? -33.525 -15.266 35.543 1.00 37.64 487 LEU C C 1
ATOM 9993 O O . LEU C 1 508 ? -34.435 -14.404 35.667 1.00 34.91 487 LEU C O 1
ATOM 9998 N N . LEU C 1 509 ? -33.328 -15.988 34.425 1.00 38.33 488 LEU C N 1
ATOM 9999 C CA . LEU C 1 509 ? -34.194 -15.879 33.247 1.00 40.57 488 LEU C CA 1
ATOM 10000 C C . LEU C 1 509 ? -35.288 -16.903 33.176 1.00 40.62 488 LEU C C 1
ATOM 10001 O O . LEU C 1 509 ? -36.053 -16.899 32.222 1.00 40.12 488 LEU C O 1
ATOM 10006 N N . ALA C 1 510 ? -35.361 -17.787 34.177 1.00 41.38 489 ALA C N 1
ATOM 10007 C CA . ALA C 1 510 ? -36.258 -18.935 34.102 1.00 42.46 489 ALA C CA 1
ATOM 10008 C C . ALA C 1 510 ? -37.747 -18.608 33.999 1.00 43.79 489 ALA C C 1
ATOM 10009 O O . ALA C 1 510 ? -38.559 -19.517 33.660 1.00 43.89 489 ALA C O 1
ATOM 10011 N N . ASP C 1 511 ? -38.128 -17.354 34.290 1.00 42.35 490 ASP C N 1
ATOM 10012 C CA . ASP C 1 511 ? -39.547 -16.937 34.178 1.00 45.09 490 ASP C CA 1
ATOM 10013 C C . ASP C 1 511 ? -39.862 -15.918 33.107 1.00 44.60 490 ASP C C 1
ATOM 10014 O O . ASP C 1 511 ? -40.989 -15.481 32.992 1.00 45.39 490 ASP C O 1
ATOM 10019 N N . LEU C 1 512 ? -38.886 -15.584 32.288 1.00 44.24 491 LEU C N 1
ATOM 10020 C CA . LEU C 1 512 ? -39.142 -14.702 31.186 1.00 44.91 491 LEU C CA 1
ATOM 10021 C C . LEU C 1 512 ? -39.668 -15.537 30.001 1.00 46.04 491 LEU C C 1
ATOM 10022 O O . LEU C 1 512 ? -38.951 -16.405 29.485 1.00 44.65 491 LEU C O 1
ATOM 10027 N N . PRO C 1 513 ? -40.935 -15.290 29.563 1.00 47.49 492 PRO C N 1
ATOM 10028 C CA . PRO C 1 513 ? -41.478 -16.079 28.426 1.00 49.01 492 PRO C CA 1
ATOM 10029 C C . PRO C 1 513 ? -40.503 -16.123 27.241 1.00 50.38 492 PRO C C 1
ATOM 10030 O O . PRO C 1 513 ? -40.186 -17.190 26.734 1.00 50.74 492 PRO C O 1
ATOM 10034 N N . GLU C 1 514 ? -39.959 -14.980 26.867 1.00 51.30 493 GLU C N 1
ATOM 10035 C CA . GLU C 1 514 ? -39.014 -14.921 25.751 1.00 53.12 493 GLU C CA 1
ATOM 10036 C C . GLU C 1 514 ? -37.763 -15.815 25.987 1.00 53.07 493 GLU C C 1
ATOM 10037 O O . GLU C 1 514 ? -37.238 -16.394 25.047 1.00 53.97 493 GLU C O 1
ATOM 10043 N N . ALA C 1 515 ? -37.287 -15.909 27.237 1.00 51.97 494 ALA C N 1
ATOM 10044 C CA . ALA C 1 515 ? -36.251 -16.870 27.599 1.00 52.13 494 ALA C CA 1
ATOM 10045 C C . ALA C 1 515 ? -36.935 -18.209 27.815 1.00 52.20 494 ALA C C 1
ATOM 10046 O O . ALA C 1 515 ? -36.426 -19.228 27.407 1.00 54.45 494 ALA C O 1
ATOM 10048 N N . SER D 1 27 ? -17.007 29.970 -3.451 1.00 52.92 6 SER D N 1
ATOM 10049 C CA . SER D 1 27 ? -17.104 30.056 -1.965 1.00 54.25 6 SER D CA 1
ATOM 10050 C C . SER D 1 27 ? -16.230 29.026 -1.200 1.00 53.71 6 SER D C 1
ATOM 10051 O O . SER D 1 27 ? -15.631 29.391 -0.174 1.00 54.73 6 SER D O 1
ATOM 10054 N N . TRP D 1 28 ? -16.171 27.763 -1.667 1.00 51.65 7 TRP D N 1
ATOM 10055 C CA . TRP D 1 28 ? -15.376 26.703 -0.971 1.00 50.10 7 TRP D CA 1
ATOM 10056 C C . TRP D 1 28 ? -13.863 26.731 -1.336 1.00 49.75 7 TRP D C 1
ATOM 10057 O O . TRP D 1 28 ? -13.079 25.855 -0.861 1.00 49.41 7 TRP D O 1
ATOM 10068 N N . ARG D 1 29 ? -13.464 27.716 -2.165 1.00 49.53 8 ARG D N 1
ATOM 10069 C CA . ARG D 1 29 ? -12.130 27.731 -2.822 1.00 48.79 8 ARG D CA 1
ATOM 10070 C C . ARG D 1 29 ? -11.085 28.552 -2.122 1.00 47.64 8 ARG D C 1
ATOM 10071 O O . ARG D 1 29 ? -11.205 29.815 -2.028 1.00 46.11 8 ARG D O 1
ATOM 10079 N N . TYR D 1 30 ? -10.013 27.897 -1.664 1.00 45.84 9 TYR D N 1
ATOM 10080 C CA . TYR D 1 30 ? -8.848 28.687 -1.180 1.00 45.15 9 TYR D CA 1
ATOM 10081 C C . TYR D 1 30 ? -7.504 28.302 -1.755 1.00 45.08 9 TYR D C 1
ATOM 10082 O O . TYR D 1 30 ? -7.364 27.275 -2.411 1.00 42.85 9 TYR D O 1
ATOM 10091 N N . ARG D 1 31 ? -6.491 29.119 -1.495 1.00 45.69 10 ARG D N 1
ATOM 10092 C CA . ARG D 1 31 ? -5.140 28.694 -1.827 1.00 47.32 10 ARG D CA 1
ATOM 10093 C C . ARG D 1 31 ? -4.147 29.298 -0.862 1.00 47.71 10 ARG D C 1
ATOM 10094 O O . ARG D 1 31 ? -4.473 30.232 -0.148 1.00 48.69 10 ARG D O 1
ATOM 10102 N N . ILE D 1 32 ? -2.918 28.796 -0.928 1.00 48.83 11 ILE D N 1
ATOM 10103 C CA . ILE D 1 32 ? -1.791 29.313 -0.191 1.00 48.91 11 ILE D CA 1
ATOM 10104 C C . ILE D 1 32 ? -1.157 30.405 -1.044 1.00 50.67 11 ILE D C 1
ATOM 10105 O O . ILE D 1 32 ? -0.631 30.132 -2.108 1.00 50.97 11 ILE D O 1
ATOM 10110 N N . ASP D 1 33 ? -1.201 31.642 -0.581 1.00 53.74 12 ASP D N 1
ATOM 10111 C CA . ASP D 1 33 ? -0.445 32.709 -1.232 1.00 56.17 12 ASP D CA 1
ATOM 10112 C C . ASP D 1 33 ? 0.812 32.997 -0.406 1.00 56.38 12 ASP D C 1
ATOM 10113 O O . ASP D 1 33 ? 0.766 32.914 0.831 1.00 56.42 12 ASP D O 1
ATOM 10118 N N . TRP D 1 34 ? 1.917 33.303 -1.101 1.00 56.44 13 TRP D N 1
ATOM 10119 C CA . TRP D 1 34 ? 3.155 33.770 -0.486 1.00 57.48 13 TRP D CA 1
ATOM 10120 C C . TRP D 1 34 ? 3.263 35.305 -0.640 1.00 59.57 13 TRP D C 1
ATOM 10121 O O . TRP D 1 34 ? 3.420 35.855 -1.755 1.00 57.97 13 TRP D O 1
ATOM 10132 N N . LYS D 1 35 ? 3.130 35.962 0.508 1.00 61.72 14 LYS D N 1
ATOM 10133 C CA . LYS D 1 35 ? 3.019 37.413 0.614 1.00 64.52 14 LYS D CA 1
ATOM 10134 C C . LYS D 1 35 ? 4.286 38.089 1.126 1.00 65.78 14 LYS D C 1
ATOM 10135 O O . LYS D 1 35 ? 4.786 37.797 2.224 1.00 65.49 14 LYS D O 1
ATOM 10141 N N . ARG D 1 36 ? 4.776 39.008 0.303 1.00 67.52 15 ARG D N 1
ATOM 10142 C CA . ARG D 1 36 ? 5.978 39.783 0.559 1.00 69.36 15 ARG D CA 1
ATOM 10143 C C . ARG D 1 36 ? 5.914 40.416 1.961 1.00 70.12 15 ARG D C 1
ATOM 10144 O O . ARG D 1 36 ? 4.843 40.852 2.387 1.00 70.59 15 ARG D O 1
ATOM 10152 N N . LEU D 1 37 ? 7.031 40.440 2.689 1.00 70.72 16 LEU D N 1
ATOM 10153 C CA . LEU D 1 37 ? 7.053 41.073 4.034 1.00 72.25 16 LEU D CA 1
ATOM 10154 C C . LEU D 1 37 ? 7.412 42.588 4.073 1.00 73.41 16 LEU D C 1
ATOM 10155 O O . LEU D 1 37 ? 7.699 43.191 3.041 1.00 74.11 16 LEU D O 1
ATOM 10160 N N . ALA D 1 38 ? 7.386 43.199 5.254 1.00 73.90 17 ALA D N 1
ATOM 10161 C CA . ALA D 1 38 ? 7.636 44.641 5.363 1.00 74.65 17 ALA D CA 1
ATOM 10162 C C . ALA D 1 38 ? 9.129 44.987 5.324 1.00 74.57 17 ALA D C 1
ATOM 10163 O O . ALA D 1 38 ? 9.890 44.590 6.200 1.00 73.81 17 ALA D O 1
ATOM 10165 N N . GLY D 1 47 ? 17.905 42.723 16.407 1.00 78.02 26 GLY D N 1
ATOM 10166 C CA . GLY D 1 47 ? 18.506 41.480 15.917 1.00 77.33 26 GLY D CA 1
ATOM 10167 C C . GLY D 1 47 ? 18.534 40.364 16.949 1.00 77.17 26 GLY D C 1
ATOM 10168 O O . GLY D 1 47 ? 17.638 40.280 17.790 1.00 77.36 26 GLY D O 1
ATOM 10169 N N . LEU D 1 48 ? 19.582 39.535 16.896 1.00 76.37 27 LEU D N 1
ATOM 10170 C CA . LEU D 1 48 ? 19.659 38.277 17.635 1.00 76.16 27 LEU D CA 1
ATOM 10171 C C . LEU D 1 48 ? 20.411 38.376 18.962 1.00 76.97 27 LEU D C 1
ATOM 10172 O O . LEU D 1 48 ? 20.876 39.469 19.321 1.00 78.55 27 LEU D O 1
ATOM 10177 N N . SER D 1 49 ? 20.537 37.240 19.677 1.00 76.53 28 SER D N 1
ATOM 10178 C CA . SER D 1 49 ? 21.267 37.153 20.969 1.00 76.46 28 SER D CA 1
ATOM 10179 C C . SER D 1 49 ? 21.364 35.757 21.635 1.00 75.49 28 SER D C 1
ATOM 10180 O O . SER D 1 49 ? 20.348 35.124 21.947 1.00 75.23 28 SER D O 1
ATOM 10183 N N . GLY D 1 50 ? 22.587 35.294 21.880 1.00 74.35 29 GLY D N 1
ATOM 10184 C CA . GLY D 1 50 ? 22.787 34.169 22.799 1.00 73.12 29 GLY D CA 1
ATOM 10185 C C . GLY D 1 50 ? 23.309 32.883 22.194 1.00 71.64 29 GLY D C 1
ATOM 10186 O O . GLY D 1 50 ? 23.801 32.863 21.058 1.00 70.86 29 GLY D O 1
ATOM 10187 N N . ARG D 1 51 ? 23.241 31.815 22.984 1.00 70.69 30 ARG D N 1
ATOM 10188 C CA . ARG D 1 51 ? 23.580 30.489 22.501 1.00 70.22 30 ARG D CA 1
ATOM 10189 C C . ARG D 1 51 ? 22.410 30.003 21.611 1.00 68.94 30 ARG D C 1
ATOM 10190 O O . ARG D 1 51 ? 21.242 30.019 22.024 1.00 68.47 30 ARG D O 1
ATOM 10198 N N . TRP D 1 52 ? 22.718 29.657 20.362 1.00 67.77 31 TRP D N 1
ATOM 10199 C CA . TRP D 1 52 ? 21.753 28.922 19.538 1.00 65.98 31 TRP D CA 1
ATOM 10200 C C . TRP D 1 52 ? 22.268 27.513 19.304 1.00 65.86 31 TRP D C 1
ATOM 10201 O O . TRP D 1 52 ? 23.455 27.333 19.040 1.00 66.84 31 TRP D O 1
ATOM 10212 N N . LEU D 1 53 ? 21.409 26.507 19.446 1.00 64.34 32 LEU D N 1
ATOM 10213 C CA . LEU D 1 53 ? 21.847 25.154 19.142 1.00 63.81 32 LEU D CA 1
ATOM 10214 C C . LEU D 1 53 ? 21.504 24.817 17.702 1.00 62.58 32 LEU D C 1
ATOM 10215 O O . LEU D 1 53 ? 20.338 24.799 17.342 1.00 62.29 32 LEU D O 1
ATOM 10220 N N . VAL D 1 54 ? 22.526 24.559 16.894 1.00 61.89 33 VAL D N 1
ATOM 10221 C CA . VAL D 1 54 ? 22.337 24.188 15.510 1.00 60.43 33 VAL D CA 1
ATOM 10222 C C . VAL D 1 54 ? 22.454 22.679 15.379 1.00 60.45 33 VAL D C 1
ATOM 10223 O O . VAL D 1 54 ? 23.542 22.119 15.461 1.00 60.73 33 VAL D O 1
ATOM 10227 N N . VAL D 1 55 ? 21.332 22.009 15.169 1.00 60.47 34 VAL D N 1
ATOM 10228 C CA . VAL D 1 55 ? 21.341 20.535 15.020 1.00 60.44 34 VAL D CA 1
ATOM 10229 C C . VAL D 1 55 ? 21.533 20.073 13.585 1.00 60.50 34 VAL D C 1
ATOM 10230 O O . VAL D 1 55 ? 20.763 20.414 12.682 1.00 60.12 34 VAL D O 1
ATOM 10234 N N . VAL D 1 56 ? 22.565 19.275 13.384 1.00 61.12 35 VAL D N 1
ATOM 10235 C CA . VAL D 1 56 ? 23.007 18.928 12.057 1.00 62.33 35 VAL D CA 1
ATOM 10236 C C . VAL D 1 56 ? 23.250 17.431 11.936 1.00 64.71 35 VAL D C 1
ATOM 10237 O O . VAL D 1 56 ? 23.776 16.810 12.874 1.00 64.49 35 VAL D O 1
ATOM 10241 N N . PRO D 1 57 ? 22.830 16.840 10.801 1.00 66.04 36 PRO D N 1
ATOM 10242 C CA . PRO D 1 57 ? 23.316 15.520 10.425 1.00 68.36 36 PRO D CA 1
ATOM 10243 C C . PRO D 1 57 ? 24.855 15.480 10.308 1.00 71.01 36 PRO D C 1
ATOM 10244 O O . PRO D 1 57 ? 25.473 16.427 9.779 1.00 71.10 36 PRO D O 1
ATOM 10248 N N . GLU D 1 58 ? 25.456 14.406 10.826 1.00 73.20 37 GLU D N 1
ATOM 10249 C CA . GLU D 1 58 ? 26.870 14.117 10.586 1.00 76.17 37 GLU D CA 1
ATOM 10250 C C . GLU D 1 58 ? 26.966 13.901 9.077 1.00 77.61 37 GLU D C 1
ATOM 10251 O O . GLU D 1 58 ? 25.965 13.567 8.451 1.00 77.63 37 GLU D O 1
ATOM 10257 N N . ASP D 1 59 ? 28.148 14.108 8.496 1.00 79.86 38 ASP D N 1
ATOM 10258 C CA . ASP D 1 59 ? 28.357 14.046 7.027 1.00 81.49 38 ASP D CA 1
ATOM 10259 C C . ASP D 1 59 ? 27.754 15.275 6.325 1.00 81.93 38 ASP D C 1
ATOM 10260 O O . ASP D 1 59 ? 28.186 15.668 5.229 1.00 82.34 38 ASP D O 1
ATOM 10265 N N . ARG D 1 60 ? 26.762 15.884 6.973 1.00 82.01 39 ARG D N 1
ATOM 10266 C CA . ARG D 1 60 ? 26.275 17.190 6.546 1.00 81.97 39 ARG D CA 1
ATOM 10267 C C . ARG D 1 60 ? 26.944 18.296 7.376 1.00 81.99 39 ARG D C 1
ATOM 10268 O O . ARG D 1 60 ? 26.483 19.445 7.396 1.00 81.71 39 ARG D O 1
ATOM 10276 N N . SER D 1 61 ? 28.036 17.926 8.048 1.00 81.68 40 SER D N 1
ATOM 10277 C CA . SER D 1 61 ? 28.934 18.870 8.702 1.00 81.99 40 SER D CA 1
ATOM 10278 C C . SER D 1 61 ? 29.468 19.874 7.669 1.00 81.83 40 SER D C 1
ATOM 10279 O O . SER D 1 61 ? 30.017 20.915 8.007 1.00 81.63 40 SER D O 1
ATOM 10282 N N . ALA D 1 62 ? 29.276 19.533 6.396 1.00 81.88 41 ALA D N 1
ATOM 10283 C CA . ALA D 1 62 ? 29.604 20.394 5.242 1.00 81.67 41 ALA D CA 1
ATOM 10284 C C . ALA D 1 62 ? 28.975 21.794 5.356 1.00 80.92 41 ALA D C 1
ATOM 10285 O O . ALA D 1 62 ? 29.671 22.774 5.719 1.00 81.31 41 ALA D O 1
ATOM 10287 N N . GLU D 1 63 ? 27.668 21.866 5.042 1.00 79.30 42 GLU D N 1
ATOM 10288 C CA . GLU D 1 63 ? 26.810 23.031 5.335 1.00 77.38 42 GLU D CA 1
ATOM 10289 C C . GLU D 1 63 ? 26.788 23.198 6.861 1.00 75.33 42 GLU D C 1
ATOM 10290 O O . GLU D 1 63 ? 27.636 22.638 7.549 1.00 76.09 42 GLU D O 1
ATOM 10296 N N . ALA D 1 64 ? 25.848 23.952 7.408 1.00 72.52 43 ALA D N 1
ATOM 10297 C CA . ALA D 1 64 ? 25.969 24.392 8.800 1.00 70.31 43 ALA D CA 1
ATOM 10298 C C . ALA D 1 64 ? 27.069 25.446 8.969 1.00 69.23 43 ALA D C 1
ATOM 10299 O O . ALA D 1 64 ? 26.840 26.456 9.618 1.00 69.26 43 ALA D O 1
ATOM 10301 N N . ALA D 1 65 ? 28.237 25.247 8.359 1.00 67.79 44 ALA D N 1
ATOM 10302 C CA . ALA D 1 65 ? 29.325 26.223 8.462 1.00 66.46 44 ALA D CA 1
ATOM 10303 C C . ALA D 1 65 ? 28.878 27.608 7.974 1.00 65.56 44 ALA D C 1
ATOM 10304 O O . ALA D 1 65 ? 29.046 28.591 8.701 1.00 65.40 44 ALA D O 1
ATOM 10306 N N . PRO D 1 66 ? 28.281 27.696 6.759 1.00 64.29 45 PRO D N 1
ATOM 10307 C CA . PRO D 1 66 ? 27.817 29.036 6.377 1.00 63.74 45 PRO D CA 1
ATOM 10308 C C . PRO D 1 66 ? 26.678 29.536 7.271 1.00 62.68 45 PRO D C 1
ATOM 10309 O O . PRO D 1 66 ? 26.546 30.743 7.488 1.00 62.22 45 PRO D O 1
ATOM 10313 N N . VAL D 1 67 ? 25.854 28.604 7.755 1.00 61.61 46 VAL D N 1
ATOM 10314 C CA . VAL D 1 67 ? 24.802 28.880 8.751 1.00 60.63 46 VAL D CA 1
ATOM 10315 C C . VAL D 1 67 ? 25.323 29.468 10.084 1.00 60.90 46 VAL D C 1
ATOM 10316 O O . VAL D 1 67 ? 24.716 30.376 10.647 1.00 61.10 46 VAL D O 1
ATOM 10320 N N . LEU D 1 68 ? 26.439 28.949 10.579 1.00 61.03 47 LEU D N 1
ATOM 10321 C CA . LEU D 1 68 ? 27.018 29.454 11.826 1.00 62.20 47 LEU D CA 1
ATOM 10322 C C . LEU D 1 68 ? 27.556 30.878 11.646 1.00 62.21 47 LEU D C 1
ATOM 10323 O O . LEU D 1 68 ? 27.336 31.745 12.492 1.00 62.69 47 LEU D O 1
ATOM 10328 N N . ALA D 1 69 ? 28.221 31.120 10.518 1.00 62.22 48 ALA D N 1
ATOM 10329 C CA . ALA D 1 69 ? 28.797 32.434 10.239 1.00 62.04 48 ALA D CA 1
ATOM 10330 C C . ALA D 1 69 ? 27.701 33.480 10.227 1.00 62.03 48 ALA D C 1
ATOM 10331 O O . ALA D 1 69 ? 27.911 34.596 10.701 1.00 61.78 48 ALA D O 1
ATOM 10333 N N . ALA D 1 70 ? 26.518 33.101 9.722 1.00 61.15 49 ALA D N 1
ATOM 10334 C CA . ALA D 1 70 ? 25.391 34.039 9.652 1.00 61.13 49 ALA D CA 1
ATOM 10335 C C . ALA D 1 70 ? 24.707 34.279 10.982 1.00 61.54 49 ALA D C 1
ATOM 10336 O O . ALA D 1 70 ? 24.289 35.396 11.246 1.00 63.03 49 ALA D O 1
ATOM 10338 N N . LEU D 1 71 ? 24.580 33.245 11.809 1.00 62.39 50 LEU D N 1
ATOM 10339 C CA . LEU D 1 71 ? 24.027 33.409 13.163 1.00 63.42 50 LEU D CA 1
ATOM 10340 C C . LEU D 1 71 ? 24.980 34.267 14.023 1.00 65.62 50 LEU D C 1
ATOM 10341 O O . LEU D 1 71 ? 24.566 35.268 14.647 1.00 65.93 50 LEU D O 1
ATOM 10346 N N . SER D 1 72 ? 26.252 33.872 14.051 1.00 66.69 51 SER D N 1
ATOM 10347 C CA . SER D 1 72 ? 27.239 34.620 14.826 1.00 69.20 51 SER D CA 1
ATOM 10348 C C . SER D 1 72 ? 27.470 36.002 14.156 1.00 69.86 51 SER D C 1
ATOM 10349 O O . SER D 1 72 ? 27.658 37.000 14.845 1.00 70.86 51 SER D O 1
ATOM 10352 N N . GLY D 1 73 ? 27.383 36.053 12.821 1.00 70.69 52 GLY D N 1
ATOM 10353 C CA . GLY D 1 73 ? 27.357 37.315 12.062 1.00 72.16 52 GLY D CA 1
ATOM 10354 C C . GLY D 1 73 ? 26.202 38.259 12.374 1.00 72.74 52 GLY D C 1
ATOM 10355 O O . GLY D 1 73 ? 26.276 39.443 12.080 1.00 73.47 52 GLY D O 1
ATOM 10356 N N . ALA D 1 74 ? 25.129 37.739 12.956 1.00 73.03 53 ALA D N 1
ATOM 10357 C CA . ALA D 1 74 ? 23.973 38.546 13.337 1.00 74.16 53 ALA D CA 1
ATOM 10358 C C . ALA D 1 74 ? 23.966 38.814 14.853 1.00 75.22 53 ALA D C 1
ATOM 10359 O O . ALA D 1 74 ? 23.030 39.427 15.393 1.00 75.34 53 ALA D O 1
ATOM 10361 N N . GLY D 1 75 ? 25.014 38.338 15.527 1.00 76.22 54 GLY D N 1
ATOM 10362 C CA . GLY D 1 75 ? 25.174 38.475 16.975 1.00 77.34 54 GLY D CA 1
ATOM 10363 C C . GLY D 1 75 ? 24.572 37.340 17.794 1.00 77.45 54 GLY D C 1
ATOM 10364 O O . GLY D 1 75 ? 23.563 37.534 18.475 1.00 77.81 54 GLY D O 1
ATOM 10365 N N . ALA D 1 76 ? 25.200 36.165 17.726 1.00 77.22 55 ALA D N 1
ATOM 10366 C CA . ALA D 1 76 ? 24.821 34.980 18.510 1.00 76.86 55 ALA D CA 1
ATOM 10367 C C . ALA D 1 76 ? 26.013 34.028 18.651 1.00 76.99 55 ALA D C 1
ATOM 10368 O O . ALA D 1 76 ? 26.928 34.038 17.818 1.00 76.63 55 ALA D O 1
ATOM 10370 N N . ASP D 1 77 ? 25.994 33.202 19.694 1.00 77.14 56 ASP D N 1
ATOM 10371 C CA . ASP D 1 77 ? 27.038 32.196 19.889 1.00 77.72 56 ASP D CA 1
ATOM 10372 C C . ASP D 1 77 ? 26.571 30.757 19.563 1.00 77.24 56 ASP D C 1
ATOM 10373 O O . ASP D 1 77 ? 26.119 30.037 20.453 1.00 76.56 56 ASP D O 1
ATOM 10378 N N . PRO D 1 78 ? 26.733 30.327 18.296 1.00 76.94 57 PRO D N 1
ATOM 10379 C CA . PRO D 1 78 ? 26.207 29.045 17.843 1.00 77.00 57 PRO D CA 1
ATOM 10380 C C . PRO D 1 78 ? 27.140 27.830 18.102 1.00 77.55 57 PRO D C 1
ATOM 10381 O O . PRO D 1 78 ? 28.368 27.941 17.931 1.00 77.78 57 PRO D O 1
ATOM 10385 N N . VAL D 1 79 ? 26.565 26.696 18.522 1.00 77.48 58 VAL D N 1
ATOM 10386 C CA . VAL D 1 79 ? 27.313 25.423 18.581 1.00 78.33 58 VAL D CA 1
ATOM 10387 C C . VAL D 1 79 ? 26.666 24.296 17.736 1.00 77.86 58 VAL D C 1
ATOM 10388 O O . VAL D 1 79 ? 25.557 23.844 18.008 1.00 77.74 58 VAL D O 1
ATOM 10392 N N . GLN D 1 80 ? 27.402 23.863 16.718 1.00 77.70 59 GLN D N 1
ATOM 10393 C CA . GLN D 1 80 ? 27.000 22.796 15.830 1.00 77.66 59 GLN D CA 1
ATOM 10394 C C . GLN D 1 80 ? 27.023 21.468 16.576 1.00 78.18 59 GLN D C 1
ATOM 10395 O O . GLN D 1 80 ? 28.075 21.019 17.066 1.00 78.69 59 GLN D O 1
ATOM 10401 N N . LEU D 1 81 ? 25.849 20.857 16.689 1.00 78.33 60 LEU D N 1
ATOM 10402 C CA . LEU D 1 81 ? 25.727 19.526 17.292 1.00 78.70 60 LEU D CA 1
ATOM 10403 C C . LEU D 1 81 ? 25.508 18.476 16.206 1.00 79.17 60 LEU D C 1
ATOM 10404 O O . LEU D 1 81 ? 24.416 18.365 15.646 1.00 78.91 60 LEU D O 1
ATOM 10409 N N . ASP D 1 82 ? 26.557 17.727 15.900 1.00 80.30 61 ASP D N 1
ATOM 10410 C CA . ASP D 1 82 ? 26.485 16.686 14.894 1.00 81.39 61 ASP D CA 1
ATOM 10411 C C . ASP D 1 82 ? 25.830 15.423 15.440 1.00 82.15 61 ASP D C 1
ATOM 10412 O O . ASP D 1 82 ? 26.397 14.743 16.295 1.00 83.02 61 ASP D O 1
ATOM 10417 N N . VAL D 1 83 ? 24.631 15.119 14.938 1.00 82.46 62 VAL D N 1
ATOM 10418 C CA . VAL D 1 83 ? 23.840 13.971 15.378 1.00 82.97 62 VAL D CA 1
ATOM 10419 C C . VAL D 1 83 ? 23.679 12.951 14.251 1.00 83.02 62 VAL D C 1
ATOM 10420 O O . VAL D 1 83 ? 23.640 13.328 13.089 1.00 82.78 62 VAL D O 1
ATOM 10424 N N . SER D 1 84 ? 23.604 11.662 14.582 1.00 83.82 63 SER D N 1
ATOM 10425 C CA . SER D 1 84 ? 23.155 10.674 13.592 1.00 84.27 63 SER D CA 1
ATOM 10426 C C . SER D 1 84 ? 21.630 10.781 13.407 1.00 83.95 63 SER D C 1
ATOM 10427 O O . SER D 1 84 ? 20.875 10.642 14.392 1.00 84.15 63 SER D O 1
ATOM 10430 N N . PRO D 1 85 ? 21.171 11.052 12.151 1.00 83.51 64 PRO D N 1
ATOM 10431 C CA . PRO D 1 85 ? 19.711 11.121 11.920 1.00 82.56 64 PRO D CA 1
ATOM 10432 C C . PRO D 1 85 ? 18.983 9.860 12.408 1.00 81.81 64 PRO D C 1
ATOM 10433 O O . PRO D 1 85 ? 17.895 9.961 12.978 1.00 81.25 64 PRO D O 1
ATOM 10437 N N . LEU D 1 86 ? 19.624 8.703 12.224 1.00 81.77 65 LEU D N 1
ATOM 10438 C CA . LEU D 1 86 ? 19.152 7.415 12.751 1.00 81.42 65 LEU D CA 1
ATOM 10439 C C . LEU D 1 86 ? 19.224 7.298 14.291 1.00 81.15 65 LEU D C 1
ATOM 10440 O O . LEU D 1 86 ? 18.849 6.259 14.849 1.00 81.49 65 LEU D O 1
ATOM 10445 N N . GLY D 1 87 ? 19.699 8.353 14.970 1.00 80.01 66 GLY D N 1
ATOM 10446 C CA . GLY D 1 87 ? 19.664 8.430 16.432 1.00 78.22 66 GLY D CA 1
ATOM 10447 C C . GLY D 1 87 ? 18.279 8.131 16.987 1.00 76.74 66 GLY D C 1
ATOM 10448 O O . GLY D 1 87 ? 17.297 8.118 16.250 1.00 76.29 66 GLY D O 1
ATOM 10449 N N . ASP D 1 88 ? 18.200 7.862 18.285 1.00 75.76 67 ASP D N 1
ATOM 10450 C CA . ASP D 1 88 ? 16.913 7.655 18.930 1.00 73.98 67 ASP D CA 1
ATOM 10451 C C . ASP D 1 88 ? 16.667 8.717 20.008 1.00 72.93 67 ASP D C 1
ATOM 10452 O O . ASP D 1 88 ? 17.570 9.473 20.358 1.00 72.26 67 ASP D O 1
ATOM 10457 N N . ARG D 1 89 ? 15.430 8.810 20.483 1.00 72.01 68 ARG D N 1
ATOM 10458 C CA . ARG D 1 89 ? 15.038 9.769 21.520 1.00 72.31 68 ARG D CA 1
ATOM 10459 C C . ARG D 1 89 ? 16.137 10.075 22.608 1.00 73.48 68 ARG D C 1
ATOM 10460 O O . ARG D 1 89 ? 16.677 11.204 22.689 1.00 73.14 68 ARG D O 1
ATOM 10468 N N . GLN D 1 90 ? 16.457 9.059 23.420 1.00 74.16 69 GLN D N 1
ATOM 10469 C CA . GLN D 1 90 ? 17.402 9.153 24.533 1.00 75.31 69 GLN D CA 1
ATOM 10470 C C . GLN D 1 90 ? 18.730 9.862 24.237 1.00 75.15 69 GLN D C 1
ATOM 10471 O O . GLN D 1 90 ? 19.019 10.906 24.850 1.00 75.28 69 GLN D O 1
ATOM 10477 N N . ARG D 1 91 ? 19.518 9.294 23.315 1.00 74.48 70 ARG D N 1
ATOM 10478 C CA . ARG D 1 91 ? 20.854 9.796 22.948 1.00 74.50 70 ARG D CA 1
ATOM 10479 C C . ARG D 1 91 ? 20.867 11.267 22.561 1.00 74.39 70 ARG D C 1
ATOM 10480 O O . ARG D 1 91 ? 21.843 11.982 22.837 1.00 73.80 70 ARG D O 1
ATOM 10488 N N . LEU D 1 92 ? 19.787 11.698 21.893 1.00 74.21 71 LEU D N 1
ATOM 10489 C CA . LEU D 1 92 ? 19.636 13.080 21.436 1.00 73.64 71 LEU D CA 1
ATOM 10490 C C . LEU D 1 92 ? 19.193 13.929 22.616 1.00 74.28 71 LEU D C 1
ATOM 10491 O O . LEU D 1 92 ? 19.673 15.054 22.770 1.00 73.81 71 LEU D O 1
ATOM 10496 N N . ALA D 1 93 ? 18.282 13.396 23.440 1.00 75.09 72 ALA D N 1
ATOM 10497 C CA . ALA D 1 93 ? 17.926 14.038 24.716 1.00 76.62 72 ALA D CA 1
ATOM 10498 C C . ALA D 1 93 ? 19.169 14.167 25.626 1.00 78.02 72 ALA D C 1
ATOM 10499 O O . ALA D 1 93 ? 19.261 15.075 26.463 1.00 77.96 72 ALA D O 1
ATOM 10501 N N . ALA D 1 94 ? 20.118 13.251 25.435 1.00 79.05 73 ALA D N 1
ATOM 10502 C CA . ALA D 1 94 ? 21.374 13.265 26.163 1.00 80.62 73 ALA D CA 1
ATOM 10503 C C . ALA D 1 94 ? 22.334 14.292 25.561 1.00 81.23 73 ALA D C 1
ATOM 10504 O O . ALA D 1 94 ? 22.885 15.117 26.294 1.00 81.90 73 ALA D O 1
ATOM 10506 N N . THR D 1 95 ? 22.532 14.262 24.237 1.00 81.30 74 THR D N 1
ATOM 10507 C CA . THR D 1 95 ? 23.456 15.219 23.576 1.00 81.53 74 THR D CA 1
ATOM 10508 C C . THR D 1 95 ? 22.975 16.657 23.739 1.00 81.24 74 THR D C 1
ATOM 10509 O O . THR D 1 95 ? 23.790 17.577 23.841 1.00 81.70 74 THR D O 1
ATOM 10513 N N . LEU D 1 96 ? 21.653 16.828 23.772 1.00 80.87 75 LEU D N 1
ATOM 10514 C CA . LEU D 1 96 ? 21.023 18.094 24.142 1.00 80.81 75 LEU D CA 1
ATOM 10515 C C . LEU D 1 96 ? 21.203 18.392 25.625 1.00 81.69 75 LEU D C 1
ATOM 10516 O O . LEU D 1 96 ? 21.282 19.554 26.003 1.00 81.74 75 LEU D O 1
ATOM 10521 N N . GLY D 1 97 ? 21.250 17.343 26.453 1.00 82.37 76 GLY D N 1
ATOM 10522 C CA . GLY D 1 97 ? 21.573 17.472 27.883 1.00 83.31 76 GLY D CA 1
ATOM 10523 C C . GLY D 1 97 ? 22.952 18.069 28.112 1.00 83.64 76 GLY D C 1
ATOM 10524 O O . GLY D 1 97 ? 23.069 19.131 28.711 1.00 83.71 76 GLY D O 1
ATOM 10525 N N . GLU D 1 98 ? 23.979 17.368 27.625 1.00 84.31 77 GLU D N 1
ATOM 10526 C CA . GLU D 1 98 ? 25.372 17.832 27.602 1.00 85.43 77 GLU D CA 1
ATOM 10527 C C . GLU D 1 98 ? 25.436 19.269 27.118 1.00 85.28 77 GLU D C 1
ATOM 10528 O O . GLU D 1 98 ? 25.725 20.162 27.897 1.00 85.68 77 GLU D O 1
ATOM 10534 N N . ALA D 1 99 ? 25.125 19.478 25.834 1.00 84.85 78 ALA D N 1
ATOM 10535 C CA . ALA D 1 99 ? 25.027 20.812 25.225 1.00 84.26 78 ALA D CA 1
ATOM 10536 C C . ALA D 1 99 ? 24.335 21.879 26.092 1.00 84.45 78 ALA D C 1
ATOM 10537 O O . ALA D 1 99 ? 24.791 23.027 26.126 1.00 84.58 78 ALA D O 1
ATOM 10539 N N . LEU D 1 100 ? 23.260 21.504 26.792 1.00 84.34 79 LEU D N 1
ATOM 10540 C CA . LEU D 1 100 ? 22.506 22.447 27.638 1.00 84.79 79 LEU D CA 1
ATOM 10541 C C . LEU D 1 100 ? 23.245 22.825 28.937 1.00 86.01 79 LEU D C 1
ATOM 10542 O O . LEU D 1 100 ? 23.448 24.015 29.222 1.00 86.24 79 LEU D O 1
ATOM 10547 N N . ALA D 1 101 ? 23.623 21.813 29.720 1.00 86.59 80 ALA D N 1
ATOM 10548 C CA . ALA D 1 101 ? 24.427 22.019 30.934 1.00 87.66 80 ALA D CA 1
ATOM 10549 C C . ALA D 1 101 ? 25.817 22.583 30.598 1.00 87.62 80 ALA D C 1
ATOM 10550 O O . ALA D 1 101 ? 26.249 23.577 31.190 1.00 87.94 80 ALA D O 1
ATOM 10552 N N . ALA D 1 102 ? 26.480 21.956 29.619 1.00 87.17 81 ALA D N 1
ATOM 10553 C CA . ALA D 1 102 ? 27.836 22.313 29.188 1.00 87.29 81 ALA D CA 1
ATOM 10554 C C . ALA D 1 102 ? 27.882 23.623 28.398 1.00 86.82 81 ALA D C 1
ATOM 10555 O O . ALA D 1 102 ? 28.739 23.807 27.532 1.00 86.81 81 ALA D O 1
ATOM 10557 N N . ALA D 1 103 ? 26.943 24.515 28.725 1.00 86.59 82 ALA D N 1
ATOM 10558 C CA . ALA D 1 103 ? 26.825 25.869 28.189 1.00 85.72 82 ALA D CA 1
ATOM 10559 C C . ALA D 1 103 ? 25.970 26.719 29.141 1.00 86.04 82 ALA D C 1
ATOM 10560 O O . ALA D 1 103 ? 25.466 27.771 28.742 1.00 85.60 82 ALA D O 1
ATOM 10562 N N . GLY D 1 104 ? 25.801 26.253 30.386 1.00 86.56 83 GLY D N 1
ATOM 10563 C CA . GLY D 1 104 ? 24.977 26.939 31.409 1.00 86.93 83 GLY D CA 1
ATOM 10564 C C . GLY D 1 104 ? 23.515 27.114 31.005 1.00 86.50 83 GLY D C 1
ATOM 10565 O O . GLY D 1 104 ? 23.090 28.233 30.646 1.00 86.86 83 GLY D O 1
ATOM 10566 N N . GLY D 1 105 ? 22.762 26.007 31.073 1.00 85.63 84 GLY D N 1
ATOM 10567 C CA . GLY D 1 105 ? 21.390 25.860 30.547 1.00 84.13 84 GLY D CA 1
ATOM 10568 C C . GLY D 1 105 ? 20.372 26.997 30.478 1.00 83.68 84 GLY D C 1
ATOM 10569 O O . GLY D 1 105 ? 19.294 26.913 31.082 1.00 83.87 84 GLY D O 1
ATOM 10570 N N . ALA D 1 106 ? 20.692 28.041 29.713 1.00 82.62 85 ALA D N 1
ATOM 10571 C CA . ALA D 1 106 ? 19.736 29.114 29.413 1.00 81.75 85 ALA D CA 1
ATOM 10572 C C . ALA D 1 106 ? 19.752 29.480 27.911 1.00 80.30 85 ALA D C 1
ATOM 10573 O O . ALA D 1 106 ? 19.751 30.668 27.531 1.00 80.81 85 ALA D O 1
ATOM 10575 N N . VAL D 1 107 ? 19.754 28.441 27.075 1.00 78.19 86 VAL D N 1
ATOM 10576 C CA . VAL D 1 107 ? 19.822 28.542 25.607 1.00 75.83 86 VAL D CA 1
ATOM 10577 C C . VAL D 1 107 ? 18.679 29.349 25.022 1.00 74.16 86 VAL D C 1
ATOM 10578 O O . VAL D 1 107 ? 17.562 29.280 25.525 1.00 73.76 86 VAL D O 1
ATOM 10582 N N . ASP D 1 108 ? 18.967 30.113 23.968 1.00 72.65 87 ASP D N 1
ATOM 10583 C CA . ASP D 1 108 ? 17.964 31.008 23.368 1.00 71.81 87 ASP D CA 1
ATOM 10584 C C . ASP D 1 108 ? 17.146 30.466 22.156 1.00 69.69 87 ASP D C 1
ATOM 10585 O O . ASP D 1 108 ? 15.974 30.822 21.997 1.00 69.60 87 ASP D O 1
ATOM 10590 N N . GLY D 1 109 ? 17.757 29.670 21.284 1.00 67.80 88 GLY D N 1
ATOM 10591 C CA . GLY D 1 109 ? 16.960 28.956 20.261 1.00 65.13 88 GLY D CA 1
ATOM 10592 C C . GLY D 1 109 ? 17.595 27.663 19.801 1.00 63.14 88 GLY D C 1
ATOM 10593 O O . GLY D 1 109 ? 18.786 27.433 20.059 1.00 63.38 88 GLY D O 1
ATOM 10594 N N . VAL D 1 110 ? 16.802 26.802 19.140 1.00 61.17 89 VAL D N 1
ATOM 10595 C CA . VAL D 1 110 ? 17.357 25.653 18.377 1.00 58.72 89 VAL D CA 1
ATOM 10596 C C . VAL D 1 110 ? 17.191 25.901 16.845 1.00 56.68 89 VAL D C 1
ATOM 10597 O O . VAL D 1 110 ? 16.213 26.511 16.391 1.00 56.03 89 VAL D O 1
ATOM 10601 N N . LEU D 1 111 ? 18.180 25.489 16.061 1.00 54.69 90 LEU D N 1
ATOM 10602 C CA . LEU D 1 111 ? 18.050 25.572 14.620 1.00 52.39 90 LEU D CA 1
ATOM 10603 C C . LEU D 1 111 ? 18.306 24.200 14.075 1.00 51.27 90 LEU D C 1
ATOM 10604 O O . LEU D 1 111 ? 19.434 23.675 14.192 1.00 50.27 90 LEU D O 1
ATOM 10609 N N . SER D 1 112 ? 17.240 23.586 13.551 1.00 48.81 91 SER D N 1
ATOM 10610 C CA . SER D 1 112 ? 17.370 22.290 12.938 1.00 48.02 91 SER D CA 1
ATOM 10611 C C . SER D 1 112 ? 17.695 22.344 11.455 1.00 47.70 91 SER D C 1
ATOM 10612 O O . SER D 1 112 ? 16.939 22.924 10.676 1.00 47.88 91 SER D O 1
ATOM 10615 N N . LEU D 1 113 ? 18.781 21.687 11.063 1.00 47.05 92 LEU D N 1
ATOM 10616 C CA . LEU D 1 113 ? 19.060 21.425 9.639 1.00 45.97 92 LEU D CA 1
ATOM 10617 C C . LEU D 1 113 ? 18.853 19.933 9.324 1.00 44.45 92 LEU D C 1
ATOM 10618 O O . LEU D 1 113 ? 19.333 19.390 8.313 1.00 44.83 92 LEU D O 1
ATOM 10623 N N . LEU D 1 114 ? 18.154 19.257 10.216 1.00 42.26 93 LEU D N 1
ATOM 10624 C CA . LEU D 1 114 ? 17.922 17.835 10.053 1.00 41.81 93 LEU D CA 1
ATOM 10625 C C . LEU D 1 114 ? 17.173 17.463 8.728 1.00 41.29 93 LEU D C 1
ATOM 10626 O O . LEU D 1 114 ? 17.468 16.400 8.142 1.00 40.68 93 LEU D O 1
ATOM 10631 N N . ALA D 1 115 ? 16.263 18.325 8.241 1.00 41.13 94 ALA D N 1
ATOM 10632 C CA . ALA D 1 115 ? 15.467 18.053 6.965 1.00 41.42 94 ALA D CA 1
ATOM 10633 C C . ALA D 1 115 ? 16.393 17.948 5.737 1.00 41.95 94 ALA D C 1
ATOM 10634 O O . ALA D 1 115 ? 16.016 17.372 4.708 1.00 41.91 94 ALA D O 1
ATOM 10636 N N . TRP D 1 116 ? 17.601 18.484 5.861 1.00 41.42 95 TRP D N 1
ATOM 10637 C CA . TRP D 1 116 ? 18.616 18.424 4.806 1.00 44.40 95 TRP D CA 1
ATOM 10638 C C . TRP D 1 116 ? 19.101 17.025 4.454 1.00 44.55 95 TRP D C 1
ATOM 10639 O O . TRP D 1 116 ? 19.602 16.768 3.347 1.00 46.10 95 TRP D O 1
ATOM 10650 N N . ASP D 1 117 ? 18.998 16.108 5.402 1.00 45.50 96 ASP D N 1
ATOM 10651 C CA . ASP D 1 117 ? 19.350 14.728 5.127 1.00 46.93 96 ASP D CA 1
ATOM 10652 C C . ASP D 1 117 ? 18.193 14.067 4.421 1.00 47.01 96 ASP D C 1
ATOM 10653 O O . ASP D 1 117 ? 17.217 13.714 5.056 1.00 46.52 96 ASP D O 1
ATOM 10658 N N . GLU D 1 118 ? 18.338 13.877 3.119 1.00 48.20 97 GLU D N 1
ATOM 10659 C CA . GLU D 1 118 ? 17.286 13.304 2.300 1.00 49.35 97 GLU D CA 1
ATOM 10660 C C . GLU D 1 118 ? 17.627 11.896 1.839 1.00 50.23 97 GLU D C 1
ATOM 10661 O O . GLU D 1 118 ? 17.123 11.434 0.817 1.00 49.95 97 GLU D O 1
ATOM 10667 N N . SER D 1 119 ? 18.492 11.206 2.582 1.00 51.35 98 SER D N 1
ATOM 10668 C CA . SER D 1 119 ? 18.883 9.839 2.204 1.00 52.36 98 SER D CA 1
ATOM 10669 C C . SER D 1 119 ? 17.843 8.902 2.760 1.00 52.26 98 SER D C 1
ATOM 10670 O O . SER D 1 119 ? 17.130 9.284 3.702 1.00 51.36 98 SER D O 1
ATOM 10673 N N . ALA D 1 120 ? 17.736 7.695 2.179 1.00 52.38 99 ALA D N 1
ATOM 10674 C CA . ALA D 1 120 ? 16.632 6.800 2.540 1.00 52.46 99 ALA D CA 1
ATOM 10675 C C . ALA D 1 120 ? 16.832 6.336 3.971 1.00 52.48 99 ALA D C 1
ATOM 10676 O O . ALA D 1 120 ? 17.980 6.249 4.437 1.00 53.80 99 ALA D O 1
ATOM 10678 N N . HIS D 1 121 ? 15.729 6.126 4.685 1.00 52.13 100 HIS D N 1
ATOM 10679 C CA . HIS D 1 121 ? 15.757 5.442 5.968 1.00 52.63 100 HIS D CA 1
ATOM 10680 C C . HIS D 1 121 ? 15.770 3.915 5.739 1.00 52.53 100 HIS D C 1
ATOM 10681 O O . HIS D 1 121 ? 14.994 3.398 4.919 1.00 53.96 100 HIS D O 1
ATOM 10688 N N . PRO D 1 122 ? 16.620 3.185 6.481 1.00 52.90 101 PRO D N 1
ATOM 10689 C CA . PRO D 1 122 ? 16.732 1.704 6.358 1.00 52.73 101 PRO D CA 1
ATOM 10690 C C . PRO D 1 122 ? 15.446 0.911 6.186 1.00 51.87 101 PRO D C 1
ATOM 10691 O O . PRO D 1 122 ? 15.397 0.056 5.303 1.00 53.76 101 PRO D O 1
ATOM 10695 N N . GLY D 1 123 ? 14.417 1.159 6.993 1.00 50.36 102 GLY D N 1
ATOM 10696 C CA . GLY D 1 123 ? 13.233 0.284 6.961 1.00 49.48 102 GLY D CA 1
ATOM 10697 C C . GLY D 1 123 ? 12.074 0.589 6.009 1.00 47.65 102 GLY D C 1
ATOM 10698 O O . GLY D 1 123 ? 11.118 -0.168 5.948 1.00 49.80 102 GLY D O 1
ATOM 10699 N N . HIS D 1 124 ? 12.165 1.656 5.226 1.00 45.64 103 HIS D N 1
ATOM 10700 C CA . HIS D 1 124 ? 10.968 2.280 4.588 1.00 43.27 103 HIS D CA 1
ATOM 10701 C C . HIS D 1 124 ? 11.259 2.818 3.221 1.00 40.26 103 HIS D C 1
ATOM 10702 O O . HIS D 1 124 ? 12.382 3.204 2.979 1.00 40.68 103 HIS D O 1
ATOM 10709 N N . PRO D 1 125 ? 10.236 2.864 2.350 1.00 37.37 104 PRO D N 1
ATOM 10710 C CA . PRO D 1 125 ? 10.495 3.369 0.999 1.00 35.17 104 PRO D CA 1
ATOM 10711 C C . PRO D 1 125 ? 10.417 4.897 1.005 1.00 33.23 104 PRO D C 1
ATOM 10712 O O . PRO D 1 125 ? 10.015 5.495 2.034 1.00 31.28 104 PRO D O 1
ATOM 10716 N N . ALA D 1 126 ? 10.915 5.511 -0.076 1.00 31.14 105 ALA D N 1
ATOM 10717 C CA . ALA D 1 126 ? 10.735 6.919 -0.313 1.00 30.57 105 ALA D CA 1
ATOM 10718 C C . ALA D 1 126 ? 9.220 7.208 -0.381 1.00 28.24 105 ALA D C 1
ATOM 10719 O O . ALA D 1 126 ? 8.438 6.380 -0.805 1.00 26.62 105 ALA D O 1
ATOM 10721 N N . PRO D 1 127 ? 8.786 8.439 -0.047 1.00 29.23 106 PRO D N 1
ATOM 10722 C CA . PRO D 1 127 ? 9.583 9.602 0.112 1.00 29.37 106 PRO D CA 1
ATOM 10723 C C . PRO D 1 127 ? 10.090 9.847 1.501 1.00 29.83 106 PRO D C 1
ATOM 10724 O O . PRO D 1 127 ? 10.795 10.872 1.666 1.00 30.14 106 PRO D O 1
ATOM 10728 N N . PHE D 1 128 ? 9.703 9.044 2.498 1.00 29.30 107 PHE D N 1
ATOM 10729 C CA . PHE D 1 128 ? 10.218 9.312 3.875 1.00 31.33 107 PHE D CA 1
ATOM 10730 C C . PHE D 1 128 ? 11.748 9.345 3.795 1.00 31.80 107 PHE D C 1
ATOM 10731 O O . PHE D 1 128 ? 12.362 8.531 3.073 1.00 32.27 107 PHE D O 1
ATOM 10739 N N . THR D 1 129 ? 12.387 10.251 4.528 1.00 34.33 108 THR D N 1
ATOM 10740 C CA . THR D 1 129 ? 13.857 10.400 4.521 1.00 34.28 108 THR D CA 1
ATOM 10741 C C . THR D 1 129 ? 14.387 10.278 5.992 1.00 36.19 108 THR D C 1
ATOM 10742 O O . THR D 1 129 ? 13.595 10.339 6.972 1.00 31.74 108 THR D O 1
ATOM 10746 N N . ARG D 1 130 ? 15.715 10.078 6.133 1.00 36.20 109 ARG D N 1
ATOM 10747 C CA . ARG D 1 130 ? 16.271 9.964 7.471 1.00 39.12 109 ARG D CA 1
ATOM 10748 C C . ARG D 1 130 ? 16.000 11.265 8.197 1.00 38.65 109 ARG D C 1
ATOM 10749 O O . ARG D 1 130 ? 15.577 11.261 9.360 1.00 37.82 109 ARG D O 1
ATOM 10757 N N . GLY D 1 131 ? 16.164 12.361 7.452 1.00 39.62 110 GLY D N 1
ATOM 10758 C CA . GLY D 1 131 ? 15.712 13.722 7.843 1.00 39.05 110 GLY D CA 1
ATOM 10759 C C . GLY D 1 131 ? 14.312 13.948 8.461 1.00 39.35 110 GLY D C 1
ATOM 10760 O O . GLY D 1 131 ? 14.165 14.726 9.431 1.00 38.12 110 GLY D O 1
ATOM 10761 N N . THR D 1 132 ? 13.265 13.351 7.865 1.00 39.29 111 THR D N 1
ATOM 10762 C CA . THR D 1 132 ? 11.916 13.428 8.431 1.00 39.35 111 THR D CA 1
ATOM 10763 C C . THR D 1 132 ? 11.884 12.678 9.769 1.00 40.21 111 THR D C 1
ATOM 10764 O O . THR D 1 132 ? 11.232 13.124 10.712 1.00 42.65 111 THR D O 1
ATOM 10768 N N . GLY D 1 133 ? 12.526 11.500 9.829 1.00 41.16 112 GLY D N 1
ATOM 10769 C CA . GLY D 1 133 ? 12.590 10.729 11.092 1.00 39.69 112 GLY D CA 1
ATOM 10770 C C . GLY D 1 133 ? 13.440 11.485 12.110 1.00 42.99 112 GLY D C 1
ATOM 10771 O O . GLY D 1 133 ? 13.039 11.654 13.283 1.00 43.60 112 GLY D O 1
ATOM 10772 N N . ALA D 1 134 ? 14.579 12.019 11.648 1.00 42.31 113 ALA D N 1
ATOM 10773 C CA . ALA D 1 134 ? 15.449 12.802 12.539 1.00 43.80 113 ALA D CA 1
ATOM 10774 C C . ALA D 1 134 ? 14.703 14.010 13.118 1.00 43.12 113 ALA D C 1
ATOM 10775 O O . ALA D 1 134 ? 14.831 14.285 14.281 1.00 43.54 113 ALA D O 1
ATOM 10777 N N . THR D 1 135 ? 13.872 14.680 12.320 1.00 44.03 114 THR D N 1
ATOM 10778 C CA . THR D 1 135 ? 13.109 15.850 12.792 1.00 42.93 114 THR D CA 1
ATOM 10779 C C . THR D 1 135 ? 12.099 15.533 13.917 1.00 43.46 114 THR D C 1
ATOM 10780 O O . THR D 1 135 ? 11.972 16.265 14.915 1.00 42.80 114 THR D O 1
ATOM 10784 N N . LEU D 1 136 ? 11.373 14.439 13.750 1.00 44.26 115 LEU D N 1
ATOM 10785 C CA . LEU D 1 136 ? 10.474 13.992 14.831 1.00 45.33 115 LEU D CA 1
ATOM 10786 C C . LEU D 1 136 ? 11.291 13.647 16.078 1.00 45.39 115 LEU D C 1
ATOM 10787 O O . LEU D 1 136 ? 10.899 13.961 17.166 1.00 44.90 115 LEU D O 1
ATOM 10792 N N . THR D 1 137 ? 12.420 12.962 15.891 1.00 48.29 116 THR D N 1
ATOM 10793 C CA . THR D 1 137 ? 13.245 12.508 17.025 1.00 48.89 116 THR D CA 1
ATOM 10794 C C . THR D 1 137 ? 13.730 13.768 17.752 1.00 49.84 116 THR D C 1
ATOM 10795 O O . THR D 1 137 ? 13.664 13.827 18.975 1.00 50.85 116 THR D O 1
ATOM 10799 N N . LEU D 1 138 ? 14.121 14.805 17.012 1.00 49.29 117 LEU D N 1
ATOM 10800 C CA . LEU D 1 138 ? 14.448 16.109 17.653 1.00 50.00 117 LEU D CA 1
ATOM 10801 C C . LEU D 1 138 ? 13.302 16.777 18.383 1.00 50.13 117 LEU D C 1
ATOM 10802 O O . LEU D 1 138 ? 13.526 17.369 19.436 1.00 51.63 117 LEU D O 1
ATOM 10807 N N . VAL D 1 139 ? 12.092 16.717 17.838 1.00 50.42 118 VAL D N 1
ATOM 10808 C CA . VAL D 1 139 ? 10.919 17.397 18.455 1.00 51.05 118 VAL D CA 1
ATOM 10809 C C . VAL D 1 139 ? 10.585 16.735 19.777 1.00 52.80 118 VAL D C 1
ATOM 10810 O O . VAL D 1 139 ? 10.153 17.401 20.711 1.00 54.42 118 VAL D O 1
ATOM 10814 N N . GLN D 1 140 ? 10.784 15.426 19.859 1.00 53.09 119 GLN D N 1
ATOM 10815 C CA . GLN D 1 140 ? 10.472 14.714 21.107 1.00 54.47 119 GLN D CA 1
ATOM 10816 C C . GLN D 1 140 ? 11.600 14.924 22.152 1.00 55.34 119 GLN D C 1
ATOM 10817 O O . GLN D 1 140 ? 11.342 15.229 23.319 1.00 55.78 119 GLN D O 1
ATOM 10823 N N . ALA D 1 141 ? 12.837 14.754 21.693 1.00 55.39 120 ALA D N 1
ATOM 10824 C CA . ALA D 1 141 ? 14.023 14.814 22.525 1.00 57.40 120 ALA D CA 1
ATOM 10825 C C . ALA D 1 141 ? 14.338 16.206 23.113 1.00 58.62 120 ALA D C 1
ATOM 10826 O O . ALA D 1 141 ? 15.120 16.287 24.072 1.00 59.63 120 ALA D O 1
ATOM 10828 N N . LEU D 1 142 ? 13.725 17.268 22.572 1.00 59.86 121 LEU D N 1
ATOM 10829 C CA . LEU D 1 142 ? 13.870 18.615 23.134 1.00 61.88 121 LEU D CA 1
ATOM 10830 C C . LEU D 1 142 ? 13.126 18.745 24.445 1.00 64.56 121 LEU D C 1
ATOM 10831 O O . LEU D 1 142 ? 13.682 19.287 25.408 1.00 65.60 121 LEU D O 1
ATOM 10836 N N . GLU D 1 143 ? 11.897 18.232 24.491 1.00 66.41 122 GLU D N 1
ATOM 10837 C CA . GLU D 1 143 ? 11.071 18.285 25.704 1.00 69.32 122 GLU D CA 1
ATOM 10838 C C . GLU D 1 143 ? 11.569 17.352 26.812 1.00 70.53 122 GLU D C 1
ATOM 10839 O O . GLU D 1 143 ? 11.448 17.678 27.995 1.00 72.02 122 GLU D O 1
ATOM 10845 N N . ASP D 1 144 ? 12.114 16.198 26.422 1.00 71.07 123 ASP D N 1
ATOM 10846 C CA . ASP D 1 144 ? 12.739 15.235 27.359 1.00 72.13 123 ASP D CA 1
ATOM 10847 C C . ASP D 1 144 ? 14.003 15.768 28.045 1.00 72.26 123 ASP D C 1
ATOM 10848 O O . ASP D 1 144 ? 14.278 15.416 29.192 1.00 73.04 123 ASP D O 1
ATOM 10853 N N . ALA D 1 145 ? 14.786 16.564 27.315 1.00 71.72 124 ALA D N 1
ATOM 10854 C CA . ALA D 1 145 ? 15.927 17.277 27.873 1.00 71.69 124 ALA D CA 1
ATOM 10855 C C . ALA D 1 145 ? 15.528 18.647 28.437 1.00 72.05 124 ALA D C 1
ATOM 10856 O O . ALA D 1 145 ? 16.385 19.419 28.865 1.00 72.22 124 ALA D O 1
ATOM 10858 N N . GLY D 1 146 ? 14.226 18.927 28.445 1.00 71.95 125 GLY D N 1
ATOM 10859 C CA . GLY D 1 146 ? 13.649 20.062 29.164 1.00 72.42 125 GLY D CA 1
ATOM 10860 C C . GLY D 1 146 ? 13.900 21.459 28.609 1.00 72.76 125 GLY D C 1
ATOM 10861 O O . GLY D 1 146 ? 13.548 22.458 29.267 1.00 73.00 125 GLY D O 1
ATOM 10862 N N . VAL D 1 147 ? 14.511 21.529 27.417 1.00 71.56 126 VAL D N 1
ATOM 10863 C CA . VAL D 1 147 ? 14.862 22.786 26.742 1.00 70.78 126 VAL D CA 1
ATOM 10864 C C . VAL D 1 147 ? 13.589 23.525 26.368 1.00 70.35 126 VAL D C 1
ATOM 10865 O O . VAL D 1 147 ? 12.702 22.928 25.759 1.00 70.77 126 VAL D O 1
ATOM 10869 N N . ALA D 1 148 ? 13.495 24.806 26.731 1.00 69.49 127 ALA D N 1
ATOM 10870 C CA . ALA D 1 148 ? 12.270 25.584 26.550 1.00 68.33 127 ALA D CA 1
ATOM 10871 C C . ALA D 1 148 ? 12.373 26.569 25.387 1.00 67.10 127 ALA D C 1
ATOM 10872 O O . ALA D 1 148 ? 11.373 27.158 24.974 1.00 67.18 127 ALA D O 1
ATOM 10874 N N . ALA D 1 149 ? 13.595 26.764 24.894 1.00 65.49 128 ALA D N 1
ATOM 10875 C CA . ALA D 1 149 ? 13.880 27.655 23.784 1.00 63.94 128 ALA D CA 1
ATOM 10876 C C . ALA D 1 149 ? 13.108 27.198 22.515 1.00 62.85 128 ALA D C 1
ATOM 10877 O O . ALA D 1 149 ? 12.868 26.008 22.352 1.00 62.17 128 ALA D O 1
ATOM 10879 N N . PRO D 1 150 ? 12.719 28.152 21.637 1.00 62.26 129 PRO D N 1
ATOM 10880 C CA . PRO D 1 150 ? 12.030 27.906 20.346 1.00 60.91 129 PRO D CA 1
ATOM 10881 C C . PRO D 1 150 ? 12.812 27.057 19.298 1.00 60.28 129 PRO D C 1
ATOM 10882 O O . PRO D 1 150 ? 14.026 27.284 19.062 1.00 60.78 129 PRO D O 1
ATOM 10886 N N . LEU D 1 151 ? 12.108 26.093 18.681 1.00 57.72 130 LEU D N 1
ATOM 10887 C CA . LEU D 1 151 ? 12.657 25.239 17.629 1.00 55.39 130 LEU D CA 1
ATOM 10888 C C . LEU D 1 151 ? 12.381 25.879 16.291 1.00 53.47 130 LEU D C 1
ATOM 10889 O O . LEU D 1 151 ? 11.254 26.234 16.001 1.00 53.62 130 LEU D O 1
ATOM 10894 N N . TRP D 1 152 ? 13.406 26.046 15.474 1.00 51.91 131 TRP D N 1
ATOM 10895 C CA . TRP D 1 152 ? 13.194 26.583 14.141 1.00 50.38 131 TRP D CA 1
ATOM 10896 C C . TRP D 1 152 ? 13.742 25.578 13.133 1.00 48.39 131 TRP D C 1
ATOM 10897 O O . TRP D 1 152 ? 14.945 25.229 13.194 1.00 47.45 131 TRP D O 1
ATOM 10908 N N . CYS D 1 153 ? 12.862 25.088 12.245 1.00 45.46 132 CYS D N 1
ATOM 10909 C CA . CYS D 1 153 ? 13.244 24.048 11.322 1.00 44.00 132 CYS D CA 1
ATOM 10910 C C . CYS D 1 153 ? 13.492 24.696 9.985 1.00 42.62 132 CYS D C 1
ATOM 10911 O O . CYS D 1 153 ? 12.641 25.384 9.515 1.00 41.95 132 CYS D O 1
ATOM 10914 N N . VAL D 1 154 ? 14.664 24.478 9.392 1.00 42.37 133 VAL D N 1
ATOM 10915 C CA . VAL D 1 154 ? 14.992 25.096 8.119 1.00 42.73 133 VAL D CA 1
ATOM 10916 C C . VAL D 1 154 ? 15.036 24.061 7.041 1.00 42.38 133 VAL D C 1
ATOM 10917 O O . VAL D 1 154 ? 15.588 22.998 7.254 1.00 43.31 133 VAL D O 1
ATOM 10921 N N . THR D 1 155 ? 14.468 24.383 5.866 1.00 41.68 134 THR D N 1
ATOM 10922 C CA . THR D 1 155 ? 14.535 23.514 4.696 1.00 39.75 134 THR D CA 1
ATOM 10923 C C . THR D 1 155 ? 15.122 24.277 3.492 1.00 41.56 134 THR D C 1
ATOM 10924 O O . THR D 1 155 ? 15.289 25.511 3.523 1.00 40.26 134 THR D O 1
ATOM 10928 N N . HIS D 1 156 ? 15.441 23.573 2.418 1.00 40.15 135 HIS D N 1
ATOM 10929 C CA . HIS D 1 156 ? 15.677 24.333 1.189 1.00 41.18 135 HIS D CA 1
ATOM 10930 C C . HIS D 1 156 ? 14.943 23.576 0.127 1.00 40.50 135 HIS D C 1
ATOM 10931 O O . HIS D 1 156 ? 14.816 22.386 0.237 1.00 41.51 135 HIS D O 1
ATOM 10938 N N . GLY D 1 157 ? 14.421 24.287 -0.869 1.00 41.56 136 GLY D N 1
ATOM 10939 C CA . GLY D 1 157 ? 13.636 23.739 -1.991 1.00 40.48 136 GLY D CA 1
ATOM 10940 C C . GLY D 1 157 ? 12.334 23.082 -1.582 1.00 40.96 136 GLY D C 1
ATOM 10941 O O . GLY D 1 157 ? 11.850 22.237 -2.315 1.00 42.71 136 GLY D O 1
ATOM 10942 N N . ALA D 1 158 ? 11.795 23.398 -0.397 1.00 39.96 137 ALA D N 1
ATOM 10943 C CA . ALA D 1 158 ? 10.620 22.669 0.141 1.00 38.79 137 ALA D CA 1
ATOM 10944 C C . ALA D 1 158 ? 9.247 23.177 -0.260 1.00 38.16 137 ALA D C 1
ATOM 10945 O O . ALA D 1 158 ? 8.267 22.365 -0.327 1.00 35.32 137 ALA D O 1
ATOM 10947 N N . VAL D 1 159 ? 9.175 24.496 -0.471 1.00 36.67 138 VAL D N 1
ATOM 10948 C CA . VAL D 1 159 ? 7.967 25.147 -0.934 1.00 39.01 138 VAL D CA 1
ATOM 10949 C C . VAL D 1 159 ? 8.160 25.956 -2.242 1.00 39.56 138 VAL D C 1
ATOM 10950 O O . VAL D 1 159 ? 9.277 26.389 -2.612 1.00 39.06 138 VAL D O 1
ATOM 10954 N N . SER D 1 160 ? 7.062 26.112 -2.960 1.00 40.53 139 SER D N 1
ATOM 10955 C CA . SER D 1 160 ? 7.125 26.922 -4.190 1.00 44.29 139 SER D CA 1
ATOM 10956 C C . SER D 1 160 ? 6.327 28.170 -3.875 1.00 44.90 139 SER D C 1
ATOM 10957 O O . SER D 1 160 ? 5.178 28.035 -3.476 1.00 47.02 139 SER D O 1
ATOM 10960 N N . VAL D 1 161 ? 6.917 29.356 -3.986 1.00 47.06 140 VAL D N 1
ATOM 10961 C CA . VAL D 1 161 ? 6.129 30.589 -3.873 1.00 47.71 140 VAL D CA 1
ATOM 10962 C C . VAL D 1 161 ? 5.366 31.010 -5.192 1.00 49.78 140 VAL D C 1
ATOM 10963 O O . VAL D 1 161 ? 4.813 32.110 -5.248 1.00 48.25 140 VAL D O 1
ATOM 10967 N N . GLY D 1 162 ? 5.331 30.132 -6.220 1.00 49.68 141 GLY D N 1
ATOM 10968 C CA . GLY D 1 162 ? 4.726 30.471 -7.513 1.00 51.16 141 GLY D CA 1
ATOM 10969 C C . GLY D 1 162 ? 5.266 29.665 -8.700 1.00 53.25 141 GLY D C 1
ATOM 10970 O O . GLY D 1 162 ? 6.279 28.920 -8.565 1.00 52.22 141 GLY D O 1
ATOM 10971 N N . ARG D 1 163 ? 4.625 29.827 -9.872 1.00 53.96 142 ARG D N 1
ATOM 10972 C CA . ARG D 1 163 ? 4.956 29.027 -11.070 1.00 55.90 142 ARG D CA 1
ATOM 10973 C C . ARG D 1 163 ? 6.446 28.896 -11.409 1.00 55.89 142 ARG D C 1
ATOM 10974 O O . ARG D 1 163 ? 6.906 27.839 -11.901 1.00 56.59 142 ARG D O 1
ATOM 10982 N N . ALA D 1 164 ? 7.211 29.943 -11.137 1.00 55.91 143 ALA D N 1
ATOM 10983 C CA . ALA D 1 164 ? 8.616 29.928 -11.547 1.00 55.90 143 ALA D CA 1
ATOM 10984 C C . ALA D 1 164 ? 9.579 29.430 -10.461 1.00 54.59 143 ALA D C 1
ATOM 10985 O O . ALA D 1 164 ? 10.797 29.313 -10.695 1.00 54.97 143 ALA D O 1
ATOM 10987 N N . ASP D 1 165 ? 9.015 29.131 -9.292 1.00 53.81 144 ASP D N 1
ATOM 10988 C CA . ASP D 1 165 ? 9.760 28.567 -8.154 1.00 52.78 144 ASP D CA 1
ATOM 10989 C C . ASP D 1 165 ? 9.502 27.074 -8.065 1.00 51.99 144 ASP D C 1
ATOM 10990 O O . ASP D 1 165 ? 8.594 26.672 -7.394 1.00 52.07 144 ASP D O 1
ATOM 10995 N N . HIS D 1 166 ? 10.266 26.250 -8.783 1.00 51.98 145 HIS D N 1
ATOM 10996 C CA . HIS D 1 166 ? 10.120 24.800 -8.699 1.00 51.59 145 HIS D CA 1
ATOM 10997 C C . HIS D 1 166 ? 10.489 24.275 -7.276 1.00 50.70 145 HIS D C 1
ATOM 10998 O O . HIS D 1 166 ? 11.401 24.804 -6.620 1.00 50.54 145 HIS D O 1
ATOM 11005 N N . VAL D 1 167 ? 9.774 23.239 -6.803 1.00 47.82 146 VAL D N 1
ATOM 11006 C CA . VAL D 1 167 ? 10.082 22.637 -5.524 1.00 42.98 146 VAL D CA 1
ATOM 11007 C C . VAL D 1 167 ? 11.145 21.664 -5.908 1.00 43.28 146 VAL D C 1
ATOM 11008 O O . VAL D 1 167 ? 10.957 20.876 -6.828 1.00 43.00 146 VAL D O 1
ATOM 11012 N N . THR D 1 168 ? 12.281 21.727 -5.254 1.00 41.55 147 THR D N 1
ATOM 11013 C CA . THR D 1 168 ? 13.311 20.812 -5.647 1.00 44.88 147 THR D CA 1
ATOM 11014 C C . THR D 1 168 ? 13.363 19.629 -4.693 1.00 43.24 147 THR D C 1
ATOM 11015 O O . THR D 1 168 ? 13.800 18.516 -5.085 1.00 43.48 147 THR D O 1
ATOM 11019 N N . SER D 1 169 ? 12.910 19.859 -3.463 1.00 40.97 148 SER D N 1
ATOM 11020 C CA . SER D 1 169 ? 12.990 18.852 -2.410 1.00 40.97 148 SER D CA 1
ATOM 11021 C C . SER D 1 169 ? 11.610 18.596 -1.787 1.00 38.97 148 SER D C 1
ATOM 11022 O O . SER D 1 169 ? 11.415 18.914 -0.633 1.00 38.19 148 SER D O 1
ATOM 11025 N N . PRO D 1 170 ? 10.666 17.977 -2.547 1.00 37.66 149 PRO D N 1
ATOM 11026 C CA . PRO D 1 170 ? 9.344 17.659 -2.030 1.00 36.14 149 PRO D CA 1
ATOM 11027 C C . PRO D 1 170 ? 9.400 16.945 -0.654 1.00 34.90 149 PRO D C 1
ATOM 11028 O O . PRO D 1 170 ? 8.494 17.079 0.154 1.00 32.80 149 PRO D O 1
ATOM 11032 N N . ALA D 1 171 ? 10.474 16.219 -0.357 1.00 35.84 150 ALA D N 1
ATOM 11033 C CA . ALA D 1 171 ? 10.378 15.309 0.798 1.00 34.96 150 ALA D CA 1
ATOM 11034 C C . ALA D 1 171 ? 10.626 16.230 1.994 1.00 34.78 150 ALA D C 1
ATOM 11035 O O . ALA D 1 171 ? 10.080 16.025 3.051 1.00 32.79 150 ALA D O 1
ATOM 11037 N N . GLN D 1 172 ? 11.323 17.351 1.771 1.00 34.76 151 GLN D N 1
ATOM 11038 C CA . GLN D 1 172 ? 11.450 18.319 2.870 1.00 34.32 151 GLN D CA 1
ATOM 11039 C C . GLN D 1 172 ? 10.122 18.991 3.242 1.00 32.99 151 GLN D C 1
ATOM 11040 O O . GLN D 1 172 ? 9.951 19.402 4.344 1.00 34.33 151 GLN D O 1
ATOM 11046 N N . ALA D 1 173 ? 9.163 19.102 2.345 1.00 31.95 152 ALA D N 1
ATOM 11047 C CA . ALA D 1 173 ? 7.893 19.730 2.713 1.00 28.83 152 ALA D CA 1
ATOM 11048 C C . ALA D 1 173 ? 7.202 18.937 3.786 1.00 28.54 152 ALA D C 1
ATOM 11049 O O . ALA D 1 173 ? 6.245 19.410 4.413 1.00 29.54 152 ALA D O 1
ATOM 11051 N N . MET D 1 174 ? 7.559 17.661 4.008 1.00 29.28 153 MET D N 1
ATOM 11052 C CA . MET D 1 174 ? 6.817 16.929 5.037 1.00 30.26 153 MET D CA 1
ATOM 11053 C C . MET D 1 174 ? 7.153 17.442 6.432 1.00 31.45 153 MET D C 1
ATOM 11054 O O . MET D 1 174 ? 6.326 17.360 7.391 1.00 31.74 153 MET D O 1
ATOM 11059 N N . VAL D 1 175 ? 8.341 18.021 6.540 1.00 33.05 154 VAL D N 1
ATOM 11060 C CA . VAL D 1 175 ? 8.729 18.710 7.793 1.00 33.97 154 VAL D CA 1
ATOM 11061 C C . VAL D 1 175 ? 7.826 19.924 7.970 1.00 33.39 154 VAL D C 1
ATOM 11062 O O . VAL D 1 175 ? 7.412 20.174 9.066 1.00 35.03 154 VAL D O 1
ATOM 11066 N N . TRP D 1 176 ? 7.453 20.658 6.925 1.00 34.74 155 TRP D N 1
ATOM 11067 C CA . TRP D 1 176 ? 6.460 21.719 7.153 1.00 32.97 155 TRP D CA 1
ATOM 11068 C C . TRP D 1 176 ? 5.106 21.167 7.620 1.00 33.89 155 TRP D C 1
ATOM 11069 O O . TRP D 1 176 ? 4.445 21.704 8.517 1.00 36.30 155 TRP D O 1
ATOM 11080 N N . GLY D 1 177 ? 4.623 20.100 7.003 1.00 34.70 156 GLY D N 1
ATOM 11081 C CA . GLY D 1 177 ? 3.325 19.542 7.451 1.00 35.09 156 GLY D CA 1
ATOM 11082 C C . GLY D 1 177 ? 3.308 19.060 8.914 1.00 36.65 156 GLY D C 1
ATOM 11083 O O . GLY D 1 177 ? 2.366 19.368 9.666 1.00 35.79 156 GLY D O 1
ATOM 11084 N N . MET D 1 178 ? 4.337 18.294 9.314 1.00 37.74 157 MET D N 1
ATOM 11085 C CA . MET D 1 178 ? 4.450 17.805 10.675 1.00 39.71 157 MET D CA 1
ATOM 11086 C C . MET D 1 178 ? 4.749 18.984 11.591 1.00 40.13 157 MET D C 1
ATOM 11087 O O . MET D 1 178 ? 4.262 19.045 12.718 1.00 39.57 157 MET D O 1
ATOM 11092 N N . GLY D 1 179 ? 5.549 19.912 11.067 1.00 38.98 158 GLY D N 1
ATOM 11093 C CA . GLY D 1 179 ? 5.956 21.117 11.766 1.00 39.27 158 GLY D CA 1
ATOM 11094 C C . GLY D 1 179 ? 4.757 21.950 12.162 1.00 38.74 158 GLY D C 1
ATOM 11095 O O . GLY D 1 179 ? 4.725 22.452 13.278 1.00 40.74 158 GLY D O 1
ATOM 11096 N N . ARG D 1 180 ? 3.789 22.129 11.268 1.00 38.28 159 ARG D N 1
ATOM 11097 C CA . ARG D 1 180 ? 2.562 22.853 11.605 1.00 38.80 159 ARG D CA 1
ATOM 11098 C C . ARG D 1 180 ? 1.846 22.094 12.680 1.00 39.37 159 ARG D C 1
ATOM 11099 O O . ARG D 1 180 ? 1.208 22.695 13.533 1.00 40.55 159 ARG D O 1
ATOM 11107 N N . VAL D 1 181 ? 1.932 20.754 12.693 1.00 39.16 160 VAL D N 1
ATOM 11108 C CA . VAL D 1 181 ? 1.313 20.053 13.813 1.00 39.73 160 VAL D CA 1
ATOM 11109 C C . VAL D 1 181 ? 2.152 20.278 15.125 1.00 42.04 160 VAL D C 1
ATOM 11110 O O . VAL D 1 181 ? 1.570 20.542 16.181 1.00 42.48 160 VAL D O 1
ATOM 11114 N N . ALA D 1 182 ? 3.490 20.279 15.019 1.00 42.70 161 ALA D N 1
ATOM 11115 C CA . ALA D 1 182 ? 4.373 20.479 16.174 1.00 46.37 161 ALA D CA 1
ATOM 11116 C C . ALA D 1 182 ? 3.977 21.796 16.880 1.00 48.36 161 ALA D C 1
ATOM 11117 O O . ALA D 1 182 ? 3.908 21.862 18.103 1.00 50.15 161 ALA D O 1
ATOM 11119 N N . ALA D 1 183 ? 3.690 22.815 16.076 1.00 50.10 162 ALA D N 1
ATOM 11120 C CA . ALA D 1 183 ? 3.191 24.127 16.511 1.00 51.23 162 ALA D CA 1
ATOM 11121 C C . ALA D 1 183 ? 1.893 24.135 17.324 1.00 52.72 162 ALA D C 1
ATOM 11122 O O . ALA D 1 183 ? 1.685 25.018 18.172 1.00 54.17 162 ALA D O 1
ATOM 11124 N N . LEU D 1 184 ? 1.001 23.205 17.067 1.00 52.65 163 LEU D N 1
ATOM 11125 C CA . LEU D 1 184 ? -0.282 23.158 17.794 1.00 53.94 163 LEU D CA 1
ATOM 11126 C C . LEU D 1 184 ? -0.223 22.252 19.028 1.00 54.16 163 LEU D C 1
ATOM 11127 O O . LEU D 1 184 ? -1.034 22.386 19.974 1.00 53.85 163 LEU D O 1
ATOM 11132 N N . GLU D 1 185 ? 0.721 21.309 18.983 1.00 53.33 164 GLU D N 1
ATOM 11133 C CA . GLU D 1 185 ? 0.930 20.343 20.047 1.00 53.27 164 GLU D CA 1
ATOM 11134 C C . GLU D 1 185 ? 1.907 20.835 21.131 1.00 53.85 164 GLU D C 1
ATOM 11135 O O . GLU D 1 185 ? 1.753 20.498 22.286 1.00 52.94 164 GLU D O 1
ATOM 11141 N N . HIS D 1 186 ? 2.920 21.610 20.752 1.00 54.14 165 HIS D N 1
ATOM 11142 C CA . HIS D 1 186 ? 3.856 22.110 21.747 1.00 55.43 165 HIS D CA 1
ATOM 11143 C C . HIS D 1 186 ? 4.146 23.623 21.486 1.00 54.95 165 HIS D C 1
ATOM 11144 O O . HIS D 1 186 ? 5.280 24.033 21.190 1.00 54.78 165 HIS D O 1
ATOM 11151 N N . PRO D 1 187 ? 3.103 24.453 21.594 1.00 54.95 166 PRO D N 1
ATOM 11152 C CA . PRO D 1 187 ? 3.231 25.819 21.093 1.00 56.18 166 PRO D CA 1
ATOM 11153 C C . PRO D 1 187 ? 4.367 26.650 21.749 1.00 58.10 166 PRO D C 1
ATOM 11154 O O . PRO D 1 187 ? 5.046 27.431 21.064 1.00 57.99 166 PRO D O 1
ATOM 11158 N N . GLU D 1 188 ? 4.612 26.433 23.029 1.00 59.59 167 GLU D N 1
ATOM 11159 C CA . GLU D 1 188 ? 5.518 27.317 23.782 1.00 61.84 167 GLU D CA 1
ATOM 11160 C C . GLU D 1 188 ? 7.018 27.109 23.413 1.00 60.95 167 GLU D C 1
ATOM 11161 O O . GLU D 1 188 ? 7.882 27.973 23.688 1.00 60.97 167 GLU D O 1
ATOM 11167 N N . ARG D 1 189 ? 7.320 25.982 22.767 1.00 59.29 168 ARG D N 1
ATOM 11168 C CA . ARG D 1 189 ? 8.711 25.677 22.393 1.00 58.54 168 ARG D CA 1
ATOM 11169 C C . ARG D 1 189 ? 8.927 25.489 20.885 1.00 56.96 168 ARG D C 1
ATOM 11170 O O . ARG D 1 189 ? 9.976 24.980 20.448 1.00 56.81 168 ARG D O 1
ATOM 11178 N N . TRP D 1 190 ? 7.910 25.879 20.118 1.00 55.85 169 TRP D N 1
ATOM 11179 C CA . TRP D 1 190 ? 7.931 25.821 18.674 1.00 54.05 169 TRP D CA 1
ATOM 11180 C C . TRP D 1 190 ? 8.051 27.223 18.122 1.00 53.29 169 TRP D C 1
ATOM 11181 O O . TRP D 1 190 ? 7.253 28.097 18.441 1.00 53.50 169 TRP D O 1
ATOM 11192 N N . GLY D 1 191 ? 9.031 27.414 17.259 1.00 52.75 170 GLY D N 1
ATOM 11193 C CA . GLY D 1 191 ? 9.278 28.745 16.698 1.00 52.61 170 GLY D CA 1
ATOM 11194 C C . GLY D 1 191 ? 8.637 28.880 15.340 1.00 51.19 170 GLY D C 1
ATOM 11195 O O . GLY D 1 191 ? 7.761 29.681 15.139 1.00 51.91 170 GLY D O 1
ATOM 11196 N N . GLY D 1 192 ? 9.104 28.100 14.380 1.00 51.16 171 GLY D N 1
ATOM 11197 C CA . GLY D 1 192 ? 8.599 28.249 13.016 1.00 49.13 171 GLY D CA 1
ATOM 11198 C C . GLY D 1 192 ? 9.432 27.481 12.040 1.00 47.68 171 GLY D C 1
ATOM 11199 O O . GLY D 1 192 ? 10.312 26.685 12.422 1.00 47.74 171 GLY D O 1
ATOM 11200 N N . LEU D 1 193 ? 9.115 27.726 10.777 1.00 46.05 172 LEU D N 1
ATOM 11201 C CA . LEU D 1 193 ? 9.661 27.000 9.678 1.00 42.88 172 LEU D CA 1
ATOM 11202 C C . LEU D 1 193 ? 10.152 28.107 8.751 1.00 42.15 172 LEU D C 1
ATOM 11203 O O . LEU D 1 193 ? 9.504 29.149 8.636 1.00 40.26 172 LEU D O 1
ATOM 11208 N N . ILE D 1 194 ? 11.293 27.862 8.093 1.00 41.58 173 ILE D N 1
ATOM 11209 C CA . ILE D 1 194 ? 11.848 28.781 7.094 1.00 40.39 173 ILE D CA 1
ATOM 11210 C C . ILE D 1 194 ? 12.432 28.000 5.932 1.00 40.25 173 ILE D C 1
ATOM 11211 O O . ILE D 1 194 ? 13.191 27.014 6.110 1.00 40.92 173 ILE D O 1
ATOM 11216 N N . ASP D 1 195 ? 12.067 28.424 4.728 1.00 41.58 174 ASP D N 1
ATOM 11217 C CA . ASP D 1 195 ? 12.545 27.793 3.495 1.00 43.09 174 ASP D CA 1
ATOM 11218 C C . ASP D 1 195 ? 13.581 28.629 2.767 1.00 45.28 174 ASP D C 1
ATOM 11219 O O . ASP D 1 195 ? 13.250 29.642 2.186 1.00 47.31 174 ASP D O 1
ATOM 11224 N N . LEU D 1 196 ? 14.820 28.178 2.790 1.00 47.17 175 LEU D N 1
ATOM 11225 C CA . LEU D 1 196 ? 15.909 28.780 2.020 1.00 49.20 175 LEU D CA 1
ATOM 11226 C C . LEU D 1 196 ? 15.969 28.348 0.511 1.00 51.05 175 LEU D C 1
ATOM 11227 O O . LEU D 1 196 ? 15.471 27.300 0.135 1.00 50.23 175 LEU D O 1
ATOM 11232 N N . PRO D 1 197 ? 16.625 29.150 -0.351 1.00 53.80 176 PRO D N 1
ATOM 11233 C CA . PRO D 1 197 ? 16.859 28.615 -1.699 1.00 55.73 176 PRO D CA 1
ATOM 11234 C C . PRO D 1 197 ? 17.861 27.454 -1.634 1.00 57.41 176 PRO D C 1
ATOM 11235 O O . PRO D 1 197 ? 18.783 27.467 -0.800 1.00 56.96 176 PRO D O 1
ATOM 11239 N N . SER D 1 198 ? 17.695 26.482 -2.530 1.00 59.63 177 SER D N 1
ATOM 11240 C CA . SER D 1 198 ? 18.528 25.299 -2.515 1.00 62.03 177 SER D CA 1
ATOM 11241 C C . SER D 1 198 ? 20.009 25.675 -2.487 1.00 64.28 177 SER D C 1
ATOM 11242 O O . SER D 1 198 ? 20.819 24.998 -1.837 1.00 65.94 177 SER D O 1
ATOM 11245 N N . ASP D 1 199 ? 20.353 26.799 -3.120 1.00 65.47 178 ASP D N 1
ATOM 11246 C CA . ASP D 1 199 ? 21.742 27.252 -3.225 1.00 66.88 178 ASP D CA 1
ATOM 11247 C C . ASP D 1 199 ? 22.183 28.297 -2.119 1.00 66.19 178 ASP D C 1
ATOM 11248 O O . ASP D 1 199 ? 23.301 28.804 -2.151 1.00 66.32 178 ASP D O 1
ATOM 11253 N N . ALA D 1 200 ? 21.306 28.550 -1.140 1.00 64.80 179 ALA D N 1
ATOM 11254 C CA . ALA D 1 200 ? 21.421 29.619 -0.094 1.00 62.89 179 ALA D CA 1
ATOM 11255 C C . ALA D 1 200 ? 22.690 30.476 -0.046 1.00 62.86 179 ALA D C 1
ATOM 11256 O O . ALA D 1 200 ? 23.702 30.078 0.553 1.00 61.86 179 ALA D O 1
ATOM 11258 N N . ASP D 1 201 ? 22.622 31.669 -0.637 1.00 61.29 180 ASP D N 1
ATOM 11259 C CA . ASP D 1 201 ? 23.739 32.618 -0.534 1.00 61.33 180 ASP D CA 1
ATOM 11260 C C . ASP D 1 201 ? 23.748 33.366 0.808 1.00 60.37 180 ASP D C 1
ATOM 11261 O O . ASP D 1 201 ? 22.848 33.148 1.635 1.00 59.03 180 ASP D O 1
ATOM 11266 N N . ARG D 1 202 ? 24.767 34.209 1.018 1.00 60.30 181 ARG D N 1
ATOM 11267 C CA . ARG D 1 202 ? 24.988 34.844 2.331 1.00 60.30 181 ARG D CA 1
ATOM 11268 C C . ARG D 1 202 ? 23.857 35.787 2.803 1.00 59.05 181 ARG D C 1
ATOM 11269 O O . ARG D 1 202 ? 23.508 35.789 3.988 1.00 58.60 181 ARG D O 1
ATOM 11277 N N . ALA D 1 203 ? 23.273 36.534 1.881 1.00 57.75 182 ALA D N 1
ATOM 11278 C CA . ALA D 1 203 ? 22.211 37.495 2.237 1.00 56.94 182 ALA D CA 1
ATOM 11279 C C . ALA D 1 203 ? 20.866 36.789 2.400 1.00 55.20 182 ALA D C 1
ATOM 11280 O O . ALA D 1 203 ? 19.900 37.349 2.919 1.00 54.47 182 ALA D O 1
ATOM 11282 N N . ALA D 1 204 ? 20.805 35.536 1.951 1.00 54.59 183 ALA D N 1
ATOM 11283 C CA . ALA D 1 204 ? 19.604 34.714 2.174 1.00 51.72 183 ALA D CA 1
ATOM 11284 C C . ALA D 1 204 ? 19.654 34.177 3.614 1.00 50.16 183 ALA D C 1
ATOM 11285 O O . ALA D 1 204 ? 18.633 34.185 4.342 1.00 48.69 183 ALA D O 1
ATOM 11287 N N . LEU D 1 205 ? 20.843 33.771 4.040 1.00 48.57 184 LEU D N 1
ATOM 11288 C CA . LEU D 1 205 ? 21.051 33.372 5.414 1.00 48.99 184 LEU D CA 1
ATOM 11289 C C . LEU D 1 205 ? 20.858 34.576 6.348 1.00 49.62 184 LEU D C 1
ATOM 11290 O O . LEU D 1 205 ? 20.339 34.451 7.467 1.00 48.39 184 LEU D O 1
ATOM 11295 N N . ASP D 1 206 ? 21.275 35.748 5.873 1.00 50.88 185 ASP D N 1
ATOM 11296 C CA . ASP D 1 206 ? 21.161 36.961 6.681 1.00 53.30 185 ASP D CA 1
ATOM 11297 C C . ASP D 1 206 ? 19.685 37.322 6.863 1.00 53.77 185 ASP D C 1
ATOM 11298 O O . ASP D 1 206 ? 19.273 37.549 7.999 1.00 54.13 185 ASP D O 1
ATOM 11303 N N . ARG D 1 207 ? 18.899 37.303 5.770 1.00 53.52 186 ARG D N 1
ATOM 11304 C CA . ARG D 1 207 ? 17.405 37.275 5.849 1.00 54.67 186 ARG D CA 1
ATOM 11305 C C . ARG D 1 207 ? 16.820 36.238 6.853 1.00 53.71 186 ARG D C 1
ATOM 11306 O O . ARG D 1 207 ? 15.893 36.542 7.608 1.00 54.11 186 ARG D O 1
ATOM 11314 N N . MET D 1 208 ? 17.357 35.017 6.872 1.00 53.17 187 MET D N 1
ATOM 11315 C CA . MET D 1 208 ? 16.897 34.027 7.845 1.00 51.83 187 MET D CA 1
ATOM 11316 C C . MET D 1 208 ? 17.053 34.496 9.284 1.00 52.45 187 MET D C 1
ATOM 11317 O O . MET D 1 208 ? 16.096 34.466 10.022 1.00 50.14 187 MET D O 1
ATOM 11322 N N . THR D 1 209 ? 18.259 34.933 9.681 1.00 54.82 188 THR D N 1
ATOM 11323 C CA . THR D 1 209 ? 18.477 35.554 11.037 1.00 56.93 188 THR D CA 1
ATOM 11324 C C . THR D 1 209 ? 17.437 36.647 11.392 1.00 57.19 188 THR D C 1
ATOM 11325 O O . THR D 1 209 ? 16.963 36.704 12.526 1.00 57.69 188 THR D O 1
ATOM 11329 N N . THR D 1 210 ? 17.079 37.484 10.416 1.00 58.49 189 THR D N 1
ATOM 11330 C CA . THR D 1 210 ? 15.996 38.482 10.570 1.00 59.74 189 THR D CA 1
ATOM 11331 C C . THR D 1 210 ? 14.748 37.779 11.126 1.00 59.36 189 THR D C 1
ATOM 11332 O O . THR D 1 210 ? 14.208 38.182 12.148 1.00 60.05 189 THR D O 1
ATOM 11336 N N . VAL D 1 211 ? 14.324 36.689 10.480 1.00 57.71 190 VAL D N 1
ATOM 11337 C CA . VAL D 1 211 ? 13.198 35.894 11.021 1.00 56.45 190 VAL D CA 1
ATOM 11338 C C . VAL D 1 211 ? 13.478 35.253 12.399 1.00 55.09 190 VAL D C 1
ATOM 11339 O O . VAL D 1 211 ? 12.643 35.329 13.275 1.00 55.05 190 VAL D O 1
ATOM 11343 N N . LEU D 1 212 ? 14.640 34.644 12.578 1.00 54.88 191 LEU D N 1
ATOM 11344 C CA . LEU D 1 212 ? 14.981 33.962 13.830 1.00 56.27 191 LEU D CA 1
ATOM 11345 C C . LEU D 1 212 ? 15.066 34.916 15.041 1.00 58.37 191 LEU D C 1
ATOM 11346 O O . LEU D 1 212 ? 15.105 34.440 16.187 1.00 58.13 191 LEU D O 1
ATOM 11351 N N . ALA D 1 213 ? 15.108 36.233 14.759 1.00 59.22 192 ALA D N 1
ATOM 11352 C CA . ALA D 1 213 ? 15.064 37.302 15.780 1.00 61.69 192 ALA D CA 1
ATOM 11353 C C . ALA D 1 213 ? 13.779 37.277 16.584 1.00 62.71 192 ALA D C 1
ATOM 11354 O O . ALA D 1 213 ? 13.747 37.778 17.728 1.00 64.52 192 ALA D O 1
ATOM 11356 N N . GLY D 1 214 ? 12.714 36.764 15.968 1.00 61.33 193 GLY D N 1
ATOM 11357 C CA . GLY D 1 214 ? 11.431 36.737 16.608 1.00 61.96 193 GLY D CA 1
ATOM 11358 C C . GLY D 1 214 ? 10.727 38.076 16.554 1.00 63.17 193 GLY D C 1
ATOM 11359 O O . GLY D 1 214 ? 9.742 38.284 17.253 1.00 64.28 193 GLY D O 1
ATOM 11360 N N . GLY D 1 215 ? 11.207 38.984 15.714 1.00 63.84 194 GLY D N 1
ATOM 11361 C CA . GLY D 1 215 ? 10.551 40.291 15.580 1.00 64.22 194 GLY D CA 1
ATOM 11362 C C . GLY D 1 215 ? 9.741 40.505 14.308 1.00 64.27 194 GLY D C 1
ATOM 11363 O O . GLY D 1 215 ? 9.389 41.658 14.000 1.00 64.82 194 GLY D O 1
ATOM 11364 N N . THR D 1 216 ? 9.461 39.433 13.544 1.00 62.41 195 THR D N 1
ATOM 11365 C CA . THR D 1 216 ? 8.650 39.579 12.306 1.00 61.68 195 THR D CA 1
ATOM 11366 C C . THR D 1 216 ? 7.176 39.268 12.543 1.00 60.42 195 THR D C 1
ATOM 11367 O O . THR D 1 216 ? 6.326 39.718 11.804 1.00 59.18 195 THR D O 1
ATOM 11371 N N . GLY D 1 217 ? 6.894 38.479 13.571 1.00 60.64 196 GLY D N 1
ATOM 11372 C CA . GLY D 1 217 ? 5.537 38.029 13.834 1.00 61.38 196 GLY D CA 1
ATOM 11373 C C . GLY D 1 217 ? 5.089 36.932 12.867 1.00 60.65 196 GLY D C 1
ATOM 11374 O O . GLY D 1 217 ? 3.886 36.742 12.670 1.00 61.04 196 GLY D O 1
ATOM 11375 N N . GLU D 1 218 ? 6.051 36.208 12.279 1.00 59.80 197 GLU D N 1
ATOM 11376 C CA . GLU D 1 218 ? 5.756 35.153 11.298 1.00 57.71 197 GLU D CA 1
ATOM 11377 C C . GLU D 1 218 ? 6.437 33.885 11.720 1.00 56.87 197 GLU D C 1
ATOM 11378 O O . GLU D 1 218 ? 7.597 33.907 12.157 1.00 56.81 197 GLU D O 1
ATOM 11384 N N . ASP D 1 219 ? 5.743 32.765 11.565 1.00 54.41 198 ASP D N 1
ATOM 11385 C CA . ASP D 1 219 ? 6.362 31.460 11.802 1.00 52.80 198 ASP D CA 1
ATOM 11386 C C . ASP D 1 219 ? 6.434 30.567 10.528 1.00 50.96 198 ASP D C 1
ATOM 11387 O O . ASP D 1 219 ? 6.888 29.439 10.599 1.00 49.80 198 ASP D O 1
ATOM 11392 N N . GLN D 1 220 ? 5.996 31.079 9.375 1.00 49.64 199 GLN D N 1
ATOM 11393 C CA . GLN D 1 220 ? 6.105 30.304 8.144 1.00 48.28 199 GLN D CA 1
ATOM 11394 C C . GLN D 1 220 ? 6.554 31.176 7.002 1.00 48.43 199 GLN D C 1
ATOM 11395 O O . GLN D 1 220 ? 5.731 31.755 6.278 1.00 48.35 199 GLN D O 1
ATOM 11401 N N . VAL D 1 221 ? 7.881 31.211 6.807 1.00 47.27 200 VAL D N 1
ATOM 11402 C CA . VAL D 1 221 ? 8.504 32.128 5.901 1.00 45.62 200 VAL D CA 1
ATOM 11403 C C . VAL D 1 221 ? 9.328 31.462 4.829 1.00 44.29 200 VAL D C 1
ATOM 11404 O O . VAL D 1 221 ? 10.130 30.625 5.127 1.00 44.51 200 VAL D O 1
ATOM 11408 N N . ALA D 1 222 ? 9.149 31.866 3.573 1.00 45.03 201 ALA D N 1
ATOM 11409 C CA . ALA D 1 222 ? 10.131 31.568 2.519 1.00 45.89 201 ALA D CA 1
ATOM 11410 C C . ALA D 1 222 ? 11.160 32.703 2.317 1.00 47.22 201 ALA D C 1
ATOM 11411 O O . ALA D 1 222 ? 10.800 33.887 2.409 1.00 48.84 201 ALA D O 1
ATOM 11413 N N . VAL D 1 223 ? 12.430 32.350 2.055 1.00 47.04 202 VAL D N 1
ATOM 11414 C CA . VAL D 1 223 ? 13.502 33.347 1.778 1.00 45.87 202 VAL D CA 1
ATOM 11415 C C . VAL D 1 223 ? 13.913 33.194 0.325 1.00 45.95 202 VAL D C 1
ATOM 11416 O O . VAL D 1 223 ? 14.281 32.094 -0.140 1.00 45.56 202 VAL D O 1
ATOM 11420 N N . ARG D 1 224 ? 13.803 34.279 -0.424 1.00 45.63 203 ARG D N 1
ATOM 11421 C CA . ARG D 1 224 ? 14.106 34.242 -1.848 1.00 46.85 203 ARG D CA 1
ATOM 11422 C C . ARG D 1 224 ? 15.042 35.448 -2.197 1.00 49.30 203 ARG D C 1
ATOM 11423 O O . ARG D 1 224 ? 15.208 36.360 -1.382 1.00 48.03 203 ARG D O 1
ATOM 11431 N N . ALA D 1 225 ? 15.650 35.413 -3.385 1.00 51.53 204 ALA D N 1
ATOM 11432 C CA . ALA D 1 225 ? 16.660 36.416 -3.792 1.00 54.91 204 ALA D CA 1
ATOM 11433 C C . ALA D 1 225 ? 16.042 37.813 -3.727 1.00 55.85 204 ALA D C 1
ATOM 11434 O O . ALA D 1 225 ? 16.735 38.808 -3.573 1.00 56.78 204 ALA D O 1
ATOM 11436 N N . SER D 1 226 ? 14.716 37.840 -3.852 1.00 56.55 205 SER D N 1
ATOM 11437 C CA . SER D 1 226 ? 13.914 39.058 -3.849 1.00 57.64 205 SER D CA 1
ATOM 11438 C C . SER D 1 226 ? 13.570 39.591 -2.448 1.00 57.91 205 SER D C 1
ATOM 11439 O O . SER D 1 226 ? 13.034 40.691 -2.338 1.00 59.50 205 SER D O 1
ATOM 11442 N N . GLY D 1 227 ? 13.863 38.835 -1.396 1.00 56.85 206 GLY D N 1
ATOM 11443 C CA . GLY D 1 227 ? 13.500 39.219 -0.013 1.00 56.76 206 GLY D CA 1
ATOM 11444 C C . GLY D 1 227 ? 12.624 38.158 0.664 1.00 56.54 206 GLY D C 1
ATOM 11445 O O . GLY D 1 227 ? 12.455 37.055 0.101 1.00 56.00 206 GLY D O 1
ATOM 11446 N N . LEU D 1 228 ? 12.025 38.516 1.813 1.00 56.20 207 LEU D N 1
ATOM 11447 C CA . LEU D 1 228 ? 11.082 37.667 2.590 1.00 55.70 207 LEU D CA 1
ATOM 11448 C C . LEU D 1 228 ? 9.612 37.535 2.126 1.00 55.90 207 LEU D C 1
ATOM 11449 O O . LEU D 1 228 ? 8.963 38.543 1.737 1.00 56.59 207 LEU D O 1
ATOM 11454 N N . LEU D 1 229 ? 9.091 36.292 2.216 1.00 53.92 208 LEU D N 1
ATOM 11455 C CA . LEU D 1 229 ? 7.697 35.959 1.887 1.00 53.30 208 LEU D CA 1
ATOM 11456 C C . LEU D 1 229 ? 7.025 35.153 3.012 1.00 52.04 208 LEU D C 1
ATOM 11457 O O . LEU D 1 229 ? 7.633 34.222 3.591 1.00 50.37 208 LEU D O 1
ATOM 11462 N N . ALA D 1 230 ? 5.787 35.522 3.328 1.00 51.06 209 ALA D N 1
ATOM 11463 C CA . ALA D 1 230 ? 5.030 34.875 4.412 1.00 49.65 209 ALA D CA 1
ATOM 11464 C C . ALA D 1 230 ? 3.868 34.080 3.837 1.00 48.90 209 ALA D C 1
ATOM 11465 O O . ALA D 1 230 ? 3.219 34.524 2.872 1.00 48.59 209 ALA D O 1
ATOM 11467 N N . ARG D 1 231 ? 3.627 32.915 4.450 1.00 47.33 210 ARG D N 1
ATOM 11468 C CA . ARG D 1 231 ? 2.545 31.996 4.091 1.00 45.86 210 ARG D CA 1
ATOM 11469 C C . ARG D 1 231 ? 1.138 32.497 4.449 1.00 46.04 210 ARG D C 1
ATOM 11470 O O . ARG D 1 231 ? 0.842 32.731 5.599 1.00 46.94 210 ARG D O 1
ATOM 11478 N N . ARG D 1 232 ? 0.263 32.575 3.467 1.00 46.01 211 ARG D N 1
ATOM 11479 C CA . ARG D 1 232 ? -1.095 33.089 3.689 1.00 48.17 211 ARG D CA 1
ATOM 11480 C C . ARG D 1 232 ? -2.157 32.176 3.070 1.00 47.87 211 ARG D C 1
ATOM 11481 O O . ARG D 1 232 ? -1.963 31.728 1.941 1.00 48.22 211 ARG D O 1
ATOM 11489 N N . LEU D 1 233 ? -3.251 31.924 3.788 1.00 49.15 212 LEU D N 1
ATOM 11490 C CA . LEU D 1 233 ? -4.467 31.329 3.167 1.00 51.32 212 LEU D CA 1
ATOM 11491 C C . LEU D 1 233 ? -5.502 32.395 2.714 1.00 53.18 212 LEU D C 1
ATOM 11492 O O . LEU D 1 233 ? -6.085 33.078 3.549 1.00 54.27 212 LEU D O 1
ATOM 11497 N N . VAL D 1 234 ? -5.767 32.480 1.407 1.00 54.98 213 VAL D N 1
ATOM 11498 C CA . VAL D 1 234 ? -6.746 33.430 0.861 1.00 56.59 213 VAL D CA 1
ATOM 11499 C C . VAL D 1 234 ? -7.747 32.731 -0.053 1.00 57.90 213 VAL D C 1
ATOM 11500 O O . VAL D 1 234 ? -7.484 31.604 -0.547 1.00 56.91 213 VAL D O 1
ATOM 11504 N N . ARG D 1 235 ? -8.879 33.406 -0.285 1.00 59.75 214 ARG D N 1
ATOM 11505 C CA . ARG D 1 235 ? -9.935 32.899 -1.156 1.00 61.81 214 ARG D CA 1
ATOM 11506 C C . ARG D 1 235 ? -9.390 32.816 -2.562 1.00 62.50 214 ARG D C 1
ATOM 11507 O O . ARG D 1 235 ? -8.609 33.663 -2.959 1.00 62.84 214 ARG D O 1
ATOM 11515 N N . ALA D 1 236 ? -9.754 31.778 -3.300 1.00 63.37 215 ALA D N 1
ATOM 11516 C CA . ALA D 1 236 ? -9.224 31.599 -4.643 1.00 65.59 215 ALA D CA 1
ATOM 11517 C C . ALA D 1 236 ? -10.153 32.174 -5.727 1.00 67.56 215 ALA D C 1
ATOM 11518 O O . ALA D 1 236 ? -11.306 31.791 -5.837 1.00 67.72 215 ALA D O 1
ATOM 11520 N N . SER D 1 237 ? -9.622 33.101 -6.514 1.00 70.29 216 SER D N 1
ATOM 11521 C CA . SER D 1 237 ? -10.389 33.858 -7.507 1.00 72.84 216 SER D CA 1
ATOM 11522 C C . SER D 1 237 ? -10.614 33.063 -8.776 1.00 73.53 216 SER D C 1
ATOM 11523 O O . SER D 1 237 ? -10.006 31.997 -8.968 1.00 73.29 216 SER D O 1
ATOM 11526 N N . LEU D 1 238 ? -11.472 33.606 -9.640 1.00 74.90 217 LEU D N 1
ATOM 11527 C CA . LEU D 1 238 ? -11.713 33.046 -10.958 1.00 75.99 217 LEU D CA 1
ATOM 11528 C C . LEU D 1 238 ? -11.440 34.069 -12.057 1.00 76.95 217 LEU D C 1
ATOM 11529 O O . LEU D 1 238 ? -12.363 34.719 -12.560 1.00 78.10 217 LEU D O 1
ATOM 11534 N N . GLY D 1 242 ? -9.843 33.752 -19.149 1.00 76.65 221 GLY D N 1
ATOM 11535 C CA . GLY D 1 242 ? -9.850 32.334 -18.755 1.00 75.10 221 GLY D CA 1
ATOM 11536 C C . GLY D 1 242 ? -11.213 31.657 -18.860 1.00 74.48 221 GLY D C 1
ATOM 11537 O O . GLY D 1 242 ? -12.073 31.846 -17.985 1.00 74.49 221 GLY D O 1
ATOM 11538 N N . THR D 1 243 ? -11.420 30.884 -19.936 1.00 73.58 222 THR D N 1
ATOM 11539 C CA . THR D 1 243 ? -12.547 29.934 -20.027 1.00 71.95 222 THR D CA 1
ATOM 11540 C C . THR D 1 243 ? -12.017 28.608 -19.493 1.00 69.98 222 THR D C 1
ATOM 11541 O O . THR D 1 243 ? -10.839 28.239 -19.733 1.00 70.24 222 THR D O 1
ATOM 11545 N N . ALA D 1 244 ? -12.864 27.931 -18.730 1.00 66.98 223 ALA D N 1
ATOM 11546 C CA . ALA D 1 244 ? -12.589 26.577 -18.274 1.00 64.58 223 ALA D CA 1
ATOM 11547 C C . ALA D 1 244 ? -12.260 25.673 -19.456 1.00 62.48 223 ALA D C 1
ATOM 11548 O O . ALA D 1 244 ? -13.098 25.550 -20.363 1.00 63.62 223 ALA D O 1
ATOM 11550 N N . SER D 1 245 ? -11.082 25.047 -19.467 1.00 58.46 224 SER D N 1
ATOM 11551 C CA . SER D 1 245 ? -10.832 23.957 -20.437 1.00 55.72 224 SER D CA 1
ATOM 11552 C C . SER D 1 245 ? -10.956 22.510 -19.851 1.00 53.03 224 SER D C 1
ATOM 11553 O O . SER D 1 245 ? -10.795 22.329 -18.634 1.00 51.54 224 SER D O 1
ATOM 11556 N N . PRO D 1 246 ? -11.239 21.484 -20.721 1.00 50.30 225 PRO D N 1
ATOM 11557 C CA . PRO D 1 246 ? -11.275 20.077 -20.286 1.00 45.55 225 PRO D CA 1
ATOM 11558 C C . PRO D 1 246 ? -9.996 19.553 -19.681 1.00 42.39 225 PRO D C 1
ATOM 11559 O O . PRO D 1 246 ? -8.870 19.820 -20.157 1.00 43.24 225 PRO D O 1
ATOM 11563 N N . TRP D 1 247 ? -10.185 18.735 -18.676 1.00 35.91 226 TRP D N 1
ATOM 11564 C CA . TRP D 1 247 ? -9.104 18.067 -18.026 1.00 31.89 226 TRP D CA 1
ATOM 11565 C C . TRP D 1 247 ? -9.158 16.591 -18.232 1.00 29.14 226 TRP D C 1
ATOM 11566 O O . TRP D 1 247 ? -8.347 15.892 -17.720 1.00 29.80 226 TRP D O 1
ATOM 11577 N N . TRP D 1 248 ? -10.175 16.129 -18.929 1.00 28.86 227 TRP D N 1
ATOM 11578 C CA . TRP D 1 248 ? -10.182 14.743 -19.403 1.00 29.50 227 TRP D CA 1
ATOM 11579 C C . TRP D 1 248 ? -10.804 14.722 -20.781 1.00 30.65 227 TRP D C 1
ATOM 11580 O O . TRP D 1 248 ? -11.419 15.720 -21.230 1.00 32.26 227 TRP D O 1
ATOM 11591 N N . GLN D 1 249 ? -10.578 13.627 -21.505 1.00 32.01 228 GLN D N 1
ATOM 11592 C CA . GLN D 1 249 ? -11.071 13.549 -22.916 1.00 34.13 228 GLN D CA 1
ATOM 11593 C C . GLN D 1 249 ? -12.012 12.302 -22.988 1.00 30.23 228 GLN D C 1
ATOM 11594 O O . GLN D 1 249 ? -11.685 11.281 -22.404 1.00 30.45 228 GLN D O 1
ATOM 11600 N N . ALA D 1 250 ? -13.152 12.374 -23.693 1.00 31.17 229 ALA D N 1
ATOM 11601 C CA . ALA D 1 250 ? -14.114 11.270 -23.749 1.00 31.74 229 ALA D CA 1
ATOM 11602 C C . ALA D 1 250 ? -13.502 9.938 -24.246 1.00 30.59 229 ALA D C 1
ATOM 11603 O O . ALA D 1 250 ? -13.889 8.836 -23.779 1.00 29.80 229 ALA D O 1
ATOM 11605 N N . ASP D 1 251 ? -12.593 10.049 -25.219 1.00 30.49 230 ASP D N 1
ATOM 11606 C CA . ASP D 1 251 ? -11.957 8.877 -25.784 1.00 30.86 230 ASP D CA 1
ATOM 11607 C C . ASP D 1 251 ? -10.760 8.429 -24.998 1.00 29.72 230 ASP D C 1
ATOM 11608 O O . ASP D 1 251 ? -10.205 7.411 -25.304 1.00 28.84 230 ASP D O 1
ATOM 11613 N N . GLY D 1 252 ? -10.391 9.186 -23.957 1.00 29.97 231 GLY D N 1
ATOM 11614 C CA . GLY D 1 252 ? -9.279 8.784 -23.079 1.00 30.42 231 GLY D CA 1
ATOM 11615 C C . GLY D 1 252 ? -9.761 7.903 -21.928 1.00 32.24 231 GLY D C 1
ATOM 11616 O O . GLY D 1 252 ? -11.008 7.700 -21.739 1.00 36.03 231 GLY D O 1
ATOM 11617 N N . THR D 1 253 ? -8.810 7.316 -21.228 1.00 30.25 232 THR D N 1
ATOM 11618 C CA . THR D 1 253 ? -9.068 6.546 -20.036 1.00 28.87 232 THR D CA 1
ATOM 11619 C C . THR D 1 253 ? -8.814 7.393 -18.852 1.00 27.38 232 THR D C 1
ATOM 11620 O O . THR D 1 253 ? -7.743 8.021 -18.757 1.00 27.47 232 THR D O 1
ATOM 11624 N N . VAL D 1 254 ? -9.788 7.397 -17.918 1.00 26.67 233 VAL D N 1
ATOM 11625 C CA . VAL D 1 254 ? -9.484 7.975 -16.629 1.00 25.23 233 VAL D CA 1
ATOM 11626 C C . VAL D 1 254 ? -9.324 6.900 -15.596 1.00 23.99 233 VAL D C 1
ATOM 11627 O O . VAL D 1 254 ? -10.195 6.085 -15.419 1.00 25.97 233 VAL D O 1
ATOM 11631 N N . LEU D 1 255 ? -8.220 7.000 -14.885 1.00 24.05 234 LEU D N 1
ATOM 11632 C CA . LEU D 1 255 ? -7.873 6.140 -13.810 1.00 24.13 234 LEU D CA 1
ATOM 11633 C C . LEU D 1 255 ? -8.311 6.750 -12.499 1.00 22.87 234 LEU D C 1
ATOM 11634 O O . LEU D 1 255 ? -8.027 7.931 -12.217 1.00 26.46 234 LEU D O 1
ATOM 11639 N N . VAL D 1 256 ? -9.063 5.946 -11.720 1.00 23.40 235 VAL D N 1
ATOM 11640 C CA . VAL D 1 256 ? -9.513 6.360 -10.375 1.00 22.95 235 VAL D CA 1
ATOM 11641 C C . VAL D 1 256 ? -8.989 5.309 -9.405 1.00 24.37 235 VAL D C 1
ATOM 11642 O O . VAL D 1 256 ? -9.356 4.139 -9.477 1.00 24.29 235 VAL D O 1
ATOM 11646 N N . THR D 1 257 ? -8.165 5.720 -8.465 1.00 24.99 236 THR D N 1
ATOM 11647 C CA . THR D 1 257 ? -7.656 4.762 -7.495 1.00 24.32 236 THR D CA 1
ATOM 11648 C C . THR D 1 257 ? -8.473 4.834 -6.155 1.00 27.03 236 THR D C 1
ATOM 11649 O O . THR D 1 257 ? -9.195 5.813 -5.904 1.00 26.58 236 THR D O 1
ATOM 11653 N N . GLY D 1 258 ? -8.325 3.779 -5.327 1.00 26.42 237 GLY D N 1
ATOM 11654 C CA . GLY D 1 258 ? -9.047 3.619 -4.067 1.00 29.66 237 GLY D CA 1
ATOM 11655 C C . GLY D 1 258 ? -10.543 3.471 -4.322 1.00 27.52 237 GLY D C 1
ATOM 11656 O O . GLY D 1 258 ? -11.347 3.918 -3.506 1.00 31.02 237 GLY D O 1
ATOM 11657 N N . ALA D 1 259 ? -10.917 2.823 -5.434 1.00 28.54 238 ALA D N 1
ATOM 11658 C CA . ALA D 1 259 ? -12.290 2.804 -5.958 1.00 28.69 238 ALA D CA 1
ATOM 11659 C C . ALA D 1 259 ? -13.263 1.997 -5.072 1.00 30.18 238 ALA D C 1
ATOM 11660 O O . ALA D 1 259 ? -14.497 1.981 -5.311 1.00 30.41 238 ALA D O 1
ATOM 11662 N N . GLU D 1 260 ? -12.703 1.350 -4.053 1.00 33.49 239 GLU D N 1
ATOM 11663 C CA . GLU D 1 260 ? -13.499 0.582 -3.104 1.00 37.16 239 GLU D CA 1
ATOM 11664 C C . GLU D 1 260 ? -14.092 1.525 -2.076 1.00 37.36 239 GLU D C 1
ATOM 11665 O O . GLU D 1 260 ? -14.986 1.135 -1.292 1.00 36.62 239 GLU D O 1
ATOM 11671 N N . GLU D 1 261 ? -13.613 2.762 -2.078 1.00 35.99 240 GLU D N 1
ATOM 11672 C CA . GLU D 1 261 ? -14.161 3.816 -1.201 1.00 37.59 240 GLU D CA 1
ATOM 11673 C C . GLU D 1 261 ? -15.207 4.741 -1.869 1.00 36.10 240 GLU D C 1
ATOM 11674 O O . GLU D 1 261 ? -15.093 5.081 -3.063 1.00 33.35 240 GLU D O 1
ATOM 11680 N N . PRO D 1 262 ? -16.196 5.212 -1.100 1.00 35.86 241 PRO D N 1
ATOM 11681 C CA . PRO D 1 262 ? -17.239 5.847 -1.867 1.00 34.54 241 PRO D CA 1
ATOM 11682 C C . PRO D 1 262 ? -16.895 7.232 -2.461 1.00 33.60 241 PRO D C 1
ATOM 11683 O O . PRO D 1 262 ? -17.617 7.627 -3.375 1.00 32.72 241 PRO D O 1
ATOM 11687 N N . ALA D 1 263 ? -15.893 7.992 -1.973 1.00 30.12 242 ALA D N 1
ATOM 11688 C CA . ALA D 1 263 ? -15.548 9.206 -2.698 1.00 31.02 242 ALA D CA 1
ATOM 11689 C C . ALA D 1 263 ? -15.088 8.842 -4.130 1.00 28.89 242 ALA D C 1
ATOM 11690 O O . ALA D 1 263 ? -15.385 9.557 -5.081 1.00 26.89 242 ALA D O 1
ATOM 11692 N N . ALA D 1 264 ? -14.395 7.719 -4.257 1.00 28.07 243 ALA D N 1
ATOM 11693 C CA . ALA D 1 264 ? -13.781 7.381 -5.564 1.00 28.14 243 ALA D CA 1
ATOM 11694 C C . ALA D 1 264 ? -14.908 6.834 -6.453 1.00 29.30 243 ALA D C 1
ATOM 11695 O O . ALA D 1 264 ? -14.911 7.118 -7.655 1.00 31.21 243 ALA D O 1
ATOM 11697 N N . ALA D 1 265 ? -15.867 6.100 -5.871 1.00 27.92 244 ALA D N 1
ATOM 11698 C CA . ALA D 1 265 ? -17.005 5.578 -6.630 1.00 29.16 244 ALA D CA 1
ATOM 11699 C C . ALA D 1 265 ? -17.914 6.742 -7.090 1.00 27.17 244 ALA D C 1
ATOM 11700 O O . ALA D 1 265 ? -18.380 6.820 -8.253 1.00 27.84 244 ALA D O 1
ATOM 11702 N N . GLU D 1 266 ? -18.074 7.721 -6.244 1.00 27.77 245 GLU D N 1
ATOM 11703 C CA . GLU D 1 266 ? -18.827 8.951 -6.652 1.00 28.86 245 GLU D CA 1
ATOM 11704 C C . GLU D 1 266 ? -18.119 9.790 -7.748 1.00 27.20 245 GLU D C 1
ATOM 11705 O O . GLU D 1 266 ? -18.746 10.280 -8.687 1.00 24.52 245 GLU D O 1
ATOM 11711 N N . ALA D 1 267 ? -16.811 9.902 -7.630 1.00 27.07 246 ALA D N 1
ATOM 11712 C CA . ALA D 1 267 ? -15.984 10.575 -8.657 1.00 25.75 246 ALA D CA 1
ATOM 11713 C C . ALA D 1 267 ? -16.177 9.803 -9.984 1.00 24.03 246 ALA D C 1
ATOM 11714 O O . ALA D 1 267 ? -16.423 10.415 -11.034 1.00 25.21 246 ALA D O 1
ATOM 11716 N N . ALA D 1 268 ? -16.072 8.462 -9.958 1.00 24.54 247 ALA D N 1
ATOM 11717 C CA . ALA D 1 268 ? -16.309 7.644 -11.106 1.00 23.99 247 ALA D CA 1
ATOM 11718 C C . ALA D 1 268 ? -17.655 7.871 -11.777 1.00 24.43 247 ALA D C 1
ATOM 11719 O O . ALA D 1 268 ? -17.703 8.003 -13.007 1.00 22.20 247 ALA D O 1
ATOM 11721 N N . ARG D 1 269 ? -18.741 7.843 -10.991 1.00 25.11 248 ARG D N 1
ATOM 11722 C CA . ARG D 1 269 ? -20.108 8.031 -11.501 1.00 24.79 248 ARG D CA 1
ATOM 11723 C C . ARG D 1 269 ? -20.208 9.335 -12.133 1.00 25.49 248 ARG D C 1
ATOM 11724 O O . ARG D 1 269 ? -20.851 9.486 -13.147 1.00 27.23 248 ARG D O 1
ATOM 11732 N N . ARG D 1 270 ? -19.594 10.340 -11.530 1.00 25.68 249 ARG D N 1
ATOM 11733 C CA . ARG D 1 270 ? -19.708 11.708 -12.103 1.00 26.71 249 ARG D CA 1
ATOM 11734 C C . ARG D 1 270 ? -18.964 11.876 -13.472 1.00 25.41 249 ARG D C 1
ATOM 11735 O O . ARG D 1 270 ? -19.501 12.510 -14.387 1.00 28.05 249 ARG D O 1
ATOM 11743 N N . LEU D 1 271 ? -17.784 11.286 -13.601 1.00 23.75 250 LEU D N 1
ATOM 11744 C CA . LEU D 1 271 ? -17.023 11.223 -14.883 1.00 24.73 250 LEU D CA 1
ATOM 11745 C C . LEU D 1 271 ? -17.863 10.554 -15.921 1.00 25.23 250 LEU D C 1
ATOM 11746 O O . LEU D 1 271 ? -18.018 11.072 -17.065 1.00 26.79 250 LEU D O 1
ATOM 11751 N N . ALA D 1 272 ? -18.494 9.425 -15.556 1.00 23.18 251 ALA D N 1
ATOM 11752 C CA . ALA D 1 272 ? -19.343 8.774 -16.508 1.00 24.36 251 ALA D CA 1
ATOM 11753 C C . ALA D 1 272 ? -20.506 9.686 -16.942 1.00 25.20 251 ALA D C 1
ATOM 11754 O O . ALA D 1 272 ? -20.840 9.766 -18.110 1.00 24.69 251 ALA D O 1
ATOM 11756 N N . ARG D 1 273 ? -21.150 10.313 -15.981 1.00 26.60 252 ARG D N 1
ATOM 11757 C CA . ARG D 1 273 ? -22.268 11.141 -16.314 1.00 28.81 252 ARG D CA 1
ATOM 11758 C C . ARG D 1 273 ? -21.938 12.363 -17.163 1.00 29.71 252 ARG D C 1
ATOM 11759 O O . ARG D 1 273 ? -22.689 12.746 -18.061 1.00 30.31 252 ARG D O 1
ATOM 11767 N N . ASP D 1 274 ? -20.795 12.947 -16.891 1.00 28.73 253 ASP D N 1
ATOM 11768 C CA . ASP D 1 274 ? -20.252 14.085 -17.630 1.00 29.36 253 ASP D CA 1
ATOM 11769 C C . ASP D 1 274 ? -19.811 13.696 -19.033 1.00 28.39 253 ASP D C 1
ATOM 11770 O O . ASP D 1 274 ? -19.578 14.560 -19.830 1.00 28.84 253 ASP D O 1
ATOM 11775 N N . GLY D 1 275 ? -19.678 12.400 -19.347 1.00 29.45 254 GLY D N 1
ATOM 11776 C CA . GLY D 1 275 ? -19.309 11.935 -20.732 1.00 28.24 254 GLY D CA 1
ATOM 11777 C C . GLY D 1 275 ? -17.962 11.260 -20.916 1.00 29.37 254 GLY D C 1
ATOM 11778 O O . GLY D 1 275 ? -17.500 11.136 -22.066 1.00 26.93 254 GLY D O 1
ATOM 11779 N N . ALA D 1 276 ? -17.340 10.799 -19.799 1.00 27.49 255 ALA D N 1
ATOM 11780 C CA . ALA D 1 276 ? -16.123 10.017 -19.939 1.00 29.26 255 ALA D CA 1
ATOM 11781 C C . ALA D 1 276 ? -16.477 8.580 -20.375 1.00 28.42 255 ALA D C 1
ATOM 11782 O O . ALA D 1 276 ? -17.293 7.919 -19.761 1.00 29.28 255 ALA D O 1
ATOM 11784 N N . GLY D 1 277 ? -15.876 8.127 -21.474 1.00 27.97 256 GLY D N 1
ATOM 11785 C CA . GLY D 1 277 ? -16.233 6.824 -22.064 1.00 25.05 256 GLY D CA 1
ATOM 11786 C C . GLY D 1 277 ? -15.492 5.659 -21.465 1.00 26.09 256 GLY D C 1
ATOM 11787 O O . GLY D 1 277 ? -15.869 4.526 -21.678 1.00 25.82 256 GLY D O 1
ATOM 11788 N N . HIS D 1 278 ? -14.385 5.916 -20.783 1.00 23.70 257 HIS D N 1
ATOM 11789 C CA . HIS D 1 278 ? -13.468 4.893 -20.387 1.00 26.10 257 HIS D CA 1
ATOM 11790 C C . HIS D 1 278 ? -12.844 5.123 -18.998 1.00 23.76 257 HIS D C 1
ATOM 11791 O O . HIS D 1 278 ? -12.212 6.197 -18.743 1.00 25.97 257 HIS D O 1
ATOM 11798 N N . LEU D 1 279 ? -13.065 4.172 -18.064 1.00 25.00 258 LEU D N 1
ATOM 11799 C CA . LEU D 1 279 ? -12.608 4.299 -16.677 1.00 21.06 258 LEU D CA 1
ATOM 11800 C C . LEU D 1 279 ? -11.783 3.063 -16.268 1.00 22.36 258 LEU D C 1
ATOM 11801 O O . LEU D 1 279 ? -12.095 1.934 -16.649 1.00 22.71 258 LEU D O 1
ATOM 11806 N N . LEU D 1 280 ? -10.703 3.295 -15.501 1.00 23.28 259 LEU D N 1
ATOM 11807 C CA . LEU D 1 280 ? -9.916 2.158 -15.027 1.00 23.92 259 LEU D CA 1
ATOM 11808 C C . LEU D 1 280 ? -9.980 2.357 -13.523 1.00 22.15 259 LEU D C 1
ATOM 11809 O O . LEU D 1 280 ? -9.677 3.458 -13.020 1.00 22.78 259 LEU D O 1
ATOM 11814 N N . LEU D 1 281 ? -10.546 1.349 -12.846 1.00 23.54 260 LEU D N 1
ATOM 11815 C CA . LEU D 1 281 ? -10.738 1.457 -11.414 1.00 22.20 260 LEU D CA 1
ATOM 11816 C C . LEU D 1 281 ? -9.722 0.596 -10.686 1.00 23.55 260 LEU D C 1
ATOM 11817 O O . LEU D 1 281 ? -9.642 -0.624 -10.911 1.00 23.18 260 LEU D O 1
ATOM 11822 N N . HIS D 1 282 ? -8.930 1.213 -9.835 1.00 25.03 261 HIS D N 1
ATOM 11823 C CA . HIS D 1 282 ? -7.965 0.447 -9.022 1.00 25.99 261 HIS D CA 1
ATOM 11824 C C . HIS D 1 282 ? -8.512 0.305 -7.600 1.00 27.42 261 HIS D C 1
ATOM 11825 O O . HIS D 1 282 ? -9.009 1.269 -7.029 1.00 26.35 261 HIS D O 1
ATOM 11832 N N . THR D 1 283 ? -8.421 -0.913 -7.034 1.00 29.31 262 THR D N 1
ATOM 11833 C CA . THR D 1 283 ? -8.715 -1.103 -5.599 1.00 31.89 262 THR D CA 1
ATOM 11834 C C . THR D 1 283 ? -7.443 -1.560 -4.902 1.00 35.18 262 THR D C 1
ATOM 11835 O O . THR D 1 283 ? -6.605 -2.294 -5.474 1.00 36.69 262 THR D O 1
ATOM 11839 N N . THR D 1 284 ? -7.253 -1.091 -3.687 1.00 40.37 263 THR D N 1
ATOM 11840 C CA . THR D 1 284 ? -6.154 -1.514 -2.828 1.00 45.26 263 THR D CA 1
ATOM 11841 C C . THR D 1 284 ? -6.380 -3.001 -2.417 1.00 46.89 263 THR D C 1
ATOM 11842 O O . THR D 1 284 ? -7.495 -3.336 -2.015 1.00 48.02 263 THR D O 1
ATOM 11846 N N . PRO D 1 285 ? -5.361 -3.900 -2.521 1.00 49.45 264 PRO D N 1
ATOM 11847 C CA . PRO D 1 285 ? -5.703 -5.281 -2.108 1.00 51.38 264 PRO D CA 1
ATOM 11848 C C . PRO D 1 285 ? -6.081 -5.385 -0.619 1.00 53.94 264 PRO D C 1
ATOM 11849 O O . PRO D 1 285 ? -5.571 -4.599 0.244 1.00 53.82 264 PRO D O 1
ATOM 11853 N N . SER D 1 286 ? -6.991 -6.322 -0.380 1.00 55.99 265 SER D N 1
ATOM 11854 C CA . SER D 1 286 ? -7.505 -6.717 0.933 1.00 59.78 265 SER D CA 1
ATOM 11855 C C . SER D 1 286 ? -8.506 -7.888 0.770 1.00 61.03 265 SER D C 1
ATOM 11856 O O . SER D 1 286 ? -9.193 -8.013 -0.276 1.00 61.97 265 SER D O 1
ATOM 11859 N N . SER D 1 301 ? -12.964 -7.433 -3.226 1.00 61.59 280 SER D N 1
ATOM 11860 C CA . SER D 1 301 ? -13.535 -6.470 -4.173 1.00 60.47 280 SER D CA 1
ATOM 11861 C C . SER D 1 301 ? -13.746 -7.195 -5.479 1.00 59.76 280 SER D C 1
ATOM 11862 O O . SER D 1 301 ? -12.924 -8.008 -5.901 1.00 60.89 280 SER D O 1
ATOM 11865 N N . GLY D 1 302 ? -14.912 -6.969 -6.063 1.00 58.00 281 GLY D N 1
ATOM 11866 C CA . GLY D 1 302 ? -15.101 -7.199 -7.488 1.00 53.85 281 GLY D CA 1
ATOM 11867 C C . GLY D 1 302 ? -15.455 -5.840 -8.063 1.00 50.59 281 GLY D C 1
ATOM 11868 O O . GLY D 1 302 ? -14.958 -5.493 -9.179 1.00 50.31 281 GLY D O 1
ATOM 11869 N N . LEU D 1 303 ? -16.289 -5.084 -7.301 1.00 45.63 282 LEU D N 1
ATOM 11870 C CA . LEU D 1 303 ? -16.977 -3.830 -7.789 1.00 41.66 282 LEU D CA 1
ATOM 11871 C C . LEU D 1 303 ? -17.889 -4.112 -9.033 1.00 38.59 282 LEU D C 1
ATOM 11872 O O . LEU D 1 303 ? -18.103 -3.240 -9.866 1.00 35.04 282 LEU D O 1
ATOM 11877 N N . ALA D 1 304 ? -18.349 -5.352 -9.197 1.00 36.14 283 ALA D N 1
ATOM 11878 C CA . ALA D 1 304 ? -19.101 -5.708 -10.387 1.00 33.28 283 ALA D CA 1
ATOM 11879 C C . ALA D 1 304 ? -20.359 -4.802 -10.513 1.00 32.34 283 ALA D C 1
ATOM 11880 O O . ALA D 1 304 ? -20.747 -4.470 -11.633 1.00 30.69 283 ALA D O 1
ATOM 11882 N N . GLY D 1 305 ? -21.073 -4.553 -9.413 1.00 30.87 284 GLY D N 1
ATOM 11883 C CA . GLY D 1 305 ? -22.278 -3.716 -9.498 1.00 31.34 284 GLY D CA 1
ATOM 11884 C C . GLY D 1 305 ? -21.917 -2.298 -9.962 1.00 31.23 284 GLY D C 1
ATOM 11885 O O . GLY D 1 305 ? -22.619 -1.672 -10.762 1.00 29.92 284 GLY D O 1
ATOM 11886 N N . LEU D 1 306 ? -20.783 -1.822 -9.506 1.00 27.95 285 LEU D N 1
ATOM 11887 C CA . LEU D 1 306 ? -20.337 -0.478 -9.879 1.00 26.57 285 LEU D CA 1
ATOM 11888 C C . LEU D 1 306 ? -19.907 -0.474 -11.378 1.00 25.06 285 LEU D C 1
ATOM 11889 O O . LEU D 1 306 ? -20.229 0.463 -12.122 1.00 24.78 285 LEU D O 1
ATOM 11894 N N . VAL D 1 307 ? -19.291 -1.536 -11.846 1.00 22.85 286 VAL D N 1
ATOM 11895 C CA . VAL D 1 307 ? -18.955 -1.634 -13.307 1.00 24.25 286 VAL D CA 1
ATOM 11896 C C . VAL D 1 307 ? -20.234 -1.587 -14.162 1.00 25.03 286 VAL D C 1
ATOM 11897 O O . VAL D 1 307 ? -20.303 -0.882 -15.229 1.00 23.37 286 VAL D O 1
ATOM 11901 N N . ALA D 1 308 ? -21.257 -2.353 -13.714 1.00 26.90 287 ALA D N 1
ATOM 11902 C CA . ALA D 1 308 ? -22.503 -2.489 -14.470 1.00 27.57 287 ALA D CA 1
ATOM 11903 C C . ALA D 1 308 ? -23.155 -1.121 -14.460 1.00 27.58 287 ALA D C 1
ATOM 11904 O O . ALA D 1 308 ? -23.655 -0.646 -15.484 1.00 29.41 287 ALA D O 1
ATOM 11906 N N . GLU D 1 309 ? -23.181 -0.485 -13.308 1.00 27.80 288 GLU D N 1
ATOM 11907 C CA . GLU D 1 309 ? -23.748 0.845 -13.170 1.00 27.64 288 GLU D CA 1
ATOM 11908 C C . GLU D 1 309 ? -23.062 1.879 -14.092 1.00 26.33 288 GLU D C 1
ATOM 11909 O O . GLU D 1 309 ? -23.758 2.674 -14.819 1.00 25.98 288 GLU D O 1
ATOM 11915 N N . LEU D 1 310 ? -21.731 1.951 -14.063 1.00 23.52 289 LEU D N 1
ATOM 11916 C CA . LEU D 1 310 ? -21.025 2.894 -14.933 1.00 22.23 289 LEU D CA 1
ATOM 11917 C C . LEU D 1 310 ? -21.375 2.593 -16.355 1.00 23.01 289 LEU D C 1
ATOM 11918 O O . LEU D 1 310 ? -21.459 3.494 -17.146 1.00 24.89 289 LEU D O 1
ATOM 11923 N N . ALA D 1 311 ? -21.605 1.310 -16.680 1.00 20.93 290 ALA D N 1
ATOM 11924 C CA . ALA D 1 311 ? -22.021 0.977 -18.051 1.00 23.09 290 ALA D CA 1
ATOM 11925 C C . ALA D 1 311 ? -23.326 1.705 -18.460 1.00 24.98 290 ALA D C 1
ATOM 11926 O O . ALA D 1 311 ? -23.410 2.357 -19.538 1.00 26.05 290 ALA D O 1
ATOM 11928 N N . ASP D 1 312 ? -24.335 1.737 -17.545 1.00 23.15 291 ASP D N 1
ATOM 11929 C CA . ASP D 1 312 ? -25.605 2.297 -17.894 1.00 24.47 291 ASP D CA 1
ATOM 11930 C C . ASP D 1 312 ? -25.414 3.810 -17.963 1.00 24.01 291 ASP D C 1
ATOM 11931 O O . ASP D 1 312 ? -26.116 4.543 -18.678 1.00 25.08 291 ASP D O 1
ATOM 11936 N N . LEU D 1 313 ? -24.503 4.288 -17.178 1.00 22.06 292 LEU D N 1
ATOM 11937 C CA . LEU D 1 313 ? -24.183 5.746 -17.197 1.00 23.98 292 LEU D CA 1
ATOM 11938 C C . LEU D 1 313 ? -23.401 6.189 -18.480 1.00 25.47 292 LEU D C 1
ATOM 11939 O O . LEU D 1 313 ? -23.292 7.434 -18.810 1.00 26.48 292 LEU D O 1
ATOM 11944 N N . GLY D 1 314 ? -22.870 5.208 -19.201 1.00 26.46 293 GLY D N 1
ATOM 11945 C CA . GLY D 1 314 ? -22.217 5.480 -20.502 1.00 28.43 293 GLY D CA 1
ATOM 11946 C C . GLY D 1 314 ? -20.700 5.170 -20.549 1.00 27.54 293 GLY D C 1
ATOM 11947 O O . GLY D 1 314 ? -20.076 5.371 -21.575 1.00 30.23 293 GLY D O 1
ATOM 11948 N N . ALA D 1 315 ? -20.114 4.653 -19.480 1.00 26.56 294 ALA D N 1
ATOM 11949 C CA . ALA D 1 315 ? -18.656 4.446 -19.416 1.00 26.84 294 ALA D CA 1
ATOM 11950 C C . ALA D 1 315 ? -18.319 2.955 -19.395 1.00 27.23 294 ALA D C 1
ATOM 11951 O O . ALA D 1 315 ? -18.926 2.243 -18.624 1.00 26.69 294 ALA D O 1
ATOM 11953 N N . THR D 1 316 ? -17.317 2.519 -20.162 1.00 25.80 295 THR D N 1
ATOM 11954 C CA . THR D 1 316 ? -16.739 1.158 -19.973 1.00 28.24 295 THR D CA 1
ATOM 11955 C C . THR D 1 316 ? -15.660 1.182 -18.902 1.00 25.83 295 THR D C 1
ATOM 11956 O O . THR D 1 316 ? -14.681 1.958 -18.989 1.00 26.52 295 THR D O 1
ATOM 11960 N N . ALA D 1 317 ? -15.899 0.439 -17.832 1.00 25.85 296 ALA D N 1
ATOM 11961 C CA . ALA D 1 317 ? -15.010 0.462 -16.704 1.00 21.90 296 ALA D CA 1
ATOM 11962 C C . ALA D 1 317 ? -14.508 -0.960 -16.523 1.00 26.95 296 ALA D C 1
ATOM 11963 O O . ALA D 1 317 ? -15.233 -1.916 -16.767 1.00 23.00 296 ALA D O 1
ATOM 11965 N N . THR D 1 318 ? -13.234 -1.050 -16.181 1.00 25.91 297 THR D N 1
ATOM 11966 C CA . THR D 1 318 ? -12.519 -2.216 -15.765 1.00 30.30 297 THR D CA 1
ATOM 11967 C C . THR D 1 318 ? -11.920 -1.997 -14.391 1.00 27.50 297 THR D C 1
ATOM 11968 O O . THR D 1 318 ? -11.533 -0.918 -14.078 1.00 23.16 297 THR D O 1
ATOM 11972 N N . VAL D 1 319 ? -11.701 -3.093 -13.645 1.00 29.52 298 VAL D N 1
ATOM 11973 C CA . VAL D 1 319 ? -11.142 -3.057 -12.240 1.00 30.11 298 VAL D CA 1
ATOM 11974 C C . VAL D 1 319 ? -9.807 -3.824 -12.180 1.00 30.66 298 VAL D C 1
ATOM 11975 O O . VAL D 1 319 ? -9.711 -4.943 -12.701 1.00 30.16 298 VAL D O 1
ATOM 11979 N N . VAL D 1 320 ? -8.777 -3.240 -11.546 1.00 29.65 299 VAL D N 1
ATOM 11980 C CA . VAL D 1 320 ? -7.509 -3.943 -11.388 1.00 30.91 299 VAL D CA 1
ATOM 11981 C C . VAL D 1 320 ? -7.179 -3.793 -9.916 1.00 30.15 299 VAL D C 1
ATOM 11982 O O . VAL D 1 320 ? -7.568 -2.794 -9.304 1.00 28.31 299 VAL D O 1
ATOM 11986 N N . THR D 1 321 ? -6.476 -4.758 -9.334 1.00 30.01 300 THR D N 1
ATOM 11987 C CA . THR D 1 321 ? -6.199 -4.700 -7.881 1.00 31.16 300 THR D CA 1
ATOM 11988 C C . THR D 1 321 ? -4.666 -4.914 -7.767 1.00 30.82 300 THR D C 1
ATOM 11989 O O . THR D 1 321 ? -4.133 -5.892 -8.318 1.00 30.54 300 THR D O 1
ATOM 11993 N N . CYS D 1 322 ? -3.986 -3.969 -7.135 1.00 27.86 301 CYS D N 1
ATOM 11994 C CA . CYS D 1 322 ? -2.589 -4.144 -6.838 1.00 30.24 301 CYS D CA 1
ATOM 11995 C C . CYS D 1 322 ? -2.122 -3.113 -5.830 1.00 29.59 301 CYS D C 1
ATOM 11996 O O . CYS D 1 322 ? -2.818 -2.131 -5.516 1.00 29.78 301 CYS D O 1
ATOM 11999 N N . ASP D 1 323 ? -0.891 -3.290 -5.353 1.00 29.57 302 ASP D N 1
ATOM 12000 C CA . ASP D 1 323 ? -0.345 -2.382 -4.382 1.00 30.64 302 ASP D CA 1
ATOM 12001 C C . ASP D 1 323 ? 0.398 -1.283 -5.093 1.00 29.74 302 ASP D C 1
ATOM 12002 O O . ASP D 1 323 ? 1.514 -1.543 -5.529 1.00 30.36 302 ASP D O 1
ATOM 12007 N N . LEU D 1 324 ? -0.161 -0.079 -5.177 1.00 28.27 303 LEU D N 1
ATOM 12008 C CA . LEU D 1 324 ? 0.506 1.024 -5.843 1.00 29.55 303 LEU D CA 1
ATOM 12009 C C . LEU D 1 324 ? 1.771 1.550 -5.165 1.00 29.46 303 LEU D C 1
ATOM 12010 O O . LEU D 1 324 ? 2.480 2.364 -5.750 1.00 27.27 303 LEU D O 1
ATOM 12015 N N . THR D 1 325 ? 2.109 1.059 -3.976 1.00 27.64 304 THR D N 1
ATOM 12016 C CA . THR D 1 325 ? 3.313 1.569 -3.349 1.00 27.65 304 THR D CA 1
ATOM 12017 C C . THR D 1 325 ? 4.477 0.752 -3.851 1.00 28.41 304 THR D C 1
ATOM 12018 O O . THR D 1 325 ? 5.613 1.018 -3.520 1.00 28.79 304 THR D O 1
ATOM 12022 N N . ASP D 1 326 ? 4.183 -0.260 -4.658 1.00 27.54 305 ASP D N 1
ATOM 12023 C CA . ASP D 1 326 ? 5.200 -1.085 -5.337 1.00 29.28 305 ASP D CA 1
ATOM 12024 C C . ASP D 1 326 ? 5.260 -0.462 -6.755 1.00 29.40 305 ASP D C 1
ATOM 12025 O O . ASP D 1 326 ? 4.257 -0.450 -7.459 1.00 28.90 305 ASP D O 1
ATOM 12030 N N . ALA D 1 327 ? 6.428 0.072 -7.134 1.00 28.89 306 ALA D N 1
ATOM 12031 C CA . ALA D 1 327 ? 6.571 0.772 -8.392 1.00 30.67 306 ALA D CA 1
ATOM 12032 C C . ALA D 1 327 ? 6.465 -0.184 -9.554 1.00 29.71 306 ALA D C 1
ATOM 12033 O O . ALA D 1 327 ? 5.989 0.223 -10.592 1.00 29.78 306 ALA D O 1
ATOM 12035 N N . GLU D 1 328 ? 6.887 -1.451 -9.399 1.00 30.16 307 GLU D N 1
ATOM 12036 C CA . GLU D 1 328 ? 6.666 -2.416 -10.461 1.00 31.07 307 GLU D CA 1
ATOM 12037 C C . GLU D 1 328 ? 5.173 -2.595 -10.738 1.00 31.42 307 GLU D C 1
ATOM 12038 O O . GLU D 1 328 ? 4.712 -2.706 -11.894 1.00 31.07 307 GLU D O 1
ATOM 12044 N N . ALA D 1 329 ? 4.369 -2.760 -9.693 1.00 29.87 308 ALA D N 1
ATOM 12045 C CA . ALA D 1 329 ? 2.914 -2.875 -9.916 1.00 29.38 308 ALA D CA 1
ATOM 12046 C C . ALA D 1 329 ? 2.233 -1.610 -10.539 1.00 28.97 308 ALA D C 1
ATOM 12047 O O . ALA D 1 329 ? 1.371 -1.737 -11.459 1.00 28.57 308 ALA D O 1
ATOM 12049 N N . ALA D 1 330 ? 2.668 -0.425 -10.080 1.00 25.69 309 ALA D N 1
ATOM 12050 C CA . ALA D 1 330 ? 2.124 0.763 -10.661 1.00 27.47 309 ALA D CA 1
ATOM 12051 C C . ALA D 1 330 ? 2.531 0.886 -12.127 1.00 28.60 309 ALA D C 1
ATOM 12052 O O . ALA D 1 330 ? 1.746 1.284 -12.937 1.00 27.68 309 ALA D O 1
ATOM 12054 N N . ALA D 1 331 ? 3.774 0.566 -12.472 1.00 30.70 310 ALA D N 1
ATOM 12055 C CA . ALA D 1 331 ? 4.137 0.617 -13.870 1.00 31.10 310 ALA D CA 1
ATOM 12056 C C . ALA D 1 331 ? 3.259 -0.407 -14.694 1.00 32.47 310 ALA D C 1
ATOM 12057 O O . ALA D 1 331 ? 2.773 -0.100 -15.823 1.00 31.70 310 ALA D O 1
ATOM 12059 N N . ARG D 1 332 ? 3.012 -1.580 -14.115 1.00 32.29 311 ARG D N 1
ATOM 12060 C CA . ARG D 1 332 ? 2.159 -2.536 -14.778 1.00 35.94 311 ARG D CA 1
ATOM 12061 C C . ARG D 1 332 ? 0.720 -2.035 -14.961 1.00 34.07 311 ARG D C 1
ATOM 12062 O O . ARG D 1 332 ? 0.148 -2.312 -16.005 1.00 35.12 311 ARG D O 1
ATOM 12070 N N . LEU D 1 333 ? 0.153 -1.347 -13.962 1.00 32.94 312 LEU D N 1
ATOM 12071 C CA . LEU D 1 333 ? -1.132 -0.671 -14.170 1.00 33.03 312 LEU D CA 1
ATOM 12072 C C . LEU D 1 333 ? -1.140 0.254 -15.389 1.00 33.39 312 LEU D C 1
ATOM 12073 O O . LEU D 1 333 ? -2.061 0.193 -16.216 1.00 32.18 312 LEU D O 1
ATOM 12078 N N . LEU D 1 334 ? -0.129 1.105 -15.484 1.00 31.85 313 LEU D N 1
ATOM 12079 C CA . LEU D 1 334 ? -0.068 2.079 -16.553 1.00 33.05 313 LEU D CA 1
ATOM 12080 C C . LEU D 1 334 ? 0.183 1.399 -17.925 1.00 33.14 313 LEU D C 1
ATOM 12081 O O . LEU D 1 334 ? -0.336 1.889 -18.942 1.00 32.90 313 LEU D O 1
ATOM 12086 N N . ALA D 1 335 ? 0.953 0.294 -17.963 1.00 34.87 314 ALA D N 1
ATOM 12087 C CA . ALA D 1 335 ? 1.233 -0.393 -19.234 1.00 36.04 314 ALA D CA 1
ATOM 12088 C C . ALA D 1 335 ? -0.037 -1.030 -19.740 1.00 36.43 314 ALA D C 1
ATOM 12089 O O . ALA D 1 335 ? -0.172 -1.205 -20.926 1.00 37.20 314 ALA D O 1
ATOM 12091 N N . GLY D 1 336 ? -0.946 -1.372 -18.829 1.00 35.98 315 GLY D N 1
ATOM 12092 C CA . GLY D 1 336 ? -2.194 -2.068 -19.168 1.00 35.03 315 GLY D CA 1
ATOM 12093 C C . GLY D 1 336 ? -3.278 -1.247 -19.790 1.00 33.74 315 GLY D C 1
ATOM 12094 O O . GLY D 1 336 ? -4.253 -1.811 -20.287 1.00 33.55 315 GLY D O 1
ATOM 12095 N N . VAL D 1 337 ? -3.141 0.085 -19.757 1.00 32.56 316 VAL D N 1
ATOM 12096 C CA . VAL D 1 337 ? -4.201 0.977 -20.307 1.00 32.19 316 VAL D CA 1
ATOM 12097 C C . VAL D 1 337 ? -4.155 0.853 -21.854 1.00 33.36 316 VAL D C 1
ATOM 12098 O O . VAL D 1 337 ? -3.073 0.850 -22.459 1.00 31.08 316 VAL D O 1
ATOM 12102 N N . SER D 1 338 ? -5.315 0.821 -22.462 1.00 32.64 317 SER D N 1
ATOM 12103 C CA . SER D 1 338 ? -5.430 0.704 -23.940 1.00 37.05 317 SER D CA 1
ATOM 12104 C C . SER D 1 338 ? -4.674 1.743 -24.789 1.00 36.23 317 SER D C 1
ATOM 12105 O O . SER D 1 338 ? -4.753 2.948 -24.551 1.00 35.62 317 SER D O 1
ATOM 12108 N N . ASP D 1 339 ? -3.984 1.295 -25.832 1.00 38.29 318 ASP D N 1
ATOM 12109 C CA . ASP D 1 339 ? -3.417 2.250 -26.803 1.00 38.31 318 ASP D CA 1
ATOM 12110 C C . ASP D 1 339 ? -4.475 3.058 -27.558 1.00 35.83 318 ASP D C 1
ATOM 12111 O O . ASP D 1 339 ? -4.193 4.186 -27.937 1.00 36.10 318 ASP D O 1
ATOM 12116 N N . ALA D 1 340 ? -5.654 2.478 -27.864 1.00 33.71 319 ALA D N 1
ATOM 12117 C CA . ALA D 1 340 ? -6.789 3.283 -28.445 1.00 34.62 319 ALA D CA 1
ATOM 12118 C C . ALA D 1 340 ? -7.414 4.330 -27.528 1.00 32.90 319 ALA D C 1
ATOM 12119 O O . ALA D 1 340 ? -8.179 5.244 -27.973 1.00 34.49 319 ALA D O 1
ATOM 12121 N N . HIS D 1 341 ? -7.215 4.119 -26.230 1.00 31.82 320 HIS D N 1
ATOM 12122 C CA . HIS D 1 341 ? -7.836 4.953 -25.202 1.00 30.58 320 HIS D CA 1
ATOM 12123 C C . HIS D 1 341 ? -6.801 5.337 -24.185 1.00 30.89 320 HIS D C 1
ATOM 12124 O O . HIS D 1 341 ? -6.955 5.014 -23.006 1.00 31.35 320 HIS D O 1
ATOM 12131 N N . PRO D 1 342 ? -5.786 6.097 -24.618 1.00 31.22 321 PRO D N 1
ATOM 12132 C CA . PRO D 1 342 ? -4.658 6.402 -23.710 1.00 31.17 321 PRO D CA 1
ATOM 12133 C C . PRO D 1 342 ? -5.027 7.247 -22.464 1.00 29.89 321 PRO D C 1
ATOM 12134 O O . PRO D 1 342 ? -6.037 7.959 -22.444 1.00 28.05 321 PRO D O 1
ATOM 12138 N N . LEU D 1 343 ? -4.197 7.168 -21.424 1.00 30.90 322 LEU D N 1
ATOM 12139 C CA . LEU D 1 343 ? -4.584 7.773 -20.134 1.00 30.74 322 LEU D CA 1
ATOM 12140 C C . LEU D 1 343 ? -4.771 9.306 -20.317 1.00 30.72 322 LEU D C 1
ATOM 12141 O O . LEU D 1 343 ? -3.935 10.008 -20.897 1.00 29.35 322 LEU D O 1
ATOM 12146 N N . SER D 1 344 ? -5.836 9.820 -19.724 1.00 29.97 323 SER D N 1
ATOM 12147 C CA . SER D 1 344 ? -6.191 11.249 -19.894 1.00 30.44 323 SER D CA 1
ATOM 12148 C C . SER D 1 344 ? -6.032 11.984 -18.539 1.00 29.87 323 SER D C 1
ATOM 12149 O O . SER D 1 344 ? -5.538 13.116 -18.460 1.00 31.46 323 SER D O 1
ATOM 12152 N N . ALA D 1 345 ? -6.453 11.301 -17.477 1.00 28.54 324 ALA D N 1
ATOM 12153 C CA . ALA D 1 345 ? -6.392 11.831 -16.108 1.00 26.40 324 ALA D CA 1
ATOM 12154 C C . ALA D 1 345 ? -6.296 10.701 -15.114 1.00 25.55 324 ALA D C 1
ATOM 12155 O O . ALA D 1 345 ? -6.726 9.591 -15.413 1.00 25.04 324 ALA D O 1
ATOM 12157 N N . VAL D 1 346 ? -5.792 11.005 -13.912 1.00 27.01 325 VAL D N 1
ATOM 12158 C CA . VAL D 1 346 ? -5.742 10.068 -12.784 1.00 26.97 325 VAL D CA 1
ATOM 12159 C C . VAL D 1 346 ? -6.259 10.875 -11.640 1.00 26.46 325 VAL D C 1
ATOM 12160 O O . VAL D 1 346 ? -5.786 12.013 -11.417 1.00 30.33 325 VAL D O 1
ATOM 12164 N N . LEU D 1 347 ? -7.255 10.307 -10.933 1.00 26.66 326 LEU D N 1
ATOM 12165 C CA . LEU D 1 347 ? -7.729 10.728 -9.617 1.00 26.30 326 LEU D CA 1
ATOM 12166 C C . LEU D 1 347 ? -7.175 9.745 -8.585 1.00 24.77 326 LEU D C 1
ATOM 12167 O O . LEU D 1 347 ? -7.538 8.563 -8.540 1.00 25.71 326 LEU D O 1
ATOM 12172 N N . HIS D 1 348 ? -6.226 10.235 -7.789 1.00 25.66 327 HIS D N 1
ATOM 12173 C CA . HIS D 1 348 ? -5.534 9.385 -6.838 1.00 26.78 327 HIS D CA 1
ATOM 12174 C C . HIS D 1 348 ? -6.060 9.705 -5.452 1.00 25.59 327 HIS D C 1
ATOM 12175 O O . HIS D 1 348 ? -5.909 10.863 -4.975 1.00 23.79 327 HIS D O 1
ATOM 12182 N N . LEU D 1 349 ? -6.709 8.702 -4.885 1.00 24.35 328 LEU D N 1
ATOM 12183 C CA . LEU D 1 349 ? -7.405 8.842 -3.540 1.00 26.37 328 LEU D CA 1
ATOM 12184 C C . LEU D 1 349 ? -6.694 7.861 -2.617 1.00 26.96 328 LEU D C 1
ATOM 12185 O O . LEU D 1 349 ? -7.051 6.679 -2.569 1.00 25.67 328 LEU D O 1
ATOM 12190 N N . PRO D 1 350 ? -5.592 8.284 -2.015 1.00 28.51 329 PRO D N 1
ATOM 12191 C CA . PRO D 1 350 ? -4.924 7.342 -1.087 1.00 29.11 329 PRO D CA 1
ATOM 12192 C C . PRO D 1 350 ? -5.772 7.078 0.180 1.00 32.02 329 PRO D C 1
ATOM 12193 O O . PRO D 1 350 ? -6.566 7.921 0.578 1.00 29.17 329 PRO D O 1
ATOM 12197 N N . PRO D 1 351 ? -5.486 5.995 0.883 1.00 33.23 330 PRO D N 1
ATOM 12198 C CA . PRO D 1 351 ? -6.367 5.617 1.959 1.00 35.47 330 PRO D CA 1
ATOM 12199 C C . PRO D 1 351 ? -6.263 6.446 3.275 1.00 36.30 330 PRO D C 1
ATOM 12200 O O . PRO D 1 351 ? -5.279 7.138 3.574 1.00 36.12 330 PRO D O 1
ATOM 12204 N N . THR D 1 352 ? -7.343 6.367 4.029 1.00 39.37 331 THR D N 1
ATOM 12205 C CA . THR D 1 352 ? -7.453 6.804 5.409 1.00 42.41 331 THR D CA 1
ATOM 12206 C C . THR D 1 352 ? -6.250 6.290 6.249 1.00 43.02 331 THR D C 1
ATOM 12207 O O . THR D 1 352 ? -5.856 5.118 6.100 1.00 42.96 331 THR D O 1
ATOM 12211 N N . VAL D 1 353 ? -5.663 7.141 7.103 1.00 43.63 332 VAL D N 1
ATOM 12212 C CA . VAL D 1 353 ? -4.536 6.753 8.033 1.00 45.23 332 VAL D CA 1
ATOM 12213 C C . VAL D 1 353 ? -4.979 7.141 9.466 1.00 47.60 332 VAL D C 1
ATOM 12214 O O . VAL D 1 353 ? -5.942 7.911 9.640 1.00 47.39 332 VAL D O 1
ATOM 12218 N N . ASP D 1 354 ? -4.311 6.629 10.489 1.00 50.30 333 ASP D N 1
ATOM 12219 C CA . ASP D 1 354 ? -4.675 7.048 11.854 1.00 53.80 333 ASP D CA 1
ATOM 12220 C C . ASP D 1 354 ? -3.827 8.151 12.530 1.00 55.30 333 ASP D C 1
ATOM 12221 O O . ASP D 1 354 ? -2.623 8.292 12.330 1.00 54.57 333 ASP D O 1
ATOM 12226 N N . SER D 1 355 ? -4.518 8.962 13.317 1.00 57.57 334 SER D N 1
ATOM 12227 C CA . SER D 1 355 ? -3.882 10.037 14.067 1.00 60.09 334 SER D CA 1
ATOM 12228 C C . SER D 1 355 ? -3.152 9.506 15.330 1.00 59.98 334 SER D C 1
ATOM 12229 O O . SER D 1 355 ? -3.452 8.404 15.796 1.00 60.79 334 SER D O 1
ATOM 12232 N N . GLU D 1 356 ? -2.199 10.290 15.853 1.00 60.38 335 GLU D N 1
ATOM 12233 C CA . GLU D 1 356 ? -1.364 9.947 17.038 1.00 60.38 335 GLU D CA 1
ATOM 12234 C C . GLU D 1 356 ? -0.510 11.208 17.348 1.00 59.09 335 GLU D C 1
ATOM 12235 O O . GLU D 1 356 ? 0.157 11.734 16.444 1.00 57.01 335 GLU D O 1
ATOM 12241 N N . PRO D 1 357 ? -0.522 11.692 18.616 1.00 58.61 336 PRO D N 1
ATOM 12242 C CA . PRO D 1 357 ? 0.247 12.883 19.015 1.00 57.56 336 PRO D CA 1
ATOM 12243 C C . PRO D 1 357 ? 1.744 12.728 18.741 1.00 55.83 336 PRO D C 1
ATOM 12244 O O . PRO D 1 357 ? 2.287 11.635 18.840 1.00 56.01 336 PRO D O 1
ATOM 12248 N N . LEU D 1 358 ? 2.424 13.795 18.367 1.00 54.95 337 LEU D N 1
ATOM 12249 C CA . LEU D 1 358 ? 3.850 13.646 18.097 1.00 53.19 337 LEU D CA 1
ATOM 12250 C C . LEU D 1 358 ? 4.633 13.111 19.325 1.00 53.78 337 LEU D C 1
ATOM 12251 O O . LEU D 1 358 ? 5.539 12.285 19.178 1.00 52.53 337 LEU D O 1
ATOM 12256 N N . ALA D 1 359 ? 4.279 13.587 20.529 1.00 54.49 338 ALA D N 1
ATOM 12257 C CA . ALA D 1 359 ? 4.905 13.098 21.782 1.00 54.57 338 ALA D CA 1
ATOM 12258 C C . ALA D 1 359 ? 4.913 11.552 21.905 1.00 54.45 338 ALA D C 1
ATOM 12259 O O . ALA D 1 359 ? 5.870 10.970 22.426 1.00 54.61 338 ALA D O 1
ATOM 12261 N N . ALA D 1 360 ? 3.851 10.914 21.406 1.00 53.46 339 ALA D N 1
ATOM 12262 C CA . ALA D 1 360 ? 3.642 9.476 21.547 1.00 54.04 339 ALA D CA 1
ATOM 12263 C C . ALA D 1 360 ? 4.124 8.617 20.338 1.00 53.79 339 ALA D C 1
ATOM 12264 O O . ALA D 1 360 ? 4.184 7.378 20.430 1.00 53.02 339 ALA D O 1
ATOM 12266 N N . THR D 1 361 ? 4.453 9.244 19.201 1.00 51.70 340 THR D N 1
ATOM 12267 C CA . THR D 1 361 ? 4.745 8.406 18.029 1.00 51.03 340 THR D CA 1
ATOM 12268 C C . THR D 1 361 ? 6.216 8.041 17.896 1.00 50.51 340 THR D C 1
ATOM 12269 O O . THR D 1 361 ? 7.034 8.421 18.722 1.00 49.73 340 THR D O 1
ATOM 12273 N N . ASP D 1 362 ? 6.509 7.255 16.869 1.00 50.30 341 ASP D N 1
ATOM 12274 C CA . ASP D 1 362 ? 7.884 6.921 16.477 1.00 49.48 341 ASP D CA 1
ATOM 12275 C C . ASP D 1 362 ? 8.029 6.974 14.954 1.00 48.33 341 ASP D C 1
ATOM 12276 O O . ASP D 1 362 ? 7.047 7.039 14.218 1.00 46.46 341 ASP D O 1
ATOM 12281 N N . ALA D 1 363 ? 9.268 6.886 14.503 1.00 48.24 342 ALA D N 1
ATOM 12282 C CA . ALA D 1 363 ? 9.570 7.062 13.107 1.00 49.22 342 ALA D CA 1
ATOM 12283 C C . ALA D 1 363 ? 8.896 5.964 12.313 1.00 48.99 342 ALA D C 1
ATOM 12284 O O . ALA D 1 363 ? 8.393 6.219 11.230 1.00 48.99 342 ALA D O 1
ATOM 12286 N N . ASP D 1 364 ? 8.847 4.749 12.853 1.00 48.20 343 ASP D N 1
ATOM 12287 C CA . ASP D 1 364 ? 8.250 3.701 12.100 1.00 47.47 343 ASP D CA 1
ATOM 12288 C C . ASP D 1 364 ? 6.776 3.972 11.777 1.00 45.26 343 ASP D C 1
ATOM 12289 O O . ASP D 1 364 ? 6.371 3.817 10.630 1.00 43.00 343 ASP D O 1
ATOM 12294 N N . ALA D 1 365 ? 6.008 4.414 12.771 1.00 43.34 344 ALA D N 1
ATOM 12295 C CA . ALA D 1 365 ? 4.619 4.687 12.572 1.00 41.51 344 ALA D CA 1
ATOM 12296 C C . ALA D 1 365 ? 4.434 5.888 11.655 1.00 41.37 344 ALA D C 1
ATOM 12297 O O . ALA D 1 365 ? 3.541 5.904 10.807 1.00 39.05 344 ALA D O 1
ATOM 12299 N N . LEU D 1 366 ? 5.279 6.892 11.838 1.00 39.74 345 LEU D N 1
ATOM 12300 C CA . LEU D 1 366 ? 5.154 8.071 11.021 1.00 40.11 345 LEU D CA 1
ATOM 12301 C C . LEU D 1 366 ? 5.492 7.726 9.575 1.00 37.27 345 LEU D C 1
ATOM 12302 O O . LEU D 1 366 ? 4.789 8.166 8.672 1.00 37.18 345 LEU D O 1
ATOM 12307 N N . ALA D 1 367 ? 6.527 6.907 9.372 1.00 36.44 346 ALA D N 1
ATOM 12308 C CA . ALA D 1 367 ? 6.877 6.454 8.021 1.00 36.60 346 ALA D CA 1
ATOM 12309 C C . ALA D 1 367 ? 5.807 5.580 7.357 1.00 35.85 346 ALA D C 1
ATOM 12310 O O . ALA D 1 367 ? 5.569 5.723 6.176 1.00 36.38 346 ALA D O 1
ATOM 12312 N N . ARG D 1 368 ? 5.126 4.718 8.113 1.00 35.30 347 ARG D N 1
ATOM 12313 C CA . ARG D 1 368 ? 4.040 3.934 7.537 1.00 35.46 347 ARG D CA 1
ATOM 12314 C C . ARG D 1 368 ? 2.895 4.807 7.032 1.00 33.11 347 ARG D C 1
ATOM 12315 O O . ARG D 1 368 ? 2.227 4.475 6.068 1.00 32.57 347 ARG D O 1
ATOM 12323 N N . VAL D 1 369 ? 2.673 5.912 7.680 1.00 33.35 348 VAL D N 1
ATOM 12324 C CA . VAL D 1 369 ? 1.617 6.795 7.274 1.00 32.37 348 VAL D CA 1
ATOM 12325 C C . VAL D 1 369 ? 2.065 7.584 6.034 1.00 30.97 348 VAL D C 1
ATOM 12326 O O . VAL D 1 369 ? 1.288 7.724 5.115 1.00 29.24 348 VAL D O 1
ATOM 12330 N N . VAL D 1 370 ? 3.337 8.024 5.989 1.00 31.11 349 VAL D N 1
ATOM 12331 C CA . VAL D 1 370 ? 3.856 8.756 4.820 1.00 28.42 349 VAL D CA 1
ATOM 12332 C C . VAL D 1 370 ? 3.805 7.854 3.595 1.00 28.59 349 VAL D C 1
ATOM 12333 O O . VAL D 1 370 ? 3.437 8.284 2.470 1.00 29.07 349 VAL D O 1
ATOM 12337 N N . THR D 1 371 ? 4.148 6.572 3.802 1.00 26.97 350 THR D N 1
ATOM 12338 C CA . THR D 1 371 ? 4.153 5.603 2.726 1.00 26.63 350 THR D CA 1
ATOM 12339 C C . THR D 1 371 ? 2.707 5.500 2.236 1.00 27.31 350 THR D C 1
ATOM 12340 O O . THR D 1 371 ? 2.444 5.579 1.031 1.00 25.50 350 THR D O 1
ATOM 12344 N N . ALA D 1 372 ? 1.751 5.414 3.155 1.00 27.40 351 ALA D N 1
ATOM 12345 C CA . ALA D 1 372 ? 0.374 5.156 2.786 1.00 29.43 351 ALA D CA 1
ATOM 12346 C C . ALA D 1 372 ? -0.209 6.310 2.067 1.00 29.08 351 ALA D C 1
ATOM 12347 O O . ALA D 1 372 ? -1.039 6.055 1.184 1.00 29.10 351 ALA D O 1
ATOM 12349 N N . LYS D 1 373 ? 0.263 7.538 2.375 1.00 28.31 352 LYS D N 1
ATOM 12350 C CA . LYS D 1 373 ? -0.311 8.779 1.811 1.00 28.40 352 LYS D CA 1
ATOM 12351 C C . LYS D 1 373 ? 0.396 9.226 0.539 1.00 27.90 352 LYS D C 1
ATOM 12352 O O . LYS D 1 373 ? -0.246 9.771 -0.306 1.00 29.38 352 LYS D O 1
ATOM 12358 N N . ALA D 1 374 ? 1.682 8.919 0.397 1.00 27.40 353 ALA D N 1
ATOM 12359 C CA . ALA D 1 374 ? 2.532 9.580 -0.607 1.00 28.18 353 ALA D CA 1
ATOM 12360 C C . ALA D 1 374 ? 3.355 8.710 -1.524 1.00 27.17 353 ALA D C 1
ATOM 12361 O O . ALA D 1 374 ? 3.783 9.265 -2.537 1.00 27.61 353 ALA D O 1
ATOM 12363 N N . THR D 1 375 ? 3.574 7.423 -1.221 1.00 27.35 354 THR D N 1
ATOM 12364 C CA . THR D 1 375 ? 4.525 6.594 -2.015 1.00 28.31 354 THR D CA 1
ATOM 12365 C C . THR D 1 375 ? 3.960 6.299 -3.425 1.00 27.66 354 THR D C 1
ATOM 12366 O O . THR D 1 375 ? 4.669 6.514 -4.429 1.00 27.27 354 THR D O 1
ATOM 12370 N N . ALA D 1 376 ? 2.715 5.836 -3.479 1.00 25.73 355 ALA D N 1
ATOM 12371 C CA . ALA D 1 376 ? 1.983 5.623 -4.718 1.00 25.02 355 ALA D CA 1
ATOM 12372 C C . ALA D 1 376 ? 1.994 6.865 -5.561 1.00 24.92 355 ALA D C 1
ATOM 12373 O O . ALA D 1 376 ? 2.283 6.797 -6.802 1.00 24.21 355 ALA D O 1
ATOM 12375 N N . ALA D 1 377 ? 1.658 8.009 -4.953 1.00 24.12 356 ALA D N 1
ATOM 12376 C CA . ALA D 1 377 ? 1.836 9.311 -5.684 1.00 22.63 356 ALA D CA 1
ATOM 12377 C C . ALA D 1 377 ? 3.209 9.604 -6.288 1.00 25.32 356 ALA D C 1
ATOM 12378 O O . ALA D 1 377 ? 3.328 9.912 -7.479 1.00 26.11 356 ALA D O 1
ATOM 12380 N N . LEU D 1 378 ? 4.250 9.530 -5.472 1.00 26.60 357 LEU D N 1
ATOM 12381 C CA . LEU D 1 378 ? 5.619 9.578 -5.936 1.00 26.83 357 LEU D CA 1
ATOM 12382 C C . LEU D 1 378 ? 5.873 8.666 -7.154 1.00 26.94 357 LEU D C 1
ATOM 12383 O O . LEU D 1 378 ? 6.487 9.135 -8.116 1.00 27.63 357 LEU D O 1
ATOM 12388 N N . HIS D 1 379 ? 5.415 7.394 -7.127 1.00 25.55 358 HIS D N 1
ATOM 12389 C CA . HIS D 1 379 ? 5.604 6.494 -8.235 1.00 27.64 358 HIS D CA 1
ATOM 12390 C C . HIS D 1 379 ? 4.832 6.916 -9.512 1.00 29.36 358 HIS D C 1
ATOM 12391 O O . HIS D 1 379 ? 5.390 6.804 -10.662 1.00 28.89 358 HIS D O 1
ATOM 12398 N N . LEU D 1 380 ? 3.578 7.321 -9.304 1.00 28.01 359 LEU D N 1
ATOM 12399 C CA . LEU D 1 380 ? 2.749 7.854 -10.352 1.00 28.40 359 LEU D CA 1
ATOM 12400 C C . LEU D 1 380 ? 3.376 9.046 -11.027 1.00 29.40 359 LEU D C 1
ATOM 12401 O O . LEU D 1 380 ? 3.421 9.086 -12.248 1.00 28.01 359 LEU D O 1
ATOM 12406 N N . ASP D 1 381 ? 3.802 9.999 -10.221 1.00 28.78 360 ASP D N 1
ATOM 12407 C CA . ASP D 1 381 ? 4.408 11.227 -10.761 1.00 31.47 360 ASP D CA 1
ATOM 12408 C C . ASP D 1 381 ? 5.618 10.814 -11.636 1.00 31.77 360 ASP D C 1
ATOM 12409 O O . ASP D 1 381 ? 5.714 11.164 -12.839 1.00 33.02 360 ASP D O 1
ATOM 12414 N N . ARG D 1 382 ? 6.550 10.046 -11.062 1.00 31.59 361 ARG D N 1
ATOM 12415 C CA . ARG D 1 382 ? 7.695 9.586 -11.852 1.00 29.16 361 ARG D CA 1
ATOM 12416 C C . ARG D 1 382 ? 7.400 8.793 -13.138 1.00 30.62 361 ARG D C 1
ATOM 12417 O O . ARG D 1 382 ? 7.990 9.116 -14.206 1.00 28.98 361 ARG D O 1
ATOM 12425 N N . LEU D 1 383 ? 6.605 7.701 -13.058 1.00 30.14 362 LEU D N 1
ATOM 12426 C CA . LEU D 1 383 ? 6.306 6.860 -14.232 1.00 31.77 362 LEU D CA 1
ATOM 12427 C C . LEU D 1 383 ? 5.585 7.663 -15.326 1.00 33.30 362 LEU D C 1
ATOM 12428 O O . LEU D 1 383 ? 5.839 7.474 -16.568 1.00 34.16 362 LEU D O 1
ATOM 12433 N N . LEU D 1 384 ? 4.703 8.563 -14.931 1.00 31.57 363 LEU D N 1
ATOM 12434 C CA . LEU D 1 384 ? 3.997 9.328 -15.957 1.00 33.74 363 LEU D CA 1
ATOM 12435 C C . LEU D 1 384 ? 4.918 10.316 -16.681 1.00 36.71 363 LEU D C 1
ATOM 12436 O O . LEU D 1 384 ? 4.735 10.559 -17.903 1.00 37.95 363 LEU D O 1
ATOM 12441 N N . ARG D 1 385 ? 5.880 10.864 -15.942 1.00 39.03 364 ARG D N 1
ATOM 12442 C CA . ARG D 1 385 ? 6.872 11.749 -16.530 1.00 43.53 364 ARG D CA 1
ATOM 12443 C C . ARG D 1 385 ? 7.777 11.008 -17.505 1.00 45.66 364 ARG D C 1
ATOM 12444 O O . ARG D 1 385 ? 8.159 11.548 -18.540 1.00 44.21 364 ARG D O 1
ATOM 12452 N N . GLU D 1 386 ? 8.117 9.770 -17.134 1.00 48.14 365 GLU D N 1
ATOM 12453 C CA . GLU D 1 386 ? 9.000 8.895 -17.874 1.00 49.92 365 GLU D CA 1
ATOM 12454 C C . GLU D 1 386 ? 8.310 8.375 -19.097 1.00 51.05 365 GLU D C 1
ATOM 12455 O O . GLU D 1 386 ? 8.976 7.826 -19.962 1.00 53.12 365 GLU D O 1
ATOM 12461 N N . ALA D 1 387 ? 6.997 8.542 -19.184 1.00 51.00 366 ALA D N 1
ATOM 12462 C CA . ALA D 1 387 ? 6.254 8.178 -20.395 1.00 51.79 366 ALA D CA 1
ATOM 12463 C C . ALA D 1 387 ? 5.966 9.349 -21.377 1.00 53.33 366 ALA D C 1
ATOM 12464 O O . ALA D 1 387 ? 5.556 9.138 -22.515 1.00 53.01 366 ALA D O 1
ATOM 12466 N N . ALA D 1 388 ? 6.213 10.576 -20.938 1.00 54.57 367 ALA D N 1
ATOM 12467 C CA . ALA D 1 388 ? 5.970 11.768 -21.753 1.00 56.38 367 ALA D CA 1
ATOM 12468 C C . ALA D 1 388 ? 7.106 12.069 -22.758 1.00 57.69 367 ALA D C 1
ATOM 12469 O O . ALA D 1 388 ? 8.297 11.856 -22.455 1.00 59.04 367 ALA D O 1
ATOM 12471 N N . PRO D 1 394 ? 0.334 13.984 -21.889 1.00 44.44 373 PRO D N 1
ATOM 12472 C CA . PRO D 1 394 ? 0.376 14.979 -20.834 1.00 44.75 373 PRO D CA 1
ATOM 12473 C C . PRO D 1 394 ? -0.912 14.696 -19.948 1.00 41.81 373 PRO D C 1
ATOM 12474 O O . PRO D 1 394 ? -1.847 15.492 -19.939 1.00 42.18 373 PRO D O 1
ATOM 12478 N N . PRO D 1 395 ? -1.003 13.538 -19.299 1.00 40.36 374 PRO D N 1
ATOM 12479 C CA . PRO D 1 395 ? -2.268 13.357 -18.583 1.00 36.81 374 PRO D CA 1
ATOM 12480 C C . PRO D 1 395 ? -2.316 14.305 -17.353 1.00 34.99 374 PRO D C 1
ATOM 12481 O O . PRO D 1 395 ? -1.245 14.779 -16.862 1.00 35.23 374 PRO D O 1
ATOM 12485 N N . VAL D 1 396 ? -3.517 14.588 -16.840 1.00 33.98 375 VAL D N 1
ATOM 12486 C CA . VAL D 1 396 ? -3.670 15.294 -15.552 1.00 32.86 375 VAL D CA 1
ATOM 12487 C C . VAL D 1 396 ? -3.567 14.303 -14.351 1.00 29.61 375 VAL D C 1
ATOM 12488 O O . VAL D 1 396 ? -4.202 13.200 -14.332 1.00 28.21 375 VAL D O 1
ATOM 12492 N N . LEU D 1 397 ? -2.759 14.650 -13.366 1.00 28.19 376 LEU D N 1
ATOM 12493 C CA . LEU D 1 397 ? -2.604 13.793 -12.196 1.00 28.77 376 LEU D CA 1
ATOM 12494 C C . LEU D 1 397 ? -3.138 14.581 -11.044 1.00 27.70 376 LEU D C 1
ATOM 12495 O O . LEU D 1 397 ? -2.554 15.588 -10.603 1.00 28.66 376 LEU D O 1
ATOM 12500 N N . VAL D 1 398 ? -4.267 14.133 -10.554 1.00 29.00 377 VAL D N 1
ATOM 12501 C CA . VAL D 1 398 ? -4.987 14.813 -9.473 1.00 26.71 377 VAL D CA 1
ATOM 12502 C C . VAL D 1 398 ? -4.741 14.087 -8.150 1.00 27.18 377 VAL D C 1
ATOM 12503 O O . VAL D 1 398 ? -5.118 12.904 -7.938 1.00 25.04 377 VAL D O 1
ATOM 12507 N N . LEU D 1 399 ? -4.155 14.816 -7.209 1.00 27.51 378 LEU D N 1
ATOM 12508 C CA . LEU D 1 399 ? -3.889 14.271 -5.945 1.00 26.66 378 LEU D CA 1
ATOM 12509 C C . LEU D 1 399 ? -4.889 14.740 -4.840 1.00 28.30 378 LEU D C 1
ATOM 12510 O O . LEU D 1 399 ? -5.070 15.980 -4.594 1.00 29.30 378 LEU D O 1
ATOM 12515 N N . PHE D 1 400 ? -5.496 13.770 -4.175 1.00 26.95 379 PHE D N 1
ATOM 12516 C CA . PHE D 1 400 ? -6.509 14.060 -3.170 1.00 28.84 379 PHE D CA 1
ATOM 12517 C C . PHE D 1 400 ? -5.838 14.249 -1.801 1.00 30.23 379 PHE D C 1
ATOM 12518 O O . PHE D 1 400 ? -5.461 13.286 -1.179 1.00 30.16 379 PHE D O 1
ATOM 12526 N N . SER D 1 401 ? -5.571 15.493 -1.416 1.00 29.38 380 SER D N 1
ATOM 12527 C CA . SER D 1 401 ? -4.838 15.724 -0.232 1.00 30.61 380 SER D CA 1
ATOM 12528 C C . SER D 1 401 ? -5.827 16.202 0.848 1.00 30.74 380 SER D C 1
ATOM 12529 O O . SER D 1 401 ? -7.016 16.010 0.750 1.00 32.30 380 SER D O 1
ATOM 12532 N N . SER D 1 402 ? -5.315 16.813 1.874 1.00 32.80 381 SER D N 1
ATOM 12533 C CA . SER D 1 402 ? -6.156 17.182 3.010 1.00 33.90 381 SER D CA 1
ATOM 12534 C C . SER D 1 402 ? -5.762 18.534 3.531 1.00 34.42 381 SER D C 1
ATOM 12535 O O . SER D 1 402 ? -4.573 18.919 3.417 1.00 35.56 381 SER D O 1
ATOM 12538 N N . VAL D 1 403 ? -6.712 19.206 4.193 1.00 34.41 382 VAL D N 1
ATOM 12539 C CA . VAL D 1 403 ? -6.404 20.376 4.997 1.00 35.80 382 VAL D CA 1
ATOM 12540 C C . VAL D 1 403 ? -5.458 20.091 6.209 1.00 36.01 382 VAL D C 1
ATOM 12541 O O . VAL D 1 403 ? -4.767 20.988 6.683 1.00 37.29 382 VAL D O 1
ATOM 12545 N N . ALA D 1 404 ? -5.369 18.840 6.661 1.00 35.40 383 ALA D N 1
ATOM 12546 C CA . ALA D 1 404 ? -4.267 18.502 7.632 1.00 35.57 383 ALA D CA 1
ATOM 12547 C C . ALA D 1 404 ? -2.917 19.061 7.106 1.00 35.10 383 ALA D C 1
ATOM 12548 O O . ALA D 1 404 ? -2.103 19.632 7.874 1.00 37.04 383 ALA D O 1
ATOM 12550 N N . ALA D 1 405 ? -2.709 19.036 5.790 1.00 33.93 384 ALA D N 1
ATOM 12551 C CA . ALA D 1 405 ? -1.444 19.586 5.184 1.00 34.88 384 ALA D CA 1
ATOM 12552 C C . ALA D 1 405 ? -1.435 21.114 5.035 1.00 34.96 384 ALA D C 1
ATOM 12553 O O . ALA D 1 405 ? -0.395 21.742 4.772 1.00 34.45 384 ALA D O 1
ATOM 12555 N N . ILE D 1 406 ? -2.599 21.727 5.202 1.00 32.93 385 ILE D N 1
ATOM 12556 C CA . ILE D 1 406 ? -2.718 23.141 4.927 1.00 34.81 385 ILE D CA 1
ATOM 12557 C C . ILE D 1 406 ? -2.520 23.915 6.229 1.00 37.02 385 ILE D C 1
ATOM 12558 O O . ILE D 1 406 ? -1.668 24.847 6.305 1.00 37.19 385 ILE D O 1
ATOM 12563 N N . TRP D 1 407 ? -3.317 23.518 7.215 1.00 38.00 386 TRP D N 1
ATOM 12564 C CA . TRP D 1 407 ? -3.304 24.125 8.563 1.00 41.70 386 TRP D CA 1
ATOM 12565 C C . TRP D 1 407 ? -3.006 23.239 9.768 1.00 42.87 386 TRP D C 1
ATOM 12566 O O . TRP D 1 407 ? -2.686 23.748 10.865 1.00 43.27 386 TRP D O 1
ATOM 12577 N N . GLY D 1 408 ? -3.118 21.929 9.605 1.00 44.36 387 GLY D N 1
ATOM 12578 C CA . GLY D 1 408 ? -2.777 21.036 10.708 1.00 46.10 387 GLY D CA 1
ATOM 12579 C C . GLY D 1 408 ? -3.926 20.942 11.684 1.00 48.68 387 GLY D C 1
ATOM 12580 O O . GLY D 1 408 ? -4.786 21.831 11.726 1.00 50.51 387 GLY D O 1
ATOM 12581 N N . GLY D 1 409 ? -3.935 19.866 12.466 1.00 49.44 388 GLY D N 1
ATOM 12582 C CA . GLY D 1 409 ? -4.869 19.667 13.568 1.00 51.10 388 GLY D CA 1
ATOM 12583 C C . GLY D 1 409 ? -4.211 18.665 14.522 1.00 52.17 388 GLY D C 1
ATOM 12584 O O . GLY D 1 409 ? -3.240 17.969 14.122 1.00 51.56 388 GLY D O 1
ATOM 12585 N N . ALA D 1 410 ? -4.744 18.567 15.758 1.00 52.37 389 ALA D N 1
ATOM 12586 C CA . ALA D 1 410 ? -4.047 17.879 16.852 1.00 51.01 389 ALA D CA 1
ATOM 12587 C C . ALA D 1 410 ? -3.943 16.400 16.568 1.00 50.59 389 ALA D C 1
ATOM 12588 O O . ALA D 1 410 ? -4.935 15.745 16.296 1.00 49.23 389 ALA D O 1
ATOM 12590 N N . GLY D 1 411 ? -2.722 15.875 16.652 1.00 50.10 390 GLY D N 1
ATOM 12591 C CA . GLY D 1 411 ? -2.456 14.454 16.373 1.00 48.54 390 GLY D CA 1
ATOM 12592 C C . GLY D 1 411 ? -2.713 13.992 14.932 1.00 47.26 390 GLY D C 1
ATOM 12593 O O . GLY D 1 411 ? -3.032 12.823 14.697 1.00 46.88 390 GLY D O 1
ATOM 12594 N N . GLN D 1 412 ? -2.570 14.916 13.984 1.00 44.76 391 GLN D N 1
ATOM 12595 C CA . GLN D 1 412 ? -2.521 14.588 12.580 1.00 42.54 391 GLN D CA 1
ATOM 12596 C C . GLN D 1 412 ? -1.092 14.803 12.052 1.00 40.75 391 GLN D C 1
ATOM 12597 O O . GLN D 1 412 ? -0.895 14.981 10.897 1.00 39.28 391 GLN D O 1
ATOM 12603 N N . GLY D 1 413 ? -0.098 14.762 12.924 1.00 38.60 392 GLY D N 1
ATOM 12604 C CA . GLY D 1 413 ? 1.279 15.012 12.519 1.00 36.96 392 GLY D CA 1
ATOM 12605 C C . GLY D 1 413 ? 1.687 14.223 11.277 1.00 33.82 392 GLY D C 1
ATOM 12606 O O . GLY D 1 413 ? 2.134 14.798 10.324 1.00 33.80 392 GLY D O 1
ATOM 12607 N N . ALA D 1 414 ? 1.548 12.899 11.350 1.00 32.57 393 ALA D N 1
ATOM 12608 C CA . ALA D 1 414 ? 1.939 12.003 10.320 1.00 31.77 393 ALA D CA 1
ATOM 12609 C C . ALA D 1 414 ? 1.113 12.175 9.061 1.00 30.04 393 ALA D C 1
ATOM 12610 O O . ALA D 1 414 ? 1.643 12.240 7.953 1.00 27.97 393 ALA D O 1
ATOM 12612 N N . TYR D 1 415 ? -0.199 12.276 9.242 1.00 30.63 394 TYR D N 1
ATOM 12613 C CA . TYR D 1 415 ? -1.158 12.548 8.159 1.00 29.38 394 TYR D CA 1
ATOM 12614 C C . TYR D 1 415 ? -0.809 13.823 7.491 1.00 30.02 394 TYR D C 1
ATOM 12615 O O . TYR D 1 415 ? -0.779 13.871 6.257 1.00 30.04 394 TYR D O 1
ATOM 12624 N N . ALA D 1 416 ? -0.475 14.860 8.260 1.00 30.93 395 ALA D N 1
ATOM 12625 C CA . ALA D 1 416 ? -0.163 16.170 7.628 1.00 28.58 395 ALA D CA 1
ATOM 12626 C C . ALA D 1 416 ? 1.211 16.035 6.948 1.00 30.08 395 ALA D C 1
ATOM 12627 O O . ALA D 1 416 ? 1.445 16.533 5.831 1.00 29.27 395 ALA D O 1
ATOM 12629 N N . ALA D 1 417 ? 2.138 15.276 7.515 1.00 31.17 396 ALA D N 1
ATOM 12630 C CA . ALA D 1 417 ? 3.425 15.147 6.795 1.00 29.77 396 ALA D CA 1
ATOM 12631 C C . ALA D 1 417 ? 3.217 14.505 5.401 1.00 29.26 396 ALA D C 1
ATOM 12632 O O . ALA D 1 417 ? 3.730 15.053 4.391 1.00 30.25 396 ALA D O 1
ATOM 12634 N N . GLY D 1 418 ? 2.483 13.375 5.325 1.00 29.28 397 GLY D N 1
ATOM 12635 C CA . GLY D 1 418 ? 2.330 12.577 4.057 1.00 28.09 397 GLY D CA 1
ATOM 12636 C C . GLY D 1 418 ? 1.520 13.354 3.002 1.00 28.48 397 GLY D C 1
ATOM 12637 O O . GLY D 1 418 ? 1.781 13.360 1.813 1.00 26.12 397 GLY D O 1
ATOM 12638 N N . THR D 1 419 ? 0.590 14.154 3.495 1.00 28.87 398 THR D N 1
ATOM 12639 C CA . THR D 1 419 ? -0.309 14.920 2.635 1.00 28.97 398 THR D CA 1
ATOM 12640 C C . THR D 1 419 ? 0.430 16.216 2.182 1.00 29.13 398 THR D C 1
ATOM 12641 O O . THR D 1 419 ? 0.193 16.752 1.061 1.00 28.22 398 THR D O 1
ATOM 12645 N N . ALA D 1 420 ? 1.365 16.710 2.999 1.00 28.47 399 ALA D N 1
ATOM 12646 C CA . ALA D 1 420 ? 2.190 17.815 2.508 1.00 26.32 399 ALA D CA 1
ATOM 12647 C C . ALA D 1 420 ? 3.057 17.474 1.363 1.00 26.79 399 ALA D C 1
ATOM 12648 O O . ALA D 1 420 ? 3.393 18.342 0.525 1.00 24.95 399 ALA D O 1
ATOM 12650 N N . PHE D 1 421 ? 3.439 16.200 1.251 1.00 25.40 400 PHE D N 1
ATOM 12651 C CA . PHE D 1 421 ? 4.276 15.766 0.122 1.00 26.61 400 PHE D CA 1
ATOM 12652 C C . PHE D 1 421 ? 3.463 15.865 -1.165 1.00 27.68 400 PHE D C 1
ATOM 12653 O O . PHE D 1 421 ? 4.073 16.135 -2.232 1.00 30.24 400 PHE D O 1
ATOM 12661 N N . LEU D 1 422 ? 2.139 15.598 -1.089 1.00 26.88 401 LEU D N 1
ATOM 12662 C CA . LEU D 1 422 ? 1.223 15.668 -2.265 1.00 26.21 401 LEU D CA 1
ATOM 12663 C C . LEU D 1 422 ? 1.142 17.103 -2.754 1.00 27.28 401 LEU D C 1
ATOM 12664 O O . LEU D 1 422 ? 1.267 17.359 -3.954 1.00 27.23 401 LEU D O 1
ATOM 12669 N N . ASP D 1 423 ? 0.958 18.064 -1.835 1.00 28.77 402 ASP D N 1
ATOM 12670 C CA . ASP D 1 423 ? 1.033 19.503 -2.289 1.00 31.82 402 ASP D CA 1
ATOM 12671 C C . ASP D 1 423 ? 2.414 19.865 -2.819 1.00 32.91 402 ASP D C 1
ATOM 12672 O O . ASP D 1 423 ? 2.519 20.549 -3.830 1.00 34.50 402 ASP D O 1
ATOM 12677 N N . ALA D 1 424 ? 3.471 19.330 -2.231 1.00 33.07 403 ALA D N 1
ATOM 12678 C CA . ALA D 1 424 ? 4.835 19.596 -2.773 1.00 34.38 403 ALA D CA 1
ATOM 12679 C C . ALA D 1 424 ? 5.086 19.093 -4.183 1.00 33.14 403 ALA D C 1
ATOM 12680 O O . ALA D 1 424 ? 5.744 19.780 -5.005 1.00 32.65 403 ALA D O 1
ATOM 12682 N N . LEU D 1 425 ? 4.566 17.886 -4.466 1.00 33.70 404 LEU D N 1
ATOM 12683 C CA . LEU D 1 425 ? 4.543 17.374 -5.855 1.00 31.80 404 LEU D CA 1
ATOM 12684 C C . LEU D 1 425 ? 3.947 18.399 -6.810 1.00 32.28 404 LEU D C 1
ATOM 12685 O O . LEU D 1 425 ? 4.440 18.564 -7.911 1.00 34.53 404 LEU D O 1
ATOM 12690 N N . ALA D 1 426 ? 2.896 19.095 -6.430 1.00 32.23 405 ALA D N 1
ATOM 12691 C CA . ALA D 1 426 ? 2.236 20.006 -7.322 1.00 33.66 405 ALA D CA 1
ATOM 12692 C C . ALA D 1 426 ? 3.128 21.213 -7.663 1.00 36.03 405 ALA D C 1
ATOM 12693 O O . ALA D 1 426 ? 2.872 21.956 -8.630 1.00 36.02 405 ALA D O 1
ATOM 12695 N N . GLY D 1 427 ? 4.169 21.418 -6.874 1.00 37.75 406 GLY D N 1
ATOM 12696 C CA . GLY D 1 427 ? 4.988 22.637 -7.053 1.00 39.73 406 GLY D CA 1
ATOM 12697 C C . GLY D 1 427 ? 6.284 22.431 -7.810 1.00 42.03 406 GLY D C 1
ATOM 12698 O O . GLY D 1 427 ? 7.081 23.368 -7.994 1.00 43.54 406 GLY D O 1
ATOM 12699 N N . GLN D 1 428 ? 6.529 21.206 -8.225 1.00 44.55 407 GLN D N 1
ATOM 12700 C CA . GLN D 1 428 ? 7.711 20.895 -8.970 1.00 48.35 407 GLN D CA 1
ATOM 12701 C C . GLN D 1 428 ? 7.433 21.353 -10.384 1.00 51.92 407 GLN D C 1
ATOM 12702 O O . GLN D 1 428 ? 6.295 21.233 -10.882 1.00 51.89 407 GLN D O 1
ATOM 12708 N N . HIS D 1 429 ? 8.406 21.853 -11.125 1.00 55.73 408 HIS D N 1
ATOM 12709 C CA . HIS D 1 429 ? 7.948 21.890 -12.501 1.00 59.88 408 HIS D CA 1
ATOM 12710 C C . HIS D 1 429 ? 8.225 20.629 -13.389 1.00 61.01 408 HIS D C 1
ATOM 12711 O O . HIS D 1 429 ? 8.987 19.740 -13.032 1.00 61.49 408 HIS D O 1
ATOM 12718 N N . ARG D 1 430 ? 7.475 20.519 -14.453 1.00 63.53 409 ARG D N 1
ATOM 12719 C CA . ARG D 1 430 ? 7.602 19.396 -15.340 1.00 64.97 409 ARG D CA 1
ATOM 12720 C C . ARG D 1 430 ? 7.866 20.015 -16.682 1.00 66.19 409 ARG D C 1
ATOM 12721 O O . ARG D 1 430 ? 7.170 20.968 -17.073 1.00 66.87 409 ARG D O 1
ATOM 12729 N N . ALA D 1 431 ? 8.905 19.524 -17.362 1.00 66.64 410 ALA D N 1
ATOM 12730 C CA . ALA D 1 431 ? 9.092 19.896 -18.761 1.00 66.96 410 ALA D CA 1
ATOM 12731 C C . ALA D 1 431 ? 7.881 19.309 -19.481 1.00 65.74 410 ALA D C 1
ATOM 12732 O O . ALA D 1 431 ? 7.022 20.071 -19.928 1.00 65.57 410 ALA D O 1
ATOM 12734 N N . ASP D 1 432 ? 7.749 17.981 -19.526 1.00 64.48 411 ASP D N 1
ATOM 12735 C CA . ASP D 1 432 ? 6.690 17.442 -20.415 1.00 63.65 411 ASP D CA 1
ATOM 12736 C C . ASP D 1 432 ? 5.323 17.172 -19.745 1.00 61.12 411 ASP D C 1
ATOM 12737 O O . ASP D 1 432 ? 4.331 16.937 -20.446 1.00 61.89 411 ASP D O 1
ATOM 12742 N N . GLY D 1 433 ? 5.264 17.196 -18.411 1.00 58.39 412 GLY D N 1
ATOM 12743 C CA . GLY D 1 433 ? 4.035 16.767 -17.679 1.00 53.34 412 GLY D CA 1
ATOM 12744 C C . GLY D 1 433 ? 4.439 15.556 -16.880 1.00 50.90 412 GLY D C 1
ATOM 12745 O O . GLY D 1 433 ? 5.640 15.180 -16.913 1.00 50.96 412 GLY D O 1
ATOM 12746 N N . PRO D 1 434 ? 3.477 14.923 -16.147 1.00 46.94 413 PRO D N 1
ATOM 12747 C CA . PRO D 1 434 ? 2.065 15.253 -16.117 1.00 44.94 413 PRO D CA 1
ATOM 12748 C C . PRO D 1 434 ? 1.770 16.616 -15.441 1.00 43.24 413 PRO D C 1
ATOM 12749 O O . PRO D 1 434 ? 2.571 17.121 -14.654 1.00 40.23 413 PRO D O 1
ATOM 12753 N N . THR D 1 435 ? 0.614 17.189 -15.755 1.00 41.29 414 THR D N 1
ATOM 12754 C CA . THR D 1 435 ? 0.119 18.329 -15.008 1.00 41.63 414 THR D CA 1
ATOM 12755 C C . THR D 1 435 ? -0.495 17.895 -13.664 1.00 38.62 414 THR D C 1
ATOM 12756 O O . THR D 1 435 ? -1.604 17.340 -13.620 1.00 37.61 414 THR D O 1
ATOM 12760 N N . VAL D 1 436 ? 0.188 18.216 -12.577 1.00 34.72 415 VAL D N 1
ATOM 12761 C CA . VAL D 1 436 ? -0.246 17.755 -11.260 1.00 33.49 415 VAL D CA 1
ATOM 12762 C C . VAL D 1 436 ? -1.093 18.843 -10.604 1.00 33.84 415 VAL D C 1
ATOM 12763 O O . VAL D 1 436 ? -0.742 20.052 -10.625 1.00 35.43 415 VAL D O 1
ATOM 12767 N N . THR D 1 437 ? -2.213 18.456 -10.029 1.00 31.59 416 THR D N 1
ATOM 12768 C CA . THR D 1 437 ? -2.971 19.345 -9.175 1.00 29.82 416 THR D CA 1
ATOM 12769 C C . THR D 1 437 ? -3.156 18.551 -7.840 1.00 29.68 416 THR D C 1
ATOM 12770 O O . THR D 1 437 ? -3.584 17.374 -7.822 1.00 27.51 416 THR D O 1
ATOM 12774 N N . SER D 1 438 ? -2.900 19.221 -6.729 1.00 28.07 417 SER D N 1
ATOM 12775 C CA . SER D 1 438 ? -3.122 18.679 -5.458 1.00 28.25 417 SER D CA 1
ATOM 12776 C C . SER D 1 438 ? -4.328 19.413 -4.848 1.00 28.46 417 SER D C 1
ATOM 12777 O O . SER D 1 438 ? -4.387 20.691 -4.814 1.00 29.24 417 SER D O 1
ATOM 12780 N N . VAL D 1 439 ? -5.303 18.626 -4.381 1.00 28.26 418 VAL D N 1
ATOM 12781 C CA . VAL D 1 439 ? -6.560 19.190 -3.830 1.00 29.37 418 VAL D CA 1
ATOM 12782 C C . VAL D 1 439 ? -6.621 18.912 -2.346 1.00 30.05 418 VAL D C 1
ATOM 12783 O O . VAL D 1 439 ? -6.752 17.761 -1.929 1.00 31.19 418 VAL D O 1
ATOM 12787 N N . ALA D 1 440 ? -6.481 19.953 -1.517 1.00 30.59 419 ALA D N 1
ATOM 12788 C CA . ALA D 1 440 ? -6.580 19.759 -0.068 1.00 30.42 419 ALA D CA 1
ATOM 12789 C C . ALA D 1 440 ? -8.052 19.853 0.377 1.00 31.50 419 ALA D C 1
ATOM 12790 O O . ALA D 1 440 ? -8.614 20.933 0.541 1.00 30.36 419 ALA D O 1
ATOM 12792 N N . TRP D 1 441 ? -8.599 18.702 0.694 1.00 29.97 420 TRP D N 1
ATOM 12793 C CA . TRP D 1 441 ? -9.970 18.611 1.033 1.00 33.23 420 TRP D CA 1
ATOM 12794 C C . TRP D 1 441 ? -10.191 18.690 2.546 1.00 35.03 420 TRP D C 1
ATOM 12795 O O . TRP D 1 441 ? -9.433 18.159 3.333 1.00 32.46 420 TRP D O 1
ATOM 12806 N N . SER D 1 442 ? -11.325 19.255 2.916 1.00 37.25 421 SER D N 1
ATOM 12807 C CA . SER D 1 442 ? -11.827 19.024 4.249 1.00 40.47 421 SER D CA 1
ATOM 12808 C C . SER D 1 442 ? -12.709 17.788 4.178 1.00 40.49 421 SER D C 1
ATOM 12809 O O . SER D 1 442 ? -13.121 17.413 3.079 1.00 40.76 421 SER D O 1
ATOM 12812 N N . PRO D 1 443 ? -12.964 17.122 5.326 1.00 41.30 422 PRO D N 1
ATOM 12813 C CA . PRO D 1 443 ? -13.633 15.810 5.282 1.00 41.01 422 PRO D CA 1
ATOM 12814 C C . PRO D 1 443 ? -15.028 15.797 4.594 1.00 41.08 422 PRO D C 1
ATOM 12815 O O . PRO D 1 443 ? -15.800 16.729 4.758 1.00 42.29 422 PRO D O 1
ATOM 12819 N N . TRP D 1 444 ? -15.309 14.790 3.792 1.00 39.81 423 TRP D N 1
ATOM 12820 C CA . TRP D 1 444 ? -16.641 14.680 3.108 1.00 41.23 423 TRP D CA 1
ATOM 12821 C C . TRP D 1 444 ? -17.609 13.961 4.005 1.00 42.93 423 TRP D C 1
ATOM 12822 O O . TRP D 1 444 ? -17.179 13.179 4.904 1.00 42.53 423 TRP D O 1
ATOM 12833 N N . GLU D 1 445 ? -18.898 14.237 3.766 1.00 45.70 424 GLU D N 1
ATOM 12834 C CA . GLU D 1 445 ? -20.033 13.531 4.390 1.00 49.16 424 GLU D CA 1
ATOM 12835 C C . GLU D 1 445 ? -19.847 12.016 4.342 1.00 51.34 424 GLU D C 1
ATOM 12836 O O . GLU D 1 445 ? -19.547 11.463 3.274 1.00 49.89 424 GLU D O 1
ATOM 12842 N N . GLY D 1 446 ? -20.020 11.373 5.499 1.00 54.38 425 GLY D N 1
ATOM 12843 C CA . GLY D 1 446 ? -19.935 9.922 5.614 1.00 58.35 425 GLY D CA 1
ATOM 12844 C C . GLY D 1 446 ? -18.523 9.408 5.856 1.00 60.12 425 GLY D C 1
ATOM 12845 O O . GLY D 1 446 ? -18.338 8.198 6.057 1.00 60.73 425 GLY D O 1
ATOM 12846 N N . SER D 1 447 ? -17.524 10.302 5.849 1.00 61.02 426 SER D N 1
ATOM 12847 C CA . SER D 1 447 ? -16.136 9.841 5.804 1.00 62.44 426 SER D CA 1
ATOM 12848 C C . SER D 1 447 ? -15.776 8.993 7.011 1.00 64.34 426 SER D C 1
ATOM 12849 O O . SER D 1 447 ? -15.425 7.831 6.820 1.00 66.12 426 SER D O 1
ATOM 12852 N N . ARG D 1 448 ? -15.876 9.543 8.226 1.00 65.70 427 ARG D N 1
ATOM 12853 C CA . ARG D 1 448 ? -15.568 8.794 9.472 1.00 66.90 427 ARG D CA 1
ATOM 12854 C C . ARG D 1 448 ? -15.065 9.728 10.558 1.00 66.86 427 ARG D C 1
ATOM 12855 O O . ARG D 1 448 ? -15.329 9.519 11.742 1.00 67.00 427 ARG D O 1
ATOM 12863 N N . VAL D 1 449 ? -14.316 10.739 10.127 1.00 65.76 428 VAL D N 1
ATOM 12864 C CA . VAL D 1 449 ? -13.874 11.817 10.980 1.00 65.51 428 VAL D CA 1
ATOM 12865 C C . VAL D 1 449 ? -15.101 12.638 11.349 1.00 65.45 428 VAL D C 1
ATOM 12866 O O . VAL D 1 449 ? -15.073 13.429 12.290 1.00 65.23 428 VAL D O 1
ATOM 12870 N N . THR D 1 450 ? -16.171 12.460 10.577 1.00 65.17 429 THR D N 1
ATOM 12871 C CA . THR D 1 450 ? -17.404 13.227 10.766 1.00 65.23 429 THR D CA 1
ATOM 12872 C C . THR D 1 450 ? -18.388 12.528 11.702 1.00 66.33 429 THR D C 1
ATOM 12873 O O . THR D 1 450 ? -19.405 13.110 12.055 1.00 66.87 429 THR D O 1
ATOM 12877 N N . GLU D 1 451 ? -18.065 11.275 12.051 1.00 66.84 430 GLU D N 1
ATOM 12878 C CA . GLU D 1 451 ? -18.750 10.447 13.055 1.00 67.54 430 GLU D CA 1
ATOM 12879 C C . GLU D 1 451 ? -18.230 10.672 14.503 1.00 67.21 430 GLU D C 1
ATOM 12880 O O . GLU D 1 451 ? -17.026 10.840 14.728 1.00 66.35 430 GLU D O 1
ATOM 12886 N N . GLY D 1 452 ? -19.143 10.682 15.475 1.00 67.40 431 GLY D N 1
ATOM 12887 C CA . GLY D 1 452 ? -18.766 10.727 16.892 1.00 67.05 431 GLY D CA 1
ATOM 12888 C C . GLY D 1 452 ? -17.955 11.925 17.368 1.00 66.65 431 GLY D C 1
ATOM 12889 O O . GLY D 1 452 ? -18.218 13.075 16.980 1.00 66.54 431 GLY D O 1
ATOM 12890 N N . ALA D 1 453 ? -16.952 11.642 18.195 1.00 66.15 432 ALA D N 1
ATOM 12891 C CA . ALA D 1 453 ? -16.193 12.662 18.939 1.00 65.95 432 ALA D CA 1
ATOM 12892 C C . ALA D 1 453 ? -15.406 13.627 18.041 1.00 64.70 432 ALA D C 1
ATOM 12893 O O . ALA D 1 453 ? -15.401 14.836 18.249 1.00 63.87 432 ALA D O 1
ATOM 12895 N N . THR D 1 454 ? -14.719 13.049 17.063 1.00 63.78 433 THR D N 1
ATOM 12896 C CA . THR D 1 454 ? -13.980 13.783 16.034 1.00 62.60 433 THR D CA 1
ATOM 12897 C C . THR D 1 454 ? -14.943 14.682 15.235 1.00 61.88 433 THR D C 1
ATOM 12898 O O . THR D 1 454 ? -14.674 15.875 15.043 1.00 60.87 433 THR D O 1
ATOM 12902 N N . GLY D 1 455 ? -16.060 14.084 14.797 1.00 61.35 434 GLY D N 1
ATOM 12903 C CA . GLY D 1 455 ? -17.126 14.744 14.039 1.00 61.07 434 GLY D CA 1
ATOM 12904 C C . GLY D 1 455 ? -17.679 15.939 14.773 1.00 61.77 434 GLY D C 1
ATOM 12905 O O . GLY D 1 455 ? -17.722 17.035 14.223 1.00 61.52 434 GLY D O 1
ATOM 12906 N N . GLU D 1 456 ? -18.079 15.724 16.030 1.00 62.37 435 GLU D N 1
ATOM 12907 C CA . GLU D 1 456 ? -18.500 16.808 16.909 1.00 62.85 435 GLU D CA 1
ATOM 12908 C C . GLU D 1 456 ? -17.434 17.910 16.990 1.00 62.03 435 GLU D C 1
ATOM 12909 O O . GLU D 1 456 ? -17.757 19.083 16.813 1.00 61.47 435 GLU D O 1
ATOM 12915 N N . ARG D 1 457 ? -16.175 17.531 17.236 1.00 61.69 436 ARG D N 1
ATOM 12916 C CA . ARG D 1 457 ? -15.058 18.499 17.265 1.00 62.00 436 ARG D CA 1
ATOM 12917 C C . ARG D 1 457 ? -15.086 19.386 16.024 1.00 60.68 436 ARG D C 1
ATOM 12918 O O . ARG D 1 457 ? -15.032 20.630 16.126 1.00 60.53 436 ARG D O 1
ATOM 12926 N N . LEU D 1 458 ? -15.191 18.733 14.857 1.00 59.19 437 LEU D N 1
ATOM 12927 C CA . LEU D 1 458 ? -15.081 19.402 13.555 1.00 58.27 437 LEU D CA 1
ATOM 12928 C C . LEU D 1 458 ? -16.254 20.337 13.287 1.00 58.46 437 LEU D C 1
ATOM 12929 O O . LEU D 1 458 ? -16.058 21.458 12.817 1.00 56.95 437 LEU D O 1
ATOM 12934 N N . ARG D 1 459 ? -17.470 19.861 13.579 1.00 59.45 438 ARG D N 1
ATOM 12935 C CA . ARG D 1 459 ? -18.666 20.713 13.608 1.00 61.56 438 ARG D CA 1
ATOM 12936 C C . ARG D 1 459 ? -18.373 22.039 14.342 1.00 62.40 438 ARG D C 1
ATOM 12937 O O . ARG D 1 459 ? -18.551 23.116 13.770 1.00 62.59 438 ARG D O 1
ATOM 12945 N N . ARG D 1 460 ? -17.900 21.934 15.593 1.00 63.09 439 ARG D N 1
ATOM 12946 C CA . ARG D 1 460 ? -17.709 23.083 16.497 1.00 64.48 439 ARG D CA 1
ATOM 12947 C C . ARG D 1 460 ? -16.560 23.994 16.079 1.00 63.87 439 ARG D C 1
ATOM 12948 O O . ARG D 1 460 ? -16.632 25.219 16.316 1.00 64.51 439 ARG D O 1
ATOM 12956 N N . LEU D 1 461 ? -15.517 23.401 15.464 1.00 62.05 440 LEU D N 1
ATOM 12957 C CA . LEU D 1 461 ? -14.409 24.172 14.853 1.00 60.83 440 LEU D CA 1
ATOM 12958 C C . LEU D 1 461 ? -14.884 24.947 13.613 1.00 59.28 440 LEU D C 1
ATOM 12959 O O . LEU D 1 461 ? -14.191 25.850 13.145 1.00 59.72 440 LEU D O 1
ATOM 12964 N N . GLY D 1 462 ? -16.072 24.593 13.110 1.00 57.87 441 GLY D N 1
ATOM 12965 C CA . GLY D 1 462 ? -16.745 25.288 12.006 1.00 55.68 441 GLY D CA 1
ATOM 12966 C C . GLY D 1 462 ? -16.637 24.592 10.656 1.00 53.59 441 GLY D C 1
ATOM 12967 O O . GLY D 1 462 ? -16.849 25.218 9.632 1.00 54.43 441 GLY D O 1
ATOM 12968 N N . LEU D 1 463 ? -16.345 23.294 10.651 1.00 51.12 442 LEU D N 1
ATOM 12969 C CA . LEU D 1 463 ? -16.063 22.580 9.396 1.00 48.32 442 LEU D CA 1
ATOM 12970 C C . LEU D 1 463 ? -17.204 21.685 9.063 1.00 47.67 442 LEU D C 1
ATOM 12971 O O . LEU D 1 463 ? -17.312 20.628 9.660 1.00 46.96 442 LEU D O 1
ATOM 12976 N N . ARG D 1 464 ? -18.073 22.126 8.143 1.00 47.08 443 ARG D N 1
ATOM 12977 C CA . ARG D 1 464 ? -19.207 21.316 7.682 1.00 47.98 443 ARG D CA 1
ATOM 12978 C C . ARG D 1 464 ? -18.832 20.172 6.663 1.00 45.82 443 ARG D C 1
ATOM 12979 O O . ARG D 1 464 ? -18.314 20.440 5.574 1.00 45.17 443 ARG D O 1
ATOM 12987 N N . PRO D 1 465 ? -19.131 18.907 7.006 1.00 44.37 444 PRO D N 1
ATOM 12988 C CA . PRO D 1 465 ? -18.857 17.840 6.033 1.00 42.26 444 PRO D CA 1
ATOM 12989 C C . PRO D 1 465 ? -19.343 18.189 4.625 1.00 40.01 444 PRO D C 1
ATOM 12990 O O . PRO D 1 465 ? -20.439 18.623 4.455 1.00 40.24 444 PRO D O 1
ATOM 12994 N N . LEU D 1 466 ? -18.495 17.959 3.624 1.00 39.06 445 LEU D N 1
ATOM 12995 C CA . LEU D 1 466 ? -18.805 18.224 2.247 1.00 36.74 445 LEU D CA 1
ATOM 12996 C C . LEU D 1 466 ? -19.818 17.247 1.655 1.00 37.06 445 LEU D C 1
ATOM 12997 O O . LEU D 1 466 ? -19.612 16.027 1.680 1.00 35.97 445 LEU D O 1
ATOM 13002 N N . ALA D 1 467 ? -20.881 17.771 1.077 1.00 35.02 446 ALA D N 1
ATOM 13003 C CA . ALA D 1 467 ? -21.723 16.892 0.219 1.00 35.56 446 ALA D CA 1
ATOM 13004 C C . ALA D 1 467 ? -20.891 16.407 -0.994 1.00 34.11 446 ALA D C 1
ATOM 13005 O O . ALA D 1 467 ? -20.226 17.219 -1.607 1.00 31.98 446 ALA D O 1
ATOM 13007 N N . PRO D 1 468 ? -20.908 15.082 -1.310 1.00 33.30 447 PRO D N 1
ATOM 13008 C CA . PRO D 1 468 ? -20.086 14.578 -2.397 1.00 34.06 447 PRO D CA 1
ATOM 13009 C C . PRO D 1 468 ? -20.389 15.268 -3.723 1.00 33.58 447 PRO D C 1
ATOM 13010 O O . PRO D 1 468 ? -19.452 15.547 -4.454 1.00 32.91 447 PRO D O 1
ATOM 13014 N N . ALA D 1 469 ? -21.667 15.492 -4.051 1.00 33.20 448 ALA D N 1
ATOM 13015 C CA . ALA D 1 469 ? -22.022 16.134 -5.323 1.00 34.67 448 ALA D CA 1
ATOM 13016 C C . ALA D 1 469 ? -21.399 17.549 -5.497 1.00 34.54 448 ALA D C 1
ATOM 13017 O O . ALA D 1 469 ? -20.780 17.856 -6.554 1.00 33.99 448 ALA D O 1
ATOM 13019 N N . THR D 1 470 ? -21.587 18.397 -4.491 1.00 33.62 449 THR D N 1
ATOM 13020 C CA . THR D 1 470 ? -20.999 19.710 -4.462 1.00 32.43 449 THR D CA 1
ATOM 13021 C C . THR D 1 470 ? -19.455 19.709 -4.428 1.00 30.41 449 THR D C 1
ATOM 13022 O O . THR D 1 470 ? -18.827 20.516 -5.067 1.00 31.66 449 THR D O 1
ATOM 13026 N N . ALA D 1 471 ? -18.856 18.844 -3.653 1.00 28.69 450 ALA D N 1
ATOM 13027 C CA . ALA D 1 471 ? -17.376 18.660 -3.617 1.00 27.82 450 ALA D CA 1
ATOM 13028 C C . ALA D 1 471 ? -16.840 18.362 -5.025 1.00 28.31 450 ALA D C 1
ATOM 13029 O O . ALA D 1 471 ? -15.805 18.872 -5.459 1.00 26.56 450 ALA D O 1
ATOM 13031 N N . LEU D 1 472 ? -17.553 17.481 -5.761 1.00 28.56 451 LEU D N 1
ATOM 13032 C CA . LEU D 1 472 ? -17.059 17.056 -7.053 1.00 28.30 451 LEU D CA 1
ATOM 13033 C C . LEU D 1 472 ? -17.240 18.167 -8.078 1.00 29.61 451 LEU D C 1
ATOM 13034 O O . LEU D 1 472 ? -16.463 18.284 -9.025 1.00 28.65 451 LEU D O 1
ATOM 13039 N N . THR D 1 473 ? -18.288 18.949 -7.941 1.00 28.51 452 THR D N 1
ATOM 13040 C CA . THR D 1 473 ? -18.426 20.127 -8.820 1.00 30.52 452 THR D CA 1
ATOM 13041 C C . THR D 1 473 ? -17.288 21.144 -8.588 1.00 29.91 452 THR D C 1
ATOM 13042 O O . THR D 1 473 ? -16.744 21.734 -9.545 1.00 27.72 452 THR D O 1
ATOM 13046 N N . ALA D 1 474 ? -16.911 21.321 -7.310 1.00 29.68 453 ALA D N 1
ATOM 13047 C CA . ALA D 1 474 ? -15.861 22.275 -6.955 1.00 28.71 453 ALA D CA 1
ATOM 13048 C C . ALA D 1 474 ? -14.570 21.718 -7.497 1.00 27.71 453 ALA D C 1
ATOM 13049 O O . ALA D 1 474 ? -13.746 22.462 -7.942 1.00 28.87 453 ALA D O 1
ATOM 13051 N N . LEU D 1 475 ? -14.412 20.386 -7.544 1.00 26.42 454 LEU D N 1
ATOM 13052 C CA . LEU D 1 475 ? -13.198 19.762 -8.106 1.00 25.72 454 LEU D CA 1
ATOM 13053 C C . LEU D 1 475 ? -13.155 20.084 -9.583 1.00 26.02 454 LEU D C 1
ATOM 13054 O O . LEU D 1 475 ? -12.048 20.385 -10.137 1.00 25.15 454 LEU D O 1
ATOM 13059 N N . ASP D 1 476 ? -14.309 19.884 -10.255 1.00 27.69 455 ASP D N 1
ATOM 13060 C CA . ASP D 1 476 ? -14.367 20.102 -11.703 1.00 30.34 455 ASP D CA 1
ATOM 13061 C C . ASP D 1 476 ? -14.063 21.618 -12.089 1.00 32.26 455 ASP D C 1
ATOM 13062 O O . ASP D 1 476 ? -13.406 21.928 -13.107 1.00 32.71 455 ASP D O 1
ATOM 13067 N N . THR D 1 477 ? -14.552 22.535 -11.286 1.00 31.27 456 THR D N 1
ATOM 13068 C CA . THR D 1 477 ? -14.239 23.971 -11.505 1.00 34.02 456 THR D CA 1
ATOM 13069 C C . THR D 1 477 ? -12.714 24.217 -11.376 1.00 34.21 456 THR D C 1
ATOM 13070 O O . THR D 1 477 ? -12.081 24.747 -12.312 1.00 36.82 456 THR D O 1
ATOM 13074 N N . ALA D 1 478 ? -12.112 23.737 -10.302 1.00 34.45 457 ALA D N 1
ATOM 13075 C CA . ALA D 1 478 ? -10.673 23.926 -10.068 1.00 35.23 457 ALA D CA 1
ATOM 13076 C C . ALA D 1 478 ? -9.836 23.354 -11.236 1.00 35.24 457 ALA D C 1
ATOM 13077 O O . ALA D 1 478 ? -8.839 23.918 -11.657 1.00 35.65 457 ALA D O 1
ATOM 13079 N N . LEU D 1 479 ? -10.204 22.189 -11.720 1.00 33.48 458 LEU D N 1
ATOM 13080 C CA . LEU D 1 479 ? -9.357 21.541 -12.679 1.00 33.55 458 LEU D CA 1
ATOM 13081 C C . LEU D 1 479 ? -9.554 22.192 -14.026 1.00 35.54 458 LEU D C 1
ATOM 13082 O O . LEU D 1 479 ? -8.615 22.270 -14.814 1.00 34.86 458 LEU D O 1
ATOM 13087 N N . GLY D 1 480 ? -10.789 22.633 -14.283 1.00 37.78 459 GLY D N 1
ATOM 13088 C CA . GLY D 1 480 ? -11.158 23.185 -15.586 1.00 40.78 459 GLY D CA 1
ATOM 13089 C C . GLY D 1 480 ? -10.389 24.503 -15.764 1.00 44.35 459 GLY D C 1
ATOM 13090 O O . GLY D 1 480 ? -9.993 24.855 -16.888 1.00 44.45 459 GLY D O 1
ATOM 13091 N N . HIS D 1 481 ? -10.138 25.182 -14.637 1.00 44.88 460 HIS D N 1
ATOM 13092 C CA . HIS D 1 481 ? -9.354 26.437 -14.593 1.00 47.25 460 HIS D CA 1
ATOM 13093 C C . HIS D 1 481 ? -7.841 26.281 -14.384 1.00 46.65 460 HIS D C 1
ATOM 13094 O O . HIS D 1 481 ? -7.128 27.271 -14.262 1.00 47.52 460 HIS D O 1
ATOM 13101 N N . GLY D 1 482 ? -7.333 25.050 -14.360 1.00 45.44 461 GLY D N 1
ATOM 13102 C CA . GLY D 1 482 ? -5.872 24.860 -14.330 1.00 45.96 461 GLY D CA 1
ATOM 13103 C C . GLY D 1 482 ? -5.241 25.061 -12.953 1.00 46.10 461 GLY D C 1
ATOM 13104 O O . GLY D 1 482 ? -4.014 25.194 -12.824 1.00 45.18 461 GLY D O 1
ATOM 13105 N N . ASP D 1 483 ? -6.063 25.040 -11.904 1.00 44.88 462 ASP D N 1
ATOM 13106 C CA . ASP D 1 483 ? -5.506 25.080 -10.556 1.00 45.70 462 ASP D CA 1
ATOM 13107 C C . ASP D 1 483 ? -4.458 23.995 -10.390 1.00 46.34 462 ASP D C 1
ATOM 13108 O O . ASP D 1 483 ? -4.651 22.858 -10.860 1.00 45.79 462 ASP D O 1
ATOM 13113 N N . THR D 1 484 ? -3.371 24.391 -9.732 1.00 44.75 463 THR D N 1
ATOM 13114 C CA . THR D 1 484 ? -2.210 23.616 -9.308 1.00 46.12 463 THR D CA 1
ATOM 13115 C C . THR D 1 484 ? -2.412 23.003 -7.924 1.00 43.63 463 THR D C 1
ATOM 13116 O O . THR D 1 484 ? -2.082 21.853 -7.655 1.00 42.59 463 THR D O 1
ATOM 13120 N N . ALA D 1 485 ? -2.885 23.822 -7.028 1.00 42.98 464 ALA D N 1
ATOM 13121 C CA . ALA D 1 485 ? -2.832 23.506 -5.602 1.00 44.28 464 ALA D CA 1
ATOM 13122 C C . ALA D 1 485 ? -3.962 24.351 -5.117 1.00 44.18 464 ALA D C 1
ATOM 13123 O O . ALA D 1 485 ? -3.997 25.568 -5.355 1.00 46.01 464 ALA D O 1
ATOM 13125 N N . VAL D 1 486 ? -4.942 23.701 -4.535 1.00 41.83 465 VAL D N 1
ATOM 13126 C CA . VAL D 1 486 ? -6.159 24.386 -4.199 1.00 39.82 465 VAL D CA 1
ATOM 13127 C C . VAL D 1 486 ? -6.657 23.679 -2.980 1.00 37.79 465 VAL D C 1
ATOM 13128 O O . VAL D 1 486 ? -6.374 22.491 -2.779 1.00 38.10 465 VAL D O 1
ATOM 13132 N N . THR D 1 487 ? -7.289 24.451 -2.108 1.00 36.06 466 THR D N 1
ATOM 13133 C CA . THR D 1 487 ? -7.919 23.969 -0.900 1.00 33.72 466 THR D CA 1
ATOM 13134 C C . THR D 1 487 ? -9.427 24.116 -1.064 1.00 33.53 466 THR D C 1
ATOM 13135 O O . THR D 1 487 ? -9.944 25.191 -1.415 1.00 32.92 466 THR D O 1
ATOM 13139 N N . ILE D 1 488 ? -10.107 23.015 -0.796 1.00 31.67 467 ILE D N 1
ATOM 13140 C CA . ILE D 1 488 ? -11.566 22.955 -0.895 1.00 31.20 467 ILE D CA 1
ATOM 13141 C C . ILE D 1 488 ? -12.203 22.549 0.400 1.00 30.97 467 ILE D C 1
ATOM 13142 O O . ILE D 1 488 ? -12.130 21.406 0.816 1.00 33.03 467 ILE D O 1
ATOM 13147 N N . ALA D 1 489 ? -12.934 23.455 0.993 1.00 34.01 468 ALA D N 1
ATOM 13148 C CA . ALA D 1 489 ? -13.539 23.195 2.324 1.00 35.48 468 ALA D CA 1
ATOM 13149 C C . ALA D 1 489 ? -14.679 24.178 2.623 1.00 38.54 468 ALA D C 1
ATOM 13150 O O . ALA D 1 489 ? -14.645 25.331 2.187 1.00 36.30 468 ALA D O 1
ATOM 13152 N N . ASP D 1 490 ? -15.596 23.731 3.458 1.00 40.64 469 ASP D N 1
ATOM 13153 C CA . ASP D 1 490 ? -16.729 24.503 3.809 1.00 43.74 469 ASP D CA 1
ATOM 13154 C C . ASP D 1 490 ? -16.529 24.965 5.245 1.00 45.82 469 ASP D C 1
ATOM 13155 O O . ASP D 1 490 ? -16.818 24.233 6.215 1.00 45.36 469 ASP D O 1
ATOM 13160 N N . VAL D 1 491 ? -16.072 26.211 5.344 1.00 47.58 470 VAL D N 1
ATOM 13161 C CA . VAL D 1 491 ? -15.629 26.833 6.612 1.00 51.01 470 VAL D CA 1
ATOM 13162 C C . VAL D 1 491 ? -16.557 27.986 7.038 1.00 53.46 470 VAL D C 1
ATOM 13163 O O . VAL D 1 491 ? -16.747 28.964 6.286 1.00 54.47 470 VAL D O 1
ATOM 13167 N N . ASP D 1 492 ? -17.151 27.841 8.224 1.00 55.82 471 ASP D N 1
ATOM 13168 C CA . ASP D 1 492 ? -17.730 28.970 8.968 1.00 57.52 471 ASP D CA 1
ATOM 13169 C C . ASP D 1 492 ? -16.592 29.620 9.808 1.00 57.82 471 ASP D C 1
ATOM 13170 O O . ASP D 1 492 ? -16.233 29.160 10.894 1.00 57.33 471 ASP D O 1
ATOM 13175 N N . TRP D 1 493 ? -16.007 30.684 9.286 1.00 58.51 472 TRP D N 1
ATOM 13176 C CA . TRP D 1 493 ? -14.812 31.236 9.900 1.00 59.63 472 TRP D CA 1
ATOM 13177 C C . TRP D 1 493 ? -15.058 31.860 11.292 1.00 60.92 472 TRP D C 1
ATOM 13178 O O . TRP D 1 493 ? -14.106 32.091 12.073 1.00 60.15 472 TRP D O 1
ATOM 13189 N N . SER D 1 494 ? -16.341 32.061 11.597 1.00 61.66 473 SER D N 1
ATOM 13190 C CA . SER D 1 494 ? -16.800 32.494 12.921 1.00 63.66 473 SER D CA 1
ATOM 13191 C C . SER D 1 494 ? -16.515 31.523 14.088 1.00 63.57 473 SER D C 1
ATOM 13192 O O . SER D 1 494 ? -16.368 31.955 15.252 1.00 64.65 473 SER D O 1
ATOM 13195 N N . SER D 1 495 ? -16.449 30.230 13.785 1.00 62.29 474 SER D N 1
ATOM 13196 C CA . SER D 1 495 ? -16.100 29.206 14.772 1.00 61.86 474 SER D CA 1
ATOM 13197 C C . SER D 1 495 ? -14.649 28.789 14.558 1.00 60.98 474 SER D C 1
ATOM 13198 O O . SER D 1 495 ? -13.981 28.341 15.497 1.00 60.06 474 SER D O 1
ATOM 13201 N N . PHE D 1 496 ? -14.178 28.886 13.310 1.00 60.32 475 PHE D N 1
ATOM 13202 C CA . PHE D 1 496 ? -12.900 28.285 12.956 1.00 60.62 475 PHE D CA 1
ATOM 13203 C C . PHE D 1 496 ? -11.691 29.113 13.370 1.00 61.80 475 PHE D C 1
ATOM 13204 O O . PHE D 1 496 ? -10.761 28.573 13.973 1.00 61.73 475 PHE D O 1
ATOM 13212 N N . ALA D 1 497 ? -11.687 30.391 12.998 1.00 63.15 476 ALA D N 1
ATOM 13213 C CA . ALA D 1 497 ? -10.569 31.272 13.297 1.00 64.95 476 ALA D CA 1
ATOM 13214 C C . ALA D 1 497 ? -10.148 31.245 14.787 1.00 66.54 476 ALA D C 1
ATOM 13215 O O . ALA D 1 497 ? -8.980 30.952 15.084 1.00 66.42 476 ALA D O 1
ATOM 13217 N N . PRO D 1 498 ? -11.092 31.484 15.732 1.00 68.79 477 PRO D N 1
ATOM 13218 C CA . PRO D 1 498 ? -10.609 31.471 17.136 1.00 70.22 477 PRO D CA 1
ATOM 13219 C C . PRO D 1 498 ? -10.290 30.074 17.695 1.00 70.96 477 PRO D C 1
ATOM 13220 O O . PRO D 1 498 ? -9.264 29.904 18.355 1.00 70.81 477 PRO D O 1
ATOM 13224 N N . GLY D 1 499 ? -11.162 29.095 17.429 1.00 71.65 478 GLY D N 1
ATOM 13225 C CA . GLY D 1 499 ? -11.017 27.729 17.958 1.00 72.88 478 GLY D CA 1
ATOM 13226 C C . GLY D 1 499 ? -9.727 27.094 17.477 1.00 73.64 478 GLY D C 1
ATOM 13227 O O . GLY D 1 499 ? -9.397 25.971 17.861 1.00 73.92 478 GLY D O 1
ATOM 13228 N N . PHE D 1 500 ? -8.997 27.825 16.633 1.00 74.26 479 PHE D N 1
ATOM 13229 C CA . PHE D 1 500 ? -7.752 27.358 16.044 1.00 74.52 479 PHE D CA 1
ATOM 13230 C C . PHE D 1 500 ? -6.568 28.272 16.417 1.00 74.97 479 PHE D C 1
ATOM 13231 O O . PHE D 1 500 ? -5.410 27.885 16.275 1.00 74.43 479 PHE D O 1
ATOM 13239 N N . THR D 1 501 ? -6.866 29.474 16.902 1.00 76.56 480 THR D N 1
ATOM 13240 C CA . THR D 1 501 ? -5.846 30.305 17.584 1.00 77.60 480 THR D CA 1
ATOM 13241 C C . THR D 1 501 ? -6.115 30.474 19.095 1.00 79.10 480 THR D C 1
ATOM 13242 O O . THR D 1 501 ? -6.005 31.581 19.638 1.00 79.38 480 THR D O 1
ATOM 13246 N N . THR D 1 502 ? -6.483 29.370 19.760 1.00 79.94 481 THR D N 1
ATOM 13247 C CA . THR D 1 502 ? -6.583 29.353 21.220 1.00 81.17 481 THR D CA 1
ATOM 13248 C C . THR D 1 502 ? -5.151 29.226 21.686 1.00 81.21 481 THR D C 1
ATOM 13249 O O . THR D 1 502 ? -4.409 30.222 21.674 1.00 81.48 481 THR D O 1
ATOM 13253 N N . ALA D 1 503 ? -4.743 28.006 22.042 1.00 80.97 482 ALA D N 1
ATOM 13254 C CA . ALA D 1 503 ? -3.359 27.749 22.458 1.00 80.75 482 ALA D CA 1
ATOM 13255 C C . ALA D 1 503 ? -2.302 28.504 21.604 1.00 80.03 482 ALA D C 1
ATOM 13256 O O . ALA D 1 503 ? -1.442 29.197 22.167 1.00 80.70 482 ALA D O 1
ATOM 13258 N N . ARG D 1 504 ? -2.404 28.437 20.268 1.00 78.64 483 ARG D N 1
ATOM 13259 C CA . ARG D 1 504 ? -1.369 29.021 19.385 1.00 77.27 483 ARG D CA 1
ATOM 13260 C C . ARG D 1 504 ? -1.804 30.209 18.484 1.00 77.64 483 ARG D C 1
ATOM 13261 O O . ARG D 1 504 ? -2.650 30.041 17.590 1.00 77.43 483 ARG D O 1
ATOM 13269 N N . PRO D 1 505 ? -1.186 31.398 18.704 1.00 77.53 484 PRO D N 1
ATOM 13270 C CA . PRO D 1 505 ? -1.347 32.652 17.940 1.00 76.92 484 PRO D CA 1
ATOM 13271 C C . PRO D 1 505 ? -0.632 32.632 16.563 1.00 75.55 484 PRO D C 1
ATOM 13272 O O . PRO D 1 505 ? 0.571 32.323 16.489 1.00 75.53 484 PRO D O 1
ATOM 13276 N N . GLY D 1 506 ? -1.327 32.978 15.482 1.00 73.81 485 GLY D N 1
ATOM 13277 C CA . GLY D 1 506 ? -0.684 32.870 14.174 1.00 70.66 485 GLY D CA 1
ATOM 13278 C C . GLY D 1 506 ? -1.259 33.673 13.035 1.00 69.08 485 GLY D C 1
ATOM 13279 O O . GLY D 1 506 ? -2.369 34.206 13.124 1.00 69.45 485 GLY D O 1
ATOM 13280 N N . THR D 1 507 ? -0.511 33.735 11.938 1.00 66.96 486 THR D N 1
ATOM 13281 C CA . THR D 1 507 ? -0.867 34.680 10.868 1.00 65.40 486 THR D CA 1
ATOM 13282 C C . THR D 1 507 ? -1.325 34.058 9.545 1.00 63.22 486 THR D C 1
ATOM 13283 O O . THR D 1 507 ? -1.498 34.772 8.533 1.00 62.52 486 THR D O 1
ATOM 13287 N N . LEU D 1 508 ? -1.564 32.743 9.561 1.00 61.60 487 LEU D N 1
ATOM 13288 C CA . LEU D 1 508 ? -2.026 32.055 8.371 1.00 59.43 487 LEU D CA 1
ATOM 13289 C C . LEU D 1 508 ? -3.282 32.697 7.789 1.00 59.19 487 LEU D C 1
ATOM 13290 O O . LEU D 1 508 ? -3.389 32.808 6.567 1.00 59.46 487 LEU D O 1
ATOM 13295 N N . LEU D 1 509 ? -4.192 33.145 8.661 1.00 59.01 488 LEU D N 1
ATOM 13296 C CA . LEU D 1 509 ? -5.506 33.738 8.306 1.00 59.50 488 LEU D CA 1
ATOM 13297 C C . LEU D 1 509 ? -5.602 35.283 8.300 1.00 60.98 488 LEU D C 1
ATOM 13298 O O . LEU D 1 509 ? -6.570 35.840 7.781 1.00 61.10 488 LEU D O 1
ATOM 13303 N N . ALA D 1 510 ? -4.641 35.964 8.907 1.00 62.41 489 ALA D N 1
ATOM 13304 C CA . ALA D 1 510 ? -4.709 37.425 9.049 1.00 65.06 489 ALA D CA 1
ATOM 13305 C C . ALA D 1 510 ? -4.289 38.076 7.729 1.00 65.94 489 ALA D C 1
ATOM 13306 O O . ALA D 1 510 ? -3.132 38.480 7.588 1.00 65.71 489 ALA D O 1
ATOM 13308 N N . ASP D 1 511 ? -5.265 38.166 6.811 1.00 67.22 490 ASP D N 1
ATOM 13309 C CA . ASP D 1 511 ? -5.170 38.468 5.348 1.00 68.66 490 ASP D CA 1
ATOM 13310 C C . ASP D 1 511 ? -6.474 37.909 4.691 1.00 68.84 490 ASP D C 1
ATOM 13311 O O . ASP D 1 511 ? -6.764 38.159 3.518 1.00 68.66 490 ASP D O 1
ATOM 13316 N N . LEU D 1 512 ? -7.248 37.168 5.488 1.00 69.79 491 LEU D N 1
ATOM 13317 C CA . LEU D 1 512 ? -8.599 36.672 5.131 1.00 70.88 491 LEU D CA 1
ATOM 13318 C C . LEU D 1 512 ? -9.680 37.166 6.130 1.00 72.23 491 LEU D C 1
ATOM 13319 O O . LEU D 1 512 ? -9.535 36.988 7.354 1.00 72.74 491 LEU D O 1
ATOM 13324 N N . PRO D 1 513 ? -10.767 37.787 5.622 1.00 73.22 492 PRO D N 1
ATOM 13325 C CA . PRO D 1 513 ? -11.903 38.155 6.516 1.00 73.80 492 PRO D CA 1
ATOM 13326 C C . PRO D 1 513 ? -12.733 36.960 7.097 1.00 73.91 492 PRO D C 1
ATOM 13327 O O . PRO D 1 513 ? -12.680 36.664 8.312 1.00 73.58 492 PRO D O 1
#

Nearest PDB structures (foldseek):
  3qp9-assembly4_D  TM=1.002E+00  e=8.935E-99  Streptomyces venezuelae
  3qp9-assembly1_A  TM=9.940E-01  e=8.927E-84  Streptomyces venezuelae
  4imp-assembly2_D  TM=9.160E-01  e=3.739E-45  Saccharopolyspora spinosa
  4imp-assembly1_B  TM=9.194E-01  e=8.099E-45  Saccharopolyspora spinosa
  6wh9-assembly2_D  TM=9.240E-01  e=3.333E-41  Saccharopolyspora erythraea

Radius of gyration: 38.21 Å; Cα contacts (8 Å, |Δi|>4): 4142; chains: 4; bounding box: 93×88×118 Å

Organism: Streptomyces venezuelae (NCBI:txid54571)

GO terms:
  GO:0016747 acyltransferase activity, transferring groups other than amino-acyl groups (F, IDA)
  GO:0033068 macrolide biosynthetic process (P, IDA)
  GO:0031177 phosphopantetheine binding (F, TAS)

Solvent-accessible surface area: 71105 Å² total; per-residue (Å²): 147,47,54,56,18,10,2,102,46,53,20,94,124,40,100,92,134,108,15,80,32,70,8,1,0,0,1,1,92,68,55,40,48,74,0,46,33,1,38,48,1,0,56,64,32,45,12,76,23,46,46,24,70,16,52,18,87,25,80,70,105,174,8,12,66,49,0,25,139,10,19,78,79,30,72,49,70,16,68,0,0,0,1,0,0,4,21,7,66,49,44,34,96,53,30,62,56,6,2,12,52,0,3,3,3,1,0,14,0,2,11,0,4,91,67,21,54,4,86,14,49,2,15,2,0,0,49,1,2,19,34,33,35,133,82,36,72,7,86,10,20,14,3,8,0,2,1,0,0,0,16,0,0,8,29,39,20,36,129,16,17,8,0,1,0,0,1,31,42,93,25,48,89,58,4,10,58,74,0,11,59,1,9,41,54,72,38,59,20,26,22,0,0,0,21,103,74,12,24,2,0,13,6,0,24,68,7,75,108,98,47,63,62,126,21,44,60,33,8,0,12,0,1,0,2,3,0,72,74,104,28,0,12,58,2,0,52,59,5,4,146,76,40,2,17,28,4,12,0,6,7,54,66,168,23,137,83,60,14,43,63,59,0,61,136,48,54,1,100,10,79,49,56,78,27,65,9,47,61,16,31,8,0,30,120,7,30,77,59,19,32,66,1,9,47,26,1,0,0,2,6,17,14,55,75,31,126,54,69,77,3,49,69,11,81,26,64,16,2,0,148,20,0,21,33,14,0,0,8,0,42,21,0,4,27,19,11,93,77,89,81,149,59,21,21,0,0,0,18,8,6,11,4,2,12,8,4,14,54,14,43,0,7,51,0,0,0,0,5,2,0,30,7,2,9,23,48,118,39,93,100,7,1,73,5,5,1,0,0,13,2,31,22,90,80,45,170,65,19,100,31,75,65,0,102,93,25,92,173,31,9,12,173,23,0,35,37,62,35,0,8,53,3,4,55,36,0,14,6,57,62,31,67,56,6,1,0,0,32,17,72,4,76,42,4,0,52,40,33,30,118,66,31,112,42,38,10,5,34,58,0,63,77,0,88,193,36,38,141,200,138,79,41,10,2,86,44,50,29,91,163,32,108,193,109,13,75,29,72,8,1,0,0,0,0,71,70,56,41,84,82,1,59,72,4,25,52,0,0,57,56,38,48,10,74,25,52,56,28,67,15,32,14,30,33,59,81,124,110,12,17,63,43,0,25,128,11,20,76,79,29,72,47,71,15,72,0,0,0,2,0,0,5,32,11,35,54,69,23,49,32,33,63,50,8,3,10,62,0,2,3,7,2,2,18,0,4,13,0,3,94,74,20,53,5,83,10,50,1,16,1,0,0,46,9,2,19,34,38,38,225,91,40,68,4,44,4,4,7,3,6,0,2,1,0,2,2,15,0,1,7,47,42,17,41,128,17,15,8,0,1,0,0,4,40,72,145,32,93,113,56,8,8,63,77,0,9,71,1,7,43,53,76,44,58,17,22,26,0,0,0,28,109,66,6,20,14,0,14,9,0,28,82,6,87,52,80,110,152,30,113,72,70,125,27,42,118,54,104,3,9,1,0,0,1,1,13,88,68,80,30,0,16,59,1,0,62,31,4,1,144,60,44,3,17,46,3,12,5,1,29,39,71,166,82,44,60,59,77,0,64,134,84,55,0,89,18,79,77,55,84,28,66,3,39,58,43,118,4,0,42,155,9,29,87,64,21,52,79,27,41,86,32,4,0,0,1,5,14,16,39,110,30,127,70,77,74,2,57,69,14,77,23,71,21,2,0,144,20,0,21,33,17,0,0,9,0,13,28,0,1,87,60,10,31,131,79,110,10,18,0,0,0,19,7,8,10,1,2,12,11,4,16,74,9,46,0,13,55,0,0,0,1,5,2,0,30,7,1,7,14,14,72,33,60,100,11,2,68,11,4,1,0,1,14,0,32,16,90,61,37,187,64,9,97,57,88,77,0,117,141,22,131,188,38,1,15,112,26,0,34,29,63,67,0,9,72,18,2,58,33,0,12,7,62,55,23,70,51,6,2,0,0,28,13,44,13,97,42,8,13,78,34,34,50,120,68,29,111,36,34,9,13,38,45,0,96,83,30,193,135,40,101,60,21,12,2,86,46,51,31,95,162,37,155,98,15,71,39,67,5,2,0,0,1,0,74,71,75,40,86,93,0,59,72,2,38,50,1,0,60,60,28,46,11,76,26,43,45,22,65,10,33,16,25,37,67,43,19,68,12,18,28,55,0,26,123,15,20,75,80,27,72,52,75,20,70,0,0,0,1,0,0,4,28,9,74,56,71,26,53,33,31,64,47,8,2,11,66,0,2,5,6,1,0,17,0,3,9,0,3,55,69,25,47,4,82,12,49,1,17,0,0,0,45,8,1,18,33,35,37,225,94,38,71,8,99,7,22,15,4,6,0,2,2,0,2,0,18,0,0,7,49,37,22,24,113,17,13,10,0,1,0,0,4,35,88,131,23,90,118,56,4,6,64,73,0,11,66,1,9,47,54,73,36,62,16,24,23,0,0,0,27,110,67,10,23,12,0,13,11,0,25,74,4,89,61,152,90,121,61,60,112,26,43,114,70,88,6,13,0,0,0,2,2,1,70,72,86,29,0,12,57,1,0,45,33,4,3,158,56,44,2,20,49,5,14,0,10,8,51,58,116,126,100,57,79,16,8,43,54,58,0,60,130,90,60,2,92,10,73,41,55,76,22,66,8,42,66,39,122,4,0,25,158,10,30,86,66,24,55,147,65,42,81,32,16,0,0,2,5,14,15,41,88,29,114,73,77,77,2,50,59,12,42,21,60,22,2,0,148,18,0,18,30,12,0,0,8,0,12,27,0,1,145,61,8,88,144,74,134,67,168,35,2,21,0,0,0,15,7,6,10,1,2,12,13,5,13,72,7,50,0,10,58,0,0,0,1,5,2,0,26,6,1,8,14,38,115,36,99,108,9,2,64,10,4,0,0,1,15,1,30,18,87,58,33,200,65,21,106,57,25,49,1,75,119,22,151,122,44,0,8,105,18,0,36,32,60,32,0,9,46,4,2,58,42,0,13,8,61,56,23,67,51,5,2,0,0,24,15,49,12,99,36,9,11,83,46,42,68,60,42,34,103,40,32,13,12,67,66,5,122,84,56,114,44,21,2,86,47,20,31,75,146,45,151,109,25,69,36,68,10,2,0,0,0,0,86,121,66,56,71,62,0,56,68,2,38,50,0,0,60,59,38,42,15,76,21,61,45,16,64,13,31,16,81,10,76,88,113,93,4,18,34,51,0,26,127,17,13,68,81,37,39,15,85,18,68,0,0,0,2,0,1,5,13,11,68,57,69,28,91,60,27,64,52,5,2,10,71,0,2,4,3,3,1,16,0,3,12,0,2,93,87,19,56,6,63,10,52,1,15,2,0,0,32,7,1,19,25,45,34,208,98,34,99,5,85,9,19,14,3,6,0,1,2,0,1,2,19,0,1,10,46,38,31,39,132,12,14,10,0,2,0,0,1,37,57,139,30,100,117,62,4,5,58,80,0,9,73,0,6,42,59,72,41,59,19,28,20,0,0,0,29,108,79,0,13,20,1,13,20,0,20,115,14,93,147,124,136,55,69,123,23,43,118,51,85,4,12,0,0,0,2,3,3,63,73,99,30,0,12,53,1,0,54,58,5,3,145,77,39,2,17,42,5,13,0,8,0,45,39,131,106,51,29,76,57,19,44,60,62,0,61,135,48,55,2,98,8,69,42,58,67,24,68,8,45,63,27,120,6,0,39,146,9,32,91,65,22,55,145,78,52,82,29,19,0,0,1,6,20,15,59,80,34,110,75,56,72,1,50,53,10,47,22,61,14,0,0,99,13,0,22,32,17,0,0,8,0,43,20,0,3,92,28,10,86,116,88,68,130,15,22,0,0,0,16,7,8,9,2,2,9,14,4,18,89,6,44,0,14,55,0,0,0,0,5,2,0,32,7,0,2,6,35,76,34,111,89,8,1,80,8,3,0,0,0,15,2,31,22,96,76,38,115,48,21,134,55,79,55,0,82,153,32,123,100,56,7,17,174,16,0,35,40,61,66,0,9,73,16,3,56,44,0,11,8,75,56,29,53,44,6,2,0,1,38,18,79,38,93,39,4,34,78,39,35,52,112,77,33,102,40,39,13,20,64,89,26,165